Protein 8U23 (pdb70)

Radius of gyration: 40.26 Å; Cα contacts (8 Å, |Δi|>4): 4748; chains: 8; bounding box: 96×86×110 Å

Nearest PDB structures (foldseek):
  8u23-assembly5_E  TM=1.000E+00  e=1.205E-45  Corynactis californica
  8u20-assembly2_B  TM=9.998E-01  e=1.036E-44  Corynactis californica
  8u21-assembly1_A  TM=1.001E+00  e=1.593E-44  Corynactis californica
  8u24-assembly1_A  TM=9.986E-01  e=3.205E-44  Corynactis californica
  8u22-assembly1_A  TM=9.982E-01  e=4.929E-44  Corynactis californica

Secondary structure (DSSP, 8-state):
---SSEEEEEEEEEEETTEEEEEEEEEEEETTTTEEEEEEEEEESPSPSS-GGGTGGG--TTS-B--TTS--HHHHTTTT-EEEEEEEEETTS-EEEEEEEEEEETTEEEEEEEEEE----TTSTTTTT-EEEEPPEEEEEEEETTEEEEEEEEEEEETTS-EEEEEEEEEEEESS--PPPPSEEEEEEEEEEE-SS-EEEEEEEEEE---/---SSEEEEEEEEEEETTEEEEEEEEEEEETTTTEEEEEEEEEESPSPSS-GGGTGGG--TTS-B--TTS--HHHHTTTT-EEEEEEEEETTS-EEEEEEEEEEETTEEEEEEEEEEE---TTSTTTTT-EEEEPPEEEEEEEETTEEEEEEEEEEEEGGG-EEEEEEEEEEEESS--PPP-SEEEEEEEEEEE-SS-EEEEEEEEEE---/---SSEEEEEEEEEEETTEEEEEEEEEEEETTTTEEEEEEEEEESPSPSS-GGGTGGG--TTS-B--TTS--HHHHTTTT-EEEEEEEEETTS-EEEEEEEEEE-SSSEEEEEEEEEE---TTSTTTTT-EEEEPPEEEEEEEETTEEEEEEEEEEEETTS-EEEEEEEEEEEESS--PPPPSEEEEEEEEEEE-SSSEEEEEEEEEE---/---SSEEEEEEEEEEETTEEEEEEEEEEEETTTTEEEEEEEEEESPSPSS-GGGTGGG--TTS-B--TTS--HHHHTTTT-EEEEEEEEETTS-EEEEEEEEEEETTEEEEEEEEEEE---TTSTTTTT-EEEEPPEEEEEEEETTEEEEEEEEEEEEGGG-EEEEEEEEEEEESS--PPP-SEEEEEEEEEEE-SS-EEEEEEEEEE---/---SSEEEEEEEEEEETTEEEEEEEEEEEETTTTEEEEEEEEEESPSPSS-GGGTGGG--TTS-B--TTS--HHHHTTTT-EEEEEEEEETTS-EEEEEEEEEEETTEEEEEEEEEEE---TTSTTTTT-EEEEPPEEEEEEEETTEEEEEEEEEEEETTS-EEEEEEEEEEEESS--PPP-SEEEEEEEEEEE-SS-EEEEEEEEEE---/---SSEEEEEEEEEEETTEEEEEEEEEEEETTTTEEEEEEEEEESPSPSS-GGGTGGG--TTS-B--TTS--HHHHTTTT-EEEEEEEEETTS-EEEEEEEEEE-SSSEEEEEEEEEE---TTSTTTTT-EEEEPPEEEEEEEETTEEEEEEEEEEEETTS-EEEEEEEEEEEESS--PPP-SEEEEEEEEEEE-SS-EEEEEEEEEE---/---SSEEEEEEEEEEETTEEEEEEEEEEEETTTTEEEEEEEEEESPSPSS-GGGTGGG--TTS-B--TTS--HHHHTTTT-EEEEEEEEETTS-EEEEEEEEEE-SSSEEEEEEEEEE---TTSTTTTT-EEEEPPEEEEEEEETTEEEEEEEEEEEETTS-EEEEEEEEEEEESS--PPPPSEEEEEEEEEEE-SSEEEEEEEEEEE---/---SSEEEEEEEEEEETTEEEEEEEEEEEETTTTEEEEEEEEEESPSPSS-GGGTGGG--TTS-B--TTS--HHHHTTTT-EEEEEEEEETTS-EEEEEEEEEE-SS-EEEEEEEEEE---TTSTTTTT-EEEEPPEEEEEEEETTEEEEEEEEEEEETTS-EEEEEEEEEEEESS--PPPPSEEEEEEEEEEE-SSSEEEEEEEEEE---

InterPro domains:
  IPR000786 Green fluorescent protein, GFP [PR01229] (3-27)
  IPR000786 Green fluorescent protein, GFP [PR01229] (28-48)
  IPR000786 Green fluorescent protein, GFP [PR01229] (85-107)
  IPR000786 Green fluorescent protein, GFP [PR01229] (187-205)
  IPR009017 Green fluorescent protein [G3DSA:2.40.155.10] (68-221)
  IPR009017 Green fluorescent protein [SSF54511] (7-220)
  IPR011584 Green fluorescent protein-related [PF01353] (12-218)

B-factor: mean 35.5, std 14.92, range [13.46, 125.72]

Foldseek 3Di:
DDDQKFKEWEWEWEDAQRQTWIKIWMKIHGLQQLKIKIKMFTPGRPPDLFACQVCQVLPANSSANEDPPFFRLQVQLPQAGWKKKKWKAWPVGWIKIKIWTWHADPRGIYIYMYIYTNDDPCPDRGSNNFFFAKDKWKWKWADDDQKIKIWIWIWTQGNVRDTIIMIMIMIMHGPDHGDHGHTWMKIKDWHWDDDPGIIMIMMGIYIDHDD/DDDQKFKEWEWEWEDAQRQTWIKIWMKIHGLQQLKIKIKMFTPPRPPDLFACQVPVVLVANSSANEDPPFFRLQVQLPQAGWKKKKWKAWPVGKIKIKMWTWHADPRGIYIYMYMYIHPPDCPDQGSNRFFFAKDKWKWKWADDDQKIKTWIWIWTQGPPGDIIIMIMIMIMHRPDHGDDGHTWIKIKDWHWDDDPGIIMIMMGIYIDHDD/DDDQKFKEWEWEWEDAARQTWIKIWMKIGGLQQLKIKIKMFTPGRDPDLFACQVVVVLVANSSANEDPPFFDLQVQLPQAGWKKKKKKAWPQGKIKIKIWTWHADPRGIYIYMYMYIHDDPCPDQGSNRFFFAKDKWKWKWADDDQKIKTWIWIWTAGPPGHTIIMIMIMIMGGPDHGDDGHTWMKIKDWHWDDPDRIIMIMMGIYIDHDD/DDDQKFKEWEWEWEDAARQTWIKIWMKIHGLQQLKMKIKMFTPPRPPDLWACQVPVVLVANSSANEDPPFFDLQVQLPQAGWKKKKWKAWPVGKIKIKIWTWHADPRGIYIYMYMYIHDPDCPDCTSNHFFAAKDKWKWKWADDDQKIKTWIWIWTQGPVGDTIIMIMIMIMHGPDHDDDGHTWIKIKDKHWDDDDGIIMIMMGIYIGHDD/DADQKFKEWEWEWEDAARQTWIKTWMKIHGLQQLKIKIKMFIPPRPPDLFACQVVVVLVANSSANEDPPFFDLQVQLPQAGWKKKKWKAWPVGKIKIKMWTWHADPRGIYIYMYMYIHDPDCPDQGSNHFFFAKDKWKWKWADDDQKIKIWIWIWTQGPVGHTIIMIMIMIMHGPDHDDHGHTWIKIKDWHWDDDRGMIMIMMGIYIDHDD/DADQKFKEWEWEWEDAARQTWIKIWMKIHGLQQLKIKIKMFTPGRPPDLFACQVVVVLVANSSANEDPPFFDLQVQLPQAGWKKKKWKAWPVGKIKIKIWTWHADPRGIYIYMYMYIHDDDCPDCGSNRFFFHKDKWKWKWADDDQKIKIWIWIWTAGPPGHTIIMIMIMIMHRPDHDDHGHTWMKIKDWGWDDDRGMIMIMMGIYIDHDD/DDDQKFKEWEWEWEDAARQTWIKIWMKIHGLQQLKIKIKMFTDGRPPDLFACQVPVVLVANSSANEDPPFFRLQVQLPQAGWKKKKWKAWPVGKIKIKIWTWHADPRGIYIYMYMYIHDDDCPDQGSNRFFFAKDKWKWKWADDDQKIKIWIWIWTAGHVGDTIIMIMIMIMGGPDHGDDGHIWMKIKDKGWDDDPGIIMIMMGIYIDHDD/DDDQKFKEWEWEWEDAARQTWIKIWMKIGGLQQLKIKIWMFTPGRDDDLWACQVPVVLVANSSANEDPPFFDLQVQLPQAGWKKKKWKAWPVGKIKIKMWTWHADPRGIYIYMYMYIHDDDCPDQGSNNFFFAKDKWKWWWADDDQKIKIWIWIWTAGHVGHTIIMIMIMIMGGPDHGDDGHTWIKIKGKGWDDDPGITMIMMGIYIDHDD

Structure (mmCIF, N/CA/C/O backbone):
data_8U23
#
_entry.id   8U23
#
_cell.length_a   73.753
_cell.length_b   145.623
_cell.length_c   106.959
_cell.angle_alpha   90.00
_cell.angle_beta   104.70
_cell.angle_gamma   90.00
#
_symmetry.space_group_name_H-M   'P 1 21 1'
#
loop_
_entity.id
_entity.type
_entity.pdbx_description
1 polymer 'Green Fluorescent Protein Variant #8, ccGFP 8'
2 water water
#
loop_
_atom_site.group_PDB
_atom_site.id
_atom_site.type_symbol
_atom_site.label_atom_id
_atom_site.label_alt_id
_atom_site.label_comp_id
_atom_site.label_asym_id
_atom_site.label_entity_id
_atom_site.label_seq_id
_atom_site.pdbx_PDB_ins_code
_atom_site.Cartn_x
_atom_site.Cartn_y
_atom_site.Cartn_z
_atom_site.occupancy
_atom_site.B_iso_or_equiv
_atom_site.auth_seq_id
_atom_site.auth_comp_id
_atom_site.auth_asym_id
_atom_site.auth_atom_id
_atom_site.pdbx_PDB_model_num
ATOM 1 N N . VAL A 1 7 ? 7.301 -25.229 55.740 1.00 71.11 7 VAL A N 1
ATOM 2 C CA . VAL A 1 7 ? 6.120 -25.799 55.103 1.00 77.84 7 VAL A CA 1
ATOM 3 C C . VAL A 1 7 ? 4.912 -24.916 55.458 1.00 84.62 7 VAL A C 1
ATOM 4 O O . VAL A 1 7 ? 5.094 -23.754 55.818 1.00 67.76 7 VAL A O 1
ATOM 8 N N . LEU A 1 8 ? 3.689 -25.437 55.344 1.00 69.89 8 LEU A N 1
ATOM 9 C CA . LEU A 1 8 ? 2.489 -24.659 55.627 1.00 61.19 8 LEU A CA 1
ATOM 10 C C . LEU A 1 8 ? 2.098 -24.790 57.094 1.00 49.79 8 LEU A C 1
ATOM 11 O O . LEU A 1 8 ? 1.937 -25.904 57.604 1.00 60.61 8 LEU A O 1
ATOM 16 N N . LYS A 1 9 ? 1.931 -23.652 57.760 1.00 61.26 9 LYS A N 1
ATOM 17 C CA . LYS A 1 9 ? 1.483 -23.607 59.144 1.00 51.26 9 LYS A CA 1
ATOM 18 C C . LYS A 1 9 ? -0.018 -23.350 59.218 1.00 48.88 9 LYS A C 1
ATOM 19 O O . LYS A 1 9 ? -0.633 -22.814 58.291 1.00 45.41 9 LYS A O 1
ATOM 25 N N . GLU A 1 10 ? -0.603 -23.741 60.352 1.00 50.73 10 GLU A N 1
ATOM 26 C CA . GLU A 1 10 ? -2.021 -23.504 60.588 1.00 54.97 10 GLU A CA 1
ATOM 27 C C . GLU A 1 10 ? -2.347 -22.019 60.683 1.00 44.57 10 GLU A C 1
ATOM 28 O O . GLU A 1 10 ? -3.499 -21.632 60.458 1.00 47.62 10 GLU A O 1
ATOM 34 N N . ASN A 1 11 ? -1.362 -21.180 60.997 1.00 46.01 11 ASN A N 1
ATOM 35 C CA . ASN A 1 11 ? -1.525 -19.729 60.989 1.00 51.33 11 ASN A CA 1
ATOM 36 C C . ASN A 1 11 ? -0.434 -19.148 60.097 1.00 45.41 11 ASN A C 1
ATOM 37 O O . ASN A 1 11 ? 0.748 -19.196 60.451 1.00 57.45 11 ASN A O 1
ATOM 42 N N . MET A 1 12 ? -0.827 -18.605 58.944 1.00 35.24 12 MET A N 1
ATOM 43 C CA . MET A 1 12 ? 0.103 -18.104 57.939 1.00 33.86 12 MET A CA 1
ATOM 44 C C . MET A 1 12 ? -0.122 -16.617 57.701 1.00 32.21 12 MET A C 1
ATOM 45 O O . MET A 1 12 ? -1.260 -16.181 57.490 1.00 33.42 12 MET A O 1
ATOM 50 N N . LYS A 1 13 ? 0.963 -15.854 57.696 1.00 33.52 13 LYS A N 1
ATOM 51 C CA . LYS A 1 13 ? 0.909 -14.432 57.403 1.00 31.75 13 LYS A CA 1
ATOM 52 C C . LYS A 1 13 ? 1.161 -14.173 55.918 1.00 32.05 13 LYS A C 1
ATOM 53 O O . LYS A 1 13 ? 1.761 -14.985 55.210 1.00 31.60 13 LYS A O 1
ATOM 59 N N . THR A 1 14 ? 0.685 -13.017 55.455 1.00 28.36 14 THR A N 1
ATOM 60 C CA . THR A 1 14 ? 0.912 -12.540 54.098 1.00 27.00 14 THR A CA 1
ATOM 61 C C . THR A 1 14 ? 1.219 -11.052 54.152 1.00 30.52 14 THR A C 1
ATOM 62 O O . THR A 1 14 ? 0.635 -10.324 54.960 1.00 28.26 14 THR A O 1
ATOM 66 N N . THR A 1 15 ? 2.128 -10.598 53.295 1.00 27.60 15 THR A N 1
ATOM 67 C CA . THR A 1 15 ? 2.310 -9.175 53.045 1.00 32.74 15 THR A CA 1
ATOM 68 C C . THR A 1 15 ? 1.872 -8.871 51.619 1.00 32.97 15 THR A C 1
ATOM 69 O O . THR A 1 15 ? 2.170 -9.631 50.692 1.00 27.09 15 THR A O 1
ATOM 73 N N . TYR A 1 16 ? 1.146 -7.767 51.453 1.00 24.27 16 TYR A N 1
ATOM 74 C CA . TYR A 1 16 ? 0.503 -7.424 50.192 1.00 22.29 16 TYR A CA 1
ATOM 75 C C . TYR A 1 16 ? 1.081 -6.139 49.616 1.00 28.96 16 TYR A C 1
ATOM 76 O O . TYR A 1 16 ? 1.353 -5.179 50.350 1.00 23.79 16 TYR A O 1
ATOM 85 N N . HIS A 1 17 ? 1.248 -6.127 48.292 1.00 25.29 17 HIS A N 1
ATOM 86 C CA . HIS A 1 17 ? 1.524 -4.906 47.545 1.00 26.45 17 HIS A CA 1
ATOM 87 C C . HIS A 1 17 ? 0.793 -4.946 46.212 1.00 26.40 17 HIS A C 1
ATOM 88 O O . HIS A 1 17 ? 0.968 -5.892 45.438 1.00 21.28 17 HIS A O 1
ATOM 95 N N . MET A 1 18 ? 0.012 -3.903 45.928 1.00 20.29 18 MET A N 1
ATOM 96 C CA . MET A 1 18 ? -0.694 -3.761 44.658 1.00 19.48 18 MET A CA 1
ATOM 97 C C . MET A 1 18 ? -0.332 -2.429 44.022 1.00 31.19 18 MET A C 1
ATOM 98 O O . MET A 1 18 ? -0.334 -1.396 44.701 1.00 22.26 18 MET A O 1
ATOM 103 N N . ASP A 1 19 ? -0.012 -2.459 42.727 1.00 20.90 19 ASP A N 1
ATOM 104 C CA . ASP A 1 19 ? 0.063 -1.269 41.883 1.00 24.80 19 ASP A CA 1
ATOM 105 C C . ASP A 1 19 ? -1.104 -1.307 40.909 1.00 29.19 19 ASP A C 1
ATOM 106 O O . ASP A 1 19 ? -1.294 -2.310 40.214 1.00 23.86 19 ASP A O 1
ATOM 111 N N . GLY A 1 20 ? -1.873 -0.221 40.832 1.00 20.62 20 GLY A N 1
ATOM 112 C CA . GLY A 1 20 ? -3.072 -0.229 40.020 1.00 25.14 20 GLY A CA 1
ATOM 113 C C . GLY A 1 20 ? -3.326 1.100 39.339 1.00 23.13 20 GLY A C 1
ATOM 114 O O . GLY A 1 20 ? -2.758 2.138 39.699 1.00 21.31 20 GLY A O 1
ATOM 115 N N . SER A 1 21 ? -4.194 1.047 38.329 1.00 22.36 21 SER A N 1
ATOM 116 C CA . SER A 1 21 ? -4.797 2.260 37.797 1.00 23.56 21 SER A CA 1
ATOM 117 C C . SER A 1 21 ? -6.239 1.971 37.413 1.00 26.95 21 SER A C 1
ATOM 118 O O . SER A 1 21 ? -6.562 0.883 36.919 1.00 18.97 21 SER A O 1
ATOM 121 N N . VAL A 1 22 ? -7.106 2.943 37.684 1.00 17.81 22 VAL A N 1
ATOM 122 C CA . VAL A 1 22 ? -8.525 2.864 37.372 1.00 17.56 22 VAL A CA 1
ATOM 123 C C . VAL A 1 22 ? -8.892 4.156 36.657 1.00 21.76 22 VAL A C 1
ATOM 124 O O . VAL A 1 22 ? -8.717 5.247 37.215 1.00 21.18 22 VAL A O 1
ATOM 128 N N . ASN A 1 23 ? -9.362 4.031 35.415 1.00 21.63 23 ASN A N 1
ATOM 129 C CA . ASN A 1 23 ? -9.705 5.185 34.578 1.00 26.98 23 ASN A CA 1
ATOM 130 C C . ASN A 1 23 ? -8.596 6.239 34.582 1.00 30.41 23 ASN A C 1
ATOM 131 O O . ASN A 1 23 ? -8.848 7.446 34.668 1.00 26.60 23 ASN A O 1
ATOM 136 N N . GLY A 1 24 ? -7.349 5.779 34.488 1.00 23.39 24 GLY A N 1
ATOM 137 C CA . GLY A 1 24 ? -6.217 6.674 34.369 1.00 28.61 24 GLY A CA 1
ATOM 138 C C . GLY A 1 24 ? -5.691 7.240 35.669 1.00 27.44 24 GLY A C 1
ATOM 139 O O . GLY A 1 24 ? -4.757 8.055 35.637 1.00 29.13 24 GLY A O 1
ATOM 140 N N . HIS A 1 25 ? -6.249 6.838 36.805 1.00 26.02 25 HIS A N 1
ATOM 141 C CA . HIS A 1 25 ? -5.811 7.296 38.115 1.00 30.42 25 HIS A CA 1
ATOM 142 C C . HIS A 1 25 ? -4.988 6.190 38.765 1.00 26.63 25 HIS A C 1
ATOM 143 O O . HIS A 1 25 ? -5.489 5.079 38.964 1.00 25.04 25 HIS A O 1
ATOM 150 N N . TYR A 1 26 ? -3.735 6.494 39.097 1.00 24.75 26 TYR A N 1
ATOM 151 C CA . TYR A 1 26 ? -2.820 5.499 39.643 1.00 24.05 26 TYR A CA 1
ATOM 152 C C . TYR A 1 26 ? -2.865 5.472 41.165 1.00 30.51 26 TYR A C 1
ATOM 153 O O . TYR A 1 26 ? -3.073 6.497 41.825 1.00 23.97 26 TYR A O 1
ATOM 162 N N . PHE A 1 27 ? -2.656 4.279 41.722 1.00 22.25 27 PHE A N 1
ATOM 163 C CA . PHE A 1 27 ? -2.707 4.106 43.164 1.00 21.76 27 PHE A CA 1
ATOM 164 C C . PHE A 1 27 ? -1.840 2.923 43.574 1.00 25.79 27 PHE A C 1
ATOM 165 O O . PHE A 1 27 ? -1.495 2.058 42.762 1.00 23.32 27 PHE A O 1
ATOM 173 N N . THR A 1 28 ? -1.489 2.905 44.858 1.00 21.68 28 THR A N 1
ATOM 174 C CA . THR A 1 28 ? -0.731 1.820 45.468 1.00 22.52 28 THR A CA 1
ATOM 175 C C . THR A 1 28 ? -1.413 1.425 46.769 1.00 26.61 28 THR A C 1
ATOM 176 O O . THR A 1 28 ? -1.905 2.283 47.506 1.00 21.46 28 THR A O 1
ATOM 180 N N . ILE A 1 29 ? -1.450 0.127 47.042 1.00 20.21 29 ILE A N 1
ATOM 181 C CA . ILE A 1 29 ? -2.059 -0.410 48.251 1.00 21.72 29 ILE A CA 1
ATOM 182 C C . ILE A 1 29 ? -1.093 -1.411 48.865 1.00 23.28 29 ILE A C 1
ATOM 183 O O . ILE A 1 29 ? -0.468 -2.201 48.148 1.00 23.93 29 ILE A O 1
ATOM 188 N N . GLU A 1 30 ? -0.939 -1.350 50.184 1.00 25.23 30 GLU A N 1
ATOM 189 C CA . GLU A 1 30 ? -0.095 -2.285 50.914 1.00 24.94 30 GLU A CA 1
ATOM 190 C C . GLU A 1 30 ? -0.850 -2.774 52.143 1.00 29.68 30 GLU A C 1
ATOM 191 O O . GLU A 1 30 ? -1.762 -2.108 52.640 1.00 29.39 30 GLU A O 1
ATOM 197 N N . GLY A 1 31 ? -0.467 -3.944 52.637 1.00 24.34 31 GLY A N 1
ATOM 198 C CA . GLY A 1 31 ? -1.118 -4.455 53.827 1.00 27.55 31 GLY A CA 1
ATOM 199 C C . GLY A 1 31 ? -0.534 -5.780 54.261 1.00 28.87 31 GLY A C 1
ATOM 200 O O . GLY A 1 31 ? 0.456 -6.261 53.707 1.00 24.99 31 GLY A O 1
ATOM 201 N N . GLU A 1 32 ? -1.171 -6.358 55.281 1.00 26.86 32 GLU A N 1
ATOM 202 C CA . GLU A 1 32 ? -0.746 -7.613 55.882 1.00 24.58 32 GLU A CA 1
ATOM 203 C C . GLU A 1 32 ? -1.978 -8.442 56.194 1.00 32.14 32 GLU A C 1
ATOM 204 O O . GLU A 1 32 ? -3.065 -7.906 56.425 1.00 35.62 32 GLU A O 1
ATOM 210 N N . GLY A 1 33 ? -1.797 -9.759 56.222 1.00 29.31 33 GLY A N 1
ATOM 211 C CA . GLY A 1 33 ? -2.903 -10.656 56.471 1.00 35.07 33 GLY A CA 1
ATOM 212 C C . GLY A 1 33 ? -2.482 -11.835 57.325 1.00 28.79 33 GLY A C 1
ATOM 213 O O . GLY A 1 33 ? -1.297 -12.083 57.550 1.00 27.19 33 GLY A O 1
ATOM 214 N N . THR A 1 34 ? -3.490 -12.551 57.809 1.00 27.18 34 THR A N 1
ATOM 215 C CA . THR A 1 34 ? -3.280 -13.772 58.568 1.00 27.62 34 THR A CA 1
ATOM 216 C C . THR A 1 34 ? -4.425 -14.714 58.236 1.00 33.01 34 THR A C 1
ATOM 217 O O . THR A 1 34 ? -5.536 -14.271 57.932 1.00 31.02 34 THR A O 1
ATOM 221 N N . GLY A 1 35 ? -4.151 -16.013 58.273 1.00 29.05 35 GLY A N 1
ATOM 222 C CA . GLY A 1 35 ? -5.209 -16.941 57.921 1.00 27.26 35 GLY A CA 1
ATOM 223 C C . GLY A 1 35 ? -4.811 -18.380 58.153 1.00 33.73 35 GLY A C 1
ATOM 224 O O . GLY A 1 35 ? -3.661 -18.695 58.476 1.00 29.29 35 GLY A O 1
ATOM 225 N N . ASN A 1 36 ? -5.798 -19.253 57.975 1.00 25.51 36 ASN A N 1
ATOM 226 C CA . ASN A 1 36 ? -5.604 -20.690 58.120 1.00 26.84 36 ASN A CA 1
ATOM 227 C C . ASN A 1 36 ? -5.787 -21.328 56.751 1.00 28.00 36 ASN A C 1
ATOM 228 O O . ASN A 1 36 ? -6.927 -21.466 56.278 1.00 25.35 36 ASN A O 1
ATOM 233 N N . PRO A 1 37 ? -4.710 -21.746 56.082 1.00 28.62 37 PRO A N 1
ATOM 234 C CA . PRO A 1 37 ? -4.857 -22.280 54.717 1.00 29.28 37 PRO A CA 1
ATOM 235 C C . PRO A 1 37 ? -5.652 -23.576 54.650 1.00 35.09 37 PRO A C 1
ATOM 236 O O . PRO A 1 37 ? -6.322 -23.834 53.643 1.00 28.03 37 PRO A O 1
ATOM 240 N N . PHE A 1 38 ? -5.613 -24.392 55.702 1.00 28.17 38 PHE A N 1
ATOM 241 C CA . PHE A 1 38 ? -6.340 -25.655 55.689 1.00 29.16 38 PHE A CA 1
ATOM 242 C C . PHE A 1 38 ? -7.836 -25.456 55.885 1.00 33.34 38 PHE A C 1
ATOM 243 O O . PHE A 1 38 ? -8.633 -26.240 55.361 1.00 31.98 38 PHE A O 1
ATOM 251 N N . LYS A 1 39 ? -8.240 -24.422 56.614 1.00 29.07 39 LYS A N 1
ATOM 252 C CA . LYS A 1 39 ? -9.656 -24.133 56.760 1.00 30.03 39 LYS A CA 1
ATOM 253 C C . LYS A 1 39 ? -10.169 -23.175 55.696 1.00 29.78 39 LYS A C 1
ATOM 254 O O . LYS A 1 39 ? -11.374 -22.907 55.656 1.00 30.50 39 LYS A O 1
ATOM 260 N N . GLY A 1 40 ? -9.292 -22.666 54.833 1.00 28.48 40 GLY A N 1
ATOM 261 C CA . GLY A 1 40 ? -9.706 -21.744 53.793 1.00 23.38 40 GLY A CA 1
ATOM 262 C C . GLY A 1 40 ? -10.201 -20.407 54.308 1.00 26.14 40 GLY A C 1
ATOM 263 O O . GLY A 1 40 ? -11.122 -19.831 53.722 1.00 25.62 40 GLY A O 1
ATOM 264 N N . GLN A 1 41 ? -9.612 -19.902 55.392 1.00 25.42 41 GLN A N 1
ATOM 265 C CA . GLN A 1 41 ? -10.024 -18.665 56.046 1.00 27.68 41 GLN A CA 1
ATOM 266 C C . GLN A 1 41 ? -8.859 -17.688 56.065 1.00 27.28 41 GLN A C 1
ATOM 267 O O . GLN A 1 41 ? -7.730 -18.070 56.390 1.00 28.20 41 GLN A O 1
ATOM 273 N N . GLN A 1 42 ? -9.123 -16.420 55.751 1.00 28.38 42 GLN A N 1
ATOM 274 C CA . GLN A 1 42 ? -8.061 -15.433 55.883 1.00 26.04 42 GLN A CA 1
ATOM 275 C C . GLN A 1 42 ? -8.651 -14.054 56.133 1.00 32.60 42 GLN A C 1
ATOM 276 O O . GLN A 1 42 ? -9.780 -13.758 55.735 1.00 29.21 42 GLN A O 1
ATOM 282 N N . SER A 1 43 ? -7.861 -13.223 56.809 1.00 25.13 43 SER A N 1
ATOM 283 C CA . SER A 1 43 ? -8.214 -11.854 57.157 1.00 24.97 43 SER A CA 1
ATOM 284 C C . SER A 1 43 ? -7.068 -10.934 56.752 1.00 30.18 43 SER A C 1
ATOM 285 O O . SER A 1 43 ? -5.900 -11.262 56.970 1.00 37.98 43 SER A O 1
ATOM 288 N N . LEU A 1 44 ? -7.403 -9.786 56.159 1.00 25.35 44 LEU A N 1
ATOM 289 C CA . LEU A 1 44 ? -6.424 -8.846 55.627 1.00 25.43 44 LEU A CA 1
ATOM 290 C C . LEU A 1 44 ? -6.739 -7.440 56.104 1.00 23.29 44 LEU A C 1
ATOM 291 O O . LEU A 1 44 ? -7.906 -7.062 56.221 1.00 26.69 44 LEU A O 1
ATOM 296 N N . LYS A 1 45 ? -5.691 -6.656 56.347 1.00 23.12 45 LYS A N 1
ATOM 297 C CA . LYS A 1 45 ? -5.822 -5.238 56.666 1.00 22.99 45 LYS A CA 1
ATOM 298 C C . LYS A 1 45 ? -4.977 -4.467 55.661 1.00 27.24 45 LYS A C 1
ATOM 299 O O . LYS A 1 45 ? -3.762 -4.675 55.584 1.00 27.17 45 LYS A O 1
ATOM 305 N N . LEU A 1 46 ? -5.621 -3.590 54.889 1.00 24.62 46 LEU A N 1
ATOM 306 C CA . LEU A 1 46 ? -5.005 -2.913 53.755 1.00 21.12 46 LEU A CA 1
ATOM 307 C C . LEU A 1 46 ? -5.082 -1.399 53.913 1.00 25.56 46 LEU A C 1
ATOM 308 O O . LEU A 1 46 ? -6.031 -0.869 54.499 1.00 27.21 46 LEU A O 1
ATOM 313 N N . ARG A 1 47 ? -4.079 -0.706 53.365 1.00 24.24 47 ARG A N 1
ATOM 314 C CA . ARG A 1 47 ? -3.990 0.749 53.392 1.00 25.19 47 ARG A CA 1
ATOM 315 C C . ARG A 1 47 ? -3.638 1.270 52.005 1.00 29.97 47 ARG A C 1
ATOM 316 O O . ARG A 1 47 ? -2.794 0.695 51.311 1.00 25.47 47 ARG A O 1
ATOM 324 N N . VAL A 1 48 ? -4.281 2.364 51.605 1.00 26.76 48 VAL A N 1
ATOM 325 C CA . VAL A 1 48 ? -3.939 3.027 50.350 1.00 26.93 48 VAL A CA 1
ATOM 326 C C . VAL A 1 48 ? -2.731 3.916 50.625 1.00 35.68 48 VAL A C 1
ATOM 327 O O . VAL A 1 48 ? -2.828 4.894 51.368 1.00 28.45 48 VAL A O 1
ATOM 331 N N . THR A 1 49 ? -1.586 3.580 50.035 1.00 25.85 49 THR A N 1
ATOM 332 C CA . THR A 1 49 ? -0.363 4.326 50.315 1.00 26.49 49 THR A CA 1
ATOM 333 C C . THR A 1 49 ? -0.024 5.369 49.256 1.00 33.98 49 THR A C 1
ATOM 334 O O . THR A 1 49 ? 0.816 6.238 49.515 1.00 39.23 49 THR A O 1
ATOM 338 N N . LYS A 1 50 ? -0.645 5.303 48.083 1.00 28.87 50 LYS A N 1
ATOM 339 C CA . LYS A 1 50 ? -0.481 6.290 47.025 1.00 28.81 50 LYS A CA 1
ATOM 340 C C . LYS A 1 50 ? -1.807 6.423 46.296 1.00 26.58 50 LYS A C 1
ATOM 341 O O . LYS A 1 50 ? -2.490 5.424 46.071 1.00 25.16 50 LYS A O 1
ATOM 347 N N . GLY A 1 51 ? -2.157 7.653 45.918 1.00 27.06 51 GLY A N 1
ATOM 348 C CA . GLY A 1 51 ? -3.341 7.895 45.118 1.00 25.46 51 GLY A CA 1
ATOM 349 C C . GLY A 1 51 ? -4.649 7.921 45.875 1.00 30.24 51 GLY A C 1
ATOM 350 O O . GLY A 1 51 ? -5.711 7.879 45.243 1.00 30.69 51 GLY A O 1
ATOM 351 N N . GLY A 1 52 ? -4.613 7.970 47.205 1.00 32.94 52 GLY A N 1
ATOM 352 C CA . GLY A 1 52 ? -5.811 8.067 48.005 1.00 29.93 52 GLY A CA 1
ATOM 353 C C . GLY A 1 52 ? -6.278 9.504 48.164 1.00 40.61 52 GLY A C 1
ATOM 354 O O . GLY A 1 52 ? -5.504 10.453 47.994 1.00 35.28 52 GLY A O 1
ATOM 355 N N . PRO A 1 53 ? -7.572 9.698 48.480 1.00 36.53 53 PRO A N 1
ATOM 356 C CA . PRO A 1 53 ? -8.566 8.627 48.614 1.00 34.27 53 PRO A CA 1
ATOM 357 C C . PRO A 1 53 ? -9.003 8.096 47.255 1.00 28.61 53 PRO A C 1
ATOM 358 O O . PRO A 1 53 ? -9.032 8.858 46.280 1.00 30.18 53 PRO A O 1
ATOM 362 N N . LEU A 1 54 ? -9.330 6.814 47.191 1.00 30.21 54 LEU A N 1
ATOM 363 C CA . LEU A 1 54 ? -9.684 6.209 45.916 1.00 25.86 54 LEU A CA 1
ATOM 364 C C . LEU A 1 54 ? -11.024 6.754 45.439 1.00 27.59 54 LEU A C 1
ATOM 365 O O . LEU A 1 54 ? -11.998 6.745 46.201 1.00 29.12 54 LEU A O 1
ATOM 370 N N . PRO A 1 55 ? -11.116 7.239 44.199 1.00 25.06 55 PRO A N 1
ATOM 371 C CA . PRO A 1 55 ? -12.388 7.776 43.695 1.00 26.88 55 PRO A CA 1
ATOM 372 C C . PRO A 1 55 ? -13.409 6.721 43.298 1.00 36.34 55 PRO A C 1
ATOM 373 O O . PRO A 1 55 ? -14.543 7.081 42.961 1.00 38.84 55 PRO A O 1
ATOM 377 N N . PHE A 1 56 ? -13.057 5.441 43.351 1.00 26.50 56 PHE A N 1
ATOM 378 C CA . PHE A 1 56 ? -13.891 4.349 42.874 1.00 22.17 56 PHE A CA 1
ATOM 379 C C . PHE A 1 56 ? -14.186 3.385 44.021 1.00 22.76 56 PHE A C 1
ATOM 380 O O . PHE A 1 56 ? -13.533 3.406 45.067 1.00 24.49 56 PHE A O 1
ATOM 388 N N . ALA A 1 57 ? -15.173 2.521 43.806 1.00 23.37 57 ALA A N 1
ATOM 389 C CA . ALA A 1 57 ? -15.537 1.516 44.803 1.00 22.84 57 ALA A CA 1
ATOM 390 C C . ALA A 1 57 ? -14.400 0.524 45.025 1.00 23.28 57 ALA A C 1
ATOM 391 O O . ALA A 1 57 ? -13.929 -0.110 44.079 1.00 20.80 57 ALA A O 1
ATOM 393 N N . PHE A 1 58 ? -13.973 0.370 46.283 1.00 20.86 58 PHE A N 1
ATOM 394 C CA . PHE A 1 58 ? -12.858 -0.529 46.574 1.00 21.18 58 PHE A CA 1
ATOM 395 C C . PHE A 1 58 ? -13.152 -1.962 46.150 1.00 20.93 58 PHE A C 1
ATOM 396 O O . PHE A 1 58 ? -12.223 -2.724 45.854 1.00 20.08 58 PHE A O 1
ATOM 404 N N . ASP A 1 59 ? -14.428 -2.351 46.113 1.00 19.31 59 ASP A N 1
ATOM 405 C CA . ASP A 1 59 ? -14.764 -3.758 45.881 1.00 17.28 59 ASP A CA 1
ATOM 406 C C . ASP A 1 59 ? -14.239 -4.278 44.550 1.00 19.30 59 ASP A C 1
ATOM 407 O O . ASP A 1 59 ? -14.022 -5.483 44.410 1.00 16.14 59 ASP A O 1
ATOM 412 N N . ILE A 1 60 ? -14.038 -3.408 43.554 1.00 19.15 60 ILE A N 1
ATOM 413 C CA . ILE A 1 60 ? -13.501 -3.915 42.295 1.00 16.85 60 ILE A CA 1
ATOM 414 C C . ILE A 1 60 ? -12.121 -4.522 42.491 1.00 17.16 60 ILE A C 1
ATOM 415 O O . ILE A 1 60 ? -11.695 -5.358 41.686 1.00 18.96 60 ILE A O 1
ATOM 420 N N . LEU A 1 61 ? -11.417 -4.136 43.558 1.00 14.29 61 LEU A N 1
ATOM 421 C CA . LEU A 1 61 ? -10.071 -4.629 43.827 1.00 17.42 61 LEU A CA 1
ATOM 422 C C . LEU A 1 61 ? -10.047 -5.856 44.723 1.00 19.01 61 LEU A C 1
ATOM 423 O O . LEU A 1 61 ? -9.068 -6.613 44.686 1.00 18.66 61 LEU A O 1
ATOM 428 N N . SER A 1 62 ? -11.083 -6.044 45.538 1.00 15.97 62 SER A N 1
ATOM 429 C CA . SER A 1 62 ? -11.037 -7.000 46.644 1.00 18.31 62 SER A CA 1
ATOM 430 C C . SER A 1 62 ? -10.635 -8.401 46.221 1.00 17.76 62 SER A C 1
ATOM 431 O O . SER A 1 62 ? -9.747 -8.976 46.873 1.00 19.16 62 SER A O 1
ATOM 434 N N . PRO A 1 63 ? -11.209 -8.999 45.168 1.00 19.18 63 PRO A N 1
ATOM 435 C CA . PRO A 1 63 ? -10.826 -10.374 44.810 1.00 19.21 63 PRO A CA 1
ATOM 436 C C . PRO A 1 63 ? -9.400 -10.510 44.320 1.00 18.06 63 PRO A C 1
ATOM 437 O O . PRO A 1 63 ? -8.893 -11.638 44.279 1.00 18.47 63 PRO A O 1
ATOM 441 N N . THR A 1 64 ? -8.738 -9.411 43.928 1.00 17.90 64 THR A N 1
ATOM 442 C CA . THR A 1 64 ? -7.323 -9.503 43.585 1.00 23.21 64 THR A CA 1
ATOM 443 C C . THR A 1 64 ? -6.492 -9.849 44.814 1.00 22.54 64 THR A C 1
ATOM 444 O O . THR A 1 64 ? -5.532 -10.625 44.727 1.00 19.35 64 THR A O 1
ATOM 448 N N . PHE A 1 65 ? -6.851 -9.291 45.968 1.00 18.93 65 PHE A N 1
ATOM 449 C CA . PHE A 1 65 ? -6.139 -9.596 47.206 1.00 21.40 65 PHE A CA 1
ATOM 450 C C . PHE A 1 65 ? -6.503 -10.977 47.724 1.00 19.04 65 PHE A C 1
ATOM 451 O O . PHE A 1 65 ? -5.672 -11.651 48.331 1.00 24.79 65 PHE A O 1
ATOM 481 N N . ASN A 1 67 ? -5.655 -15.533 46.813 1.00 19.37 69 ASN A N 1
ATOM 482 C CA . ASN A 1 67 ? -4.623 -16.546 47.000 1.00 18.33 69 ASN A CA 1
ATOM 483 C C . ASN A 1 67 ? -5.297 -17.859 47.347 1.00 21.79 69 ASN A C 1
ATOM 484 O O . ASN A 1 67 ? -5.703 -18.069 48.489 1.00 21.74 69 ASN A O 1
ATOM 489 N N . ARG A 1 68 ? -5.397 -18.742 46.356 1.00 22.44 70 ARG A N 1
ATOM 490 C CA . ARG A 1 68 ? -6.131 -19.992 46.510 1.00 24.12 70 ARG A CA 1
ATOM 491 C C . ARG A 1 68 ? -5.398 -21.031 47.354 1.00 20.92 70 ARG A C 1
ATOM 492 O O . ARG A 1 68 ? -5.937 -22.131 47.537 1.00 22.95 70 ARG A O 1
ATOM 500 N N . VAL A 1 69 ? -4.201 -20.736 47.872 1.00 22.22 71 VAL A N 1
ATOM 501 C CA . VAL A 1 69 ? -3.658 -21.576 48.941 1.00 23.81 71 VAL A CA 1
ATOM 502 C C . VAL A 1 69 ? -4.624 -21.607 50.121 1.00 27.67 71 VAL A C 1
ATOM 503 O O . VAL A 1 69 ? -4.737 -22.620 50.824 1.00 25.14 71 VAL A O 1
ATOM 507 N N . PHE A 1 70 ? -5.352 -20.511 50.345 1.00 21.75 72 PHE A N 1
ATOM 508 C CA . PHE A 1 70 ? -6.329 -20.437 51.433 1.00 24.76 72 PHE A CA 1
ATOM 509 C C . PHE A 1 70 ? -7.689 -20.931 50.930 1.00 29.12 72 PHE A C 1
ATOM 510 O O . PHE A 1 70 ? -8.654 -20.185 50.755 1.00 24.72 72 PHE A O 1
ATOM 518 N N . THR A 1 71 ? -7.740 -22.241 50.694 1.00 22.36 73 THR A N 1
ATOM 519 C CA . THR A 1 71 ? -8.943 -22.932 50.258 1.00 21.90 73 THR A CA 1
ATOM 520 C C . THR A 1 71 ? -9.009 -24.235 51.039 1.00 22.90 73 THR A C 1
ATOM 521 O O . THR A 1 71 ? -8.005 -24.945 51.129 1.00 25.88 73 THR A O 1
ATOM 525 N N . ASP A 1 72 ? -10.171 -24.536 51.616 1.00 22.81 74 ASP A N 1
ATOM 526 C CA . ASP A 1 72 ? -10.393 -25.808 52.310 1.00 22.74 74 ASP A CA 1
ATOM 527 C C . ASP A 1 72 ? -10.641 -26.882 51.258 1.00 24.24 74 ASP A C 1
ATOM 528 O O . ASP A 1 72 ? -11.733 -26.968 50.693 1.00 28.13 74 ASP A O 1
ATOM 533 N N . TYR A 1 73 ? -9.630 -27.717 50.996 1.00 29.47 75 TYR A N 1
ATOM 534 C CA . TYR A 1 73 ? -9.813 -28.789 50.019 1.00 25.35 75 TYR A CA 1
ATOM 535 C C . TYR A 1 73 ? -10.147 -30.105 50.711 1.00 28.17 75 TYR A C 1
ATOM 536 O O . TYR A 1 73 ? -9.625 -30.387 51.797 1.00 27.45 75 TYR A O 1
ATOM 545 N N . PRO A 1 74 ? -11.012 -30.914 50.103 1.00 26.25 76 PRO A N 1
ATOM 546 C CA . PRO A 1 74 ? -11.249 -32.263 50.628 1.00 29.56 76 PRO A CA 1
ATOM 547 C C . PRO A 1 74 ? -9.949 -33.053 50.676 1.00 34.61 76 PRO A C 1
ATOM 548 O O . PRO A 1 74 ? -9.041 -32.838 49.870 1.00 30.49 76 PRO A O 1
ATOM 552 N N . GLU A 1 75 ? -9.870 -33.982 51.634 1.00 28.07 77 GLU A N 1
ATOM 553 C CA . GLU A 1 75 ? -8.634 -34.735 51.823 1.00 28.98 77 GLU A CA 1
ATOM 554 C C . GLU A 1 75 ? -8.240 -35.511 50.571 1.00 31.47 77 GLU A C 1
ATOM 555 O O . GLU A 1 75 ? -7.046 -35.666 50.289 1.00 33.14 77 GLU A O 1
ATOM 561 N N . ASP A 1 76 ? -9.212 -36.006 49.806 1.00 29.22 78 ASP A N 1
ATOM 562 C CA . ASP A 1 76 ? -8.896 -36.868 48.675 1.00 29.70 78 ASP A CA 1
ATOM 563 C C . ASP A 1 76 ? -8.881 -36.128 47.342 1.00 28.33 78 ASP A C 1
ATOM 564 O O . ASP A 1 76 ? -8.818 -36.773 46.292 1.00 29.36 78 ASP A O 1
ATOM 569 N N . MET A 1 77 ? -8.919 -34.797 47.353 1.00 26.84 79 MET A N 1
ATOM 570 C CA . MET A 1 77 ? -8.825 -34.068 46.096 1.00 25.68 79 MET A CA 1
ATOM 571 C C . MET A 1 77 ? -7.449 -33.435 45.969 1.00 27.21 79 MET A C 1
ATOM 572 O O . MET A 1 77 ? -6.982 -32.803 46.926 1.00 27.47 79 MET A O 1
ATOM 577 N N . PRO A 1 78 ? -6.772 -33.569 44.830 1.00 25.10 80 PRO A N 1
ATOM 578 C CA . PRO A 1 78 ? -5.483 -32.891 44.670 1.00 26.29 80 PRO A CA 1
ATOM 579 C C . PRO A 1 78 ? -5.644 -31.386 44.815 1.00 25.56 80 PRO A C 1
ATOM 580 O O . PRO A 1 78 ? -6.603 -30.791 44.317 1.00 25.90 80 PRO A O 1
ATOM 584 N N . ASP A 1 79 ? -4.697 -30.782 45.525 1.00 23.17 81 ASP A N 1
ATOM 585 C CA . ASP A 1 79 ? -4.727 -29.361 45.877 1.00 23.29 81 ASP A CA 1
ATOM 586 C C . ASP A 1 79 ? -3.633 -28.693 45.054 1.00 23.36 81 ASP A C 1
ATOM 587 O O . ASP A 1 79 ? -2.466 -28.656 45.451 1.00 26.01 81 ASP A O 1
ATOM 592 N N . TYR A 1 80 ? -4.031 -28.168 43.895 1.00 24.08 82 TYR A N 1
ATOM 593 C CA . TYR A 1 80 ? -3.078 -27.575 42.963 1.00 26.54 82 TYR A CA 1
ATOM 594 C C . TYR A 1 80 ? -2.251 -26.491 43.643 1.00 26.98 82 TYR A C 1
ATOM 595 O O . TYR A 1 80 ? -1.036 -26.390 43.427 1.00 25.17 82 TYR A O 1
ATOM 604 N N . PHE A 1 81 ? -2.886 -25.705 44.510 1.00 24.30 83 PHE A N 1
ATOM 605 C CA . PHE A 1 81 ? -2.243 -24.525 45.070 1.00 24.51 83 PHE A CA 1
ATOM 606 C C . PHE A 1 81 ? -1.285 -24.879 46.202 1.00 25.53 83 PHE A C 1
ATOM 607 O O . PHE A 1 81 ? -0.176 -24.339 46.264 1.00 25.41 83 PHE A O 1
ATOM 615 N N . LYS A 1 82 ? -1.680 -25.783 47.104 1.00 26.54 84 LYS A N 1
ATOM 616 C CA . LYS A 1 82 ? -0.757 -26.168 48.167 1.00 23.02 84 LYS A CA 1
ATOM 617 C C . LYS A 1 82 ? 0.406 -26.980 47.612 1.00 27.27 84 LYS A C 1
ATOM 618 O O . LYS A 1 82 ? 1.528 -26.889 48.129 1.00 26.25 84 LYS A O 1
ATOM 624 N N . GLN A 1 83 ? 0.167 -27.753 46.547 1.00 27.29 85 GLN A N 1
ATOM 625 C CA . GLN A 1 83 ? 1.250 -28.490 45.901 1.00 31.43 85 GLN A CA 1
ATOM 626 C C . GLN A 1 83 ? 2.268 -27.560 45.260 1.00 26.04 85 GLN A C 1
ATOM 627 O O . GLN A 1 83 ? 3.436 -27.935 45.115 1.00 26.45 85 GLN A O 1
ATOM 633 N N . SER A 1 84 ? 1.843 -26.365 44.842 1.00 30.10 86 SER A N 1
ATOM 634 C CA . SER A 1 84 ? 2.762 -25.457 44.166 1.00 27.04 86 SER A CA 1
ATOM 635 C C . SER A 1 84 ? 3.850 -24.947 45.099 1.00 30.21 86 SER A C 1
ATOM 636 O O . SER A 1 84 ? 4.894 -24.489 44.621 1.00 29.90 86 SER A O 1
ATOM 639 N N . LEU A 1 85 ? 3.633 -25.021 46.409 1.00 27.65 87 LEU A N 1
ATOM 640 C CA . LEU A 1 85 ? 4.620 -24.534 47.354 1.00 32.28 87 LEU A CA 1
ATOM 641 C C . LEU A 1 85 ? 5.834 -25.463 47.365 1.00 33.92 87 LEU A C 1
ATOM 642 O O . LEU A 1 85 ? 5.712 -26.662 47.092 1.00 36.53 87 LEU A O 1
ATOM 647 N N . PRO A 1 86 ? 7.029 -24.935 47.679 1.00 31.96 88 PRO A N 1
ATOM 648 C CA . PRO A 1 86 ? 7.298 -23.555 48.100 1.00 36.00 88 PRO A CA 1
ATOM 649 C C . PRO A 1 86 ? 7.463 -22.553 46.954 1.00 37.42 88 PRO A C 1
ATOM 650 O O . PRO A 1 86 ? 7.482 -21.354 47.220 1.00 37.38 88 PRO A O 1
ATOM 654 N N . GLU A 1 87 ? 7.583 -23.027 45.710 1.00 34.88 89 GLU A N 1
ATOM 655 C CA . GLU A 1 87 ? 7.819 -22.104 44.601 1.00 35.62 89 GLU A CA 1
ATOM 656 C C . GLU A 1 87 ? 6.635 -21.170 44.375 1.00 36.41 89 GLU A C 1
ATOM 657 O O . GLU A 1 87 ? 6.831 -20.010 43.996 1.00 40.51 89 GLU A O 1
ATOM 663 N N . GLY A 1 88 ? 5.414 -21.642 44.597 1.00 27.39 90 GLY A N 1
ATOM 664 C CA . GLY A 1 88 ? 4.247 -20.789 44.444 1.00 28.32 90 GLY A CA 1
ATOM 665 C C . GLY A 1 88 ? 3.640 -20.848 43.054 1.00 30.62 90 GLY A C 1
ATOM 666 O O . GLY A 1 88 ? 3.884 -21.762 42.260 1.00 28.25 90 GLY A O 1
ATOM 667 N N . TYR A 1 89 ? 2.836 -19.831 42.756 1.00 23.18 91 TYR A N 1
ATOM 668 C CA . TYR A 1 89 ? 2.057 -19.817 41.527 1.00 25.78 91 TYR A CA 1
ATOM 669 C C . TYR A 1 89 ? 1.656 -18.379 41.233 1.00 23.56 91 TYR A C 1
ATOM 670 O O . TYR A 1 89 ? 1.786 -17.493 42.080 1.00 24.43 91 TYR A O 1
ATOM 679 N N . SER A 1 90 ? 1.151 -18.159 40.022 1.00 20.77 92 SER A N 1
ATOM 680 C CA . SER A 1 90 ? 0.666 -16.841 39.625 1.00 18.70 92 SER A CA 1
ATOM 681 C C . SER A 1 90 ? -0.667 -17.001 38.907 1.00 25.42 92 SER A C 1
ATOM 682 O O . SER A 1 90 ? -1.036 -18.100 38.493 1.00 21.12 92 SER A O 1
ATOM 685 N N . TRP A 1 91 ? -1.410 -15.900 38.776 1.00 18.80 93 TRP A N 1
ATOM 686 C CA . TRP A 1 91 ? -2.663 -15.966 38.039 1.00 18.41 93 TRP A CA 1
ATOM 687 C C . TRP A 1 91 ? -2.898 -14.682 37.250 1.00 21.32 93 TRP A C 1
ATOM 688 O O . TRP A 1 91 ? -2.307 -13.632 37.520 1.00 21.29 93 TRP A O 1
ATOM 699 N N . GLU A 1 92 ? -3.761 -14.804 36.240 1.00 18.41 94 GLU A N 1
ATOM 700 C CA . GLU A 1 92 ? -4.186 -13.702 35.390 1.00 18.93 94 GLU A CA 1
ATOM 701 C C . GLU A 1 92 ? -5.700 -13.750 35.287 1.00 21.28 94 GLU A C 1
ATOM 702 O O . GLU A 1 92 ? -6.282 -14.826 35.136 1.00 19.98 94 GLU A O 1
ATOM 708 N N . ARG A 1 93 ? -6.340 -12.590 35.348 1.00 16.19 95 ARG A N 1
ATOM 709 C CA . ARG A 1 93 ? -7.789 -12.546 35.451 1.00 15.00 95 ARG A CA 1
ATOM 710 C C . ARG A 1 93 ? -8.359 -11.442 34.570 1.00 18.73 95 ARG A C 1
ATOM 711 O O . ARG A 1 93 ? -7.788 -10.349 34.474 1.00 18.81 95 ARG A O 1
ATOM 719 N N . THR A 1 94 ? -9.496 -11.728 33.944 1.00 17.67 96 THR A N 1
ATOM 720 C CA . THR A 1 94 ? -10.298 -10.714 33.266 1.00 18.17 96 THR A CA 1
ATOM 721 C C . THR A 1 94 ? -11.655 -10.601 33.949 1.00 18.48 96 THR A C 1
ATOM 722 O O . THR A 1 94 ? -12.227 -11.599 34.396 1.00 18.24 96 THR A O 1
ATOM 726 N N . MET A 1 95 ? -12.157 -9.372 34.056 1.00 14.79 97 MET A N 1
ATOM 727 C CA . MET A 1 95 ? -13.380 -9.094 34.801 1.00 13.50 97 MET A CA 1
ATOM 728 C C . MET A 1 95 ? -14.281 -8.233 33.925 1.00 18.38 97 MET A C 1
ATOM 729 O O . MET A 1 95 ? -13.958 -7.073 33.655 1.00 22.04 97 MET A O 1
ATOM 734 N N . MET A 1 96 ? -15.407 -8.794 33.490 1.00 15.30 98 MET A N 1
ATOM 735 C CA . MET A 1 96 ? -16.316 -8.146 32.545 1.00 15.94 98 MET A CA 1
ATOM 736 C C . MET A 1 96 ? -17.594 -7.753 33.276 1.00 18.75 98 MET A C 1
ATOM 737 O O . MET A 1 96 ? -18.389 -8.620 33.647 1.00 16.91 98 MET A O 1
ATOM 742 N N . TYR A 1 97 ? -17.806 -6.452 33.473 1.00 15.09 99 TYR A N 1
ATOM 743 C CA . TYR A 1 97 ? -18.993 -5.970 34.167 1.00 15.22 99 TYR A CA 1
ATOM 744 C C . TYR A 1 97 ? -20.150 -5.787 33.188 1.00 17.00 99 TYR A C 1
ATOM 745 O O . TYR A 1 97 ? -19.955 -5.468 32.009 1.00 18.34 99 TYR A O 1
ATOM 754 N N . GLU A 1 98 ? -21.369 -5.993 33.688 1.00 16.55 100 GLU A N 1
ATOM 755 C CA . GLU A 1 98 ? -22.532 -5.957 32.809 1.00 17.66 100 GLU A CA 1
ATOM 756 C C . GLU A 1 98 ? -22.846 -4.557 32.301 1.00 21.21 100 GLU A C 1
ATOM 757 O O . GLU A 1 98 ? -23.607 -4.433 31.336 1.00 19.56 100 GLU A O 1
ATOM 763 N N . ASP A 1 99 ? -22.291 -3.508 32.918 1.00 18.33 101 ASP A N 1
ATOM 764 C CA . ASP A 1 99 ? -22.480 -2.145 32.430 1.00 21.20 101 ASP A CA 1
ATOM 765 C C . ASP A 1 99 ? -21.330 -1.683 31.536 1.00 19.21 101 ASP A C 1
ATOM 766 O O . ASP A 1 99 ? -21.190 -0.481 31.287 1.00 20.28 101 ASP A O 1
ATOM 771 N N . GLY A 1 100 ? -20.520 -2.619 31.030 1.00 18.10 102 GLY A N 1
ATOM 772 C CA . GLY A 1 100 ? -19.593 -2.351 29.945 1.00 22.42 102 GLY A CA 1
ATOM 773 C C . GLY A 1 100 ? -18.132 -2.245 30.330 1.00 21.80 102 GLY A C 1
ATOM 774 O O . GLY A 1 100 ? -17.279 -2.213 29.434 1.00 24.63 102 GLY A O 1
ATOM 775 N N . ALA A 1 101 ? -17.803 -2.184 31.612 1.00 20.20 103 ALA A N 1
ATOM 776 C CA . ALA A 1 101 ? -16.406 -2.087 32.008 1.00 17.44 103 ALA A CA 1
ATOM 777 C C . ALA A 1 101 ? -15.730 -3.448 31.915 1.00 24.90 103 ALA A C 1
ATOM 778 O O . ALA A 1 101 ? -16.329 -4.477 32.230 1.00 20.26 103 ALA A O 1
ATOM 780 N N . THR A 1 102 ? -14.474 -3.454 31.477 1.00 20.77 104 THR A N 1
ATOM 781 C CA . THR A 1 102 ? -13.649 -4.659 31.507 1.00 21.52 104 THR A CA 1
ATOM 782 C C . THR A 1 102 ? -12.328 -4.310 32.172 1.00 22.66 104 THR A C 1
ATOM 783 O O . THR A 1 102 ? -11.657 -3.362 31.754 1.00 28.80 104 THR A O 1
ATOM 787 N N . ALA A 1 103 ? -11.978 -5.041 33.226 1.00 18.39 105 ALA A N 1
ATOM 788 C CA . ALA A 1 103 ? -10.724 -4.839 33.932 1.00 17.94 105 ALA A CA 1
ATOM 789 C C . ALA A 1 103 ? -9.883 -6.110 33.876 1.00 20.19 105 ALA A C 1
ATOM 790 O O . ALA A 1 103 ? -10.388 -7.203 33.600 1.00 17.76 105 ALA A O 1
ATOM 792 N N . THR A 1 104 ? -8.582 -5.952 34.126 1.00 17.70 106 THR A N 1
ATOM 793 C CA . THR A 1 104 ? -7.666 -7.083 34.194 1.00 17.67 106 THR A CA 1
ATOM 794 C C . THR A 1 104 ? -6.864 -6.996 35.480 1.00 22.02 106 THR A C 1
ATOM 795 O O . THR A 1 104 ? -6.668 -5.914 36.040 1.00 19.23 106 THR A O 1
ATOM 799 N N . ALA A 1 105 ? -6.405 -8.150 35.958 1.00 17.12 107 ALA A N 1
ATOM 800 C CA . ALA A 1 105 ? -5.576 -8.170 37.149 1.00 17.38 107 ALA A CA 1
ATOM 801 C C . ALA A 1 105 ? -4.638 -9.361 37.068 1.00 18.50 107 ALA A C 1
ATOM 802 O O . ALA A 1 105 ? -4.861 -10.313 36.312 1.00 18.43 107 ALA A O 1
ATOM 804 N N . SER A 1 106 ? -3.567 -9.290 37.847 1.00 18.01 108 SER A N 1
ATOM 805 C CA . SER A 1 106 ? -2.643 -10.408 37.918 1.00 18.60 108 SER A CA 1
ATOM 806 C C . SER A 1 106 ? -1.995 -10.400 39.291 1.00 26.90 108 SER A C 1
ATOM 807 O O . SER A 1 106 ? -1.918 -9.362 39.952 1.00 21.24 108 SER A O 1
ATOM 810 N N . ALA A 1 107 ? -1.541 -11.574 39.725 1.00 20.13 109 ALA A N 1
ATOM 811 C CA . ALA A 1 107 ? -0.861 -11.669 41.006 1.00 19.66 109 ALA A CA 1
ATOM 812 C C . ALA A 1 107 ? 0.174 -12.780 40.953 1.00 20.91 109 ALA A C 1
ATOM 813 O O . ALA A 1 107 ? 0.051 -13.733 40.179 1.00 22.84 109 ALA A O 1
ATOM 815 N N . ARG A 1 108 ? 1.204 -12.637 41.779 1.00 24.06 110 ARG A N 1
ATOM 816 C CA . ARG A 1 108 ? 2.189 -13.687 41.997 1.00 27.49 110 ARG A CA 1
ATOM 817 C C . ARG A 1 108 ? 2.216 -14.006 43.484 1.00 29.87 110 ARG A C 1
ATOM 818 O O . ARG A 1 108 ? 2.309 -13.094 44.314 1.00 24.74 110 ARG A O 1
ATOM 826 N N . ILE A 1 109 ? 2.114 -15.292 43.817 1.00 23.88 111 ILE A N 1
ATOM 827 C CA . ILE A 1 109 ? 2.095 -15.756 45.201 1.00 24.22 111 ILE A CA 1
ATOM 828 C C . ILE A 1 109 ? 3.392 -16.512 45.447 1.00 26.29 111 ILE A C 1
ATOM 829 O O . ILE A 1 109 ? 3.672 -17.509 44.771 1.00 28.49 111 ILE A O 1
ATOM 834 N N . SER A 1 110 ? 4.186 -16.037 46.408 1.00 28.24 112 SER A N 1
ATOM 835 C CA . SER A 1 110 ? 5.466 -16.648 46.751 1.00 31.90 112 SER A CA 1
ATOM 836 C C . SER A 1 110 ? 5.620 -16.648 48.267 1.00 30.74 112 SER A C 1
ATOM 837 O O . SER A 1 110 ? 4.754 -16.159 49.000 1.00 33.28 112 SER A O 1
ATOM 840 N N . LEU A 1 111 ? 6.732 -17.216 48.741 1.00 32.83 113 LEU A N 1
ATOM 841 C CA . LEU A 1 111 ? 7.032 -17.299 50.163 1.00 39.11 113 LEU A CA 1
ATOM 842 C C . LEU A 1 111 ? 8.321 -16.559 50.490 1.00 40.10 113 LEU A C 1
ATOM 843 O O . LEU A 1 111 ? 9.250 -16.496 49.679 1.00 45.42 113 LEU A O 1
ATOM 848 N N . ASP A 1 112 ? 8.363 -15.989 51.694 1.00 45.94 114 ASP A N 1
ATOM 849 C CA . ASP A 1 112 ? 9.631 -15.597 52.302 1.00 47.80 114 ASP A CA 1
ATOM 850 C C . ASP A 1 112 ? 9.647 -16.101 53.740 1.00 49.61 114 ASP A C 1
ATOM 851 O O . ASP A 1 112 ? 8.778 -16.891 54.127 1.00 42.47 114 ASP A O 1
ATOM 856 N N . LYS A 1 113 ? 10.619 -15.657 54.542 1.00 55.72 115 LYS A N 1
ATOM 857 C CA . LYS A 1 113 ? 10.766 -16.202 55.888 1.00 60.19 115 LYS A CA 1
ATOM 858 C C . LYS A 1 113 ? 9.599 -15.834 56.799 1.00 58.38 115 LYS A C 1
ATOM 859 O O . LYS A 1 113 ? 9.342 -16.547 57.775 1.00 51.76 115 LYS A O 1
ATOM 865 N N . ASN A 1 114 ? 8.880 -14.752 56.498 1.00 51.58 116 ASN A N 1
ATOM 866 C CA . ASN A 1 114 ? 7.756 -14.328 57.323 1.00 58.41 116 ASN A CA 1
ATOM 867 C C . ASN A 1 114 ? 6.431 -14.943 56.897 1.00 46.40 116 ASN A C 1
ATOM 868 O O . ASN A 1 114 ? 5.486 -14.951 57.692 1.00 47.52 116 ASN A O 1
ATOM 873 N N . GLY A 1 115 ? 6.340 -15.461 55.677 1.00 36.64 117 GLY A N 1
ATOM 874 C CA . GLY A 1 115 ? 5.096 -16.005 55.176 1.00 34.29 117 GLY A CA 1
ATOM 875 C C . GLY A 1 115 ? 4.913 -15.716 53.701 1.00 34.74 117 GLY A C 1
ATOM 876 O O . GLY A 1 115 ? 5.895 -15.642 52.956 1.00 36.25 117 GLY A O 1
ATOM 877 N N . PHE A 1 116 ? 3.670 -15.538 53.264 1.00 30.33 118 PHE A N 1
ATOM 878 C CA . PHE A 1 116 ? 3.412 -15.319 51.851 1.00 28.82 118 PHE A CA 1
ATOM 879 C C . PHE A 1 116 ? 3.751 -13.893 51.447 1.00 32.76 118 PHE A C 1
ATOM 880 O O . PHE A 1 116 ? 3.613 -12.947 52.229 1.00 28.96 118 PHE A O 1
ATOM 888 N N . VAL A 1 117 ? 4.220 -13.754 50.212 1.00 28.51 119 VAL A N 1
ATOM 889 C CA . VAL A 1 117 ? 4.373 -12.463 49.556 1.00 30.59 119 VAL A CA 1
ATOM 890 C C . VAL A 1 117 ? 3.378 -12.435 48.408 1.00 27.67 119 VAL A C 1
ATOM 891 O O . VAL A 1 117 ? 3.398 -13.310 47.534 1.00 26.61 119 VAL A O 1
ATOM 895 N N . HIS A 1 118 ? 2.486 -11.451 48.424 1.00 24.90 120 HIS A N 1
ATOM 896 C CA . HIS A 1 118 ? 1.418 -11.350 47.439 1.00 23.14 120 HIS A CA 1
ATOM 897 C C . HIS A 1 118 ? 1.602 -10.032 46.699 1.00 25.29 120 HIS A C 1
ATOM 898 O O . HIS A 1 118 ? 1.424 -8.959 47.282 1.00 23.19 120 HIS A O 1
ATOM 905 N N . LYS A 1 119 ? 1.985 -10.120 45.429 1.00 23.07 121 LYS A N 1
ATOM 906 C CA . LYS A 1 119 ? 2.267 -8.966 44.583 1.00 23.22 121 LYS A CA 1
ATOM 907 C C . LYS A 1 119 ? 1.275 -8.967 43.429 1.00 21.84 121 LYS A C 1
ATOM 908 O O . LYS A 1 119 ? 1.198 -9.948 42.682 1.00 21.64 121 LYS A O 1
ATOM 914 N N . SER A 1 120 ? 0.538 -7.866 43.259 1.00 21.13 122 SER A N 1
ATOM 915 C CA . SER A 1 120 ? -0.528 -7.837 42.265 1.00 19.96 122 SER A CA 1
ATOM 916 C C . SER A 1 120 ? -0.508 -6.536 41.461 1.00 20.17 122 SER A C 1
ATOM 917 O O . SER A 1 120 ? 0.105 -5.537 41.853 1.00 21.03 122 SER A O 1
ATOM 920 N N . THR A 1 121 ? -1.177 -6.577 40.307 1.00 19.57 123 THR A N 1
ATOM 921 C CA . THR A 1 121 ? -1.444 -5.394 39.498 1.00 21.22 123 THR A CA 1
ATOM 922 C C . THR A 1 121 ? -2.923 -5.392 39.146 1.00 21.31 123 THR A C 1
ATOM 923 O O . THR A 1 121 ? -3.581 -6.435 39.144 1.00 18.78 123 THR A O 1
ATOM 927 N N . PHE A 1 122 ? -3.452 -4.205 38.863 1.00 18.67 124 PHE A N 1
ATOM 928 C CA . PHE A 1 122 ? -4.855 -4.068 38.497 1.00 17.98 124 PHE A CA 1
ATOM 929 C C . PHE A 1 122 ? -4.980 -2.941 37.479 1.00 18.58 124 PHE A C 1
ATOM 930 O O . PHE A 1 122 ? -4.424 -1.856 37.687 1.00 19.34 124 PHE A O 1
ATOM 938 N N . HIS A 1 123 ? -5.708 -3.195 36.392 1.00 18.44 125 HIS A N 1
ATOM 939 C CA . HIS A 1 123 ? -5.952 -2.189 35.361 1.00 19.97 125 HIS A CA 1
ATOM 940 C C . HIS A 1 123 ? -7.428 -2.206 34.998 1.00 21.97 125 HIS A C 1
ATOM 941 O O . HIS A 1 123 ? -7.934 -3.210 34.490 1.00 18.49 125 HIS A O 1
ATOM 948 N N . GLY A 1 124 ? -8.119 -1.100 35.255 1.00 19.91 126 GLY A N 1
ATOM 949 C CA . GLY A 1 124 ? -9.498 -0.997 34.820 1.00 19.22 126 GLY A CA 1
ATOM 950 C C . GLY A 1 124 ? -9.720 0.390 34.274 1.00 22.49 126 GLY A C 1
ATOM 951 O O . GLY A 1 124 ? -9.952 1.320 35.047 1.00 22.86 126 GLY A O 1
ATOM 952 N N . GLU A 1 125 ? -9.625 0.552 32.957 1.00 21.06 127 GLU A N 1
ATOM 953 C CA . GLU A 1 125 ? -9.543 1.882 32.372 1.00 22.82 127 GLU A CA 1
ATOM 954 C C . GLU A 1 125 ? -10.812 2.321 31.655 1.00 28.13 127 GLU A C 1
ATOM 955 O O . GLU A 1 125 ? -10.823 3.418 31.079 1.00 24.64 127 GLU A O 1
ATOM 961 N N . ASN A 1 126 ? -11.883 1.523 31.670 1.00 22.68 128 ASN A N 1
ATOM 962 C CA . ASN A 1 126 ? -13.100 1.927 30.963 1.00 23.74 128 ASN A CA 1
ATOM 963 C C . ASN A 1 126 ? -14.347 1.758 31.828 1.00 23.51 128 ASN A C 1
ATOM 964 O O . ASN A 1 126 ? -15.429 1.419 31.333 1.00 24.52 128 ASN A O 1
ATOM 969 N N . PHE A 1 127 ? -14.238 2.018 33.129 1.00 22.95 129 PHE A N 1
ATOM 970 C CA . PHE A 1 127 ? -15.439 2.068 33.955 1.00 23.16 129 PHE A CA 1
ATOM 971 C C . PHE A 1 127 ? -16.273 3.273 33.541 1.00 26.65 129 PHE A C 1
ATOM 972 O O . PHE A 1 127 ? -15.720 4.365 33.359 1.00 26.32 129 PHE A O 1
ATOM 980 N N . PRO A 1 128 ? -17.583 3.116 33.352 1.00 26.35 130 PRO A N 1
ATOM 981 C CA . PRO A 1 128 ? -18.410 4.267 32.966 1.00 27.91 130 PRO A CA 1
ATOM 982 C C . PRO A 1 128 ? -18.265 5.389 33.983 1.00 28.22 130 PRO A C 1
ATOM 983 O O . PRO A 1 128 ? -18.319 5.160 35.193 1.00 29.78 130 PRO A O 1
ATOM 987 N N . ALA A 1 129 ? -18.053 6.609 33.482 1.00 29.62 131 ALA A N 1
ATOM 988 C CA . ALA A 1 129 ? -17.811 7.730 34.386 1.00 30.45 131 ALA A CA 1
ATOM 989 C C . ALA A 1 129 ? -19.006 7.978 35.288 1.00 35.88 131 ALA A C 1
ATOM 990 O O . ALA A 1 129 ? -18.846 8.457 36.418 1.00 35.12 131 ALA A O 1
ATOM 992 N N . ASN A 1 130 ? -20.204 7.660 34.802 1.00 32.39 132 ASN A N 1
ATOM 993 C CA . ASN A 1 130 ? -21.456 7.867 35.511 1.00 36.25 132 ASN A CA 1
ATOM 994 C C . ASN A 1 130 ? -21.976 6.594 36.176 1.00 33.67 132 ASN A C 1
ATOM 995 O O . ASN A 1 130 ? -23.129 6.568 36.614 1.00 38.59 132 ASN A O 1
ATOM 1000 N N . GLY A 1 131 ? -21.155 5.546 36.265 1.00 30.76 133 GLY A N 1
ATOM 1001 C CA . GLY A 1 131 ? -21.588 4.272 36.794 1.00 29.55 133 GLY A CA 1
ATOM 1002 C C . GLY A 1 131 ? -21.334 4.120 38.284 1.00 32.59 133 GLY A C 1
ATOM 1003 O O . GLY A 1 131 ? -20.719 4.976 38.932 1.00 31.40 133 GLY A O 1
ATOM 1004 N N . PRO A 1 132 ? -21.811 3.013 38.857 1.00 30.35 134 PRO A N 1
ATOM 1005 C CA . PRO A 1 132 ? -21.706 2.845 40.314 1.00 29.43 134 PRO A CA 1
ATOM 1006 C C . PRO A 1 132 ? -20.285 2.664 40.812 1.00 26.17 134 PRO A C 1
ATOM 1007 O O . PRO A 1 132 ? -19.992 3.083 41.938 1.00 30.51 134 PRO A O 1
ATOM 1011 N N . VAL A 1 133 ? -19.389 2.062 40.024 1.00 24.69 135 VAL A N 1
ATOM 1012 C CA . VAL A 1 133 ? -18.009 1.913 40.476 1.00 23.45 135 VAL A CA 1
ATOM 1013 C C . VAL A 1 133 ? -17.354 3.279 40.644 1.00 25.81 135 VAL A C 1
ATOM 1014 O O . VAL A 1 133 ? -16.729 3.562 41.672 1.00 24.37 135 VAL A O 1
ATOM 1018 N N . MET A 1 134 ? -17.484 4.150 39.637 1.00 25.28 136 MET A N 1
ATOM 1019 C CA . MET A 1 134 ? -16.840 5.456 39.722 1.00 27.03 136 MET A CA 1
ATOM 1020 C C . MET A 1 134 ? -17.563 6.412 40.658 1.00 30.47 136 MET A C 1
ATOM 1021 O O . MET A 1 134 ? -16.977 7.434 41.038 1.00 29.05 136 MET A O 1
ATOM 1026 N N . LYS A 1 135 ? -18.814 6.119 41.022 1.00 31.60 137 LYS A N 1
ATOM 1027 C CA . LYS A 1 135 ? -19.528 6.854 42.061 1.00 35.58 137 LYS A CA 1
ATOM 1028 C C . LYS A 1 135 ? -19.251 6.307 43.457 1.00 34.81 137 LYS A C 1
ATOM 1029 O O . LYS A 1 135 ? -19.832 6.809 44.428 1.00 31.70 137 LYS A O 1
ATOM 1035 N N . LYS A 1 136 ? -18.404 5.278 43.564 1.00 29.51 138 LYS A N 1
ATOM 1036 C CA . LYS A 1 136 ? -18.002 4.682 44.841 1.00 32.87 138 LYS A CA 1
ATOM 1037 C C . LYS A 1 136 ? -19.209 4.112 45.594 1.00 36.85 138 LYS A C 1
ATOM 1038 O O . LYS A 1 136 ? -19.394 4.347 46.789 1.00 33.26 138 LYS A O 1
ATOM 1044 N N . LYS A 1 137 ? -20.038 3.345 44.882 1.00 27.77 139 LYS A N 1
ATOM 1045 C CA . LYS A 1 137 ? -21.288 2.843 45.448 1.00 28.82 139 LYS A CA 1
ATOM 1046 C C . LYS A 1 137 ? -21.222 1.380 45.876 1.00 27.29 139 LYS A C 1
ATOM 1047 O O . LYS A 1 137 ? -22.215 0.862 46.388 1.00 28.09 139 LYS A O 1
ATOM 1053 N N . GLY A 1 138 ? -20.098 0.702 45.666 1.00 22.43 140 GLY A N 1
ATOM 1054 C CA . GLY A 1 138 ? -20.004 -0.704 46.040 1.00 23.88 140 GLY A CA 1
ATOM 1055 C C . GLY A 1 138 ? -20.012 -0.904 47.546 1.00 27.22 140 GLY A C 1
ATOM 1056 O O . GLY A 1 138 ? -19.541 -0.062 48.313 1.00 29.30 140 GLY A O 1
ATOM 1057 N N . VAL A 1 139 ? -20.559 -2.048 47.981 1.00 22.78 141 VAL A N 1
ATOM 1058 C CA . VAL A 1 139 ? -20.603 -2.379 49.404 1.00 22.70 141 VAL A CA 1
ATOM 1059 C C . VAL A 1 139 ? -20.001 -3.755 49.690 1.00 21.75 141 VAL A C 1
ATOM 1060 O O . VAL A 1 139 ? -19.153 -3.887 50.582 1.00 24.22 141 VAL A O 1
ATOM 1064 N N . ASN A 1 140 ? -20.420 -4.785 48.950 1.00 22.98 142 ASN A N 1
ATOM 1065 C CA . ASN A 1 140 ? -19.919 -6.138 49.197 1.00 19.81 142 ASN A CA 1
ATOM 1066 C C . ASN A 1 140 ? -20.297 -7.055 48.040 1.00 21.86 142 ASN A C 1
ATOM 1067 O O . ASN A 1 140 ? -21.353 -6.890 47.421 1.00 21.03 142 ASN A O 1
ATOM 1072 N N . TRP A 1 141 ? -19.438 -8.043 47.781 1.00 17.62 143 TRP A N 1
ATOM 1073 C CA . TRP A 1 141 ? -19.734 -9.090 46.807 1.00 18.76 143 TRP A CA 1
ATOM 1074 C C . TRP A 1 141 ? -20.652 -10.148 47.414 1.00 22.94 143 TRP A C 1
ATOM 1075 O O . TRP A 1 141 ? -20.512 -10.510 48.585 1.00 22.27 143 TRP A O 1
ATOM 1086 N N . GLU A 1 142 ? -21.583 -10.657 46.605 1.00 18.65 144 GLU A N 1
ATOM 1087 C CA . GLU A 1 142 ? -22.383 -11.798 47.031 1.00 17.91 144 GLU A CA 1
ATOM 1088 C C . GLU A 1 142 ? -21.503 -13.045 47.133 1.00 17.30 144 GLU A C 1
ATOM 1089 O O . GLU A 1 142 ? -20.483 -13.152 46.445 1.00 18.78 144 GLU A O 1
ATOM 1095 N N . PRO A 1 143 ? -21.889 -14.015 47.960 1.00 18.18 145 PRO A N 1
ATOM 1096 C CA . PRO A 1 143 ? -21.240 -15.333 47.898 1.00 19.93 145 PRO A CA 1
ATOM 1097 C C . PRO A 1 143 ? -21.320 -15.887 46.483 1.00 23.52 145 PRO A C 1
ATOM 1098 O O . PRO A 1 143 ? -22.286 -15.641 45.756 1.00 24.12 145 PRO A O 1
ATOM 1102 N N . SER A 1 144 ? -20.289 -16.631 46.081 1.00 17.66 146 SER A N 1
ATOM 1103 C CA . SER A 1 144 ? -20.204 -17.103 44.704 1.00 18.86 146 SER A CA 1
ATOM 1104 C C . SER A 1 144 ? -19.657 -18.518 44.661 1.00 22.81 146 SER A C 1
ATOM 1105 O O . SER A 1 144 ? -19.146 -19.052 45.651 1.00 21.50 146 SER A O 1
ATOM 1108 N N . SER A 1 145 ? -19.760 -19.116 43.477 1.00 24.71 147 SER A N 1
ATOM 1109 C CA . SER A 1 145 ? -19.282 -20.470 43.229 1.00 22.83 147 SER A CA 1
ATOM 1110 C C . SER A 1 145 ? -18.462 -20.460 41.945 1.00 19.66 147 SER A C 1
ATOM 1111 O O . SER A 1 145 ? -19.013 -20.297 40.850 1.00 20.78 147 SER A O 1
ATOM 1114 N N . GLU A 1 146 ? -17.152 -20.642 42.080 1.00 17.51 148 GLU A N 1
ATOM 1115 C CA . GLU A 1 146 ? -16.235 -20.629 40.947 1.00 16.79 148 GLU A CA 1
ATOM 1116 C C . GLU A 1 146 ? -16.035 -22.048 40.438 1.00 19.83 148 GLU A C 1
ATOM 1117 O O . GLU A 1 146 ? -15.676 -22.935 41.215 1.00 22.50 148 GLU A O 1
ATOM 1123 N N . THR A 1 147 ? -16.261 -22.256 39.141 1.00 17.57 149 THR A N 1
ATOM 1124 C CA . THR A 1 147 ? -15.956 -23.538 38.511 1.00 18.20 149 THR A CA 1
ATOM 1125 C C . THR A 1 147 ? -14.486 -23.572 38.111 1.00 25.28 149 THR A C 1
ATOM 1126 O O . THR A 1 147 ? -13.992 -22.646 37.457 1.00 22.53 149 THR A O 1
ATOM 1130 N N . ILE A 1 148 ? -13.792 -24.635 38.515 1.00 21.15 150 ILE A N 1
ATOM 1131 C CA . ILE A 1 148 ? -12.362 -24.816 38.273 1.00 23.07 150 ILE A CA 1
ATOM 1132 C C . ILE A 1 148 ? -12.197 -25.986 37.314 1.00 24.27 150 ILE A C 1
ATOM 1133 O O . ILE A 1 148 ? -12.608 -27.111 37.629 1.00 21.60 150 ILE A O 1
ATOM 1138 N N . THR A 1 149 ? -11.577 -25.735 36.157 1.00 20.89 151 THR A N 1
ATOM 1139 C CA . THR A 1 149 ? -11.401 -26.749 35.116 1.00 23.11 151 THR A CA 1
ATOM 1140 C C . THR A 1 149 ? -9.920 -26.968 34.834 1.00 32.38 151 THR A C 1
ATOM 1141 O O . THR A 1 149 ? -9.208 -26.004 34.507 1.00 22.86 151 THR A O 1
ATOM 1145 N N . PRO A 1 150 ? -9.404 -28.188 34.937 1.00 24.64 152 PRO A N 1
ATOM 1146 C CA . PRO A 1 150 ? -7.988 -28.411 34.638 1.00 25.34 152 PRO A CA 1
ATOM 1147 C C . PRO A 1 150 ? -7.736 -28.557 33.143 1.00 27.12 152 PRO A C 1
ATOM 1148 O O . PRO A 1 150 ? -8.591 -29.016 32.379 1.00 32.16 152 PRO A O 1
ATOM 1152 N N . SER A 1 151 ? -6.528 -28.173 32.730 1.00 30.38 153 SER A N 1
ATOM 1153 C CA . SER A 1 151 ? -6.051 -28.505 31.392 1.00 36.21 153 SER A CA 1
ATOM 1154 C C . SER A 1 151 ? -4.545 -28.294 31.337 1.00 31.27 153 SER A C 1
ATOM 1155 O O . SER A 1 151 ? -4.037 -27.329 31.907 1.00 38.46 153 SER A O 1
ATOM 1158 N N . ASP A 1 152 ? -3.850 -29.205 30.647 1.00 33.37 154 ASP A N 1
ATOM 1159 C CA . ASP A 1 152 ? -2.410 -29.136 30.393 1.00 37.68 154 ASP A CA 1
ATOM 1160 C C . ASP A 1 152 ? -1.609 -28.426 31.482 1.00 44.42 154 ASP A C 1
ATOM 1161 O O . ASP A 1 152 ? -0.893 -27.459 31.199 1.00 45.11 154 ASP A O 1
ATOM 1166 N N . GLY A 1 153 ? -1.739 -28.874 32.729 1.00 42.05 155 GLY A N 1
ATOM 1167 C CA . GLY A 1 153 ? -0.936 -28.338 33.813 1.00 38.80 155 GLY A CA 1
ATOM 1168 C C . GLY A 1 153 ? -1.373 -27.010 34.412 1.00 34.63 155 GLY A C 1
ATOM 1169 O O . GLY A 1 153 ? -0.687 -26.513 35.313 1.00 28.90 155 GLY A O 1
ATOM 1170 N N . ILE A 1 154 ? -2.474 -26.409 33.956 1.00 27.15 156 ILE A N 1
ATOM 1171 C CA . ILE A 1 154 ? -2.990 -25.178 34.547 1.00 25.24 156 ILE A CA 1
ATOM 1172 C C . ILE A 1 154 ? -4.451 -25.384 34.936 1.00 27.92 156 ILE A C 1
ATOM 1173 O O . ILE A 1 154 ? -5.093 -26.363 34.548 1.00 26.30 156 ILE A O 1
ATOM 1178 N N . LEU A 1 155 ? -4.972 -24.441 35.723 1.00 22.35 157 LEU A N 1
ATOM 1179 C CA . LEU A 1 155 ? -6.382 -24.397 36.076 1.00 21.28 157 LEU A CA 1
ATOM 1180 C C . LEU A 1 155 ? -7.008 -23.127 35.520 1.00 29.01 157 LEU A C 1
ATOM 1181 O O . LEU A 1 155 ? -6.389 -22.054 35.551 1.00 23.62 157 LEU A O 1
ATOM 1186 N N . LYS A 1 156 ? -8.240 -23.248 35.026 1.00 22.02 158 LYS A N 1
ATOM 1187 C CA . LYS A 1 156 ? -9.033 -22.091 34.626 1.00 21.44 158 LYS A CA 1
ATOM 1188 C C . LYS A 1 156 ? -10.265 -21.989 35.514 1.00 24.76 158 LYS A C 1
ATOM 1189 O O . LYS A 1 156 ? -10.968 -22.984 35.728 1.00 23.38 158 LYS A O 1
ATOM 1195 N N . GLY A 1 157 ? -10.520 -20.790 36.022 1.00 18.72 159 GLY A N 1
ATOM 1196 C CA . GLY A 1 157 ? -11.654 -20.527 36.892 1.00 19.70 159 GLY A CA 1
ATOM 1197 C C . GLY A 1 157 ? -12.657 -19.615 36.207 1.00 24.85 159 GLY A C 1
ATOM 1198 O O . GLY A 1 157 ? -12.274 -18.661 35.522 1.00 22.57 159 GLY A O 1
ATOM 1199 N N . ASP A 1 158 ? -13.940 -19.921 36.394 1.00 22.81 160 ASP A N 1
ATOM 1200 C CA . ASP A 1 158 ? -15.053 -19.145 35.852 1.00 22.93 160 ASP A CA 1
ATOM 1201 C C . ASP A 1 158 ? -16.036 -18.885 36.980 1.00 21.00 160 ASP A C 1
ATOM 1202 O O . ASP A 1 158 ? -16.499 -19.831 37.620 1.00 20.24 160 ASP A O 1
ATOM 1207 N N . VAL A 1 159 ? -16.370 -17.621 37.228 1.00 18.06 161 VAL A N 1
ATOM 1208 C CA . VAL A 1 159 ? -17.323 -17.340 38.299 1.00 19.24 161 VAL A CA 1
ATOM 1209 C C . VAL A 1 159 ? -18.135 -16.106 37.929 1.00 21.49 161 VAL A C 1
ATOM 1210 O O . VAL A 1 159 ? -17.589 -15.103 37.455 1.00 20.11 161 VAL A O 1
ATOM 1214 N N . THR A 1 160 ? -19.454 -16.215 38.092 1.00 21.49 162 THR A N 1
ATOM 1215 C CA . THR A 1 160 ? -20.356 -15.085 37.948 1.00 21.27 162 THR A CA 1
ATOM 1216 C C . THR A 1 160 ? -20.463 -14.377 39.291 1.00 22.85 162 THR A C 1
ATOM 1217 O O . THR A 1 160 ? -20.773 -15.003 40.312 1.00 20.39 162 THR A O 1
ATOM 1221 N N . MET A 1 161 ? -20.193 -13.077 39.285 1.00 17.19 163 MET A N 1
ATOM 1222 C CA . MET A 1 161 ? -20.103 -12.284 40.496 1.00 19.33 163 MET A CA 1
ATOM 1223 C C . MET A 1 161 ? -21.224 -11.255 40.518 1.00 19.45 163 MET A C 1
ATOM 1224 O O . MET A 1 161 ? -21.708 -10.816 39.469 1.00 17.59 163 MET A O 1
ATOM 1229 N N . PHE A 1 162 ? -21.648 -10.885 41.725 1.00 17.15 164 PHE A N 1
ATOM 1230 C CA . PHE A 1 162 ? -22.625 -9.818 41.921 1.00 17.57 164 PHE A CA 1
ATOM 1231 C C . PHE A 1 162 ? -22.119 -8.888 43.005 1.00 20.87 164 PHE A C 1
ATOM 1232 O O . PHE A 1 162 ? -21.976 -9.299 44.163 1.00 17.82 164 PHE A O 1
ATOM 1240 N N . LEU A 1 163 ? -21.882 -7.638 42.632 1.00 17.37 165 LEU A N 1
ATOM 1241 C CA . LEU A 1 163 ? -21.480 -6.603 43.571 1.00 19.40 165 LEU A CA 1
ATOM 1242 C C . LEU A 1 163 ? -22.729 -5.921 44.116 1.00 18.78 165 LEU A C 1
ATOM 1243 O O . LEU A 1 163 ? -23.498 -5.319 43.356 1.00 21.24 165 LEU A O 1
ATOM 1248 N N . VAL A 1 164 ? -22.944 -6.027 45.422 1.00 18.60 166 VAL A N 1
ATOM 1249 C CA . VAL A 1 164 ? -24.062 -5.329 46.047 1.00 19.96 166 VAL A CA 1
ATOM 1250 C C . VAL A 1 164 ? -23.683 -3.868 46.236 1.00 22.57 166 VAL A C 1
ATOM 1251 O O . VAL A 1 164 ? -22.610 -3.552 46.768 1.00 21.84 166 VAL A O 1
ATOM 1255 N N . LEU A 1 165 ? -24.555 -2.977 45.776 1.00 21.45 167 LEU A N 1
ATOM 1256 C CA . LEU A 1 165 ? -24.352 -1.537 45.853 1.00 22.38 167 LEU A CA 1
ATOM 1257 C C . LEU A 1 165 ? -25.104 -0.955 47.047 1.00 24.12 167 LEU A C 1
ATOM 1258 O O . LEU A 1 165 ? -25.901 -1.631 47.703 1.00 27.91 167 LEU A O 1
ATOM 1263 N N . GLU A 1 166 ? -24.851 0.331 47.311 1.00 25.25 168 GLU A N 1
ATOM 1264 C CA . GLU A 1 166 ? -25.431 0.988 48.483 1.00 27.23 168 GLU A CA 1
ATOM 1265 C C . GLU A 1 166 ? -26.955 0.915 48.488 1.00 28.96 168 GLU A C 1
ATOM 1266 O O . GLU A 1 166 ? -27.570 0.724 49.543 1.00 40.98 168 GLU A O 1
ATOM 1272 N N . GLY A 1 167 ? -27.591 1.073 47.331 1.00 31.00 169 GLY A N 1
ATOM 1273 C CA . GLY A 1 167 ? -29.044 0.940 47.343 1.00 42.98 169 GLY A CA 1
ATOM 1274 C C . GLY A 1 167 ? -29.542 -0.489 47.503 1.00 41.02 169 GLY A C 1
ATOM 1275 O O . GLY A 1 167 ? -30.745 -0.694 47.719 1.00 35.80 169 GLY A O 1
ATOM 1276 N N . GLY A 1 168 ? -28.644 -1.473 47.435 1.00 28.55 170 GLY A N 1
ATOM 1277 C CA . GLY A 1 168 ? -29.040 -2.860 47.330 1.00 29.09 170 GLY A CA 1
ATOM 1278 C C . GLY A 1 168 ? -29.113 -3.389 45.912 1.00 30.40 170 GLY A C 1
ATOM 1279 O O . GLY A 1 168 ? -29.301 -4.593 45.730 1.00 25.95 170 GLY A O 1
ATOM 1280 N N . GLN A 1 169 ? -28.999 -2.533 44.897 1.00 26.91 171 GLN A N 1
ATOM 1281 C CA . GLN A 1 169 ? -28.888 -3.033 43.530 1.00 30.30 171 GLN A CA 1
ATOM 1282 C C . GLN A 1 169 ? -27.660 -3.925 43.402 1.00 27.21 171 GLN A C 1
ATOM 1283 O O . GLN A 1 169 ? -26.657 -3.730 44.093 1.00 29.81 171 GLN A O 1
ATOM 1289 N N . ARG A 1 170 ? -27.737 -4.912 42.505 1.00 24.10 172 ARG A N 1
ATOM 1290 C CA . ARG A 1 170 ? -26.608 -5.784 42.208 1.00 25.28 172 ARG A CA 1
ATOM 1291 C C . ARG A 1 170 ? -26.003 -5.405 40.862 1.00 29.02 172 ARG A C 1
ATOM 1292 O O . ARG A 1 170 ? -26.729 -5.112 39.906 1.00 33.53 172 ARG A O 1
ATOM 1300 N N . LEU A 1 171 ? -24.675 -5.425 40.790 1.00 22.72 173 LEU A N 1
ATOM 1301 C CA . LEU A 1 171 ? -23.941 -5.219 39.548 1.00 20.28 173 LEU A CA 1
ATOM 1302 C C . LEU A 1 171 ? -23.231 -6.517 39.182 1.00 18.46 173 LEU A C 1
ATOM 1303 O O . LEU A 1 171 ? -22.331 -6.962 39.902 1.00 22.23 173 LEU A O 1
ATOM 1308 N N . LYS A 1 172 ? -23.631 -7.110 38.065 1.00 18.78 174 LYS A N 1
ATOM 1309 C CA . LYS A 1 172 ? -23.130 -8.418 37.661 1.00 18.05 174 LYS A CA 1
ATOM 1310 C C . LYS A 1 172 ? -21.798 -8.294 36.927 1.00 19.51 174 LYS A C 1
ATOM 1311 O O . LYS A 1 172 ? -21.550 -7.326 36.197 1.00 17.94 174 LYS A O 1
ATOM 1317 N N . ALA A 1 173 ? -20.928 -9.283 37.142 1.00 17.15 175 ALA A N 1
ATOM 1318 C CA . ALA A 1 173 ? -19.648 -9.361 36.450 1.00 17.64 175 ALA A CA 1
ATOM 1319 C C . ALA A 1 173 ? -19.281 -10.821 36.227 1.00 18.78 175 ALA A C 1
ATOM 1320 O O . ALA A 1 173 ? -19.626 -11.691 37.030 1.00 22.06 175 ALA A O 1
ATOM 1322 N N . LEU A 1 174 ? -18.585 -11.081 35.125 1.00 16.81 176 LEU A N 1
ATOM 1323 C CA . LEU A 1 174 ? -18.030 -12.398 34.833 1.00 18.19 176 LEU A CA 1
ATOM 1324 C C . LEU A 1 174 ? -16.517 -12.333 35.027 1.00 20.64 176 LEU A C 1
ATOM 1325 O O . LEU A 1 174 ? -15.842 -11.506 34.399 1.00 19.17 176 LEU A O 1
ATOM 1330 N N . PHE A 1 175 ? -16.002 -13.180 35.917 1.00 15.87 177 PHE A N 1
ATOM 1331 C CA . PHE A 1 175 ? -14.579 -13.273 36.220 1.00 17.01 177 PHE A CA 1
ATOM 1332 C C . PHE A 1 175 ? -14.020 -14.538 35.585 1.00 22.88 177 PHE A C 1
ATOM 1333 O O . PHE A 1 175 ? -14.542 -15.638 35.813 1.00 21.48 177 PHE A O 1
ATOM 1341 N N . GLN A 1 176 ? -12.939 -14.394 34.827 1.00 17.39 178 GLN A N 1
ATOM 1342 C CA . GLN A 1 176 ? -12.259 -15.554 34.259 1.00 20.80 178 GLN A CA 1
ATOM 1343 C C . GLN A 1 176 ? -10.776 -15.486 34.611 1.00 22.45 178 GLN A C 1
ATOM 1344 O O . GLN A 1 176 ? -10.129 -14.460 34.382 1.00 20.30 178 GLN A O 1
ATOM 1350 N N . THR A 1 177 ? -10.236 -16.583 35.157 1.00 17.15 179 THR A N 1
ATOM 1351 C CA . THR A 1 177 ? -8.907 -16.607 35.758 1.00 17.36 179 THR A CA 1
ATOM 1352 C C . THR A 1 177 ? -8.139 -17.814 35.240 1.00 24.35 179 THR A C 1
ATOM 1353 O O . THR A 1 177 ? -8.705 -18.901 35.103 1.00 20.79 179 THR A O 1
ATOM 1357 N N . THR A 1 178 ? -6.857 -17.625 34.958 1.00 21.67 180 THR A N 1
ATOM 1358 C CA . THR A 1 178 ? -5.956 -18.737 34.678 1.00 22.22 180 THR A CA 1
ATOM 1359 C C . THR A 1 178 ? -4.923 -18.801 35.791 1.00 25.33 180 THR A C 1
ATOM 1360 O O . THR A 1 178 ? -4.232 -17.809 36.055 1.00 20.40 180 THR A O 1
ATOM 1364 N N . TYR A 1 179 ? -4.843 -19.955 36.452 1.00 19.64 181 TYR A N 1
ATOM 1365 C CA . TYR A 1 179 ? -3.919 -20.200 37.552 1.00 19.98 181 TYR A CA 1
ATOM 1366 C C . TYR A 1 179 ? -2.788 -21.088 37.052 1.00 26.68 181 TYR A C 1
ATOM 1367 O O . TYR A 1 179 ? -3.044 -22.128 36.437 1.00 25.16 181 TYR A O 1
ATOM 1376 N N . LYS A 1 180 ? -1.545 -20.698 37.333 1.00 21.88 182 LYS A N 1
ATOM 1377 C CA . LYS A 1 180 ? -0.386 -21.374 36.748 1.00 23.62 182 LYS A CA 1
ATOM 1378 C C . LYS A 1 180 ? 0.679 -21.613 37.812 1.00 29.12 182 LYS A C 1
ATOM 1379 O O . LYS A 1 180 ? 1.288 -20.662 38.311 1.00 25.18 182 LYS A O 1
ATOM 1385 N N . ALA A 1 181 ? 0.926 -22.880 38.138 1.00 24.95 183 ALA A N 1
ATOM 1386 C CA . ALA A 1 181 ? 2.025 -23.242 39.017 1.00 25.54 183 ALA A CA 1
ATOM 1387 C C . ALA A 1 181 ? 3.327 -23.327 38.226 1.00 34.81 183 ALA A C 1
ATOM 1388 O O . ALA A 1 181 ? 3.335 -23.519 37.010 1.00 39.25 183 ALA A O 1
ATOM 1390 N N . ASN A 1 182 ? 4.440 -23.201 38.938 1.00 38.61 184 ASN A N 1
ATOM 1391 C CA . ASN A 1 182 ? 5.755 -23.181 38.314 1.00 40.82 184 ASN A CA 1
ATOM 1392 C C . ASN A 1 182 ? 6.327 -24.573 38.069 1.00 45.19 184 ASN A C 1
ATOM 1393 O O . ASN A 1 182 ? 7.423 -24.687 37.515 1.00 51.34 184 ASN A O 1
ATOM 1398 N N . LYS A 1 183 ? 5.618 -25.629 38.455 1.00 44.09 185 LYS A N 1
ATOM 1399 C CA . LYS A 1 183 ? 6.124 -26.986 38.322 1.00 40.13 185 LYS A CA 1
ATOM 1400 C C . LYS A 1 183 ? 4.950 -27.926 38.095 1.00 35.86 185 LYS A C 1
ATOM 1401 O O . LYS A 1 183 ? 3.785 -27.555 38.266 1.00 37.61 185 LYS A O 1
ATOM 1407 N N . VAL A 1 184 ? 5.272 -29.160 37.709 1.00 36.42 186 VAL A N 1
ATOM 1408 C CA . VAL A 1 184 ? 4.247 -30.180 37.543 1.00 36.36 186 VAL A CA 1
ATOM 1409 C C . VAL A 1 184 ? 3.711 -30.582 38.912 1.00 36.41 186 VAL A C 1
ATOM 1410 O O . VAL A 1 184 ? 4.477 -30.826 39.854 1.00 35.22 186 VAL A O 1
ATOM 1414 N N . VAL A 1 185 ? 2.384 -30.634 39.033 1.00 30.03 187 VAL A N 1
ATOM 1415 C CA . VAL A 1 185 ? 1.722 -31.096 40.244 1.00 31.40 187 VAL A CA 1
ATOM 1416 C C . VAL A 1 185 ? 0.614 -32.062 39.847 1.00 32.22 187 VAL A C 1
ATOM 1417 O O . VAL A 1 185 ? 0.193 -32.123 38.689 1.00 30.29 187 VAL A O 1
ATOM 1421 N N . LYS A 1 186 ? 0.149 -32.834 40.829 1.00 32.08 188 LYS A N 1
ATOM 1422 C CA . LYS A 1 186 ? -0.974 -33.732 40.597 1.00 31.95 188 LYS A CA 1
ATOM 1423 C C . LYS A 1 186 ? -2.236 -32.916 40.349 1.00 29.45 188 LYS A C 1
ATOM 1424 O O . LYS A 1 186 ? -2.595 -32.055 41.157 1.00 29.66 188 LYS A O 1
ATOM 1430 N N . MET A 1 187 ? -2.919 -33.197 39.239 1.00 27.58 189 MET A N 1
ATOM 1431 C CA . MET A 1 187 ? -4.007 -32.313 38.834 1.00 29.94 189 MET A CA 1
ATOM 1432 C C . MET A 1 187 ? -5.347 -32.801 39.384 1.00 27.40 189 MET A C 1
ATOM 1433 O O . MET A 1 187 ? -5.643 -34.001 39.338 1.00 26.82 189 MET A O 1
ATOM 1438 N N . PRO A 1 188 ? -6.163 -31.882 39.894 1.00 26.57 190 PRO A N 1
ATOM 1439 C CA . PRO A 1 188 ? -7.491 -32.249 40.381 1.00 27.11 190 PRO A CA 1
ATOM 1440 C C . PRO A 1 188 ? -8.446 -32.438 39.217 1.00 27.06 190 PRO A C 1
ATOM 1441 O O . PRO A 1 188 ? -8.134 -32.042 38.081 1.00 25.50 190 PRO A O 1
ATOM 1445 N N . PRO A 1 189 ? -9.615 -33.028 39.452 1.00 27.38 191 PRO A N 1
ATOM 1446 C CA . PRO A 1 189 ? -10.671 -33.000 38.440 1.00 27.53 191 PRO A CA 1
ATOM 1447 C C . PRO A 1 189 ? -11.329 -31.629 38.413 1.00 28.16 191 PRO A C 1
ATOM 1448 O O . PRO A 1 189 ? -11.071 -30.765 39.252 1.00 24.57 191 PRO A O 1
ATOM 1452 N N . ARG A 1 190 ? -12.207 -31.451 37.430 1.00 30.31 192 ARG A N 1
ATOM 1453 C CA . ARG A 1 190 ? -13.126 -30.321 37.438 1.00 25.79 192 ARG A CA 1
ATOM 1454 C C . ARG A 1 190 ? -13.862 -30.269 38.774 1.00 27.00 192 ARG A C 1
ATOM 1455 O O . ARG A 1 190 ? -14.354 -31.290 39.260 1.00 27.48 192 ARG A O 1
ATOM 1463 N N . HIS A 1 191 ? -13.902 -29.089 39.388 1.00 25.03 193 HIS A N 1
ATOM 1464 C CA . HIS A 1 191 ? -14.540 -28.943 40.693 1.00 25.31 193 HIS A CA 1
ATOM 1465 C C . HIS A 1 191 ? -14.957 -27.487 40.875 1.00 24.69 193 HIS A C 1
ATOM 1466 O O . HIS A 1 191 ? -14.828 -26.662 39.966 1.00 24.47 193 HIS A O 1
ATOM 1473 N N . LYS A 1 192 ? -15.495 -27.181 42.051 1.00 24.61 194 LYS A N 1
ATOM 1474 C CA . LYS A 1 192 ? -15.945 -25.826 42.332 1.00 24.01 194 LYS A CA 1
ATOM 1475 C C . LYS A 1 192 ? -15.364 -25.352 43.653 1.00 26.57 194 LYS A C 1
ATOM 1476 O O . LYS A 1 192 ? -14.997 -26.150 44.514 1.00 23.29 194 LYS A O 1
ATOM 1482 N N . ILE A 1 193 ? -15.248 -24.035 43.790 1.00 22.04 195 ILE A N 1
ATOM 1483 C CA . ILE A 1 193 ? -14.835 -23.413 45.039 1.00 22.57 195 ILE A CA 1
ATOM 1484 C C . ILE A 1 193 ? -15.900 -22.399 45.404 1.00 24.65 195 ILE A C 1
ATOM 1485 O O . ILE A 1 193 ? -16.227 -21.526 44.591 1.00 25.05 195 ILE A O 1
ATOM 1490 N N . GLU A 1 194 ? -16.458 -22.532 46.603 1.00 22.04 196 GLU A N 1
ATOM 1491 C CA . GLU A 1 194 ? -17.469 -21.610 47.099 1.00 22.48 196 GLU A CA 1
ATOM 1492 C C . GLU A 1 194 ? -16.796 -20.501 47.900 1.00 29.41 196 GLU A C 1
ATOM 1493 O O . GLU A 1 194 ? -16.037 -20.770 48.837 1.00 23.33 196 GLU A O 1
ATOM 1499 N N . HIS A 1 195 ? -17.060 -19.256 47.516 1.00 23.29 197 HIS A N 1
ATOM 1500 C CA . HIS A 1 195 ? -16.397 -18.089 48.081 1.00 25.76 197 HIS A CA 1
ATOM 1501 C C . HIS A 1 195 ? -17.360 -17.266 48.924 1.00 20.52 197 HIS A C 1
ATOM 1502 O O . HIS A 1 195 ? -18.517 -17.072 48.543 1.00 25.88 197 HIS A O 1
ATOM 1509 N N . ARG A 1 196 ? -16.862 -16.766 50.054 1.00 19.85 198 ARG A N 1
ATOM 1510 C CA . ARG A 1 196 ? -17.507 -15.704 50.822 1.00 20.12 198 ARG A CA 1
ATOM 1511 C C . ARG A 1 196 ? -16.457 -14.638 51.096 1.00 21.98 198 ARG A C 1
ATOM 1512 O O . ARG A 1 196 ? -15.418 -14.934 51.693 1.00 29.25 198 ARG A O 1
ATOM 1520 N N . LEU A 1 197 ? -16.719 -13.405 50.668 1.00 23.56 199 LEU A N 1
ATOM 1521 C CA . LEU A 1 197 ? -15.754 -12.320 50.805 1.00 18.95 199 LEU A CA 1
ATOM 1522 C C . LEU A 1 197 ? -16.467 -11.125 51.418 1.00 20.66 199 LEU A C 1
ATOM 1523 O O . LEU A 1 197 ? -17.470 -10.657 50.873 1.00 25.42 199 LEU A O 1
ATOM 1528 N N . VAL A 1 198 ? -15.969 -10.646 52.555 1.00 19.06 200 VAL A N 1
ATOM 1529 C CA . VAL A 1 198 ? -16.608 -9.560 53.290 1.00 21.02 200 VAL A CA 1
ATOM 1530 C C . VAL A 1 198 ? -15.603 -8.438 53.484 1.00 22.70 200 VAL A C 1
ATOM 1531 O O . VAL A 1 198 ? -14.497 -8.664 53.989 1.00 22.52 200 VAL A O 1
ATOM 1535 N N . ARG A 1 199 ? -16.003 -7.229 53.106 1.00 22.52 201 ARG A N 1
ATOM 1536 C CA . ARG A 1 199 ? -15.185 -6.036 53.264 1.00 23.62 201 ARG A CA 1
ATOM 1537 C C . ARG A 1 199 ? -15.738 -5.154 54.378 1.00 21.50 201 ARG A C 1
ATOM 1538 O O . ARG A 1 199 ? -16.953 -4.962 54.483 1.00 21.87 201 ARG A O 1
ATOM 1546 N N . SER A 1 200 ? -14.840 -4.618 55.204 1.00 21.05 202 SER A N 1
ATOM 1547 C CA . SER A 1 200 ? -15.188 -3.647 56.236 1.00 21.55 202 SER A CA 1
ATOM 1548 C C . SER A 1 200 ? -14.264 -2.444 56.122 1.00 24.85 202 SER A C 1
ATOM 1549 O O . SER A 1 200 ? -13.138 -2.558 55.638 1.00 23.42 202 SER A O 1
ATOM 1552 N N . GLU A 1 201 ? -14.743 -1.285 56.569 1.00 28.81 203 GLU A N 1
ATOM 1553 C CA . GLU A 1 201 ? -13.972 -0.056 56.451 1.00 28.23 203 GLU A CA 1
ATOM 1554 C C . GLU A 1 201 ? -14.128 0.763 57.724 1.00 25.25 203 GLU A C 1
ATOM 1555 O O . GLU A 1 201 ? -15.066 0.571 58.500 1.00 25.42 203 GLU A O 1
ATOM 1561 N N . ASP A 1 202 ? -13.179 1.686 57.932 1.00 26.38 204 ASP A N 1
ATOM 1562 C CA . ASP A 1 202 ? -13.225 2.525 59.124 1.00 26.92 204 ASP A CA 1
ATOM 1563 C C . ASP A 1 202 ? -12.664 3.922 58.868 1.00 29.13 204 ASP A C 1
ATOM 1564 O O . ASP A 1 202 ? -12.319 4.619 59.828 1.00 29.79 204 ASP A O 1
ATOM 1569 N N . GLY A 1 203 ? -12.540 4.337 57.609 1.00 30.56 205 GLY A N 1
ATOM 1570 C CA . GLY A 1 203 ? -11.993 5.628 57.274 1.00 33.15 205 GLY A CA 1
ATOM 1571 C C . GLY A 1 203 ? -10.490 5.660 57.081 1.00 34.04 205 GLY A C 1
ATOM 1572 O O . GLY A 1 203 ? -9.981 6.620 56.497 1.00 41.35 205 GLY A O 1
ATOM 1573 N N . GLU A 1 204 ? -9.766 4.645 57.554 1.00 32.35 206 GLU A N 1
ATOM 1574 C CA . GLU A 1 204 ? -8.308 4.652 57.477 1.00 34.26 206 GLU A CA 1
ATOM 1575 C C . GLU A 1 204 ? -7.796 3.387 56.808 1.00 33.95 206 GLU A C 1
ATOM 1576 O O . GLU A 1 204 ? -6.782 3.407 56.103 1.00 38.12 206 GLU A O 1
ATOM 1582 N N . THR A 1 205 ? -8.490 2.280 57.040 1.00 29.73 207 THR A N 1
ATOM 1583 C CA . THR A 1 205 ? -8.041 0.973 56.602 1.00 34.14 207 THR A CA 1
ATOM 1584 C C . THR A 1 205 ? -9.211 0.239 55.971 1.00 38.54 207 THR A C 1
ATOM 1585 O O . THR A 1 205 ? -10.378 0.596 56.163 1.00 38.08 207 THR A O 1
ATOM 1589 N N . ILE A 1 206 ? -8.879 -0.794 55.207 1.00 29.26 208 ILE A N 1
ATOM 1590 C CA . ILE A 1 206 ? -9.858 -1.723 54.661 1.00 28.88 208 ILE A CA 1
ATOM 1591 C C . ILE A 1 206 ? -9.534 -3.093 55.228 1.00 27.06 208 ILE A C 1
ATOM 1592 O O . ILE A 1 206 ? -8.368 -3.501 55.233 1.00 28.53 208 ILE A O 1
ATOM 1597 N N . GLN A 1 207 ? -10.549 -3.786 55.730 1.00 26.27 209 GLN A N 1
ATOM 1598 C CA . GLN A 1 207 ? -10.409 -5.173 56.130 1.00 24.57 209 GLN A CA 1
ATOM 1599 C C . GLN A 1 207 ? -11.142 -6.048 55.126 1.00 24.38 209 GLN A C 1
ATOM 1600 O O . GLN A 1 207 ? -12.271 -5.737 54.733 1.00 25.95 209 GLN A O 1
ATOM 1606 N N . LEU A 1 208 ? -10.491 -7.128 54.704 1.00 23.58 210 LEU A N 1
ATOM 1607 C CA . LEU A 1 208 ? -11.124 -8.164 53.906 1.00 23.86 210 LEU A CA 1
ATOM 1608 C C . LEU A 1 208 ? -11.063 -9.474 54.671 1.00 22.48 210 LEU A C 1
ATOM 1609 O O . LEU A 1 208 ? -10.031 -9.804 55.262 1.00 24.87 210 LEU A O 1
ATOM 1614 N N . GLN A 1 209 ? -12.172 -10.211 54.668 1.00 22.30 211 GLN A N 1
ATOM 1615 C CA . GLN A 1 209 ? -12.224 -11.551 55.242 1.00 22.22 211 GLN A CA 1
ATOM 1616 C C . GLN A 1 209 ? -12.789 -12.497 54.196 1.00 21.93 211 GLN A C 1
ATOM 1617 O O . GLN A 1 209 ? -13.859 -12.237 53.635 1.00 22.81 211 GLN A O 1
ATOM 1623 N N . GLU A 1 210 ? -12.084 -13.593 53.935 1.00 22.24 212 GLU A N 1
ATOM 1624 C CA . GLU A 1 210 ? -12.524 -14.519 52.904 1.00 23.95 212 GLU A CA 1
ATOM 1625 C C . GLU A 1 210 ? -12.582 -15.927 53.464 1.00 26.12 212 GLU A C 1
ATOM 1626 O O . GLU A 1 210 ? -11.735 -16.325 54.271 1.00 28.69 212 GLU A O 1
ATOM 1632 N N . HIS A 1 211 ? -13.603 -16.664 53.040 1.00 22.03 213 HIS A N 1
ATOM 1633 C CA . HIS A 1 211 ? -13.709 -18.091 53.299 1.00 23.34 213 HIS A CA 1
ATOM 1634 C C . HIS A 1 211 ? -13.915 -18.789 51.962 1.00 27.28 213 HIS A C 1
ATOM 1635 O O . HIS A 1 211 ? -14.790 -18.395 51.183 1.00 27.04 213 HIS A O 1
ATOM 1642 N N . ALA A 1 212 ? -13.112 -19.815 51.689 1.00 23.16 214 ALA A N 1
ATOM 1643 C CA . ALA A 1 212 ? -13.237 -20.547 50.436 1.00 22.68 214 ALA A CA 1
ATOM 1644 C C . ALA A 1 212 ? -13.170 -22.040 50.715 1.00 22.63 214 ALA A C 1
ATOM 1645 O O . ALA A 1 212 ? -12.305 -22.488 51.472 1.00 23.67 214 ALA A O 1
ATOM 1647 N N . VAL A 1 213 ? -14.076 -22.798 50.102 1.00 23.06 215 VAL A N 1
ATOM 1648 C CA . VAL A 1 213 ? -14.181 -24.240 50.311 1.00 24.86 215 VAL A CA 1
ATOM 1649 C C . VAL A 1 213 ? -14.326 -24.916 48.957 1.00 23.98 215 VAL A C 1
ATOM 1650 O O . VAL A 1 213 ? -15.215 -24.560 48.175 1.00 23.32 215 VAL A O 1
ATOM 1654 N N . ALA A 1 214 ? -13.467 -25.897 48.684 1.00 24.55 216 ALA A N 1
ATOM 1655 C CA . ALA A 1 214 ? -13.547 -26.664 47.446 1.00 28.77 216 ALA A CA 1
ATOM 1656 C C . ALA A 1 214 ? -14.487 -27.850 47.621 1.00 27.35 216 ALA A C 1
ATOM 1657 O O . ALA A 1 214 ? -14.493 -28.502 48.668 1.00 28.53 216 ALA A O 1
ATOM 1659 N N . LYS A 1 215 ? -15.284 -28.123 46.590 1.00 25.34 217 LYS A N 1
ATOM 1660 C CA . LYS A 1 215 ? -16.234 -29.224 46.627 1.00 27.31 217 LYS A CA 1
ATOM 1661 C C . LYS A 1 215 ? -16.256 -29.940 45.286 1.00 27.97 217 LYS A C 1
ATOM 1662 O O . LYS A 1 215 ? -15.993 -29.340 44.240 1.00 24.96 217 LYS A O 1
ATOM 1668 N N . TYR A 1 216 ? -16.570 -31.235 45.331 1.00 28.67 218 TYR A N 1
ATOM 1669 C CA . TYR A 1 216 ? -16.845 -31.985 44.116 1.00 28.27 218 TYR A CA 1
ATOM 1670 C C . TYR A 1 216 ? -18.195 -31.582 43.538 1.00 27.97 218 TYR A C 1
ATOM 1671 O O . TYR A 1 216 ? -19.114 -31.193 44.265 1.00 35.80 218 TYR A O 1
ATOM 1680 N N . PHE A 1 217 ? -18.314 -31.690 42.218 1.00 31.22 219 PHE A N 1
ATOM 1681 C CA . PHE A 1 217 ? -19.620 -31.601 41.583 1.00 38.58 219 PHE A CA 1
ATOM 1682 C C . PHE A 1 217 ? -20.460 -32.831 41.911 1.00 51.00 219 PHE A C 1
ATOM 1683 O O . PHE A 1 217 ? -19.933 -33.910 42.200 1.00 45.06 219 PHE A O 1
ATOM 1691 N N . THR A 1 218 ? -21.782 -32.652 41.855 1.00 58.67 220 THR A N 1
ATOM 1692 C CA . THR A 1 218 ? -22.772 -33.696 42.146 1.00 65.36 220 THR A CA 1
ATOM 1693 C C . THR A 1 218 ? -22.645 -34.206 43.575 1.00 66.40 220 THR A C 1
ATOM 1694 O O . THR A 1 218 ? -23.381 -33.774 44.461 1.00 83.34 220 THR A O 1
ATOM 1698 N N . VAL B 1 7 ? -29.378 -26.919 56.768 1.00 86.85 7 VAL B N 1
ATOM 1699 C CA . VAL B 1 7 ? -30.669 -27.584 56.710 1.00 84.10 7 VAL B CA 1
ATOM 1700 C C . VAL B 1 7 ? -31.803 -26.625 57.012 1.00 81.71 7 VAL B C 1
ATOM 1701 O O . VAL B 1 7 ? -31.588 -25.424 57.147 1.00 81.74 7 VAL B O 1
ATOM 1705 N N . LEU B 1 8 ? -33.007 -27.148 57.132 1.00 67.73 8 LEU B N 1
ATOM 1706 C CA . LEU B 1 8 ? -34.127 -26.284 57.351 1.00 61.19 8 LEU B CA 1
ATOM 1707 C C . LEU B 1 8 ? -34.620 -26.358 58.746 1.00 53.85 8 LEU B C 1
ATOM 1708 O O . LEU B 1 8 ? -34.805 -27.434 59.276 1.00 62.91 8 LEU B O 1
ATOM 1713 N N . LYS B 1 9 ? -34.835 -25.207 59.340 1.00 63.20 9 LYS B N 1
ATOM 1714 C CA . LYS B 1 9 ? -35.355 -25.130 60.695 1.00 59.57 9 LYS B CA 1
ATOM 1715 C C . LYS B 1 9 ? -36.840 -24.792 60.663 1.00 56.01 9 LYS B C 1
ATOM 1716 O O . LYS B 1 9 ? -37.374 -24.314 59.657 1.00 50.59 9 LYS B O 1
ATOM 1722 N N . GLU B 1 10 ? -37.502 -25.046 61.794 1.00 53.24 10 GLU B N 1
ATOM 1723 C CA . GLU B 1 10 ? -38.920 -24.734 61.931 1.00 47.48 10 GLU B CA 1
ATOM 1724 C C . GLU B 1 10 ? -39.194 -23.238 61.822 1.00 50.57 10 GLU B C 1
ATOM 1725 O O . GLU B 1 10 ? -40.317 -22.842 61.487 1.00 43.87 10 GLU B O 1
ATOM 1731 N N . ASN B 1 11 ? -38.197 -22.398 62.091 1.00 47.28 11 ASN B N 1
ATOM 1732 C CA . ASN B 1 11 ? -38.327 -20.952 61.954 1.00 52.85 11 ASN B CA 1
ATOM 1733 C C . ASN B 1 11 ? -37.154 -20.441 61.126 1.00 52.47 11 ASN B C 1
ATOM 1734 O O . ASN B 1 11 ? -36.012 -20.443 61.597 1.00 56.65 11 ASN B O 1
ATOM 1739 N N . MET B 1 12 ? -37.434 -20.002 59.900 1.00 37.57 12 MET B N 1
ATOM 1740 C CA . MET B 1 12 ? -36.414 -19.571 58.954 1.00 38.10 12 MET B CA 1
ATOM 1741 C C . MET B 1 12 ? -36.592 -18.089 58.664 1.00 35.92 12 MET B C 1
ATOM 1742 O O . MET B 1 12 ? -37.710 -17.638 58.392 1.00 35.41 12 MET B O 1
ATOM 1747 N N . LYS B 1 13 ? -35.490 -17.346 58.695 1.00 31.35 13 LYS B N 1
ATOM 1748 C CA . LYS B 1 13 ? -35.504 -15.929 58.360 1.00 28.11 13 LYS B CA 1
ATOM 1749 C C . LYS B 1 13 ? -35.199 -15.727 56.879 1.00 28.80 13 LYS B C 1
ATOM 1750 O O . LYS B 1 13 ? -34.538 -16.553 56.245 1.00 33.36 13 LYS B O 1
ATOM 1756 N N . THR B 1 14 ? -35.696 -14.613 56.333 1.00 25.61 14 THR B N 1
ATOM 1757 C CA . THR B 1 14 ? -35.393 -14.182 54.974 1.00 23.85 14 THR B CA 1
ATOM 1758 C C . THR B 1 14 ? -35.105 -12.688 54.990 1.00 32.49 14 THR B C 1
ATOM 1759 O O . THR B 1 14 ? -35.724 -11.940 55.753 1.00 28.19 14 THR B O 1
ATOM 1763 N N . THR B 1 15 ? -34.156 -12.258 54.164 1.00 24.16 15 THR B N 1
ATOM 1764 C CA . THR B 1 15 ? -33.973 -10.845 53.864 1.00 25.38 15 THR B CA 1
ATOM 1765 C C . THR B 1 15 ? -34.351 -10.614 52.407 1.00 24.38 15 THR B C 1
ATOM 1766 O O . THR B 1 15 ? -34.070 -11.455 51.547 1.00 24.59 15 THR B O 1
ATOM 1770 N N . TYR B 1 16 ? -34.983 -9.474 52.131 1.00 23.89 16 TYR B N 1
ATOM 1771 C CA . TYR B 1 16 ? -35.548 -9.188 50.819 1.00 23.84 16 TYR B CA 1
ATOM 1772 C C . TYR B 1 16 ? -34.947 -7.924 50.231 1.00 24.24 16 TYR B C 1
ATOM 1773 O O . TYR B 1 16 ? -34.739 -6.932 50.941 1.00 21.32 16 TYR B O 1
ATOM 1782 N N . HIS B 1 17 ? -34.682 -7.969 48.926 1.00 22.45 17 HIS B N 1
ATOM 1783 C CA . HIS B 1 17 ? -34.412 -6.771 48.144 1.00 23.45 17 HIS B CA 1
ATOM 1784 C C . HIS B 1 17 ? -35.097 -6.884 46.791 1.00 26.73 17 HIS B C 1
ATOM 1785 O O . HIS B 1 17 ? -34.947 -7.899 46.099 1.00 19.98 17 HIS B O 1
ATOM 1792 N N . MET B 1 18 ? -35.815 -5.827 46.407 1.00 17.85 18 MET B N 1
ATOM 1793 C CA . MET B 1 18 ? -36.451 -5.731 45.099 1.00 18.29 18 MET B CA 1
ATOM 1794 C C . MET B 1 18 ? -36.044 -4.436 44.408 1.00 20.48 18 MET B C 1
ATOM 1795 O O . MET B 1 18 ? -36.089 -3.361 45.020 1.00 19.69 18 MET B O 1
ATOM 1800 N N . ASP B 1 19 ? -35.630 -4.550 43.143 1.00 19.07 19 ASP B N 1
ATOM 1801 C CA . ASP B 1 19 ? -35.518 -3.429 42.211 1.00 23.93 19 ASP B CA 1
ATOM 1802 C C . ASP B 1 19 ? -36.682 -3.512 41.234 1.00 23.50 19 ASP B C 1
ATOM 1803 O O . ASP B 1 19 ? -36.917 -4.572 40.646 1.00 21.35 19 ASP B O 1
ATOM 1808 N N . GLY B 1 20 ? -37.398 -2.410 41.041 1.00 24.25 20 GLY B N 1
ATOM 1809 C CA . GLY B 1 20 ? -38.614 -2.487 40.251 1.00 29.74 20 GLY B CA 1
ATOM 1810 C C . GLY B 1 20 ? -38.918 -1.224 39.473 1.00 23.50 20 GLY B C 1
ATOM 1811 O O . GLY B 1 20 ? -38.386 -0.143 39.752 1.00 23.26 20 GLY B O 1
ATOM 1812 N N . SER B 1 21 ? -39.807 -1.377 38.493 1.00 19.93 21 SER B N 1
ATOM 1813 C CA . SER B 1 21 ? -40.298 -0.251 37.711 1.00 18.46 21 SER B CA 1
ATOM 1814 C C . SER B 1 21 ? -41.745 -0.519 37.329 1.00 22.79 21 SER B C 1
ATOM 1815 O O . SER B 1 21 ? -42.117 -1.664 37.052 1.00 22.39 21 SER B O 1
ATOM 1818 N N . VAL B 1 22 ? -42.565 0.530 37.344 1.00 17.94 22 VAL B N 1
ATOM 1819 C CA . VAL B 1 22 ? -43.940 0.461 36.855 1.00 18.71 22 VAL B CA 1
ATOM 1820 C C . VAL B 1 22 ? -44.149 1.642 35.922 1.00 23.91 22 VAL B C 1
ATOM 1821 O O . VAL B 1 22 ? -43.954 2.797 36.327 1.00 22.40 22 VAL B O 1
ATOM 1825 N N . ASN B 1 23 ? -44.548 1.353 34.677 1.00 21.65 23 ASN B N 1
ATOM 1826 C CA . ASN B 1 23 ? -44.659 2.359 33.619 1.00 23.79 23 ASN B CA 1
ATOM 1827 C C . ASN B 1 23 ? -43.383 3.195 33.506 1.00 24.14 23 ASN B C 1
ATOM 1828 O O . ASN B 1 23 ? -43.423 4.388 33.188 1.00 26.72 23 ASN B O 1
ATOM 1833 N N . GLY B 1 24 ? -42.238 2.578 33.771 1.00 22.77 24 GLY B N 1
ATOM 1834 C CA . GLY B 1 24 ? -40.968 3.257 33.635 1.00 23.34 24 GLY B CA 1
ATOM 1835 C C . GLY B 1 24 ? -40.465 3.961 34.879 1.00 28.74 24 GLY B C 1
ATOM 1836 O O . GLY B 1 24 ? -39.350 4.500 34.852 1.00 30.02 24 GLY B O 1
ATOM 1837 N N . HIS B 1 25 ? -41.229 3.966 35.971 1.00 25.06 25 HIS B N 1
ATOM 1838 C CA . HIS B 1 25 ? -40.855 4.715 37.166 1.00 32.63 25 HIS B CA 1
ATOM 1839 C C . HIS B 1 25 ? -40.271 3.772 38.214 1.00 25.97 25 HIS B C 1
ATOM 1840 O O . HIS B 1 25 ? -40.924 2.811 38.639 1.00 22.46 25 HIS B O 1
ATOM 1847 N N . TYR B 1 26 ? -39.041 4.064 38.621 1.00 22.97 26 TYR B N 1
ATOM 1848 C CA . TYR B 1 26 ? -38.159 3.139 39.317 1.00 22.52 26 TYR B CA 1
ATOM 1849 C C . TYR B 1 26 ? -38.347 3.230 40.830 1.00 25.48 26 TYR B C 1
ATOM 1850 O O . TYR B 1 26 ? -38.618 4.304 41.378 1.00 21.26 26 TYR B O 1
ATOM 1859 N N . PHE B 1 27 ? -38.194 2.090 41.505 1.00 21.06 27 PHE B N 1
ATOM 1860 C CA . PHE B 1 27 ? -38.322 2.038 42.958 1.00 21.39 27 PHE B CA 1
ATOM 1861 C C . PHE B 1 27 ? -37.513 0.866 43.497 1.00 23.49 27 PHE B C 1
ATOM 1862 O O . PHE B 1 27 ? -37.183 -0.079 42.771 1.00 22.31 27 PHE B O 1
ATOM 1870 N N . THR B 1 28 ? -37.211 0.938 44.793 1.00 20.78 28 THR B N 1
ATOM 1871 C CA . THR B 1 28 ? -36.490 -0.098 45.517 1.00 19.18 28 THR B CA 1
ATOM 1872 C C . THR B 1 28 ? -37.225 -0.406 46.818 1.00 21.31 28 THR B C 1
ATOM 1873 O O . THR B 1 28 ? -37.781 0.496 47.453 1.00 21.49 28 THR B O 1
ATOM 1877 N N . ILE B 1 29 ? -37.246 -1.687 47.197 1.00 18.90 29 ILE B N 1
ATOM 1878 C CA . ILE B 1 29 ? -37.897 -2.162 48.416 1.00 20.67 29 ILE B CA 1
ATOM 1879 C C . ILE B 1 29 ? -36.948 -3.111 49.148 1.00 23.38 29 ILE B C 1
ATOM 1880 O O . ILE B 1 29 ? -36.293 -3.954 48.523 1.00 20.87 29 ILE B O 1
ATOM 1885 N N . GLU B 1 30 ? -36.849 -2.956 50.471 1.00 21.97 30 GLU B N 1
ATOM 1886 C CA . GLU B 1 30 ? -36.075 -3.864 51.313 1.00 20.59 30 GLU B CA 1
ATOM 1887 C C . GLU B 1 30 ? -36.941 -4.356 52.463 1.00 24.48 30 GLU B C 1
ATOM 1888 O O . GLU B 1 30 ? -37.887 -3.683 52.885 1.00 23.39 30 GLU B O 1
ATOM 1894 N N . GLY B 1 31 ? -36.604 -5.532 52.982 1.00 22.83 31 GLY B N 1
ATOM 1895 C CA . GLY B 1 31 ? -37.382 -6.043 54.094 1.00 27.87 31 GLY B CA 1
ATOM 1896 C C . GLY B 1 31 ? -36.795 -7.311 54.675 1.00 27.39 31 GLY B C 1
ATOM 1897 O O . GLY B 1 31 ? -35.738 -7.791 54.259 1.00 24.07 31 GLY B O 1
ATOM 1898 N N . GLU B 1 32 ? -37.496 -7.834 55.678 1.00 23.59 32 GLU B N 1
ATOM 1899 C CA . GLU B 1 32 ? -37.089 -9.046 56.371 1.00 24.21 32 GLU B CA 1
ATOM 1900 C C . GLU B 1 32 ? -38.340 -9.844 56.681 1.00 33.82 32 GLU B C 1
ATOM 1901 O O . GLU B 1 32 ? -39.433 -9.282 56.797 1.00 34.76 32 GLU B O 1
ATOM 1907 N N . GLY B 1 33 ? -38.173 -11.159 56.825 1.00 33.12 33 GLY B N 1
ATOM 1908 C CA . GLY B 1 33 ? -39.297 -12.008 57.152 1.00 30.63 33 GLY B CA 1
ATOM 1909 C C . GLY B 1 33 ? -38.889 -13.174 58.022 1.00 29.67 33 GLY B C 1
ATOM 1910 O O . GLY B 1 33 ? -37.708 -13.416 58.278 1.00 30.05 33 GLY B O 1
ATOM 1911 N N . THR B 1 34 ? -39.905 -13.896 58.481 1.00 28.77 34 THR B N 1
ATOM 1912 C CA . THR B 1 34 ? -39.713 -15.125 59.232 1.00 30.36 34 THR B CA 1
ATOM 1913 C C . THR B 1 34 ? -40.858 -16.059 58.877 1.00 29.97 34 THR B C 1
ATOM 1914 O O . THR B 1 34 ? -41.953 -15.608 58.529 1.00 32.07 34 THR B O 1
ATOM 1918 N N . GLY B 1 35 ? -40.601 -17.360 58.946 1.00 32.10 35 GLY B N 1
ATOM 1919 C CA . GLY B 1 35 ? -41.649 -18.294 58.579 1.00 28.40 35 GLY B CA 1
ATOM 1920 C C . GLY B 1 35 ? -41.291 -19.718 58.929 1.00 33.60 35 GLY B C 1
ATOM 1921 O O . GLY B 1 35 ? -40.162 -20.029 59.318 1.00 30.91 35 GLY B O 1
ATOM 1922 N N . ASN B 1 36 ? -42.295 -20.582 58.801 1.00 27.83 36 ASN B N 1
ATOM 1923 C CA . ASN B 1 36 ? -42.143 -22.016 59.031 1.00 29.63 36 ASN B CA 1
ATOM 1924 C C . ASN B 1 36 ? -42.262 -22.705 57.681 1.00 30.03 36 ASN B C 1
ATOM 1925 O O . ASN B 1 36 ? -43.375 -22.833 57.147 1.00 29.82 36 ASN B O 1
ATOM 1930 N N . PRO B 1 37 ? -41.159 -23.162 57.086 1.00 31.79 37 PRO B N 1
ATOM 1931 C CA . PRO B 1 37 ? -41.253 -23.739 55.735 1.00 37.85 37 PRO B CA 1
ATOM 1932 C C . PRO B 1 37 ? -42.070 -25.015 55.682 1.00 35.86 37 PRO B C 1
ATOM 1933 O O . PRO B 1 37 ? -42.677 -25.308 54.645 1.00 31.82 37 PRO B O 1
ATOM 1937 N N . PHE B 1 38 ? -42.124 -25.775 56.776 1.00 36.28 38 PHE B N 1
ATOM 1938 C CA . PHE B 1 38 ? -42.862 -27.031 56.769 1.00 35.08 38 PHE B CA 1
ATOM 1939 C C . PHE B 1 38 ? -44.367 -26.818 56.870 1.00 42.75 38 PHE B C 1
ATOM 1940 O O . PHE B 1 38 ? -45.135 -27.641 56.363 1.00 37.54 38 PHE B O 1
ATOM 1948 N N . LYS B 1 39 ? -44.814 -25.743 57.519 1.00 35.26 39 LYS B N 1
ATOM 1949 C CA . LYS B 1 39 ? -46.238 -25.437 57.554 1.00 35.97 39 LYS B CA 1
ATOM 1950 C C . LYS B 1 39 ? -46.651 -24.474 56.451 1.00 31.23 39 LYS B C 1
ATOM 1951 O O . LYS B 1 39 ? -47.834 -24.130 56.361 1.00 34.14 39 LYS B O 1
ATOM 1957 N N . GLY B 1 40 ? -45.712 -24.047 55.613 1.00 28.00 40 GLY B N 1
ATOM 1958 C CA . GLY B 1 40 ? -46.022 -23.122 54.537 1.00 28.15 40 GLY B CA 1
ATOM 1959 C C . GLY B 1 40 ? -46.566 -21.794 55.016 1.00 29.77 40 GLY B C 1
ATOM 1960 O O . GLY B 1 40 ? -47.517 -21.273 54.427 1.00 33.16 40 GLY B O 1
ATOM 1961 N N . GLN B 1 41 ? -45.991 -21.242 56.083 1.00 31.13 41 GLN B N 1
ATOM 1962 C CA . GLN B 1 41 ? -46.412 -19.970 56.658 1.00 29.05 41 GLN B CA 1
ATOM 1963 C C . GLN B 1 41 ? -45.226 -19.021 56.712 1.00 29.22 41 GLN B C 1
ATOM 1964 O O . GLN B 1 41 ? -44.132 -19.408 57.130 1.00 33.74 41 GLN B O 1
ATOM 1970 N N . GLN B 1 42 ? -45.434 -17.776 56.290 1.00 29.60 42 GLN B N 1
ATOM 1971 C CA . GLN B 1 42 ? -44.383 -16.782 56.429 1.00 28.31 42 GLN B CA 1
ATOM 1972 C C . GLN B 1 42 ? -44.996 -15.401 56.605 1.00 35.10 42 GLN B C 1
ATOM 1973 O O . GLN B 1 42 ? -46.116 -15.134 56.160 1.00 31.05 42 GLN B O 1
ATOM 1979 N N . SER B 1 43 ? -44.247 -14.538 57.287 1.00 27.44 43 SER B N 1
ATOM 1980 C CA . SER B 1 43 ? -44.616 -13.153 57.539 1.00 28.06 43 SER B CA 1
ATOM 1981 C C . SER B 1 43 ? -43.439 -12.273 57.139 1.00 36.35 43 SER B C 1
ATOM 1982 O O . SER B 1 43 ? -42.285 -12.635 57.380 1.00 35.50 43 SER B O 1
ATOM 1985 N N . LEU B 1 44 ? -43.732 -11.130 56.505 1.00 25.88 44 LEU B N 1
ATOM 1986 C CA . LEU B 1 44 ? -42.718 -10.246 55.944 1.00 25.04 44 LEU B CA 1
ATOM 1987 C C . LEU B 1 44 ? -43.018 -8.806 56.318 1.00 25.22 44 LEU B C 1
ATOM 1988 O O . LEU B 1 44 ? -44.183 -8.403 56.330 1.00 28.00 44 LEU B O 1
ATOM 1993 N N . LYS B 1 45 ? -41.970 -8.023 56.580 1.00 26.26 45 LYS B N 1
ATOM 1994 C CA . LYS B 1 45 ? -42.096 -6.584 56.807 1.00 26.42 45 LYS B CA 1
ATOM 1995 C C . LYS B 1 45 ? -41.234 -5.865 55.781 1.00 27.39 45 LYS B C 1
ATOM 1996 O O . LYS B 1 45 ? -40.017 -6.076 55.734 1.00 26.96 45 LYS B O 1
ATOM 2002 N N . LEU B 1 46 ? -41.856 -5.011 54.972 1.00 25.96 46 LEU B N 1
ATOM 2003 C CA . LEU B 1 46 ? -41.184 -4.376 53.849 1.00 25.53 46 LEU B CA 1
ATOM 2004 C C . LEU B 1 46 ? -41.276 -2.859 53.954 1.00 25.29 46 LEU B C 1
ATOM 2005 O O . LEU B 1 46 ? -42.248 -2.311 54.486 1.00 27.74 46 LEU B O 1
ATOM 2010 N N . ARG B 1 47 ? -40.243 -2.188 53.437 1.00 26.94 47 ARG B N 1
ATOM 2011 C CA . ARG B 1 47 ? -40.152 -0.735 53.401 1.00 22.81 47 ARG B CA 1
ATOM 2012 C C . ARG B 1 47 ? -39.734 -0.297 52.006 1.00 26.86 47 ARG B C 1
ATOM 2013 O O . ARG B 1 47 ? -38.835 -0.891 51.405 1.00 26.04 47 ARG B O 1
ATOM 2021 N N . VAL B 1 48 ? -40.382 0.744 51.491 1.00 24.17 48 VAL B N 1
ATOM 2022 C CA . VAL B 1 48 ? -39.942 1.365 50.244 1.00 25.44 48 VAL B CA 1
ATOM 2023 C C . VAL B 1 48 ? -38.752 2.264 50.553 1.00 26.05 48 VAL B C 1
ATOM 2024 O O . VAL B 1 48 ? -38.873 3.227 51.318 1.00 27.02 48 VAL B O 1
ATOM 2028 N N . THR B 1 49 ? -37.597 1.955 49.963 1.00 24.99 49 THR B N 1
ATOM 2029 C CA . THR B 1 49 ? -36.385 2.712 50.262 1.00 25.12 49 THR B CA 1
ATOM 2030 C C . THR B 1 49 ? -36.010 3.714 49.180 1.00 30.52 49 THR B C 1
ATOM 2031 O O . THR B 1 49 ? -35.163 4.581 49.431 1.00 31.67 49 THR B O 1
ATOM 2035 N N . LYS B 1 50 ? -36.604 3.615 47.991 1.00 25.88 50 LYS B N 1
ATOM 2036 C CA . LYS B 1 50 ? -36.385 4.599 46.940 1.00 30.64 50 LYS B CA 1
ATOM 2037 C C . LYS B 1 50 ? -37.612 4.637 46.043 1.00 24.54 50 LYS B C 1
ATOM 2038 O O . LYS B 1 50 ? -38.230 3.602 45.788 1.00 22.46 50 LYS B O 1
ATOM 2044 N N . GLY B 1 51 ? -37.958 5.828 45.564 1.00 26.29 51 GLY B N 1
ATOM 2045 C CA . GLY B 1 51 ? -39.092 5.960 44.673 1.00 32.51 51 GLY B CA 1
ATOM 2046 C C . GLY B 1 51 ? -40.450 6.003 45.339 1.00 34.09 51 GLY B C 1
ATOM 2047 O O . GLY B 1 51 ? -41.464 5.882 44.644 1.00 29.68 51 GLY B O 1
ATOM 2048 N N . GLY B 1 52 ? -40.511 6.165 46.659 1.00 28.00 52 GLY B N 1
ATOM 2049 C CA . GLY B 1 52 ? -41.776 6.254 47.349 1.00 29.85 52 GLY B CA 1
ATOM 2050 C C . GLY B 1 52 ? -42.249 7.688 47.499 1.00 36.65 52 GLY B C 1
ATOM 2051 O O . GLY B 1 52 ? -41.493 8.639 47.280 1.00 34.35 52 GLY B O 1
ATOM 2052 N N . PRO B 1 53 ? -43.534 7.877 47.848 1.00 38.52 53 PRO B N 1
ATOM 2053 C CA . PRO B 1 53 ? -44.538 6.811 47.965 1.00 37.71 53 PRO B CA 1
ATOM 2054 C C . PRO B 1 53 ? -44.929 6.248 46.604 1.00 25.43 53 PRO B C 1
ATOM 2055 O O . PRO B 1 53 ? -44.966 6.989 45.616 1.00 29.58 53 PRO B O 1
ATOM 2059 N N . LEU B 1 54 ? -45.209 4.956 46.556 1.00 26.63 54 LEU B N 1
ATOM 2060 C CA . LEU B 1 54 ? -45.487 4.313 45.282 1.00 24.99 54 LEU B CA 1
ATOM 2061 C C . LEU B 1 54 ? -46.788 4.859 44.701 1.00 29.87 54 LEU B C 1
ATOM 2062 O O . LEU B 1 54 ? -47.790 4.956 45.419 1.00 29.32 54 LEU B O 1
ATOM 2067 N N . PRO B 1 55 ? -46.810 5.249 43.421 1.00 27.58 55 PRO B N 1
ATOM 2068 C CA . PRO B 1 55 ? -48.049 5.772 42.829 1.00 31.96 55 PRO B CA 1
ATOM 2069 C C . PRO B 1 55 ? -48.944 4.688 42.243 1.00 38.21 55 PRO B C 1
ATOM 2070 O O . PRO B 1 55 ? -49.746 4.966 41.345 1.00 41.03 55 PRO B O 1
ATOM 2074 N N . PHE B 1 56 ? -48.813 3.456 42.733 1.00 26.39 56 PHE B N 1
ATOM 2075 C CA . PHE B 1 56 ? -49.625 2.339 42.271 1.00 24.79 56 PHE B CA 1
ATOM 2076 C C . PHE B 1 56 ? -49.956 1.438 43.455 1.00 26.80 56 PHE B C 1
ATOM 2077 O O . PHE B 1 56 ? -49.330 1.517 44.514 1.00 23.58 56 PHE B O 1
ATOM 2085 N N . ALA B 1 57 ? -50.951 0.572 43.260 1.00 24.84 57 ALA B N 1
ATOM 2086 C CA . ALA B 1 57 ? -51.352 -0.363 44.306 1.00 26.42 57 ALA B CA 1
ATOM 2087 C C . ALA B 1 57 ? -50.223 -1.343 44.599 1.00 22.49 57 ALA B C 1
ATOM 2088 O O . ALA B 1 57 ? -49.726 -2.019 43.694 1.00 20.36 57 ALA B O 1
ATOM 2090 N N . PHE B 1 58 ? -49.830 -1.433 45.875 1.00 21.44 58 PHE B N 1
ATOM 2091 C CA . PHE B 1 58 ? -48.723 -2.310 46.248 1.00 22.22 58 PHE B CA 1
ATOM 2092 C C . PHE B 1 58 ? -48.993 -3.758 45.854 1.00 21.57 58 PHE B C 1
ATOM 2093 O O . PHE B 1 58 ? -48.051 -4.522 45.600 1.00 21.35 58 PHE B O 1
ATOM 2101 N N . ASP B 1 59 ? -50.269 -4.146 45.774 1.00 18.93 59 ASP B N 1
ATOM 2102 C CA . ASP B 1 59 ? -50.604 -5.556 45.583 1.00 20.43 59 ASP B CA 1
ATOM 2103 C C . ASP B 1 59 ? -50.012 -6.143 44.308 1.00 21.34 59 ASP B C 1
ATOM 2104 O O . ASP B 1 59 ? -49.766 -7.352 44.257 1.00 18.72 59 ASP B O 1
ATOM 2109 N N . ILE B 1 60 ? -49.762 -5.332 43.272 1.00 17.54 60 ILE B N 1
ATOM 2110 C CA . ILE B 1 60 ? -49.188 -5.922 42.062 1.00 17.57 60 ILE B CA 1
ATOM 2111 C C . ILE B 1 60 ? -47.801 -6.480 42.340 1.00 18.17 60 ILE B C 1
ATOM 2112 O O . ILE B 1 60 ? -47.321 -7.351 41.603 1.00 20.03 60 ILE B O 1
ATOM 2117 N N . LEU B 1 61 ? -47.160 -6.031 43.419 1.00 16.43 61 LEU B N 1
ATOM 2118 C CA . LEU B 1 61 ? -45.826 -6.486 43.783 1.00 17.89 61 LEU B CA 1
ATOM 2119 C C . LEU B 1 61 ? -45.826 -7.677 44.731 1.00 20.11 61 LEU B C 1
ATOM 2120 O O . LEU B 1 61 ? -44.851 -8.436 44.744 1.00 17.73 61 LEU B O 1
ATOM 2125 N N . SER B 1 62 ? -46.871 -7.842 45.546 1.00 19.66 62 SER B N 1
ATOM 2126 C CA . SER B 1 62 ? -46.749 -8.714 46.714 1.00 20.26 62 SER B CA 1
ATOM 2127 C C . SER B 1 62 ? -46.454 -10.174 46.380 1.00 21.15 62 SER B C 1
ATOM 2128 O O . SER B 1 62 ? -45.657 -10.785 47.114 1.00 20.01 62 SER B O 1
ATOM 2131 N N . PRO B 1 63 ? -47.016 -10.789 45.328 1.00 20.90 63 PRO B N 1
ATOM 2132 C CA . PRO B 1 63 ? -46.629 -12.181 45.025 1.00 20.39 63 PRO B CA 1
ATOM 2133 C C . PRO B 1 63 ? -45.176 -12.336 44.613 1.00 24.44 63 PRO B C 1
ATOM 2134 O O . PRO B 1 63 ? -44.674 -13.467 44.617 1.00 21.25 63 PRO B O 1
ATOM 2138 N N . THR B 1 64 ? -44.480 -11.253 44.250 1.00 17.27 64 THR B N 1
ATOM 2139 C CA . THR B 1 64 ? -43.049 -11.386 43.994 1.00 19.19 64 THR B CA 1
ATOM 2140 C C . THR B 1 64 ? -42.290 -11.701 45.275 1.00 18.29 64 THR B C 1
ATOM 2141 O O . THR B 1 64 ? -41.304 -12.446 45.245 1.00 21.80 64 THR B O 1
ATOM 2145 N N . PHE B 1 65 ? -42.746 -11.177 46.407 1.00 17.16 65 PHE B N 1
ATOM 2146 C CA . PHE B 1 65 ? -42.064 -11.416 47.672 1.00 19.61 65 PHE B CA 1
ATOM 2147 C C . PHE B 1 65 ? -42.439 -12.759 48.271 1.00 19.93 65 PHE B C 1
ATOM 2148 O O . PHE B 1 65 ? -41.592 -13.411 48.870 1.00 24.78 65 PHE B O 1
ATOM 2178 N N . ASN B 1 67 ? -41.588 -17.334 47.625 1.00 23.67 69 ASN B N 1
ATOM 2179 C CA . ASN B 1 67 ? -40.586 -18.363 47.894 1.00 23.30 69 ASN B CA 1
ATOM 2180 C C . ASN B 1 67 ? -41.296 -19.656 48.243 1.00 25.81 69 ASN B C 1
ATOM 2181 O O . ASN B 1 67 ? -41.771 -19.839 49.372 1.00 24.19 69 ASN B O 1
ATOM 2186 N N . ARG B 1 68 ? -41.362 -20.557 47.262 1.00 21.23 70 ARG B N 1
ATOM 2187 C CA . ARG B 1 68 ? -42.110 -21.795 47.420 1.00 26.78 70 ARG B CA 1
ATOM 2188 C C . ARG B 1 68 ? -41.422 -22.813 48.324 1.00 27.00 70 ARG B C 1
ATOM 2189 O O . ARG B 1 68 ? -41.962 -23.911 48.499 1.00 27.23 70 ARG B O 1
ATOM 2197 N N . VAL B 1 69 ? -40.263 -22.492 48.905 1.00 25.71 71 VAL B N 1
ATOM 2198 C CA . VAL B 1 69 ? -39.779 -23.286 50.029 1.00 25.40 71 VAL B CA 1
ATOM 2199 C C . VAL B 1 69 ? -40.807 -23.265 51.152 1.00 28.87 71 VAL B C 1
ATOM 2200 O O . VAL B 1 69 ? -40.967 -24.249 51.890 1.00 28.17 71 VAL B O 1
ATOM 2204 N N . PHE B 1 70 ? -41.541 -22.161 51.277 1.00 24.94 72 PHE B N 1
ATOM 2205 C CA . PHE B 1 70 ? -42.560 -22.013 52.314 1.00 26.17 72 PHE B CA 1
ATOM 2206 C C . PHE B 1 70 ? -43.902 -22.525 51.787 1.00 33.13 72 PHE B C 1
ATOM 2207 O O . PHE B 1 70 ? -44.866 -21.786 51.581 1.00 24.49 72 PHE B O 1
ATOM 2215 N N . THR B 1 71 ? -43.939 -23.842 51.573 1.00 27.57 73 THR B N 1
ATOM 2216 C CA . THR B 1 71 ? -45.140 -24.540 51.135 1.00 26.10 73 THR B CA 1
ATOM 2217 C C . THR B 1 71 ? -45.260 -25.825 51.939 1.00 32.26 73 THR B C 1
ATOM 2218 O O . THR B 1 71 ? -44.277 -26.560 52.089 1.00 31.86 73 THR B O 1
ATOM 2222 N N . ASP B 1 72 ? -46.460 -26.095 52.449 1.00 27.59 74 ASP B N 1
ATOM 2223 C CA . ASP B 1 72 ? -46.733 -27.329 53.187 1.00 30.28 74 ASP B CA 1
ATOM 2224 C C . ASP B 1 72 ? -46.953 -28.457 52.182 1.00 30.61 74 ASP B C 1
ATOM 2225 O O . ASP B 1 72 ? -48.038 -28.592 51.612 1.00 28.65 74 ASP B O 1
ATOM 2230 N N . TYR B 1 73 ? -45.926 -29.296 51.982 1.00 32.25 75 TYR B N 1
ATOM 2231 C CA . TYR B 1 73 ? -46.056 -30.415 51.053 1.00 28.96 75 TYR B CA 1
ATOM 2232 C C . TYR B 1 73 ? -46.390 -31.711 51.784 1.00 34.82 75 TYR B C 1
ATOM 2233 O O . TYR B 1 73 ? -45.922 -31.934 52.908 1.00 33.20 75 TYR B O 1
ATOM 2242 N N . PRO B 1 74 ? -47.206 -32.567 51.169 1.00 28.86 76 PRO B N 1
ATOM 2243 C CA . PRO B 1 74 ? -47.443 -33.900 51.737 1.00 34.81 76 PRO B CA 1
ATOM 2244 C C . PRO B 1 74 ? -46.158 -34.710 51.784 1.00 30.14 76 PRO B C 1
ATOM 2245 O O . PRO B 1 74 ? -45.255 -34.532 50.962 1.00 33.29 76 PRO B O 1
ATOM 2249 N N . GLU B 1 75 ? -46.095 -35.630 52.753 1.00 34.14 77 GLU B N 1
ATOM 2250 C CA . GLU B 1 75 ? -44.877 -36.405 52.966 1.00 40.87 77 GLU B CA 1
ATOM 2251 C C . GLU B 1 75 ? -44.492 -37.212 51.728 1.00 40.06 77 GLU B C 1
ATOM 2252 O O . GLU B 1 75 ? -43.301 -37.385 51.444 1.00 36.62 77 GLU B O 1
ATOM 2258 N N . ASP B 1 76 ? -45.475 -37.711 50.974 1.00 34.62 78 ASP B N 1
ATOM 2259 C CA . ASP B 1 76 ? -45.186 -38.608 49.859 1.00 31.61 78 ASP B CA 1
ATOM 2260 C C . ASP B 1 76 ? -45.107 -37.894 48.511 1.00 29.51 78 ASP B C 1
ATOM 2261 O O . ASP B 1 76 ? -44.987 -38.559 47.478 1.00 33.53 78 ASP B O 1
ATOM 2266 N N . MET B 1 77 ? -45.156 -36.563 48.491 1.00 32.46 79 MET B N 1
ATOM 2267 C CA . MET B 1 77 ? -45.012 -35.855 47.231 1.00 32.90 79 MET B CA 1
ATOM 2268 C C . MET B 1 77 ? -43.636 -35.215 47.152 1.00 29.40 79 MET B C 1
ATOM 2269 O O . MET B 1 77 ? -43.215 -34.550 48.110 1.00 32.43 79 MET B O 1
ATOM 2274 N N . PRO B 1 78 ? -42.907 -35.393 46.050 1.00 30.32 80 PRO B N 1
ATOM 2275 C CA . PRO B 1 78 ? -41.618 -34.709 45.912 1.00 31.16 80 PRO B CA 1
ATOM 2276 C C . PRO B 1 78 ? -41.782 -33.203 46.051 1.00 24.47 80 PRO B C 1
ATOM 2277 O O . PRO B 1 78 ? -42.712 -32.605 45.507 1.00 27.05 80 PRO B O 1
ATOM 2281 N N . ASP B 1 79 ? -40.869 -32.601 46.804 1.00 22.15 81 ASP B N 1
ATOM 2282 C CA . ASP B 1 79 ? -40.869 -31.173 47.122 1.00 27.67 81 ASP B CA 1
ATOM 2283 C C . ASP B 1 79 ? -39.715 -30.550 46.342 1.00 26.25 81 ASP B C 1
ATOM 2284 O O . ASP B 1 79 ? -38.567 -30.554 46.794 1.00 27.54 81 ASP B O 1
ATOM 2289 N N . TYR B 1 80 ? -40.040 -30.019 45.159 1.00 26.36 82 TYR B N 1
ATOM 2290 C CA . TYR B 1 80 ? -39.035 -29.454 44.258 1.00 29.00 82 TYR B CA 1
ATOM 2291 C C . TYR B 1 80 ? -38.184 -28.396 44.949 1.00 26.88 82 TYR B C 1
ATOM 2292 O O . TYR B 1 80 ? -36.963 -28.331 44.745 1.00 25.80 82 TYR B O 1
ATOM 2301 N N . PHE B 1 81 ? -38.816 -27.566 45.780 1.00 26.39 83 PHE B N 1
ATOM 2302 C CA . PHE B 1 81 ? -38.173 -26.381 46.334 1.00 25.61 83 PHE B CA 1
ATOM 2303 C C . PHE B 1 81 ? -37.302 -26.714 47.537 1.00 26.88 83 PHE B C 1
ATOM 2304 O O . PHE B 1 81 ? -36.178 -26.210 47.650 1.00 29.42 83 PHE B O 1
ATOM 2312 N N . LYS B 1 82 ? -37.790 -27.558 48.444 1.00 27.83 84 LYS B N 1
ATOM 2313 C CA . LYS B 1 82 ? -36.936 -27.971 49.549 1.00 30.78 84 LYS B CA 1
ATOM 2314 C C . LYS B 1 82 ? -35.795 -28.854 49.060 1.00 34.21 84 LYS B C 1
ATOM 2315 O O . LYS B 1 82 ? -34.690 -28.794 49.610 1.00 33.06 84 LYS B O 1
ATOM 2321 N N . GLN B 1 83 ? -36.025 -29.637 48.002 1.00 30.66 85 GLN B N 1
ATOM 2322 C CA . GLN B 1 83 ? -34.947 -30.435 47.425 1.00 33.86 85 GLN B CA 1
ATOM 2323 C C . GLN B 1 83 ? -33.849 -29.564 46.837 1.00 34.51 85 GLN B C 1
ATOM 2324 O O . GLN B 1 83 ? -32.679 -29.963 46.829 1.00 31.89 85 GLN B O 1
ATOM 2330 N N . SER B 1 84 ? -34.204 -28.384 46.322 1.00 29.68 86 SER B N 1
ATOM 2331 C CA . SER B 1 84 ? -33.232 -27.524 45.659 1.00 26.98 86 SER B CA 1
ATOM 2332 C C . SER B 1 84 ? -32.182 -26.986 46.619 1.00 27.96 86 SER B C 1
ATOM 2333 O O . SER B 1 84 ? -31.126 -26.530 46.169 1.00 33.45 86 SER B O 1
ATOM 2336 N N . LEU B 1 85 ? -32.451 -27.022 47.921 1.00 27.08 87 LEU B N 1
ATOM 2337 C CA . LEU B 1 85 ? -31.516 -26.500 48.902 1.00 27.36 87 LEU B CA 1
ATOM 2338 C C . LEU B 1 85 ? -30.320 -27.441 49.058 1.00 38.56 87 LEU B C 1
ATOM 2339 O O . LEU B 1 85 ? -30.434 -28.650 48.837 1.00 34.85 87 LEU B O 1
ATOM 2344 N N . PRO B 1 86 ? -29.153 -26.916 49.459 1.00 37.38 88 PRO B N 1
ATOM 2345 C CA . PRO B 1 86 ? -28.904 -25.523 49.844 1.00 37.92 88 PRO B CA 1
ATOM 2346 C C . PRO B 1 86 ? -28.616 -24.594 48.668 1.00 39.18 88 PRO B C 1
ATOM 2347 O O . PRO B 1 86 ? -28.539 -23.390 48.883 1.00 38.78 88 PRO B O 1
ATOM 2351 N N . GLU B 1 87 ? -28.468 -25.141 47.456 1.00 33.83 89 GLU B N 1
ATOM 2352 C CA . GLU B 1 87 ? -28.120 -24.301 46.310 1.00 35.78 89 GLU B CA 1
ATOM 2353 C C . GLU B 1 87 ? -29.217 -23.293 45.986 1.00 39.31 89 GLU B C 1
ATOM 2354 O O . GLU B 1 87 ? -28.921 -22.169 45.563 1.00 40.70 89 GLU B O 1
ATOM 2360 N N . GLY B 1 88 ? -30.478 -23.664 46.175 1.00 37.72 90 GLY B N 1
ATOM 2361 C CA . GLY B 1 88 ? -31.574 -22.751 45.912 1.00 31.77 90 GLY B CA 1
ATOM 2362 C C . GLY B 1 88 ? -32.125 -22.881 44.507 1.00 26.76 90 GLY B C 1
ATOM 2363 O O . GLY B 1 88 ? -31.841 -23.824 43.763 1.00 28.77 90 GLY B O 1
ATOM 2364 N N . TYR B 1 89 ? -32.935 -21.894 44.138 1.00 25.81 91 TYR B N 1
ATOM 2365 C CA . TYR B 1 89 ? -33.630 -21.919 42.859 1.00 22.76 91 TYR B CA 1
ATOM 2366 C C . TYR B 1 89 ? -33.965 -20.488 42.468 1.00 29.87 91 TYR B C 1
ATOM 2367 O O . TYR B 1 89 ? -33.823 -19.556 43.263 1.00 26.68 91 TYR B O 1
ATOM 2376 N N . SER B 1 90 ? -34.408 -20.323 41.226 1.00 24.54 92 SER B N 1
ATOM 2377 C CA . SER B 1 90 ? -34.863 -19.028 40.740 1.00 26.78 92 SER B CA 1
ATOM 2378 C C . SER B 1 90 ? -36.182 -19.212 40.003 1.00 22.35 92 SER B C 1
ATOM 2379 O O . SER B 1 90 ? -36.574 -20.335 39.670 1.00 23.07 92 SER B O 1
ATOM 2382 N N . TRP B 1 91 ? -36.887 -18.105 39.768 1.00 19.39 93 TRP B N 1
ATOM 2383 C CA . TRP B 1 91 ? -38.121 -18.185 38.997 1.00 18.10 93 TRP B CA 1
ATOM 2384 C C . TRP B 1 91 ? -38.304 -16.922 38.166 1.00 24.06 93 TRP B C 1
ATOM 2385 O O . TRP B 1 91 ? -37.689 -15.883 38.426 1.00 21.52 93 TRP B O 1
ATOM 2396 N N . GLU B 1 92 ? -39.130 -17.053 37.123 1.00 20.50 94 GLU B N 1
ATOM 2397 C CA . GLU B 1 92 ? -39.486 -15.981 36.204 1.00 20.46 94 GLU B CA 1
ATOM 2398 C C . GLU B 1 92 ? -40.987 -16.034 35.979 1.00 22.09 94 GLU B C 1
ATOM 2399 O O . GLU B 1 92 ? -41.561 -17.119 35.841 1.00 22.96 94 GLU B O 1
ATOM 2405 N N . ARG B 1 93 ? -41.625 -14.871 35.925 1.00 16.62 95 ARG B N 1
ATOM 2406 C CA . ARG B 1 93 ? -43.081 -14.827 35.957 1.00 16.51 95 ARG B CA 1
ATOM 2407 C C . ARG B 1 93 ? -43.597 -13.791 34.972 1.00 20.34 95 ARG B C 1
ATOM 2408 O O . ARG B 1 93 ? -42.984 -12.731 34.802 1.00 22.74 95 ARG B O 1
ATOM 2416 N N . THR B 1 94 ? -44.728 -14.097 34.334 1.00 17.76 96 THR B N 1
ATOM 2417 C CA . THR B 1 94 ? -45.469 -13.133 33.532 1.00 19.36 96 THR B CA 1
ATOM 2418 C C . THR B 1 94 ? -46.849 -12.949 34.152 1.00 23.69 96 THR B C 1
ATOM 2419 O O . THR B 1 94 ? -47.439 -13.899 34.679 1.00 21.51 96 THR B O 1
ATOM 2423 N N . MET B 1 95 ? -47.355 -11.719 34.102 1.00 18.87 97 MET B N 1
ATOM 2424 C CA . MET B 1 95 ? -48.631 -11.379 34.721 1.00 18.84 97 MET B CA 1
ATOM 2425 C C . MET B 1 95 ? -49.421 -10.525 33.744 1.00 22.89 97 MET B C 1
ATOM 2426 O O . MET B 1 95 ? -48.965 -9.441 33.369 1.00 23.85 97 MET B O 1
ATOM 2431 N N . MET B 1 96 ? -50.588 -11.008 33.317 1.00 17.57 98 MET B N 1
ATOM 2432 C CA . MET B 1 96 ? -51.411 -10.305 32.333 1.00 17.25 98 MET B CA 1
ATOM 2433 C C . MET B 1 96 ? -52.731 -9.901 32.977 1.00 21.84 98 MET B C 1
ATOM 2434 O O . MET B 1 96 ? -53.562 -10.761 33.286 1.00 19.00 98 MET B O 1
ATOM 2439 N N . TYR B 1 97 ? -52.925 -8.595 33.163 1.00 17.76 99 TYR B N 1
ATOM 2440 C CA . TYR B 1 97 ? -54.145 -8.061 33.754 1.00 19.12 99 TYR B CA 1
ATOM 2441 C C . TYR B 1 97 ? -55.233 -7.895 32.702 1.00 19.05 99 TYR B C 1
ATOM 2442 O O . TYR B 1 97 ? -54.958 -7.626 31.526 1.00 20.89 99 TYR B O 1
ATOM 2451 N N . GLU B 1 98 ? -56.488 -8.043 33.135 1.00 19.99 100 GLU B N 1
ATOM 2452 C CA . GLU B 1 98 ? -57.571 -8.045 32.161 1.00 21.64 100 GLU B CA 1
ATOM 2453 C C . GLU B 1 98 ? -57.848 -6.667 31.576 1.00 22.99 100 GLU B C 1
ATOM 2454 O O . GLU B 1 98 ? -58.557 -6.584 30.568 1.00 23.73 100 GLU B O 1
ATOM 2460 N N . ASP B 1 99 ? -57.312 -5.595 32.168 1.00 21.42 101 ASP B N 1
ATOM 2461 C CA . ASP B 1 99 ? -57.450 -4.261 31.596 1.00 22.48 101 ASP B CA 1
ATOM 2462 C C . ASP B 1 99 ? -56.230 -3.846 30.773 1.00 22.29 101 ASP B C 1
ATOM 2463 O O . ASP B 1 99 ? -56.065 -2.657 30.472 1.00 22.14 101 ASP B O 1
ATOM 2468 N N . GLY B 1 100 ? -55.389 -4.801 30.386 1.00 21.89 102 GLY B N 1
ATOM 2469 C CA . GLY B 1 100 ? -54.352 -4.588 29.398 1.00 23.33 102 GLY B CA 1
ATOM 2470 C C . GLY B 1 100 ? -52.952 -4.482 29.958 1.00 27.40 102 GLY B C 1
ATOM 2471 O O . GLY B 1 100 ? -51.985 -4.624 29.197 1.00 24.63 102 GLY B O 1
ATOM 2472 N N . ALA B 1 101 ? -52.810 -4.237 31.256 1.00 21.46 103 ALA B N 1
ATOM 2473 C CA . ALA B 1 101 ? -51.485 -4.143 31.854 1.00 18.36 103 ALA B CA 1
ATOM 2474 C C . ALA B 1 101 ? -50.769 -5.487 31.826 1.00 24.94 103 ALA B C 1
ATOM 2475 O O . ALA B 1 101 ? -51.386 -6.554 31.911 1.00 20.60 103 ALA B O 1
ATOM 2477 N N . THR B 1 102 ? -49.443 -5.433 31.719 1.00 19.26 104 THR B N 1
ATOM 2478 C CA . THR B 1 102 ? -48.631 -6.640 31.802 1.00 18.23 104 THR B CA 1
ATOM 2479 C C . THR B 1 102 ? -47.440 -6.377 32.712 1.00 23.33 104 THR B C 1
ATOM 2480 O O . THR B 1 102 ? -46.989 -5.238 32.868 1.00 20.14 104 THR B O 1
ATOM 2484 N N . ALA B 1 103 ? -46.936 -7.436 33.330 1.00 15.87 105 ALA B N 1
ATOM 2485 C CA . ALA B 1 103 ? -45.746 -7.274 34.145 1.00 17.21 105 ALA B CA 1
ATOM 2486 C C . ALA B 1 103 ? -44.942 -8.558 34.092 1.00 20.10 105 ALA B C 1
ATOM 2487 O O . ALA B 1 103 ? -45.483 -9.638 33.837 1.00 20.68 105 ALA B O 1
ATOM 2489 N N . THR B 1 104 ? -43.638 -8.422 34.304 1.00 19.03 106 THR B N 1
ATOM 2490 C CA . THR B 1 104 ? -42.756 -9.559 34.501 1.00 18.41 106 THR B CA 1
ATOM 2491 C C . THR B 1 104 ? -42.053 -9.384 35.833 1.00 21.86 106 THR B C 1
ATOM 2492 O O . THR B 1 104 ? -41.891 -8.264 36.329 1.00 20.17 106 THR B O 1
ATOM 2496 N N . ALA B 1 105 ? -41.667 -10.507 36.426 1.00 21.89 107 ALA B N 1
ATOM 2497 C CA . ALA B 1 105 ? -40.907 -10.482 37.660 1.00 20.03 107 ALA B CA 1
ATOM 2498 C C . ALA B 1 105 ? -39.988 -11.695 37.671 1.00 20.12 107 ALA B C 1
ATOM 2499 O O . ALA B 1 105 ? -40.227 -12.700 36.991 1.00 20.87 107 ALA B O 1
ATOM 2501 N N . SER B 1 106 ? -38.906 -11.579 38.428 1.00 23.36 108 SER B N 1
ATOM 2502 C CA . SER B 1 106 ? -37.985 -12.689 38.593 1.00 24.05 108 SER B CA 1
ATOM 2503 C C . SER B 1 106 ? -37.453 -12.653 40.014 1.00 22.19 108 SER B C 1
ATOM 2504 O O . SER B 1 106 ? -37.456 -11.615 40.669 1.00 21.74 108 SER B O 1
ATOM 2507 N N . ALA B 1 107 ? -37.006 -13.799 40.503 1.00 21.52 109 ALA B N 1
ATOM 2508 C CA . ALA B 1 107 ? -36.417 -13.818 41.831 1.00 20.57 109 ALA B CA 1
ATOM 2509 C C . ALA B 1 107 ? -35.388 -14.928 41.905 1.00 24.91 109 ALA B C 1
ATOM 2510 O O . ALA B 1 107 ? -35.492 -15.945 41.212 1.00 24.90 109 ALA B O 1
ATOM 2512 N N . ARG B 1 108 ? -34.380 -14.707 42.736 1.00 21.25 110 ARG B N 1
ATOM 2513 C CA . ARG B 1 108 ? -33.386 -15.718 43.053 1.00 26.27 110 ARG B CA 1
ATOM 2514 C C . ARG B 1 108 ? -33.409 -15.963 44.554 1.00 26.86 110 ARG B C 1
ATOM 2515 O O . ARG B 1 108 ? -33.316 -15.017 45.341 1.00 23.86 110 ARG B O 1
ATOM 2523 N N . ILE B 1 109 ? -33.543 -17.227 44.946 1.00 22.29 111 ILE B N 1
ATOM 2524 C CA . ILE B 1 109 ? -33.598 -17.628 46.351 1.00 22.55 111 ILE B CA 1
ATOM 2525 C C . ILE B 1 109 ? -32.320 -18.397 46.663 1.00 26.79 111 ILE B C 1
ATOM 2526 O O . ILE B 1 109 ? -32.012 -19.397 46.002 1.00 28.88 111 ILE B O 1
ATOM 2531 N N . SER B 1 110 ? -31.565 -17.925 47.652 1.00 24.36 112 SER B N 1
ATOM 2532 C CA . SER B 1 110 ? -30.364 -18.602 48.125 1.00 27.81 112 SER B CA 1
ATOM 2533 C C . SER B 1 110 ? -30.391 -18.650 49.647 1.00 31.08 112 SER B C 1
ATOM 2534 O O . SER B 1 110 ? -31.277 -18.083 50.294 1.00 31.11 112 SER B O 1
ATOM 2537 N N . LEU B 1 111 ? -29.404 -19.330 50.223 1.00 26.98 113 LEU B N 1
ATOM 2538 C CA . LEU B 1 111 ? -29.375 -19.589 51.653 1.00 32.35 113 LEU B CA 1
ATOM 2539 C C . LEU B 1 111 ? -27.977 -19.298 52.173 1.00 39.97 113 LEU B C 1
ATOM 2540 O O . LEU B 1 111 ? -26.996 -19.809 51.625 1.00 42.03 113 LEU B O 1
ATOM 2545 N N . ASP B 1 112 ? -27.886 -18.465 53.209 1.00 38.31 114 ASP B N 1
ATOM 2546 C CA . ASP B 1 112 ? -26.638 -18.246 53.935 1.00 40.42 114 ASP B CA 1
ATOM 2547 C C . ASP B 1 112 ? -26.830 -18.667 55.393 1.00 49.82 114 ASP B C 1
ATOM 2548 O O . ASP B 1 112 ? -27.864 -19.230 55.768 1.00 42.02 114 ASP B O 1
ATOM 2553 N N . LYS B 1 113 ? -25.823 -18.388 56.225 1.00 49.82 115 LYS B N 1
ATOM 2554 C CA . LYS B 1 113 ? -25.902 -18.796 57.622 1.00 55.07 115 LYS B CA 1
ATOM 2555 C C . LYS B 1 113 ? -27.030 -18.091 58.369 1.00 47.04 115 LYS B C 1
ATOM 2556 O O . LYS B 1 113 ? -27.514 -18.621 59.374 1.00 51.86 115 LYS B O 1
ATOM 2562 N N . ASN B 1 114 ? -27.472 -16.926 57.898 1.00 44.28 116 ASN B N 1
ATOM 2563 C CA . ASN B 1 114 ? -28.555 -16.196 58.547 1.00 52.04 116 ASN B CA 1
ATOM 2564 C C . ASN B 1 114 ? -29.941 -16.591 58.048 1.00 54.05 116 ASN B C 1
ATOM 2565 O O . ASN B 1 114 ? -30.939 -16.146 58.626 1.00 54.79 116 ASN B O 1
ATOM 2570 N N . GLY B 1 115 ? -30.032 -17.411 57.005 1.00 41.75 117 GLY B N 1
ATOM 2571 C CA . GLY B 1 115 ? -31.321 -17.749 56.432 1.00 36.20 117 GLY B CA 1
ATOM 2572 C C . GLY B 1 115 ? -31.398 -17.464 54.945 1.00 33.82 117 GLY B C 1
ATOM 2573 O O . GLY B 1 115 ? -30.368 -17.415 54.265 1.00 32.16 117 GLY B O 1
ATOM 2574 N N . PHE B 1 116 ? -32.610 -17.271 54.429 1.00 26.24 118 PHE B N 1
ATOM 2575 C CA . PHE B 1 116 ? -32.803 -17.080 53.001 1.00 24.44 118 PHE B CA 1
ATOM 2576 C C . PHE B 1 116 ? -32.446 -15.661 52.579 1.00 26.15 118 PHE B C 1
ATOM 2577 O O . PHE B 1 116 ? -32.604 -14.697 53.335 1.00 24.79 118 PHE B O 1
ATOM 2585 N N . VAL B 1 117 ? -31.937 -15.549 51.359 1.00 24.97 119 VAL B N 1
ATOM 2586 C CA . VAL B 1 117 ? -31.687 -14.268 50.713 1.00 25.59 119 VAL B CA 1
ATOM 2587 C C . VAL B 1 117 ? -32.518 -14.246 49.439 1.00 28.79 119 VAL B C 1
ATOM 2588 O O . VAL B 1 117 ? -32.339 -15.099 48.561 1.00 26.55 119 VAL B O 1
ATOM 2592 N N . HIS B 1 118 ? -33.433 -13.282 49.349 1.00 20.76 120 HIS B N 1
ATOM 2593 C CA . HIS B 1 118 ? -34.434 -13.204 48.291 1.00 17.18 120 HIS B CA 1
ATOM 2594 C C . HIS B 1 118 ? -34.205 -11.904 47.526 1.00 21.62 120 HIS B C 1
ATOM 2595 O O . HIS B 1 118 ? -34.379 -10.814 48.081 1.00 22.22 120 HIS B O 1
ATOM 2602 N N . LYS B 1 119 ? -33.781 -12.011 46.269 1.00 20.74 121 LYS B N 1
ATOM 2603 C CA . LYS B 1 119 ? -33.523 -10.845 45.429 1.00 21.65 121 LYS B CA 1
ATOM 2604 C C . LYS B 1 119 ? -34.413 -10.920 44.200 1.00 22.36 121 LYS B C 1
ATOM 2605 O O . LYS B 1 119 ? -34.414 -11.935 43.495 1.00 22.11 121 LYS B O 1
ATOM 2611 N N . SER B 1 120 ? -35.159 -9.846 43.937 1.00 17.21 122 SER B N 1
ATOM 2612 C CA . SER B 1 120 ? -36.189 -9.898 42.911 1.00 15.55 122 SER B CA 1
ATOM 2613 C C . SER B 1 120 ? -36.147 -8.646 42.047 1.00 20.83 122 SER B C 1
ATOM 2614 O O . SER B 1 120 ? -35.567 -7.619 42.415 1.00 20.15 122 SER B O 1
ATOM 2617 N N . THR B 1 121 ? -36.757 -8.766 40.868 1.00 18.10 123 THR B N 1
ATOM 2618 C CA . THR B 1 121 ? -36.948 -7.663 39.941 1.00 22.58 123 THR B CA 1
ATOM 2619 C C . THR B 1 121 ? -38.406 -7.648 39.510 1.00 22.59 123 THR B C 1
ATOM 2620 O O . THR B 1 121 ? -39.091 -8.673 39.537 1.00 22.70 123 THR B O 1
ATOM 2624 N N . PHE B 1 122 ? -38.873 -6.471 39.098 1.00 17.32 124 PHE B N 1
ATOM 2625 C CA . PHE B 1 122 ? -40.263 -6.308 38.689 1.00 18.04 124 PHE B CA 1
ATOM 2626 C C . PHE B 1 122 ? -40.315 -5.234 37.615 1.00 17.57 124 PHE B C 1
ATOM 2627 O O . PHE B 1 122 ? -39.730 -4.159 37.795 1.00 19.74 124 PHE B O 1
ATOM 2635 N N . HIS B 1 123 ? -40.995 -5.533 36.501 1.00 17.22 125 HIS B N 1
ATOM 2636 C CA . HIS B 1 123 ? -41.160 -4.597 35.386 1.00 17.65 125 HIS B CA 1
ATOM 2637 C C . HIS B 1 123 ? -42.620 -4.602 34.951 1.00 21.96 125 HIS B C 1
ATOM 2638 O O . HIS B 1 123 ? -43.076 -5.555 34.310 1.00 19.93 125 HIS B O 1
ATOM 2645 N N . GLY B 1 124 ? -43.351 -3.544 35.280 1.00 18.63 126 GLY B N 1
ATOM 2646 C CA . GLY B 1 124 ? -44.761 -3.423 34.915 1.00 18.38 126 GLY B CA 1
ATOM 2647 C C . GLY B 1 124 ? -44.915 -2.401 33.815 1.00 19.37 126 GLY B C 1
ATOM 2648 O O . GLY B 1 124 ? -44.266 -1.347 33.836 1.00 19.85 126 GLY B O 1
ATOM 2649 N N . GLU B 1 125 ? -45.774 -2.699 32.838 1.00 18.84 127 GLU B N 1
ATOM 2650 C CA . GLU B 1 125 ? -45.956 -1.780 31.726 1.00 17.96 127 GLU B CA 1
ATOM 2651 C C . GLU B 1 125 ? -47.421 -1.739 31.309 1.00 18.84 127 GLU B C 1
ATOM 2652 O O . GLU B 1 125 ? -48.195 -2.669 31.563 1.00 20.20 127 GLU B O 1
ATOM 2658 N N . ASN B 1 126 ? -47.790 -0.618 30.687 1.00 22.58 128 ASN B N 1
ATOM 2659 C CA . ASN B 1 126 ? -49.144 -0.379 30.182 1.00 23.12 128 ASN B CA 1
ATOM 2660 C C . ASN B 1 126 ? -50.195 -0.472 31.281 1.00 27.18 128 ASN B C 1
ATOM 2661 O O . ASN B 1 126 ? -51.342 -0.846 31.028 1.00 24.71 128 ASN B O 1
ATOM 2666 N N . PHE B 1 127 ? -49.828 -0.141 32.508 1.00 21.71 129 PHE B N 1
ATOM 2667 C CA . PHE B 1 127 ? -50.845 0.024 33.539 1.00 24.53 129 PHE B CA 1
ATOM 2668 C C . PHE B 1 127 ? -51.593 1.318 33.255 1.00 26.24 129 PHE B C 1
ATOM 2669 O O . PHE B 1 127 ? -50.978 2.395 33.254 1.00 24.56 129 PHE B O 1
ATOM 2677 N N . PRO B 1 128 ? -52.890 1.264 32.946 1.00 25.35 130 PRO B N 1
ATOM 2678 C CA . PRO B 1 128 ? -53.583 2.472 32.482 1.00 27.07 130 PRO B CA 1
ATOM 2679 C C . PRO B 1 128 ? -53.628 3.527 33.576 1.00 24.65 130 PRO B C 1
ATOM 2680 O O . PRO B 1 128 ? -53.851 3.221 34.747 1.00 24.13 130 PRO B O 1
ATOM 2684 N N . ALA B 1 129 ? -53.405 4.782 33.180 1.00 26.19 131 ALA B N 1
ATOM 2685 C CA . ALA B 1 129 ? -53.379 5.868 34.155 1.00 28.14 131 ALA B CA 1
ATOM 2686 C C . ALA B 1 129 ? -54.698 5.989 34.904 1.00 28.59 131 ALA B C 1
ATOM 2687 O O . ALA B 1 129 ? -54.704 6.359 36.083 1.00 32.52 131 ALA B O 1
ATOM 2689 N N . ASN B 1 130 ? -55.822 5.688 34.245 1.00 27.20 132 ASN B N 1
ATOM 2690 C CA . ASN B 1 130 ? -57.131 5.732 34.885 1.00 30.64 132 ASN B CA 1
ATOM 2691 C C . ASN B 1 130 ? -57.585 4.373 35.415 1.00 33.80 132 ASN B C 1
ATOM 2692 O O . ASN B 1 130 ? -58.745 4.236 35.819 1.00 30.72 132 ASN B O 1
ATOM 2697 N N . GLY B 1 131 ? -56.701 3.381 35.438 1.00 25.64 133 GLY B N 1
ATOM 2698 C CA . GLY B 1 131 ? -57.036 2.062 35.935 1.00 30.81 133 GLY B CA 1
ATOM 2699 C C . GLY B 1 131 ? -56.919 1.974 37.442 1.00 32.56 133 GLY B C 1
ATOM 2700 O O . GLY B 1 131 ? -56.330 2.834 38.117 1.00 29.86 133 GLY B O 1
ATOM 2701 N N . PRO B 1 132 ? -57.501 0.911 38.005 1.00 31.37 134 PRO B N 1
ATOM 2702 C CA . PRO B 1 132 ? -57.511 0.784 39.473 1.00 30.66 134 PRO B CA 1
ATOM 2703 C C . PRO B 1 132 ? -56.132 0.587 40.089 1.00 27.58 134 PRO B C 1
ATOM 2704 O O . PRO B 1 132 ? -55.939 0.955 41.255 1.00 26.81 134 PRO B O 1
ATOM 2708 N N . VAL B 1 133 ? -55.164 0.025 39.359 1.00 22.25 135 VAL B N 1
ATOM 2709 C CA . VAL B 1 133 ? -53.822 -0.127 39.919 1.00 21.48 135 VAL B CA 1
ATOM 2710 C C . VAL B 1 133 ? -53.148 1.235 40.083 1.00 23.55 135 VAL B C 1
ATOM 2711 O O . VAL B 1 133 ? -52.647 1.571 41.162 1.00 23.01 135 VAL B O 1
ATOM 2715 N N . MET B 1 134 ? -53.100 2.032 39.012 1.00 23.80 136 MET B N 1
ATOM 2716 C CA . MET B 1 134 ? -52.455 3.336 39.124 1.00 23.60 136 MET B CA 1
ATOM 2717 C C . MET B 1 134 ? -53.244 4.297 40.006 1.00 26.78 136 MET B C 1
ATOM 2718 O O . MET B 1 134 ? -52.665 5.255 40.530 1.00 26.04 136 MET B O 1
ATOM 2723 N N . LYS B 1 135 ? -54.546 4.076 40.184 1.00 26.43 137 LYS B N 1
ATOM 2724 C CA . LYS B 1 135 ? -55.325 4.876 41.122 1.00 32.55 137 LYS B CA 1
ATOM 2725 C C . LYS B 1 135 ? -55.247 4.352 42.553 1.00 30.16 137 LYS B C 1
ATOM 2726 O O . LYS B 1 135 ? -55.897 4.920 43.441 1.00 32.50 137 LYS B O 1
ATOM 2732 N N . LYS B 1 136 ? -54.475 3.287 42.788 1.00 28.84 138 LYS B N 1
ATOM 2733 C CA . LYS B 1 136 ? -54.177 2.776 44.130 1.00 35.86 138 LYS B CA 1
ATOM 2734 C C . LYS B 1 136 ? -55.435 2.269 44.834 1.00 38.93 138 LYS B C 1
ATOM 2735 O O . LYS B 1 136 ? -55.705 2.598 45.990 1.00 32.49 138 LYS B O 1
ATOM 2741 N N . LYS B 1 137 ? -56.197 1.436 44.128 1.00 27.34 139 LYS B N 1
ATOM 2742 C CA . LYS B 1 137 ? -57.455 0.911 44.639 1.00 34.17 139 LYS B CA 1
ATOM 2743 C C . LYS B 1 137 ? -57.352 -0.534 45.114 1.00 29.31 139 LYS B C 1
ATOM 2744 O O . LYS B 1 137 ? -58.370 -1.112 45.511 1.00 28.38 139 LYS B O 1
ATOM 2750 N N . GLY B 1 138 ? -56.162 -1.128 45.083 1.00 24.45 140 GLY B N 1
ATOM 2751 C CA . GLY B 1 138 ? -56.020 -2.510 45.512 1.00 27.85 140 GLY B CA 1
ATOM 2752 C C . GLY B 1 138 ? -56.148 -2.659 47.017 1.00 28.38 140 GLY B C 1
ATOM 2753 O O . GLY B 1 138 ? -55.782 -1.775 47.792 1.00 28.97 140 GLY B O 1
ATOM 2754 N N . VAL B 1 139 ? -56.685 -3.805 47.440 1.00 25.04 141 VAL B N 1
ATOM 2755 C CA . VAL B 1 139 ? -56.865 -4.119 48.851 1.00 28.74 141 VAL B CA 1
ATOM 2756 C C . VAL B 1 139 ? -56.176 -5.429 49.223 1.00 27.11 141 VAL B C 1
ATOM 2757 O O . VAL B 1 139 ? -55.387 -5.478 50.169 1.00 28.76 141 VAL B O 1
ATOM 2761 N N . ASN B 1 140 ? -56.464 -6.497 48.485 1.00 24.45 142 ASN B N 1
ATOM 2762 C CA . ASN B 1 140 ? -55.900 -7.811 48.784 1.00 23.70 142 ASN B CA 1
ATOM 2763 C C . ASN B 1 140 ? -56.170 -8.734 47.607 1.00 27.92 142 ASN B C 1
ATOM 2764 O O . ASN B 1 140 ? -57.128 -8.534 46.858 1.00 30.16 142 ASN B O 1
ATOM 2769 N N . TRP B 1 141 ? -55.321 -9.745 47.453 1.00 21.51 143 TRP B N 1
ATOM 2770 C CA . TRP B 1 141 ? -55.602 -10.804 46.496 1.00 22.62 143 TRP B CA 1
ATOM 2771 C C . TRP B 1 141 ? -56.577 -11.806 47.097 1.00 26.74 143 TRP B C 1
ATOM 2772 O O . TRP B 1 141 ? -56.476 -12.157 48.276 1.00 26.05 143 TRP B O 1
ATOM 2783 N N . GLU B 1 142 ? -57.530 -12.262 46.288 1.00 22.36 144 GLU B N 1
ATOM 2784 C CA . GLU B 1 142 ? -58.367 -13.376 46.707 1.00 25.33 144 GLU B CA 1
ATOM 2785 C C . GLU B 1 142 ? -57.508 -14.629 46.875 1.00 24.69 144 GLU B C 1
ATOM 2786 O O . GLU B 1 142 ? -56.462 -14.766 46.226 1.00 24.09 144 GLU B O 1
ATOM 2792 N N . PRO B 1 143 ? -57.915 -15.558 47.743 1.00 25.44 145 PRO B N 1
ATOM 2793 C CA . PRO B 1 143 ? -57.248 -16.863 47.781 1.00 29.02 145 PRO B CA 1
ATOM 2794 C C . PRO B 1 143 ? -57.288 -17.516 46.409 1.00 24.60 145 PRO B C 1
ATOM 2795 O O . PRO B 1 143 ? -58.252 -17.365 45.655 1.00 31.75 145 PRO B O 1
ATOM 2799 N N . SER B 1 144 ? -56.228 -18.251 46.085 1.00 24.72 146 SER B N 1
ATOM 2800 C CA . SER B 1 144 ? -56.059 -18.775 44.739 1.00 27.53 146 SER B CA 1
ATOM 2801 C C . SER B 1 144 ? -55.544 -20.206 44.797 1.00 29.49 146 SER B C 1
ATOM 2802 O O . SER B 1 144 ? -55.065 -20.677 45.829 1.00 29.43 146 SER B O 1
ATOM 2805 N N . SER B 1 145 ? -55.614 -20.880 43.649 1.00 26.33 147 SER B N 1
ATOM 2806 C CA . SER B 1 145 ? -55.126 -22.247 43.488 1.00 22.03 147 SER B CA 1
ATOM 2807 C C . SER B 1 145 ? -54.232 -22.291 42.254 1.00 21.72 147 SER B C 1
ATOM 2808 O O . SER B 1 145 ? -54.719 -22.153 41.127 1.00 25.87 147 SER B O 1
ATOM 2811 N N . GLU B 1 146 ? -52.932 -22.487 42.463 1.00 21.61 148 GLU B N 1
ATOM 2812 C CA . GLU B 1 146 ? -51.953 -22.505 41.379 1.00 19.16 148 GLU B CA 1
ATOM 2813 C C . GLU B 1 146 ? -51.726 -23.940 40.917 1.00 28.05 148 GLU B C 1
ATOM 2814 O O . GLU B 1 146 ? -51.370 -24.804 41.723 1.00 28.36 148 GLU B O 1
ATOM 2820 N N . THR B 1 147 ? -51.920 -24.196 39.627 1.00 25.65 149 THR B N 1
ATOM 2821 C CA . THR B 1 147 ? -51.604 -25.507 39.077 1.00 26.67 149 THR B CA 1
ATOM 2822 C C . THR B 1 147 ? -50.115 -25.582 38.768 1.00 29.68 149 THR B C 1
ATOM 2823 O O . THR B 1 147 ? -49.573 -24.710 38.081 1.00 26.71 149 THR B O 1
ATOM 2827 N N . ILE B 1 148 ? -49.452 -26.612 39.289 1.00 27.53 150 ILE B N 1
ATOM 2828 C CA . ILE B 1 148 ? -48.023 -26.824 39.077 1.00 22.68 150 ILE B CA 1
ATOM 2829 C C . ILE B 1 148 ? -47.859 -28.009 38.133 1.00 29.95 150 ILE B C 1
ATOM 2830 O O . ILE B 1 148 ? -48.357 -29.109 38.414 1.00 27.61 150 ILE B O 1
ATOM 2835 N N . THR B 1 149 ? -47.160 -27.788 37.018 1.00 26.43 151 THR B N 1
ATOM 2836 C CA . THR B 1 149 ? -46.975 -28.797 35.974 1.00 28.20 151 THR B CA 1
ATOM 2837 C C . THR B 1 149 ? -45.492 -29.054 35.736 1.00 30.51 151 THR B C 1
ATOM 2838 O O . THR B 1 149 ? -44.759 -28.118 35.370 1.00 26.64 151 THR B O 1
ATOM 2842 N N . PRO B 1 150 ? -45.003 -30.284 35.889 1.00 27.86 152 PRO B N 1
ATOM 2843 C CA . PRO B 1 150 ? -43.582 -30.548 35.649 1.00 27.71 152 PRO B CA 1
ATOM 2844 C C . PRO B 1 150 ? -43.278 -30.765 34.174 1.00 31.30 152 PRO B C 1
ATOM 2845 O O . PRO B 1 150 ? -44.126 -31.210 33.396 1.00 33.67 152 PRO B O 1
ATOM 2849 N N . SER B 1 151 ? -42.034 -30.461 33.800 1.00 32.93 153 SER B N 1
ATOM 2850 C CA . SER B 1 151 ? -41.513 -30.789 32.476 1.00 41.58 153 SER B CA 1
ATOM 2851 C C . SER B 1 151 ? -40.021 -30.492 32.441 1.00 37.89 153 SER B C 1
ATOM 2852 O O . SER B 1 151 ? -39.593 -29.438 32.913 1.00 38.50 153 SER B O 1
ATOM 2855 N N . ASP B 1 152 ? -39.241 -31.431 31.896 1.00 32.09 154 ASP B N 1
ATOM 2856 C CA . ASP B 1 152 ? -37.814 -31.228 31.606 1.00 39.01 154 ASP B CA 1
ATOM 2857 C C . ASP B 1 152 ? -37.062 -30.576 32.769 1.00 41.80 154 ASP B C 1
ATOM 2858 O O . ASP B 1 152 ? -36.309 -29.614 32.595 1.00 45.23 154 ASP B O 1
ATOM 2863 N N . GLY B 1 153 ? -37.284 -31.092 33.971 1.00 40.16 155 GLY B N 1
ATOM 2864 C CA . GLY B 1 153 ? -36.526 -30.604 35.106 1.00 41.10 155 GLY B CA 1
ATOM 2865 C C . GLY B 1 153 ? -36.961 -29.278 35.695 1.00 37.23 155 GLY B C 1
ATOM 2866 O O . GLY B 1 153 ? -36.347 -28.829 36.667 1.00 35.13 155 GLY B O 1
ATOM 2867 N N . ILE B 1 154 ? -37.987 -28.628 35.145 1.00 29.43 156 ILE B N 1
ATOM 2868 C CA . ILE B 1 154 ? -38.508 -27.383 35.696 1.00 27.64 156 ILE B CA 1
ATOM 2869 C C . ILE B 1 154 ? -39.985 -27.571 36.035 1.00 31.03 156 ILE B C 1
ATOM 2870 O O . ILE B 1 154 ? -40.613 -28.568 35.673 1.00 26.40 156 ILE B O 1
ATOM 2875 N N . LEU B 1 155 ? -40.530 -26.600 36.760 1.00 26.08 157 LEU B N 1
ATOM 2876 C CA . LEU B 1 155 ? -41.949 -26.558 37.082 1.00 22.51 157 LEU B CA 1
ATOM 2877 C C . LEU B 1 155 ? -42.556 -25.311 36.459 1.00 24.35 157 LEU B C 1
ATOM 2878 O O . LEU B 1 155 ? -41.930 -24.246 36.449 1.00 27.00 157 LEU B O 1
ATOM 2883 N N . LYS B 1 156 ? -43.762 -25.450 35.919 1.00 26.93 158 LYS B N 1
ATOM 2884 C CA . LYS B 1 156 ? -44.537 -24.314 35.440 1.00 27.33 158 LYS B CA 1
ATOM 2885 C C . LYS B 1 156 ? -45.780 -24.161 36.302 1.00 26.77 158 LYS B C 1
ATOM 2886 O O . LYS B 1 156 ? -46.500 -25.135 36.539 1.00 30.29 158 LYS B O 1
ATOM 2892 N N . GLY B 1 157 ? -46.027 -22.943 36.770 1.00 24.67 159 GLY B N 1
ATOM 2893 C CA . GLY B 1 157 ? -47.206 -22.629 37.565 1.00 25.06 159 GLY B CA 1
ATOM 2894 C C . GLY B 1 157 ? -48.138 -21.720 36.783 1.00 30.54 159 GLY B C 1
ATOM 2895 O O . GLY B 1 157 ? -47.687 -20.787 36.118 1.00 28.64 159 GLY B O 1
ATOM 2896 N N . ASP B 1 158 ? -49.435 -22.018 36.847 1.00 24.31 160 ASP B N 1
ATOM 2897 C CA . ASP B 1 158 ? -50.478 -21.191 36.249 1.00 26.05 160 ASP B CA 1
ATOM 2898 C C . ASP B 1 158 ? -51.532 -20.912 37.305 1.00 22.28 160 ASP B C 1
ATOM 2899 O O . ASP B 1 158 ? -52.056 -21.844 37.923 1.00 21.96 160 ASP B O 1
ATOM 2904 N N . VAL B 1 159 ? -51.870 -19.645 37.503 1.00 21.72 161 VAL B N 1
ATOM 2905 C CA . VAL B 1 159 ? -52.902 -19.332 38.486 1.00 23.89 161 VAL B CA 1
ATOM 2906 C C . VAL B 1 159 ? -53.660 -18.102 38.016 1.00 29.06 161 VAL B C 1
ATOM 2907 O O . VAL B 1 159 ? -53.065 -17.139 37.522 1.00 22.59 161 VAL B O 1
ATOM 2911 N N . THR B 1 160 ? -54.983 -18.169 38.111 1.00 24.15 162 THR B N 1
ATOM 2912 C CA . THR B 1 160 ? -55.839 -17.035 37.805 1.00 27.06 162 THR B CA 1
ATOM 2913 C C . THR B 1 160 ? -56.047 -16.255 39.092 1.00 28.54 162 THR B C 1
ATOM 2914 O O . THR B 1 160 ? -56.564 -16.798 40.075 1.00 28.65 162 THR B O 1
ATOM 2918 N N . MET B 1 161 ? -55.617 -14.999 39.092 1.00 22.49 163 MET B N 1
ATOM 2919 C CA . MET B 1 161 ? -55.623 -14.160 40.276 1.00 24.76 163 MET B CA 1
ATOM 2920 C C . MET B 1 161 ? -56.730 -13.119 40.174 1.00 25.46 163 MET B C 1
ATOM 2921 O O . MET B 1 161 ? -57.068 -12.651 39.085 1.00 24.49 163 MET B O 1
ATOM 2926 N N . PHE B 1 162 ? -57.313 -12.776 41.319 1.00 21.43 164 PHE B N 1
ATOM 2927 C CA . PHE B 1 162 ? -58.285 -11.693 41.396 1.00 22.10 164 PHE B CA 1
ATOM 2928 C C . PHE B 1 162 ? -57.846 -10.733 42.485 1.00 26.32 164 PHE B C 1
ATOM 2929 O O . PHE B 1 162 ? -57.718 -11.127 43.650 1.00 23.17 164 PHE B O 1
ATOM 2937 N N . LEU B 1 163 ? -57.609 -9.484 42.100 1.00 21.95 165 LEU B N 1
ATOM 2938 C CA . LEU B 1 163 ? -57.260 -8.429 43.038 1.00 23.03 165 LEU B CA 1
ATOM 2939 C C . LEU B 1 163 ? -58.537 -7.762 43.533 1.00 22.71 165 LEU B C 1
ATOM 2940 O O . LEU B 1 163 ? -59.288 -7.173 42.742 1.00 25.71 165 LEU B O 1
ATOM 2945 N N . VAL B 1 164 ? -58.798 -7.884 44.836 1.00 23.58 166 VAL B N 1
ATOM 2946 C CA . VAL B 1 164 ? -59.907 -7.177 45.456 1.00 27.16 166 VAL B CA 1
ATOM 2947 C C . VAL B 1 164 ? -59.601 -5.689 45.452 1.00 26.35 166 VAL B C 1
ATOM 2948 O O . VAL B 1 164 ? -58.513 -5.263 45.861 1.00 24.81 166 VAL B O 1
ATOM 2952 N N . LEU B 1 165 ? -60.556 -4.894 44.986 1.00 26.61 167 LEU B N 1
ATOM 2953 C CA . LEU B 1 165 ? -60.417 -3.450 44.925 1.00 27.04 167 LEU B CA 1
ATOM 2954 C C . LEU B 1 165 ? -61.336 -2.803 45.949 1.00 29.15 167 LEU B C 1
ATOM 2955 O O . LEU B 1 165 ? -62.273 -3.428 46.457 1.00 30.42 167 LEU B O 1
ATOM 2960 N N . GLU B 1 166 ? -61.063 -1.531 46.238 1.00 29.75 168 GLU B N 1
ATOM 2961 C CA . GLU B 1 166 ? -61.952 -0.759 47.086 1.00 34.44 168 GLU B CA 1
ATOM 2962 C C . GLU B 1 166 ? -63.339 -0.700 46.461 1.00 42.57 168 GLU B C 1
ATOM 2963 O O . GLU B 1 166 ? -63.504 -0.804 45.241 1.00 35.06 168 GLU B O 1
ATOM 2969 N N . GLY B 1 167 ? -64.347 -0.558 47.312 1.00 35.55 169 GLY B N 1
ATOM 2970 C CA . GLY B 1 167 ? -65.702 -0.407 46.815 1.00 45.26 169 GLY B CA 1
ATOM 2971 C C . GLY B 1 167 ? -66.251 -1.641 46.136 1.00 41.30 169 GLY B C 1
ATOM 2972 O O . GLY B 1 167 ? -67.080 -1.521 45.226 1.00 41.56 169 GLY B O 1
ATOM 2973 N N . GLY B 1 168 ? -65.790 -2.826 46.536 1.00 35.84 170 GLY B N 1
ATOM 2974 C CA . GLY B 1 168 ? -66.391 -4.076 46.122 1.00 40.55 170 GLY B CA 1
ATOM 2975 C C . GLY B 1 168 ? -65.995 -4.603 44.760 1.00 39.52 170 GLY B C 1
ATOM 2976 O O . GLY B 1 168 ? -66.587 -5.592 44.310 1.00 44.81 170 GLY B O 1
ATOM 2977 N N . GLN B 1 169 ? -65.010 -4.002 44.091 1.00 34.75 171 GLN B N 1
ATOM 2978 C CA . GLN B 1 169 ? -64.670 -4.414 42.737 1.00 32.69 171 GLN B CA 1
ATOM 2979 C C . GLN B 1 169 ? -63.541 -5.450 42.721 1.00 30.30 171 GLN B C 1
ATOM 2980 O O . GLN B 1 169 ? -62.948 -5.791 43.749 1.00 29.05 171 GLN B O 1
ATOM 2986 N N . ARG B 1 170 ? -63.209 -5.909 41.512 1.00 31.80 172 ARG B N 1
ATOM 2987 C CA . ARG B 1 170 ? -62.434 -7.121 41.270 1.00 30.01 172 ARG B CA 1
ATOM 2988 C C . ARG B 1 170 ? -61.632 -6.938 39.987 1.00 32.86 172 ARG B C 1
ATOM 2989 O O . ARG B 1 170 ? -62.196 -6.501 38.981 1.00 35.44 172 ARG B O 1
ATOM 2997 N N . LEU B 1 171 ? -60.334 -7.266 40.012 1.00 24.08 173 LEU B N 1
ATOM 2998 C CA . LEU B 1 171 ? -59.479 -7.171 38.828 1.00 22.90 173 LEU B CA 1
ATOM 2999 C C . LEU B 1 171 ? -58.756 -8.492 38.609 1.00 22.81 173 LEU B C 1
ATOM 3000 O O . LEU B 1 171 ? -57.967 -8.918 39.457 1.00 23.30 173 LEU B O 1
ATOM 3005 N N . LYS B 1 172 ? -58.994 -9.108 37.455 1.00 22.67 174 LYS B N 1
ATOM 3006 C CA . LYS B 1 172 ? -58.449 -10.421 37.132 1.00 23.02 174 LYS B CA 1
ATOM 3007 C C . LYS B 1 172 ? -57.074 -10.291 36.485 1.00 22.31 174 LYS B C 1
ATOM 3008 O O . LYS B 1 172 ? -56.820 -9.349 35.726 1.00 22.05 174 LYS B O 1
ATOM 3014 N N . ALA B 1 173 ? -56.190 -11.243 36.794 1.00 19.73 175 ALA B N 1
ATOM 3015 C CA . ALA B 1 173 ? -54.879 -11.339 36.168 1.00 18.90 175 ALA B CA 1
ATOM 3016 C C . ALA B 1 173 ? -54.497 -12.803 35.999 1.00 21.58 175 ALA B C 1
ATOM 3017 O O . ALA B 1 173 ? -54.801 -13.634 36.860 1.00 24.56 175 ALA B O 1
ATOM 3019 N N . LEU B 1 174 ? -53.826 -13.108 34.894 1.00 21.21 176 LEU B N 1
ATOM 3020 C CA . LEU B 1 174 ? -53.298 -14.445 34.636 1.00 20.62 176 LEU B CA 1
ATOM 3021 C C . LEU B 1 174 ? -51.805 -14.441 34.944 1.00 24.40 176 LEU B C 1
ATOM 3022 O O . LEU B 1 174 ? -51.047 -13.661 34.353 1.00 20.72 176 LEU B O 1
ATOM 3027 N N . PHE B 1 175 ? -51.397 -15.295 35.882 1.00 19.68 177 PHE B N 1
ATOM 3028 C CA . PHE B 1 175 ? -50.012 -15.434 36.314 1.00 18.21 177 PHE B CA 1
ATOM 3029 C C . PHE B 1 175 ? -49.455 -16.727 35.744 1.00 25.01 177 PHE B C 1
ATOM 3030 O O . PHE B 1 175 ? -50.095 -17.778 35.856 1.00 24.30 177 PHE B O 1
ATOM 3038 N N . GLN B 1 176 ? -48.265 -16.659 35.155 1.00 22.85 178 GLN B N 1
ATOM 3039 C CA . GLN B 1 176 ? -47.566 -17.850 34.686 1.00 22.92 178 GLN B CA 1
ATOM 3040 C C . GLN B 1 176 ? -46.131 -17.782 35.176 1.00 21.93 178 GLN B C 1
ATOM 3041 O O . GLN B 1 176 ? -45.453 -16.774 34.966 1.00 20.68 178 GLN B O 1
ATOM 3047 N N . THR B 1 177 ? -45.668 -18.851 35.823 1.00 20.80 179 THR B N 1
ATOM 3048 C CA . THR B 1 177 ? -44.359 -18.850 36.459 1.00 21.38 179 THR B CA 1
ATOM 3049 C C . THR B 1 177 ? -43.567 -20.070 36.024 1.00 25.64 179 THR B C 1
ATOM 3050 O O . THR B 1 177 ? -44.122 -21.163 35.876 1.00 23.26 179 THR B O 1
ATOM 3054 N N . THR B 1 178 ? -42.271 -19.874 35.816 1.00 21.09 180 THR B N 1
ATOM 3055 C CA . THR B 1 178 ? -41.342 -20.974 35.591 1.00 26.76 180 THR B CA 1
ATOM 3056 C C . THR B 1 178 ? -40.366 -21.014 36.755 1.00 22.66 180 THR B C 1
ATOM 3057 O O . THR B 1 178 ? -39.652 -20.033 37.000 1.00 21.23 180 THR B O 1
ATOM 3061 N N . TYR B 1 179 ? -40.347 -22.141 37.466 1.00 20.98 181 TYR B N 1
ATOM 3062 C CA . TYR B 1 179 ? -39.475 -22.365 38.611 1.00 20.93 181 TYR B CA 1
ATOM 3063 C C . TYR B 1 179 ? -38.330 -23.278 38.194 1.00 28.76 181 TYR B C 1
ATOM 3064 O O . TYR B 1 179 ? -38.566 -24.346 37.615 1.00 28.18 181 TYR B O 1
ATOM 3073 N N . LYS B 1 180 ? -37.100 -22.878 38.513 1.00 21.15 182 LYS B N 1
ATOM 3074 C CA . LYS B 1 180 ? -35.907 -23.559 38.015 1.00 27.00 182 LYS B CA 1
ATOM 3075 C C . LYS B 1 180 ? -34.922 -23.814 39.152 1.00 28.22 182 LYS B C 1
ATOM 3076 O O . LYS B 1 180 ? -34.277 -22.880 39.639 1.00 27.32 182 LYS B O 1
ATOM 3082 N N . ALA B 1 181 ? -34.784 -25.078 39.551 1.00 31.14 183 ALA B N 1
ATOM 3083 C CA . ALA B 1 181 ? -33.779 -25.444 40.537 1.00 27.36 183 ALA B CA 1
ATOM 3084 C C . ALA B 1 181 ? -32.394 -25.462 39.898 1.00 37.12 183 ALA B C 1
ATOM 3085 O O . ALA B 1 181 ? -32.239 -25.639 38.689 1.00 36.55 183 ALA B O 1
ATOM 3087 N N . ASN B 1 182 ? -31.374 -25.282 40.727 1.00 39.03 184 ASN B N 1
ATOM 3088 C CA . ASN B 1 182 ? -30.007 -25.228 40.228 1.00 44.03 184 ASN B CA 1
ATOM 3089 C C . ASN B 1 182 ? -29.359 -26.603 40.115 1.00 49.73 184 ASN B C 1
ATOM 3090 O O . ASN B 1 182 ? -28.175 -26.689 39.773 1.00 54.54 184 ASN B O 1
ATOM 3095 N N . LYS B 1 183 ? -30.104 -27.675 40.374 1.00 42.72 185 LYS B N 1
ATOM 3096 C CA . LYS B 1 183 ? -29.577 -29.028 40.279 1.00 42.38 185 LYS B CA 1
ATOM 3097 C C . LYS B 1 183 ? -30.726 -29.974 39.960 1.00 38.84 185 LYS B C 1
ATOM 3098 O O . LYS B 1 183 ? -31.899 -29.603 40.033 1.00 36.63 185 LYS B O 1
ATOM 3104 N N . VAL B 1 184 ? -30.378 -31.208 39.598 1.00 36.62 186 VAL B N 1
ATOM 3105 C CA . VAL B 1 184 ? -31.401 -32.207 39.318 1.00 39.64 186 VAL B CA 1
ATOM 3106 C C . VAL B 1 184 ? -32.041 -32.648 40.627 1.00 38.23 186 VAL B C 1
ATOM 3107 O O . VAL B 1 184 ? -31.349 -32.944 41.610 1.00 39.57 186 VAL B O 1
ATOM 3111 N N . VAL B 1 185 ? -33.374 -32.663 40.657 1.00 31.48 187 VAL B N 1
ATOM 3112 C CA . VAL B 1 185 ? -34.128 -33.102 41.823 1.00 27.14 187 VAL B CA 1
ATOM 3113 C C . VAL B 1 185 ? -35.234 -34.038 41.358 1.00 33.24 187 VAL B C 1
ATOM 3114 O O . VAL B 1 185 ? -35.594 -34.078 40.180 1.00 33.40 187 VAL B O 1
ATOM 3118 N N . LYS B 1 186 ? -35.769 -34.807 42.306 1.00 29.75 188 LYS B N 1
ATOM 3119 C CA . LYS B 1 186 ? -36.917 -35.656 42.017 1.00 31.78 188 LYS B CA 1
ATOM 3120 C C . LYS B 1 186 ? -38.141 -34.794 41.733 1.00 27.37 188 LYS B C 1
ATOM 3121 O O . LYS B 1 186 ? -38.471 -33.894 42.509 1.00 30.56 188 LYS B O 1
ATOM 3127 N N . MET B 1 187 ? -38.824 -35.083 40.632 1.00 30.30 189 MET B N 1
ATOM 3128 C CA . MET B 1 187 ? -39.882 -34.193 40.167 1.00 28.79 189 MET B CA 1
ATOM 3129 C C . MET B 1 187 ? -41.242 -34.628 40.709 1.00 28.76 189 MET B C 1
ATOM 3130 O O . MET B 1 187 ? -41.553 -35.827 40.723 1.00 31.89 189 MET B O 1
ATOM 3135 N N . PRO B 1 188 ? -42.049 -33.663 41.144 1.00 27.63 190 PRO B N 1
ATOM 3136 C CA . PRO B 1 188 ? -43.400 -33.968 41.602 1.00 27.51 190 PRO B CA 1
ATOM 3137 C C . PRO B 1 188 ? -44.319 -34.222 40.423 1.00 26.80 190 PRO B C 1
ATOM 3138 O O . PRO B 1 188 ? -43.954 -33.939 39.271 1.00 28.58 190 PRO B O 1
ATOM 3142 N N . PRO B 1 189 ? -45.513 -34.752 40.665 1.00 30.04 191 PRO B N 1
ATOM 3143 C CA . PRO B 1 189 ? -46.523 -34.834 39.611 1.00 30.48 191 PRO B CA 1
ATOM 3144 C C . PRO B 1 189 ? -47.197 -33.479 39.463 1.00 26.20 191 PRO B C 1
ATOM 3145 O O . PRO B 1 189 ? -46.949 -32.553 40.228 1.00 31.18 191 PRO B O 1
ATOM 3149 N N . ARG B 1 190 ? -48.075 -33.389 38.472 1.00 32.05 192 ARG B N 1
ATOM 3150 C CA . ARG B 1 190 ? -48.972 -32.250 38.391 1.00 32.70 192 ARG B CA 1
ATOM 3151 C C . ARG B 1 190 ? -49.775 -32.155 39.681 1.00 34.12 192 ARG B C 1
ATOM 3152 O O . ARG B 1 190 ? -50.351 -33.148 40.140 1.00 30.27 192 ARG B O 1
ATOM 3160 N N . HIS B 1 191 ? -49.788 -30.969 40.285 1.00 24.38 193 HIS B N 1
ATOM 3161 C CA . HIS B 1 191 ? -50.498 -30.771 41.540 1.00 23.11 193 HIS B CA 1
ATOM 3162 C C . HIS B 1 191 ? -50.903 -29.310 41.647 1.00 22.92 193 HIS B C 1
ATOM 3163 O O . HIS B 1 191 ? -50.661 -28.505 40.743 1.00 24.34 193 HIS B O 1
ATOM 3170 N N . LYS B 1 192 ? -51.530 -28.970 42.763 1.00 24.79 194 LYS B N 1
ATOM 3171 C CA . LYS B 1 192 ? -51.916 -27.592 42.998 1.00 26.48 194 LYS B CA 1
ATOM 3172 C C . LYS B 1 192 ? -51.345 -27.099 44.318 1.00 28.95 194 LYS B C 1
ATOM 3173 O O . LYS B 1 192 ? -51.011 -27.878 45.217 1.00 25.90 194 LYS B O 1
ATOM 3179 N N . ILE B 1 193 ? -51.209 -25.782 44.405 1.00 27.20 195 ILE B N 1
ATOM 3180 C CA . ILE B 1 193 ? -50.803 -25.098 45.624 1.00 25.88 195 ILE B CA 1
ATOM 3181 C C . ILE B 1 193 ? -51.864 -24.055 45.925 1.00 23.50 195 ILE B C 1
ATOM 3182 O O . ILE B 1 193 ? -52.122 -23.167 45.101 1.00 25.52 195 ILE B O 1
ATOM 3187 N N . GLU B 1 194 ? -52.492 -24.170 47.089 1.00 22.65 196 GLU B N 1
ATOM 3188 C CA . GLU B 1 194 ? -53.526 -23.230 47.496 1.00 29.80 196 GLU B CA 1
ATOM 3189 C C . GLU B 1 194 ? -52.881 -22.099 48.288 1.00 31.32 196 GLU B C 1
ATOM 3190 O O . GLU B 1 194 ? -52.182 -22.346 49.278 1.00 26.50 196 GLU B O 1
ATOM 3196 N N . HIS B 1 195 ? -53.106 -20.864 47.839 1.00 25.43 197 HIS B N 1
ATOM 3197 C CA . HIS B 1 195 ? -52.460 -19.676 48.378 1.00 24.10 197 HIS B CA 1
ATOM 3198 C C . HIS B 1 195 ? -53.452 -18.819 49.152 1.00 26.05 197 HIS B C 1
ATOM 3199 O O . HIS B 1 195 ? -54.589 -18.618 48.713 1.00 30.11 197 HIS B O 1
ATOM 3206 N N . ARG B 1 196 ? -53.006 -18.293 50.291 1.00 25.49 198 ARG B N 1
ATOM 3207 C CA . ARG B 1 196 ? -53.685 -17.195 50.970 1.00 24.78 198 ARG B CA 1
ATOM 3208 C C . ARG B 1 196 ? -52.639 -16.140 51.296 1.00 31.14 198 ARG B C 1
ATOM 3209 O O . ARG B 1 196 ? -51.691 -16.415 52.038 1.00 34.47 198 ARG B O 1
ATOM 3217 N N . LEU B 1 197 ? -52.801 -14.944 50.730 1.00 27.25 199 LEU B N 1
ATOM 3218 C CA . LEU B 1 197 ? -51.845 -13.853 50.886 1.00 25.12 199 LEU B CA 1
ATOM 3219 C C . LEU B 1 197 ? -52.597 -12.620 51.370 1.00 27.50 199 LEU B C 1
ATOM 3220 O O . LEU B 1 197 ? -53.546 -12.179 50.718 1.00 27.34 199 LEU B O 1
ATOM 3225 N N . VAL B 1 198 ? -52.183 -12.074 52.514 1.00 26.27 200 VAL B N 1
ATOM 3226 C CA . VAL B 1 198 ? -52.862 -10.953 53.158 1.00 25.07 200 VAL B CA 1
ATOM 3227 C C . VAL B 1 198 ? -51.858 -9.831 53.375 1.00 25.27 200 VAL B C 1
ATOM 3228 O O . VAL B 1 198 ? -50.777 -10.052 53.936 1.00 24.68 200 VAL B O 1
ATOM 3232 N N . ARG B 1 199 ? -52.222 -8.628 52.941 1.00 23.62 201 ARG B N 1
ATOM 3233 C CA . ARG B 1 199 ? -51.389 -7.449 53.090 1.00 23.45 201 ARG B CA 1
ATOM 3234 C C . ARG B 1 199 ? -51.960 -6.557 54.182 1.00 26.68 201 ARG B C 1
ATOM 3235 O O . ARG B 1 199 ? -53.177 -6.354 54.252 1.00 26.37 201 ARG B O 1
ATOM 3243 N N . SER B 1 200 ? -51.078 -6.042 55.041 1.00 24.83 202 SER B N 1
ATOM 3244 C CA . SER B 1 200 ? -51.443 -5.057 56.051 1.00 26.27 202 SER B CA 1
ATOM 3245 C C . SER B 1 200 ? -50.519 -3.853 55.931 1.00 28.74 202 SER B C 1
ATOM 3246 O O . SER B 1 200 ? -49.392 -3.959 55.445 1.00 29.45 202 SER B O 1
ATOM 3249 N N . GLU B 1 201 ? -51.002 -2.698 56.384 1.00 27.94 203 GLU B N 1
ATOM 3250 C CA . GLU B 1 201 ? -50.228 -1.468 56.277 1.00 29.59 203 GLU B CA 1
ATOM 3251 C C . GLU B 1 201 ? -50.415 -0.633 57.535 1.00 37.72 203 GLU B C 1
ATOM 3252 O O . GLU B 1 201 ? -51.397 -0.783 58.265 1.00 38.31 203 GLU B O 1
ATOM 3258 N N . ASP B 1 202 ? -49.446 0.259 57.780 1.00 29.64 204 ASP B N 1
ATOM 3259 C CA . ASP B 1 202 ? -49.484 1.125 58.952 1.00 31.14 204 ASP B CA 1
ATOM 3260 C C . ASP B 1 202 ? -48.967 2.530 58.659 1.00 33.52 204 ASP B C 1
ATOM 3261 O O . ASP B 1 202 ? -48.658 3.271 59.605 1.00 33.21 204 ASP B O 1
ATOM 3266 N N . GLY B 1 203 ? -48.846 2.913 57.387 1.00 32.69 205 GLY B N 1
ATOM 3267 C CA . GLY B 1 203 ? -48.341 4.218 57.016 1.00 35.32 205 GLY B CA 1
ATOM 3268 C C . GLY B 1 203 ? -46.838 4.303 56.867 1.00 34.27 205 GLY B C 1
ATOM 3269 O O . GLY B 1 203 ? -46.339 5.312 56.352 1.00 44.04 205 GLY B O 1
ATOM 3270 N N . GLU B 1 204 ? -46.101 3.287 57.299 1.00 36.91 206 GLU B N 1
ATOM 3271 C CA . GLU B 1 204 ? -44.644 3.288 57.223 1.00 37.31 206 GLU B CA 1
ATOM 3272 C C . GLU B 1 204 ? -44.091 2.001 56.633 1.00 37.11 206 GLU B C 1
ATOM 3273 O O . GLU B 1 204 ? -43.110 2.042 55.887 1.00 36.57 206 GLU B O 1
ATOM 3279 N N . THR B 1 205 ? -44.687 0.859 56.954 1.00 31.44 207 THR B N 1
ATOM 3280 C CA . THR B 1 205 ? -44.188 -0.425 56.495 1.00 35.24 207 THR B CA 1
ATOM 3281 C C . THR B 1 205 ? -45.355 -1.249 55.975 1.00 43.71 207 THR B C 1
ATOM 3282 O O . THR B 1 205 ? -46.509 -1.027 56.348 1.00 52.90 207 THR B O 1
ATOM 3286 N N . ILE B 1 206 ? -45.043 -2.204 55.109 1.00 27.48 208 ILE B N 1
ATOM 3287 C CA . ILE B 1 206 ? -46.023 -3.146 54.589 1.00 25.11 208 ILE B CA 1
ATOM 3288 C C . ILE B 1 206 ? -45.742 -4.498 55.220 1.00 25.42 208 ILE B C 1
ATOM 3289 O O . ILE B 1 206 ? -44.585 -4.932 55.276 1.00 29.26 208 ILE B O 1
ATOM 3294 N N . GLN B 1 207 ? -46.785 -5.160 55.706 1.00 24.21 209 GLN B N 1
ATOM 3295 C CA . GLN B 1 207 ? -46.668 -6.536 56.161 1.00 23.97 209 GLN B CA 1
ATOM 3296 C C . GLN B 1 207 ? -47.381 -7.447 55.175 1.00 23.34 209 GLN B C 1
ATOM 3297 O O . GLN B 1 207 ? -48.502 -7.150 54.747 1.00 25.90 209 GLN B O 1
ATOM 3303 N N . LEU B 1 208 ? -46.730 -8.550 54.815 1.00 23.56 210 LEU B N 1
ATOM 3304 C CA . LEU B 1 208 ? -47.351 -9.613 54.042 1.00 23.70 210 LEU B CA 1
ATOM 3305 C C . LEU B 1 208 ? -47.312 -10.895 54.854 1.00 28.14 210 LEU B C 1
ATOM 3306 O O . LEU B 1 208 ? -46.300 -11.196 55.491 1.00 27.26 210 LEU B O 1
ATOM 3311 N N . GLN B 1 209 ? -48.414 -11.646 54.824 1.00 23.33 211 GLN B N 1
ATOM 3312 C CA . GLN B 1 209 ? -48.498 -12.972 55.425 1.00 24.29 211 GLN B CA 1
ATOM 3313 C C . GLN B 1 209 ? -49.048 -13.934 54.385 1.00 27.25 211 GLN B C 1
ATOM 3314 O O . GLN B 1 209 ? -50.109 -13.683 53.804 1.00 27.33 211 GLN B O 1
ATOM 3320 N N . GLU B 1 210 ? -48.335 -15.028 54.143 1.00 27.39 212 GLU B N 1
ATOM 3321 C CA . GLU B 1 210 ? -48.776 -16.022 53.178 1.00 24.42 212 GLU B CA 1
ATOM 3322 C C . GLU B 1 210 ? -48.868 -17.390 53.838 1.00 27.50 212 GLU B C 1
ATOM 3323 O O . GLU B 1 210 ? -48.038 -17.748 54.681 1.00 30.14 212 GLU B O 1
ATOM 3329 N N . HIS B 1 211 ? -49.913 -18.122 53.473 1.00 24.54 213 HIS B N 1
ATOM 3330 C CA . HIS B 1 211 ? -50.065 -19.536 53.771 1.00 25.59 213 HIS B CA 1
ATOM 3331 C C . HIS B 1 211 ? -50.160 -20.259 52.436 1.00 29.85 213 HIS B C 1
ATOM 3332 O O . HIS B 1 211 ? -50.892 -19.818 51.544 1.00 29.33 213 HIS B O 1
ATOM 3339 N N . ALA B 1 212 ? -49.395 -21.334 52.271 1.00 25.01 214 ALA B N 1
ATOM 3340 C CA . ALA B 1 212 ? -49.420 -22.077 51.018 1.00 23.90 214 ALA B CA 1
ATOM 3341 C C . ALA B 1 212 ? -49.375 -23.566 51.318 1.00 24.25 214 ALA B C 1
ATOM 3342 O O . ALA B 1 212 ? -48.531 -24.017 52.099 1.00 26.87 214 ALA B O 1
ATOM 3344 N N . VAL B 1 213 ? -50.293 -24.322 50.718 1.00 24.25 215 VAL B N 1
ATOM 3345 C CA . VAL B 1 213 ? -50.395 -25.762 50.956 1.00 25.84 215 VAL B CA 1
ATOM 3346 C C . VAL B 1 213 ? -50.485 -26.475 49.615 1.00 24.90 215 VAL B C 1
ATOM 3347 O O . VAL B 1 213 ? -51.301 -26.107 48.763 1.00 27.93 215 VAL B O 1
ATOM 3351 N N . ALA B 1 214 ? -49.652 -27.499 49.433 1.00 31.53 216 ALA B N 1
ATOM 3352 C CA . ALA B 1 214 ? -49.669 -28.307 48.222 1.00 31.42 216 ALA B CA 1
ATOM 3353 C C . ALA B 1 214 ? -50.621 -29.482 48.394 1.00 28.42 216 ALA B C 1
ATOM 3354 O O . ALA B 1 214 ? -50.684 -30.097 49.465 1.00 30.35 216 ALA B O 1
ATOM 3356 N N . LYS B 1 215 ? -51.372 -29.784 47.334 1.00 32.23 217 LYS B N 1
ATOM 3357 C CA . LYS B 1 215 ? -52.376 -30.836 47.365 1.00 39.10 217 LYS B CA 1
ATOM 3358 C C . LYS B 1 215 ? -52.370 -31.597 46.047 1.00 35.18 217 LYS B C 1
ATOM 3359 O O . LYS B 1 215 ? -52.029 -31.046 44.998 1.00 30.36 217 LYS B O 1
ATOM 3365 N N . TYR B 1 216 ? -52.752 -32.870 46.112 1.00 34.94 218 TYR B N 1
ATOM 3366 C CA . TYR B 1 216 ? -53.027 -33.636 44.906 1.00 34.09 218 TYR B CA 1
ATOM 3367 C C . TYR B 1 216 ? -54.369 -33.223 44.313 1.00 33.33 218 TYR B C 1
ATOM 3368 O O . TYR B 1 216 ? -55.283 -32.800 45.026 1.00 43.24 218 TYR B O 1
ATOM 3377 N N . PHE B 1 217 ? -54.490 -33.371 42.997 1.00 39.46 219 PHE B N 1
ATOM 3378 C CA . PHE B 1 217 ? -55.781 -33.167 42.357 1.00 44.41 219 PHE B CA 1
ATOM 3379 C C . PHE B 1 217 ? -56.737 -34.306 42.693 1.00 58.93 219 PHE B C 1
ATOM 3380 O O . PHE B 1 217 ? -56.322 -35.433 42.976 1.00 48.01 219 PHE B O 1
ATOM 3388 N N . THR B 1 218 ? -58.032 -33.991 42.655 1.00 64.98 220 THR B N 1
ATOM 3389 C CA . THR B 1 218 ? -59.109 -34.939 42.949 1.00 72.21 220 THR B CA 1
ATOM 3390 C C . THR B 1 218 ? -58.999 -35.492 44.365 1.00 83.09 220 THR B C 1
ATOM 3391 O O . THR B 1 218 ? -59.552 -34.921 45.305 1.00 81.19 220 THR B O 1
ATOM 3395 N N . VAL C 1 7 ? -14.025 -13.278 -1.149 1.00 67.47 7 VAL C N 1
ATOM 3396 C CA . VAL C 1 7 ? -14.905 -13.864 -0.145 1.00 76.75 7 VAL C CA 1
ATOM 3397 C C . VAL C 1 7 ? -14.689 -13.093 1.177 1.00 71.11 7 VAL C C 1
ATOM 3398 O O . VAL C 1 7 ? -14.459 -11.885 1.139 1.00 77.96 7 VAL C O 1
ATOM 3402 N N . LEU C 1 8 ? -14.775 -13.751 2.331 1.00 56.44 8 LEU C N 1
ATOM 3403 C CA . LEU C 1 8 ? -14.600 -13.095 3.622 1.00 44.44 8 LEU C CA 1
ATOM 3404 C C . LEU C 1 8 ? -13.158 -13.234 4.094 1.00 44.10 8 LEU C C 1
ATOM 3405 O O . LEU C 1 8 ? -12.577 -14.322 4.024 1.00 57.99 8 LEU C O 1
ATOM 3410 N N . LYS C 1 9 ? -12.587 -12.130 4.564 1.00 48.10 9 LYS C N 1
ATOM 3411 C CA . LYS C 1 9 ? -11.285 -12.112 5.209 1.00 46.08 9 LYS C CA 1
ATOM 3412 C C . LYS C 1 9 ? -11.472 -12.037 6.715 1.00 39.84 9 LYS C C 1
ATOM 3413 O O . LYS C 1 9 ? -12.538 -11.663 7.209 1.00 40.16 9 LYS C O 1
ATOM 3419 N N . GLU C 1 10 ? -10.410 -12.365 7.452 1.00 41.35 10 GLU C N 1
ATOM 3420 C CA . GLU C 1 10 ? -10.540 -12.256 8.899 1.00 40.02 10 GLU C CA 1
ATOM 3421 C C . GLU C 1 10 ? -10.506 -10.810 9.383 1.00 44.25 10 GLU C C 1
ATOM 3422 O O . GLU C 1 10 ? -10.743 -10.571 10.573 1.00 38.12 10 GLU C O 1
ATOM 3428 N N . ASN C 1 11 ? -10.238 -9.846 8.499 1.00 43.42 11 ASN C N 1
ATOM 3429 C CA . ASN C 1 11 ? -10.408 -8.427 8.803 1.00 33.21 11 ASN C CA 1
ATOM 3430 C C . ASN C 1 11 ? -11.262 -7.805 7.703 1.00 37.12 11 ASN C C 1
ATOM 3431 O O . ASN C 1 11 ? -10.821 -7.707 6.554 1.00 44.58 11 ASN C O 1
ATOM 3436 N N . MET C 1 12 ? -12.483 -7.396 8.049 1.00 30.55 12 MET C N 1
ATOM 3437 C CA . MET C 1 12 ? -13.429 -6.812 7.105 1.00 30.85 12 MET C CA 1
ATOM 3438 C C . MET C 1 12 ? -13.828 -5.420 7.568 1.00 28.28 12 MET C C 1
ATOM 3439 O O . MET C 1 12 ? -14.088 -5.203 8.755 1.00 27.84 12 MET C O 1
ATOM 3444 N N . LYS C 1 13 ? -13.910 -4.490 6.624 1.00 27.85 13 LYS C N 1
ATOM 3445 C CA . LYS C 1 13 ? -14.312 -3.121 6.903 1.00 27.73 13 LYS C CA 1
ATOM 3446 C C . LYS C 1 13 ? -15.780 -2.898 6.538 1.00 33.61 13 LYS C C 1
ATOM 3447 O O . LYS C 1 13 ? -16.368 -3.634 5.742 1.00 34.05 13 LYS C O 1
ATOM 3453 N N . THR C 1 14 ? -16.370 -1.867 7.149 1.00 27.79 14 THR C N 1
ATOM 3454 C CA . THR C 1 14 ? -17.751 -1.466 6.907 1.00 26.95 14 THR C CA 1
ATOM 3455 C C . THR C 1 14 ? -17.818 0.054 6.879 1.00 28.23 14 THR C C 1
ATOM 3456 O O . THR C 1 14 ? -17.085 0.723 7.613 1.00 25.38 14 THR C O 1
ATOM 3460 N N . THR C 1 15 ? -18.683 0.601 6.028 1.00 25.56 15 THR C N 1
ATOM 3461 C CA . THR C 1 15 ? -19.061 2.005 6.114 1.00 24.78 15 THR C CA 1
ATOM 3462 C C . THR C 1 15 ? -20.536 2.104 6.484 1.00 27.07 15 THR C C 1
ATOM 3463 O O . THR C 1 15 ? -21.360 1.314 6.011 1.00 28.88 15 THR C O 1
ATOM 3467 N N . TYR C 1 16 ? -20.858 3.063 7.349 1.00 23.13 16 TYR C N 1
ATOM 3468 C CA . TYR C 1 16 ? -22.176 3.172 7.962 1.00 20.70 16 TYR C CA 1
ATOM 3469 C C . TYR C 1 16 ? -22.842 4.485 7.578 1.00 25.33 16 TYR C C 1
ATOM 3470 O O . TYR C 1 16 ? -22.187 5.533 7.518 1.00 25.92 16 TYR C O 1
ATOM 3479 N N . HIS C 1 17 ? -24.152 4.426 7.334 1.00 23.28 17 HIS C N 1
ATOM 3480 C CA . HIS C 1 17 ? -24.966 5.621 7.133 1.00 26.07 17 HIS C CA 1
ATOM 3481 C C . HIS C 1 17 ? -26.344 5.376 7.730 1.00 29.94 17 HIS C C 1
ATOM 3482 O O . HIS C 1 17 ? -27.051 4.465 7.292 1.00 22.48 17 HIS C O 1
ATOM 3489 N N . MET C 1 18 ? -26.729 6.193 8.711 1.00 23.42 18 MET C N 1
ATOM 3490 C CA . MET C 1 18 ? -28.042 6.107 9.346 1.00 24.12 18 MET C CA 1
ATOM 3491 C C . MET C 1 18 ? -28.774 7.434 9.209 1.00 25.39 18 MET C C 1
ATOM 3492 O O . MET C 1 18 ? -28.205 8.490 9.492 1.00 24.19 18 MET C O 1
ATOM 3497 N N . ASP C 1 19 ? -30.028 7.376 8.773 1.00 24.74 19 ASP C N 1
ATOM 3498 C CA . ASP C 1 19 ? -30.942 8.511 8.825 1.00 23.54 19 ASP C CA 1
ATOM 3499 C C . ASP C 1 19 ? -31.997 8.204 9.879 1.00 23.52 19 ASP C C 1
ATOM 3500 O O . ASP C 1 19 ? -32.673 7.176 9.793 1.00 23.03 19 ASP C O 1
ATOM 3505 N N . GLY C 1 20 ? -32.144 9.085 10.869 1.00 19.01 20 GLY C N 1
ATOM 3506 C CA . GLY C 1 20 ? -33.004 8.761 11.992 1.00 18.75 20 GLY C CA 1
ATOM 3507 C C . GLY C 1 20 ? -33.676 9.973 12.603 1.00 22.15 20 GLY C C 1
ATOM 3508 O O . GLY C 1 20 ? -33.358 11.120 12.282 1.00 21.55 20 GLY C O 1
ATOM 3509 N N . SER C 1 21 ? -34.643 9.696 13.478 1.00 19.38 21 SER C N 1
ATOM 3510 C CA . SER C 1 21 ? -35.227 10.725 14.327 1.00 21.71 21 SER C CA 1
ATOM 3511 C C . SER C 1 21 ? -35.659 10.103 15.645 1.00 21.71 21 SER C C 1
ATOM 3512 O O . SER C 1 21 ? -35.949 8.906 15.723 1.00 21.38 21 SER C O 1
ATOM 3515 N N . VAL C 1 22 ? -35.663 10.927 16.692 1.00 20.12 22 VAL C N 1
ATOM 3516 C CA . VAL C 1 22 ? -36.171 10.549 18.008 1.00 23.45 22 VAL C CA 1
ATOM 3517 C C . VAL C 1 22 ? -37.002 11.719 18.518 1.00 23.42 22 VAL C C 1
ATOM 3518 O O . VAL C 1 22 ? -36.488 12.835 18.641 1.00 23.92 22 VAL C O 1
ATOM 3522 N N . ASN C 1 23 ? -38.279 11.466 18.816 1.00 21.69 23 ASN C N 1
ATOM 3523 C CA . ASN C 1 23 ? -39.189 12.491 19.332 1.00 23.98 23 ASN C CA 1
ATOM 3524 C C . ASN C 1 23 ? -39.218 13.710 18.409 1.00 30.80 23 ASN C C 1
ATOM 3525 O O . ASN C 1 23 ? -39.337 14.854 18.854 1.00 25.34 23 ASN C O 1
ATOM 3530 N N . GLY C 1 24 ? -39.088 13.464 17.103 1.00 21.25 24 GLY C N 1
ATOM 3531 C CA . GLY C 1 24 ? -39.159 14.527 16.118 1.00 25.43 24 GLY C CA 1
ATOM 3532 C C . GLY C 1 24 ? -37.870 15.270 15.845 1.00 24.78 24 GLY C C 1
ATOM 3533 O O . GLY C 1 24 ? -37.880 16.210 15.039 1.00 29.15 24 GLY C O 1
ATOM 3534 N N . HIS C 1 25 ? -36.770 14.903 16.495 1.00 25.63 25 HIS C N 1
ATOM 3535 C CA . HIS C 1 25 ? -35.462 15.484 16.223 1.00 29.23 25 HIS C CA 1
ATOM 3536 C C . HIS C 1 25 ? -34.732 14.600 15.219 1.00 26.82 25 HIS C C 1
ATOM 3537 O O . HIS C 1 25 ? -34.414 13.447 15.528 1.00 24.70 25 HIS C O 1
ATOM 3544 N N . TYR C 1 26 ? -34.459 15.136 14.032 1.00 28.09 26 TYR C N 1
ATOM 3545 C CA . TYR C 1 26 ? -33.816 14.359 12.980 1.00 24.52 26 TYR C CA 1
ATOM 3546 C C . TYR C 1 26 ? -32.300 14.511 13.036 1.00 31.07 26 TYR C C 1
ATOM 3547 O O . TYR C 1 26 ? -31.772 15.549 13.445 1.00 24.95 26 TYR C O 1
ATOM 3556 N N . PHE C 1 27 ? -31.604 13.465 12.591 1.00 24.23 27 PHE C N 1
ATOM 3557 C CA . PHE C 1 27 ? -30.149 13.405 12.645 1.00 22.33 27 PHE C CA 1
ATOM 3558 C C . PHE C 1 27 ? -29.658 12.422 11.595 1.00 28.92 27 PHE C C 1
ATOM 3559 O O . PHE C 1 27 ? -30.411 11.567 11.116 1.00 22.66 27 PHE C O 1
ATOM 3567 N N . THR C 1 28 ? -28.371 12.543 11.272 1.00 27.71 28 THR C N 1
ATOM 3568 C CA . THR C 1 28 ? -27.655 11.606 10.416 1.00 25.39 28 THR C CA 1
ATOM 3569 C C . THR C 1 28 ? -26.371 11.186 11.116 1.00 22.94 28 THR C C 1
ATOM 3570 O O . THR C 1 28 ? -25.702 12.009 11.748 1.00 27.25 28 THR C O 1
ATOM 3574 N N . ILE C 1 29 ? -26.031 9.904 11.009 1.00 21.84 29 ILE C N 1
ATOM 3575 C CA . ILE C 1 29 ? -24.821 9.350 11.602 1.00 21.39 29 ILE C CA 1
ATOM 3576 C C . ILE C 1 29 ? -24.057 8.608 10.517 1.00 28.29 29 ILE C C 1
ATOM 3577 O O . ILE C 1 29 ? -24.652 7.872 9.723 1.00 28.10 29 ILE C O 1
ATOM 3582 N N . GLU C 1 30 ? -22.745 8.824 10.465 1.00 27.18 30 GLU C N 1
ATOM 3583 C CA . GLU C 1 30 ? -21.890 8.132 9.513 1.00 23.02 30 GLU C CA 1
ATOM 3584 C C . GLU C 1 30 ? -20.637 7.653 10.228 1.00 30.39 30 GLU C C 1
ATOM 3585 O O . GLU C 1 30 ? -20.244 8.191 11.265 1.00 28.39 30 GLU C O 1
ATOM 3591 N N . GLY C 1 31 ? -20.007 6.629 9.666 1.00 24.71 31 GLY C N 1
ATOM 3592 C CA . GLY C 1 31 ? -18.750 6.171 10.212 1.00 27.51 31 GLY C CA 1
ATOM 3593 C C . GLY C 1 31 ? -18.277 4.904 9.529 1.00 26.33 31 GLY C C 1
ATOM 3594 O O . GLY C 1 31 ? -18.783 4.509 8.475 1.00 26.08 31 GLY C O 1
ATOM 3595 N N . GLU C 1 32 ? -17.276 4.291 10.155 1.00 22.66 32 GLU C N 1
ATOM 3596 C CA . GLU C 1 32 ? -16.587 3.131 9.616 1.00 23.56 32 GLU C CA 1
ATOM 3597 C C . GLU C 1 32 ? -16.415 2.094 10.713 1.00 26.86 32 GLU C C 1
ATOM 3598 O O . GLU C 1 32 ? -16.399 2.414 11.906 1.00 24.18 32 GLU C O 1
ATOM 3604 N N . GLY C 1 33 ? -16.277 0.841 10.291 1.00 23.59 33 GLY C N 1
ATOM 3605 C CA . GLY C 1 33 ? -16.042 -0.242 11.220 1.00 25.26 33 GLY C CA 1
ATOM 3606 C C . GLY C 1 33 ? -14.969 -1.173 10.691 1.00 26.93 33 GLY C C 1
ATOM 3607 O O . GLY C 1 33 ? -14.606 -1.144 9.510 1.00 24.00 33 GLY C O 1
ATOM 3608 N N . THR C 1 34 ? -14.447 -1.985 11.603 1.00 20.25 34 THR C N 1
ATOM 3609 C CA . THR C 1 34 ? -13.528 -3.063 11.274 1.00 21.87 34 THR C CA 1
ATOM 3610 C C . THR C 1 34 ? -13.809 -4.210 12.230 1.00 24.22 34 THR C C 1
ATOM 3611 O O . THR C 1 34 ? -14.191 -3.986 13.382 1.00 25.64 34 THR C O 1
ATOM 3615 N N . GLY C 1 35 ? -13.647 -5.437 11.745 1.00 24.01 35 GLY C N 1
ATOM 3616 C CA . GLY C 1 35 ? -13.909 -6.566 12.619 1.00 22.02 35 GLY C CA 1
ATOM 3617 C C . GLY C 1 35 ? -13.548 -7.887 11.975 1.00 28.16 35 GLY C C 1
ATOM 3618 O O . GLY C 1 35 ? -13.155 -7.957 10.806 1.00 25.25 35 GLY C O 1
ATOM 3619 N N . ASN C 1 36 ? -13.689 -8.943 12.777 1.00 26.27 36 ASN C N 1
ATOM 3620 C CA . ASN C 1 36 ? -13.425 -10.311 12.347 1.00 28.37 36 ASN C CA 1
ATOM 3621 C C . ASN C 1 36 ? -14.748 -11.060 12.325 1.00 19.86 36 ASN C C 1
ATOM 3622 O O . ASN C 1 36 ? -15.292 -11.376 13.398 1.00 22.74 36 ASN C O 1
ATOM 3627 N N . PRO C 1 37 ? -15.297 -11.377 11.150 1.00 25.04 37 PRO C N 1
ATOM 3628 C CA . PRO C 1 37 ? -16.628 -11.995 11.125 1.00 23.75 37 PRO C CA 1
ATOM 3629 C C . PRO C 1 37 ? -16.638 -13.406 11.679 1.00 28.30 37 PRO C C 1
ATOM 3630 O O . PRO C 1 37 ? -17.668 -13.835 12.210 1.00 26.34 37 PRO C O 1
ATOM 3634 N N . PHE C 1 38 ? -15.519 -14.132 11.599 1.00 28.44 38 PHE C N 1
ATOM 3635 C CA . PHE C 1 38 ? -15.492 -15.507 12.092 1.00 30.17 38 PHE C CA 1
ATOM 3636 C C . PHE C 1 38 ? -15.442 -15.574 13.611 1.00 25.79 38 PHE C C 1
ATOM 3637 O O . PHE C 1 38 ? -15.946 -16.536 14.202 1.00 28.52 38 PHE C O 1
ATOM 3645 N N . LYS C 1 39 ? -14.856 -14.574 14.262 1.00 24.43 39 LYS C N 1
ATOM 3646 C CA . LYS C 1 39 ? -14.851 -14.506 15.716 1.00 24.09 39 LYS C CA 1
ATOM 3647 C C . LYS C 1 39 ? -15.969 -13.627 16.264 1.00 26.80 39 LYS C C 1
ATOM 3648 O O . LYS C 1 39 ? -16.089 -13.487 17.485 1.00 23.61 39 LYS C O 1
ATOM 3654 N N . GLY C 1 40 ? -16.799 -13.056 15.396 1.00 22.22 40 GLY C N 1
ATOM 3655 C CA . GLY C 1 40 ? -17.926 -12.253 15.846 1.00 21.75 40 GLY C CA 1
ATOM 3656 C C . GLY C 1 40 ? -17.524 -11.013 16.612 1.00 24.84 40 GLY C C 1
ATOM 3657 O O . GLY C 1 40 ? -18.189 -10.654 17.591 1.00 21.99 40 GLY C O 1
ATOM 3658 N N . GLN C 1 41 ? -16.447 -10.351 16.192 1.00 23.25 41 GLN C N 1
ATOM 3659 C CA . GLN C 1 41 ? -15.921 -9.170 16.863 1.00 23.46 41 GLN C CA 1
ATOM 3660 C C . GLN C 1 41 ? -15.920 -8.002 15.893 1.00 23.88 41 GLN C C 1
ATOM 3661 O O . GLN C 1 41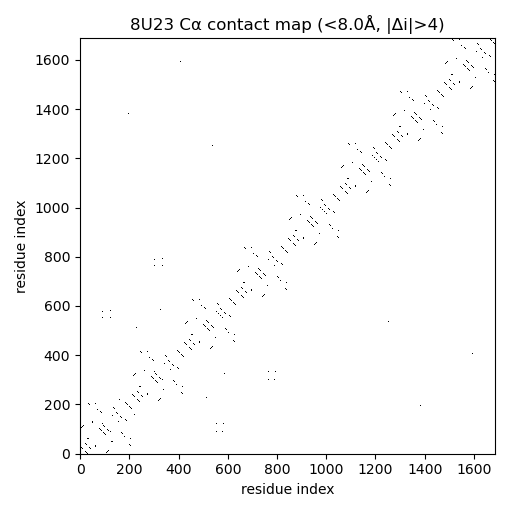 ? -15.521 -8.155 14.735 1.00 25.01 41 GLN C O 1
ATOM 3667 N N . GLN C 1 42 ? -16.341 -6.831 16.364 1.00 19.33 42 GLN C N 1
ATOM 3668 C CA . GLN C 1 42 ? -16.255 -5.647 15.522 1.00 22.58 42 GLN C CA 1
ATOM 3669 C C . GLN C 1 42 ? -16.109 -4.397 16.380 1.00 24.30 42 GLN C C 1
ATOM 3670 O O . GLN C 1 42 ? -16.561 -4.353 17.529 1.00 20.38 42 GLN C O 1
ATOM 3676 N N . SER C 1 43 ? -15.445 -3.389 15.804 1.00 21.44 43 SER C N 1
ATOM 3677 C CA . SER C 1 43 ? -15.245 -2.079 16.420 1.00 17.41 43 SER C CA 1
ATOM 3678 C C . SER C 1 43 ? -15.702 -1.015 15.436 1.00 22.58 43 SER C C 1
ATOM 3679 O O . SER C 1 43 ? -15.323 -1.057 14.263 1.00 23.83 43 SER C O 1
ATOM 3682 N N . LEU C 1 44 ? -16.487 -0.053 15.913 1.00 21.01 44 LEU C N 1
ATOM 3683 C CA . LEU C 1 44 ? -17.042 0.996 15.067 1.00 21.23 44 LEU C CA 1
ATOM 3684 C C . LEU C 1 44 ? -16.634 2.370 15.578 1.00 20.36 44 LEU C C 1
ATOM 3685 O O . LEU C 1 44 ? -16.499 2.584 16.784 1.00 20.15 44 LEU C O 1
ATOM 3690 N N . LYS C 1 45 ? -16.446 3.307 14.646 1.00 21.07 45 LYS C N 1
ATOM 3691 C CA . LYS C 1 45 ? -16.198 4.711 14.965 1.00 23.40 45 LYS C CA 1
ATOM 3692 C C . LYS C 1 45 ? -17.216 5.542 14.196 1.00 22.48 45 LYS C C 1
ATOM 3693 O O . LYS C 1 45 ? -17.168 5.595 12.965 1.00 23.42 45 LYS C O 1
ATOM 3699 N N . LEU C 1 46 ? -18.135 6.167 14.911 1.00 19.71 46 LEU C N 1
ATOM 3700 C CA . LEU C 1 46 ? -19.229 6.886 14.312 1.00 19.26 46 LEU C CA 1
ATOM 3701 C C . LEU C 1 46 ? -19.294 8.351 14.705 1.00 26.30 46 LEU C C 1
ATOM 3702 O O . LEU C 1 46 ? -18.834 8.721 15.749 1.00 27.25 46 LEU C O 1
ATOM 3707 N N . ARG C 1 47 ? -19.881 9.167 13.851 1.00 22.44 47 ARG C N 1
ATOM 3708 C CA . ARG C 1 47 ? -20.029 10.578 14.121 1.00 22.05 47 ARG C CA 1
ATOM 3709 C C . ARG C 1 47 ? -21.398 11.080 13.699 1.00 23.87 47 ARG C C 1
ATOM 3710 O O . ARG C 1 47 ? -21.939 10.619 12.731 1.00 23.66 47 ARG C O 1
ATOM 3718 N N . VAL C 1 48 ? -21.939 12.031 14.433 1.00 23.42 48 VAL C N 1
ATOM 3719 C CA . VAL C 1 48 ? -23.194 12.634 14.085 1.00 25.79 48 VAL C CA 1
ATOM 3720 C C . VAL C 1 48 ? -22.867 13.733 13.081 1.00 32.89 48 VAL C C 1
ATOM 3721 O O . VAL C 1 48 ? -22.243 14.712 13.421 1.00 26.68 48 VAL C O 1
ATOM 3725 N N . THR C 1 49 ? -23.274 13.534 11.857 1.00 26.13 49 THR C N 1
ATOM 3726 C CA . THR C 1 49 ? -22.964 14.474 10.789 1.00 26.32 49 THR C CA 1
ATOM 3727 C C . THR C 1 49 ? -24.057 15.510 10.563 1.00 33.32 49 THR C C 1
ATOM 3728 O O . THR C 1 49 ? -23.793 16.542 9.940 1.00 32.87 49 THR C O 1
ATOM 3732 N N . LYS C 1 50 ? -25.271 15.269 11.045 1.00 25.10 50 LYS C N 1
ATOM 3733 C CA . LYS C 1 50 ? -26.348 16.244 10.943 1.00 28.35 50 LYS C CA 1
ATOM 3734 C C . LYS C 1 50 ? -27.213 16.115 12.185 1.00 26.94 50 LYS C C 1
ATOM 3735 O O . LYS C 1 50 ? -27.478 15.001 12.647 1.00 24.52 50 LYS C O 1
ATOM 3741 N N . GLY C 1 51 ? -27.623 17.255 12.741 1.00 31.04 51 GLY C N 1
ATOM 3742 C CA . GLY C 1 51 ? -28.513 17.241 13.889 1.00 31.26 51 GLY C CA 1
ATOM 3743 C C . GLY C 1 51 ? -27.864 16.984 15.229 1.00 32.53 51 GLY C C 1
ATOM 3744 O O . GLY C 1 51 ? -28.568 16.659 16.189 1.00 31.42 51 GLY C O 1
ATOM 3745 N N . GLY C 1 52 ? -26.543 17.108 15.329 1.00 31.63 52 GLY C N 1
ATOM 3746 C CA . GLY C 1 52 ? -25.857 16.952 16.591 1.00 26.68 52 GLY C CA 1
ATOM 3747 C C . GLY C 1 52 ? -25.703 18.276 17.314 1.00 32.31 52 GLY C C 1
ATOM 3748 O O . GLY C 1 52 ? -25.868 19.346 16.722 1.00 36.99 52 GLY C O 1
ATOM 3749 N N . PRO C 1 53 ? -25.408 18.236 18.625 1.00 35.67 53 PRO C N 1
ATOM 3750 C CA . PRO C 1 53 ? -25.310 17.022 19.446 1.00 32.73 53 PRO C CA 1
ATOM 3751 C C . PRO C 1 53 ? -26.674 16.408 19.723 1.00 27.28 53 PRO C C 1
ATOM 3752 O O . PRO C 1 53 ? -27.665 17.134 19.806 1.00 28.16 53 PRO C O 1
ATOM 3756 N N . LEU C 1 54 ? -26.717 15.089 19.846 1.00 25.37 54 LEU C N 1
ATOM 3757 C CA . LEU C 1 54 ? -27.983 14.400 20.059 1.00 25.94 54 LEU C CA 1
ATOM 3758 C C . LEU C 1 54 ? -28.528 14.722 21.445 1.00 26.16 54 LEU C C 1
ATOM 3759 O O . LEU C 1 54 ? -27.794 14.612 22.435 1.00 26.46 54 LEU C O 1
ATOM 3764 N N . PRO C 1 55 ? -29.799 15.118 21.559 1.00 26.56 55 PRO C N 1
ATOM 3765 C CA . PRO C 1 55 ? -30.369 15.433 22.872 1.00 32.31 55 PRO C CA 1
ATOM 3766 C C . PRO C 1 55 ? -30.979 14.213 23.541 1.00 32.66 55 PRO C C 1
ATOM 3767 O O . PRO C 1 55 ? -31.921 14.348 24.326 1.00 41.53 55 PRO C O 1
ATOM 3771 N N . PHE C 1 56 ? -30.477 13.022 23.215 1.00 24.31 56 PHE C N 1
ATOM 3772 C CA . PHE C 1 56 ? -30.960 11.784 23.814 1.00 22.30 56 PHE C CA 1
ATOM 3773 C C . PHE C 1 56 ? -29.793 10.814 23.950 1.00 27.16 56 PHE C C 1
ATOM 3774 O O . PHE C 1 56 ? -28.745 10.984 23.325 1.00 25.04 56 PHE C O 1
ATOM 3782 N N . ALA C 1 57 ? -29.999 9.773 24.760 1.00 19.73 57 ALA C N 1
ATOM 3783 C CA . ALA C 1 57 ? -28.969 8.764 24.992 1.00 16.76 57 ALA C CA 1
ATOM 3784 C C . ALA C 1 57 ? -28.683 7.998 23.704 1.00 24.88 57 ALA C C 1
ATOM 3785 O O . ALA C 1 57 ? -29.593 7.417 23.101 1.00 21.58 57 ALA C O 1
ATOM 3787 N N . PHE C 1 58 ? -27.412 7.980 23.294 1.00 22.89 58 PHE C N 1
ATOM 3788 C CA . PHE C 1 58 ? -27.042 7.313 22.050 1.00 20.84 58 PHE C CA 1
ATOM 3789 C C . PHE C 1 58 ? -27.388 5.828 22.083 1.00 16.89 58 PHE C C 1
ATOM 3790 O O . PHE C 1 58 ? -27.669 5.238 21.033 1.00 17.71 58 PHE C O 1
ATOM 3798 N N . ASP C 1 59 ? -27.412 5.219 23.273 1.00 18.02 59 ASP C N 1
ATOM 3799 C CA . ASP C 1 59 ? -27.566 3.766 23.367 1.00 14.80 59 ASP C CA 1
ATOM 3800 C C . ASP C 1 59 ? -28.829 3.261 22.678 1.00 16.91 59 ASP C C 1
ATOM 3801 O O . ASP C 1 59 ? -28.855 2.114 22.213 1.00 18.75 59 ASP C O 1
ATOM 3806 N N . ILE C 1 60 ? -29.889 4.073 22.605 1.00 15.99 60 ILE C N 1
ATOM 3807 C CA . ILE C 1 60 ? -31.094 3.574 21.949 1.00 15.52 60 ILE C CA 1
ATOM 3808 C C . ILE C 1 60 ? -30.845 3.308 20.466 1.00 20.70 60 ILE C C 1
ATOM 3809 O O . ILE C 1 60 ? -31.579 2.526 19.854 1.00 18.49 60 ILE C O 1
ATOM 3814 N N . LEU C 1 61 ? -29.813 3.919 19.877 1.00 17.18 61 LEU C N 1
ATOM 3815 C CA . LEU C 1 61 ? -29.478 3.693 18.475 1.00 17.55 61 LEU C CA 1
ATOM 3816 C C . LEU C 1 61 ? -28.510 2.541 18.258 1.00 19.98 61 LEU C C 1
ATOM 3817 O O . LEU C 1 61 ? -28.472 1.981 17.156 1.00 17.57 61 LEU C O 1
ATOM 3822 N N . SER C 1 62 ? -27.692 2.210 19.255 1.00 17.05 62 SER C N 1
ATOM 3823 C CA . SER C 1 62 ? -26.480 1.446 18.969 1.00 17.95 62 SER C CA 1
ATOM 3824 C C . SER C 1 62 ? -26.737 0.056 18.389 1.00 19.61 62 SER C C 1
ATOM 3825 O O . SER C 1 62 ? -25.982 -0.342 17.485 1.00 18.73 62 SER C O 1
ATOM 3828 N N . PRO C 1 63 ? -27.754 -0.710 18.809 1.00 18.25 63 PRO C N 1
ATOM 3829 C CA . PRO C 1 63 ? -27.968 -2.023 18.173 1.00 19.07 63 PRO C CA 1
ATOM 3830 C C . PRO C 1 63 ? -28.344 -1.943 16.704 1.00 20.50 63 PRO C C 1
ATOM 3831 O O . PRO C 1 63 ? -28.241 -2.957 16.001 1.00 20.03 63 PRO C O 1
ATOM 3835 N N . THR C 1 64 ? -28.782 -0.780 16.211 1.00 16.79 64 THR C N 1
ATOM 3836 C CA . THR C 1 64 ? -29.010 -0.643 14.774 1.00 20.06 64 THR C CA 1
ATOM 3837 C C . THR C 1 64 ? -27.710 -0.781 13.997 1.00 21.96 64 THR C C 1
ATOM 3838 O O . THR C 1 64 ? -27.694 -1.363 12.907 1.00 19.87 64 THR C O 1
ATOM 3842 N N . PHE C 1 65 ? -26.616 -0.250 14.536 1.00 18.61 65 PHE C N 1
ATOM 3843 C CA . PHE C 1 65 ? -25.324 -0.320 13.858 1.00 20.59 65 PHE C CA 1
ATOM 3844 C C . PHE C 1 65 ? -24.687 -1.691 13.996 1.00 20.67 65 PHE C C 1
ATOM 3845 O O . PHE C 1 65 ? -23.979 -2.138 13.094 1.00 20.63 65 PHE C O 1
ATOM 3875 N N . ASN C 1 67 ? -25.112 -6.043 12.277 1.00 20.49 69 ASN C N 1
ATOM 3876 C CA . ASN C 1 67 ? -24.758 -6.870 11.123 1.00 20.37 69 ASN C CA 1
ATOM 3877 C C . ASN C 1 67 ? -24.360 -8.258 11.602 1.00 21.36 69 ASN C C 1
ATOM 3878 O O . ASN C 1 67 ? -23.227 -8.486 12.034 1.00 23.14 69 ASN C O 1
ATOM 3883 N N . ARG C 1 68 ? -25.301 -9.190 11.504 1.00 20.56 70 ARG C N 1
ATOM 3884 C CA . ARG C 1 68 ? -25.085 -10.533 12.032 1.00 20.41 70 ARG C CA 1
ATOM 3885 C C . ARG C 1 68 ? -24.088 -11.364 11.220 1.00 24.06 70 ARG C C 1
ATOM 3886 O O . ARG C 1 68 ? -23.821 -12.503 11.609 1.00 22.11 70 ARG C O 1
ATOM 3894 N N . VAL C 1 69 ? -23.520 -10.846 10.125 1.00 22.61 71 VAL C N 1
ATOM 3895 C CA . VAL C 1 69 ? -22.344 -11.497 9.549 1.00 21.12 71 VAL C CA 1
ATOM 3896 C C . VAL C 1 69 ? -21.246 -11.608 10.600 1.00 23.82 71 VAL C C 1
ATOM 3897 O O . VAL C 1 69 ? -20.497 -12.592 10.633 1.00 23.05 71 VAL C O 1
ATOM 3901 N N . PHE C 1 70 ? -21.154 -10.622 11.493 1.00 22.25 72 PHE C N 1
ATOM 3902 C CA . PHE C 1 70 ? -20.160 -10.636 12.563 1.00 21.99 72 PHE C CA 1
ATOM 3903 C C . PHE C 1 70 ? -20.712 -11.399 13.768 1.00 22.53 72 PHE C C 1
ATOM 3904 O O . PHE C 1 70 ? -21.034 -10.843 14.821 1.00 23.44 72 PHE C O 1
ATOM 3912 N N . THR C 1 71 ? -20.803 -12.718 13.588 1.00 21.10 73 THR C N 1
ATOM 3913 C CA . THR C 1 71 ? -21.252 -13.641 14.624 1.00 20.59 73 THR C CA 1
ATOM 3914 C C . THR C 1 71 ? -20.381 -14.885 14.566 1.00 23.76 73 THR C C 1
ATOM 3915 O O . THR C 1 71 ? -20.188 -15.451 13.489 1.00 23.17 73 THR C O 1
ATOM 3919 N N . ASP C 1 72 ? -19.865 -15.313 15.713 1.00 21.60 74 ASP C N 1
ATOM 3920 C CA . ASP C 1 72 ? -19.074 -16.541 15.790 1.00 24.11 74 ASP C CA 1
ATOM 3921 C C . ASP C 1 72 ? -20.026 -17.733 15.788 1.00 26.27 74 ASP C C 1
ATOM 3922 O O . ASP C 1 72 ? -20.622 -18.068 16.815 1.00 22.65 74 ASP C O 1
ATOM 3927 N N . TYR C 1 73 ? -20.173 -18.385 14.627 1.00 24.97 75 TYR C N 1
ATOM 3928 C CA . TYR C 1 73 ? -21.032 -19.562 14.535 1.00 24.93 75 TYR C CA 1
ATOM 3929 C C . TYR C 1 73 ? -20.214 -20.837 14.722 1.00 29.07 75 TYR C C 1
ATOM 3930 O O . TYR C 1 73 ? -19.059 -20.899 14.287 1.00 28.41 75 TYR C O 1
ATOM 3939 N N . PRO C 1 74 ? -20.789 -21.854 15.370 1.00 24.28 76 PRO C N 1
ATOM 3940 C CA . PRO C 1 74 ? -20.131 -23.165 15.408 1.00 31.69 76 PRO C CA 1
ATOM 3941 C C . PRO C 1 74 ? -19.944 -23.699 14.000 1.00 26.88 76 PRO C C 1
ATOM 3942 O O . PRO C 1 74 ? -20.743 -23.429 13.098 1.00 26.06 76 PRO C O 1
ATOM 3946 N N . GLU C 1 75 ? -18.871 -24.475 13.818 1.00 28.46 77 GLU C N 1
ATOM 3947 C CA . GLU C 1 75 ? -18.545 -24.966 12.484 1.00 34.05 77 GLU C CA 1
ATOM 3948 C C . GLU C 1 75 ? -19.667 -25.813 11.895 1.00 27.45 77 GLU C C 1
ATOM 3949 O O . GLU C 1 75 ? -19.859 -25.817 10.674 1.00 31.13 77 GLU C O 1
ATOM 3955 N N . ASP C 1 76 ? -20.433 -26.520 12.729 1.00 27.66 78 ASP C N 1
ATOM 3956 C CA . ASP C 1 76 ? -21.435 -27.445 12.209 1.00 24.62 78 ASP C CA 1
ATOM 3957 C C . ASP C 1 76 ? -22.850 -26.862 12.185 1.00 31.26 78 ASP C C 1
ATOM 3958 O O . ASP C 1 76 ? -23.804 -27.600 11.919 1.00 28.49 78 ASP C O 1
ATOM 3963 N N . MET C 1 77 ? -23.011 -25.559 12.442 1.00 24.41 79 MET C N 1
ATOM 3964 C CA . MET C 1 77 ? -24.329 -24.947 12.342 1.00 22.52 79 MET C CA 1
ATOM 3965 C C . MET C 1 77 ? -24.411 -24.079 11.098 1.00 28.16 79 MET C C 1
ATOM 3966 O O . MET C 1 77 ? -23.497 -23.281 10.850 1.00 29.27 79 MET C O 1
ATOM 3971 N N . PRO C 1 78 ? -25.477 -24.190 10.304 1.00 24.70 80 PRO C N 1
ATOM 3972 C CA . PRO C 1 78 ? -25.622 -23.303 9.145 1.00 25.77 80 PRO C CA 1
ATOM 3973 C C . PRO C 1 78 ? -25.630 -21.844 9.575 1.00 24.87 80 PRO C C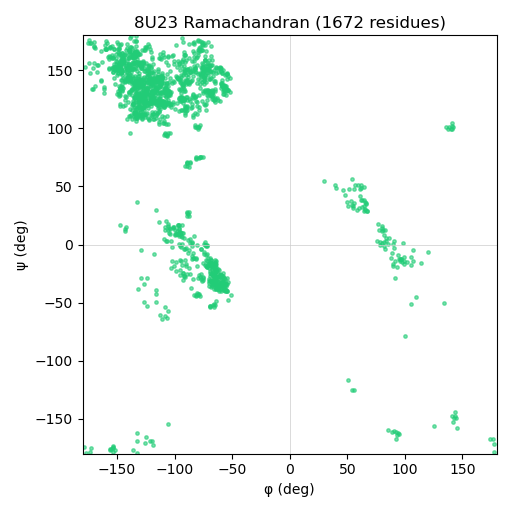 1
ATOM 3974 O O . PRO C 1 78 ? -26.272 -21.470 10.558 1.00 24.90 80 PRO C O 1
ATOM 3978 N N . ASP C 1 79 ? -24.895 -21.028 8.828 1.00 25.98 81 ASP C N 1
ATOM 3979 C CA . ASP C 1 79 ? -24.703 -19.607 9.114 1.00 26.72 81 ASP C CA 1
ATOM 3980 C C . ASP C 1 79 ? -25.499 -18.834 8.066 1.00 21.81 81 ASP C C 1
ATOM 3981 O O . ASP C 1 79 ? -25.018 -18.603 6.952 1.00 24.92 81 ASP C O 1
ATOM 3986 N N . TYR C 1 80 ? -26.724 -18.448 8.435 1.00 23.59 82 TYR C N 1
ATOM 3987 C CA . TYR C 1 80 ? -27.630 -17.773 7.509 1.00 23.90 82 TYR C CA 1
ATOM 3988 C C . TYR C 1 80 ? -27.005 -16.507 6.936 1.00 23.29 82 TYR C C 1
ATOM 3989 O O . TYR C 1 80 ? -27.150 -16.212 5.744 1.00 23.49 82 TYR C O 1
ATOM 3998 N N . PHE C 1 81 ? -26.283 -15.760 7.768 1.00 23.38 83 PHE C N 1
ATOM 3999 C CA . PHE C 1 81 ? -25.800 -14.446 7.363 1.00 23.17 83 PHE C CA 1
ATOM 4000 C C . PHE C 1 81 ? -24.576 -14.539 6.457 1.00 24.25 83 PHE C C 1
ATOM 4001 O O . PHE C 1 81 ? -24.511 -13.853 5.428 1.00 23.23 83 PHE C O 1
ATOM 4009 N N . LYS C 1 82 ? -23.606 -15.391 6.795 1.00 24.25 84 LYS C N 1
ATOM 4010 C CA . LYS C 1 82 ? -22.460 -15.546 5.905 1.00 28.36 84 LYS C CA 1
ATOM 4011 C C . LYS C 1 82 ? -22.859 -16.220 4.594 1.00 33.48 84 LYS C C 1
ATOM 4012 O O . LYS C 1 82 ? -22.284 -15.912 3.540 1.00 26.82 84 LYS C O 1
ATOM 4018 N N . GLN C 1 83 ? -23.857 -17.110 4.628 1.00 26.84 85 GLN C N 1
ATOM 4019 C CA . GLN C 1 83 ? -24.337 -17.725 3.392 1.00 31.16 85 GLN C CA 1
ATOM 4020 C C . GLN C 1 83 ? -24.993 -16.712 2.469 1.00 30.91 85 GLN C C 1
ATOM 4021 O O . GLN C 1 83 ? -25.015 -16.918 1.251 1.00 28.83 85 GLN C O 1
ATOM 4027 N N . SER C 1 84 ? -25.563 -15.638 3.026 1.00 25.18 86 SER C N 1
ATOM 4028 C CA . SER C 1 84 ? -26.265 -14.657 2.207 1.00 29.15 86 SER C CA 1
ATOM 4029 C C . SER C 1 84 ? -25.322 -13.866 1.316 1.00 31.79 86 SER C C 1
ATOM 4030 O O . SER C 1 84 ? -25.783 -13.214 0.375 1.00 26.28 86 SER C O 1
ATOM 4033 N N . LEU C 1 85 ? -24.024 -13.890 1.604 1.00 27.09 87 LEU C N 1
ATOM 4034 C CA . LEU C 1 85 ? -23.064 -13.156 0.801 1.00 27.43 87 LEU C CA 1
ATOM 4035 C C . LEU C 1 85 ? -22.840 -13.870 -0.534 1.00 30.07 87 LEU C C 1
ATOM 4036 O O . LEU C 1 85 ? -22.960 -15.097 -0.618 1.00 36.11 87 LEU C O 1
ATOM 4041 N N . PRO C 1 86 ? -22.509 -13.125 -1.603 1.00 35.41 88 PRO C N 1
ATOM 4042 C CA . PRO C 1 86 ? -22.201 -11.690 -1.664 1.00 32.78 88 PRO C CA 1
ATOM 4043 C C . PRO C 1 86 ? -23.409 -10.751 -1.676 1.00 38.50 88 PRO C C 1
ATOM 4044 O O . PRO C 1 86 ? -23.236 -9.566 -1.386 1.00 38.41 88 PRO C O 1
ATOM 4048 N N . GLU C 1 87 ? -24.599 -11.265 -2.003 1.00 33.58 89 GLU C N 1
ATOM 4049 C CA . GLU C 1 87 ? -25.761 -10.393 -2.174 1.00 34.20 89 GLU C CA 1
ATOM 4050 C C . GLU C 1 87 ? -26.140 -9.691 -0.873 1.00 38.04 89 GLU C C 1
ATOM 4051 O O . GLU C 1 87 ? -26.542 -8.522 -0.887 1.00 35.77 89 GLU C O 1
ATOM 4057 N N . GLY C 1 88 ? -26.028 -10.382 0.257 1.00 26.56 90 GLY C N 1
ATOM 4058 C CA . GLY C 1 88 ? -26.323 -9.764 1.539 1.00 22.96 90 GLY C CA 1
ATOM 4059 C C . GLY C 1 88 ? -27.750 -10.009 1.996 1.00 25.26 90 GLY C C 1
ATOM 4060 O O . GLY C 1 88 ? -28.457 -10.888 1.496 1.00 28.16 90 GLY C O 1
ATOM 4061 N N . TYR C 1 89 ? -28.179 -9.198 2.960 1.00 26.66 91 TYR C N 1
ATOM 4062 C CA . TYR C 1 89 ? -29.495 -9.365 3.563 1.00 25.41 91 TYR C CA 1
ATOM 4063 C C . TYR C 1 89 ? -29.943 -8.030 4.145 1.00 26.19 91 TYR C C 1
ATOM 4064 O O . TYR C 1 89 ? -29.167 -7.079 4.244 1.00 24.64 91 TYR C O 1
ATOM 4073 N N . SER C 1 90 ? -31.212 -7.980 4.546 1.00 23.05 92 SER C N 1
ATOM 4074 C CA . SER C 1 90 ? -31.793 -6.813 5.197 1.00 19.25 92 SER C CA 1
ATOM 4075 C C . SER C 1 90 ? -32.527 -7.260 6.454 1.00 21.22 92 SER C C 1
ATOM 4076 O O . SER C 1 90 ? -32.817 -8.447 6.628 1.00 21.22 92 SER C O 1
ATOM 4079 N N . TRP C 1 91 ? -32.830 -6.308 7.337 1.00 19.00 93 TRP C N 1
ATOM 4080 C CA . TRP C 1 91 ? -33.604 -6.633 8.527 1.00 19.28 93 TRP C CA 1
ATOM 4081 C C . TRP C 1 91 ? -34.525 -5.478 8.897 1.00 21.82 93 TRP C C 1
ATOM 4082 O O . TRP C 1 91 ? -34.321 -4.332 8.492 1.00 17.93 93 TRP C O 1
ATOM 4093 N N . GLU C 1 92 ? -35.585 -5.817 9.628 1.00 19.39 94 GLU C N 1
ATOM 4094 C CA . GLU C 1 92 ? -36.550 -4.859 10.156 1.00 17.63 94 GLU C CA 1
ATOM 4095 C C . GLU C 1 92 ? -36.787 -5.195 11.618 1.00 19.07 94 GLU C C 1
ATOM 4096 O O . GLU C 1 92 ? -36.865 -6.371 11.979 1.00 20.79 94 GLU C O 1
ATOM 4102 N N . ARG C 1 93 ? -36.909 -4.168 12.461 1.00 18.18 95 ARG C N 1
ATOM 4103 C CA . ARG C 1 93 ? -36.903 -4.385 13.901 1.00 17.57 95 ARG C CA 1
ATOM 4104 C C . ARG C 1 93 ? -37.900 -3.463 14.585 1.00 20.09 95 ARG C C 1
ATOM 4105 O O . ARG C 1 93 ? -38.058 -2.303 14.184 1.00 20.79 95 ARG C O 1
ATOM 4113 N N . THR C 1 94 ? -38.563 -3.979 15.623 1.00 17.28 96 THR C N 1
ATOM 4114 C CA . THR C 1 94 ? -39.348 -3.160 16.535 1.00 20.59 96 THR C CA 1
ATOM 4115 C C . THR C 1 94 ? -38.718 -3.197 17.919 1.00 21.25 96 THR C C 1
ATOM 4116 O O . THR C 1 94 ? -38.145 -4.207 18.341 1.00 19.19 96 THR C O 1
ATOM 4120 N N . MET C 1 95 ? -38.844 -2.082 18.626 1.00 16.95 97 MET C N 1
ATOM 4121 C CA . MET C 1 95 ? -38.257 -1.928 19.950 1.00 20.22 97 MET C CA 1
ATOM 4122 C C . MET C 1 95 ? -39.295 -1.247 20.826 1.00 22.07 97 MET C C 1
ATOM 4123 O O . MET C 1 95 ? -39.675 -0.101 20.556 1.00 20.72 97 MET C O 1
ATOM 4128 N N . MET C 1 96 ? -39.772 -1.953 21.850 1.00 18.13 98 MET C N 1
ATOM 4129 C CA . MET C 1 96 ? -40.867 -1.480 22.696 1.00 17.92 98 MET C CA 1
ATOM 4130 C C . MET C 1 96 ? -40.372 -1.365 24.129 1.00 20.50 98 MET C C 1
ATOM 4131 O O . MET C 1 96 ? -40.095 -2.382 24.775 1.00 17.60 98 MET C O 1
ATOM 4136 N N . TYR C 1 97 ? -40.310 -0.134 24.636 1.00 16.14 99 TYR C N 1
ATOM 4137 C CA . TYR C 1 97 ? -39.791 0.162 25.966 1.00 20.29 99 TYR C CA 1
ATOM 4138 C C . TYR C 1 97 ? -40.904 0.100 27.011 1.00 18.46 99 TYR C C 1
ATOM 4139 O O . TYR C 1 97 ? -42.076 0.349 26.715 1.00 19.83 99 TYR C O 1
ATOM 4148 N N . GLU C 1 98 ? -40.527 -0.244 28.248 1.00 17.62 100 GLU C N 1
ATOM 4149 C CA . GLU C 1 98 ? -41.513 -0.433 29.307 1.00 18.85 100 GLU C CA 1
ATOM 4150 C C . GLU C 1 98 ? -42.151 0.875 29.760 1.00 19.52 100 GLU C C 1
ATOM 4151 O O . GLU C 1 98 ? -43.146 0.838 30.490 1.00 21.88 100 GLU C O 1
ATOM 4157 N N . ASP C 1 99 ? -41.614 2.021 29.344 1.00 20.53 101 ASP C N 1
ATOM 4158 C CA . ASP C 1 99 ? -42.209 3.313 29.657 1.00 24.66 101 ASP C CA 1
ATOM 4159 C C . ASP C 1 99 ? -43.110 3.834 28.541 1.00 23.58 101 ASP C C 1
ATOM 4160 O O . ASP C 1 99 ? -43.525 4.997 28.586 1.00 23.88 101 ASP C O 1
ATOM 4165 N N . GLY C 1 100 ? -43.402 3.014 27.535 1.00 22.18 102 GLY C N 1
ATOM 4166 C CA . GLY C 1 100 ? -44.290 3.398 26.458 1.00 21.44 102 GLY C CA 1
ATOM 4167 C C . GLY C 1 100 ? -43.592 3.906 25.216 1.00 21.20 102 GLY C C 1
ATOM 4168 O O . GLY C 1 100 ? -44.243 4.036 24.172 1.00 22.92 102 GLY C O 1
ATOM 4169 N N . ALA C 1 101 ? -42.297 4.202 25.293 1.00 19.55 103 ALA C N 1
ATOM 4170 C CA . ALA C 1 101 ? -41.561 4.584 24.096 1.00 18.32 103 ALA C CA 1
ATOM 4171 C C . ALA C 1 101 ? -41.512 3.420 23.115 1.00 24.86 103 ALA C C 1
ATOM 4172 O O . ALA C 1 101 ? -41.486 2.249 23.504 1.00 19.94 103 ALA C O 1
ATOM 4174 N N . THR C 1 102 ? -41.514 3.748 21.828 1.00 21.91 104 THR C N 1
ATOM 4175 C CA . THR C 1 102 ? -41.384 2.732 20.794 1.00 21.82 104 THR C CA 1
ATOM 4176 C C . THR C 1 102 ? -40.422 3.233 19.734 1.00 25.55 104 THR C C 1
ATOM 4177 O O . THR C 1 102 ? -40.276 4.442 19.518 1.00 23.26 104 THR C O 1
ATOM 4181 N N . ALA C 1 103 ? -39.765 2.293 19.071 1.00 20.36 105 ALA C N 1
ATOM 4182 C CA . ALA C 1 103 ? -38.940 2.658 17.935 1.00 18.21 105 ALA C CA 1
ATOM 4183 C C . ALA C 1 103 ? -38.989 1.533 16.918 1.00 23.71 105 ALA C C 1
ATOM 4184 O O . ALA C 1 103 ? -39.273 0.375 17.244 1.00 21.34 105 ALA C O 1
ATOM 4186 N N . THR C 1 104 ? -38.739 1.898 15.669 1.00 20.51 106 THR C N 1
ATOM 4187 C CA . THR C 1 104 ? -38.558 0.932 14.599 1.00 21.22 106 THR C CA 1
ATOM 4188 C C . THR C 1 104 ? -37.259 1.263 13.888 1.00 23.67 106 THR C C 1
ATOM 4189 O O . THR C 1 104 ? -36.826 2.415 13.871 1.00 21.25 106 THR C O 1
ATOM 4193 N N . ALA C 1 105 ? -36.634 0.246 13.307 1.00 17.96 107 ALA C N 1
ATOM 4194 C CA . ALA C 1 105 ? -35.422 0.467 12.537 1.00 18.17 107 ALA C CA 1
ATOM 4195 C C . ALA C 1 105 ? -35.356 -0.554 11.413 1.00 18.81 107 ALA C C 1
ATOM 4196 O O . ALA C 1 105 ? -35.948 -1.633 11.489 1.00 19.95 107 ALA C O 1
ATOM 4198 N N . SER C 1 106 ? -34.634 -0.193 10.355 1.00 22.25 108 SER C N 1
ATOM 4199 C CA . SER C 1 106 ? -34.385 -1.098 9.244 1.00 20.60 108 SER C CA 1
ATOM 4200 C C . SER C 1 106 ? -32.947 -0.915 8.797 1.00 24.55 108 SER C C 1
ATOM 4201 O O . SER C 1 106 ? -32.376 0.166 8.951 1.00 21.53 108 SER C O 1
ATOM 4204 N N . ALA C 1 107 ? -32.369 -1.965 8.218 1.00 20.99 109 ALA C N 1
ATOM 4205 C CA . ALA C 1 107 ? -31.027 -1.834 7.671 1.00 20.25 109 ALA C CA 1
ATOM 4206 C C . ALA C 1 107 ? -30.848 -2.799 6.512 1.00 23.65 109 ALA C C 1
ATOM 4207 O O . ALA C 1 107 ? -31.466 -3.869 6.467 1.00 23.50 109 ALA C O 1
ATOM 4209 N N . ARG C 1 108 ? -29.990 -2.406 5.573 1.00 19.94 110 ARG C N 1
ATOM 4210 C CA . ARG C 1 108 ? -29.575 -3.265 4.474 1.00 22.57 110 ARG C CA 1
ATOM 4211 C C . ARG C 1 108 ? -28.065 -3.449 4.542 1.00 27.77 110 ARG C C 1
ATOM 4212 O O . ARG C 1 108 ? -27.322 -2.471 4.674 1.00 25.28 110 ARG C O 1
ATOM 4220 N N . ILE C 1 109 ? -27.615 -4.697 4.470 1.00 23.95 111 ILE C N 1
ATOM 4221 C CA . ILE C 1 109 ? -26.196 -5.033 4.486 1.00 24.31 111 ILE C CA 1
ATOM 4222 C C . ILE C 1 109 ? -25.837 -5.550 3.101 1.00 23.59 111 ILE C C 1
ATOM 4223 O O . ILE C 1 109 ? -26.458 -6.499 2.605 1.00 24.23 111 ILE C O 1
ATOM 4228 N N . SER C 1 110 ? -24.859 -4.914 2.462 1.00 23.58 112 SER C N 1
ATOM 4229 C CA . SER C 1 110 ? -24.385 -5.354 1.161 1.00 26.83 112 SER C CA 1
ATOM 4230 C C . SER C 1 110 ? -22.861 -5.371 1.163 1.00 28.69 112 SER C C 1
ATOM 4231 O O . SER C 1 110 ? -22.211 -4.954 2.126 1.00 28.10 112 SER C O 1
ATOM 4234 N N . LEU C 1 111 ? -22.295 -5.856 0.059 1.00 30.86 113 LEU C N 1
ATOM 4235 C CA . LEU C 1 111 ? -20.855 -5.985 -0.119 1.00 39.99 113 LEU C CA 1
ATOM 4236 C C . LEU C 1 111 ? -20.447 -5.239 -1.379 1.00 47.17 113 LEU C C 1
ATOM 4237 O O . LEU C 1 111 ? -21.067 -5.418 -2.433 1.00 46.50 113 LEU C O 1
ATOM 4242 N N . ASP C 1 112 ? -19.421 -4.402 -1.270 1.00 43.53 114 ASP C N 1
ATOM 4243 C CA . ASP C 1 112 ? -18.746 -3.837 -2.431 1.00 40.69 114 ASP C CA 1
ATOM 4244 C C . ASP C 1 112 ? -17.277 -4.263 -2.383 1.00 48.87 114 ASP C C 1
ATOM 4245 O O . ASP C 1 112 ? -16.888 -5.126 -1.591 1.00 43.19 114 ASP C O 1
ATOM 4250 N N . LYS C 1 113 ? -16.455 -3.651 -3.234 1.00 43.75 115 LYS C N 1
ATOM 4251 C CA . LYS C 1 113 ? -15.047 -4.029 -3.280 1.00 47.01 115 LYS C CA 1
ATOM 4252 C C . LYS C 1 113 ? -14.340 -3.720 -1.964 1.00 39.93 115 LYS C C 1
ATOM 4253 O O . LYS C 1 113 ? -13.480 -4.488 -1.517 1.00 49.93 115 LYS C O 1
ATOM 4259 N N . ASN C 1 114 ? -14.702 -2.614 -1.316 1.00 40.12 116 ASN C N 1
ATOM 4260 C CA . ASN C 1 114 ? -14.021 -2.228 -0.084 1.00 50.61 116 ASN C CA 1
ATOM 4261 C C . ASN C 1 114 ? -14.458 -3.087 1.100 1.00 49.59 116 ASN C C 1
ATOM 4262 O O . ASN C 1 114 ? -13.680 -3.296 2.039 1.00 44.99 116 ASN C O 1
ATOM 4267 N N . GLY C 1 115 ? -15.680 -3.603 1.071 1.00 31.50 117 GLY C N 1
ATOM 4268 C CA . GLY C 1 115 ? -16.226 -4.299 2.217 1.00 36.77 117 GLY C CA 1
ATOM 4269 C C . GLY C 1 115 ? -17.710 -4.046 2.351 1.00 32.75 117 GLY C C 1
ATOM 4270 O O . GLY C 1 115 ? -18.395 -3.812 1.352 1.00 30.71 117 GLY C O 1
ATOM 4271 N N . PHE C 1 116 ? -18.215 -4.058 3.579 1.00 25.87 118 PHE C N 1
ATOM 4272 C CA . PHE C 1 116 ? -19.649 -3.964 3.794 1.00 28.98 118 PHE C CA 1
ATOM 4273 C C . PHE C 1 116 ? -20.150 -2.528 3.681 1.00 27.24 118 PHE C C 1
ATOM 4274 O O . PHE C 1 116 ? -19.449 -1.561 4.007 1.00 28.81 118 PHE C O 1
ATOM 4282 N N . VAL C 1 117 ? -21.379 -2.405 3.187 1.00 27.65 119 VAL C N 1
ATOM 4283 C CA . VAL C 1 117 ? -22.135 -1.159 3.186 1.00 22.68 119 VAL C CA 1
ATOM 4284 C C . VAL C 1 117 ? -23.359 -1.379 4.067 1.00 28.92 119 VAL C C 1
ATOM 4285 O O . VAL C 1 117 ? -24.160 -2.288 3.813 1.00 27.51 119 VAL C O 1
ATOM 4289 N N . HIS C 1 118 ? -23.492 -0.564 5.111 1.00 23.32 120 HIS C N 1
ATOM 4290 C CA . HIS C 1 118 ? -24.557 -0.702 6.099 1.00 21.44 120 HIS C CA 1
ATOM 4291 C C . HIS C 1 118 ? -25.381 0.576 6.051 1.00 25.89 120 HIS C C 1
ATOM 4292 O O . HIS C 1 118 ? -24.897 1.645 6.441 1.00 25.26 120 HIS C O 1
ATOM 4299 N N . LYS C 1 119 ? -26.593 0.489 5.507 1.00 23.99 121 LYS C N 1
ATOM 4300 C CA . LYS C 1 119 ? -27.472 1.648 5.382 1.00 24.82 121 LYS C CA 1
ATOM 4301 C C . LYS C 1 119 ? -28.731 1.393 6.198 1.00 25.69 121 LYS C C 1
ATOM 4302 O O . LYS C 1 119 ? -29.402 0.373 6.003 1.00 25.02 121 LYS C O 1
ATOM 4308 N N . SER C 1 120 ? -29.056 2.315 7.105 1.00 22.32 122 SER C N 1
ATOM 4309 C CA . SER C 1 120 ? -30.097 2.054 8.092 1.00 20.47 122 SER C CA 1
ATOM 4310 C C . SER C 1 120 ? -30.953 3.293 8.330 1.00 26.46 122 SER C C 1
ATOM 4311 O O . SER C 1 120 ? -30.565 4.425 8.019 1.00 21.00 122 SER C O 1
ATOM 4314 N N . THR C 1 121 ? -32.141 3.052 8.887 1.00 20.43 123 THR C N 1
ATOM 4315 C CA . THR C 1 121 ? -33.034 4.106 9.351 1.00 23.50 123 THR C CA 1
ATOM 4316 C C . THR C 1 121 ? -33.492 3.774 10.764 1.00 20.92 123 THR C C 1
ATOM 4317 O O . THR C 1 121 ? -33.487 2.614 11.183 1.00 19.90 123 THR C O 1
ATOM 4321 N N . PHE C 1 122 ? -33.892 4.808 11.501 1.00 19.63 124 PHE C N 1
ATOM 4322 C CA . PHE C 1 122 ? -34.338 4.639 12.878 1.00 18.05 124 PHE C CA 1
ATOM 4323 C C . PHE C 1 122 ? -35.400 5.686 13.176 1.00 21.64 124 PHE C C 1
ATOM 4324 O O . PHE C 1 122 ? -35.163 6.878 12.970 1.00 19.36 124 PHE C O 1
ATOM 4332 N N . HIS C 1 123 ? -36.553 5.251 13.681 1.00 18.35 125 HIS C N 1
ATOM 4333 C CA . HIS C 1 123 ? -37.621 6.170 14.063 1.00 18.54 125 HIS C CA 1
ATOM 4334 C C . HIS C 1 123 ? -38.057 5.857 15.486 1.00 23.24 125 HIS C C 1
ATOM 4335 O O . HIS C 1 123 ? -38.569 4.764 15.754 1.00 21.83 125 HIS C O 1
ATOM 4342 N N . GLY C 1 124 ? -37.861 6.807 16.390 1.00 18.93 126 GLY C N 1
ATOM 4343 C CA . GLY C 1 124 ? -38.231 6.636 17.790 1.00 21.42 126 GLY C CA 1
ATOM 4344 C C . GLY C 1 124 ? -39.212 7.712 18.220 1.00 22.32 126 GLY C C 1
ATOM 4345 O O . GLY C 1 124 ? -39.082 8.872 17.819 1.00 22.65 126 GLY C O 1
ATOM 4346 N N . GLU C 1 125 ? -40.196 7.318 19.029 1.00 20.83 127 GLU C N 1
ATOM 4347 C CA . GLU C 1 125 ? -41.217 8.263 19.465 1.00 18.15 127 GLU C CA 1
ATOM 4348 C C . GLU C 1 125 ? -41.695 7.913 20.867 1.00 22.70 127 GLU C C 1
ATOM 4349 O O . GLU C 1 125 ? -41.560 6.777 21.330 1.00 21.34 127 GLU C O 1
ATOM 4355 N N . ASN C 1 126 ? -42.252 8.929 21.538 1.00 20.72 128 ASN C N 1
ATOM 4356 C CA . ASN C 1 126 ? -42.855 8.801 22.865 1.00 23.05 128 ASN C CA 1
ATOM 4357 C C . ASN C 1 126 ? -41.843 8.418 23.938 1.00 25.42 128 ASN C C 1
ATOM 4358 O O . ASN C 1 126 ? -42.199 7.803 24.942 1.00 24.49 128 ASN C O 1
ATOM 4363 N N . PHE C 1 127 ? -40.588 8.799 23.760 1.00 21.03 129 PHE C N 1
ATOM 4364 C CA . PHE C 1 127 ? -39.649 8.742 24.874 1.00 21.89 129 PHE C CA 1
ATOM 4365 C C . PHE C 1 127 ? -40.010 9.843 25.865 1.00 25.32 129 PHE C C 1
ATOM 4366 O O . PHE C 1 127 ? -40.139 11.007 25.460 1.00 24.08 129 PHE C O 1
ATOM 4374 N N . PRO C 1 128 ? -40.247 9.525 27.141 1.00 22.40 130 PRO C N 1
ATOM 4375 C CA . PRO C 1 128 ? -40.717 10.553 28.081 1.00 23.51 130 PRO C CA 1
ATOM 4376 C C . PRO C 1 128 ? -39.763 11.739 28.113 1.00 22.66 130 PRO C C 1
ATOM 4377 O O . PRO C 1 128 ? -38.544 11.572 28.185 1.00 24.64 130 PRO C O 1
ATOM 4381 N N . ALA C 1 129 ? -40.334 12.947 28.054 1.00 28.78 131 ALA C N 1
ATOM 4382 C CA . ALA C 1 129 ? -39.525 14.144 27.837 1.00 32.19 131 ALA C CA 1
ATOM 4383 C C . ALA C 1 129 ? -38.522 14.373 28.958 1.00 32.89 131 ALA C C 1
ATOM 4384 O O . ALA C 1 129 ? -37.425 14.882 28.710 1.00 35.15 131 ALA C O 1
ATOM 4386 N N . ASN C 1 130 ? -38.876 14.024 30.193 1.00 30.35 132 ASN C N 1
ATOM 4387 C CA . ASN C 1 130 ? -37.957 14.143 31.317 1.00 38.22 132 ASN C CA 1
ATOM 4388 C C . ASN C 1 130 ? -37.449 12.787 31.785 1.00 38.69 132 ASN C C 1
ATOM 4389 O O . ASN C 1 130 ? -36.982 12.661 32.920 1.00 37.87 132 ASN C O 1
ATOM 4394 N N . GLY C 1 131 ? -37.534 11.774 30.931 1.00 29.01 133 GLY C N 1
ATOM 4395 C CA . GLY C 1 131 ? -37.051 10.457 31.263 1.00 27.30 133 GLY C CA 1
ATOM 4396 C C . GLY C 1 131 ? -35.565 10.318 31.014 1.00 23.80 133 GLY C C 1
ATOM 4397 O O . GLY C 1 131 ? -34.896 11.208 30.467 1.00 26.87 133 GLY C O 1
ATOM 4398 N N . PRO C 1 132 ? -35.019 9.173 31.429 1.00 26.33 134 PRO C N 1
ATOM 4399 C CA . PRO C 1 132 ? -33.557 8.998 31.375 1.00 27.46 134 PRO C CA 1
ATOM 4400 C C . PRO C 1 132 ? -32.980 8.983 29.968 1.00 22.73 134 PRO C C 1
ATOM 4401 O O . PRO C 1 132 ? -31.836 9.416 29.787 1.00 24.23 134 PRO C O 1
ATOM 4405 N N . VAL C 1 133 ? -33.709 8.481 28.970 1.00 20.90 135 VAL C N 1
ATOM 4406 C CA . VAL C 1 133 ? -33.180 8.509 27.608 1.00 17.63 135 VAL C CA 1
ATOM 4407 C C . VAL C 1 133 ? -33.068 9.947 27.117 1.00 17.99 135 VAL C C 1
ATOM 4408 O O . VAL C 1 133 ? -32.012 10.375 26.636 1.00 21.57 135 VAL C O 1
ATOM 4412 N N . MET C 1 134 ? -34.158 10.714 27.222 1.00 19.80 136 MET C N 1
ATOM 4413 C CA . MET C 1 134 ? -34.116 12.097 26.764 1.00 22.63 136 MET C CA 1
ATOM 4414 C C . MET C 1 134 ? -33.222 12.971 27.637 1.00 27.41 136 MET C C 1
ATOM 4415 O O . MET C 1 134 ? -32.824 14.051 27.197 1.00 27.56 136 MET C O 1
ATOM 4420 N N . LYS C 1 135 ? -32.897 12.540 28.855 1.00 24.97 137 LYS C N 1
ATOM 4421 C CA . LYS C 1 135 ? -31.954 13.250 29.714 1.00 29.46 137 LYS C CA 1
ATOM 4422 C C . LYS C 1 135 ? -30.528 12.722 29.584 1.00 26.31 137 LYS C C 1
ATOM 4423 O O . LYS C 1 135 ? -29.648 13.155 30.339 1.00 28.42 137 LYS C O 1
ATOM 4429 N N . LYS C 1 136 ? -30.287 11.802 28.647 1.00 24.59 138 LYS C N 1
ATOM 4430 C CA . LYS C 1 136 ? -28.945 11.305 28.332 1.00 23.90 138 LYS C CA 1
ATOM 4431 C C . LYS C 1 136 ? -28.309 10.619 29.541 1.00 24.84 138 LYS C C 1
ATOM 4432 O O . LYS C 1 136 ? -27.156 10.874 29.892 1.00 27.58 138 LYS C O 1
ATOM 4438 N N . LYS C 1 137 ? -29.074 9.723 30.171 1.00 23.29 139 LYS C N 1
ATOM 4439 C CA . LYS C 1 137 ? -28.623 8.991 31.351 1.00 24.28 139 LYS C CA 1
ATOM 4440 C C . LYS C 1 137 ? -28.260 7.544 31.043 1.00 23.17 139 LYS C C 1
ATOM 4441 O O . LYS C 1 137 ? -28.125 6.739 31.972 1.00 23.85 139 LYS C O 1
ATOM 4447 N N . GLY C 1 138 ? -28.101 7.198 29.770 1.00 21.58 140 GLY C N 1
ATOM 4448 C CA . GLY C 1 138 ? -27.733 5.837 29.425 1.00 21.20 140 GLY C CA 1
ATOM 4449 C C . GLY C 1 138 ? -26.277 5.554 29.754 1.00 25.22 140 GLY C C 1
ATOM 4450 O O . GLY C 1 138 ? -25.406 6.414 29.618 1.00 23.92 140 GLY C O 1
ATOM 4451 N N . VAL C 1 139 ? -26.019 4.323 30.202 1.00 18.12 141 VAL C N 1
ATOM 4452 C CA . VAL C 1 139 ? -24.665 3.847 30.475 1.00 17.86 141 VAL C CA 1
ATOM 4453 C C . VAL C 1 139 ? -24.223 2.826 29.428 1.00 22.56 141 VAL C C 1
ATOM 4454 O O . VAL C 1 139 ? -23.259 3.055 28.690 1.00 17.84 141 VAL C O 1
ATOM 4458 N N . ASN C 1 140 ? -24.933 1.705 29.329 1.00 17.59 142 ASN C N 1
ATOM 4459 C CA . ASN C 1 140 ? -24.609 0.634 28.390 1.00 17.77 142 ASN C CA 1
ATOM 4460 C C . ASN C 1 140 ? -25.714 -0.411 28.465 1.00 17.34 142 ASN C C 1
ATOM 4461 O O . ASN C 1 140 ? -26.413 -0.522 29.478 1.00 16.57 142 ASN C O 1
ATOM 4466 N N . TRP C 1 141 ? -25.861 -1.175 27.383 1.00 16.41 143 TRP C N 1
ATOM 4467 C CA . TRP C 1 141 ? -26.757 -2.324 27.371 1.00 16.85 143 TRP C CA 1
ATOM 4468 C C . TRP C 1 141 ? -26.144 -3.477 28.151 1.00 18.38 143 TRP C C 1
ATOM 4469 O O . TRP C 1 141 ? -24.942 -3.745 28.041 1.00 15.94 143 TRP C O 1
ATOM 4480 N N . GLU C 1 142 ? -26.976 -4.161 28.942 1.00 16.35 144 GLU C N 1
ATOM 4481 C CA . GLU C 1 142 ? -26.566 -5.426 29.535 1.00 15.45 144 GLU C CA 1
ATOM 4482 C C . GLU C 1 142 ? -26.282 -6.444 28.433 1.00 16.28 144 GLU C C 1
ATOM 4483 O O . GLU C 1 142 ? -26.931 -6.428 27.381 1.00 18.25 144 GLU C O 1
ATOM 4489 N N . PRO C 1 143 ? -25.350 -7.364 28.657 1.00 16.46 145 PRO C N 1
ATOM 4490 C CA . PRO C 1 143 ? -25.228 -8.511 27.747 1.00 18.92 145 PRO C CA 1
ATOM 4491 C C . PRO C 1 143 ? -26.568 -9.230 27.634 1.00 23.95 145 PRO C C 1
ATOM 4492 O O . PRO C 1 143 ? -27.350 -9.279 28.586 1.00 19.48 145 PRO C O 1
ATOM 4496 N N . SER C 1 144 ? -26.846 -9.777 26.453 1.00 19.47 146 SER C N 1
ATOM 4497 C CA . SER C 1 144 ? -28.163 -10.333 26.172 1.00 17.72 146 SER C CA 1
ATOM 4498 C C . SER C 1 144 ? -28.028 -11.633 25.393 1.00 23.13 146 SER C C 1
ATOM 4499 O O . SER C 1 144 ? -26.962 -11.972 24.870 1.00 20.88 146 SER C O 1
ATOM 4502 N N . SER C 1 145 ? -29.145 -12.351 25.313 1.00 20.05 147 SER C N 1
ATOM 4503 C CA . SER C 1 145 ? -29.241 -13.604 24.575 1.00 15.97 147 SER C CA 1
ATOM 4504 C C . SER C 1 145 ? -30.451 -13.517 23.650 1.00 17.72 147 SER C C 1
ATOM 4505 O O . SER C 1 145 ? -31.595 -13.503 24.116 1.00 21.52 147 SER C O 1
ATOM 4508 N N . GLU C 1 146 ? -30.200 -13.463 22.348 1.00 18.04 148 GLU C N 1
ATOM 4509 C CA . GLU C 1 146 ? -31.255 -13.342 21.349 1.00 18.18 148 GLU C CA 1
ATOM 4510 C C . GLU C 1 146 ? -31.637 -14.724 20.838 1.00 22.34 148 GLU C C 1
ATOM 4511 O O . GLU C 1 146 ? -30.774 -15.472 20.378 1.00 22.18 148 GLU C O 1
ATOM 4517 N N . THR C 1 147 ? -32.925 -15.058 20.913 1.00 20.42 149 THR C N 1
ATOM 4518 C CA . THR C 1 147 ? -33.404 -16.318 20.351 1.00 21.92 149 THR C CA 1
ATOM 4519 C C . THR C 1 147 ? -33.665 -16.144 18.858 1.00 27.17 149 THR C C 1
ATOM 4520 O O . THR C 1 147 ? -34.334 -15.192 18.440 1.00 20.85 149 THR C O 1
ATOM 4524 N N . ILE C 1 148 ? -33.120 -17.057 18.056 1.00 19.86 150 ILE C N 1
ATOM 4525 C CA . ILE C 1 148 ? -33.208 -17.012 16.600 1.00 23.43 150 ILE C CA 1
ATOM 4526 C C . ILE C 1 148 ? -34.030 -18.210 16.137 1.00 24.50 150 ILE C C 1
ATOM 4527 O O . ILE C 1 148 ? -33.633 -19.363 16.349 1.00 24.56 150 ILE C O 1
ATOM 4532 N N . THR C 1 149 ? -35.168 -17.944 15.497 1.00 19.03 151 THR C N 1
ATOM 4533 C CA . THR C 1 149 ? -36.094 -18.994 15.081 1.00 22.53 151 THR C CA 1
ATOM 4534 C C . THR C 1 149 ? -36.224 -18.996 13.565 1.00 26.96 151 THR C C 1
ATOM 4535 O O . THR C 1 149 ? -36.613 -17.969 12.981 1.00 23.04 151 THR C O 1
ATOM 4539 N N . PRO C 1 150 ? -35.925 -20.100 12.885 1.00 22.53 152 PRO C N 1
ATOM 4540 C CA . PRO C 1 150 ? -36.129 -20.147 11.439 1.00 23.12 152 PRO C CA 1
ATOM 4541 C C . PRO C 1 150 ? -37.601 -20.309 11.108 1.00 31.60 152 PRO C C 1
ATOM 4542 O O . PRO C 1 150 ? -38.384 -20.861 11.884 1.00 34.33 152 PRO C O 1
ATOM 4546 N N . SER C 1 151 ? -37.980 -19.793 9.944 1.00 27.73 153 SER C N 1
ATOM 4547 C CA . SER C 1 151 ? -39.289 -20.108 9.382 1.00 40.28 153 SER C CA 1
ATOM 4548 C C . SER C 1 151 ? -39.250 -19.789 7.900 1.00 37.43 153 SER C C 1
ATOM 4549 O O . SER C 1 151 ? -38.831 -18.693 7.515 1.00 36.28 153 SER C O 1
ATOM 4552 N N . ASP C 1 152 ? -39.692 -20.742 7.079 1.00 37.02 154 ASP C N 1
ATOM 4553 C CA . ASP C 1 152 ? -39.576 -20.621 5.634 1.00 44.21 154 ASP C CA 1
ATOM 4554 C C . ASP C 1 152 ? -38.138 -20.265 5.277 1.00 36.06 154 ASP C C 1
ATOM 4555 O O . ASP C 1 152 ? -37.216 -21.032 5.573 1.00 44.22 154 ASP C O 1
ATOM 4560 N N . GLY C 1 153 ? -37.927 -19.098 4.682 1.00 32.54 155 GLY C N 1
ATOM 4561 C CA . GLY C 1 153 ? -36.580 -18.716 4.312 1.00 33.42 155 GLY C CA 1
ATOM 4562 C C . GLY C 1 153 ? -36.025 -17.533 5.079 1.00 30.61 155 GLY C C 1
ATOM 4563 O O . GLY C 1 153 ? -35.059 -16.912 4.630 1.00 32.24 155 GLY C O 1
ATOM 4564 N N . ILE C 1 154 ? -36.611 -17.209 6.235 1.00 27.51 156 ILE C N 1
ATOM 4565 C CA . ILE C 1 154 ? -36.202 -16.048 7.022 1.00 24.39 156 ILE C CA 1
ATOM 4566 C C . ILE C 1 154 ? -35.888 -16.484 8.450 1.00 28.14 156 ILE C C 1
ATOM 4567 O O . ILE C 1 154 ? -36.206 -17.597 8.871 1.00 27.10 156 ILE C O 1
ATOM 4572 N N . LEU C 1 155 ? -35.257 -15.578 9.199 1.00 21.80 157 LEU C N 1
ATOM 4573 C CA . LEU C 1 155 ? -34.993 -15.771 10.616 1.00 21.29 157 LEU C CA 1
ATOM 4574 C C . LEU C 1 155 ? -35.705 -14.687 11.410 1.00 28.09 157 LEU C C 1
ATOM 4575 O O . LEU C 1 155 ? -35.752 -13.525 10.989 1.00 25.62 157 LEU C O 1
ATOM 4580 N N . LYS C 1 156 ? -36.243 -15.058 12.565 1.00 20.21 158 LYS C N 1
ATOM 4581 C CA . LYS C 1 156 ? -36.787 -14.085 13.502 1.00 20.47 158 LYS C CA 1
ATOM 4582 C C . LYS C 1 156 ? -35.985 -14.114 14.791 1.00 25.56 158 LYS C C 1
ATOM 4583 O O . LYS C 1 156 ? -35.675 -15.195 15.307 1.00 23.30 158 LYS C O 1
ATOM 4589 N N . GLY C 1 157 ? -35.648 -12.933 15.298 1.00 21.43 159 GLY C N 1
ATOM 4590 C CA . GLY C 1 157 ? -34.906 -12.788 16.537 1.00 21.83 159 GLY C CA 1
ATOM 4591 C C . GLY C 1 157 ? -35.751 -12.087 17.582 1.00 22.21 159 GLY C C 1
ATOM 4592 O O . GLY C 1 157 ? -36.440 -11.104 17.287 1.00 22.58 159 GLY C O 1
ATOM 4593 N N . ASP C 1 158 ? -35.730 -12.636 18.797 1.00 20.64 160 ASP C N 1
ATOM 4594 C CA . ASP C 1 158 ? -36.392 -12.034 19.949 1.00 17.35 160 ASP C CA 1
ATOM 4595 C C . ASP C 1 158 ? -35.374 -11.873 21.064 1.00 20.03 160 ASP C C 1
ATOM 4596 O O . ASP C 1 158 ? -34.702 -12.841 21.428 1.00 20.40 160 ASP C O 1
ATOM 4601 N N . VAL C 1 159 ? -35.275 -10.676 21.633 1.00 19.53 161 VAL C N 1
ATOM 4602 C CA . VAL C 1 159 ? -34.380 -10.492 22.769 1.00 16.00 161 VAL C CA 1
ATOM 4603 C C . VAL C 1 159 ? -34.966 -9.431 23.680 1.00 20.33 161 VAL C C 1
ATOM 4604 O O . VAL C 1 159 ? -35.470 -8.402 23.216 1.00 18.78 161 VAL C O 1
ATOM 4608 N N . THR C 1 160 ? -34.922 -9.704 24.981 1.00 17.63 162 THR C N 1
ATOM 4609 C CA . THR C 1 160 ? -35.293 -8.721 25.989 1.00 18.25 162 THR C CA 1
ATOM 4610 C C . THR C 1 160 ? -34.039 -7.959 26.391 1.00 20.34 162 THR C C 1
ATOM 4611 O O . THR C 1 160 ? -33.081 -8.551 26.899 1.00 21.11 162 THR C O 1
ATOM 4615 N N . MET C 1 161 ? -34.041 -6.656 26.151 1.00 16.86 163 MET C N 1
ATOM 4616 C CA . MET C 1 161 ? -32.880 -5.816 26.373 1.00 15.54 163 MET C CA 1
ATOM 4617 C C . MET C 1 161 ? -33.061 -5.004 27.649 1.00 15.35 163 MET C C 1
ATOM 4618 O O . MET C 1 161 ? -34.184 -4.665 28.032 1.00 16.39 163 MET C O 1
ATOM 4623 N N . PHE C 1 162 ? -31.947 -4.706 28.316 1.00 13.46 164 PHE C N 1
ATOM 4624 C CA . PHE C 1 162 ? -31.960 -3.854 29.501 1.00 15.20 164 PHE C CA 1
ATOM 4625 C C . PHE C 1 162 ? -30.880 -2.799 29.357 1.00 16.26 164 PHE C C 1
ATOM 4626 O O . PHE C 1 162 ? -29.691 -3.126 29.276 1.00 17.23 164 PHE C O 1
ATOM 4634 N N . LEU C 1 163 ? -31.284 -1.537 29.338 1.00 14.95 165 LEU C N 1
ATOM 4635 C CA . LEU C 1 163 ? -30.322 -0.447 29.277 1.00 18.69 165 LEU C CA 1
ATOM 4636 C C . LEU C 1 163 ? -29.970 -0.035 30.701 1.00 14.99 165 LEU C C 1
ATOM 4637 O O . LEU C 1 163 ? -30.846 0.403 31.459 1.00 18.69 165 LEU C O 1
ATOM 4642 N N . VAL C 1 164 ? -28.701 -0.201 31.079 1.00 13.93 166 VAL C N 1
ATOM 4643 C CA . VAL C 1 164 ? -28.248 0.300 32.369 1.00 17.45 166 VAL C CA 1
ATOM 4644 C C . VAL C 1 164 ? -28.262 1.825 32.343 1.00 19.86 166 VAL C C 1
ATOM 4645 O O . VAL C 1 164 ? -27.706 2.451 31.433 1.00 18.50 166 VAL C O 1
ATOM 4649 N N . LEU C 1 165 ? -28.899 2.429 33.344 1.00 18.09 167 LEU C N 1
ATOM 4650 C CA . LEU C 1 165 ? -28.998 3.878 33.463 1.00 18.79 167 LEU C CA 1
ATOM 4651 C C . LEU C 1 165 ? -28.213 4.372 34.669 1.00 21.51 167 LEU C C 1
ATOM 4652 O O . LEU C 1 165 ? -27.923 3.619 35.603 1.00 23.96 167 LEU C O 1
ATOM 4657 N N . GLU C 1 166 ? -27.888 5.664 34.649 1.00 20.14 168 GLU C N 1
ATOM 4658 C CA . GLU C 1 166 ? -27.260 6.285 35.808 1.00 25.69 168 GLU C CA 1
ATOM 4659 C C . GLU C 1 166 ? -28.155 6.113 37.025 1.00 29.77 168 GLU C C 1
ATOM 4660 O O . GLU C 1 166 ? -29.364 6.351 36.959 1.00 25.34 168 GLU C O 1
ATOM 4666 N N . GLY C 1 167 ? -27.565 5.679 38.131 1.00 24.00 169 GLY C N 1
ATOM 4667 C CA . GLY C 1 167 ? -28.307 5.435 39.348 1.00 30.56 169 GLY C CA 1
ATOM 4668 C C . GLY C 1 167 ? -28.726 3.996 39.556 1.00 32.45 169 GLY C C 1
ATOM 4669 O O . GLY C 1 167 ? -29.131 3.644 40.671 1.00 34.20 169 GLY C O 1
ATOM 4670 N N . GLY C 1 168 ? -28.659 3.159 38.523 1.00 29.69 170 GLY C N 1
ATOM 4671 C CA . GLY C 1 168 ? -28.856 1.733 38.667 1.00 30.65 170 GLY C CA 1
ATOM 4672 C C . GLY C 1 168 ? -30.092 1.160 37.997 1.00 26.95 170 GLY C C 1
ATOM 4673 O O . GLY C 1 168 ? -30.169 -0.066 37.846 1.00 27.98 170 GLY C O 1
ATOM 4674 N N . GLN C 1 169 ? -31.067 1.985 37.604 1.00 22.21 171 GLN C N 1
ATOM 4675 C CA . GLN C 1 169 ? -32.255 1.439 36.951 1.00 25.42 171 GLN C CA 1
ATOM 4676 C C . GLN C 1 169 ? -31.865 0.699 35.675 1.00 27.91 171 GLN C C 1
ATOM 4677 O O . GLN C 1 169 ? -31.003 1.146 34.913 1.00 21.57 171 GLN C O 1
ATOM 4683 N N . ARG C 1 170 ? -32.502 -0.442 35.440 1.00 19.34 172 ARG C N 1
ATOM 4684 C CA . ARG C 1 170 ? -32.338 -1.179 34.192 1.00 16.24 172 ARG C CA 1
ATOM 4685 C C . ARG C 1 170 ? -33.617 -0.981 33.386 1.00 20.76 172 ARG C C 1
ATOM 4686 O O . ARG C 1 170 ? -34.677 -1.487 33.769 1.00 23.95 172 ARG C O 1
ATOM 4694 N N . LEU C 1 171 ? -33.522 -0.236 32.286 1.00 16.30 173 LEU C N 1
ATOM 4695 C CA . LEU C 1 171 ? -34.680 0.087 31.456 1.00 16.16 173 LEU C CA 1
ATOM 4696 C C . LEU C 1 171 ? -34.933 -1.043 30.459 1.00 17.02 173 LEU C C 1
ATOM 4697 O O . LEU C 1 171 ? -34.090 -1.319 29.600 1.00 18.36 173 LEU C O 1
ATOM 4702 N N . LYS C 1 172 ? -36.098 -1.677 30.556 1.00 18.68 174 LYS C N 1
ATOM 4703 C CA . LYS C 1 172 ? -36.415 -2.859 29.762 1.00 19.05 174 LYS C CA 1
ATOM 4704 C C . LYS C 1 172 ? -37.016 -2.490 28.411 1.00 21.60 174 LYS C C 1
ATOM 4705 O O . LYS C 1 172 ? -37.874 -1.607 28.316 1.00 19.01 174 LYS C O 1
ATOM 4711 N N . ALA C 1 173 ? -36.577 -3.188 27.365 1.00 18.06 175 ALA C N 1
ATOM 4712 C CA . ALA C 1 173 ? -37.196 -3.059 26.055 1.00 17.22 175 ALA C CA 1
ATOM 4713 C C . ALA C 1 173 ? -37.213 -4.419 25.370 1.00 21.46 175 ALA C C 1
ATOM 4714 O O . ALA C 1 173 ? -36.268 -5.202 25.497 1.00 23.65 175 ALA C O 1
ATOM 4716 N N . LEU C 1 174 ? -38.306 -4.704 24.673 1.00 18.44 176 LEU C N 1
ATOM 4717 C CA . LEU C 1 174 ? -38.418 -5.925 23.886 1.00 16.47 176 LEU C CA 1
ATOM 4718 C C . LEU C 1 174 ? -38.018 -5.614 22.445 1.00 18.04 176 LEU C C 1
ATOM 4719 O O . LEU C 1 174 ? -38.601 -4.722 21.818 1.00 18.60 176 LEU C O 1
ATOM 4724 N N . PHE C 1 175 ? -37.030 -6.347 21.930 1.00 17.72 177 PHE C N 1
ATOM 4725 C CA . PHE C 1 175 ? -36.529 -6.198 20.564 1.00 17.64 177 PHE C CA 1
ATOM 4726 C C . PHE C 1 175 ? -36.991 -7.398 19.749 1.00 20.80 177 PHE C C 1
ATOM 4727 O O . PHE C 1 175 ? -36.783 -8.547 20.160 1.00 22.07 177 PHE C O 1
ATOM 4735 N N . GLN C 1 176 ? -37.629 -7.145 18.609 1.00 20.24 178 GLN C N 1
ATOM 4736 C CA . GLN C 1 176 ? -38.050 -8.218 17.713 1.00 20.72 178 GLN C CA 1
ATOM 4737 C C . GLN C 1 176 ? -37.582 -7.874 16.310 1.00 25.20 178 GLN C C 1
ATOM 4738 O O . GLN C 1 176 ? -37.860 -6.778 15.818 1.00 18.32 178 GLN C O 1
ATOM 4744 N N . THR C 1 177 ? -36.873 -8.803 15.674 1.00 19.80 179 THR C N 1
ATOM 4745 C CA . THR C 1 177 ? -36.218 -8.542 14.398 1.00 20.98 179 THR C CA 1
ATOM 4746 C C . THR C 1 177 ? -36.581 -9.630 13.403 1.00 21.11 179 THR C C 1
ATOM 4747 O O . THR C 1 177 ? -36.665 -10.807 13.762 1.00 22.54 179 THR C O 1
ATOM 4751 N N . THR C 1 178 ? -36.781 -9.239 12.149 1.00 20.06 180 THR C N 1
ATOM 4752 C CA . THR C 1 178 ? -36.909 -10.189 11.048 1.00 16.35 180 THR C CA 1
ATOM 4753 C C . THR C 1 178 ? -35.726 -9.990 10.111 1.00 19.48 180 THR C C 1
ATOM 4754 O O . THR C 1 178 ? -35.496 -8.876 9.625 1.00 19.59 180 THR C O 1
ATOM 4758 N N . TYR C 1 179 ? -34.973 -11.063 9.876 1.00 18.91 181 TYR C N 1
ATOM 4759 C CA . TYR C 1 179 ? -33.779 -11.042 9.041 1.00 22.18 181 TYR C CA 1
ATOM 4760 C C . TYR C 1 179 ? -34.082 -11.783 7.744 1.00 22.51 181 TYR C C 1
ATOM 4761 O O . TYR C 1 179 ? -34.593 -12.905 7.780 1.00 23.07 181 TYR C O 1
ATOM 4770 N N . LYS C 1 180 ? -33.748 -11.176 6.605 1.00 20.18 182 LYS C N 1
ATOM 4771 C CA . LYS C 1 180 ? -34.203 -11.688 5.313 1.00 21.68 182 LYS C CA 1
ATOM 4772 C C . LYS C 1 180 ? -33.068 -11.638 4.296 1.00 25.29 182 LYS C C 1
ATOM 4773 O O . LYS C 1 180 ? -32.657 -10.552 3.876 1.00 25.37 182 LYS C O 1
ATOM 4779 N N . ALA C 1 181 ? -32.581 -12.808 3.883 1.00 22.15 183 ALA C N 1
ATOM 4780 C CA . ALA C 1 181 ? -31.607 -12.895 2.803 1.00 26.60 183 ALA C CA 1
ATOM 4781 C C . ALA C 1 181 ? -32.299 -12.803 1.447 1.00 32.90 183 ALA C C 1
ATOM 4782 O O . ALA C 1 181 ? -33.506 -13.016 1.319 1.00 32.82 183 ALA C O 1
ATOM 4784 N N . ASN C 1 182 ? -31.511 -12.488 0.423 1.00 35.75 184 ASN C N 1
ATOM 4785 C CA . ASN C 1 182 ? -32.019 -12.302 -0.930 1.00 44.73 184 ASN C CA 1
ATOM 4786 C C . ASN C 1 182 ? -32.071 -13.594 -1.737 1.00 50.61 184 ASN C C 1
ATOM 4787 O O . ASN C 1 182 ? -32.412 -13.552 -2.923 1.00 51.71 184 ASN C O 1
ATOM 4792 N N . LYS C 1 183 ? -31.743 -14.732 -1.133 1.00 38.76 185 LYS C N 1
ATOM 4793 C CA . LYS C 1 183 ? -31.704 -15.996 -1.851 1.00 35.36 185 LYS C CA 1
ATOM 4794 C C . LYS C 1 183 ? -31.930 -17.131 -0.866 1.00 30.81 185 LYS C C 1
ATOM 4795 O O . LYS C 1 183 ? -31.934 -16.937 0.353 1.00 35.60 185 LYS C O 1
ATOM 4801 N N . VAL C 1 184 ? -32.101 -18.330 -1.411 1.00 37.33 186 VAL C N 1
ATOM 4802 C CA . VAL C 1 184 ? -32.265 -19.517 -0.585 1.00 37.83 186 VAL C CA 1
ATOM 4803 C C . VAL C 1 184 ? -30.909 -19.909 -0.015 1.00 38.55 186 VAL C C 1
ATOM 4804 O O . VAL C 1 184 ? -29.904 -19.950 -0.736 1.00 35.52 186 VAL C O 1
ATOM 4808 N N . VAL C 1 185 ? -30.873 -20.169 1.291 1.00 30.97 187 VAL C N 1
ATOM 4809 C CA . VAL C 1 185 ? -29.677 -20.642 1.971 1.00 28.62 187 VAL C CA 1
ATOM 4810 C C . VAL C 1 185 ? -30.062 -21.836 2.839 1.00 36.37 187 VAL C C 1
ATOM 4811 O O . VAL C 1 185 ? -31.238 -22.081 3.115 1.00 33.19 187 VAL C O 1
ATOM 4815 N N . LYS C 1 186 ? -29.051 -22.587 3.264 1.00 28.91 188 LYS C N 1
ATOM 4816 C CA . LYS C 1 186 ? -29.289 -23.677 4.202 1.00 30.90 188 LYS C CA 1
ATOM 4817 C C . LYS C 1 186 ? -29.712 -23.107 5.552 1.00 30.39 188 LYS C C 1
ATOM 4818 O O . LYS C 1 186 ? -29.032 -22.243 6.113 1.00 29.14 188 LYS C O 1
ATOM 4824 N N . MET C 1 187 ? -30.834 -23.600 6.080 1.00 24.68 189 MET C N 1
ATOM 4825 C CA . MET C 1 187 ? -31.400 -22.970 7.268 1.00 27.84 189 MET C CA 1
ATOM 4826 C C . MET C 1 187 ? -30.886 -23.638 8.544 1.00 27.22 189 MET C C 1
ATOM 4827 O O . MET C 1 187 ? -30.791 -24.868 8.610 1.00 26.12 189 MET C O 1
ATOM 4832 N N . PRO C 1 188 ? -30.561 -22.831 9.548 1.00 22.79 190 PRO C N 1
ATOM 4833 C CA . PRO C 1 188 ? -30.119 -23.367 10.831 1.00 29.37 190 PRO C CA 1
ATOM 4834 C C . PRO C 1 188 ? -31.312 -23.833 11.644 1.00 22.98 190 PRO C C 1
ATOM 4835 O O . PRO C 1 188 ? -32.463 -23.509 11.310 1.00 25.38 190 PRO C O 1
ATOM 4839 N N . PRO C 1 189 ? -31.085 -24.579 12.717 1.00 23.97 191 PRO C N 1
ATOM 4840 C CA . PRO C 1 189 ? -32.161 -24.835 13.671 1.00 22.78 191 PRO C CA 1
ATOM 4841 C C . PRO C 1 189 ? -32.373 -23.596 14.525 1.00 21.66 191 PRO C C 1
ATOM 4842 O O . PRO C 1 189 ? -31.609 -22.635 14.471 1.00 27.30 191 PRO C O 1
ATOM 4846 N N . ARG C 1 190 ? -33.438 -23.629 15.315 1.00 26.45 192 ARG C N 1
ATOM 4847 C CA . ARG C 1 190 ? -33.594 -22.631 16.366 1.00 23.93 192 ARG C CA 1
ATOM 4848 C C . ARG C 1 190 ? -32.338 -22.617 17.233 1.00 23.36 192 ARG C C 1
ATOM 4849 O O . ARG C 1 190 ? -31.833 -23.677 17.617 1.00 26.58 192 ARG C O 1
ATOM 4857 N N . HIS C 1 191 ? -31.817 -21.421 17.517 1.00 22.06 193 HIS C N 1
ATOM 4858 C CA . HIS C 1 191 ? -30.598 -21.283 18.321 1.00 21.78 193 HIS C CA 1
ATOM 4859 C C . HIS C 1 191 ? -30.610 -19.926 19.021 1.00 26.90 193 HIS C C 1
ATOM 4860 O O . HIS C 1 191 ? -31.608 -19.197 18.993 1.00 23.00 193 HIS C O 1
ATOM 4867 N N . LYS C 1 192 ? -29.501 -19.593 19.675 1.00 20.21 194 LYS C N 1
ATOM 4868 C CA . LYS C 1 192 ? -29.372 -18.311 20.349 1.00 19.98 194 LYS C CA 1
ATOM 4869 C C . LYS C 1 192 ? -28.073 -17.635 19.939 1.00 24.57 194 LYS C C 1
ATOM 4870 O O . LYS C 1 192 ? -27.130 -18.273 19.460 1.00 20.83 194 LYS C O 1
ATOM 4876 N N . ILE C 1 193 ? -28.052 -16.314 20.095 1.00 20.19 195 ILE C N 1
ATOM 4877 C CA . ILE C 1 193 ? -26.857 -15.511 19.874 1.00 19.34 195 ILE C CA 1
ATOM 4878 C C . ILE C 1 193 ? -26.645 -14.667 21.120 1.00 21.83 195 ILE C C 1
ATOM 4879 O O . ILE C 1 193 ? -27.555 -13.943 21.546 1.00 19.29 195 ILE C O 1
ATOM 4884 N N . GLU C 1 194 ? -25.467 -14.794 21.727 1.00 16.76 196 GLU C N 1
ATOM 4885 C CA . GLU C 1 194 ? -25.125 -14.066 22.939 1.00 18.15 196 GLU C CA 1
ATOM 4886 C C . GLU C 1 194 ? -24.362 -12.811 22.540 1.00 20.37 196 GLU C C 1
ATOM 4887 O O . GLU C 1 194 ? -23.388 -12.894 21.784 1.00 19.97 196 GLU C O 1
ATOM 4893 N N . HIS C 1 195 ? -24.827 -11.653 23.014 1.00 19.08 197 HIS C N 1
ATOM 4894 C CA . HIS C 1 195 ? -24.302 -10.358 22.595 1.00 20.02 197 HIS C CA 1
ATOM 4895 C C . HIS C 1 195 ? -23.635 -9.655 23.768 1.00 19.42 197 HIS C C 1
ATOM 4896 O O . HIS C 1 195 ? -24.155 -9.673 24.887 1.00 19.27 197 HIS C O 1
ATOM 4903 N N . ARG C 1 196 ? -22.517 -8.985 23.502 1.00 18.74 198 ARG C N 1
ATOM 4904 C CA . ARG C 1 196 ? -22.012 -7.947 24.397 1.00 16.80 198 ARG C CA 1
ATOM 4905 C C . ARG C 1 196 ? -21.669 -6.726 23.559 1.00 21.22 198 ARG C C 1
ATOM 4906 O O . ARG C 1 196 ? -20.825 -6.807 22.662 1.00 23.96 198 ARG C O 1
ATOM 4914 N N . LEU C 1 197 ? -22.320 -5.604 23.853 1.00 20.07 199 LEU C N 1
ATOM 4915 C CA . LEU C 1 197 ? -22.163 -4.368 23.092 1.00 21.46 199 LEU C CA 1
ATOM 4916 C C . LEU C 1 197 ? -21.779 -3.267 24.064 1.00 17.38 199 LEU C C 1
ATOM 4917 O O . LEU C 1 197 ? -22.508 -3.013 25.028 1.00 19.70 199 LEU C O 1
ATOM 4922 N N . VAL C 1 198 ? -20.640 -2.621 23.820 1.00 19.28 200 VAL C N 1
ATOM 4923 C CA . VAL C 1 198 ? -20.090 -1.612 24.721 1.00 19.29 200 VAL C CA 1
ATOM 4924 C C . VAL C 1 198 ? -19.875 -0.313 23.953 1.00 21.62 200 VAL C C 1
ATOM 4925 O O . VAL C 1 198 ? -19.223 -0.303 22.903 1.00 19.82 200 VAL C O 1
ATOM 4929 N N . ARG C 1 199 ? -20.401 0.781 24.494 1.00 20.25 201 ARG C N 1
ATOM 4930 C CA . ARG C 1 199 ? -20.215 2.109 23.931 1.00 21.84 201 ARG C CA 1
ATOM 4931 C C . ARG C 1 199 ? -19.151 2.859 24.719 1.00 22.64 201 ARG C C 1
ATOM 4932 O O . ARG C 1 199 ? -19.101 2.770 25.948 1.00 23.18 201 ARG C O 1
ATOM 4940 N N . SER C 1 200 ? -18.326 3.605 23.990 1.00 23.65 202 SER C N 1
ATOM 4941 C CA . SER C 1 200 ? -17.322 4.466 24.580 1.00 29.71 202 SER C CA 1
ATOM 4942 C C . SER C 1 200 ? -17.282 5.754 23.732 1.00 30.47 202 SER C C 1
ATOM 4943 O O . SER C 1 200 ? -17.900 5.833 22.699 1.00 28.85 202 SER C O 1
ATOM 4946 N N . GLU C 1 201 ? -16.532 6.749 24.182 1.00 31.27 203 GLU C N 1
ATOM 4947 C CA . GLU C 1 201 ? -16.427 7.980 23.428 1.00 48.30 203 GLU C CA 1
ATOM 4948 C C . GLU C 1 201 ? -15.037 8.560 23.329 1.00 57.61 203 GLU C C 1
ATOM 4949 O O . GLU C 1 201 ? -14.252 8.428 24.256 1.00 52.74 203 GLU C O 1
ATOM 4955 N N . ASP C 1 202 ? -14.731 9.163 22.193 1.00 48.09 204 ASP C N 1
ATOM 4956 C CA . ASP C 1 202 ? -13.465 9.847 22.043 1.00 60.87 204 ASP C CA 1
ATOM 4957 C C . A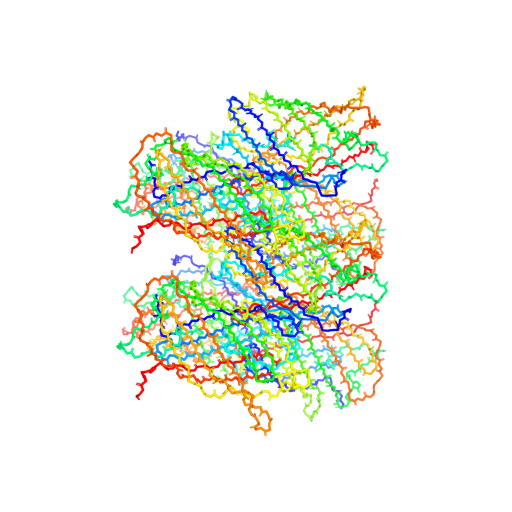SP C 1 202 ? -13.737 11.334 21.823 1.00 63.79 204 ASP C C 1
ATOM 4958 O O . ASP C 1 202 ? -13.004 11.998 21.128 1.00 82.12 204 ASP C O 1
ATOM 4963 N N . GLY C 1 203 ? -14.831 11.845 22.368 1.00 68.50 205 GLY C N 1
ATOM 4964 C CA . GLY C 1 203 ? -15.118 13.264 22.331 1.00 70.67 205 GLY C CA 1
ATOM 4965 C C . GLY C 1 203 ? -16.107 13.574 21.231 1.00 66.80 205 GLY C C 1
ATOM 4966 O O . GLY C 1 203 ? -17.301 13.753 21.487 1.00 85.96 205 GLY C O 1
ATOM 4967 N N . GLU C 1 204 ? -15.617 13.631 19.996 1.00 56.03 206 GLU C N 1
ATOM 4968 C CA . GLU C 1 204 ? -16.497 13.769 18.845 1.00 51.50 206 GLU C CA 1
ATOM 4969 C C . GLU C 1 204 ? -17.010 12.418 18.360 1.00 53.61 206 GLU C C 1
ATOM 4970 O O . GLU C 1 204 ? -18.174 12.299 17.966 1.00 56.48 206 GLU C O 1
ATOM 4976 N N . THR C 1 205 ? -16.173 11.389 18.396 1.00 37.89 207 THR C N 1
ATOM 4977 C CA . THR C 1 205 ? -16.497 10.107 17.786 1.00 33.02 207 THR C CA 1
ATOM 4978 C C . THR C 1 205 ? -17.075 9.141 18.819 1.00 37.04 207 THR C C 1
ATOM 4979 O O . THR C 1 205 ? -16.548 9.008 19.930 1.00 35.54 207 THR C O 1
ATOM 4983 N N . ILE C 1 206 ? -18.169 8.487 18.450 1.00 25.06 208 ILE C N 1
ATOM 4984 C CA . ILE C 1 206 ? -18.809 7.479 19.287 1.00 23.17 208 ILE C CA 1
ATOM 4985 C C . ILE C 1 206 ? -18.269 6.114 18.878 1.00 23.58 208 ILE C C 1
ATOM 4986 O O . ILE C 1 206 ? -18.328 5.741 17.701 1.00 24.60 208 ILE C O 1
ATOM 4991 N N . GLN C 1 207 ? -17.743 5.365 19.842 1.00 20.37 209 GLN C N 1
ATOM 4992 C CA . GLN C 1 207 ? -17.159 4.058 19.577 1.00 20.23 209 GLN C CA 1
ATOM 4993 C C . GLN C 1 207 ? -18.064 2.956 20.106 1.00 21.66 209 GLN C C 1
ATOM 4994 O O . GLN C 1 207 ? -18.592 3.058 21.217 1.00 20.15 209 GLN C O 1
ATOM 5000 N N . LEU C 1 208 ? -18.252 1.909 19.299 1.00 18.82 210 LEU C N 1
ATOM 5001 C CA . LEU C 1 208 ? -19.007 0.733 19.706 1.00 16.68 210 LEU C CA 1
ATOM 5002 C C . LEU C 1 208 ? -18.146 -0.498 19.479 1.00 20.72 210 LEU C C 1
ATOM 5003 O O . LEU C 1 208 ? -17.437 -0.594 18.471 1.00 20.92 210 LEU C O 1
ATOM 5008 N N . GLN C 1 209 ? -18.208 -1.435 20.419 1.00 20.71 211 GLN C N 1
ATOM 5009 C CA . GLN C 1 209 ? -17.569 -2.734 20.264 1.00 18.66 211 GLN C CA 1
ATOM 5010 C C . GLN C 1 209 ? -18.612 -3.794 20.553 1.00 16.90 211 GLN C C 1
ATOM 5011 O O . GLN C 1 209 ? -19.289 -3.731 21.585 1.00 18.28 211 GLN C O 1
ATOM 5017 N N . GLU C 1 210 ? -18.763 -4.749 19.639 1.00 17.32 212 GLU C N 1
ATOM 5018 C CA . GLU C 1 210 ? -19.718 -5.825 19.834 1.00 20.06 212 GLU C CA 1
ATOM 5019 C C . GLU C 1 210 ? -19.022 -7.161 19.671 1.00 22.45 212 GLU C C 1
ATOM 5020 O O . GLU C 1 210 ? -18.181 -7.328 18.787 1.00 20.43 212 GLU C O 1
ATOM 5026 N N . HIS C 1 211 ? -19.394 -8.109 20.527 1.00 18.38 213 HIS C N 1
ATOM 5027 C CA . HIS C 1 211 ? -18.976 -9.498 20.415 1.00 18.97 213 HIS C CA 1
ATOM 5028 C C . HIS C 1 211 ? -20.243 -10.336 20.420 1.00 21.21 213 HIS C C 1
ATOM 5029 O O . HIS C 1 211 ? -21.078 -10.189 21.318 1.00 22.67 213 HIS C O 1
ATOM 5036 N N . ALA C 1 212 ? -20.399 -11.190 19.413 1.00 21.25 214 ALA C N 1
ATOM 5037 C CA . ALA C 1 212 ? -21.603 -11.992 19.250 1.00 18.13 214 ALA C CA 1
ATOM 5038 C C . ALA C 1 212 ? -21.206 -13.431 18.960 1.00 19.98 214 ALA C C 1
ATOM 5039 O O . ALA C 1 212 ? -20.379 -13.685 18.078 1.00 19.83 214 ALA C O 1
ATOM 5041 N N . VAL C 1 213 ? -21.792 -14.367 19.702 1.00 21.16 215 VAL C N 1
ATOM 5042 C CA . VAL C 1 213 ? -21.457 -15.784 19.586 1.00 18.52 215 VAL C CA 1
ATOM 5043 C C . VAL C 1 213 ? -22.751 -16.581 19.493 1.00 22.22 215 VAL C C 1
ATOM 5044 O O . VAL C 1 213 ? -23.635 -16.441 20.346 1.00 21.04 215 VAL C O 1
ATOM 5048 N N . ALA C 1 214 ? -22.858 -17.423 18.467 1.00 23.93 216 ALA C N 1
ATOM 5049 C CA . ALA C 1 214 ? -24.026 -18.277 18.300 1.00 25.76 216 ALA C CA 1
ATOM 5050 C C . ALA C 1 214 ? -23.822 -19.595 19.033 1.00 23.32 216 ALA C C 1
ATOM 5051 O O . ALA C 1 214 ? -22.718 -20.150 19.047 1.00 23.68 216 ALA C O 1
ATOM 5053 N N . LYS C 1 215 ? -24.893 -20.092 19.653 1.00 20.94 217 LYS C N 1
ATOM 5054 C CA . LYS C 1 215 ? -24.831 -21.321 20.430 1.00 23.14 217 LYS C CA 1
ATOM 5055 C C . LYS C 1 215 ? -26.099 -22.136 20.215 1.00 23.58 217 LYS C C 1
ATOM 5056 O O . LYS C 1 215 ? -27.182 -21.585 19.997 1.00 24.85 217 LYS C O 1
ATOM 5062 N N . TYR C 1 216 ? -25.950 -23.457 20.276 1.00 25.20 218 TYR C N 1
ATOM 5063 C CA . TYR C 1 216 ? -27.110 -24.332 20.356 1.00 27.48 218 TYR C CA 1
ATOM 5064 C C . TYR C 1 216 ? -27.786 -24.187 21.713 1.00 28.23 218 TYR C C 1
ATOM 5065 O O . TYR C 1 216 ? -27.139 -23.904 22.725 1.00 32.96 218 TYR C O 1
ATOM 5074 N N . PHE C 1 217 ? -29.093 -24.428 21.740 1.00 31.21 219 PHE C N 1
ATOM 5075 C CA . PHE C 1 217 ? -29.768 -24.589 23.020 1.00 33.99 219 PHE C CA 1
ATOM 5076 C C . PHE C 1 217 ? -29.353 -25.898 23.691 1.00 47.99 219 PHE C C 1
ATOM 5077 O O . PHE C 1 217 ? -28.877 -26.838 23.045 1.00 42.30 219 PHE C O 1
ATOM 5085 N N . THR C 1 218 ? -29.547 -25.937 25.012 1.00 54.99 220 THR C N 1
ATOM 5086 C CA . THR C 1 218 ? -29.232 -27.092 25.864 1.00 67.52 220 THR C CA 1
ATOM 5087 C C . THR C 1 218 ? -27.735 -27.380 25.884 1.00 68.09 220 THR C C 1
ATOM 5088 O O . THR C 1 218 ? -26.974 -26.676 26.549 1.00 65.60 220 THR C O 1
ATOM 5092 N N . VAL D 1 7 ? -50.715 -12.699 -2.574 1.00 79.68 7 VAL D N 1
ATOM 5093 C CA . VAL D 1 7 ? -51.434 -13.480 -1.577 1.00 77.72 7 VAL D CA 1
ATOM 5094 C C . VAL D 1 7 ? -51.171 -12.852 -0.190 1.00 75.91 7 VAL D C 1
ATOM 5095 O O . VAL D 1 7 ? -50.986 -11.636 -0.096 1.00 68.48 7 VAL D O 1
ATOM 5099 N N . LEU D 1 8 ? -51.171 -13.652 0.876 1.00 69.42 8 LEU D N 1
ATOM 5100 C CA . LEU D 1 8 ? -51.014 -13.160 2.240 1.00 54.37 8 LEU D CA 1
ATOM 5101 C C . LEU D 1 8 ? -49.552 -13.209 2.663 1.00 41.47 8 LEU D C 1
ATOM 5102 O O . LEU D 1 8 ? -48.912 -14.260 2.579 1.00 47.05 8 LEU D O 1
ATOM 5107 N N . LYS D 1 9 ? -49.037 -12.077 3.132 1.00 51.86 9 LYS D N 1
ATOM 5108 C CA . LYS D 1 9 ? -47.690 -11.994 3.674 1.00 60.08 9 LYS D CA 1
ATOM 5109 C C . LYS D 1 9 ? -47.702 -12.250 5.178 1.00 49.23 9 LYS D C 1
ATOM 5110 O O . LYS D 1 9 ? -48.708 -12.048 5.862 1.00 44.22 9 LYS D O 1
ATOM 5116 N N . GLU D 1 10 ? -46.547 -12.677 5.694 1.00 48.11 10 GLU D N 1
ATOM 5117 C CA . GLU D 1 10 ? -46.398 -12.795 7.140 1.00 51.70 10 GLU D CA 1
ATOM 5118 C C . GLU D 1 10 ? -46.482 -11.434 7.822 1.00 50.90 10 GLU D C 1
ATOM 5119 O O . GLU D 1 10 ? -46.823 -11.354 9.007 1.00 45.36 10 GLU D O 1
ATOM 5125 N N . ASN D 1 11 ? -46.181 -10.357 7.098 1.00 42.51 11 ASN D N 1
ATOM 5126 C CA . ASN D 1 11 ? -46.377 -8.993 7.579 1.00 41.96 11 ASN D CA 1
ATOM 5127 C C . ASN D 1 11 ? -47.251 -8.267 6.562 1.00 51.58 11 ASN D C 1
ATOM 5128 O O . ASN D 1 11 ? -46.822 -8.031 5.427 1.00 53.94 11 ASN D O 1
ATOM 5133 N N . MET D 1 12 ? -48.477 -7.934 6.962 1.00 34.40 12 MET D N 1
ATOM 5134 C CA . MET D 1 12 ? -49.475 -7.318 6.096 1.00 31.38 12 MET D CA 1
ATOM 5135 C C . MET D 1 12 ? -49.884 -5.959 6.649 1.00 33.51 12 MET D C 1
ATOM 5136 O O . MET D 1 12 ? -50.066 -5.799 7.862 1.00 33.82 12 MET D O 1
ATOM 5141 N N . LYS D 1 13 ? -50.117 -5.033 5.739 1.00 29.45 13 LYS D N 1
ATOM 5142 C CA . LYS D 1 13 ? -50.533 -3.707 6.104 1.00 28.55 13 LYS D CA 1
ATOM 5143 C C . LYS D 1 13 ? -52.001 -3.443 5.828 1.00 29.87 13 LYS D C 1
ATOM 5144 O O . LYS D 1 13 ? -52.571 -4.052 4.966 1.00 29.11 13 LYS D O 1
ATOM 5150 N N . THR D 1 14 ? -52.573 -2.520 6.571 1.00 24.60 14 THR D N 1
ATOM 5151 C CA . THR D 1 14 ? -53.960 -2.110 6.400 1.00 25.19 14 THR D CA 1
ATOM 5152 C C . THR D 1 14 ? -54.031 -0.589 6.431 1.00 28.96 14 THR D C 1
ATOM 5153 O O . THR D 1 14 ? -53.277 0.054 7.165 1.00 26.22 14 THR D O 1
ATOM 5157 N N . THR D 1 15 ? -54.929 -0.017 5.634 1.00 25.07 15 THR D N 1
ATOM 5158 C CA . THR D 1 15 ? -55.328 1.375 5.785 1.00 26.70 15 THR D CA 1
ATOM 5159 C C . THR D 1 15 ? -56.785 1.419 6.225 1.00 28.37 15 THR D C 1
ATOM 5160 O O . THR D 1 15 ? -57.603 0.613 5.769 1.00 29.66 15 THR D O 1
ATOM 5164 N N . TYR D 1 16 ? -57.103 2.352 7.122 1.00 23.61 16 TYR D N 1
ATOM 5165 C CA . TYR D 1 16 ? -58.410 2.415 7.766 1.00 20.23 16 TYR D CA 1
ATOM 5166 C C . TYR D 1 16 ? -59.103 3.736 7.461 1.00 23.92 16 TYR D C 1
ATOM 5167 O O . TYR D 1 16 ? -58.467 4.795 7.458 1.00 24.72 16 TYR D O 1
ATOM 5176 N N . HIS D 1 17 ? -60.414 3.668 7.225 1.00 23.91 17 HIS D N 1
ATOM 5177 C CA . HIS D 1 17 ? -61.255 4.858 7.127 1.00 22.44 17 HIS D CA 1
ATOM 5178 C C . HIS D 1 17 ? -62.610 4.541 7.747 1.00 26.07 17 HIS D C 1
ATOM 5179 O O . HIS D 1 17 ? -63.300 3.629 7.282 1.00 22.64 17 HIS D O 1
ATOM 5186 N N . MET D 1 18 ? -62.989 5.288 8.789 1.00 21.77 18 MET D N 1
ATOM 5187 C CA . MET D 1 18 ? -64.285 5.139 9.450 1.00 26.11 18 MET D CA 1
ATOM 5188 C C . MET D 1 18 ? -65.045 6.459 9.405 1.00 25.15 18 MET D C 1
ATOM 5189 O O . MET D 1 18 ? -64.484 7.512 9.727 1.00 24.52 18 MET D O 1
ATOM 5194 N N . ASP D 1 19 ? -66.313 6.401 8.994 1.00 19.35 19 ASP D N 1
ATOM 5195 C CA . ASP D 1 19 ? -67.251 7.514 9.130 1.00 22.22 19 ASP D CA 1
ATOM 5196 C C . ASP D 1 19 ? -68.284 7.131 10.184 1.00 24.18 19 ASP D C 1
ATOM 5197 O O . ASP D 1 19 ? -68.963 6.109 10.043 1.00 22.98 19 ASP D O 1
ATOM 5202 N N . GLY D 1 20 ? -68.411 7.945 11.233 1.00 18.77 20 GLY D N 1
ATOM 5203 C CA . GLY D 1 20 ? -69.250 7.539 12.344 1.00 19.16 20 GLY D CA 1
ATOM 5204 C C . GLY D 1 20 ? -69.947 8.691 13.034 1.00 19.46 20 GLY D C 1
ATOM 5205 O O . GLY D 1 20 ? -69.700 9.861 12.746 1.00 20.68 20 GLY D O 1
ATOM 5206 N N . SER D 1 21 ? -70.853 8.332 13.946 1.00 19.11 21 SER D N 1
ATOM 5207 C CA . SER D 1 21 ? -71.451 9.291 14.865 1.00 16.68 21 SER D CA 1
ATOM 5208 C C . SER D 1 21 ? -71.836 8.573 16.150 1.00 22.05 21 SER D C 1
ATOM 5209 O O . SER D 1 21 ? -72.123 7.369 16.149 1.00 19.03 21 SER D O 1
ATOM 5212 N N . VAL D 1 22 ? -71.819 9.325 17.249 1.00 19.56 22 VAL D N 1
ATOM 5213 C CA . VAL D 1 22 ? -72.243 8.844 18.562 1.00 17.80 22 VAL D CA 1
ATOM 5214 C C . VAL D 1 22 ? -73.090 9.943 19.191 1.00 21.83 22 VAL D C 1
ATOM 5215 O O . VAL D 1 22 ? -72.629 11.085 19.315 1.00 24.97 22 VAL D O 1
ATOM 5219 N N . ASN D 1 23 ? -74.330 9.607 19.575 1.00 18.12 23 ASN D N 1
ATOM 5220 C CA . ASN D 1 23 ? -75.270 10.579 20.154 1.00 19.61 23 ASN D CA 1
ATOM 5221 C C . ASN D 1 23 ? -75.365 11.837 19.286 1.00 22.64 23 ASN D C 1
ATOM 5222 O O . ASN D 1 23 ? -75.490 12.958 19.786 1.00 26.67 23 ASN D O 1
ATOM 5227 N N . GLY D 1 24 ? -75.295 11.648 17.972 1.00 25.98 24 GLY D N 1
ATOM 5228 C CA . GLY D 1 24 ? -75.454 12.752 17.049 1.00 25.45 24 GLY D CA 1
ATOM 5229 C C . GLY D 1 24 ? -74.214 13.575 16.796 1.00 25.50 24 GLY D C 1
ATOM 5230 O O . GLY D 1 24 ? -74.303 14.606 16.110 1.00 26.93 24 GLY D O 1
ATOM 5231 N N . HIS D 1 25 ? -73.066 13.171 17.328 1.00 23.56 25 HIS D N 1
ATOM 5232 C CA . HIS D 1 25 ? -71.801 13.846 17.068 1.00 27.40 25 HIS D CA 1
ATOM 5233 C C . HIS D 1 25 ? -71.035 13.062 16.008 1.00 26.07 25 HIS D C 1
ATOM 5234 O O . HIS D 1 25 ? -70.650 11.910 16.244 1.00 24.53 25 HIS D O 1
ATOM 5241 N N . TYR D 1 26 ? -70.808 13.684 14.851 1.00 25.94 26 TYR D N 1
ATOM 5242 C CA . TYR D 1 26 ? -70.181 13.011 13.717 1.00 22.52 26 TYR D CA 1
ATOM 5243 C C . TYR D 1 26 ? -68.663 13.141 13.757 1.00 28.53 26 TYR D C 1
ATOM 5244 O O . TYR D 1 26 ? -68.115 14.139 14.236 1.00 27.76 26 TYR D O 1
ATOM 5253 N N . PHE D 1 27 ? -67.986 12.132 13.207 1.00 20.50 27 PHE D N 1
ATOM 5254 C CA . PHE D 1 27 ? -66.531 12.100 13.246 1.00 21.37 27 PHE D CA 1
ATOM 5255 C C . PHE D 1 27 ? -66.014 11.207 12.127 1.00 26.92 27 PHE D C 1
ATOM 5256 O O . PHE D 1 27 ? -66.745 10.379 11.573 1.00 23.63 27 PHE D O 1
ATOM 5264 N N . THR D 1 28 ? -64.733 11.388 11.807 1.00 20.58 28 THR D N 1
ATOM 5265 C CA . THR D 1 28 ? -64.019 10.543 10.858 1.00 23.25 28 THR D CA 1
ATOM 5266 C C . THR D 1 28 ? -62.693 10.124 11.476 1.00 25.78 28 THR D C 1
ATOM 5267 O O . THR D 1 28 ? -62.028 10.928 12.132 1.00 22.14 28 THR D O 1
ATOM 5271 N N . ILE D 1 29 ? -62.319 8.859 11.287 1.00 25.56 29 ILE D N 1
ATOM 5272 C CA . ILE D 1 29 ? -61.065 8.326 11.808 1.00 20.95 29 ILE D CA 1
ATOM 5273 C C . ILE D 1 29 ? -60.331 7.639 10.665 1.00 22.81 29 ILE D C 1
ATOM 5274 O O . ILE D 1 29 ? -60.947 6.951 9.845 1.00 25.70 29 ILE D O 1
ATOM 5279 N N . GLU D 1 30 ? -59.019 7.853 10.594 1.00 22.13 30 GLU D N 1
ATOM 5280 C CA . GLU D 1 30 ? -58.189 7.254 9.561 1.00 24.25 30 GLU D CA 1
ATOM 5281 C C . GLU D 1 30 ? -56.900 6.769 10.199 1.00 28.41 30 GLU D C 1
ATOM 5282 O O . GLU D 1 30 ? -56.475 7.290 11.232 1.00 27.26 30 GLU D O 1
ATOM 5288 N N . GLY D 1 31 ? -56.272 5.776 9.581 1.00 26.88 31 GLY D N 1
ATOM 5289 C CA . GLY D 1 31 ? -55.016 5.304 10.125 1.00 25.78 31 GLY D CA 1
ATOM 5290 C C . GLY D 1 31 ? -54.477 4.123 9.355 1.00 25.09 31 GLY D C 1
ATOM 5291 O O . GLY D 1 31 ? -54.946 3.796 8.265 1.00 23.82 31 GLY D O 1
ATOM 5292 N N . GLU D 1 32 ? -53.476 3.487 9.962 1.00 26.56 32 GLU D N 1
ATOM 5293 C CA . GLU D 1 32 ? -52.714 2.416 9.341 1.00 26.69 32 GLU D CA 1
ATOM 5294 C C . GLU D 1 32 ? -52.478 1.308 10.354 1.00 30.10 32 GLU D C 1
ATOM 5295 O O . GLU D 1 32 ? -52.449 1.535 11.567 1.00 28.73 32 GLU D O 1
ATOM 5301 N N . GLY D 1 33 ? -52.287 0.097 9.835 1.00 26.16 33 GLY D N 1
ATOM 5302 C CA . GLY D 1 33 ? -52.034 -1.049 10.679 1.00 26.89 33 GLY D CA 1
ATOM 5303 C C . GLY D 1 33 ? -50.974 -1.941 10.067 1.00 28.74 33 GLY D C 1
ATOM 5304 O O . GLY D 1 33 ? -50.664 -1.861 8.875 1.00 27.47 33 GLY D O 1
ATOM 5305 N N . THR D 1 34 ? -50.400 -2.781 10.919 1.00 24.89 34 THR D N 1
ATOM 5306 C CA . THR D 1 34 ? -49.484 -3.824 10.486 1.00 29.35 34 THR D CA 1
ATOM 5307 C C . THR D 1 34 ? -49.744 -5.050 11.342 1.00 27.72 34 THR D C 1
ATOM 5308 O O . THR D 1 34 ? -50.095 -4.932 12.518 1.00 29.00 34 THR D O 1
ATOM 5312 N N . GLY D 1 35 ? -49.600 -6.229 10.750 1.00 26.92 35 GLY D N 1
ATOM 5313 C CA . GLY D 1 35 ? -49.890 -7.411 11.535 1.00 24.02 35 GLY D CA 1
ATOM 5314 C C . GLY D 1 35 ? -49.435 -8.675 10.845 1.00 27.67 35 GLY D C 1
ATOM 5315 O O . GLY D 1 35 ? -49.054 -8.676 9.669 1.00 27.08 35 GLY D O 1
ATOM 5316 N N . ASN D 1 36 ? -49.464 -9.756 11.620 1.00 25.29 36 ASN D N 1
ATOM 5317 C CA . ASN D 1 36 ? -49.184 -11.100 11.126 1.00 26.39 36 ASN D CA 1
ATOM 5318 C C . ASN D 1 36 ? -50.503 -11.860 11.073 1.00 26.34 36 ASN D C 1
ATOM 5319 O O . ASN D 1 36 ? -51.014 -12.293 12.119 1.00 27.62 36 ASN D O 1
ATOM 5324 N N . PRO D 1 37 ? -51.100 -12.045 9.894 1.00 28.66 37 PRO D N 1
ATOM 5325 C CA . PRO D 1 37 ? -52.416 -12.697 9.849 1.00 29.20 37 PRO D CA 1
ATOM 5326 C C . PRO D 1 37 ? -52.384 -14.154 10.283 1.00 28.67 37 PRO D C 1
ATOM 5327 O O . PRO D 1 37 ? -53.404 -14.670 10.757 1.00 31.07 37 PRO D O 1
ATOM 5331 N N . PHE D 1 38 ? -51.245 -14.834 10.150 1.00 30.77 38 PHE D N 1
ATOM 5332 C CA . PHE D 1 38 ? -51.192 -16.238 10.534 1.00 32.28 38 PHE D CA 1
ATOM 5333 C C . PHE D 1 38 ? -51.097 -16.412 12.044 1.00 32.29 38 PHE D C 1
ATOM 5334 O O . PHE D 1 38 ? -51.560 -17.425 12.574 1.00 34.73 38 PHE D O 1
ATOM 5342 N N . LYS D 1 39 ? -50.529 -15.439 12.754 1.00 28.73 39 LYS D N 1
ATOM 5343 C CA . LYS D 1 39 ? -50.479 -15.483 14.208 1.00 28.83 39 LYS D CA 1
ATOM 5344 C C . LYS D 1 39 ? -51.621 -14.707 14.849 1.00 28.58 39 LYS D C 1
ATOM 5345 O O . LYS D 1 39 ? -51.727 -14.689 16.079 1.00 28.54 39 LYS D O 1
ATOM 5351 N N . GLY D 1 40 ? -52.480 -14.080 14.049 1.00 27.91 40 GLY D N 1
ATOM 5352 C CA . GLY D 1 40 ? -53.597 -13.326 14.584 1.00 25.57 40 GLY D CA 1
ATOM 5353 C C . GLY D 1 40 ? -53.206 -12.110 15.393 1.00 26.62 40 GLY D C 1
ATOM 5354 O O . GLY D 1 40 ? -53.938 -11.731 16.311 1.00 26.34 40 GLY D O 1
ATOM 5355 N N . GLN D 1 41 ? -52.071 -11.487 15.077 1.00 28.30 41 GLN D N 1
ATOM 5356 C CA . GLN D 1 41 ? -51.567 -10.315 15.788 1.00 26.52 41 GLN D CA 1
ATOM 5357 C C . GLN D 1 41 ? -51.637 -9.092 14.886 1.00 27.92 41 GLN D C 1
ATOM 5358 O O . GLN D 1 41 ? -51.290 -9.168 13.703 1.00 27.41 41 GLN D O 1
ATOM 5364 N N . GLN D 1 42 ? -52.050 -7.952 15.440 1.00 22.55 42 GLN D N 1
ATOM 5365 C CA . GLN D 1 42 ? -52.037 -6.739 14.633 1.00 26.05 42 GLN D CA 1
ATOM 5366 C C . GLN D 1 42 ? -51.905 -5.512 15.522 1.00 26.15 42 GLN D C 1
ATOM 5367 O O . GLN D 1 42 ? -52.343 -5.508 16.678 1.00 24.06 42 GLN D O 1
ATOM 5373 N N . SER D 1 43 ? -51.298 -4.467 14.954 1.00 24.55 43 SER D N 1
ATOM 5374 C CA . SER D 1 43 ? -51.052 -3.196 15.629 1.00 25.55 43 SER D CA 1
ATOM 5375 C C . SER D 1 43 ? -51.578 -2.071 14.754 1.00 27.33 43 SER D C 1
ATOM 5376 O O . SER D 1 43 ? -51.253 -2.006 13.565 1.00 27.45 43 SER D O 1
ATOM 5379 N N . LEU D 1 44 ? -52.351 -1.168 15.346 1.00 22.66 44 LEU D N 1
ATOM 5380 C CA . LEU D 1 44 ? -52.998 -0.091 14.616 1.00 22.05 44 LEU D CA 1
ATOM 5381 C C . LEU D 1 44 ? -52.607 1.256 15.204 1.00 20.93 44 LEU D C 1
ATOM 5382 O O . LEU D 1 44 ? -52.421 1.385 16.420 1.00 24.23 44 LEU D O 1
ATOM 5387 N N . LYS D 1 45 ? -52.490 2.256 14.334 1.00 22.34 45 LYS D N 1
ATOM 5388 C CA . LYS D 1 45 ? -52.294 3.647 14.731 1.00 23.49 45 LYS D CA 1
ATOM 5389 C C . LYS D 1 45 ? -53.363 4.486 14.049 1.00 27.73 45 LYS D C 1
ATOM 5390 O O . LYS D 1 45 ? -53.382 4.587 12.818 1.00 25.89 45 LYS D O 1
ATOM 5396 N N . LEU D 1 46 ? -54.238 5.101 14.841 1.00 21.84 46 LEU D N 1
ATOM 5397 C CA . LEU D 1 46 ? -55.418 5.768 14.316 1.00 20.15 46 LEU D CA 1
ATOM 5398 C C . LEU D 1 46 ? -55.444 7.227 14.757 1.00 23.02 46 LEU D C 1
ATOM 5399 O O . LEU D 1 46 ? -54.926 7.583 15.820 1.00 26.30 46 LEU D O 1
ATOM 5404 N N . ARG D 1 47 ? -56.063 8.067 13.924 1.00 22.86 47 ARG D N 1
ATOM 5405 C CA . ARG D 1 47 ? -56.168 9.499 14.171 1.00 22.77 47 ARG D CA 1
ATOM 5406 C C . ARG D 1 47 ? -57.587 9.965 13.879 1.00 23.26 47 ARG D C 1
ATOM 5407 O O . ARG D 1 47 ? -58.189 9.539 12.895 1.00 24.71 47 ARG D O 1
ATOM 5415 N N . VAL D 1 48 ? -58.116 10.847 14.727 1.00 26.53 48 VAL D N 1
ATOM 5416 C CA . VAL D 1 48 ? -59.408 11.480 14.466 1.00 25.04 48 VAL D CA 1
ATOM 5417 C C . VAL D 1 48 ? -59.170 12.626 13.486 1.00 32.19 48 VAL D C 1
ATOM 5418 O O . VAL D 1 48 ? -58.527 13.619 13.832 1.00 33.55 48 VAL D O 1
ATOM 5422 N N . THR D 1 49 ? -59.688 12.498 12.261 1.00 24.24 49 THR D N 1
ATOM 5423 C CA . THR D 1 49 ? -59.445 13.520 11.246 1.00 31.50 49 THR D CA 1
ATOM 5424 C C . THR D 1 49 ? -60.556 14.561 11.135 1.00 30.45 49 THR D C 1
ATOM 5425 O O . THR D 1 49 ? -60.294 15.661 10.636 1.00 28.61 49 THR D O 1
ATOM 5429 N N . LYS D 1 50 ? -61.776 14.251 11.576 1.00 27.58 50 LYS D N 1
ATOM 5430 C CA . LYS D 1 50 ? -62.870 15.214 11.640 1.00 29.08 50 LYS D CA 1
ATOM 5431 C C . LYS D 1 50 ? -63.652 14.964 12.918 1.00 29.15 50 LYS D C 1
ATOM 5432 O O . LYS D 1 50 ? -63.809 13.815 13.335 1.00 26.04 50 LYS D O 1
ATOM 5438 N N . GLY D 1 51 ? -64.157 16.036 13.525 1.00 30.32 51 GLY D N 1
ATOM 5439 C CA . GLY D 1 51 ? -64.983 15.911 14.709 1.00 30.70 51 GLY D CA 1
ATOM 5440 C C . GLY D 1 51 ? -64.243 15.642 16.000 1.00 33.70 51 GLY D C 1
ATOM 5441 O O . GLY D 1 51 ? -64.882 15.286 16.998 1.00 31.59 51 GLY D O 1
ATOM 5442 N N . GLY D 1 52 ? -62.923 15.792 16.021 1.00 32.19 52 GLY D N 1
ATOM 5443 C CA . GLY D 1 52 ? -62.167 15.600 17.235 1.00 32.65 52 GLY D CA 1
ATOM 5444 C C . GLY D 1 52 ? -62.020 16.884 18.030 1.00 36.73 52 GLY D C 1
ATOM 5445 O O . GLY D 1 52 ? -62.164 17.989 17.497 1.00 32.87 52 GLY D O 1
ATOM 5446 N N . PRO D 1 53 ? -61.737 16.764 19.337 1.00 30.56 53 PRO D N 1
ATOM 5447 C CA . PRO D 1 53 ? -61.591 15.496 20.068 1.00 33.11 53 PRO D CA 1
ATOM 5448 C C . PRO D 1 53 ? -62.928 14.816 20.375 1.00 30.20 53 PRO D C 1
ATOM 5449 O O . PRO D 1 53 ? -63.948 15.486 20.537 1.00 33.69 53 PRO D O 1
ATOM 5453 N N . LEU D 1 54 ? -62.910 13.497 20.452 1.00 25.69 54 LEU D N 1
ATOM 5454 C CA . LEU D 1 54 ? -64.141 12.748 20.658 1.00 24.94 54 LEU D CA 1
ATOM 5455 C C . LEU D 1 54 ? -64.667 12.972 22.073 1.00 30.88 54 LEU D C 1
ATOM 5456 O O . LEU D 1 54 ? -63.899 12.883 23.041 1.00 30.21 54 LEU D O 1
ATOM 5461 N N . PRO D 1 55 ? -65.947 13.281 22.238 1.00 24.36 55 PRO D N 1
ATOM 5462 C CA . PRO D 1 55 ? -66.493 13.466 23.587 1.00 25.92 55 PRO D CA 1
ATOM 5463 C C . PRO D 1 55 ? -67.001 12.177 24.221 1.00 27.53 55 PRO D C 1
ATOM 5464 O O . PRO D 1 55 ? -67.886 12.219 25.078 1.00 35.21 55 PRO D O 1
ATOM 5468 N N . PHE D 1 56 ? -66.464 11.030 23.811 1.00 25.75 56 PHE D N 1
ATOM 5469 C CA . PHE D 1 56 ? -66.895 9.751 24.368 1.00 25.04 56 PHE D CA 1
ATOM 5470 C C . PHE D 1 56 ? -65.704 8.807 24.421 1.00 23.21 56 PHE D C 1
ATOM 5471 O O . PHE D 1 56 ? -64.684 9.034 23.769 1.00 23.94 56 PHE D O 1
ATOM 5479 N N . ALA D 1 57 ? -65.859 7.725 25.183 1.00 23.75 57 ALA D N 1
ATOM 5480 C CA . ALA D 1 57 ? -64.802 6.726 25.311 1.00 22.94 57 ALA D CA 1
ATOM 5481 C C . ALA D 1 57 ? -64.508 6.066 23.964 1.00 23.28 57 ALA D C 1
ATOM 5482 O O . ALA D 1 57 ? -65.411 5.541 23.304 1.00 21.47 57 ALA D O 1
ATOM 5484 N N . PHE D 1 58 ? -63.233 6.080 23.559 1.00 20.56 58 PHE D N 1
ATOM 5485 C CA . PHE D 1 58 ? -62.878 5.511 22.261 1.00 18.80 58 PHE D CA 1
ATOM 5486 C C . PHE D 1 58 ? -63.198 4.023 22.199 1.00 17.94 58 PHE D C 1
ATOM 5487 O O . PHE D 1 58 ? -63.440 3.482 21.112 1.00 20.24 58 PHE D O 1
ATOM 5495 N N . ASP D 1 59 ? -63.236 3.356 23.353 1.00 17.86 59 ASP D N 1
ATOM 5496 C CA . ASP D 1 59 ? -63.362 1.901 23.383 1.00 18.77 59 ASP D CA 1
ATOM 5497 C C . ASP D 1 59 ? -64.614 1.397 22.671 1.00 18.07 59 ASP D C 1
ATOM 5498 O O . ASP D 1 59 ? -64.619 0.264 22.172 1.00 22.77 59 ASP D O 1
ATOM 5503 N N . ILE D 1 60 ? -65.687 2.197 22.619 1.00 18.58 60 ILE D N 1
ATOM 5504 C CA . ILE D 1 60 ? -66.890 1.708 21.950 1.00 15.95 60 ILE D CA 1
ATOM 5505 C C . ILE D 1 60 ? -66.663 1.552 20.452 1.00 18.06 60 ILE D C 1
ATOM 5506 O O . ILE D 1 60 ? -67.408 0.825 19.784 1.00 19.67 60 ILE D O 1
ATOM 5511 N N . LEU D 1 61 ? -65.638 2.202 19.908 1.00 15.49 61 LEU D N 1
ATOM 5512 C CA . LEU D 1 61 ? -65.322 2.102 18.494 1.00 14.30 61 LEU D CA 1
ATOM 5513 C C . LEU D 1 61 ? -64.311 1.017 18.168 1.00 20.02 61 LEU D C 1
ATOM 5514 O O . LEU D 1 61 ? -64.274 0.561 17.019 1.00 17.67 61 LEU D O 1
ATOM 5519 N N . SER D 1 62 ? -63.470 0.628 19.123 1.00 20.75 62 SER D N 1
ATOM 5520 C CA . SER D 1 62 ? -62.249 -0.082 18.752 1.00 21.03 62 SER D CA 1
ATOM 5521 C C . SER D 1 62 ? -62.501 -1.439 18.107 1.00 18.24 62 SER D C 1
ATOM 5522 O O . SER D 1 62 ? -61.777 -1.760 17.145 1.00 19.32 62 SER D O 1
ATOM 5525 N N . PRO D 1 63 ? -63.481 -2.255 18.514 1.00 18.61 63 PRO D N 1
ATOM 5526 C CA . PRO D 1 63 ? -63.704 -3.525 17.798 1.00 22.07 63 PRO D CA 1
ATOM 5527 C C . PRO D 1 63 ? -64.146 -3.351 16.350 1.00 20.84 63 PRO D C 1
ATOM 5528 O O . PRO D 1 63 ? -64.108 -4.329 15.589 1.00 19.88 63 PRO D O 1
ATOM 5532 N N . THR D 1 64 ? -64.571 -2.149 15.941 1.00 18.06 64 THR D N 1
ATOM 5533 C CA . THR D 1 64 ? -64.873 -1.932 14.529 1.00 23.15 64 THR D CA 1
ATOM 5534 C C . THR D 1 64 ? -63.604 -1.990 13.694 1.00 20.35 64 THR D C 1
ATOM 5535 O O . THR D 1 64 ? -63.621 -2.485 12.562 1.00 19.93 64 THR D O 1
ATOM 5539 N N . PHE D 1 65 ? -62.493 -1.506 14.242 1.00 18.84 65 PHE D N 1
ATOM 5540 C CA . PHE D 1 65 ? -61.217 -1.521 13.542 1.00 21.84 65 PHE D CA 1
ATOM 5541 C C . PHE D 1 65 ? -60.543 -2.891 13.591 1.00 23.42 65 PHE D C 1
ATOM 5542 O O . PHE D 1 65 ? -59.811 -3.264 12.666 1.00 21.73 65 PHE D O 1
ATOM 5572 N N . ASN D 1 67 ? -61.017 -7.138 11.615 1.00 23.28 69 ASN D N 1
ATOM 5573 C CA . ASN D 1 67 ? -60.676 -7.892 10.410 1.00 20.57 69 ASN D CA 1
ATOM 5574 C C . ASN D 1 67 ? -60.207 -9.285 10.813 1.00 17.73 69 ASN D C 1
ATOM 5575 O O . ASN D 1 67 ? -59.044 -9.481 11.197 1.00 20.85 69 ASN D O 1
ATOM 5580 N N . ARG D 1 68 ? -61.123 -10.244 10.710 1.00 23.09 70 ARG D N 1
ATOM 5581 C CA . ARG D 1 68 ? -60.873 -11.610 11.152 1.00 22.85 70 ARG D CA 1
ATOM 5582 C C . ARG D 1 68 ? -59.902 -12.367 10.253 1.00 23.59 70 ARG D C 1
ATOM 5583 O O . ARG D 1 68 ? -59.618 -13.536 10.536 1.00 23.82 70 ARG D O 1
ATOM 5591 N N . VAL D 1 69 ? -59.385 -11.752 9.187 1.00 22.39 71 VAL D N 1
ATOM 5592 C CA . VAL D 1 69 ? -58.218 -12.329 8.523 1.00 24.37 71 VAL D CA 1
ATOM 5593 C C . VAL D 1 69 ? -57.071 -12.466 9.518 1.00 26.56 71 VAL D C 1
ATOM 5594 O O . VAL D 1 69 ? -56.264 -13.400 9.430 1.00 24.44 71 VAL D O 1
ATOM 5598 N N . PHE D 1 70 ? -57.004 -11.570 10.503 1.00 21.39 72 PHE D N 1
ATOM 5599 C CA . PHE D 1 70 ? -55.956 -11.617 11.521 1.00 21.76 72 PHE D CA 1
ATOM 5600 C C . PHE D 1 70 ? -56.441 -12.457 12.704 1.00 25.69 72 PHE D C 1
ATOM 5601 O O . PHE D 1 70 ? -56.683 -11.970 13.813 1.00 23.73 72 PHE D O 1
ATOM 5609 N N . THR D 1 71 ? -56.593 -13.754 12.427 1.00 22.61 73 THR D N 1
ATOM 5610 C CA . THR D 1 71 ? -56.977 -14.758 13.414 1.00 24.75 73 THR D CA 1
ATOM 5611 C C . THR D 1 71 ? -56.049 -15.949 13.243 1.00 27.79 73 THR D C 1
ATOM 5612 O O . THR D 1 71 ? -55.866 -16.433 12.123 1.00 24.26 73 THR D O 1
ATOM 5616 N N . ASP D 1 72 ? -55.473 -16.425 14.341 1.00 24.11 74 ASP D N 1
ATOM 5617 C CA . ASP D 1 72 ? -54.634 -17.621 14.312 1.00 26.06 74 ASP D CA 1
ATOM 5618 C C . ASP D 1 72 ? -55.550 -18.843 14.291 1.00 27.74 74 ASP D C 1
ATOM 5619 O O . ASP D 1 72 ? -56.093 -19.245 15.322 1.00 25.03 74 ASP D O 1
ATOM 5624 N N . TYR D 1 73 ? -55.728 -19.442 13.107 1.00 26.67 75 TYR D N 1
ATOM 5625 C CA . TYR D 1 73 ? -56.577 -20.623 12.939 1.00 28.52 75 TYR D CA 1
ATOM 5626 C C . TYR D 1 73 ? -55.756 -21.907 12.994 1.00 30.17 75 TYR D C 1
ATOM 5627 O O . TYR D 1 73 ? -54.625 -21.947 12.491 1.00 30.86 75 TYR D O 1
ATOM 5636 N N . PRO D 1 74 ? -56.305 -22.962 13.599 1.00 27.02 76 PRO D N 1
ATOM 5637 C CA . PRO D 1 74 ? -55.626 -24.260 13.572 1.00 30.86 76 PRO D CA 1
ATOM 5638 C C . PRO D 1 74 ? -55.449 -24.741 12.142 1.00 28.13 76 PRO D C 1
ATOM 5639 O O . PRO D 1 74 ? -56.230 -24.403 11.250 1.00 27.12 76 PRO D O 1
ATOM 5643 N N . GLU D 1 75 ? -54.406 -25.545 11.931 1.00 29.97 77 GLU D N 1
ATOM 5644 C CA . GLU D 1 75 ? -54.126 -26.043 10.589 1.00 37.66 77 GLU D CA 1
ATOM 5645 C C . GLU D 1 75 ? -55.311 -26.821 10.021 1.00 32.81 77 GLU D C 1
ATOM 5646 O O . GLU D 1 75 ? -55.613 -26.716 8.826 1.00 32.55 77 GLU D O 1
ATOM 5652 N N . ASP D 1 76 ? -56.014 -27.582 10.860 1.00 30.19 78 ASP D N 1
ATOM 5653 C CA . ASP D 1 76 ? -57.054 -28.474 10.362 1.00 30.32 78 ASP D CA 1
ATOM 5654 C C . ASP D 1 76 ? -58.453 -27.856 10.376 1.00 28.86 78 ASP D C 1
ATOM 5655 O O . ASP D 1 76 ? -59.429 -28.575 10.137 1.00 31.79 78 ASP D O 1
ATOM 5660 N N . MET D 1 77 ? -58.582 -26.546 10.631 1.00 27.52 79 MET D N 1
ATOM 5661 C CA . MET D 1 77 ? -59.906 -25.935 10.611 1.00 26.29 79 MET D CA 1
ATOM 5662 C C . MET D 1 77 ? -60.044 -25.009 9.414 1.00 27.51 79 MET D C 1
ATOM 5663 O O . MET D 1 77 ? -59.157 -24.176 9.179 1.00 28.77 79 MET D O 1
ATOM 5668 N N . PRO D 1 78 ? -61.128 -25.110 8.644 1.00 25.15 80 PRO D N 1
ATOM 5669 C CA . PRO D 1 78 ? -61.324 -24.170 7.533 1.00 24.38 80 PRO D CA 1
ATOM 5670 C C . PRO D 1 78 ? -61.304 -22.732 8.028 1.00 26.14 80 PRO D C 1
ATOM 5671 O O . PRO D 1 78 ? -61.892 -22.400 9.061 1.00 24.49 80 PRO D O 1
ATOM 5675 N N . ASP D 1 79 ? -60.612 -21.881 7.278 1.00 23.03 81 ASP D N 1
ATOM 5676 C CA . ASP D 1 79 ? -60.420 -20.465 7.617 1.00 22.68 81 ASP D CA 1
ATOM 5677 C C . ASP D 1 79 ? -61.276 -19.647 6.649 1.00 24.32 81 ASP D C 1
ATOM 5678 O O . ASP D 1 79 ? -60.847 -19.313 5.542 1.00 23.84 81 ASP D O 1
ATOM 5683 N N . TYR D 1 80 ? -62.496 -19.323 7.088 1.00 22.15 82 TYR D N 1
ATOM 5684 C CA . TYR D 1 80 ? -63.454 -18.604 6.251 1.00 28.72 82 TYR D CA 1
ATOM 5685 C C . TYR D 1 80 ? -62.865 -17.307 5.710 1.00 30.00 82 TYR D C 1
ATOM 5686 O O . TYR D 1 80 ? -63.069 -16.955 4.541 1.00 23.98 82 TYR D O 1
ATOM 5695 N N . PHE D 1 81 ? -62.112 -16.598 6.546 1.00 24.33 83 PHE D N 1
ATOM 5696 C CA . PHE D 1 81 ? -61.679 -15.247 6.217 1.00 20.83 83 PHE D CA 1
ATOM 5697 C C . PHE D 1 81 ? -60.471 -15.248 5.292 1.00 22.32 83 PHE D C 1
ATOM 5698 O O . PHE D 1 81 ? -60.408 -14.456 4.343 1.00 25.47 83 PHE D O 1
ATOM 5706 N N . LYS D 1 82 ? -59.501 -16.125 5.542 1.00 25.32 84 LYS D N 1
ATOM 5707 C CA . LYS D 1 82 ? -58.376 -16.196 4.620 1.00 27.27 84 LYS D CA 1
ATOM 5708 C C . LYS D 1 82 ? -58.792 -16.802 3.287 1.00 30.17 84 LYS D C 1
ATOM 5709 O O . LYS D 1 82 ? -58.225 -16.447 2.249 1.00 26.80 84 LYS D O 1
ATOM 5715 N N . GLN D 1 83 ? -59.790 -17.696 3.295 1.00 25.31 85 GLN D N 1
ATOM 5716 C CA . GLN D 1 83 ? -60.312 -18.248 2.045 1.00 31.07 85 GLN D CA 1
ATOM 5717 C C . GLN D 1 83 ? -61.049 -17.208 1.217 1.00 31.67 85 GLN D C 1
ATOM 5718 O O . GLN D 1 83 ? -61.161 -17.365 -0.004 1.00 26.75 85 GLN D O 1
ATOM 5724 N N . SER D 1 84 ? -61.586 -16.166 1.856 1.00 25.36 86 SER D N 1
ATOM 5725 C CA . SER D 1 84 ? -62.354 -15.166 1.124 1.00 26.61 86 SER D CA 1
ATOM 5726 C C . SER D 1 84 ? -61.473 -14.291 0.247 1.00 32.84 86 SER D C 1
ATOM 5727 O O . SER D 1 84 ? -61.998 -13.580 -0.616 1.00 27.13 86 SER D O 1
ATOM 5730 N N . LEU D 1 85 ? -60.160 -14.316 0.459 1.00 25.59 87 LEU D N 1
ATOM 5731 C CA . LEU D 1 85 ? -59.261 -13.505 -0.345 1.00 28.74 87 LEU D CA 1
ATOM 5732 C C . LEU D 1 85 ? -59.101 -14.126 -1.734 1.00 30.36 87 LEU D C 1
ATOM 5733 O O . LEU D 1 85 ? -59.227 -15.346 -1.898 1.00 30.01 87 LEU D O 1
ATOM 5738 N N . PRO D 1 86 ? -58.822 -13.309 -2.764 1.00 32.72 88 PRO D N 1
ATOM 5739 C CA . PRO D 1 86 ? -58.530 -11.870 -2.734 1.00 35.19 88 PRO D CA 1
ATOM 5740 C C . PRO D 1 86 ? -59.752 -10.953 -2.695 1.00 30.35 88 PRO D C 1
ATOM 5741 O O . PRO D 1 86 ? -59.584 -9.759 -2.452 1.00 36.03 88 PRO D O 1
ATOM 5745 N N . GLU D 1 87 ? -60.954 -11.489 -2.929 1.00 31.33 89 GLU D N 1
ATOM 5746 C CA . GLU D 1 87 ? -62.136 -10.633 -2.981 1.00 35.03 89 GLU D CA 1
ATOM 5747 C C . GLU D 1 87 ? -62.471 -10.040 -1.616 1.00 36.74 89 GLU D C 1
ATOM 5748 O O . GLU D 1 87 ? -62.994 -8.920 -1.541 1.00 36.89 89 GLU D O 1
ATOM 5754 N N . GLY D 1 88 ? -62.176 -10.760 -0.535 1.00 28.14 90 GLY D N 1
ATOM 5755 C CA . GLY D 1 88 ? -62.442 -10.242 0.790 1.00 25.14 90 GLY D CA 1
ATOM 5756 C C . GLY D 1 88 ? -63.867 -10.518 1.231 1.00 27.30 90 GLY D C 1
ATOM 5757 O O . GLY D 1 88 ? -64.561 -11.390 0.699 1.00 27.72 90 GLY D O 1
ATOM 5758 N N . TYR D 1 89 ? -64.315 -9.739 2.210 1.00 24.89 91 TYR D N 1
ATOM 5759 C CA . TYR D 1 89 ? -65.593 -10.007 2.855 1.00 25.68 91 TYR D CA 1
ATOM 5760 C C . TYR D 1 89 ? -66.054 -8.731 3.547 1.00 24.62 91 TYR D C 1
ATOM 5761 O O . TYR D 1 89 ? -65.294 -7.771 3.694 1.00 23.96 91 TYR D O 1
ATOM 5770 N N . SER D 1 90 ? -67.311 -8.734 3.976 1.00 21.14 92 SER D N 1
ATOM 5771 C CA . SER D 1 90 ? -67.875 -7.611 4.708 1.00 19.74 92 SER D CA 1
ATOM 5772 C C . SER D 1 90 ? -68.600 -8.137 5.938 1.00 23.30 92 SER D C 1
ATOM 5773 O O . SER D 1 90 ? -68.882 -9.334 6.057 1.00 22.28 92 SER D O 1
ATOM 5776 N N . TRP D 1 91 ? -68.892 -7.234 6.869 1.00 17.33 93 TRP D N 1
ATOM 5777 C CA . TRP D 1 91 ? -69.631 -7.645 8.055 1.00 18.63 93 TRP D CA 1
ATOM 5778 C C . TRP D 1 91 ? -70.549 -6.522 8.522 1.00 20.64 93 TRP D C 1
ATOM 5779 O O . TRP D 1 91 ? -70.376 -5.355 8.162 1.00 18.84 93 TRP D O 1
ATOM 5790 N N . GLU D 1 92 ? -71.571 -6.913 9.293 1.00 18.15 94 GLU D N 1
ATOM 5791 C CA . GLU D 1 92 ? -72.520 -6.001 9.916 1.00 17.59 94 GLU D CA 1
ATOM 5792 C C . GLU D 1 92 ? -72.732 -6.449 11.351 1.00 20.14 94 GLU D C 1
ATOM 5793 O O . GLU D 1 92 ? -72.852 -7.648 11.626 1.00 19.16 94 GLU D O 1
ATOM 5799 N N . ARG D 1 93 ? -72.797 -5.488 12.262 1.00 17.71 95 ARG D N 1
ATOM 5800 C CA . ARG D 1 93 ? -72.725 -5.805 13.680 1.00 18.65 95 ARG D CA 1
ATOM 5801 C C . ARG D 1 93 ? -73.720 -4.966 14.464 1.00 19.83 95 ARG D C 1
ATOM 5802 O O . ARG D 1 93 ? -73.931 -3.789 14.151 1.00 21.52 95 ARG D O 1
ATOM 5810 N N . THR D 1 94 ? -74.327 -5.576 15.482 1.00 17.52 96 THR D N 1
ATOM 5811 C CA . THR D 1 94 ? -75.125 -4.852 16.462 1.00 18.32 96 THR D CA 1
ATOM 5812 C C . THR D 1 94 ? -74.452 -4.940 17.825 1.00 20.51 96 THR D C 1
ATOM 5813 O O . THR D 1 94 ? -73.861 -5.968 18.173 1.00 19.79 96 THR D O 1
ATOM 5817 N N . MET D 1 95 ? -74.557 -3.860 18.596 1.00 17.74 97 MET D N 1
ATOM 5818 C CA . MET D 1 95 ? -73.902 -3.740 19.892 1.00 19.25 97 MET D CA 1
ATOM 5819 C C . MET D 1 95 ? -74.923 -3.183 20.876 1.00 20.66 97 MET D C 1
ATOM 5820 O O . MET D 1 95 ? -75.305 -2.012 20.783 1.00 21.25 97 MET D O 1
ATOM 5825 N N . MET D 1 96 ? -75.381 -4.019 21.806 1.00 17.06 98 MET D N 1
ATOM 5826 C CA . MET D 1 96 ? -76.434 -3.633 22.741 1.00 19.81 98 MET D CA 1
ATOM 5827 C C . MET D 1 96 ? -75.854 -3.584 24.146 1.00 28.91 98 MET D C 1
ATOM 5828 O O . MET D 1 96 ? -75.481 -4.622 24.706 1.00 19.26 98 MET D O 1
ATOM 5833 N N . TYR D 1 97 ? -75.801 -2.383 24.718 1.00 17.67 99 TYR D N 1
ATOM 5834 C CA . TYR D 1 97 ? -75.237 -2.176 26.044 1.00 22.44 99 TYR D CA 1
ATOM 5835 C C . TYR D 1 97 ? -76.306 -2.355 27.115 1.00 24.34 99 TYR D C 1
ATOM 5836 O O . TYR D 1 97 ? -77.483 -2.051 26.906 1.00 20.30 99 TYR D O 1
ATOM 5845 N N . GLU D 1 98 ? -75.882 -2.861 28.275 1.00 19.94 100 GLU D N 1
ATOM 5846 C CA . GLU D 1 98 ? -76.834 -3.146 29.341 1.00 21.46 100 GLU D CA 1
ATOM 5847 C C . GLU D 1 98 ? -77.428 -1.888 29.957 1.00 21.92 100 GLU D C 1
ATOM 5848 O O . GLU D 1 98 ? -78.398 -1.997 30.710 1.00 26.79 100 GLU D O 1
ATOM 5854 N N . ASP D 1 99 ? -76.883 -0.703 29.670 1.00 24.49 101 ASP D N 1
ATOM 5855 C CA . ASP D 1 99 ? -77.499 0.531 30.143 1.00 27.07 101 ASP D CA 1
ATOM 5856 C C . ASP D 1 99 ? -78.379 1.187 29.078 1.00 27.16 101 ASP D C 1
ATOM 5857 O O . ASP D 1 99 ? -78.740 2.363 29.215 1.00 27.73 101 ASP D O 1
ATOM 5862 N N . GLY D 1 100 ? -78.749 0.441 28.033 1.00 22.98 102 GLY D N 1
ATOM 5863 C CA . GLY D 1 100 ? -79.715 0.890 27.050 1.00 26.32 102 GLY D CA 1
ATOM 5864 C C . GLY D 1 100 ? -79.128 1.495 25.789 1.00 23.54 102 GLY D C 1
ATOM 5865 O O . GLY D 1 100 ? -79.870 1.696 24.818 1.00 22.18 102 GLY D O 1
ATOM 5866 N N . ALA D 1 101 ? -77.831 1.796 25.770 1.00 19.46 103 ALA D N 1
ATOM 5867 C CA . ALA D 1 101 ? -77.212 2.318 24.559 1.00 19.57 103 ALA D CA 1
ATOM 5868 C C . ALA D 1 101 ? -77.174 1.238 23.486 1.00 23.09 103 ALA D C 1
ATOM 5869 O O . ALA D 1 101 ? -77.082 0.044 23.782 1.00 18.74 103 ALA D O 1
ATOM 5871 N N . THR D 1 102 ? -77.264 1.660 22.226 1.00 20.59 104 THR D N 1
ATOM 5872 C CA . THR D 1 102 ? -77.164 0.728 21.112 1.00 17.10 104 THR D CA 1
ATOM 5873 C C . THR D 1 102 ? -76.273 1.327 20.039 1.00 23.60 104 THR D C 1
ATOM 5874 O O . THR D 1 102 ? -76.183 2.549 19.888 1.00 21.42 104 THR D O 1
ATOM 5878 N N . ALA D 1 103 ? -75.614 0.452 19.291 1.00 17.92 105 ALA D N 1
ATOM 5879 C CA . ALA D 1 103 ? -74.811 0.898 18.166 1.00 15.69 105 ALA D CA 1
ATOM 5880 C C . ALA D 1 103 ? -74.852 -0.168 17.087 1.00 20.37 105 ALA D C 1
ATOM 5881 O O . ALA D 1 103 ? -75.088 -1.347 17.363 1.00 20.41 105 ALA D O 1
ATOM 5883 N N . THR D 1 104 ? -74.659 0.273 15.852 1.00 19.93 106 THR D N 1
ATOM 5884 C CA . THR D 1 104 ? -74.522 -0.612 14.712 1.00 17.92 106 THR D CA 1
ATOM 5885 C C . THR D 1 104 ? -73.267 -0.210 13.962 1.00 21.27 106 THR D C 1
ATOM 5886 O O . THR D 1 104 ? -72.841 0.947 14.011 1.00 17.64 106 THR D O 1
ATOM 5890 N N . ALA D 1 105 ? -72.658 -1.178 13.290 1.00 17.14 107 ALA D N 1
ATOM 5891 C CA . ALA D 1 105 ? -71.459 -0.884 12.523 1.00 19.39 107 ALA D CA 1
ATOM 5892 C C . ALA D 1 105 ? -71.391 -1.832 11.340 1.00 18.81 107 ALA D C 1
ATOM 5893 O O . ALA D 1 105 ? -71.955 -2.929 11.372 1.00 18.86 107 ALA D O 1
ATOM 5895 N N . SER D 1 106 ? -70.718 -1.380 10.284 1.00 20.67 108 SER D N 1
ATOM 5896 C CA . SER D 1 106 ? -70.473 -2.185 9.098 1.00 21.29 108 SER D CA 1
ATOM 5897 C C . SER D 1 106 ? -69.056 -1.928 8.623 1.00 22.97 108 SER D C 1
ATOM 5898 O O . SER D 1 106 ? -68.526 -0.829 8.790 1.00 18.66 108 SER D O 1
ATOM 5901 N N . ALA D 1 107 ? -68.451 -2.939 8.006 1.00 22.13 109 ALA D N 1
ATOM 5902 C CA . ALA D 1 107 ? -67.146 -2.742 7.398 1.00 21.09 109 ALA D CA 1
ATOM 5903 C C . ALA D 1 107 ? -67.000 -3.648 6.190 1.00 20.71 109 ALA D C 1
ATOM 5904 O O . ALA D 1 107 ? -67.599 -4.728 6.124 1.00 21.68 109 ALA D O 1
ATOM 5906 N N . ARG D 1 108 ? -66.182 -3.193 5.240 1.00 21.93 110 ARG D N 1
ATOM 5907 C CA . ARG D 1 108 ? -65.761 -3.988 4.095 1.00 24.92 110 ARG D CA 1
ATOM 5908 C C . ARG D 1 108 ? -64.246 -4.146 4.133 1.00 25.11 110 ARG D C 1
ATOM 5909 O O . ARG D 1 108 ? -63.517 -3.157 4.264 1.00 22.34 110 ARG D O 1
ATOM 5917 N N . ILE D 1 109 ? -63.777 -5.384 4.009 1.00 21.96 111 ILE D N 1
ATOM 5918 C CA . ILE D 1 109 ? -62.353 -5.697 3.972 1.00 22.22 111 ILE D CA 1
ATOM 5919 C C . ILE D 1 109 ? -62.017 -6.125 2.549 1.00 23.58 111 ILE D C 1
ATOM 5920 O O . ILE D 1 109 ? -62.566 -7.112 2.041 1.00 25.58 111 ILE D O 1
ATOM 5925 N N . SER D 1 110 ? -61.132 -5.380 1.900 1.00 25.53 112 SER D N 1
ATOM 5926 C CA . SER D 1 110 ? -60.683 -5.695 0.548 1.00 26.42 112 SER D CA 1
ATOM 5927 C C . SER D 1 110 ? -59.166 -5.582 0.484 1.00 29.02 112 SER D C 1
ATOM 5928 O O . SER D 1 110 ? -58.502 -5.250 1.473 1.00 28.51 112 SER D O 1
ATOM 5931 N N . LEU D 1 111 ? -58.620 -5.860 -0.698 1.00 28.79 113 LEU D N 1
ATOM 5932 C CA . LEU D 1 111 ? -57.189 -5.791 -0.947 1.00 34.36 113 LEU D CA 1
ATOM 5933 C C . LEU D 1 111 ? -56.899 -4.815 -2.076 1.00 37.95 113 LEU D C 1
ATOM 5934 O O . LEU D 1 111 ? -57.653 -4.735 -3.054 1.00 43.74 113 LEU D O 1
ATOM 5939 N N . ASP D 1 112 ? -55.802 -4.076 -1.934 1.00 37.87 114 ASP D N 1
ATOM 5940 C CA . ASP D 1 112 ? -55.208 -3.388 -3.072 1.00 38.60 114 ASP D CA 1
ATOM 5941 C C . ASP D 1 112 ? -53.746 -3.801 -3.164 1.00 38.49 114 ASP D C 1
ATOM 5942 O O . ASP D 1 112 ? -53.318 -4.720 -2.458 1.00 36.46 114 ASP D O 1
ATOM 5947 N N . LYS D 1 113 ? -52.970 -3.138 -4.023 1.00 38.14 115 LYS D N 1
ATOM 5948 C CA . LYS D 1 113 ? -51.571 -3.519 -4.184 1.00 41.57 115 LYS D CA 1
ATOM 5949 C C . LYS D 1 113 ? -50.786 -3.365 -2.886 1.00 37.95 115 LYS D C 1
ATOM 5950 O O . LYS D 1 113 ? -49.803 -4.082 -2.667 1.00 44.85 115 LYS D O 1
ATOM 5956 N N . ASN D 1 114 ? -51.210 -2.458 -2.008 1.00 35.95 116 ASN D N 1
ATOM 5957 C CA . ASN D 1 114 ? -50.453 -2.151 -0.802 1.00 40.79 116 ASN D CA 1
ATOM 5958 C C . ASN D 1 114 ? -50.827 -3.017 0.396 1.00 37.58 116 ASN D C 1
ATOM 5959 O O . ASN D 1 114 ? -50.061 -3.074 1.367 1.00 37.40 116 ASN D O 1
ATOM 5964 N N . GLY D 1 115 ? -51.972 -3.689 0.357 1.00 34.12 117 GLY D N 1
ATOM 5965 C CA . GLY D 1 115 ? -52.416 -4.441 1.512 1.00 27.27 117 GLY D CA 1
ATOM 5966 C C . GLY D 1 115 ? -53.916 -4.339 1.682 1.00 29.57 117 GLY D C 1
ATOM 5967 O O . GLY D 1 115 ? -54.627 -4.120 0.696 1.00 30.27 117 GLY D O 1
ATOM 5968 N N . PHE D 1 116 ? -54.410 -4.472 2.911 1.00 26.73 118 PHE D N 1
ATOM 5969 C CA . PHE D 1 116 ? -55.846 -4.448 3.160 1.00 22.80 118 PHE D CA 1
ATOM 5970 C C . PHE D 1 116 ? -56.391 -3.027 3.129 1.00 29.58 118 PHE D C 1
ATOM 5971 O O . PHE D 1 116 ? -55.712 -2.066 3.499 1.00 28.47 118 PHE D O 1
ATOM 5979 N N . VAL D 1 117 ? -57.630 -2.910 2.659 1.00 27.38 119 VAL D N 1
ATOM 5980 C CA . VAL D 1 117 ? -58.412 -1.683 2.729 1.00 25.16 119 VAL D CA 1
ATOM 5981 C C . VAL D 1 117 ? -59.603 -1.962 3.635 1.00 26.40 119 VAL D C 1
ATOM 5982 O O . VAL D 1 117 ? -60.418 -2.844 3.339 1.00 27.12 119 VAL D O 1
ATOM 5986 N N . HIS D 1 118 ? -59.705 -1.212 4.730 1.00 23.94 120 HIS D N 1
ATOM 5987 C CA . HIS D 1 118 ? -60.749 -1.390 5.735 1.00 23.67 120 HIS D CA 1
ATOM 5988 C C . HIS D 1 118 ? -61.575 -0.108 5.775 1.00 25.74 120 HIS D C 1
ATOM 5989 O O . HIS D 1 118 ? -61.084 0.935 6.219 1.00 24.04 120 HIS D O 1
ATOM 5996 N N . LYS D 1 119 ? -62.806 -0.169 5.267 1.00 21.17 121 LYS D N 1
ATOM 5997 C CA . LYS D 1 119 ? -63.709 0.982 5.242 1.00 22.97 121 LYS D CA 1
ATOM 5998 C C . LYS D 1 119 ? -64.927 0.649 6.091 1.00 25.23 121 LYS D C 1
ATOM 5999 O O . LYS D 1 119 ? -65.620 -0.334 5.817 1.00 23.19 121 LYS D O 1
ATOM 6005 N N . SER D 1 120 ? -65.206 1.469 7.103 1.00 20.17 122 SER D N 1
ATOM 6006 C CA . SER D 1 120 ? -66.235 1.131 8.077 1.00 19.78 122 SER D CA 1
ATOM 6007 C C . SER D 1 120 ? -67.136 2.327 8.375 1.00 22.12 122 SER D C 1
ATOM 6008 O O . SER D 1 120 ? -66.800 3.483 8.092 1.00 21.06 122 SER D O 1
ATOM 6011 N N . THR D 1 121 ? -68.313 2.022 8.929 1.00 17.87 123 THR D N 1
ATOM 6012 C CA . THR D 1 121 ? -69.223 3.025 9.462 1.00 19.11 123 THR D CA 1
ATOM 6013 C C . THR D 1 121 ? -69.642 2.604 10.862 1.00 23.34 123 THR D C 1
ATOM 6014 O O . THR D 1 121 ? -69.600 1.422 11.215 1.00 22.10 123 THR D O 1
ATOM 6018 N N . PHE D 1 122 ? -70.041 3.589 11.665 1.00 17.79 124 PHE D N 1
ATOM 6019 C CA . PHE D 1 122 ? -70.443 3.336 13.043 1.00 16.40 124 PHE D CA 1
ATOM 6020 C C . PHE D 1 122 ? -71.530 4.332 13.417 1.00 20.71 124 PHE D C 1
ATOM 6021 O O . PHE D 1 122 ? -71.338 5.537 13.241 1.00 16.77 124 PHE D O 1
ATOM 6029 N N . HIS D 1 123 ? -72.654 3.838 13.941 1.00 19.57 125 HIS D N 1
ATOM 6030 C CA . HIS D 1 123 ? -73.730 4.698 14.434 1.00 19.00 125 HIS D CA 1
ATOM 6031 C C . HIS D 1 123 ? -74.091 4.279 15.852 1.00 20.33 125 HIS D C 1
ATOM 6032 O O . HIS D 1 123 ? -74.539 3.149 16.069 1.00 19.84 125 HIS D O 1
ATOM 6039 N N . GLY D 1 124 ? -73.907 5.180 16.809 1.00 19.73 126 GLY D N 1
ATOM 6040 C CA . GLY D 1 124 ? -74.220 4.909 18.209 1.00 18.32 126 GLY D CA 1
ATOM 6041 C C . GLY D 1 124 ? -75.217 5.915 18.750 1.00 24.17 126 GLY D C 1
ATOM 6042 O O . GLY D 1 124 ? -75.193 7.088 18.369 1.00 19.32 126 GLY D O 1
ATOM 6043 N N . GLU D 1 125 ? -76.100 5.453 19.635 1.00 19.05 127 GLU D N 1
ATOM 6044 C CA . GLU D 1 125 ? -77.148 6.326 20.143 1.00 20.83 127 GLU D CA 1
ATOM 6045 C C . GLU D 1 125 ? -77.550 5.908 21.551 1.00 25.73 127 GLU D C 1
ATOM 6046 O O . GLU D 1 125 ? -77.339 4.766 21.975 1.00 24.15 127 GLU D O 1
ATOM 6052 N N . ASN D 1 126 ? -78.137 6.861 22.275 1.00 24.60 128 ASN D N 1
ATOM 6053 C CA . ASN D 1 126 ? -78.672 6.627 23.614 1.00 25.24 128 ASN D CA 1
ATOM 6054 C C . ASN D 1 126 ? -77.599 6.171 24.596 1.00 26.00 128 ASN D C 1
ATOM 6055 O O . ASN D 1 126 ? -77.880 5.411 25.529 1.00 25.10 128 ASN D O 1
ATOM 6060 N N . PHE D 1 127 ? -76.368 6.626 24.404 1.00 22.14 129 PHE D N 1
ATOM 6061 C CA . PHE D 1 127 ? -75.369 6.479 25.454 1.00 22.40 129 PHE D CA 1
ATOM 6062 C C . PHE D 1 127 ? -75.689 7.493 26.546 1.00 27.63 129 PHE D C 1
ATOM 6063 O O . PHE D 1 127 ? -75.792 8.693 26.251 1.00 24.93 129 PHE D O 1
ATOM 6071 N N . PRO D 1 128 ? -75.926 7.058 27.787 1.00 23.69 130 PRO D N 1
ATOM 6072 C CA . PRO D 1 128 ? -76.367 7.990 28.834 1.00 28.83 130 PRO D CA 1
ATOM 6073 C C . PRO D 1 128 ? -75.358 9.108 29.054 1.00 26.54 130 PRO D C 1
ATOM 6074 O O . PRO D 1 128 ? -74.147 8.881 29.097 1.00 25.50 130 PRO D O 1
ATOM 6078 N N . ALA D 1 129 ? -75.878 10.329 29.209 1.00 30.38 131 ALA D N 1
ATOM 6079 C CA . ALA D 1 129 ? -75.009 11.497 29.324 1.00 30.24 131 ALA D CA 1
ATOM 6080 C C . ALA D 1 129 ? -74.100 11.410 30.546 1.00 32.39 131 ALA D C 1
ATOM 6081 O O . ALA D 1 129 ? -72.950 11.866 30.507 1.00 34.06 131 ALA D O 1
ATOM 6083 N N . ASN D 1 130 ? -74.594 10.838 31.646 1.00 31.60 132 ASN D N 1
ATOM 6084 C CA . ASN D 1 130 ? -73.803 10.701 32.861 1.00 35.54 132 ASN D CA 1
ATOM 6085 C C . ASN D 1 130 ? -73.244 9.293 33.025 1.00 36.80 132 ASN D C 1
ATOM 6086 O O . ASN D 1 130 ? -72.784 8.937 34.116 1.00 36.92 132 ASN D O 1
ATOM 6091 N N . GLY D 1 131 ? -73.271 8.491 31.960 1.00 27.24 133 GLY D N 1
ATOM 6092 C CA . GLY D 1 131 ? -72.720 7.156 31.983 1.00 26.12 133 GLY D CA 1
ATOM 6093 C C . GLY D 1 131 ? -71.244 7.126 31.642 1.00 28.37 133 GLY D C 1
ATOM 6094 O O . GLY D 1 131 ? -70.657 8.131 31.229 1.00 24.00 133 GLY D O 1
ATOM 6095 N N . PRO D 1 132 ? -70.617 5.952 31.791 1.00 24.42 134 PRO D N 1
ATOM 6096 C CA . PRO D 1 132 ? -69.155 5.877 31.632 1.00 23.46 134 PRO D CA 1
ATOM 6097 C C . PRO D 1 132 ? -68.660 6.141 30.216 1.00 21.82 134 PRO D C 1
ATOM 6098 O O . PRO D 1 132 ? -67.521 6.589 30.058 1.00 24.79 134 PRO D O 1
ATOM 6102 N N . VAL D 1 133 ? -69.459 5.879 29.179 1.00 19.52 135 VAL D N 1
ATOM 6103 C CA . VAL D 1 133 ? -68.990 6.160 27.822 1.00 19.89 135 VAL D CA 1
ATOM 6104 C C . VAL D 1 133 ? -68.892 7.666 27.591 1.00 20.59 135 VAL D C 1
ATOM 6105 O O . VAL D 1 133 ? -67.844 8.178 27.177 1.00 21.55 135 VAL D O 1
ATOM 6109 N N . MET D 1 134 ? -69.977 8.400 27.852 1.00 21.44 136 MET D N 1
ATOM 6110 C CA . MET D 1 134 ? -69.957 9.842 27.602 1.00 23.43 136 MET D CA 1
ATOM 6111 C C . MET D 1 134 ? -69.094 10.602 28.602 1.00 26.14 136 MET D C 1
ATOM 6112 O O . MET D 1 134 ? -68.691 11.735 28.316 1.00 27.35 136 MET D O 1
ATOM 6117 N N . LYS D 1 135 ? -68.801 10.021 29.762 1.00 25.08 137 LYS D N 1
ATOM 6118 C CA . LYS D 1 135 ? -67.896 10.646 30.718 1.00 27.15 137 LYS D CA 1
ATOM 6119 C C . LYS D 1 135 ? -66.458 10.158 30.566 1.00 26.87 137 LYS D C 1
ATOM 6120 O O . LYS D 1 135 ? -65.604 10.515 31.385 1.00 28.76 137 LYS D O 1
ATOM 6126 N N . LYS D 1 136 ? -66.180 9.365 29.529 1.00 25.12 138 LYS D N 1
ATOM 6127 C CA . LYS D 1 136 ? -64.833 8.899 29.179 1.00 26.95 138 LYS D CA 1
ATOM 6128 C C . LYS D 1 136 ? -64.149 8.211 30.365 1.00 26.87 138 LYS D C 1
ATOM 6129 O O . LYS D 1 136 ? -63.057 8.586 30.801 1.00 27.96 138 LYS D O 1
ATOM 6135 N N . LYS D 1 137 ? -64.820 7.178 30.878 1.00 24.17 139 LYS D N 1
ATOM 6136 C CA . LYS D 1 137 ? -64.314 6.379 31.989 1.00 24.70 139 LYS D CA 1
ATOM 6137 C C . LYS D 1 137 ? -63.872 4.988 31.553 1.00 23.75 139 LYS D C 1
ATOM 6138 O O . LYS D 1 137 ? -63.645 4.123 32.406 1.00 24.02 139 LYS D O 1
ATOM 6144 N N . GLY D 1 138 ? -63.755 4.751 30.249 1.00 23.73 140 GLY D N 1
ATOM 6145 C CA . GLY D 1 138 ? -63.338 3.445 29.763 1.00 19.44 140 GLY D CA 1
ATOM 6146 C C . GLY D 1 138 ? -61.839 3.239 29.931 1.00 25.94 140 GLY D C 1
ATOM 6147 O O . GLY D 1 138 ? -61.034 4.141 29.711 1.00 23.35 140 GLY D O 1
ATOM 6148 N N . VAL D 1 139 ? -61.467 2.026 30.332 1.00 20.68 141 VAL D N 1
ATOM 6149 C CA . VAL D 1 139 ? -60.069 1.646 30.498 1.00 19.82 141 VAL D CA 1
ATOM 6150 C C . VAL D 1 139 ? -59.621 0.738 29.359 1.00 23.63 141 VAL D C 1
ATOM 6151 O O . VAL D 1 139 ? -58.670 1.052 28.637 1.00 22.44 141 VAL D O 1
ATOM 6155 N N . ASN D 1 140 ? -60.311 -0.382 29.170 1.00 18.23 142 ASN D N 1
ATOM 6156 C CA . ASN D 1 140 ? -59.975 -1.372 28.155 1.00 17.80 142 ASN D CA 1
ATOM 6157 C C . ASN D 1 140 ? -61.010 -2.483 28.197 1.00 22.09 142 ASN D C 1
ATOM 6158 O O . ASN D 1 140 ? -61.601 -2.741 29.253 1.00 19.84 142 ASN D O 1
ATOM 6163 N N . TRP D 1 141 ? -61.230 -3.149 27.067 1.00 17.53 143 TRP D N 1
ATOM 6164 C CA . TRP D 1 141 ? -62.089 -4.326 27.044 1.00 19.75 143 TRP D CA 1
ATOM 6165 C C . TRP D 1 141 ? -61.402 -5.519 27.702 1.00 20.42 143 TRP D C 1
ATOM 6166 O O . TRP D 1 141 ? -60.208 -5.757 27.501 1.00 19.98 143 TRP D O 1
ATOM 6177 N N . GLU D 1 142 ? -62.171 -6.289 28.471 1.00 17.01 144 GLU D N 1
ATOM 6178 C CA . GLU D 1 142 ? -61.685 -7.575 28.943 1.00 16.16 144 GLU D CA 1
ATOM 6179 C C . GLU D 1 142 ? -61.453 -8.497 27.750 1.00 15.83 144 GLU D C 1
ATOM 6180 O O . GLU D 1 142 ? -62.143 -8.385 26.730 1.00 17.96 144 GLU D O 1
ATOM 6186 N N . PRO D 1 143 ? -60.525 -9.442 27.865 1.00 17.67 145 PRO D N 1
ATOM 6187 C CA . PRO D 1 143 ? -60.446 -10.514 26.865 1.00 20.92 145 PRO D CA 1
ATOM 6188 C C . PRO D 1 143 ? -61.802 -11.197 26.748 1.00 22.24 145 PRO D C 1
ATOM 6189 O O . PRO D 1 143 ? -62.566 -11.264 27.714 1.00 23.64 145 PRO D O 1
ATOM 6193 N N . SER D 1 144 ? -62.124 -11.673 25.548 1.00 22.68 146 SER D N 1
ATOM 6194 C CA . SER D 1 144 ? -63.456 -12.215 25.307 1.00 20.69 146 SER D CA 1
ATOM 6195 C C . SER D 1 144 ? -63.354 -13.482 24.475 1.00 24.10 146 SER D C 1
ATOM 6196 O O . SER D 1 144 ? -62.294 -13.826 23.938 1.00 22.58 146 SER D O 1
ATOM 6199 N N . SER D 1 145 ? -64.485 -14.172 24.362 1.00 22.13 147 SER D N 1
ATOM 6200 C CA . SER D 1 145 ? -64.583 -15.408 23.589 1.00 18.00 147 SER D CA 1
ATOM 6201 C C . SER D 1 145 ? -65.821 -15.315 22.706 1.00 22.39 147 SER D C 1
ATOM 6202 O O . SER D 1 145 ? -66.949 -15.345 23.209 1.00 23.12 147 SER D O 1
ATOM 6205 N N . GLU D 1 146 ? -65.610 -15.195 21.398 1.00 18.94 148 GLU D N 1
ATOM 6206 C CA . GLU D 1 146 ? -66.687 -15.020 20.434 1.00 16.45 148 GLU D CA 1
ATOM 6207 C C . GLU D 1 146 ? -67.061 -16.379 19.861 1.00 22.54 148 GLU D C 1
ATOM 6208 O O . GLU D 1 146 ? -66.206 -17.077 19.309 1.00 24.54 148 GLU D O 1
ATOM 6214 N N . THR D 1 147 ? -68.328 -16.753 19.992 1.00 19.00 149 THR D N 1
ATOM 6215 C CA . THR D 1 147 ? -68.804 -17.988 19.375 1.00 20.46 149 THR D CA 1
ATOM 6216 C C . THR D 1 147 ? -69.106 -17.727 17.902 1.00 26.92 149 THR D C 1
ATOM 6217 O O . THR D 1 147 ? -69.831 -16.785 17.568 1.00 24.14 149 THR D O 1
ATOM 6221 N N . ILE D 1 148 ? -68.538 -18.551 17.022 1.00 20.10 150 ILE D N 1
ATOM 6222 C CA . ILE D 1 148 ? -68.711 -18.431 15.580 1.00 19.04 150 ILE D CA 1
ATOM 6223 C C . ILE D 1 148 ? -69.565 -19.603 15.109 1.00 28.25 150 ILE D C 1
ATOM 6224 O O . ILE D 1 148 ? -69.202 -20.767 15.326 1.00 22.16 150 ILE D O 1
ATOM 6229 N N . THR D 1 149 ? -70.688 -19.303 14.452 1.00 20.65 151 THR D N 1
ATOM 6230 C CA . THR D 1 149 ? -71.639 -20.320 14.011 1.00 21.94 151 THR D CA 1
ATOM 6231 C C . THR D 1 149 ? -71.858 -20.219 12.505 1.00 22.95 151 THR D C 1
ATOM 6232 O O . THR D 1 149 ? -72.250 -19.152 12.008 1.00 26.00 151 THR D O 1
ATOM 6236 N N . PRO D 1 150 ? -71.639 -21.294 11.753 1.00 22.96 152 PRO D N 1
ATOM 6237 C CA . PRO D 1 150 ? -71.860 -21.260 10.305 1.00 22.52 152 PRO D CA 1
ATOM 6238 C C . PRO D 1 150 ? -73.305 -21.545 9.930 1.00 27.58 152 PRO D C 1
ATOM 6239 O O . PRO D 1 150 ? -74.018 -22.299 10.598 1.00 25.70 152 PRO D O 1
ATOM 6243 N N . SER D 1 151 ? -73.729 -20.932 8.826 1.00 23.41 153 SER D N 1
ATOM 6244 C CA . SER D 1 151 ? -74.978 -21.311 8.174 1.00 30.65 153 SER D CA 1
ATOM 6245 C C . SER D 1 151 ? -74.995 -20.733 6.763 1.00 35.19 153 SER D C 1
ATOM 6246 O O . SER D 1 151 ? -74.527 -19.618 6.553 1.00 31.81 153 SER D O 1
ATOM 6249 N N . ASP D 1 152 ? -75.516 -21.501 5.805 1.00 35.16 154 ASP D N 1
ATOM 6250 C CA . ASP D 1 152 ? -75.834 -21.011 4.453 1.00 36.17 154 ASP D CA 1
ATOM 6251 C C . ASP D 1 152 ? -74.776 -20.053 3.897 1.00 47.62 154 ASP D C 1
ATOM 6252 O O . ASP D 1 152 ? -75.078 -18.962 3.405 1.00 43.84 154 ASP D O 1
ATOM 6257 N N . GLY D 1 153 ? -73.515 -20.456 3.992 1.00 42.08 155 GLY D N 1
ATOM 6258 C CA . GLY D 1 153 ? -72.455 -19.675 3.387 1.00 29.48 155 GLY D CA 1
ATOM 6259 C C . GLY D 1 153 ? -72.009 -18.433 4.139 1.00 33.93 155 GLY D C 1
ATOM 6260 O O . GLY D 1 153 ? -71.147 -17.707 3.628 1.00 29.66 155 GLY D O 1
ATOM 6261 N N . ILE D 1 154 ? -72.560 -18.149 5.321 1.00 25.20 156 ILE D N 1
ATOM 6262 C CA . ILE D 1 154 ? -72.133 -17.016 6.137 1.00 23.98 156 ILE D CA 1
ATOM 6263 C C . ILE D 1 154 ? -71.755 -17.521 7.526 1.00 29.58 156 ILE D C 1
ATOM 6264 O O . ILE D 1 154 ? -72.002 -18.674 7.885 1.00 22.59 156 ILE D O 1
ATOM 6269 N N . LEU D 1 155 ? -71.132 -16.638 8.305 1.00 20.51 157 LEU D N 1
ATOM 6270 C CA . LEU D 1 155 ? -70.803 -16.907 9.699 1.00 21.19 157 LEU D CA 1
ATOM 6271 C C . LEU D 1 155 ? -71.490 -15.875 10.578 1.00 23.86 157 LEU D C 1
ATOM 6272 O O . LEU D 1 155 ? -71.577 -14.697 10.212 1.00 21.80 157 LEU D O 1
ATOM 6277 N N . LYS D 1 156 ? -71.948 -16.311 11.747 1.00 21.03 158 LYS D N 1
ATOM 6278 C CA . LYS D 1 156 ? -72.506 -15.416 12.751 1.00 21.31 158 LYS D CA 1
ATOM 6279 C C . LYS D 1 156 ? -71.661 -15.479 14.012 1.00 27.39 158 LYS D C 1
ATOM 6280 O O . LYS D 1 156 ? -71.341 -16.571 14.501 1.00 22.39 158 LYS D O 1
ATOM 6286 N N . GLY D 1 157 ? -71.318 -14.309 14.542 1.00 20.21 159 GLY D N 1
ATOM 6287 C CA . GLY D 1 157 ? -70.541 -14.198 15.759 1.00 18.68 159 GLY D CA 1
ATOM 6288 C C . GLY D 1 157 ? -71.388 -13.636 16.885 1.00 23.27 159 GLY D C 1
ATOM 6289 O O . GLY D 1 157 ? -72.263 -12.793 16.667 1.00 22.30 159 GLY D O 1
ATOM 6290 N N . ASP D 1 158 ? -71.135 -14.128 18.093 1.00 21.42 160 ASP D N 1
ATOM 6291 C CA . ASP D 1 158 ? -71.864 -13.698 19.278 1.00 19.58 160 ASP D CA 1
ATOM 6292 C C . ASP D 1 158 ? -70.853 -13.612 20.405 1.00 20.99 160 ASP D C 1
ATOM 6293 O O . ASP D 1 158 ? -70.176 -14.600 20.707 1.00 22.48 160 ASP D O 1
ATOM 6298 N N . VAL D 1 159 ? -70.733 -12.443 21.024 1.00 15.47 161 VAL D N 1
ATOM 6299 C CA . VAL D 1 159 ? -69.770 -12.305 22.109 1.00 17.41 161 VAL D CA 1
ATOM 6300 C C . VAL D 1 159 ? -70.308 -11.315 23.130 1.00 25.97 161 VAL D C 1
ATOM 6301 O O . VAL D 1 159 ? -70.828 -10.249 22.779 1.00 18.78 161 VAL D O 1
ATOM 6305 N N . THR D 1 160 ? -70.209 -11.691 24.398 1.00 20.08 162 THR D N 1
ATOM 6306 C CA . THR D 1 160 ? -70.534 -10.799 25.499 1.00 20.19 162 THR D CA 1
ATOM 6307 C C . THR D 1 160 ? -69.269 -10.042 25.879 1.00 19.94 162 THR D C 1
ATOM 6308 O O . THR D 1 160 ? -68.251 -10.654 26.222 1.00 22.99 162 THR D O 1
ATOM 6312 N N . MET D 1 161 ? -69.323 -8.720 25.770 1.00 17.97 163 MET D N 1
ATOM 6313 C CA . MET D 1 161 ? -68.182 -7.848 25.995 1.00 18.71 163 MET D CA 1
ATOM 6314 C C . MET D 1 161 ? -68.316 -7.158 27.345 1.00 17.73 163 MET D C 1
ATOM 6315 O O . MET D 1 161 ? -69.422 -6.801 27.757 1.00 21.45 163 MET D O 1
ATOM 6320 N N . PHE D 1 162 ? -67.186 -6.980 28.035 1.00 17.63 164 PHE D N 1
ATOM 6321 C CA . PHE D 1 162 ? -67.142 -6.221 29.283 1.00 19.86 164 PHE D CA 1
ATOM 6322 C C . PHE D 1 162 ? -66.071 -5.150 29.171 1.00 17.00 164 PHE D C 1
ATOM 6323 O O . PHE D 1 162 ? -64.886 -5.473 29.042 1.00 18.30 164 PHE D O 1
ATOM 6331 N N . LEU D 1 163 ? -66.478 -3.882 29.264 1.00 18.23 165 LEU D N 1
ATOM 6332 C CA . LEU D 1 163 ? -65.536 -2.769 29.281 1.00 18.93 165 LEU D CA 1
ATOM 6333 C C . LEU D 1 163 ? -65.124 -2.479 30.721 1.00 18.66 165 LEU D C 1
ATOM 6334 O O . LEU D 1 163 ? -65.976 -2.158 31.561 1.00 19.19 165 LEU D O 1
ATOM 6339 N N . VAL D 1 164 ? -63.828 -2.612 31.017 1.00 16.32 166 VAL D N 1
ATOM 6340 C CA . VAL D 1 164 ? -63.329 -2.233 32.336 1.00 18.56 166 VAL D CA 1
ATOM 6341 C C . VAL D 1 164 ? -63.380 -0.716 32.459 1.00 18.47 166 VAL D C 1
ATOM 6342 O O . VAL D 1 164 ? -62.942 0.003 31.554 1.00 21.81 166 VAL D O 1
ATOM 6346 N N . LEU D 1 165 ? -63.928 -0.226 33.571 1.00 17.97 167 LEU D N 1
ATOM 6347 C CA . LEU D 1 165 ? -64.100 1.203 33.809 1.00 19.80 167 LEU D CA 1
ATOM 6348 C C . LEU D 1 165 ? -63.205 1.682 34.951 1.00 22.53 167 LEU D C 1
ATOM 6349 O O . LEU D 1 165 ? -62.675 0.886 35.733 1.00 23.25 167 LEU D O 1
ATOM 6354 N N . GLU D 1 166 ? -63.033 3.007 35.037 1.00 21.26 168 GLU D N 1
ATOM 6355 C CA . GLU D 1 166 ? -62.357 3.599 36.187 1.00 29.46 168 GLU D CA 1
ATOM 6356 C C . GLU D 1 166 ? -63.023 3.138 37.475 1.00 32.53 168 GLU D C 1
ATOM 6357 O O . GLU D 1 166 ? -64.249 3.155 37.595 1.00 36.57 168 GLU D O 1
ATOM 6363 N N . GLY D 1 167 ? -62.208 2.713 38.436 1.00 30.01 169 GLY D N 1
ATOM 6364 C CA . GLY D 1 167 ? -62.719 2.168 39.670 1.00 30.35 169 GLY D CA 1
ATOM 6365 C C . GLY D 1 167 ? -62.904 0.668 39.664 1.00 38.91 169 GLY D C 1
ATOM 6366 O O . GLY D 1 167 ? -63.079 0.075 40.736 1.00 39.27 169 GLY D O 1
ATOM 6367 N N . GLY D 1 168 ? -62.868 0.032 38.501 1.00 24.29 170 GLY D N 1
ATOM 6368 C CA . GLY D 1 168 ? -62.960 -1.405 38.434 1.00 23.92 170 GLY D CA 1
ATOM 6369 C C . GLY D 1 168 ? -64.332 -1.944 38.120 1.00 23.26 170 GLY D C 1
ATOM 6370 O O . GLY D 1 168 ? -64.472 -3.167 37.971 1.00 23.89 170 GLY D O 1
ATOM 6371 N N . GLN D 1 169 ? -65.304 -1.062 37.904 1.00 27.09 171 GLN D N 1
ATOM 6372 C CA . GLN D 1 169 ? -66.597 -1.570 37.459 1.00 26.69 171 GLN D CA 1
ATOM 6373 C C . GLN D 1 169 ? -66.536 -1.985 36.007 1.00 30.66 171 GLN D C 1
ATOM 6374 O O . GLN D 1 169 ? -65.558 -1.785 35.337 1.00 24.34 171 GLN D O 1
ATOM 6380 N N . ARG D 1 170 ? -67.614 -2.586 35.547 1.00 23.11 172 ARG D N 1
ATOM 6381 C CA . ARG D 1 170 ? -67.641 -3.052 34.203 1.00 21.46 172 ARG D CA 1
ATOM 6382 C C . ARG D 1 170 ? -68.913 -2.646 33.483 1.00 25.69 172 ARG D C 1
ATOM 6383 O O . ARG D 1 170 ? -69.940 -2.524 34.110 1.00 28.42 172 ARG D O 1
ATOM 6391 N N . LEU D 1 171 ? -68.813 -2.441 32.177 1.00 20.32 173 LEU D N 1
ATOM 6392 C CA . LEU D 1 171 ? -69.982 -2.163 31.354 1.00 19.08 173 LEU D CA 1
ATOM 6393 C C . LEU D 1 171 ? -70.135 -3.335 30.399 1.00 20.57 173 LEU D C 1
ATOM 6394 O O . LEU D 1 171 ? -69.257 -3.608 29.629 1.00 17.92 173 LEU D O 1
ATOM 6399 N N . LYS D 1 172 ? -71.299 -3.953 30.426 1.00 23.03 174 LYS D N 1
ATOM 6400 C CA . LYS D 1 172 ? -71.570 -5.145 29.636 1.00 17.50 174 LYS D CA 1
ATOM 6401 C C . LYS D 1 172 ? -72.285 -4.793 28.337 1.00 21.63 174 LYS D C 1
ATOM 6402 O O . LYS D 1 172 ? -73.137 -3.898 28.304 1.00 19.86 174 LYS D O 1
ATOM 6408 N N . ALA D 1 173 ? -71.929 -5.496 27.261 1.00 18.75 175 ALA D N 1
ATOM 6409 C CA . ALA D 1 173 ? -72.618 -5.329 25.991 1.00 18.15 175 ALA D CA 1
ATOM 6410 C C . ALA D 1 173 ? -72.653 -6.659 25.256 1.00 24.78 175 ALA D C 1
ATOM 6411 O O . ALA D 1 173 ? -71.770 -7.501 25.430 1.00 25.38 175 ALA D O 1
ATOM 6413 N N . LEU D 1 174 ? -73.689 -6.841 24.440 1.00 19.15 176 LEU D N 1
ATOM 6414 C CA . LEU D 1 174 ? -73.809 -8.002 23.563 1.00 16.99 176 LEU D CA 1
ATOM 6415 C C . LEU D 1 174 ? -73.483 -7.568 22.140 1.00 20.92 176 LEU D C 1
ATOM 6416 O O . LEU D 1 174 ? -74.153 -6.682 21.591 1.00 21.42 176 LEU D O 1
ATOM 6421 N N . PHE D 1 175 ? -72.456 -8.187 21.554 1.00 17.20 177 PHE D N 1
ATOM 6422 C CA . PHE D 1 175 ? -72.030 -7.936 20.179 1.00 18.11 177 PHE D CA 1
ATOM 6423 C C . PHE D 1 175 ? -72.467 -9.120 19.323 1.00 24.56 177 PHE D C 1
ATOM 6424 O O . PHE D 1 175 ? -72.127 -10.270 19.633 1.00 22.72 177 PHE D O 1
ATOM 6432 N N . GLN D 1 176 ? -73.227 -8.848 18.262 1.00 17.48 178 GLN D N 1
ATOM 6433 C CA . GLN D 1 176 ? -73.634 -9.883 17.313 1.00 18.81 178 GLN D CA 1
ATOM 6434 C C . GLN D 1 176 ? -73.244 -9.446 15.909 1.00 21.01 178 GLN D C 1
ATOM 6435 O O . GLN D 1 176 ? -73.582 -8.337 15.487 1.00 19.61 178 GLN D O 1
ATOM 6441 N N . THR D 1 177 ? -72.552 -10.321 15.182 1.00 20.86 179 THR D N 1
ATOM 6442 C CA . THR D 1 177 ? -71.976 -9.966 13.890 1.00 18.38 179 THR D CA 1
ATOM 6443 C C . THR D 1 177 ? -72.364 -11.003 12.853 1.00 24.27 179 THR D C 1
ATOM 6444 O O . THR D 1 177 ? -72.409 -12.201 13.155 1.00 23.32 179 THR D O 1
ATOM 6448 N N . THR D 1 178 ? -72.643 -10.541 11.636 1.00 20.40 180 THR D N 1
ATOM 6449 C CA . THR D 1 178 ? -72.778 -11.419 10.480 1.00 18.43 180 THR D CA 1
ATOM 6450 C C . THR D 1 178 ? -71.612 -11.155 9.539 1.00 20.68 180 THR D C 1
ATOM 6451 O O . THR D 1 178 ? -71.425 -10.021 9.079 1.00 18.07 180 THR D O 1
ATOM 6455 N N . TYR D 1 179 ? -70.829 -12.198 9.265 1.00 18.52 181 TYR D N 1
ATOM 6456 C CA . TYR D 1 179 ? -69.674 -12.127 8.378 1.00 23.02 181 TYR D CA 1
ATOM 6457 C C . TYR D 1 179 ? -70.017 -12.789 7.048 1.00 21.70 181 TYR D C 1
ATOM 6458 O O . TYR D 1 179 ? -70.472 -13.940 7.025 1.00 21.40 181 TYR D O 1
ATOM 6467 N N . LYS D 1 180 ? -69.758 -12.082 5.943 1.00 21.80 182 LYS D N 1
ATOM 6468 C CA . LYS D 1 180 ? -70.233 -12.501 4.627 1.00 20.16 182 LYS D CA 1
ATOM 6469 C C . LYS D 1 180 ? -69.105 -12.402 3.606 1.00 27.10 182 LYS D C 1
ATOM 6470 O O . LYS D 1 180 ? -68.673 -11.297 3.259 1.00 25.13 182 LYS D O 1
ATOM 6476 N N . ALA D 1 181 ? -68.640 -13.551 3.117 1.00 23.47 183 ALA D N 1
ATOM 6477 C CA . ALA D 1 181 ? -67.696 -13.585 2.012 1.00 25.67 183 ALA D CA 1
ATOM 6478 C C . ALA D 1 181 ? -68.443 -13.477 0.689 1.00 34.64 183 ALA D C 1
ATOM 6479 O O . ALA D 1 181 ? -69.651 -13.705 0.604 1.00 41.06 183 ALA D O 1
ATOM 6481 N N . ASN D 1 182 ? -67.705 -13.115 -0.355 1.00 43.73 184 ASN D N 1
ATOM 6482 C CA . ASN D 1 182 ? -68.295 -12.862 -1.659 1.00 58.01 184 ASN D CA 1
ATOM 6483 C C . ASN D 1 182 ? -68.271 -14.086 -2.568 1.00 55.04 184 ASN D C 1
ATOM 6484 O O . ASN D 1 182 ? -68.465 -13.947 -3.781 1.00 57.31 184 ASN D O 1
ATOM 6489 N N . LYS D 1 183 ? -68.057 -15.276 -2.009 1.00 40.28 185 LYS D N 1
ATOM 6490 C CA . LYS D 1 183 ? -67.946 -16.495 -2.799 1.00 39.11 185 LYS D CA 1
ATOM 6491 C C . LYS D 1 183 ? -68.103 -17.699 -1.881 1.00 41.03 185 LYS D C 1
ATOM 6492 O O . LYS D 1 183 ? -68.041 -17.587 -0.654 1.00 37.25 185 LYS D O 1
ATOM 6498 N N . VAL D 1 184 ? -68.298 -18.864 -2.502 1.00 37.31 186 VAL D N 1
ATOM 6499 C CA . VAL D 1 184 ? -68.355 -20.113 -1.758 1.00 35.31 186 VAL D CA 1
ATOM 6500 C C . VAL D 1 184 ? -66.958 -20.471 -1.273 1.00 37.83 186 VAL D C 1
ATOM 6501 O O . VAL D 1 184 ? -65.982 -20.398 -2.032 1.00 34.89 186 VAL D O 1
ATOM 6505 N N . VAL D 1 185 ? -66.853 -20.841 0.004 1.00 33.60 187 VAL D N 1
ATOM 6506 C CA . VAL D 1 185 ? -65.610 -21.309 0.607 1.00 28.84 187 VAL D CA 1
ATOM 6507 C C . VAL D 1 185 ? -65.921 -22.552 1.433 1.00 27.90 187 VAL D C 1
ATOM 6508 O O . VAL D 1 185 ? -67.080 -22.863 1.714 1.00 32.11 187 VAL D O 1
ATOM 6512 N N . LYS D 1 186 ? -64.869 -23.276 1.812 1.00 28.41 188 LYS D N 1
ATOM 6513 C CA . LYS D 1 186 ? -65.044 -24.405 2.717 1.00 30.26 188 LYS D CA 1
ATOM 6514 C C . LYS D 1 186 ? -65.457 -23.878 4.086 1.00 30.67 188 LYS D C 1
ATOM 6515 O O . LYS D 1 186 ? -64.778 -23.022 4.661 1.00 29.43 188 LYS D O 1
ATOM 6521 N N . MET D 1 187 ? -66.575 -24.383 4.604 1.00 30.11 189 MET D N 1
ATOM 6522 C CA . MET D 1 187 ? -67.122 -23.795 5.823 1.00 24.37 189 MET D CA 1
ATOM 6523 C C . MET D 1 187 ? -66.563 -24.491 7.062 1.00 26.52 189 MET D C 1
ATOM 6524 O O . MET D 1 187 ? -66.449 -25.726 7.090 1.00 23.98 189 MET D O 1
ATOM 6529 N N . PRO D 1 188 ? -66.221 -23.714 8.084 1.00 24.81 190 PRO D N 1
ATOM 6530 C CA . PRO D 1 188 ? -65.759 -24.291 9.336 1.00 22.33 190 PRO D CA 1
ATOM 6531 C C . PRO D 1 188 ? -66.930 -24.847 10.120 1.00 24.28 190 PRO D C 1
ATOM 6532 O O . PRO D 1 188 ? -68.092 -24.564 9.786 1.00 24.14 190 PRO D O 1
ATOM 6536 N N . PRO D 1 189 ? -66.672 -25.629 11.160 1.00 24.89 191 PRO D N 1
ATOM 6537 C CA . PRO D 1 189 ? -67.722 -25.980 12.115 1.00 23.45 191 PRO D CA 1
ATOM 6538 C C . PRO D 1 189 ? -67.931 -24.795 13.047 1.00 24.03 191 PRO D C 1
ATOM 6539 O O . PRO D 1 189 ? -67.205 -23.812 12.997 1.00 23.02 191 PRO D O 1
ATOM 6543 N N . ARG D 1 190 ? -68.924 -24.916 13.920 1.00 23.92 192 ARG D N 1
ATOM 6544 C CA . ARG D 1 190 ? -69.044 -23.957 15.008 1.00 23.94 192 ARG D CA 1
ATOM 6545 C C . ARG D 1 190 ? -67.773 -24.008 15.852 1.00 23.56 192 ARG D C 1
ATOM 6546 O O . ARG D 1 190 ? -67.265 -25.096 16.155 1.00 24.42 192 ARG D O 1
ATOM 6554 N N . HIS D 1 191 ? -67.237 -22.838 16.200 1.00 22.07 193 HIS D N 1
ATOM 6555 C CA . HIS D 1 191 ? -65.990 -22.742 16.960 1.00 21.22 193 HIS D CA 1
ATOM 6556 C C . HIS D 1 191 ? -65.994 -21.425 17.726 1.00 23.52 193 HIS D C 1
ATOM 6557 O O . HIS D 1 191 ? -66.992 -20.699 17.738 1.00 22.83 193 HIS D O 1
ATOM 6564 N N . LYS D 1 192 ? -64.877 -21.116 18.385 1.00 19.49 194 LYS D N 1
ATOM 6565 C CA . LYS D 1 192 ? -64.753 -19.872 19.131 1.00 18.61 194 LYS D CA 1
ATOM 6566 C C . LYS D 1 192 ? -63.476 -19.144 18.737 1.00 24.90 194 LYS D C 1
ATOM 6567 O O . LYS D 1 192 ? -62.503 -19.752 18.277 1.00 22.17 194 LYS D O 1
ATOM 6573 N N . ILE D 1 193 ? -63.497 -17.825 18.898 1.00 21.01 195 ILE D N 1
ATOM 6574 C CA . ILE D 1 193 ? -62.321 -16.989 18.691 1.00 26.07 195 ILE D CA 1
ATOM 6575 C C . ILE D 1 193 ? -62.070 -16.213 19.975 1.00 22.78 195 ILE D C 1
ATOM 6576 O O . ILE D 1 193 ? -62.946 -15.474 20.441 1.00 22.01 195 ILE D O 1
ATOM 6581 N N . GLU D 1 194 ? -60.884 -16.389 20.547 1.00 20.02 196 GLU D N 1
ATOM 6582 C CA . GLU D 1 194 ? -60.508 -15.699 21.771 1.00 23.77 196 GLU D CA 1
ATOM 6583 C C . GLU D 1 194 ? -59.794 -14.406 21.401 1.00 22.47 196 GLU D C 1
ATOM 6584 O O . GLU D 1 194 ? -58.828 -14.427 20.628 1.00 21.25 196 GLU D O 1
ATOM 6590 N N . HIS D 1 195 ? -60.292 -13.286 21.927 1.00 18.42 197 HIS D N 1
ATOM 6591 C CA . HIS D 1 195 ? -59.813 -11.950 21.588 1.00 23.96 197 HIS D CA 1
ATOM 6592 C C . HIS D 1 195 ? -59.125 -11.320 22.790 1.00 25.30 197 HIS D C 1
ATOM 6593 O O . HIS D 1 195 ? -59.599 -11.445 23.922 1.00 24.15 197 HIS D O 1
ATOM 6600 N N . ARG D 1 196 ? -58.026 -10.618 22.537 1.00 19.77 198 ARG D N 1
ATOM 6601 C CA . ARG D 1 196 ? -57.453 -9.692 23.509 1.00 16.94 198 ARG D CA 1
ATOM 6602 C C . ARG D 1 196 ? -57.143 -8.404 22.762 1.00 22.31 198 ARG D C 1
ATOM 6603 O O . ARG D 1 196 ? -56.273 -8.390 21.886 1.00 23.92 198 ARG D O 1
ATOM 6611 N N . LEU D 1 197 ? -57.857 -7.331 23.095 1.00 20.39 199 LEU D N 1
ATOM 6612 C CA . LEU D 1 197 ? -57.727 -6.042 22.426 1.00 18.55 199 LEU D CA 1
ATOM 6613 C C . LEU D 1 197 ? -57.325 -5.004 23.461 1.00 22.63 199 LEU D C 1
ATOM 6614 O O . LEU D 1 197 ? -57.991 -4.877 24.492 1.00 21.88 199 LEU D O 1
ATOM 6619 N N . VAL D 1 198 ? -56.235 -4.275 23.200 1.00 18.97 200 VAL D N 1
ATOM 6620 C CA . VAL D 1 198 ? -55.690 -3.319 24.161 1.00 20.85 200 VAL D CA 1
ATOM 6621 C C . VAL D 1 198 ? -55.481 -1.975 23.476 1.00 27.36 200 VAL D C 1
ATOM 6622 O O . VAL D 1 198 ? -54.844 -1.900 22.418 1.00 23.69 200 VAL D O 1
ATOM 6626 N N . ARG D 1 199 ? -55.998 -0.919 24.093 1.00 22.66 201 ARG D N 1
ATOM 6627 C CA . ARG D 1 199 ? -55.835 0.448 23.622 1.00 25.06 201 ARG D CA 1
ATOM 6628 C C . ARG D 1 199 ? -54.779 1.179 24.442 1.00 29.32 201 ARG D C 1
ATOM 6629 O O . ARG D 1 199 ? -54.725 1.042 25.667 1.00 28.37 201 ARG D O 1
ATOM 6637 N N . SER D 1 200 ? -53.944 1.957 23.754 1.00 27.74 202 SER D N 1
ATOM 6638 C CA . SER D 1 200 ? -52.986 2.864 24.364 1.00 35.40 202 SER D CA 1
ATOM 6639 C C . SER D 1 200 ? -53.079 4.209 23.655 1.00 43.49 202 SER D C 1
ATOM 6640 O O . SER D 1 200 ? -53.744 4.351 22.625 1.00 38.94 202 SER D O 1
ATOM 6643 N N . GLU D 1 201 ? -52.406 5.210 24.210 1.00 50.69 203 GLU D N 1
ATOM 6644 C CA . GLU D 1 201 ? -52.426 6.541 23.624 1.00 66.03 203 GLU D CA 1
ATOM 6645 C C . GLU D 1 201 ? -51.074 7.204 23.824 1.00 62.88 203 GLU D C 1
ATOM 6646 O O . GLU D 1 201 ? -50.276 6.803 24.673 1.00 69.14 203 GLU D O 1
ATOM 6652 N N . ASP D 1 202 ? -50.823 8.225 23.010 1.00 81.04 204 ASP D N 1
ATOM 6653 C CA . ASP D 1 202 ? -49.657 9.074 23.177 1.00 81.59 204 ASP D CA 1
ATOM 6654 C C . ASP D 1 202 ? -49.991 10.556 23.200 1.00 82.97 204 ASP D C 1
ATOM 6655 O O . ASP D 1 202 ? -49.087 11.369 23.421 1.00 94.24 204 ASP D O 1
ATOM 6660 N N . GLY D 1 203 ? -51.246 10.932 22.975 1.00 67.09 205 GLY D N 1
ATOM 6661 C CA . GLY D 1 203 ? -51.628 12.329 22.945 1.00 91.55 205 GLY D CA 1
ATOM 6662 C C . GLY D 1 203 ? -52.515 12.642 21.760 1.00 89.74 205 GLY D C 1
ATOM 6663 O O . GLY D 1 203 ? -53.584 13.240 21.911 1.00 100.87 205 GLY D O 1
ATOM 6664 N N . GLU D 1 204 ? -52.080 12.234 20.570 1.00 63.85 206 GLU D N 1
ATOM 6665 C CA . GLU D 1 204 ? -52.851 12.452 19.355 1.00 70.20 206 GLU D CA 1
ATOM 6666 C C . GLU D 1 204 ? -53.297 11.151 18.710 1.00 67.83 206 GLU D C 1
ATOM 6667 O O . GLU D 1 204 ? -54.483 10.995 18.391 1.00 57.96 206 GLU D O 1
ATOM 6673 N N . THR D 1 205 ? -52.386 10.201 18.520 1.00 48.35 207 THR D N 1
ATOM 6674 C CA . THR D 1 205 ? -52.725 8.951 17.860 1.00 39.29 207 THR D CA 1
ATOM 6675 C C . THR D 1 205 ? -53.220 7.924 18.870 1.00 40.34 207 THR D C 1
ATOM 6676 O O . THR D 1 205 ? -52.679 7.803 19.973 1.00 42.42 207 THR D O 1
ATOM 6680 N N . ILE D 1 206 ? -54.259 7.198 18.487 1.00 27.40 208 ILE D N 1
ATOM 6681 C CA . ILE D 1 206 ? -54.779 6.091 19.277 1.00 26.75 208 ILE D CA 1
ATOM 6682 C C . ILE D 1 206 ? -54.136 4.810 18.767 1.00 29.73 208 ILE D C 1
ATOM 6683 O O . ILE D 1 206 ? -54.120 4.556 17.556 1.00 29.88 208 ILE D O 1
ATOM 6688 N N . GLN D 1 207 ? -53.603 4.006 19.681 1.00 26.07 209 GLN D N 1
ATOM 6689 C CA . GLN D 1 207 ? -52.942 2.754 19.332 1.00 26.11 209 GLN D CA 1
ATOM 6690 C C . GLN D 1 207 ? -53.766 1.577 19.829 1.00 26.24 209 GLN D C 1
ATOM 6691 O O . GLN D 1 207 ? -54.171 1.545 20.996 1.00 25.80 209 GLN D O 1
ATOM 6697 N N . LEU D 1 208 ? -54.011 0.616 18.943 1.00 23.79 210 LEU D N 1
ATOM 6698 C CA . LEU D 1 208 ? -54.710 -0.616 19.280 1.00 22.69 210 LEU D CA 1
ATOM 6699 C C . LEU D 1 208 ? -53.824 -1.804 18.945 1.00 23.82 210 LEU D C 1
ATOM 6700 O O . LEU D 1 208 ? -53.109 -1.789 17.937 1.00 24.61 210 LEU D O 1
ATOM 6705 N N . GLN D 1 209 ? -53.874 -2.828 19.797 1.00 23.90 211 GLN D N 1
ATOM 6706 C CA . GLN D 1 209 ? -53.220 -4.106 19.547 1.00 24.13 211 GLN D CA 1
ATOM 6707 C C . GLN D 1 209 ? -54.234 -5.204 19.812 1.00 22.89 211 GLN D C 1
ATOM 6708 O O . GLN D 1 209 ? -54.904 -5.192 20.851 1.00 22.71 211 GLN D O 1
ATOM 6714 N N . GLU D 1 210 ? -54.367 -6.133 18.872 1.00 22.36 212 GLU D N 1
ATOM 6715 C CA . GLU D 1 210 ? -55.310 -7.225 19.033 1.00 21.88 212 GLU D CA 1
ATOM 6716 C C . GLU D 1 210 ? -54.629 -8.549 18.730 1.00 22.77 212 GLU D C 1
ATOM 6717 O O . GLU D 1 210 ? -53.829 -8.653 17.792 1.00 23.93 212 GLU D O 1
ATOM 6723 N N . HIS D 1 211 ? -54.959 -9.557 19.536 1.00 26.32 213 HIS D N 1
ATOM 6724 C CA . HIS D 1 211 ? -54.536 -10.934 19.310 1.00 25.45 213 HIS D CA 1
ATOM 6725 C C . HIS D 1 211 ? -55.792 -11.789 19.310 1.00 24.25 213 HIS D C 1
ATOM 6726 O O . HIS D 1 211 ? -56.583 -11.728 20.256 1.00 23.54 213 HIS D O 1
ATOM 6733 N N . ALA D 1 212 ? -55.992 -12.551 18.239 1.00 23.37 214 ALA D N 1
ATOM 6734 C CA . ALA D 1 212 ? -57.168 -13.395 18.084 1.00 24.04 214 ALA D CA 1
ATOM 6735 C C . ALA D 1 212 ? -56.719 -14.795 17.712 1.00 23.41 214 ALA D C 1
ATOM 6736 O O . ALA D 1 212 ? -55.894 -14.965 16.805 1.00 22.86 214 ALA D O 1
ATOM 6738 N N . VAL D 1 213 ? -57.257 -15.791 18.415 1.00 22.28 215 VAL D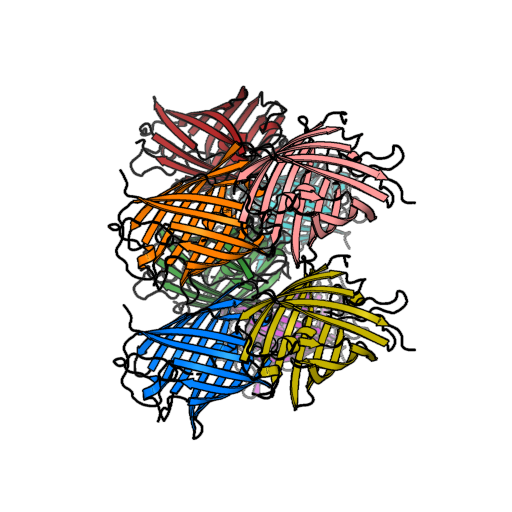 N 1
ATOM 6739 C CA . VAL D 1 213 ? -56.918 -17.194 18.198 1.00 23.56 215 VAL D CA 1
ATOM 6740 C C . VAL D 1 213 ? -58.212 -17.989 18.098 1.00 22.69 215 VAL D C 1
ATOM 6741 O O . VAL D 1 213 ? -59.045 -17.940 19.009 1.00 22.40 215 VAL D O 1
ATOM 6745 N N . ALA D 1 214 ? -58.374 -18.737 17.009 1.00 22.67 216 ALA D N 1
ATOM 6746 C CA . ALA D 1 214 ? -59.538 -19.601 16.855 1.00 25.13 216 ALA D CA 1
ATOM 6747 C C . ALA D 1 214 ? -59.289 -20.941 17.536 1.00 25.61 216 ALA D C 1
ATOM 6748 O O . ALA D 1 214 ? -58.176 -21.474 17.491 1.00 25.55 216 ALA D O 1
ATOM 6750 N N . LYS D 1 215 ? -60.334 -21.484 18.171 1.00 23.89 217 LYS D N 1
ATOM 6751 C CA . LYS D 1 215 ? -60.230 -22.740 18.907 1.00 26.76 217 LYS D CA 1
ATOM 6752 C C . LYS D 1 215 ? -61.492 -23.575 18.731 1.00 25.62 217 LYS D C 1
ATOM 6753 O O . LYS D 1 215 ? -62.585 -23.045 18.516 1.00 24.33 217 LYS D O 1
ATOM 6759 N N . TYR D 1 216 ? -61.330 -24.893 18.832 1.00 27.29 218 TYR D N 1
ATOM 6760 C CA . TYR D 1 216 ? -62.471 -25.787 18.927 1.00 27.76 218 TYR D CA 1
ATOM 6761 C C . TYR D 1 216 ? -63.079 -25.722 20.323 1.00 28.77 218 TYR D C 1
ATOM 6762 O O . TYR D 1 216 ? -62.375 -25.525 21.317 1.00 33.38 218 TYR D O 1
ATOM 6771 N N . PHE D 1 217 ? -64.393 -25.926 20.392 1.00 28.72 219 PHE D N 1
ATOM 6772 C CA . PHE D 1 217 ? -65.072 -26.076 21.674 1.00 33.07 219 PHE D CA 1
ATOM 6773 C C . PHE D 1 217 ? -64.679 -27.384 22.360 1.00 56.98 219 PHE D C 1
ATOM 6774 O O . PHE D 1 217 ? -64.178 -28.323 21.733 1.00 44.54 219 PHE D O 1
ATOM 6782 N N . THR D 1 218 ? -64.948 -27.436 23.667 1.00 60.87 220 THR D N 1
ATOM 6783 C CA . THR D 1 218 ? -64.645 -28.586 24.529 1.00 67.19 220 THR D CA 1
ATOM 6784 C C . THR D 1 218 ? -63.147 -28.857 24.591 1.00 64.99 220 THR D C 1
ATOM 6785 O O . THR D 1 218 ? -62.401 -28.106 25.223 1.00 67.07 220 THR D O 1
ATOM 6789 N N . VAL E 1 7 ? -19.678 35.279 9.969 1.00 79.31 7 VAL E N 1
ATOM 6790 C CA . VAL E 1 7 ? -18.768 35.632 8.888 1.00 83.47 7 VAL E CA 1
ATOM 6791 C C . VAL E 1 7 ? -17.474 34.809 9.064 1.00 85.08 7 VAL E C 1
ATOM 6792 O O . VAL E 1 7 ? -17.538 33.656 9.495 1.00 72.03 7 VAL E O 1
ATOM 6796 N N . LEU E 1 8 ? -16.314 35.366 8.718 1.00 81.28 8 LEU E N 1
ATOM 6797 C CA . LEU E 1 8 ? -15.047 34.655 8.829 1.00 65.69 8 LEU E CA 1
ATOM 6798 C C . LEU E 1 8 ? -14.405 34.930 10.183 1.00 51.56 8 LEU E C 1
ATOM 6799 O O . LEU E 1 8 ? -14.346 36.082 10.627 1.00 64.68 8 LEU E O 1
ATOM 6804 N N . LYS E 1 9 ? -13.926 33.873 10.828 1.00 58.44 9 LYS E N 1
ATOM 6805 C CA . LYS E 1 9 ? -13.227 33.955 12.102 1.00 57.83 9 LYS E CA 1
ATOM 6806 C C . LYS E 1 9 ? -11.751 33.632 11.902 1.00 53.53 9 LYS E C 1
ATOM 6807 O O . LYS E 1 9 ? -11.340 33.109 10.863 1.00 50.79 9 LYS E O 1
ATOM 6813 N N . GLU E 1 10 ? -10.943 33.953 12.917 1.00 51.28 10 GLU E N 1
ATOM 6814 C CA . GLU E 1 10 ? -9.515 33.667 12.819 1.00 53.92 10 GLU E CA 1
ATOM 6815 C C . GLU E 1 10 ? -9.213 32.180 12.960 1.00 54.40 10 GLU E C 1
ATOM 6816 O O . GLU E 1 10 ? -8.123 31.744 12.574 1.00 44.26 10 GLU E O 1
ATOM 6822 N N . ASN E 1 11 ? -10.145 31.393 13.501 1.00 43.96 11 ASN E N 1
ATOM 6823 C CA . ASN E 1 11 ? -10.034 29.937 13.516 1.00 38.64 11 ASN E CA 1
ATOM 6824 C C . ASN E 1 11 ? -11.294 29.360 12.881 1.00 48.61 11 ASN E C 1
ATOM 6825 O O . ASN E 1 11 ? -12.380 29.430 13.469 1.00 54.75 11 ASN E O 1
ATOM 6830 N N . MET E 1 12 ? -11.149 28.796 11.684 1.00 34.70 12 MET E N 1
ATOM 6831 C CA . MET E 1 12 ? -12.259 28.259 10.906 1.00 33.93 12 MET E CA 1
ATOM 6832 C C . MET E 1 12 ? -12.075 26.759 10.731 1.00 36.19 12 MET E C 1
ATOM 6833 O O . MET E 1 12 ? -10.983 26.303 10.384 1.00 32.97 12 MET E O 1
ATOM 6838 N N . LYS E 1 13 ? -13.143 26.002 10.960 1.00 33.52 13 LYS E N 1
ATOM 6839 C CA . LYS E 1 13 ? -13.131 24.563 10.755 1.00 31.28 13 LYS E CA 1
ATOM 6840 C C . LYS E 1 13 ? -13.651 24.219 9.366 1.00 33.96 13 LYS E C 1
ATOM 6841 O O . LYS E 1 13 ? -14.431 24.969 8.774 1.00 30.45 13 LYS E O 1
ATOM 6847 N N . THR E 1 14 ? -13.208 23.066 8.854 1.00 27.37 14 THR E N 1
ATOM 6848 C CA . THR E 1 14 ? -13.697 22.499 7.604 1.00 27.15 14 THR E CA 1
ATOM 6849 C C . THR E 1 14 ? -13.988 21.017 7.793 1.00 26.05 14 THR E C 1
ATOM 6850 O O . THR E 1 14 ? -13.231 20.315 8.469 1.00 28.01 14 THR E O 1
ATOM 6854 N N . THR E 1 15 ? -15.070 20.537 7.179 1.00 26.89 15 THR E N 1
ATOM 6855 C CA . THR E 1 15 ? -15.307 19.106 7.015 1.00 28.96 15 THR E CA 1
ATOM 6856 C C . THR E 1 15 ? -15.084 18.730 5.551 1.00 31.52 15 THR E C 1
ATOM 6857 O O . THR E 1 15 ? -15.566 19.418 4.645 1.00 26.46 15 THR E O 1
ATOM 6861 N N . TYR E 1 16 ? -14.351 17.642 5.324 1.00 23.00 16 TYR E N 1
ATOM 6862 C CA . TYR E 1 16 ? -13.927 17.229 3.992 1.00 21.10 16 TYR E CA 1
ATOM 6863 C C . TYR E 1 16 ? -14.576 15.910 3.591 1.00 29.42 16 TYR E C 1
ATOM 6864 O O . TYR E 1 16 ? -14.692 14.990 4.408 1.00 28.02 16 TYR E O 1
ATOM 6873 N N . HIS E 1 17 ? -14.972 15.819 2.319 1.00 27.20 17 HIS E N 1
ATOM 6874 C CA . HIS E 1 17 ? -15.386 14.565 1.701 1.00 26.56 17 HIS E CA 1
ATOM 6875 C C . HIS E 1 17 ? -14.900 14.539 0.259 1.00 30.27 17 HIS E C 1
ATOM 6876 O O . HIS E 1 17 ? -15.158 15.480 -0.498 1.00 27.41 17 HIS E O 1
ATOM 6883 N N . MET E 1 18 ? -14.211 13.465 -0.126 1.00 22.94 18 MET E N 1
ATOM 6884 C CA . MET E 1 18 ? -13.758 13.282 -1.502 1.00 23.49 18 MET E CA 1
ATOM 6885 C C . MET E 1 18 ? -14.235 11.938 -2.025 1.00 32.33 18 MET E C 1
ATOM 6886 O O . MET E 1 18 ? -14.077 10.914 -1.350 1.00 26.39 18 MET E O 1
ATOM 6891 N N . ASP E 1 19 ? -14.824 11.950 -3.220 1.00 23.96 19 ASP E N 1
ATOM 6892 C CA . ASP E 1 19 ? -15.067 10.751 -4.016 1.00 26.55 19 ASP E CA 1
ATOM 6893 C C . ASP E 1 19 ? -14.053 10.744 -5.152 1.00 31.72 19 ASP E C 1
ATOM 6894 O O . ASP E 1 19 ? -14.008 11.689 -5.947 1.00 29.15 19 ASP E O 1
ATOM 6899 N N . GLY E 1 20 ? -13.239 9.691 -5.233 1.00 26.62 20 GLY E N 1
ATOM 6900 C CA . GLY E 1 20 ? -12.113 9.700 -6.144 1.00 27.02 20 GLY E CA 1
ATOM 6901 C C . GLY E 1 20 ? -11.870 8.348 -6.782 1.00 28.13 20 GLY E C 1
ATOM 6902 O O . GLY E 1 20 ? -12.366 7.315 -6.325 1.00 26.27 20 GLY E O 1
ATOM 6903 N N . SER E 1 21 ? -11.098 8.382 -7.868 1.00 26.81 21 SER E N 1
ATOM 6904 C CA . SER E 1 21 ? -10.589 7.175 -8.503 1.00 27.18 21 SER E CA 1
ATOM 6905 C C . SER E 1 21 ? -9.250 7.496 -9.151 1.00 27.41 21 SER E C 1
ATOM 6906 O O . SER E 1 21 ? -9.024 8.610 -9.634 1.00 27.70 21 SER E O 1
ATOM 6909 N N . VAL E 1 22 ? -8.361 6.507 -9.139 1.00 26.78 22 VAL E N 1
ATOM 6910 C CA . VAL E 1 22 ? -7.057 6.586 -9.789 1.00 24.31 22 VAL E CA 1
ATOM 6911 C C . VAL E 1 22 ? -6.832 5.263 -10.513 1.00 28.08 22 VAL E C 1
ATOM 6912 O O . VAL E 1 22 ? -6.830 4.201 -9.880 1.00 29.91 22 VAL E O 1
ATOM 6916 N N . ASN E 1 23 ? -6.641 5.326 -11.835 1.00 26.18 23 ASN E N 1
ATOM 6917 C CA . ASN E 1 23 ? -6.455 4.136 -12.670 1.00 25.95 23 ASN E CA 1
ATOM 6918 C C . ASN E 1 23 ? -7.582 3.125 -12.467 1.00 35.18 23 ASN E C 1
ATOM 6919 O O . ASN E 1 23 ? -7.362 1.913 -12.472 1.00 34.88 23 ASN E O 1
ATOM 6924 N N . GLY E 1 24 ? -8.805 3.624 -12.287 1.00 32.75 24 GLY E N 1
ATOM 6925 C CA . GLY E 1 24 ? -9.953 2.754 -12.110 1.00 36.86 24 GLY E CA 1
ATOM 6926 C C . GLY E 1 24 ? -10.165 2.221 -10.709 1.00 38.37 24 GLY E C 1
ATOM 6927 O O . GLY E 1 24 ? -11.137 1.485 -10.484 1.00 44.57 24 GLY E O 1
ATOM 6928 N N . HIS E 1 25 ? -9.291 2.550 -9.762 1.00 31.25 25 HIS E N 1
ATOM 6929 C CA . HIS E 1 25 ? -9.456 2.131 -8.375 1.00 36.40 25 HIS E CA 1
ATOM 6930 C C . HIS E 1 25 ? -10.183 3.236 -7.616 1.00 33.84 25 HIS E C 1
ATOM 6931 O O . HIS E 1 25 ? -9.663 4.349 -7.479 1.00 30.60 25 HIS E O 1
ATOM 6938 N N . TYR E 1 26 ? -11.380 2.933 -7.129 1.00 34.46 26 TYR E N 1
ATOM 6939 C CA . TYR E 1 26 ? -12.202 3.937 -6.471 1.00 30.82 26 TYR E CA 1
ATOM 6940 C C . TYR E 1 26 ? -11.932 3.970 -4.970 1.00 31.44 26 TYR E C 1
ATOM 6941 O O . TYR E 1 26 ? -11.562 2.963 -4.359 1.00 29.89 26 TYR E O 1
ATOM 6950 N N . PHE E 1 27 ? -12.114 5.153 -4.383 1.00 24.23 27 PHE E N 1
ATOM 6951 C CA . PHE E 1 27 ? -11.827 5.377 -2.973 1.00 31.27 27 PHE E CA 1
ATOM 6952 C C . PHE E 1 27 ? -12.631 6.576 -2.489 1.00 29.27 27 PHE E C 1
ATOM 6953 O O . PHE E 1 27 ? -13.074 7.413 -3.281 1.00 26.11 27 PHE E O 1
ATOM 6961 N N . THR E 1 28 ? -12.812 6.641 -1.173 1.00 27.99 28 THR E N 1
ATOM 6962 C CA . THR E 1 28 ? -13.482 7.744 -0.504 1.00 29.66 28 THR E CA 1
ATOM 6963 C C . THR E 1 28 ? -12.602 8.214 0.643 1.00 31.78 28 THR E C 1
ATOM 6964 O O . THR E 1 28 ? -11.994 7.398 1.344 1.00 25.90 28 THR E O 1
ATOM 6968 N N . ILE E 1 29 ? -12.531 9.527 0.829 1.00 22.96 29 ILE E N 1
ATOM 6969 C CA . ILE E 1 29 ? -11.734 10.132 1.888 1.00 24.30 29 ILE E CA 1
ATOM 6970 C C . ILE E 1 29 ? -12.609 11.100 2.671 1.00 28.10 29 ILE E C 1
ATOM 6971 O O . ILE E 1 29 ? -13.395 11.855 2.088 1.00 27.89 29 ILE E O 1
ATOM 6976 N N . GLU E 1 30 ? -12.485 11.063 3.996 1.00 29.57 30 GLU E N 1
ATOM 6977 C CA . GLU E 1 30 ? -13.182 11.969 4.894 1.00 25.45 30 GLU E CA 1
ATOM 6978 C C . GLU E 1 30 ? -12.156 12.615 5.808 1.00 33.64 30 GLU E C 1
ATOM 6979 O O . GLU E 1 30 ? -11.071 12.072 6.026 1.00 26.96 30 GLU E O 1
ATOM 6985 N N . GLY E 1 31 ? -12.506 13.765 6.370 1.00 25.66 31 GLY E N 1
ATOM 6986 C CA . GLY E 1 31 ? -11.590 14.388 7.305 1.00 30.13 31 GLY E CA 1
ATOM 6987 C C . GLY E 1 31 ? -12.107 15.716 7.809 1.00 32.49 31 GLY E C 1
ATOM 6988 O O . GLY E 1 31 ? -13.213 16.154 7.476 1.00 28.06 31 GLY E O 1
ATOM 6989 N N . GLU E 1 32 ? -11.279 16.340 8.643 1.00 25.09 32 GLU E N 1
ATOM 6990 C CA . GLU E 1 32 ? -11.587 17.601 9.296 1.00 26.43 32 GLU E CA 1
ATOM 6991 C C . GLU E 1 32 ? -10.335 18.460 9.280 1.00 29.69 32 GLU E C 1
ATOM 6992 O O . GLU E 1 32 ? -9.216 17.946 9.209 1.00 36.52 32 GLU E O 1
ATOM 6998 N N . GLY E 1 33 ? -10.528 19.771 9.354 1.00 25.99 33 GLY E N 1
ATOM 6999 C CA . GLY E 1 33 ? -9.403 20.686 9.369 1.00 34.68 33 GLY E CA 1
ATOM 7000 C C . GLY E 1 33 ? -9.728 21.934 10.161 1.00 27.75 33 GLY E C 1
ATOM 7001 O O . GLY E 1 33 ? -10.887 22.195 10.501 1.00 27.59 33 GLY E O 1
ATOM 7002 N N . THR E 1 34 ? -8.675 22.684 10.488 1.00 27.77 34 THR E N 1
ATOM 7003 C CA . THR E 1 34 ? -8.793 24.020 11.068 1.00 30.00 34 THR E CA 1
ATOM 7004 C C . THR E 1 34 ? -7.729 24.906 10.439 1.00 33.30 34 THR E C 1
ATOM 7005 O O . THR E 1 34 ? -6.699 24.426 9.964 1.00 30.39 34 THR E O 1
ATOM 7009 N N . GLY E 1 35 ? -7.977 26.211 10.441 1.00 28.74 35 GLY E N 1
ATOM 7010 C CA . GLY E 1 35 ? -6.997 27.112 9.863 1.00 27.70 35 GLY E CA 1
ATOM 7011 C C . GLY E 1 35 ? -7.339 28.553 10.162 1.00 29.83 35 GLY E C 1
ATOM 7012 O O . GLY E 1 35 ? -8.389 28.865 10.730 1.00 31.37 35 GLY E O 1
ATOM 7013 N N . ASN E 1 36 ? -6.415 29.431 9.771 1.00 30.35 36 ASN E N 1
ATOM 7014 C CA . ASN E 1 36 ? -6.588 30.873 9.912 1.00 32.65 36 ASN E CA 1
ATOM 7015 C C . ASN E 1 36 ? -6.670 31.471 8.515 1.00 32.75 36 ASN E C 1
ATOM 7016 O O . ASN E 1 36 ? -5.637 31.616 7.843 1.00 32.22 36 ASN E O 1
ATOM 7021 N N . PRO E 1 37 ? -7.861 31.837 8.031 1.00 31.81 37 PRO E N 1
ATOM 7022 C CA . PRO E 1 37 ? -7.963 32.274 6.630 1.00 29.27 37 PRO E CA 1
ATOM 7023 C C . PRO E 1 37 ? -7.220 33.568 6.354 1.00 30.87 37 PRO E C 1
ATOM 7024 O O . PRO E 1 37 ? -6.754 33.773 5.225 1.00 31.30 37 PRO E O 1
ATOM 7028 N N . PHE E 1 38 ? -7.064 34.431 7.357 1.00 31.82 38 PHE E N 1
ATOM 7029 C CA . PHE E 1 38 ? -6.391 35.706 7.146 1.00 29.26 38 PHE E CA 1
ATOM 7030 C C . PHE E 1 38 ? -4.880 35.548 7.056 1.00 32.78 38 PHE E C 1
ATOM 7031 O O . PHE E 1 38 ? -4.224 36.302 6.329 1.00 32.23 38 PHE E O 1
ATOM 7039 N N . LYS E 1 39 ? -4.314 34.574 7.762 1.00 34.81 39 LYS E N 1
ATOM 7040 C CA . LYS E 1 39 ? -2.897 34.259 7.645 1.00 33.35 39 LYS E CA 1
ATOM 7041 C C . LYS E 1 39 ? -2.614 33.212 6.578 1.00 27.55 39 LYS E C 1
ATOM 7042 O O . LYS E 1 39 ? -1.446 32.907 6.326 1.00 30.17 39 LYS E O 1
ATOM 7048 N N . GLY E 1 40 ? -3.647 32.673 5.938 1.00 25.86 40 GLY E N 1
ATOM 7049 C CA . GLY E 1 40 ? -3.456 31.700 4.873 1.00 24.46 40 GLY E CA 1
ATOM 7050 C C . GLY E 1 40 ? -2.815 30.405 5.325 1.00 29.38 40 GLY E C 1
ATOM 7051 O O . GLY E 1 40 ? -1.995 29.836 4.596 1.00 27.20 40 GLY E O 1
ATOM 7052 N N . GLN E 1 41 ? -3.170 29.927 6.517 1.00 24.98 41 GLN E N 1
ATOM 7053 C CA . GLN E 1 41 ? -2.622 28.705 7.094 1.00 23.43 41 GLN E CA 1
ATOM 7054 C C . GLN E 1 41 ? -3.761 27.746 7.397 1.00 28.46 41 GLN E C 1
ATOM 7055 O O . GLN E 1 41 ? -4.813 28.166 7.885 1.00 31.00 41 GLN E O 1
ATOM 7061 N N . GLN E 1 42 ? -3.553 26.457 7.130 1.00 25.04 42 GLN E N 1
ATOM 7062 C CA . GLN E 1 42 ? -4.549 25.468 7.523 1.00 26.74 42 GLN E CA 1
ATOM 7063 C C . GLN E 1 42 ? -3.878 24.122 7.749 1.00 31.31 42 GLN E C 1
ATOM 7064 O O . GLN E 1 42 ? -2.811 23.834 7.203 1.00 28.29 42 GLN E O 1
ATOM 7070 N N . SER E 1 43 ? -4.523 23.305 8.576 1.00 23.68 43 SER E N 1
ATOM 7071 C CA . SER E 1 43 ? -4.083 21.948 8.873 1.00 27.28 43 SER E CA 1
ATOM 7072 C C . SER E 1 43 ? -5.287 21.024 8.751 1.00 28.53 43 SER E C 1
ATOM 7073 O O . SER E 1 43 ? -6.396 21.389 9.145 1.00 28.96 43 SER E O 1
ATOM 7076 N N . LEU E 1 44 ? -5.067 19.839 8.183 1.00 22.53 44 LEU E N 1
ATOM 7077 C CA . LEU E 1 44 ? -6.124 18.879 7.892 1.00 22.50 44 LEU E CA 1
ATOM 7078 C C . LEU E 1 44 ? -5.713 17.513 8.423 1.00 23.90 44 LEU E C 1
ATOM 7079 O O . LEU E 1 44 ? -4.528 17.175 8.418 1.00 23.38 44 LEU E O 1
ATOM 7084 N N . LYS E 1 45 ? -6.696 16.719 8.854 1.00 23.91 45 LYS E N 1
ATOM 7085 C CA . LYS E 1 45 ? -6.478 15.309 9.176 1.00 20.61 45 LYS E CA 1
ATOM 7086 C C . LYS E 1 45 ? -7.488 14.480 8.398 1.00 25.41 45 LYS E C 1
ATOM 7087 O O . LYS E 1 45 ? -8.699 14.622 8.600 1.00 25.49 45 LYS E O 1
ATOM 7093 N N . LEU E 1 46 ? -6.991 13.613 7.521 1.00 23.10 46 LEU E N 1
ATOM 7094 C CA . LEU E 1 46 ? -7.808 12.856 6.588 1.00 21.10 46 LEU E CA 1
ATOM 7095 C C . LEU E 1 46 ? -7.627 11.368 6.833 1.00 23.63 46 LEU E C 1
ATOM 7096 O O . LEU E 1 46 ? -6.633 10.933 7.418 1.00 24.39 46 LEU E O 1
ATOM 7101 N N . ARG E 1 47 ? -8.595 10.590 6.355 1.00 25.45 47 ARG E N 1
ATOM 7102 C CA . ARG E 1 47 ? -8.517 9.137 6.434 1.00 22.93 47 ARG E CA 1
ATOM 7103 C C . ARG E 1 47 ? -9.253 8.554 5.237 1.00 25.49 47 ARG E C 1
ATOM 7104 O O . ARG E 1 47 ? -10.224 9.135 4.744 1.00 22.39 47 ARG E O 1
ATOM 7112 N N . VAL E 1 48 ? -8.768 7.415 4.758 1.00 25.68 48 VAL E N 1
ATOM 7113 C CA . VAL E 1 48 ? -9.403 6.697 3.661 1.00 27.62 48 VAL E CA 1
ATOM 7114 C C . VAL E 1 48 ? -10.486 5.793 4.244 1.00 30.95 48 VAL E C 1
ATOM 7115 O O . VAL E 1 48 ? -10.190 4.881 5.024 1.00 27.61 48 VAL E O 1
ATOM 7119 N N . THR E 1 49 ? -11.744 6.035 3.862 1.00 26.24 49 THR E N 1
ATOM 7120 C CA . THR E 1 49 ? -12.860 5.255 4.397 1.00 27.82 49 THR E CA 1
ATOM 7121 C C . THR E 1 49 ? -13.330 4.139 3.474 1.00 35.50 49 THR E C 1
ATOM 7122 O O . THR E 1 49 ? -13.960 3.185 3.952 1.00 29.23 49 THR E O 1
ATOM 7126 N N . LYS E 1 50 ? -13.069 4.247 2.174 1.00 26.37 50 LYS E N 1
ATOM 7127 C CA . LYS E 1 50 ? -13.323 3.179 1.218 1.00 30.88 50 LYS E CA 1
ATOM 7128 C C . LYS E 1 50 ? -12.127 3.087 0.286 1.00 30.41 50 LYS E C 1
ATOM 7129 O O . LYS E 1 50 ? -11.574 4.115 -0.116 1.00 27.95 50 LYS E O 1
ATOM 7135 N N . GLY E 1 51 ? -11.727 1.861 -0.051 1.00 30.69 51 GLY E N 1
ATOM 7136 C CA . GLY E 1 51 ? -10.669 1.670 -1.025 1.00 32.52 51 GLY E CA 1
ATOM 7137 C C . GLY E 1 51 ? -9.260 1.787 -0.490 1.00 38.12 51 GLY E C 1
ATOM 7138 O O . GLY E 1 51 ? -8.316 1.872 -1.285 1.00 37.14 51 GLY E O 1
ATOM 7139 N N . GLY E 1 52 ? -9.082 1.803 0.828 1.00 31.72 52 GLY E N 1
ATOM 7140 C CA . GLY E 1 52 ? -7.765 1.835 1.414 1.00 34.79 52 GLY E CA 1
ATOM 7141 C C . GLY E 1 52 ? -7.214 0.433 1.591 1.00 37.10 52 GLY E C 1
ATOM 7142 O O . GLY E 1 52 ? -7.955 -0.553 1.561 1.00 40.89 52 GLY E O 1
ATOM 7143 N N . PRO E 1 53 ? -5.887 0.311 1.744 1.00 40.66 53 PRO E N 1
ATOM 7144 C CA . PRO E 1 53 ? -4.934 1.421 1.657 1.00 37.75 53 PRO E CA 1
ATOM 7145 C C . PRO E 1 53 ? -4.712 1.848 0.208 1.00 30.76 53 PRO E C 1
ATOM 7146 O O . PRO E 1 53 ? -4.802 1.017 -0.701 1.00 31.87 53 PRO E O 1
ATOM 7150 N N . LEU E 1 54 ? -4.440 3.127 -0.001 1.00 30.39 54 LEU E N 1
ATOM 7151 C CA . LEU E 1 54 ? -4.296 3.634 -1.357 1.00 32.19 54 LEU E CA 1
ATOM 7152 C C . LEU E 1 54 ? -3.053 3.037 -2.008 1.00 30.40 54 LEU E C 1
ATOM 7153 O O . LEU E 1 54 ? -1.964 3.088 -1.424 1.00 28.65 54 LEU E O 1
ATOM 7158 N N . PRO E 1 55 ? -3.171 2.466 -3.197 1.00 28.15 55 PRO E N 1
ATOM 7159 C CA . PRO E 1 55 ? -1.995 1.900 -3.867 1.00 37.74 55 PRO E CA 1
ATOM 7160 C C . PRO E 1 55 ? -1.236 2.919 -4.704 1.00 36.86 55 PRO E C 1
ATOM 7161 O O . PRO E 1 55 ? -0.611 2.553 -5.704 1.00 40.53 55 PRO E O 1
ATOM 7165 N N . PHE E 1 56 ? -1.304 4.195 -4.330 1.00 24.95 56 PHE E N 1
ATOM 7166 C CA . PHE E 1 56 ? -0.594 5.250 -5.042 1.00 21.04 56 PHE E CA 1
ATOM 7167 C C . PHE E 1 56 ? -0.162 6.315 -4.044 1.00 25.22 56 PHE E C 1
ATOM 7168 O O . PHE E 1 56 ? -0.674 6.389 -2.923 1.00 24.02 56 PHE E O 1
ATOM 7176 N N . ALA E 1 57 ? 0.782 7.148 -4.474 1.00 22.23 57 ALA E N 1
ATOM 7177 C CA . ALA E 1 57 ? 1.258 8.254 -3.651 1.00 24.00 57 ALA E CA 1
ATOM 7178 C C . ALA E 1 57 ? 0.124 9.228 -3.357 1.00 23.33 57 ALA E C 1
ATOM 7179 O O . ALA E 1 57 ? -0.504 9.753 -4.280 1.00 20.50 57 ALA E O 1
ATOM 7181 N N . PHE E 1 58 ? -0.130 9.483 -2.066 1.00 20.41 58 PHE E N 1
ATOM 7182 C CA . PHE E 1 58 ? -1.218 10.392 -1.696 1.00 23.42 58 PHE E CA 1
ATOM 7183 C C . PHE E 1 58 ? -1.018 11.788 -2.278 1.00 20.09 58 PHE E C 1
ATOM 7184 O O . PHE E 1 58 ? -1.995 12.515 -2.505 1.00 18.22 58 PHE E O 1
ATOM 7192 N N . ASP E 1 59 ? 0.231 12.172 -2.536 1.00 19.87 59 ASP E N 1
ATOM 7193 C CA . ASP E 1 59 ? 0.530 13.527 -2.987 1.00 20.18 59 ASP E CA 1
ATOM 7194 C C . ASP E 1 59 ? -0.253 13.939 -4.229 1.00 20.75 59 ASP E C 1
ATOM 7195 O O . ASP E 1 59 ? -0.519 15.131 -4.414 1.00 19.31 59 ASP E O 1
ATOM 7200 N N . ILE E 1 60 ? -0.631 12.994 -5.098 1.00 18.54 60 ILE E N 1
ATOM 7201 C CA . ILE E 1 60 ? -1.382 13.424 -6.278 1.00 19.48 60 ILE E CA 1
ATOM 7202 C C . ILE E 1 60 ? -2.758 13.958 -5.896 1.00 22.47 60 ILE E C 1
ATOM 7203 O O . ILE E 1 60 ? -3.360 14.711 -6.671 1.00 21.33 60 ILE E O 1
ATOM 7208 N N . LEU E 1 61 ? -3.256 13.614 -4.702 1.00 18.83 61 LEU E N 1
ATOM 7209 C CA . LEU E 1 61 ? -4.552 14.080 -4.226 1.00 17.98 61 LEU E CA 1
ATOM 7210 C C . LEU E 1 61 ? -4.469 15.358 -3.408 1.00 21.22 61 LEU E C 1
ATOM 7211 O O . LEU E 1 61 ? -5.451 16.108 -3.354 1.00 19.39 61 LEU E O 1
ATOM 7216 N N . SER E 1 62 ? -3.336 15.605 -2.750 1.00 18.15 62 SER E N 1
ATOM 7217 C CA . SER E 1 62 ? -3.320 16.583 -1.666 1.00 19.10 62 SER E CA 1
ATOM 7218 C C . SER E 1 62 ? -3.728 17.996 -2.085 1.00 19.76 62 SER E C 1
ATOM 7219 O O . SER E 1 62 ? -4.458 18.636 -1.308 1.00 19.35 62 SER E O 1
ATOM 7222 N N . PRO E 1 63 ? -3.334 18.540 -3.251 1.00 20.08 63 PRO E N 1
ATOM 7223 C CA . PRO E 1 63 ? -3.800 19.899 -3.601 1.00 22.00 63 PRO E CA 1
ATOM 7224 C C . PRO E 1 63 ? -5.305 20.001 -3.806 1.00 21.51 63 PRO E C 1
ATOM 7225 O O . PRO E 1 63 ? -5.846 21.114 -3.783 1.00 20.12 63 PRO E O 1
ATOM 7229 N N . THR E 1 64 ? -6.003 18.882 -4.014 1.00 16.76 64 THR E N 1
ATOM 7230 C CA . THR E 1 64 ? -7.461 18.945 -4.069 1.00 20.28 64 THR E CA 1
ATOM 7231 C C . THR E 1 64 ? -8.052 19.362 -2.726 1.00 22.75 64 THR E C 1
ATOM 7232 O O . THR E 1 64 ? -9.067 20.069 -2.691 1.00 21.57 64 THR E O 1
ATOM 7236 N N . PHE E 1 65 ? -7.435 18.950 -1.624 1.00 20.99 65 PHE E N 1
ATOM 7237 C CA . PHE E 1 65 ? -7.939 19.292 -0.300 1.00 21.23 65 PHE E CA 1
ATOM 7238 C C . PHE E 1 65 ? -7.513 20.690 0.116 1.00 20.39 65 PHE E C 1
ATOM 7239 O O . PHE E 1 65 ? -8.248 21.380 0.820 1.00 23.82 65 PHE E O 1
ATOM 7269 N N . ASN E 1 67 ? -8.684 25.136 -0.889 1.00 21.45 69 ASN E N 1
ATOM 7270 C CA . ASN E 1 67 ? -9.631 26.202 -0.543 1.00 20.95 69 ASN E CA 1
ATOM 7271 C C . ASN E 1 67 ? -8.890 27.528 -0.390 1.00 24.69 69 ASN E C 1
ATOM 7272 O O . ASN E 1 67 ? -8.278 27.800 0.645 1.00 23.77 69 ASN E O 1
ATOM 7277 N N . ARG E 1 68 ? -8.968 28.361 -1.429 1.00 23.92 70 ARG E N 1
ATOM 7278 C CA . ARG E 1 68 ? -8.233 29.619 -1.472 1.00 21.17 70 ARG E CA 1
ATOM 7279 C C . ARG E 1 68 ? -8.801 30.696 -0.550 1.00 22.76 70 ARG E C 1
ATOM 7280 O O . ARG E 1 68 ? -8.247 31.798 -0.514 1.00 23.30 70 ARG E O 1
ATOM 7288 N N . VAL E 1 69 ? -9.877 30.428 0.193 1.00 26.30 71 VAL E N 1
ATOM 7289 C CA . VAL E 1 69 ? -10.222 31.319 1.297 1.00 21.42 71 VAL E CA 1
ATOM 7290 C C . VAL E 1 69 ? -9.048 31.422 2.261 1.00 25.95 71 VAL E C 1
ATOM 7291 O O . VAL E 1 69 ? -8.802 32.485 2.846 1.00 25.11 71 VAL E O 1
ATOM 7295 N N . PHE E 1 70 ? -8.291 30.332 2.427 1.00 24.05 72 PHE E N 1
ATOM 7296 C CA . PHE E 1 70 ? -7.101 30.326 3.279 1.00 24.56 72 PHE E CA 1
ATOM 7297 C C . PHE E 1 70 ? -5.894 30.794 2.465 1.00 27.80 72 PHE E C 1
ATOM 7298 O O . PHE E 1 70 ? -4.983 30.037 2.126 1.00 22.96 72 PHE E O 1
ATOM 7306 N N . THR E 1 71 ? -5.915 32.086 2.151 1.00 25.38 73 THR E N 1
ATOM 7307 C CA . THR E 1 71 ? -4.824 32.766 1.463 1.00 27.16 73 THR E CA 1
ATOM 7308 C C . THR E 1 71 ? -4.603 34.091 2.172 1.00 24.16 73 THR E C 1
ATOM 7309 O O . THR E 1 71 ? -5.570 34.791 2.480 1.00 24.87 73 THR E O 1
ATOM 7313 N N . ASP E 1 72 ? -3.345 34.431 2.447 1.00 22.29 74 ASP E N 1
ATOM 7314 C CA . ASP E 1 72 ? -3.017 35.727 3.041 1.00 25.59 74 ASP E CA 1
ATOM 7315 C C . ASP E 1 72 ? -2.964 36.758 1.915 1.00 30.04 74 ASP E C 1
ATOM 7316 O O . ASP E 1 72 ? -1.982 36.831 1.174 1.00 26.92 74 ASP E O 1
ATOM 7321 N N . TYR E 1 73 ? -4.021 37.570 1.788 1.00 27.70 75 TYR E N 1
ATOM 7322 C CA . TYR E 1 73 ? -4.073 38.604 0.755 1.00 27.21 75 TYR E CA 1
ATOM 7323 C C . TYR E 1 73 ? -3.647 39.957 1.310 1.00 34.38 75 TYR E C 1
ATOM 7324 O O . TYR E 1 73 ? -3.961 40.282 2.465 1.00 31.82 75 TYR E O 1
ATOM 7333 N N . PRO E 1 74 ? -2.944 40.763 0.504 1.00 29.02 76 PRO E N 1
ATOM 7334 C CA . PRO E 1 74 ? -2.639 42.134 0.920 1.00 31.47 76 PRO E CA 1
ATOM 7335 C C . PRO E 1 74 ? -3.917 42.927 1.142 1.00 27.74 76 PRO E C 1
ATOM 7336 O O . PRO E 1 74 ? -4.956 42.659 0.533 1.00 28.51 76 PRO E O 1
ATOM 7340 N N . GLU E 1 75 ? -3.816 43.919 2.027 1.00 31.54 77 GLU E N 1
ATOM 7341 C CA . GLU E 1 75 ? -4.973 44.729 2.395 1.00 40.69 77 GLU E CA 1
ATOM 7342 C C . GLU E 1 75 ? -5.580 45.440 1.186 1.00 36.00 77 GLU E C 1
ATOM 7343 O O . GLU E 1 75 ? -6.803 45.610 1.112 1.00 36.54 77 GLU E O 1
ATOM 7349 N N . ASP E 1 76 ? -4.755 45.862 0.226 1.00 34.06 78 ASP E N 1
ATOM 7350 C CA . ASP E 1 76 ? -5.260 46.666 -0.884 1.00 31.15 78 ASP E CA 1
ATOM 7351 C C . ASP E 1 76 ? -5.574 45.844 -2.136 1.00 30.31 78 ASP E C 1
ATOM 7352 O O . ASP E 1 76 ? -5.866 46.426 -3.184 1.00 35.67 78 ASP E O 1
ATOM 7357 N N . MET E 1 77 ? -5.542 44.512 -2.051 1.00 29.94 79 MET E N 1
ATOM 7358 C CA . MET E 1 77 ? -5.882 43.679 -3.202 1.00 27.28 79 MET E CA 1
ATOM 7359 C C . MET E 1 77 ? -7.229 43.007 -2.991 1.00 32.15 79 MET E C 1
ATOM 7360 O O . MET E 1 77 ? -7.457 42.415 -1.925 1.00 33.84 79 MET E O 1
ATOM 7365 N N . PRO E 1 78 ? -8.139 43.069 -3.965 1.00 25.57 80 PRO E N 1
ATOM 7366 C CA . PRO E 1 78 ? -9.426 42.377 -3.813 1.00 29.69 80 PRO E CA 1
ATOM 7367 C C . PRO E 1 78 ? -9.223 40.883 -3.590 1.00 26.51 80 PRO E C 1
ATOM 7368 O O . PRO E 1 78 ? -8.402 40.243 -4.252 1.00 24.88 80 PRO E O 1
ATOM 7372 N N . ASP E 1 79 ? -9.974 40.337 -2.626 1.00 29.87 81 ASP E N 1
ATOM 7373 C CA . ASP E 1 79 ? -9.888 38.929 -2.228 1.00 28.34 81 ASP E CA 1
ATOM 7374 C C . ASP E 1 79 ? -11.119 38.225 -2.787 1.00 23.01 81 ASP E C 1
ATOM 7375 O O . ASP E 1 79 ? -12.196 38.262 -2.183 1.00 26.20 81 ASP E O 1
ATOM 7380 N N . TYR E 1 80 ? -10.950 37.596 -3.954 1.00 21.67 82 TYR E N 1
ATOM 7381 C CA . TYR E 1 80 ? -12.060 36.952 -4.650 1.00 23.07 82 TYR E CA 1
ATOM 7382 C C . TYR E 1 80 ? -12.740 35.916 -3.763 1.00 27.76 82 TYR E C 1
ATOM 7383 O O . TYR E 1 80 ? -13.972 35.812 -3.731 1.00 24.48 82 TYR E O 1
ATOM 7392 N N . PHE E 1 81 ? -11.947 35.169 -3.009 1.00 24.43 83 PHE E N 1
ATOM 7393 C CA . PHE E 1 81 ? -12.468 34.007 -2.304 1.00 22.06 83 PHE E CA 1
ATOM 7394 C C . PHE E 1 81 ? -13.197 34.402 -1.027 1.00 29.12 83 PHE E C 1
ATOM 7395 O O . PHE E 1 81 ? -14.285 33.881 -0.747 1.00 26.12 83 PHE E O 1
ATOM 7403 N N . LYS E 1 82 ? -12.639 35.342 -0.258 1.00 26.97 84 LYS E N 1
ATOM 7404 C CA . LYS E 1 82 ? -13.331 35.783 0.948 1.00 27.24 84 LYS E CA 1
ATOM 7405 C C . LYS E 1 82 ? -14.571 36.597 0.608 1.00 29.63 84 LYS E C 1
ATOM 7406 O O . LYS E 1 82 ? -15.556 36.555 1.352 1.00 29.05 84 LYS E O 1
ATOM 7412 N N . GLN E 1 83 ? -14.553 37.327 -0.512 1.00 26.63 85 GLN E N 1
ATOM 7413 C CA . GLN E 1 83 ? -15.753 38.040 -0.939 1.00 28.31 85 GLN E CA 1
ATOM 7414 C C . GLN E 1 83 ? -16.883 37.091 -1.307 1.00 31.94 85 GLN E C 1
ATOM 7415 O O . GLN E 1 83 ? -18.055 37.475 -1.227 1.00 30.09 85 GLN E O 1
ATOM 7421 N N . SER E 1 84 ? -16.556 35.868 -1.736 1.00 29.51 86 SER E N 1
ATOM 7422 C CA . SER E 1 84 ? -17.578 34.936 -2.196 1.00 34.90 86 SER E CA 1
ATOM 7423 C C . SER E 1 84 ? -18.471 34.445 -1.065 1.00 35.49 86 SER E C 1
ATOM 7424 O O . SER E 1 84 ? -19.556 33.920 -1.334 1.00 30.32 86 SER E O 1
ATOM 7427 N N . LEU E 1 85 ? -18.037 34.598 0.183 1.00 32.84 87 LEU E N 1
ATOM 7428 C CA . LEU E 1 85 ? -18.814 34.107 1.306 1.00 30.36 87 LEU E CA 1
ATOM 7429 C C . LEU E 1 85 ? -20.014 35.023 1.560 1.00 38.98 87 LEU E C 1
ATOM 7430 O O . LEU E 1 85 ? -19.973 36.214 1.244 1.00 36.49 87 LEU E O 1
ATOM 7435 N N . PRO E 1 86 ? -21.111 34.488 2.128 1.00 38.90 88 PRO E N 1
ATOM 7436 C CA . PRO E 1 86 ? -21.304 33.112 2.607 1.00 38.62 88 PRO E CA 1
ATOM 7437 C C . PRO E 1 86 ? -21.652 32.095 1.518 1.00 37.99 88 PRO E C 1
ATOM 7438 O O . PRO E 1 86 ? -21.615 30.891 1.786 1.00 41.07 88 PRO E O 1
ATOM 7442 N N . GLU E 1 87 ? -21.990 32.568 0.315 1.00 40.67 89 GLU E N 1
ATOM 7443 C CA . GLU E 1 87 ? -22.419 31.656 -0.742 1.00 36.40 89 GLU E CA 1
ATOM 7444 C C . GLU E 1 87 ? -21.320 30.663 -1.097 1.00 44.35 89 GLU E C 1
ATOM 7445 O O . GLU E 1 87 ? -21.594 29.480 -1.331 1.00 40.02 89 GLU E O 1
ATOM 7451 N N . GLY E 1 88 ? -20.075 31.121 -1.139 1.00 34.92 90 GLY E N 1
ATOM 7452 C CA . GLY E 1 88 ? -18.963 30.241 -1.435 1.00 28.63 90 GLY E CA 1
ATOM 7453 C C . GLY E 1 88 ? -18.608 30.253 -2.909 1.00 34.71 90 GLY E C 1
ATOM 7454 O O . GLY E 1 88 ? -18.984 31.153 -3.667 1.00 30.73 90 GLY E O 1
ATOM 7455 N N . TYR E 1 89 ? -17.877 29.220 -3.321 1.00 30.35 91 TYR E N 1
ATOM 7456 C CA . TYR E 1 89 ? -17.399 29.145 -4.697 1.00 29.73 91 TYR E CA 1
ATOM 7457 C C . TYR E 1 89 ? -17.068 27.696 -5.023 1.00 30.58 91 TYR E C 1
ATOM 7458 O O . TYR E 1 89 ? -17.098 26.817 -4.158 1.00 27.77 91 TYR E O 1
ATOM 7467 N N . SER E 1 90 ? -16.755 27.455 -6.294 1.00 26.60 92 SER E N 1
ATOM 7468 C CA . SER E 1 90 ? -16.347 26.132 -6.742 1.00 29.05 92 SER E CA 1
ATOM 7469 C C . SER E 1 90 ? -15.151 26.280 -7.668 1.00 25.39 92 SER E C 1
ATOM 7470 O O . SER E 1 90 ? -14.856 27.376 -8.158 1.00 26.25 92 SER E O 1
ATOM 7473 N N . TRP E 1 91 ? -14.447 25.170 -7.891 1.00 22.77 93 TRP E N 1
ATOM 7474 C CA . TRP E 1 91 ? -13.355 25.186 -8.851 1.00 21.69 93 TRP E CA 1
ATOM 7475 C C . TRP E 1 91 ? -13.277 23.853 -9.583 1.00 24.59 93 TRP E C 1
ATOM 7476 O O . TRP E 1 91 ? -13.789 22.828 -9.123 1.00 23.22 93 TRP E O 1
ATOM 7487 N N . GLU E 1 92 ? -12.653 23.905 -10.763 1.00 24.86 94 GLU E N 1
ATOM 7488 C CA . GLU E 1 92 ? -12.424 22.773 -11.650 1.00 24.35 94 GLU E CA 1
ATOM 7489 C C . GLU E 1 92 ? -10.961 22.811 -12.056 1.00 26.06 94 GLU E C 1
ATOM 7490 O O . GLU E 1 92 ? -10.433 23.883 -12.358 1.00 26.04 94 GLU E O 1
ATOM 7496 N N . ARG E 1 93 ? -10.304 21.655 -12.082 1.00 23.43 95 ARG E N 1
ATOM 7497 C CA . ARG E 1 93 ? -8.860 21.640 -12.273 1.00 22.43 95 ARG E CA 1
ATOM 7498 C C . ARG E 1 93 ? -8.439 20.492 -13.178 1.00 26.08 95 ARG E C 1
ATOM 7499 O O . ARG E 1 93 ? -8.997 19.392 -13.109 1.00 26.66 95 ARG E O 1
ATOM 7507 N N . THR E 1 94 ? -7.449 20.757 -14.027 1.00 21.23 96 THR E N 1
ATOM 7508 C CA . THR E 1 94 ? -6.790 19.718 -14.804 1.00 25.07 96 THR E CA 1
ATOM 7509 C C . THR E 1 94 ? -5.339 19.631 -14.356 1.00 27.47 96 THR E C 1
ATOM 7510 O O . THR E 1 94 ? -4.728 20.645 -14.000 1.00 23.66 96 THR E O 1
ATOM 7514 N N . MET E 1 95 ? -4.800 18.414 -14.346 1.00 22.18 97 MET E N 1
ATOM 7515 C CA . MET E 1 95 ? -3.446 18.151 -13.868 1.00 19.99 97 MET E CA 1
ATOM 7516 C C . MET E 1 95 ? -2.789 17.226 -14.882 1.00 24.01 97 MET E C 1
ATOM 7517 O O . MET E 1 95 ? -3.180 16.059 -15.009 1.00 22.43 97 MET E O 1
ATOM 7522 N N . MET E 1 96 ? -1.812 17.748 -15.613 1.00 20.48 98 MET E N 1
ATOM 7523 C CA . MET E 1 96 ? -1.148 17.013 -16.685 1.00 19.75 98 MET E CA 1
ATOM 7524 C C . MET E 1 96 ? 0.281 16.715 -16.254 1.00 23.60 98 MET E C 1
ATOM 7525 O O . MET E 1 96 ? 1.107 17.629 -16.159 1.00 21.81 98 MET E O 1
ATOM 7530 N N . TYR E 1 97 ? 0.567 15.439 -16.008 1.00 20.77 99 TYR E N 1
ATOM 7531 C CA . TYR E 1 97 ? 1.901 15.007 -15.616 1.00 21.51 99 TYR E CA 1
ATOM 7532 C C . TYR E 1 97 ? 2.760 14.782 -16.855 1.00 24.25 99 TYR E C 1
ATOM 7533 O O . TYR E 1 97 ? 2.259 14.431 -17.930 1.00 25.27 99 TYR E O 1
ATOM 7542 N N . GLU E 1 98 ? 4.071 14.989 -16.698 1.00 20.09 100 GLU E N 1
ATOM 7543 C CA . GLU E 1 98 ? 4.963 14.938 -17.852 1.00 24.60 100 GLU E CA 1
ATOM 7544 C C . GLU E 1 98 ? 5.097 13.542 -18.443 1.00 27.22 100 GLU E C 1
ATOM 7545 O O . GLU E 1 98 ? 5.612 13.406 -19.557 1.00 29.55 100 GLU E O 1
ATOM 7551 N N . ASP E 1 99 ? 4.645 12.510 -17.744 1.00 25.23 101 ASP E N 1
ATOM 7552 C CA . ASP E 1 99 ? 4.708 11.152 -18.263 1.00 26.02 101 ASP E CA 1
ATOM 7553 C C . ASP E 1 99 ? 3.413 10.715 -18.941 1.00 31.43 101 ASP E C 1
ATOM 7554 O O . ASP E 1 99 ? 3.252 9.528 -19.242 1.00 31.31 101 ASP E O 1
ATOM 7559 N N . GLY E 1 100 ? 2.488 11.640 -19.182 1.00 25.04 102 GLY E N 1
ATOM 7560 C CA . GLY E 1 100 ? 1.228 11.314 -19.811 1.00 32.12 102 GLY E CA 1
ATOM 7561 C C . GLY E 1 100 ? 0.086 11.047 -18.856 1.00 27.72 102 GLY E C 1
ATOM 7562 O O . GLY E 1 100 ? -1.068 10.990 -19.302 1.00 30.43 102 GLY E O 1
ATOM 7563 N N . ALA E 1 101 ? 0.361 10.883 -17.563 1.00 26.24 103 ALA E N 1
ATOM 7564 C CA . ALA E 1 101 ? -0.719 10.742 -16.598 1.00 25.20 103 ALA E CA 1
ATOM 7565 C C . ALA E 1 101 ? -1.534 12.029 -16.534 1.00 27.53 103 ALA E C 1
ATOM 7566 O O . ALA E 1 101 ? -0.990 13.133 -16.622 1.00 26.36 103 ALA E O 1
ATOM 7568 N N . THR E 1 102 ? -2.853 11.887 -16.412 1.00 24.94 104 THR E N 1
ATOM 7569 C CA . THR E 1 102 ? -3.744 13.037 -16.317 1.00 25.56 104 THR E CA 1
ATOM 7570 C C . THR E 1 102 ? -4.732 12.837 -15.182 1.00 30.09 104 THR E C 1
ATOM 7571 O O . THR E 1 102 ? -5.088 11.710 -14.836 1.00 26.64 104 THR E O 1
ATOM 7575 N N . ALA E 1 103 ? -5.184 13.948 -14.616 1.00 27.73 105 ALA E N 1
ATOM 7576 C CA . ALA E 1 103 ? -6.207 13.902 -13.588 1.00 21.13 105 ALA E CA 1
ATOM 7577 C C . ALA E 1 103 ? -7.069 15.146 -13.706 1.00 26.76 105 ALA E C 1
ATOM 7578 O O . ALA E 1 103 ? -6.608 16.197 -14.157 1.00 24.29 105 ALA E O 1
ATOM 7580 N N . THR E 1 104 ? -8.335 15.000 -13.334 1.00 25.23 106 THR E N 1
ATOM 7581 C CA . THR E 1 104 ? -9.238 16.125 -13.152 1.00 22.97 106 THR E CA 1
ATOM 7582 C C . THR E 1 104 ? -9.726 16.123 -11.711 1.00 26.97 106 THR E C 1
ATOM 7583 O O . THR E 1 104 ? -9.789 15.075 -11.063 1.00 26.39 106 THR E O 1
ATOM 7587 N N . ALA E 1 105 ? -10.055 17.306 -11.206 1.00 23.18 107 ALA E N 1
ATOM 7588 C CA . ALA E 1 105 ? -10.623 17.418 -9.875 1.00 22.85 107 ALA E CA 1
ATOM 7589 C C . ALA E 1 105 ? -11.567 18.609 -9.849 1.00 23.14 107 ALA E C 1
ATOM 7590 O O . ALA E 1 105 ? -11.448 19.546 -10.646 1.00 23.08 107 ALA E O 1
ATOM 7592 N N . SER E 1 106 ? -12.519 18.557 -8.926 1.00 24.63 108 SER E N 1
ATOM 7593 C CA . SER E 1 106 ? -13.375 19.704 -8.681 1.00 25.00 108 SER E CA 1
ATOM 7594 C C . SER E 1 106 ? -13.724 19.725 -7.204 1.00 33.75 108 SER E C 1
ATOM 7595 O O . SER E 1 106 ? -13.678 18.701 -6.517 1.00 26.02 108 SER E O 1
ATOM 7598 N N . ALA E 1 107 ? -14.060 20.912 -6.715 1.00 24.50 109 ALA E N 1
ATOM 7599 C CA . ALA E 1 107 ? -14.477 21.067 -5.333 1.00 25.91 109 ALA E CA 1
ATOM 7600 C C . ALA E 1 107 ? -15.536 22.152 -5.253 1.00 29.62 109 ALA E C 1
ATOM 7601 O O . ALA E 1 107 ? -15.549 23.093 -6.050 1.00 26.53 109 ALA E O 1
ATOM 7603 N N . ARG E 1 108 ? -16.433 21.996 -4.289 1.00 24.82 110 ARG E N 1
ATOM 7604 C CA . ARG E 1 108 ? -17.389 23.028 -3.929 1.00 31.38 110 ARG E CA 1
ATOM 7605 C C . ARG E 1 108 ? -17.136 23.416 -2.480 1.00 34.50 110 ARG E C 1
ATOM 7606 O O . ARG E 1 108 ? -17.068 22.546 -1.601 1.00 27.83 110 ARG E O 1
ATOM 7614 N N . ILE E 1 109 ? -16.976 24.713 -2.237 1.00 26.35 111 ILE E N 1
ATOM 7615 C CA . ILE E 1 109 ? -16.737 25.244 -0.901 1.00 24.64 111 ILE E CA 1
ATOM 7616 C C . ILE E 1 109 ? -17.984 26.003 -0.465 1.00 28.41 111 ILE E C 1
ATOM 7617 O O . ILE E 1 109 ? -18.389 26.975 -1.115 1.00 28.34 111 ILE E O 1
ATOM 7622 N N . SER E 1 110 ? -18.588 25.567 0.639 1.00 26.23 112 SER E N 1
ATOM 7623 C CA . SER E 1 110 ? -19.770 26.221 1.187 1.00 29.42 112 SER E CA 1
ATOM 7624 C C . SER E 1 110 ? -19.618 26.333 2.702 1.00 30.19 112 SER E C 1
ATOM 7625 O O . SER E 1 110 ? -18.589 25.963 3.275 1.00 31.96 112 SER E O 1
ATOM 7628 N N . LEU E 1 111 ? -20.651 26.855 3.357 1.00 32.09 113 LEU E N 1
ATOM 7629 C CA . LEU E 1 111 ? -20.663 27.001 4.806 1.00 37.85 113 LEU E CA 1
ATOM 7630 C C . LEU E 1 111 ? -21.849 26.261 5.406 1.00 39.55 113 LEU E C 1
ATOM 7631 O O . LEU E 1 111 ? -22.944 26.255 4.833 1.00 43.89 113 LEU E O 1
ATOM 7636 N N . ASP E 1 112 ? -21.623 25.633 6.557 1.00 36.96 114 ASP E N 1
ATOM 7637 C CA . ASP E 1 112 ? -22.701 25.184 7.429 1.00 36.90 114 ASP E CA 1
ATOM 7638 C C . ASP E 1 112 ? -22.521 25.858 8.795 1.00 46.61 114 ASP E C 1
ATOM 7639 O O . ASP E 1 112 ? -21.710 26.778 8.952 1.00 39.12 114 ASP E O 1
ATOM 7644 N N . LYS E 1 113 ? -23.286 25.400 9.790 1.00 44.15 115 LYS E N 1
ATOM 7645 C CA . LYS E 1 113 ? -23.231 26.040 11.100 1.00 46.77 115 LYS E CA 1
ATOM 7646 C C . LYS E 1 113 ? -21.894 25.829 11.801 1.00 40.30 115 LYS E C 1
ATOM 7647 O O . LYS E 1 113 ? -21.548 26.613 12.692 1.00 46.23 115 LYS E O 1
ATOM 7653 N N . ASN E 1 114 ? -21.134 24.801 11.424 1.00 38.66 116 ASN E N 1
ATOM 7654 C CA . ASN E 1 114 ? -19.858 24.520 12.069 1.00 36.41 116 ASN E CA 1
ATOM 7655 C C . ASN E 1 114 ? -18.663 25.125 11.339 1.00 39.50 116 ASN E C 1
ATOM 7656 O O . ASN E 1 114 ? -17.569 25.164 11.912 1.00 42.34 116 ASN E O 1
ATOM 7661 N N . GLY E 1 115 ? -18.838 25.593 10.104 1.00 37.10 117 GLY E N 1
ATOM 7662 C CA . GLY E 1 115 ? -17.724 26.089 9.319 1.00 29.95 117 GLY E CA 1
ATOM 7663 C C . GLY E 1 115 ? -17.806 25.707 7.853 1.00 32.38 117 GLY E C 1
ATOM 7664 O O . GLY E 1 115 ? -18.905 25.585 7.305 1.00 34.22 117 GLY E O 1
ATOM 7665 N N . PHE E 1 116 ? -16.659 25.507 7.206 1.00 30.13 118 PHE E N 1
ATOM 7666 C CA . PHE E 1 116 ? -16.648 25.184 5.786 1.00 28.17 118 PHE E CA 1
ATOM 7667 C C . PHE E 1 116 ? -17.055 23.740 5.534 1.00 34.43 118 PHE E C 1
ATOM 7668 O O . PHE E 1 116 ? -16.761 22.834 6.321 1.00 30.13 118 PHE E O 1
ATOM 7676 N N . VAL E 1 117 ? -17.753 23.542 4.420 1.00 27.32 119 VAL E N 1
ATOM 7677 C CA . VAL E 1 117 ? -18.006 22.226 3.847 1.00 28.27 119 VAL E CA 1
ATOM 7678 C C . VAL E 1 117 ? -17.237 22.165 2.534 1.00 30.65 119 VAL E C 1
ATOM 7679 O O . VAL E 1 117 ? -17.451 22.997 1.644 1.00 29.91 119 VAL E O 1
ATOM 7683 N N . HIS E 1 118 ? -16.345 21.190 2.400 1.00 24.04 120 HIS E N 1
ATOM 7684 C CA . HIS E 1 118 ? -15.522 21.020 1.208 1.00 21.37 120 HIS E CA 1
ATOM 7685 C C . HIS E 1 118 ? -15.812 19.684 0.594 1.00 28.29 120 HIS E C 1
ATOM 7686 O O . HIS E 1 118 ? -15.465 18.661 1.140 1.00 25.25 120 HIS E O 1
ATOM 7693 N N . LYS E 1 119 ? -16.383 19.735 -0.515 1.00 24.28 121 LYS E N 1
ATOM 7694 C CA . LYS E 1 119 ? -16.735 18.489 -1.130 1.00 29.38 121 LYS E CA 1
ATOM 7695 C C . LYS E 1 119 ? -16.077 18.383 -2.467 1.00 30.29 121 LYS E C 1
ATOM 7696 O O . LYS E 1 119 ? -16.280 19.221 -3.305 1.00 24.98 121 LYS E O 1
ATOM 7702 N N . SER E 1 120 ? -15.324 17.319 -2.687 1.00 22.90 122 SER E N 1
ATOM 7703 C CA . SER E 1 120 ? -14.515 17.211 -3.856 1.00 22.47 122 SER E CA 1
ATOM 7704 C C . SER E 1 120 ? -14.577 15.928 -4.631 1.00 26.41 122 SER E C 1
ATOM 7705 O O . SER E 1 120 ? -15.012 14.925 -4.114 1.00 24.60 122 SER E O 1
ATOM 7708 N N . THR E 1 121 ? -14.171 15.974 -5.880 1.00 22.94 123 THR E N 1
ATOM 7709 C CA . THR E 1 121 ? -14.068 14.789 -6.716 1.00 27.06 123 THR E CA 1
ATOM 7710 C C . THR E 1 121 ? -12.685 14.767 -7.348 1.00 28.35 123 THR E C 1
ATOM 7711 O O . THR E 1 121 ? -12.067 15.817 -7.561 1.00 26.52 123 THR E O 1
ATOM 7715 N N . PHE E 1 122 ? -12.206 13.562 -7.648 1.00 25.99 124 PHE E N 1
ATOM 7716 C CA . PHE E 1 122 ? -10.895 13.383 -8.257 1.00 26.60 124 PHE E CA 1
ATOM 7717 C C . PHE E 1 122 ? -10.955 12.199 -9.209 1.00 26.97 124 PHE E C 1
ATOM 7718 O O . PHE E 1 122 ? -11.515 11.151 -8.875 1.00 25.71 124 PHE E O 1
ATOM 7726 N N . HIS E 1 123 ? -10.375 12.370 -10.393 1.00 22.51 125 HIS E N 1
ATOM 7727 C CA . HIS E 1 123 ? -10.365 11.319 -11.410 1.00 27.30 125 HIS E CA 1
ATOM 7728 C C . HIS E 1 123 ? -8.992 11.312 -12.068 1.00 28.00 125 HIS E C 1
ATOM 7729 O O . HIS E 1 123 ? -8.652 12.246 -12.802 1.00 25.82 125 HIS E O 1
ATOM 7736 N N . GLY E 1 124 ? -8.212 10.274 -11.811 1.00 23.94 126 GLY E N 1
ATOM 7737 C CA . GLY E 1 124 ? -6.866 10.156 -12.355 1.00 23.76 126 GLY E CA 1
ATOM 7738 C C . GLY E 1 124 ? -6.742 8.931 -13.232 1.00 27.83 126 GLY E C 1
ATOM 7739 O O . GLY E 1 124 ? -7.290 7.870 -12.915 1.00 27.30 126 GLY E O 1
ATOM 7740 N N . GLU E 1 125 ? -6.014 9.074 -14.342 1.00 26.48 127 GLU E N 1
ATOM 7741 C CA . GLU E 1 125 ? -5.860 8.008 -15.321 1.00 32.76 127 GLU E CA 1
ATOM 7742 C C . GLU E 1 125 ? -4.439 7.998 -15.868 1.00 31.14 127 GLU E C 1
ATOM 7743 O O . GLU E 1 125 ? -3.774 9.038 -15.947 1.00 27.72 127 GLU E O 1
ATOM 7749 N N . ASN E 1 126 ? -3.999 6.805 -16.267 1.00 27.72 128 ASN E N 1
ATOM 7750 C CA . ASN E 1 126 ? -2.762 6.599 -17.014 1.00 28.87 128 ASN E CA 1
ATOM 7751 C C . ASN E 1 126 ? -1.518 6.925 -16.193 1.00 28.86 128 ASN E C 1
ATOM 7752 O O . ASN E 1 126 ? -0.486 7.314 -16.742 1.00 26.99 128 ASN E O 1
ATOM 7757 N N . PHE E 1 127 ? -1.591 6.764 -14.886 1.00 25.37 129 PHE E N 1
ATOM 7758 C CA . PHE E 1 127 ? -0.379 6.795 -14.080 1.00 27.22 129 PHE E CA 1
ATOM 7759 C C . PHE E 1 127 ? 0.390 5.506 -14.329 1.00 28.18 129 PHE E C 1
ATOM 7760 O O . PHE E 1 127 ? -0.172 4.420 -14.131 1.00 28.60 129 PHE E O 1
ATOM 7768 N N . PRO E 1 128 ? 1.638 5.567 -14.803 1.00 27.28 130 PRO E N 1
ATOM 7769 C CA . PRO E 1 128 ? 2.331 4.335 -15.216 1.00 32.96 130 PRO E CA 1
ATOM 7770 C C . PRO E 1 128 ? 2.390 3.323 -14.082 1.00 32.98 130 PRO E C 1
ATOM 7771 O O . PRO E 1 128 ? 2.721 3.656 -12.941 1.00 27.96 130 PRO E O 1
ATOM 7775 N N . ALA E 1 129 ? 2.045 2.074 -14.409 1.00 34.32 131 ALA E N 1
ATOM 7776 C CA . ALA E 1 129 ? 1.862 1.055 -13.381 1.00 35.69 131 ALA E CA 1
ATOM 7777 C C . ALA E 1 129 ? 3.124 0.835 -12.558 1.00 33.14 131 ALA E C 1
ATOM 7778 O O . ALA E 1 129 ? 3.036 0.538 -11.364 1.00 35.33 131 ALA E O 1
ATOM 7780 N N . ASN E 1 130 ? 4.300 0.980 -13.166 1.00 31.59 132 ASN E N 1
ATOM 7781 C CA . ASN E 1 130 ? 5.559 0.782 -12.461 1.00 33.67 132 ASN E CA 1
ATOM 7782 C C . ASN E 1 130 ? 6.258 2.090 -12.111 1.00 38.93 132 ASN E C 1
ATOM 7783 O O . ASN E 1 130 ? 7.406 2.062 -11.656 1.00 38.23 132 ASN E O 1
ATOM 7788 N N . GLY E 1 131 ? 5.585 3.230 -12.296 1.00 27.11 133 GLY E N 1
ATOM 7789 C CA . GLY E 1 131 ? 6.175 4.523 -12.033 1.00 29.27 133 GLY E CA 1
ATOM 7790 C C . GLY E 1 131 ? 6.102 4.912 -10.568 1.00 30.80 133 GLY E C 1
ATOM 7791 O O . GLY E 1 131 ? 5.493 4.235 -9.732 1.00 27.45 133 GLY E O 1
ATOM 7792 N N . PRO E 1 132 ? 6.739 6.042 -10.241 1.00 27.04 134 PRO E N 1
ATOM 7793 C CA . PRO E 1 132 ? 6.862 6.422 -8.823 1.00 31.49 134 PRO E CA 1
ATOM 7794 C C . PRO E 1 132 ? 5.540 6.740 -8.143 1.00 28.48 134 PRO E C 1
ATOM 7795 O O . PRO E 1 132 ? 5.422 6.511 -6.933 1.00 27.48 134 PRO E O 1
ATOM 7799 N N . VAL E 1 133 ? 4.546 7.270 -8.862 1.00 21.93 135 VAL E N 1
ATOM 7800 C CA . VAL E 1 133 ? 3.254 7.519 -8.228 1.00 22.42 135 VAL E CA 1
ATOM 7801 C C . VAL E 1 133 ? 2.610 6.207 -7.802 1.00 23.79 135 VAL E C 1
ATOM 7802 O O . VAL E 1 133 ? 2.210 6.042 -6.646 1.00 22.97 135 VAL E O 1
ATOM 7806 N N . MET E 1 134 ? 2.501 5.252 -8.727 1.00 25.35 136 MET E N 1
ATOM 7807 C CA . MET E 1 134 ? 1.836 3.998 -8.392 1.00 24.84 136 MET E CA 1
ATOM 7808 C C . MET E 1 134 ? 2.680 3.119 -7.481 1.00 29.97 136 MET E C 1
ATOM 7809 O O . MET E 1 134 ? 2.135 2.217 -6.838 1.00 29.82 136 MET E O 1
ATOM 7814 N N . LYS E 1 135 ? 3.988 3.358 -7.399 1.00 26.78 137 LYS E N 1
ATOM 7815 C CA . LYS E 1 135 ? 4.843 2.624 -6.475 1.00 28.74 137 LYS E CA 1
ATOM 7816 C C . LYS E 1 135 ? 5.085 3.384 -5.175 1.00 29.17 137 LYS E C 1
ATOM 7817 O O . LYS E 1 135 ? 5.929 2.969 -4.371 1.00 29.42 137 LYS E O 1
ATOM 7823 N N . LYS E 1 136 ? 4.362 4.485 -4.959 1.00 24.98 138 LYS E N 1
ATOM 7824 C CA . LYS E 1 136 ? 4.317 5.192 -3.674 1.00 29.84 138 LYS E CA 1
ATOM 7825 C C . LYS E 1 136 ? 5.695 5.717 -3.265 1.00 32.62 138 LYS E C 1
ATOM 7826 O O . LYS E 1 136 ? 6.162 5.503 -2.144 1.00 28.88 138 LYS E O 1
ATOM 7832 N N . LYS E 1 137 ? 6.344 6.426 -4.192 1.00 24.97 139 LYS E N 1
ATOM 7833 C CA . LYS E 1 137 ? 7.664 7.005 -3.965 1.00 28.67 139 LYS E CA 1
ATOM 7834 C C . LYS E 1 137 ? 7.621 8.527 -3.836 1.00 25.24 139 LYS E C 1
ATOM 7835 O O . LYS E 1 137 ? 8.666 9.186 -3.918 1.00 27.61 139 LYS E O 1
ATOM 7841 N N . GLY E 1 138 ? 6.436 9.101 -3.632 1.00 25.29 140 GLY E N 1
ATOM 7842 C CA . GLY E 1 138 ? 6.333 10.540 -3.440 1.00 27.25 140 GLY E CA 1
ATOM 7843 C C . GLY E 1 138 ? 6.820 10.962 -2.061 1.00 31.00 140 GLY E C 1
ATOM 7844 O O . GLY E 1 138 ? 6.630 10.262 -1.067 1.00 28.27 140 GLY E O 1
ATOM 7845 N N . VAL E 1 139 ? 7.472 12.123 -2.016 1.00 25.65 141 VAL E N 1
ATOM 7846 C CA . VAL E 1 139 ? 7.938 12.725 -0.768 1.00 27.92 141 VAL E CA 1
ATOM 7847 C C . VAL E 1 139 ? 7.078 13.926 -0.389 1.00 25.99 141 VAL E C 1
ATOM 7848 O O . VAL E 1 139 ? 6.400 13.913 0.637 1.00 25.38 141 VAL E O 1
ATOM 7852 N N . ASN E 1 140 ? 7.074 14.964 -1.223 1.00 27.01 142 ASN E N 1
ATOM 7853 C CA . ASN E 1 140 ? 6.334 16.198 -0.973 1.00 23.16 142 ASN E CA 1
ATOM 7854 C C . ASN E 1 140 ? 6.372 17.042 -2.241 1.00 25.99 142 ASN E C 1
ATOM 7855 O O . ASN E 1 140 ? 7.273 16.898 -3.072 1.00 23.98 142 ASN E O 1
ATOM 7860 N N . TRP E 1 141 ? 5.392 17.932 -2.376 1.00 19.73 143 TRP E N 1
ATOM 7861 C CA . TRP E 1 141 ? 5.444 18.921 -3.446 1.00 21.61 143 TRP E CA 1
ATOM 7862 C C . TRP E 1 141 ? 6.472 20.000 -3.131 1.00 25.19 143 TRP E C 1
ATOM 7863 O O . TRP E 1 141 ? 6.642 20.403 -1.977 1.00 21.60 143 TRP E O 1
ATOM 7874 N N . GLU E 1 142 ? 7.157 20.483 -4.165 1.00 19.95 144 GLU E N 1
ATOM 7875 C CA . GLU E 1 142 ? 7.981 21.665 -3.991 1.00 22.67 144 GLU E CA 1
ATOM 7876 C C . GLU E 1 142 ? 7.097 22.891 -3.776 1.00 19.09 144 GLU E C 1
ATOM 7877 O O . GLU E 1 142 ? 5.971 22.949 -4.276 1.00 21.40 144 GLU E O 1
ATOM 7883 N N . PRO E 1 143 ? 7.574 23.873 -3.016 1.00 19.30 145 PRO E N 1
ATOM 7884 C CA . PRO E 1 143 ? 6.890 25.170 -2.983 1.00 22.75 145 PRO E CA 1
ATOM 7885 C C . PRO E 1 143 ? 6.680 25.675 -4.403 1.00 28.50 145 PRO E C 1
ATOM 7886 O O . PRO E 1 143 ? 7.517 25.462 -5.283 1.00 28.12 145 PRO E O 1
ATOM 7890 N N . SER E 1 144 ? 5.537 26.320 -4.639 1.00 22.20 146 SER E N 1
ATOM 7891 C CA . SER E 1 144 ? 5.148 26.694 -5.991 1.00 25.10 146 SER E CA 1
ATOM 7892 C C . SER E 1 144 ? 4.590 28.112 -6.002 1.00 28.58 146 SER E C 1
ATOM 7893 O O . SER E 1 144 ? 4.259 28.688 -4.963 1.00 25.75 146 SER E O 1
ATOM 7896 N N . SER E 1 145 ? 4.484 28.671 -7.207 1.00 22.29 147 SER E N 1
ATOM 7897 C CA . SER E 1 145 ? 3.936 30.008 -7.423 1.00 19.90 147 SER E CA 1
ATOM 7898 C C . SER E 1 145 ? 2.861 29.913 -8.500 1.00 21.78 147 SER E C 1
ATOM 7899 O O . SER E 1 145 ? 3.175 29.708 -9.676 1.00 26.57 147 SER E O 1
ATOM 7902 N N . GLU E 1 146 ? 1.601 30.062 -8.100 1.00 21.11 148 GLU E N 1
ATOM 7903 C CA . GLU E 1 146 ? 0.469 29.959 -9.012 1.00 17.75 148 GLU E CA 1
ATOM 7904 C C . GLU E 1 146 ? 0.122 31.340 -9.558 1.00 22.63 148 GLU E C 1
ATOM 7905 O O . GLU E 1 146 ? -0.099 32.274 -8.783 1.00 21.02 148 GLU E O 1
ATOM 7911 N N . THR E 1 147 ? 0.082 31.471 -10.885 1.00 22.33 149 THR E N 1
ATOM 7912 C CA . THR E 1 147 ? -0.360 32.716 -11.507 1.00 22.55 149 THR E CA 1
ATOM 7913 C C . THR E 1 147 ? -1.882 32.738 -11.560 1.00 22.14 149 THR E C 1
ATOM 7914 O O . THR E 1 147 ? -2.505 31.792 -12.051 1.00 24.67 149 THR E O 1
ATOM 7918 N N . ILE E 1 148 ? -2.480 33.809 -11.038 1.00 23.08 150 ILE E N 1
ATOM 7919 C CA . ILE E 1 148 ? -3.929 33.984 -11.012 1.00 24.24 150 ILE E CA 1
ATOM 7920 C C . ILE E 1 148 ? -4.279 35.084 -12.001 1.00 24.12 150 ILE E C 1
ATOM 7921 O O . ILE E 1 148 ? -3.790 36.214 -11.874 1.00 22.65 150 ILE E O 1
ATOM 7926 N N . THR E 1 149 ? -5.129 34.765 -12.977 1.00 22.78 151 THR E N 1
ATOM 7927 C CA . THR E 1 149 ? -5.511 35.714 -14.022 1.00 23.25 151 THR E CA 1
ATOM 7928 C C . THR E 1 149 ? -7.020 35.922 -14.010 1.00 24.36 151 THR E C 1
ATOM 7929 O O . THR E 1 149 ? -7.773 34.944 -14.154 1.00 26.85 151 THR E O 1
ATOM 7933 N N . PRO E 1 150 ? -7.514 37.148 -13.842 1.00 23.39 152 PRO E N 1
ATOM 7934 C CA . PRO E 1 150 ? -8.961 37.373 -13.879 1.00 24.11 152 PRO E CA 1
ATOM 7935 C C . PRO E 1 150 ? -9.486 37.460 -15.302 1.00 33.45 152 PRO E C 1
ATOM 7936 O O . PRO E 1 150 ? -8.767 37.823 -16.235 1.00 33.11 152 PRO E O 1
ATOM 7940 N N . SER E 1 151 ? -10.767 37.127 -15.450 1.00 29.20 153 SER E N 1
ATOM 7941 C CA . SER E 1 151 ? -11.509 37.389 -16.679 1.00 33.54 153 SER E CA 1
ATOM 7942 C C . SER E 1 151 ? -12.985 37.132 -16.422 1.00 32.13 153 SER E C 1
ATOM 7943 O O . SER E 1 151 ? -13.332 36.153 -15.765 1.00 37.03 153 SER E O 1
ATOM 7946 N N . ASP E 1 152 ? -13.835 38.031 -16.921 1.00 38.11 154 ASP E N 1
ATOM 7947 C CA . ASP E 1 152 ? -15.289 37.843 -16.969 1.00 41.50 154 ASP E CA 1
ATOM 7948 C C . ASP E 1 152 ? -15.835 37.162 -15.714 1.00 41.16 154 ASP E C 1
ATOM 7949 O O . ASP E 1 152 ? -16.558 36.166 -15.777 1.00 42.91 154 ASP E O 1
ATOM 7954 N N . GLY E 1 153 ? -15.469 37.700 -14.556 1.00 40.90 155 GLY E N 1
ATOM 7955 C CA . GLY E 1 153 ? -16.054 37.240 -13.314 1.00 31.97 155 GLY E CA 1
ATOM 7956 C C . GLY E 1 153 ? -15.458 35.987 -12.701 1.00 34.19 155 GLY E C 1
ATOM 7957 O O . GLY E 1 153 ? -15.887 35.605 -11.605 1.00 29.41 155 GLY E O 1
ATOM 7958 N N . ILE E 1 154 ? -14.497 35.331 -13.354 1.00 27.43 156 ILE E N 1
ATOM 7959 C CA . ILE E 1 154 ? -13.844 34.145 -12.805 1.00 31.26 156 ILE E CA 1
ATOM 7960 C C . ILE E 1 154 ? -12.342 34.400 -12.716 1.00 31.91 156 ILE E C 1
ATOM 7961 O O . ILE E 1 154 ? -11.820 35.387 -13.236 1.00 27.70 156 ILE E O 1
ATOM 7966 N N . LEU E 1 155 ? -11.649 33.479 -12.049 1.00 24.33 157 LEU E N 1
ATOM 7967 C CA . LEU E 1 155 ? -10.196 33.482 -11.972 1.00 22.17 157 LEU E CA 1
ATOM 7968 C C . LEU E 1 155 ? -9.655 32.190 -12.566 1.00 27.29 157 LEU E C 1
ATOM 7969 O O . LEU E 1 155 ? -10.219 31.110 -12.352 1.00 28.47 157 LEU E O 1
ATOM 7974 N N . LYS E 1 156 ? -8.559 32.299 -13.308 1.00 22.55 158 LYS E N 1
ATOM 7975 C CA . LYS E 1 156 ? -7.852 31.131 -13.811 1.00 23.21 158 LYS E CA 1
ATOM 7976 C C . LYS E 1 156 ? -6.472 31.075 -13.171 1.00 28.64 158 LYS E C 1
ATOM 7977 O O . LYS E 1 156 ? -5.752 32.077 -13.149 1.00 26.67 158 LYS E O 1
ATOM 7983 N N . GLY E 1 157 ? -6.115 29.912 -12.641 1.00 23.62 159 GLY E N 1
ATOM 7984 C CA . GLY E 1 157 ? -4.810 29.693 -12.030 1.00 23.54 159 GLY E CA 1
ATOM 7985 C C . GLY E 1 157 ? -3.989 28.724 -12.861 1.00 23.78 159 GLY E C 1
ATOM 7986 O O . GLY E 1 157 ? -4.518 27.741 -13.377 1.00 25.89 159 GLY E O 1
ATOM 7987 N N . ASP E 1 158 ? -2.699 29.025 -13.006 1.00 25.98 160 ASP E N 1
ATOM 7988 C CA . ASP E 1 158 ? -1.745 28.157 -13.687 1.00 22.71 160 ASP E CA 1
ATOM 7989 C C . ASP E 1 158 ? -0.533 27.996 -12.787 1.00 28.01 160 ASP E C 1
ATOM 7990 O O . ASP E 1 158 ? 0.039 28.994 -12.340 1.00 22.76 160 ASP E O 1
ATOM 7995 N N . VAL E 1 159 ? -0.140 26.756 -12.510 1.00 22.51 161 VAL E N 1
ATOM 7996 C CA . VAL E 1 159 ? 1.049 26.542 -11.688 1.00 20.00 161 VAL E CA 1
ATOM 7997 C C . VAL E 1 159 ? 1.770 25.291 -12.168 1.00 25.54 161 VAL E C 1
ATOM 7998 O O . VAL E 1 159 ? 1.149 24.251 -12.421 1.00 23.41 161 VAL E O 1
ATOM 8002 N N . THR E 1 160 ? 3.085 25.412 -12.326 1.00 24.18 162 THR E N 1
ATOM 8003 C CA . THR E 1 160 ? 3.942 24.273 -12.614 1.00 24.64 162 THR E CA 1
ATOM 8004 C C . THR E 1 160 ? 4.334 23.636 -11.289 1.00 26.01 162 THR E C 1
ATOM 8005 O O . THR E 1 160 ? 4.886 24.307 -10.409 1.00 24.52 162 THR E O 1
ATOM 8009 N N . MET E 1 161 ? 4.033 22.354 -11.146 1.00 22.47 163 MET E N 1
ATOM 8010 C CA . MET E 1 161 ? 4.220 21.618 -9.909 1.00 24.49 163 MET E CA 1
ATOM 8011 C C . MET E 1 161 ? 5.343 20.604 -10.080 1.00 21.67 163 MET E C 1
ATOM 8012 O O . MET E 1 161 ? 5.537 20.050 -11.164 1.00 22.23 163 MET E O 1
ATOM 8017 N N . PHE E 1 162 ? 6.095 20.381 -9.005 1.00 20.38 164 PHE E N 1
ATOM 8018 C CA . PHE E 1 162 ? 7.151 19.374 -8.982 1.00 21.22 164 PHE E CA 1
ATOM 8019 C C . PHE E 1 162 ? 6.970 18.502 -7.751 1.00 23.03 164 PHE E C 1
ATOM 8020 O O . PHE E 1 162 ? 7.090 18.987 -6.620 1.00 22.01 164 PHE E O 1
ATOM 8028 N N . LEU E 1 163 ? 6.722 17.215 -7.966 1.00 20.99 165 LEU E N 1
ATOM 8029 C CA . LEU E 1 163 ? 6.617 16.257 -6.871 1.00 21.35 165 LEU E CA 1
ATOM 8030 C C . LEU E 1 163 ? 7.999 15.666 -6.623 1.00 22.73 165 LEU E C 1
ATOM 8031 O O . LEU E 1 163 ? 8.550 14.974 -7.488 1.00 22.21 165 LEU E O 1
ATOM 8036 N N . VAL E 1 164 ? 8.576 15.968 -5.459 1.00 19.05 166 VAL E N 1
ATOM 8037 C CA . VAL E 1 164 ? 9.849 15.370 -5.083 1.00 21.82 166 VAL E CA 1
ATOM 8038 C C . VAL E 1 164 ? 9.640 13.886 -4.817 1.00 24.24 166 VAL E C 1
ATOM 8039 O O . VAL E 1 164 ? 8.707 13.497 -4.102 1.00 21.46 166 VAL E O 1
ATOM 8043 N N . LEU E 1 165 ? 10.506 13.053 -5.390 1.00 22.47 167 LEU E N 1
ATOM 8044 C CA . LEU E 1 165 ? 10.425 11.604 -5.265 1.00 25.09 167 LEU E CA 1
ATOM 8045 C C . LEU E 1 165 ? 11.597 11.077 -4.448 1.00 29.90 167 LEU E C 1
ATOM 8046 O O . LEU E 1 165 ? 12.627 11.741 -4.299 1.00 31.33 167 LEU E O 1
ATOM 8051 N N . GLU E 1 166 ? 11.432 9.866 -3.914 1.00 25.33 168 GLU E N 1
ATOM 8052 C CA . GLU E 1 166 ? 12.570 9.168 -3.332 1.00 29.29 168 GLU E CA 1
ATOM 8053 C C . GLU E 1 166 ? 13.660 9.026 -4.388 1.00 38.85 168 GLU E C 1
ATOM 8054 O O . GLU E 1 166 ? 13.377 8.746 -5.556 1.00 36.17 168 GLU E O 1
ATOM 8060 N N . GLY E 1 167 ? 14.910 9.260 -3.986 1.00 35.47 169 GLY E N 1
ATOM 8061 C CA . GLY E 1 167 ? 16.025 9.231 -4.907 1.00 38.81 169 GLY E CA 1
ATOM 8062 C C . GLY E 1 167 ? 16.409 10.589 -5.451 1.00 39.95 169 GLY E C 1
ATOM 8063 O O . GLY E 1 167 ? 17.460 10.713 -6.092 1.00 42.65 169 GLY E O 1
ATOM 8064 N N . GLY E 1 168 ? 15.579 11.607 -5.250 1.00 38.34 170 GLY E N 1
ATOM 8065 C CA . GLY E 1 168 ? 15.937 12.960 -5.622 1.00 43.16 170 GLY E CA 1
ATOM 8066 C C . GLY E 1 168 ? 15.375 13.472 -6.937 1.00 44.64 170 GLY E C 1
ATOM 8067 O O . GLY E 1 168 ? 15.508 14.670 -7.226 1.00 46.85 170 GLY E O 1
ATOM 8068 N N . GLN E 1 169 ? 14.791 12.611 -7.759 1.00 36.05 171 GLN E N 1
ATOM 8069 C CA . GLN E 1 169 ? 14.160 13.078 -8.988 1.00 43.13 171 GLN E CA 1
ATOM 8070 C C . GLN E 1 169 ? 12.858 13.802 -8.692 1.00 35.77 171 GLN E C 1
ATOM 8071 O O . GLN E 1 169 ? 12.193 13.532 -7.695 1.00 34.93 171 GLN E O 1
ATOM 8077 N N . ARG E 1 170 ? 12.506 14.754 -9.548 1.00 30.78 172 ARG E N 1
ATOM 8078 C CA . ARG E 1 170 ? 11.215 15.415 -9.448 1.00 27.02 172 ARG E CA 1
ATOM 8079 C C . ARG E 1 170 ? 10.332 15.009 -10.619 1.00 37.46 172 ARG E C 1
ATOM 8080 O O . ARG E 1 170 ? 10.810 14.793 -11.736 1.00 42.81 172 ARG E O 1
ATOM 8088 N N . LEU E 1 171 ? 9.033 14.946 -10.353 1.00 28.37 173 LEU E N 1
ATOM 8089 C CA . LEU E 1 171 ? 8.017 14.657 -11.353 1.00 24.02 173 LEU E CA 1
ATOM 8090 C C . LEU E 1 171 ? 7.216 15.929 -11.608 1.00 25.84 173 LEU E C 1
ATOM 8091 O O . LEU E 1 171 ? 6.557 16.445 -10.699 1.00 23.76 173 LEU E O 1
ATOM 8096 N N . LYS E 1 172 ? 7.256 16.411 -12.848 1.00 23.64 174 LYS E N 1
ATOM 8097 C CA . LYS E 1 172 ? 6.669 17.687 -13.218 1.00 22.39 174 LYS E CA 1
ATOM 8098 C C . LYS E 1 172 ? 5.227 17.508 -13.679 1.00 23.42 174 LYS E C 1
ATOM 8099 O O . LYS E 1 172 ? 4.892 16.535 -14.363 1.00 23.36 174 LYS E O 1
ATOM 8105 N N . ALA E 1 173 ? 4.378 18.459 -13.299 1.00 21.69 175 ALA E N 1
ATOM 8106 C CA . ALA E 1 173 ? 2.989 18.470 -13.730 1.00 23.60 175 ALA E CA 1
ATOM 8107 C C . ALA E 1 173 ? 2.532 19.908 -13.891 1.00 24.00 175 ALA E C 1
ATOM 8108 O O . ALA E 1 173 ? 2.984 20.801 -13.170 1.00 29.64 175 ALA E O 1
ATOM 8110 N N . LEU E 1 174 ? 1.619 20.115 -14.832 1.00 25.07 176 LEU E N 1
ATOM 8111 C CA . LEU E 1 174 ? 1.003 21.412 -15.064 1.00 22.59 176 LEU E CA 1
ATOM 8112 C C . LEU E 1 174 ? -0.415 21.384 -14.505 1.00 23.67 176 LEU E C 1
ATOM 8113 O O . LEU E 1 174 ? -1.227 20.549 -14.917 1.00 21.26 176 LEU E O 1
ATOM 8118 N N . PHE E 1 175 ? -0.705 22.290 -13.570 1.00 21.08 177 PHE E N 1
ATOM 8119 C CA . PHE E 1 175 ? -2.009 22.399 -12.925 1.00 19.54 177 PHE E CA 1
ATOM 8120 C C . PHE E 1 175 ? -2.715 23.625 -13.486 1.00 24.90 177 PHE E C 1
ATOM 8121 O O . PHE E 1 175 ? -2.142 24.718 -13.490 1.00 21.70 177 PHE E O 1
ATOM 8129 N N . GLN E 1 176 ? -3.948 23.455 -13.955 1.00 19.78 178 GLN E N 1
ATOM 8130 C CA . GLN E 1 176 ? -4.730 24.578 -14.458 1.00 20.47 178 GLN E CA 1
ATOM 8131 C C . GLN E 1 176 ? -6.112 24.545 -13.826 1.00 26.41 178 GLN E C 1
ATOM 8132 O O . GLN E 1 176 ? -6.816 23.537 -13.926 1.00 24.04 178 GLN E O 1
ATOM 8138 N N . THR E 1 177 ? -6.503 25.655 -13.193 1.00 22.02 179 THR E N 1
ATOM 8139 C CA . THR E 1 177 ? -7.710 25.711 -12.377 1.00 23.59 179 THR E CA 1
ATOM 8140 C C . THR E 1 177 ? -8.566 26.903 -12.774 1.00 25.27 179 THR E C 1
ATOM 8141 O O . THR E 1 177 ? -8.045 27.988 -13.053 1.00 25.76 179 THR E O 1
ATOM 8145 N N . THR E 1 178 ? -9.879 26.697 -12.789 1.00 21.38 180 THR E N 1
ATOM 8146 C CA . THR E 1 178 ? -10.846 27.775 -12.948 1.00 20.99 180 THR E CA 1
ATOM 8147 C C . THR E 1 178 ? -11.624 27.910 -11.644 1.00 25.10 180 THR E C 1
ATOM 8148 O O . THR E 1 178 ? -12.239 26.940 -11.183 1.00 23.36 180 THR E O 1
ATOM 8152 N N . TYR E 1 179 ? -11.576 29.102 -11.049 1.00 21.72 181 TYR E N 1
ATOM 8153 C CA . TYR E 1 179 ? -12.261 29.405 -9.797 1.00 25.16 181 TYR E CA 1
ATOM 8154 C C . TYR E 1 179 ? -13.490 30.253 -10.096 1.00 26.76 181 TYR E C 1
ATOM 8155 O O . TYR E 1 179 ? -13.395 31.253 -10.817 1.00 26.75 181 TYR E O 1
ATOM 8164 N N . LYS E 1 180 ? -14.632 29.875 -9.524 1.00 22.96 182 LYS E N 1
ATOM 8165 C CA . LYS E 1 180 ? -15.911 30.463 -9.919 1.00 24.00 182 LYS E CA 1
ATOM 8166 C C . LYS E 1 180 ? -16.749 30.765 -8.683 1.00 30.12 182 LYS E C 1
ATOM 8167 O O . LYS E 1 180 ? -17.285 29.847 -8.049 1.00 29.02 182 LYS E O 1
ATOM 8173 N N . ALA E 1 181 ? -16.883 32.049 -8.357 1.00 27.74 183 ALA E N 1
ATOM 8174 C CA . ALA E 1 181 ? -17.770 32.484 -7.286 1.00 30.28 183 ALA E CA 1
ATOM 8175 C C . ALA E 1 181 ? -19.223 32.475 -7.749 1.00 37.43 183 ALA E C 1
ATOM 8176 O O . ALA E 1 181 ? -19.524 32.640 -8.934 1.00 44.58 183 ALA E O 1
ATOM 8178 N N . ASN E 1 182 ? -20.132 32.298 -6.793 1.00 44.37 184 ASN E N 1
ATOM 8179 C CA . ASN E 1 182 ? -21.555 32.241 -7.107 1.00 49.62 184 ASN E CA 1
ATOM 8180 C C . ASN E 1 182 ? -22.189 33.614 -7.284 1.00 58.54 184 ASN E C 1
ATOM 8181 O O . ASN E 1 182 ? -23.391 33.686 -7.563 1.00 60.72 184 ASN E O 1
ATOM 8186 N N . LYS E 1 183 ? -21.426 34.693 -7.133 1.00 45.48 185 LYS E N 1
ATOM 8187 C CA . LYS E 1 183 ? -21.975 36.037 -7.226 1.00 45.10 185 LYS E CA 1
ATOM 8188 C C . LYS E 1 183 ? -20.895 36.983 -7.724 1.00 38.22 185 LYS E C 1
ATOM 8189 O O . LYS E 1 183 ? -19.704 36.664 -7.701 1.00 40.83 185 LYS E O 1
ATOM 8195 N N . VAL E 1 184 ? -21.329 38.162 -8.167 1.00 38.30 186 VAL E N 1
ATOM 8196 C CA . VAL E 1 184 ? -20.394 39.199 -8.587 1.00 39.64 186 VAL E CA 1
ATOM 8197 C C . VAL E 1 184 ? -19.633 39.718 -7.374 1.00 37.99 186 VAL E C 1
ATOM 8198 O O . VAL E 1 184 ? -20.230 40.047 -6.341 1.00 38.58 186 VAL E O 1
ATOM 8202 N N . VAL E 1 185 ? -18.306 39.786 -7.494 1.00 34.81 187 VAL E N 1
ATOM 8203 C CA . VAL E 1 185 ? -17.429 40.352 -6.477 1.00 28.99 187 VAL E CA 1
ATOM 8204 C C . VAL E 1 185 ? -16.450 41.302 -7.163 1.00 38.96 187 VAL E C 1
ATOM 8205 O O . VAL E 1 185 ? -16.307 41.304 -8.387 1.00 27.72 187 VAL E O 1
ATOM 8209 N N . LYS E 1 186 ? -15.768 42.116 -6.355 1.00 30.56 188 LYS E N 1
ATOM 8210 C CA . LYS E 1 186 ? -14.715 42.978 -6.884 1.00 33.55 188 LYS E CA 1
ATOM 8211 C C . LYS E 1 186 ? -13.544 42.125 -7.360 1.00 30.63 188 LYS E C 1
ATOM 8212 O O . LYS E 1 186 ? -13.058 41.254 -6.628 1.00 25.69 188 LYS E O 1
ATOM 8218 N N . MET E 1 187 ? -13.083 42.380 -8.587 1.00 24.99 189 MET E N 1
ATOM 8219 C CA . MET E 1 187 ? -12.090 41.468 -9.140 1.00 24.34 189 MET E CA 1
ATOM 8220 C C . MET E 1 187 ? -10.672 41.978 -8.909 1.00 23.88 189 MET E C 1
ATOM 8221 O O . MET E 1 187 ? -10.413 43.184 -9.040 1.00 27.87 189 MET E O 1
ATOM 8226 N N . PRO E 1 188 ? -9.762 41.069 -8.572 1.00 23.48 190 PRO E N 1
ATOM 8227 C CA . PRO E 1 188 ? -8.356 41.438 -8.397 1.00 28.31 190 PRO E CA 1
ATOM 8228 C C . PRO E 1 188 ? -7.672 41.596 -9.740 1.00 22.72 190 PRO E C 1
ATOM 8229 O O . PRO E 1 188 ? -8.232 41.202 -10.774 1.00 29.38 190 PRO E O 1
ATOM 8233 N N . PRO E 1 189 ? -6.467 42.159 -9.774 1.00 28.64 191 PRO E N 1
ATOM 8234 C CA . PRO E 1 189 ? -5.656 42.120 -10.990 1.00 22.77 191 PRO E CA 1
ATOM 8235 C C . PRO E 1 189 ? -4.996 40.753 -11.094 1.00 26.83 191 PRO E C 1
ATOM 8236 O O . PRO E 1 189 ? -5.108 39.914 -10.202 1.00 24.09 191 PRO E O 1
ATOM 8240 N N . ARG E 1 190 ? -4.294 40.547 -12.202 1.00 23.84 192 ARG E N 1
ATOM 8241 C CA . ARG E 1 190 ? -3.377 39.420 -12.298 1.00 25.40 192 ARG E CA 1
ATOM 8242 C C . ARG E 1 190 ? -2.397 39.465 -11.129 1.00 24.17 192 ARG E C 1
ATOM 8243 O O . ARG E 1 190 ? -1.851 40.524 -10.809 1.00 23.65 192 ARG E O 1
ATOM 8251 N N . HIS E 1 191 ? -2.201 38.325 -10.466 1.00 22.11 193 HIS E N 1
ATOM 8252 C CA . HIS E 1 191 ? -1.301 38.263 -9.316 1.00 23.00 193 HIS E CA 1
ATOM 8253 C C . HIS E 1 191 ? -0.810 36.830 -9.172 1.00 24.26 193 HIS E C 1
ATOM 8254 O O . HIS E 1 191 ? -1.104 35.970 -10.003 1.00 22.73 193 HIS E O 1
ATOM 8261 N N . LYS E 1 192 ? -0.041 36.580 -8.115 1.00 21.60 194 LYS E N 1
ATOM 8262 C CA . LYS E 1 192 ? 0.454 35.236 -7.858 1.00 22.30 194 LYS E CA 1
ATOM 8263 C C . LYS E 1 192 ? 0.138 34.819 -6.429 1.00 18.92 194 LYS E C 1
ATOM 8264 O O . LYS E 1 192 ? -0.058 35.650 -5.541 1.00 22.57 194 LYS E O 1
ATOM 8270 N N . ILE E 1 193 ? 0.079 33.506 -6.220 1.00 19.40 195 ILE E N 1
ATOM 8271 C CA . ILE E 1 193 ? -0.113 32.936 -4.891 1.00 23.39 195 ILE E CA 1
ATOM 8272 C C . ILE E 1 193 ? 1.011 31.943 -4.651 1.00 22.39 195 ILE E C 1
ATOM 8273 O O . ILE E 1 193 ? 1.196 31.010 -5.441 1.00 22.57 195 ILE E O 1
ATOM 8278 N N . GLU E 1 194 ? 1.781 32.159 -3.584 1.00 21.01 196 GLU E N 1
ATOM 8279 C CA . GLU E 1 194 ? 2.891 31.278 -3.254 1.00 21.87 196 GLU E CA 1
ATOM 8280 C C . GLU E 1 194 ? 2.419 30.224 -2.263 1.00 22.06 196 GLU E C 1
ATOM 8281 O O . GLU E 1 194 ? 1.845 30.559 -1.218 1.00 23.18 196 GLU E O 1
ATOM 8287 N N . HIS E 1 195 ? 2.646 28.950 -2.604 1.00 20.39 197 HIS E N 1
ATOM 8288 C CA . HIS E 1 195 ? 2.117 27.813 -1.859 1.00 23.80 197 HIS E CA 1
ATOM 8289 C C . HIS E 1 195 ? 3.239 27.023 -1.197 1.00 24.87 197 HIS E C 1
ATOM 8290 O O . HIS E 1 195 ? 4.294 26.807 -1.798 1.00 24.14 197 HIS E O 1
ATOM 8297 N N . ARG E 1 196 ? 2.992 26.552 0.024 1.00 20.84 198 ARG E N 1
ATOM 8298 C CA . ARG E 1 196 ? 3.832 25.531 0.641 1.00 19.75 198 ARG E CA 1
ATOM 8299 C C . ARG E 1 196 ? 2.910 24.489 1.247 1.00 21.85 198 ARG E C 1
ATOM 8300 O O . ARG E 1 196 ? 2.064 24.821 2.083 1.00 25.61 198 ARG E O 1
ATOM 8308 N N . LEU E 1 197 ? 3.076 23.234 0.831 1.00 20.84 199 LEU E N 1
ATOM 8309 C CA . LEU E 1 197 ? 2.181 22.148 1.216 1.00 24.09 199 LEU E CA 1
ATOM 8310 C C . LEU E 1 197 ? 3.014 20.972 1.702 1.00 19.94 199 LEU E C 1
ATOM 8311 O O . LEU E 1 197 ? 3.926 20.529 1.002 1.00 23.08 199 LEU E O 1
ATOM 8316 N N . VAL E 1 198 ? 2.717 20.483 2.906 1.00 20.12 200 VAL E N 1
ATOM 8317 C CA . VAL E 1 198 ? 3.504 19.432 3.535 1.00 18.98 200 VAL E CA 1
ATOM 8318 C C . VAL E 1 198 ? 2.570 18.323 3.994 1.00 21.14 200 VAL E C 1
ATOM 8319 O O . VAL E 1 198 ? 1.498 18.584 4.553 1.00 24.45 200 VAL E O 1
ATOM 8323 N N . ARG E 1 199 ? 2.981 17.085 3.754 1.00 21.19 201 ARG E N 1
ATOM 8324 C CA . ARG E 1 199 ? 2.181 15.911 4.062 1.00 21.34 201 ARG E CA 1
ATOM 8325 C C . ARG E 1 199 ? 2.901 15.067 5.106 1.00 21.89 201 ARG E C 1
ATOM 8326 O O . ARG E 1 199 ? 4.131 14.950 5.078 1.00 21.32 201 ARG E O 1
ATOM 8334 N N . SER E 1 200 ? 2.130 14.502 6.040 1.00 21.87 202 SER E N 1
ATOM 8335 C CA . SER E 1 200 ? 2.624 13.542 7.018 1.00 22.90 202 SER E CA 1
ATOM 8336 C C . SER E 1 200 ? 1.650 12.376 7.098 1.00 21.77 202 SER E C 1
ATOM 8337 O O . SER E 1 200 ? 0.433 12.583 7.091 1.00 22.67 202 SER E O 1
ATOM 8340 N N . GLU E 1 201 ? 2.176 11.152 7.182 1.00 20.55 203 GLU E N 1
ATOM 8341 C CA . GLU E 1 201 ? 1.335 9.963 7.266 1.00 21.42 203 GLU E CA 1
ATOM 8342 C C . GLU E 1 201 ? 1.821 9.026 8.363 1.00 23.01 203 GLU E C 1
ATOM 8343 O O . GLU E 1 201 ? 2.946 9.132 8.859 1.00 22.77 203 GLU E O 1
ATOM 8349 N N . ASP E 1 202 ? 0.940 8.087 8.732 1.00 22.00 204 ASP E N 1
ATOM 8350 C CA . ASP E 1 202 ? 1.257 7.102 9.758 1.00 22.87 204 ASP E CA 1
ATOM 8351 C C . ASP E 1 202 ? 0.665 5.734 9.441 1.00 23.88 204 ASP E C 1
ATOM 8352 O O . ASP E 1 202 ? 0.604 4.879 10.338 1.00 24.61 204 ASP E O 1
ATOM 8357 N N . GLY E 1 203 ? 0.201 5.513 8.212 1.00 24.31 205 GLY E N 1
ATOM 8358 C CA . GLY E 1 203 ? -0.433 4.272 7.841 1.00 26.98 205 GLY E CA 1
ATOM 8359 C C . GLY E 1 203 ? -1.932 4.235 8.058 1.00 35.16 205 GLY E C 1
ATOM 8360 O O . GLY E 1 203 ? -2.603 3.380 7.472 1.00 35.92 205 GLY E O 1
ATOM 8361 N N . GLU E 1 204 ? -2.477 5.134 8.885 1.00 26.14 206 GLU E N 1
ATOM 8362 C CA . GLU E 1 204 ? -3.912 5.195 9.141 1.00 28.67 206 GLU E CA 1
ATOM 8363 C C . GLU E 1 204 ? -4.528 6.558 8.857 1.00 28.48 206 GLU E C 1
ATOM 8364 O O . GLU E 1 204 ? -5.716 6.622 8.530 1.00 30.54 206 GLU E O 1
ATOM 8370 N N . THR E 1 205 ? -3.766 7.639 8.988 1.00 23.69 207 THR E N 1
ATOM 8371 C CA . THR E 1 205 ? -4.263 8.994 8.780 1.00 23.07 207 THR E CA 1
ATOM 8372 C C . THR E 1 205 ? -3.290 9.765 7.900 1.00 24.62 207 THR E C 1
ATOM 8373 O O . THR E 1 205 ? -2.122 9.396 7.759 1.00 23.71 207 THR E O 1
ATOM 8377 N N . ILE E 1 206 ? -3.781 10.864 7.328 1.00 21.30 208 ILE E N 1
ATOM 8378 C CA . ILE E 1 206 ? -2.975 11.777 6.525 1.00 19.98 208 ILE E CA 1
ATOM 8379 C C . ILE E 1 206 ? -3.165 13.180 7.075 1.00 22.50 208 ILE E C 1
ATOM 8380 O O . ILE E 1 206 ? -4.299 13.657 7.186 1.00 25.21 208 ILE E O 1
ATOM 8385 N N . GLN E 1 207 ? -2.062 13.839 7.408 1.00 19.88 209 GLN E N 1
ATOM 8386 C CA . GLN E 1 207 ? -2.072 15.231 7.823 1.00 20.00 209 GLN E CA 1
ATOM 8387 C C . GLN E 1 207 ? -1.516 16.094 6.700 1.00 21.47 209 GLN E C 1
ATOM 8388 O O . GLN E 1 207 ? -0.439 15.807 6.162 1.00 22.66 209 GLN E O 1
ATOM 8394 N N . LEU E 1 208 ? -2.249 17.144 6.344 1.00 20.12 210 LEU E N 1
ATOM 8395 C CA . LEU E 1 208 ? -1.777 18.133 5.386 1.00 17.63 210 LEU E CA 1
ATOM 8396 C C . LEU E 1 208 ? -1.721 19.492 6.061 1.00 21.35 210 LEU E C 1
ATOM 8397 O O . LEU E 1 208 ? -2.588 19.829 6.872 1.00 24.07 210 LEU E O 1
ATOM 8402 N N . GLN E 1 209 ? -0.687 20.263 5.738 1.00 19.77 211 GLN E N 1
ATOM 8403 C CA . GLN E 1 209 ? -0.566 21.636 6.199 1.00 20.41 211 GLN E CA 1
ATOM 8404 C C . GLN E 1 209 ? -0.183 22.491 5.005 1.00 24.13 211 GLN E C 1
ATOM 8405 O O . GLN E 1 209 ? 0.750 22.149 4.272 1.00 20.95 211 GLN E O 1
ATOM 8411 N N . GLU E 1 210 ? -0.918 23.578 4.791 1.00 24.26 212 GLU E N 1
ATOM 8412 C CA . GLU E 1 210 ? -0.640 24.473 3.680 1.00 23.97 212 GLU E CA 1
ATOM 8413 C C . GLU E 1 210 ? -0.498 25.891 4.198 1.00 22.27 212 GLU E C 1
ATOM 8414 O O . GLU E 1 210 ? -1.191 26.293 5.137 1.00 23.92 212 GLU E O 1
ATOM 8420 N N . HIS E 1 211 ? 0.412 26.637 3.584 1.00 20.67 213 HIS E N 1
ATOM 8421 C CA . HIS E 1 211 ? 0.499 28.077 3.754 1.00 24.15 213 HIS E CA 1
ATOM 8422 C C . HIS E 1 211 ? 0.424 28.698 2.369 1.00 24.98 213 HIS E C 1
ATOM 8423 O O . HIS E 1 211 ? 1.095 28.230 1.443 1.00 25.37 213 HIS E O 1
ATOM 8430 N N . ALA E 1 212 ? -0.402 29.732 2.217 1.00 24.48 214 ALA E N 1
ATOM 8431 C CA . ALA E 1 212 ? -0.553 30.390 0.925 1.00 22.28 214 ALA E CA 1
ATOM 8432 C C . ALA E 1 212 ? -0.604 31.894 1.128 1.00 21.87 214 ALA E C 1
ATOM 8433 O O . ALA E 1 212 ? -1.330 32.379 1.999 1.00 23.54 214 ALA E O 1
ATOM 8435 N N . VAL E 1 213 ? 0.170 32.621 0.322 1.00 23.61 215 VAL E N 1
ATOM 8436 C CA . VAL E 1 213 ? 0.287 34.072 0.402 1.00 24.76 215 VAL E CA 1
ATOM 8437 C C . VAL E 1 213 ? 0.127 34.641 -0.999 1.00 22.47 215 VAL E C 1
ATOM 8438 O O . VAL E 1 213 ? 0.819 34.212 -1.926 1.00 23.20 215 VAL E O 1
ATOM 8442 N N . ALA E 1 214 ? -0.765 35.614 -1.153 1.00 27.93 216 ALA E N 1
ATOM 8443 C CA . ALA E 1 214 ? -0.926 36.300 -2.428 1.00 27.60 216 ALA E CA 1
ATOM 8444 C C . ALA E 1 214 ? -0.000 37.507 -2.491 1.00 24.72 216 ALA E C 1
ATOM 8445 O O . ALA E 1 214 ? 0.179 38.221 -1.501 1.00 26.84 216 ALA E O 1
ATOM 8447 N N . LYS E 1 215 ? 0.588 37.729 -3.664 1.00 23.87 217 LYS E N 1
ATOM 8448 C CA . LYS E 1 215 ? 1.507 38.834 -3.873 1.00 28.22 217 LYS E CA 1
ATOM 8449 C C . LYS E 1 215 ? 1.266 39.454 -5.241 1.00 25.76 217 LYS E C 1
ATOM 8450 O O . LYS E 1 215 ? 0.775 38.796 -6.163 1.00 25.43 217 LYS E O 1
ATOM 8456 N N . TYR E 1 216 ? 1.618 40.730 -5.360 1.00 27.29 218 TYR E N 1
ATOM 8457 C CA . TYR E 1 216 ? 1.691 41.382 -6.657 1.00 27.11 218 TYR E CA 1
ATOM 8458 C C . TYR E 1 216 ? 2.942 40.932 -7.405 1.00 32.03 218 TYR E C 1
ATOM 8459 O O . TYR E 1 216 ? 3.971 40.617 -6.799 1.00 36.77 218 TYR E O 1
ATOM 8468 N N . PHE E 1 217 ? 2.859 40.942 -8.733 1.00 30.94 219 PHE E N 1
ATOM 8469 C CA . PHE E 1 217 ? 4.035 40.690 -9.554 1.00 40.60 219 PHE E CA 1
ATOM 8470 C C . PHE E 1 217 ? 5.048 41.827 -9.431 1.00 49.64 219 PHE E C 1
ATOM 8471 O O . PHE E 1 217 ? 4.718 42.957 -9.058 1.00 51.53 219 PHE E O 1
ATOM 8479 N N . THR E 1 218 ? 6.298 41.501 -9.767 1.00 62.80 220 THR E N 1
ATOM 8480 C CA . THR E 1 218 ? 7.445 42.413 -9.685 1.00 76.14 220 THR E CA 1
ATOM 8481 C C . THR E 1 218 ? 7.699 42.861 -8.251 1.00 72.00 220 THR E C 1
ATOM 8482 O O . THR E 1 218 ? 8.414 42.192 -7.506 1.00 72.12 220 THR E O 1
ATOM 8486 N N . VAL F 1 7 ? -56.024 36.847 8.505 1.00 70.48 7 VAL F N 1
ATOM 8487 C CA . VAL F 1 7 ? -54.993 37.339 7.601 1.00 70.41 7 VAL F CA 1
ATOM 8488 C C . VAL F 1 7 ? -53.726 36.483 7.788 1.00 74.69 7 VAL F C 1
ATOM 8489 O O . VAL F 1 7 ? -53.802 35.376 8.328 1.00 67.31 7 VAL F O 1
ATOM 8493 N N . LEU F 1 8 ? -52.577 36.971 7.324 1.00 63.00 8 LEU F N 1
ATOM 8494 C CA . LEU F 1 8 ? -51.323 36.230 7.394 1.00 56.85 8 LEU F CA 1
ATOM 8495 C C . LEU F 1 8 ? -50.668 36.437 8.753 1.00 49.32 8 LEU F C 1
ATOM 8496 O O . LEU F 1 8 ? -50.357 37.572 9.131 1.00 58.84 8 LEU F O 1
ATOM 8501 N N . LYS F 1 9 ? -50.444 35.344 9.474 1.00 63.96 9 LYS F N 1
ATOM 8502 C CA . LYS F 1 9 ? -49.754 35.389 10.753 1.00 63.18 9 LYS F CA 1
ATOM 8503 C C . LYS F 1 9 ? -48.260 35.134 10.569 1.00 54.67 9 LYS F C 1
ATOM 8504 O O . LYS F 1 9 ? -47.822 34.533 9.584 1.00 54.97 9 LYS F O 1
ATOM 8510 N N . GLU F 1 10 ? -47.477 35.598 11.547 1.00 60.01 10 GLU F N 1
ATOM 8511 C CA . GLU F 1 10 ? -46.040 35.344 11.526 1.00 47.64 10 GLU F CA 1
ATOM 8512 C C . GLU F 1 10 ? -45.736 33.856 11.632 1.00 47.90 10 GLU F C 1
ATOM 8513 O O . GLU F 1 10 ? -44.696 33.400 11.147 1.00 43.76 10 GLU F O 1
ATOM 8519 N N . ASN F 1 11 ? -46.622 33.087 12.264 1.00 50.59 11 ASN F N 1
ATOM 8520 C CA . ASN F 1 11 ? -46.529 31.630 12.299 1.00 45.59 11 ASN F CA 1
ATOM 8521 C C . ASN F 1 11 ? -47.795 31.069 11.662 1.00 52.95 11 ASN F C 1
ATOM 8522 O O . ASN F 1 11 ? -48.890 31.214 12.217 1.00 59.35 11 ASN F O 1
ATOM 8527 N N . MET F 1 12 ? -47.650 30.446 10.493 1.00 35.78 12 MET F N 1
ATOM 8528 C CA . MET F 1 12 ? -48.772 29.891 9.746 1.00 35.37 12 MET F CA 1
ATOM 8529 C C . MET F 1 12 ? -48.611 28.383 9.631 1.00 37.44 12 MET F C 1
ATOM 8530 O O . MET F 1 12 ? -47.519 27.892 9.327 1.00 34.19 12 MET F O 1
ATOM 8535 N N . LYS F 1 13 ? -49.697 27.657 9.865 1.00 37.59 13 LYS F N 1
ATOM 8536 C CA . LYS F 1 13 ? -49.729 26.211 9.706 1.00 37.63 13 LYS F CA 1
ATOM 8537 C C . LYS F 1 13 ? -50.281 25.842 8.335 1.00 37.34 13 LYS F C 1
ATOM 8538 O O . LYS F 1 13 ? -51.026 26.606 7.715 1.00 34.06 13 LYS F O 1
ATOM 8544 N N . THR F 1 14 ? -49.897 24.653 7.867 1.00 29.82 14 THR F N 1
ATOM 8545 C CA . THR F 1 14 ? -50.363 24.092 6.606 1.00 28.79 14 THR F CA 1
ATOM 8546 C C . THR F 1 14 ? -50.682 22.617 6.811 1.00 34.28 14 THR F C 1
ATOM 8547 O O . THR F 1 14 ? -49.940 21.909 7.496 1.00 30.69 14 THR F O 1
ATOM 8551 N N . THR F 1 15 ? -51.788 22.161 6.228 1.00 29.77 15 THR F N 1
ATOM 8552 C CA . THR F 1 15 ? -52.103 20.742 6.135 1.00 32.75 15 THR F CA 1
ATOM 8553 C C . THR F 1 15 ? -51.909 20.294 4.691 1.00 32.12 15 THR F C 1
ATOM 8554 O O . THR F 1 15 ? -52.395 20.955 3.765 1.00 33.18 15 THR F O 1
ATOM 8558 N N . TYR F 1 16 ? -51.190 19.185 4.500 1.00 27.75 16 TYR F N 1
ATOM 8559 C CA . TYR F 1 16 ? -50.792 18.713 3.179 1.00 27.16 16 TYR F CA 1
ATOM 8560 C C . TYR F 1 16 ? -51.486 17.401 2.839 1.00 28.91 16 TYR F C 1
ATOM 8561 O O . TYR F 1 16 ? -51.627 16.524 3.695 1.00 26.13 16 TYR F O 1
ATOM 8570 N N . HIS F 1 17 ? -51.893 17.270 1.577 1.00 28.07 17 HIS F N 1
ATOM 8571 C CA . HIS F 1 17 ? -52.358 16.008 1.015 1.00 25.72 17 HIS F CA 1
ATOM 8572 C C . HIS F 1 17 ? -51.887 15.909 -0.429 1.00 31.97 17 HIS F C 1
ATOM 8573 O O . HIS F 1 17 ? -52.165 16.798 -1.238 1.00 29.59 17 HIS F O 1
ATOM 8580 N N . MET F 1 18 ? -51.173 14.833 -0.748 1.00 25.90 18 MET F N 1
ATOM 8581 C CA . MET F 1 18 ? -50.727 14.544 -2.105 1.00 21.97 18 MET F CA 1
ATOM 8582 C C . MET F 1 18 ? -51.232 13.176 -2.542 1.00 32.40 18 MET F C 1
ATOM 8583 O O . MET F 1 18 ? -51.163 12.205 -1.781 1.00 29.00 18 MET F O 1
ATOM 8588 N N . ASP F 1 19 ? -51.748 13.107 -3.766 1.00 33.20 19 ASP F N 1
ATOM 8589 C CA . ASP F 1 19 ? -51.972 11.848 -4.465 1.00 29.86 19 ASP F CA 1
ATOM 8590 C C . ASP F 1 19 ? -51.025 11.799 -5.655 1.00 34.95 19 ASP F C 1
ATOM 8591 O O . ASP F 1 19 ? -50.985 12.736 -6.457 1.00 33.55 19 ASP F O 1
ATOM 8596 N N . GLY F 1 20 ? -50.245 10.727 -5.757 1.00 30.52 20 GLY F N 1
ATOM 8597 C CA . GLY F 1 20 ? -49.227 10.684 -6.786 1.00 29.13 20 GLY F CA 1
ATOM 8598 C C . GLY F 1 20 ? -48.969 9.283 -7.288 1.00 31.00 20 GLY F C 1
ATOM 8599 O O . GLY F 1 20 ? -49.426 8.293 -6.713 1.00 30.22 20 GLY F O 1
ATOM 8600 N N . SER F 1 21 ? -48.229 9.221 -8.394 1.00 31.77 21 SER F N 1
ATOM 8601 C CA . SER F 1 21 ? -47.722 7.963 -8.913 1.00 31.62 21 SER F CA 1
ATOM 8602 C C . SER F 1 21 ? -46.369 8.211 -9.561 1.00 29.33 21 SER F C 1
ATOM 8603 O O . SER F 1 21 ? -46.112 9.289 -10.102 1.00 30.75 21 SER F O 1
ATOM 8606 N N . VAL F 1 22 ? -45.500 7.206 -9.477 1.00 27.90 22 VAL F N 1
ATOM 8607 C CA . VAL F 1 22 ? -44.188 7.213 -10.114 1.00 26.50 22 VAL F CA 1
ATOM 8608 C C . VAL F 1 22 ? -43.990 5.838 -10.735 1.00 34.18 22 VAL F C 1
ATOM 8609 O O . VAL F 1 22 ? -44.024 4.828 -10.024 1.00 33.20 22 VAL F O 1
ATOM 8613 N N . ASN F 1 23 ? -43.805 5.796 -12.057 1.00 32.41 23 ASN F N 1
ATOM 8614 C CA . ASN F 1 23 ? -43.629 4.540 -12.794 1.00 33.15 23 ASN F CA 1
ATOM 8615 C C . ASN F 1 23 ? -44.793 3.580 -12.548 1.00 35.03 23 ASN F C 1
ATOM 8616 O O . ASN F 1 23 ? -44.613 2.364 -12.476 1.00 40.12 23 ASN F O 1
ATOM 8621 N N . GLY F 1 24 ? -45.999 4.129 -12.416 1.00 38.51 24 GLY F N 1
ATOM 8622 C CA . GLY F 1 24 ? -47.187 3.331 -12.194 1.00 42.97 24 GLY F CA 1
ATOM 8623 C C . GLY F 1 24 ? -47.435 2.901 -10.763 1.00 43.67 24 GLY F C 1
ATOM 8624 O O . GLY F 1 24 ? -48.405 2.171 -10.515 1.00 43.26 24 GLY F O 1
ATOM 8625 N N . HIS F 1 25 ? -46.593 3.312 -9.818 1.00 41.15 25 HIS F N 1
ATOM 8626 C CA . HIS F 1 25 ? -46.770 2.998 -8.406 1.00 33.75 25 HIS F CA 1
ATOM 8627 C C . HIS F 1 25 ? -47.466 4.169 -7.724 1.00 37.17 25 HIS F C 1
ATOM 8628 O O . HIS F 1 25 ? -46.897 5.261 -7.628 1.00 34.58 25 HIS F O 1
ATOM 8635 N N . TYR F 1 26 ? -48.679 3.939 -7.235 1.00 38.79 26 TYR F N 1
ATOM 8636 C CA . TYR F 1 26 ? -49.480 5.001 -6.645 1.00 35.42 26 TYR F CA 1
ATOM 8637 C C . TYR F 1 26 ? -49.258 5.091 -5.140 1.00 38.60 26 TYR F C 1
ATOM 8638 O O . TYR F 1 26 ? -48.973 4.094 -4.469 1.00 35.57 26 TYR F O 1
ATOM 8647 N N . PHE F 1 27 ? -49.388 6.307 -4.613 1.00 27.41 27 PHE F N 1
ATOM 8648 C CA . PHE F 1 27 ? -49.130 6.550 -3.204 1.00 26.32 27 PHE F CA 1
ATOM 8649 C C . PHE F 1 27 ? -49.922 7.763 -2.743 1.00 32.10 27 PHE F C 1
ATOM 8650 O O . PHE F 1 27 ? -50.391 8.574 -3.546 1.00 30.84 27 PHE F O 1
ATOM 8658 N N . THR F 1 28 ? -50.056 7.876 -1.428 1.00 30.15 28 THR F N 1
ATOM 8659 C CA . THR F 1 28 ? -50.703 9.010 -0.793 1.00 28.00 28 THR F CA 1
ATOM 8660 C C . THR F 1 28 ? -49.790 9.508 0.313 1.00 27.48 28 THR F C 1
ATOM 8661 O O . THR F 1 28 ? -49.213 8.711 1.057 1.00 32.24 28 THR F O 1
ATOM 8665 N N . ILE F 1 29 ? -49.646 10.825 0.400 1.00 24.74 29 ILE F N 1
ATOM 8666 C CA . ILE F 1 29 ? -48.799 11.462 1.397 1.00 25.78 29 ILE F CA 1
ATOM 8667 C C . ILE F 1 29 ? -49.619 12.526 2.108 1.00 26.46 29 ILE F C 1
ATOM 8668 O O . ILE F 1 29 ? -50.354 13.286 1.468 1.00 29.52 29 ILE F O 1
ATOM 8673 N N . GLU F 1 30 ? -49.497 12.574 3.432 1.00 25.95 30 GLU F N 1
ATOM 8674 C CA . GLU F 1 30 ? -50.174 13.575 4.239 1.00 26.54 30 GLU F CA 1
ATOM 8675 C C . GLU F 1 30 ? -49.201 14.120 5.270 1.00 30.68 30 GLU F C 1
ATOM 8676 O O . GLU F 1 30 ? -48.215 13.471 5.627 1.00 32.42 30 GLU F O 1
ATOM 8682 N N . GLY F 1 31 ? -49.487 15.323 5.750 1.00 28.52 31 GLY F N 1
ATOM 8683 C CA . GLY F 1 31 ? -48.643 15.889 6.780 1.00 30.31 31 GLY F CA 1
ATOM 8684 C C . GLY F 1 31 ? -49.077 17.286 7.160 1.00 29.98 31 GLY F C 1
ATOM 8685 O O . GLY F 1 31 ? -50.136 17.769 6.753 1.00 29.53 31 GLY F O 1
ATOM 8686 N N . GLU F 1 32 ? -48.236 17.918 7.973 1.00 26.33 32 GLU F N 1
ATOM 8687 C CA . GLU F 1 32 ? -48.511 19.220 8.557 1.00 30.43 32 GLU F CA 1
ATOM 8688 C C . GLU F 1 32 ? -47.224 20.019 8.540 1.00 33.73 32 GLU F C 1
ATOM 8689 O O . GLU F 1 32 ? -46.128 19.453 8.569 1.00 33.69 32 GLU F O 1
ATOM 8695 N N . GLY F 1 33 ? -47.364 21.340 8.493 1.00 28.37 33 GLY F N 1
ATOM 8696 C CA . GLY F 1 33 ? -46.212 22.209 8.417 1.00 32.63 33 GLY F CA 1
ATOM 8697 C C . GLY F 1 33 ? -46.443 23.487 9.198 1.00 30.86 33 GLY F C 1
ATOM 8698 O O . GLY F 1 33 ? -47.574 23.858 9.512 1.00 30.30 33 GLY F O 1
ATOM 8699 N N . THR F 1 34 ? -45.335 24.146 9.515 1.00 29.00 34 THR F N 1
ATOM 8700 C CA . THR F 1 34 ? -45.345 25.450 10.157 1.00 34.51 34 THR F CA 1
ATOM 8701 C C . THR F 1 34 ? -44.254 26.300 9.525 1.00 33.64 34 THR F C 1
ATOM 8702 O O . THR F 1 34 ? -43.217 25.788 9.098 1.00 32.50 34 THR F O 1
ATOM 8706 N N . GLY F 1 35 ? -44.495 27.601 9.447 1.00 28.72 35 GLY F N 1
ATOM 8707 C CA . GLY F 1 35 ? -43.457 28.448 8.897 1.00 24.77 35 GLY F CA 1
ATOM 8708 C C . GLY F 1 35 ? -43.803 29.911 9.037 1.00 29.22 35 GLY F C 1
ATOM 8709 O O . GLY F 1 35 ? -44.901 30.284 9.461 1.00 32.95 35 GLY F O 1
ATOM 8710 N N . ASN F 1 36 ? -42.830 30.738 8.667 1.00 30.80 36 ASN F N 1
ATOM 8711 C CA . ASN F 1 36 ? -42.975 32.187 8.702 1.00 31.03 36 ASN F CA 1
ATOM 8712 C C . ASN F 1 36 ? -43.049 32.684 7.267 1.00 32.37 36 ASN F C 1
ATOM 8713 O O . ASN F 1 36 ? -42.021 32.723 6.575 1.00 32.37 36 ASN F O 1
ATOM 8718 N N . PRO F 1 37 ? -44.230 33.062 6.768 1.00 35.68 37 PRO F N 1
ATOM 8719 C CA . PRO F 1 37 ? -44.329 33.475 5.358 1.00 32.53 37 PRO F CA 1
ATOM 8720 C C . PRO F 1 37 ? -43.544 34.732 5.037 1.00 39.72 37 PRO F C 1
ATOM 8721 O O . PRO F 1 37 ? -43.075 34.887 3.902 1.00 33.91 37 PRO F O 1
ATOM 8725 N N . PHE F 1 38 ? -43.380 35.636 6.002 1.00 33.64 38 PHE F N 1
ATOM 8726 C CA . PHE F 1 38 ? -42.651 36.871 5.738 1.00 34.92 38 PHE F CA 1
ATOM 8727 C C . PHE F 1 38 ? -41.144 36.655 5.701 1.00 35.50 38 PHE F C 1
ATOM 8728 O O . PHE F 1 38 ? -40.429 37.422 5.046 1.00 35.56 38 PHE F O 1
ATOM 8736 N N . LYS F 1 39 ? -40.639 35.628 6.379 1.00 32.54 39 LYS F N 1
ATOM 8737 C CA . LYS F 1 39 ? -39.222 35.301 6.300 1.00 30.40 39 LYS F CA 1
ATOM 8738 C C . LYS F 1 39 ? -38.916 34.241 5.252 1.00 29.97 39 LYS F C 1
ATOM 8739 O O . LYS F 1 39 ? -37.744 33.898 5.069 1.00 32.34 39 LYS F O 1
ATOM 8745 N N . GLY F 1 40 ? -39.932 33.713 4.574 1.00 26.42 40 GLY F N 1
ATOM 8746 C CA . GLY F 1 40 ? -39.710 32.696 3.557 1.00 25.80 40 GLY F CA 1
ATOM 8747 C C . GLY F 1 40 ? -39.171 31.391 4.105 1.00 30.01 40 GLY F C 1
ATOM 8748 O O . GLY F 1 40 ? -38.351 30.740 3.447 1.00 28.91 40 GLY F O 1
ATOM 8749 N N . GLN F 1 41 ? -39.621 30.989 5.293 1.00 29.47 41 GLN F N 1
ATOM 8750 C CA . GLN F 1 41 ? -39.119 29.814 6.001 1.00 25.52 41 GLN F CA 1
ATOM 8751 C C . GLN F 1 41 ? -40.278 28.888 6.322 1.00 31.49 41 GLN F C 1
ATOM 8752 O O . GLN F 1 41 ? -41.311 29.344 6.819 1.00 29.47 41 GLN F O 1
ATOM 8758 N N . GLN F 1 42 ? -40.101 27.590 6.078 1.00 28.13 42 GLN F N 1
ATOM 8759 C CA . GLN F 1 42 ? -41.135 26.645 6.469 1.00 29.78 42 GLN F CA 1
ATOM 8760 C C . GLN F 1 42 ? -40.522 25.276 6.737 1.00 30.56 42 GLN F C 1
ATOM 8761 O O . GLN F 1 42 ? -39.463 24.929 6.202 1.00 25.37 42 GLN F O 1
ATOM 8767 N N . SER F 1 43 ? -41.193 24.517 7.603 1.00 24.89 43 SER F N 1
ATOM 8768 C CA . SER F 1 43 ? -40.825 23.147 7.927 1.00 23.94 43 SER F CA 1
ATOM 8769 C C . SER F 1 43 ? -42.070 22.278 7.861 1.00 31.09 43 SER F C 1
ATOM 8770 O O . SER F 1 43 ? -43.143 22.683 8.315 1.00 34.84 43 SER F O 1
ATOM 8773 N N . LEU F 1 44 ? -41.912 21.074 7.315 1.00 27.33 44 LEU F N 1
ATOM 8774 C CA . LEU F 1 44 ? -43.016 20.163 7.052 1.00 25.75 44 LEU F CA 1
ATOM 8775 C C . LEU F 1 44 ? -42.658 18.793 7.601 1.00 22.83 44 LEU F C 1
ATOM 8776 O O . LEU F 1 44 ? -41.492 18.394 7.566 1.00 25.47 44 LEU F O 1
ATOM 8781 N N . LYS F 1 45 ? -43.656 18.080 8.116 1.00 24.38 45 LYS F N 1
ATOM 8782 C CA . LYS F 1 45 ? -43.495 16.688 8.514 1.00 24.07 45 LYS F CA 1
ATOM 8783 C C . LYS F 1 45 ? -44.523 15.862 7.754 1.00 27.20 45 LYS F C 1
ATOM 8784 O O . LYS F 1 45 ? -45.731 16.062 7.919 1.00 29.05 45 LYS F O 1
ATOM 8790 N N . LEU F 1 46 ? -44.049 14.963 6.930 1.00 24.01 46 LEU F N 1
ATOM 8791 C CA . LEU F 1 46 ? -44.906 14.178 6.092 1.00 24.31 46 LEU F CA 1
ATOM 8792 C C . LEU F 1 46 ? -44.833 12.690 6.334 1.00 23.08 46 LEU F C 1
ATOM 8793 O O . LEU F 1 46 ? -43.840 12.183 6.792 1.00 27.21 46 LEU F O 1
ATOM 8798 N N . ARG F 1 47 ? -45.901 12.007 5.996 1.00 22.90 47 ARG F N 1
ATOM 8799 C CA . ARG F 1 47 ? -45.959 10.564 6.128 1.00 26.14 47 ARG F CA 1
ATOM 8800 C C . ARG F 1 47 ? -46.589 9.965 4.898 1.00 28.13 47 ARG F C 1
ATOM 8801 O O . ARG F 1 47 ? -47.509 10.526 4.366 1.00 27.09 47 ARG F O 1
ATOM 8809 N N . VAL F 1 48 ? -46.077 8.840 4.436 1.00 27.37 48 VAL F N 1
ATOM 8810 C CA . VAL F 1 48 ? -46.693 8.142 3.336 1.00 28.97 48 VAL F CA 1
ATOM 8811 C C . VAL F 1 48 ? -47.817 7.272 3.913 1.00 32.21 48 VAL F C 1
ATOM 8812 O O . VAL F 1 48 ? -47.553 6.304 4.602 1.00 29.49 48 VAL F O 1
ATOM 8816 N N . THR F 1 49 ? -49.054 7.644 3.644 1.00 30.31 49 THR F N 1
ATOM 8817 C CA . THR F 1 49 ? -50.177 6.918 4.234 1.00 31.85 49 THR F CA 1
ATOM 8818 C C . THR F 1 49 ? -50.602 5.717 3.405 1.00 39.31 49 THR F C 1
ATOM 8819 O O . THR F 1 49 ? -51.179 4.771 3.953 1.00 35.29 49 THR F O 1
ATOM 8823 N N . LYS F 1 50 ? -50.338 5.737 2.101 1.00 33.03 50 LYS F N 1
ATOM 8824 C CA . LYS F 1 50 ? -50.614 4.609 1.224 1.00 37.36 50 LYS F CA 1
ATOM 8825 C C . LYS F 1 50 ? -49.473 4.475 0.229 1.00 34.69 50 LYS F C 1
ATOM 8826 O O . LYS F 1 50 ? -48.938 5.477 -0.249 1.00 34.03 50 LYS F O 1
ATOM 8832 N N . GLY F 1 51 ? -49.094 3.238 -0.074 1.00 38.50 51 GLY F N 1
ATOM 8833 C CA . GLY F 1 51 ? -48.074 2.985 -1.073 1.00 38.02 51 GLY F CA 1
ATOM 8834 C C . GLY F 1 51 ? -46.641 3.009 -0.589 1.00 42.45 51 GLY F C 1
ATOM 8835 O O . GLY F 1 51 ? -45.728 2.909 -1.417 1.00 39.80 51 GLY F O 1
ATOM 8836 N N . GLY F 1 52 ? -46.410 3.141 0.714 1.00 39.55 52 GLY F N 1
ATOM 8837 C CA . GLY F 1 52 ? -45.071 3.156 1.255 1.00 36.64 52 GLY F CA 1
ATOM 8838 C C . GLY F 1 52 ? -44.591 1.775 1.653 1.00 41.12 52 GLY F C 1
ATOM 8839 O O . GLY F 1 52 ? -45.385 0.841 1.783 1.00 47.19 52 GLY F O 1
ATOM 8840 N N . PRO F 1 53 ? -43.268 1.604 1.836 1.00 43.30 53 PRO F N 1
ATOM 8841 C CA . PRO F 1 53 ? -42.225 2.609 1.611 1.00 45.30 53 PRO F CA 1
ATOM 8842 C C . PRO F 1 53 ? -42.033 2.896 0.127 1.00 38.96 53 PRO F C 1
ATOM 8843 O O . PRO F 1 53 ? -42.144 1.988 -0.706 1.00 38.41 53 PRO F O 1
ATOM 8847 N N . LEU F 1 54 ? -41.776 4.154 -0.189 1.00 33.66 54 LEU F N 1
ATOM 8848 C CA . LEU F 1 54 ? -41.631 4.554 -1.577 1.00 33.19 54 LEU F CA 1
ATOM 8849 C C . LEU F 1 54 ? -40.408 3.873 -2.177 1.00 34.56 54 LEU F C 1
ATOM 8850 O O . LEU F 1 54 ? -39.342 3.860 -1.547 1.00 33.29 54 LEU F O 1
ATOM 8855 N N . PRO F 1 55 ? -40.524 3.275 -3.366 1.00 32.34 55 PRO F N 1
ATOM 8856 C CA . PRO F 1 55 ? -39.374 2.592 -3.973 1.00 31.80 55 PRO F CA 1
ATOM 8857 C C . PRO F 1 55 ? -38.524 3.516 -4.832 1.00 35.62 55 PRO F C 1
ATOM 8858 O O . PRO F 1 55 ? -37.841 3.060 -5.754 1.00 42.71 55 PRO F O 1
ATOM 8862 N N . PHE F 1 56 ? -38.568 4.814 -4.547 1.00 32.06 56 PHE F N 1
ATOM 8863 C CA . PHE F 1 56 ? -37.829 5.806 -5.314 1.00 26.64 56 PHE F CA 1
ATOM 8864 C C . PHE F 1 56 ? -37.373 6.909 -4.368 1.00 30.10 56 PHE F C 1
ATOM 8865 O O . PHE F 1 56 ? -37.897 7.057 -3.259 1.00 28.18 56 PHE F O 1
ATOM 8873 N N . ALA F 1 57 ? -36.380 7.675 -4.818 1.00 25.91 57 ALA F N 1
ATOM 8874 C CA . ALA F 1 57 ? -35.880 8.806 -4.042 1.00 27.66 57 ALA F CA 1
ATOM 8875 C C . ALA F 1 57 ? -36.987 9.825 -3.813 1.00 26.92 57 ALA F C 1
ATOM 8876 O O . ALA F 1 57 ? -37.589 10.323 -4.767 1.00 23.62 57 ALA F O 1
ATOM 8878 N N . PHE F 1 58 ? -37.253 10.137 -2.540 1.00 21.21 58 PHE F N 1
ATOM 8879 C CA . PHE F 1 58 ? -38.309 11.088 -2.208 1.00 24.59 58 PHE F CA 1
ATOM 8880 C C . PHE F 1 58 ? -38.052 12.457 -2.815 1.00 17.94 58 PHE F C 1
ATOM 8881 O O . PHE F 1 58 ? -39.003 13.214 -3.043 1.00 22.50 58 PHE F O 1
ATOM 8889 N N . ASP F 1 59 ? -36.787 12.781 -3.084 1.00 20.75 59 ASP F N 1
ATOM 8890 C CA . ASP F 1 59 ? -36.421 14.110 -3.566 1.00 21.78 59 ASP F CA 1
ATOM 8891 C C . ASP F 1 59 ? -37.200 14.543 -4.806 1.00 21.68 59 ASP F C 1
ATOM 8892 O O . ASP F 1 59 ? -37.463 15.739 -4.978 1.00 21.55 59 ASP F O 1
ATOM 8897 N N . ILE F 1 60 ? -37.573 13.609 -5.689 1.00 20.40 60 ILE F N 1
ATOM 8898 C CA . ILE F 1 60 ? -38.309 14.021 -6.881 1.00 20.40 60 ILE F CA 1
ATOM 8899 C C . ILE F 1 60 ? -39.661 14.620 -6.516 1.00 22.78 60 ILE F C 1
ATOM 8900 O O . ILE F 1 60 ? -40.232 15.380 -7.305 1.00 23.73 60 ILE F O 1
ATOM 8905 N N . LEU F 1 61 ? -40.176 14.318 -5.319 1.00 21.59 61 LEU F N 1
ATOM 8906 C CA . LEU F 1 61 ? -41.458 14.840 -4.859 1.00 21.25 61 LEU F CA 1
ATOM 8907 C C . LEU F 1 61 ? -41.338 16.148 -4.100 1.00 18.75 61 LEU F C 1
ATOM 8908 O O . LEU F 1 61 ? -42.292 16.932 -4.094 1.00 21.67 61 LEU F O 1
ATOM 8913 N N . SER F 1 62 ? -40.202 16.391 -3.443 1.00 20.16 62 SER F N 1
ATOM 8914 C CA . SER F 1 62 ? -40.166 17.406 -2.393 1.00 22.66 62 SER F CA 1
ATOM 8915 C C . SER F 1 62 ? -40.506 18.822 -2.857 1.00 22.92 62 SER F C 1
ATOM 8916 O O . SER F 1 62 ? -41.180 19.532 -2.091 1.00 20.18 62 SER F O 1
ATOM 8919 N N . PRO F 1 63 ? -40.102 19.293 -4.046 1.00 20.43 63 PRO F N 1
ATOM 8920 C CA . PRO F 1 63 ? -40.513 20.648 -4.458 1.00 22.65 63 PRO F CA 1
ATOM 8921 C C . PRO F 1 63 ? -42.010 20.799 -4.640 1.00 22.03 63 PRO F C 1
ATOM 8922 O O . PRO F 1 63 ? -42.501 21.935 -4.693 1.00 21.39 63 PRO F O 1
ATOM 8926 N N . THR F 1 64 ? -42.753 19.698 -4.760 1.00 22.04 64 THR F N 1
ATOM 8927 C CA . THR F 1 64 ? -44.203 19.817 -4.843 1.00 23.85 64 THR F CA 1
ATOM 8928 C C . THR F 1 64 ? -44.784 20.306 -3.525 1.00 22.84 64 THR F C 1
ATOM 8929 O O . THR F 1 64 ? -45.753 21.073 -3.520 1.00 22.08 64 THR F O 1
ATOM 8933 N N . PHE F 1 65 ? -44.194 19.905 -2.405 1.00 19.19 65 PHE F N 1
ATOM 8934 C CA . PHE F 1 65 ? -44.703 20.305 -1.095 1.00 20.52 65 PHE F CA 1
ATOM 8935 C C . PHE F 1 65 ? -44.234 21.700 -0.709 1.00 26.67 65 PHE F C 1
ATOM 8936 O O . PHE F 1 65 ? -44.999 22.484 -0.149 1.00 23.57 65 PHE F O 1
ATOM 8966 N N . ASN F 1 67 ? -45.150 26.150 -1.922 1.00 22.71 69 ASN F N 1
ATOM 8967 C CA . ASN F 1 67 ? -46.081 27.247 -1.660 1.00 23.84 69 ASN F CA 1
ATOM 8968 C C . ASN F 1 67 ? -45.321 28.567 -1.557 1.00 22.70 69 ASN F C 1
ATOM 8969 O O . ASN F 1 67 ? -44.726 28.879 -0.522 1.00 21.58 69 ASN F O 1
ATOM 8974 N N . ARG F 1 68 ? -45.361 29.350 -2.634 1.00 22.22 70 ARG F N 1
ATOM 8975 C CA . ARG F 1 68 ? -44.578 30.576 -2.707 1.00 23.47 70 ARG F CA 1
ATOM 8976 C C . ARG F 1 68 ? -45.113 31.704 -1.822 1.00 22.78 70 ARG F C 1
ATOM 8977 O O . ARG F 1 68 ? -44.507 32.782 -1.815 1.00 23.46 70 ARG F O 1
ATOM 8985 N N . VAL F 1 69 ? -46.215 31.508 -1.089 1.00 21.82 71 VAL F N 1
ATOM 8986 C CA . VAL F 1 69 ? -46.533 32.434 -0.003 1.00 24.69 71 VAL F CA 1
ATOM 8987 C C . VAL F 1 69 ? -45.364 32.512 0.970 1.00 26.07 71 VAL F C 1
ATOM 8988 O O . VAL F 1 69 ? -45.091 33.570 1.551 1.00 24.27 71 VAL F O 1
ATOM 8992 N N . PHE F 1 70 ? -44.636 31.409 1.137 1.00 22.50 72 PHE F N 1
ATOM 8993 C CA . PHE F 1 70 ? -43.465 31.380 2.012 1.00 24.71 72 PHE F CA 1
ATOM 8994 C C . PHE F 1 70 ? -42.223 31.766 1.205 1.00 22.62 72 PHE F C 1
ATOM 8995 O O . PHE F 1 70 ? -41.342 30.959 0.898 1.00 26.70 72 PHE F O 1
ATOM 9003 N N . THR F 1 71 ? -42.182 33.053 0.856 1.00 22.67 73 THR F N 1
ATOM 9004 C CA . THR F 1 71 ? -41.057 33.677 0.172 1.00 22.53 73 THR F CA 1
ATOM 9005 C C . THR F 1 71 ? -40.806 35.024 0.836 1.00 26.94 73 THR F C 1
ATOM 9006 O O . THR F 1 71 ? -41.753 35.782 1.069 1.00 26.66 73 THR F O 1
ATOM 9010 N N . ASP F 1 72 ? -39.545 35.322 1.141 1.00 24.43 74 ASP F N 1
ATOM 9011 C CA . ASP F 1 72 ? -39.180 36.623 1.700 1.00 25.24 74 ASP F CA 1
ATOM 9012 C C . ASP F 1 72 ? -39.074 37.630 0.557 1.00 26.52 74 ASP F C 1
ATOM 9013 O O . ASP F 1 72 ? -38.072 37.672 -0.161 1.00 24.99 74 ASP F O 1
ATOM 9018 N N . TYR F 1 73 ? -40.135 38.472 0.383 1.00 25.21 75 TYR F N 1
ATOM 9019 C CA . TYR F 1 73 ? -40.094 39.475 -0.675 1.00 28.60 75 TYR F CA 1
ATOM 9020 C C . TYR F 1 73 ? -39.586 40.815 -0.151 1.00 31.33 75 TYR F C 1
ATOM 9021 O O . TYR F 1 73 ? -39.851 41.184 1.001 1.00 28.80 75 TYR F O 1
ATOM 9030 N N . PRO F 1 74 ? -38.855 41.561 -0.985 1.00 28.65 76 PRO F N 1
ATOM 9031 C CA . PRO F 1 74 ? -38.504 42.938 -0.620 1.00 34.85 76 PRO F CA 1
ATOM 9032 C C . PRO F 1 74 ? -39.761 43.761 -0.394 1.00 32.63 76 PRO F C 1
ATOM 9033 O O . PRO F 1 74 ? -40.797 43.541 -1.029 1.00 29.09 76 PRO F O 1
ATOM 9037 N N . GLU F 1 75 ? -39.656 44.713 0.534 1.00 27.63 77 GLU F N 1
ATOM 9038 C CA . GLU F 1 75 ? -40.802 45.540 0.893 1.00 35.72 77 GLU F CA 1
ATOM 9039 C C . GLU F 1 75 ? -41.399 46.238 -0.325 1.00 36.93 77 GLU F C 1
ATOM 9040 O O . GLU F 1 75 ? -42.621 46.400 -0.413 1.00 34.40 77 GLU F O 1
ATOM 9046 N N . ASP F 1 76 ? -40.561 46.642 -1.283 1.00 30.04 78 ASP F N 1
ATOM 9047 C CA . ASP F 1 76 ? -41.020 47.444 -2.413 1.00 32.35 78 ASP F CA 1
ATOM 9048 C C . ASP F 1 76 ? -41.295 46.625 -3.673 1.00 31.40 78 ASP F C 1
ATOM 9049 O O . ASP F 1 76 ? -41.528 47.209 -4.734 1.00 31.69 78 ASP F O 1
ATOM 9054 N N . MET F 1 77 ? -41.272 45.295 -3.590 1.00 30.88 79 MET F N 1
ATOM 9055 C CA . MET F 1 77 ? -41.615 44.488 -4.749 1.00 23.88 79 MET F CA 1
ATOM 9056 C C . MET F 1 77 ? -42.992 43.878 -4.556 1.00 32.82 79 MET F C 1
ATOM 9057 O O . MET F 1 77 ? -43.256 43.298 -3.494 1.00 28.86 79 MET F O 1
ATOM 9062 N N . PRO F 1 78 ? -43.895 43.989 -5.532 1.00 28.00 80 PRO F N 1
ATOM 9063 C CA . PRO F 1 78 ? -45.208 43.348 -5.387 1.00 27.11 80 PRO F CA 1
ATOM 9064 C C . PRO F 1 78 ? -45.076 41.846 -5.163 1.00 25.57 80 PRO F C 1
ATOM 9065 O O . PRO F 1 78 ? -44.288 41.165 -5.824 1.00 26.61 80 PRO F O 1
ATOM 9069 N N . ASP F 1 79 ? -45.868 41.340 -4.219 1.00 27.84 81 ASP F N 1
ATOM 9070 C CA . ASP F 1 79 ? -45.843 39.946 -3.771 1.00 28.17 81 ASP F CA 1
ATOM 9071 C C . ASP F 1 79 ? -47.090 39.269 -4.336 1.00 25.30 81 ASP F C 1
ATOM 9072 O O . ASP F 1 79 ? -48.174 39.337 -3.750 1.00 26.71 81 ASP F O 1
ATOM 9077 N N . TYR F 1 80 ? -46.923 38.628 -5.495 1.00 23.77 82 TYR F N 1
ATOM 9078 C CA . TYR F 1 80 ? -48.045 38.020 -6.206 1.00 25.57 82 TYR F CA 1
ATOM 9079 C C . TYR F 1 80 ? -48.763 37.002 -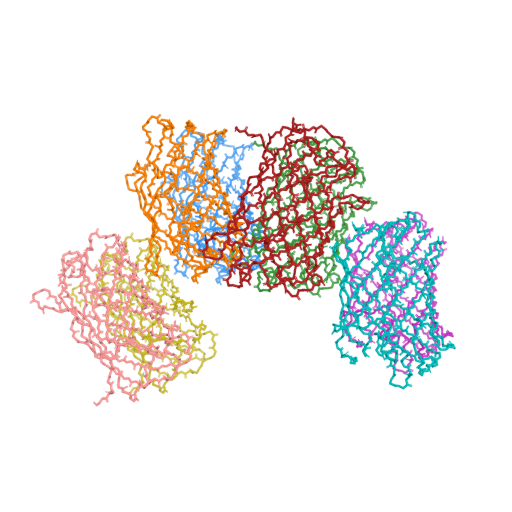5.329 1.00 25.35 82 TYR F C 1
ATOM 9080 O O . TYR F 1 80 ? -49.996 36.894 -5.357 1.00 27.93 82 TYR F O 1
ATOM 9089 N N . PHE F 1 81 ? -48.007 36.277 -4.514 1.00 21.65 83 PHE F N 1
ATOM 9090 C CA . PHE F 1 81 ? -48.572 35.163 -3.767 1.00 22.88 83 PHE F CA 1
ATOM 9091 C C . PHE F 1 81 ? -49.296 35.634 -2.511 1.00 26.34 83 PHE F C 1
ATOM 9092 O O . PHE F 1 81 ? -50.421 35.197 -2.246 1.00 27.94 83 PHE F O 1
ATOM 9100 N N . LYS F 1 82 ? -48.702 36.555 -1.748 1.00 29.07 84 LYS F N 1
ATOM 9101 C CA . LYS F 1 82 ? -49.406 37.058 -0.574 1.00 27.23 84 LYS F CA 1
ATOM 9102 C C . LYS F 1 82 ? -50.616 37.896 -0.967 1.00 32.83 84 LYS F C 1
ATOM 9103 O O . LYS F 1 82 ? -51.629 37.884 -0.259 1.00 28.33 84 LYS F O 1
ATOM 9109 N N . GLN F 1 83 ? -50.551 38.596 -2.104 1.00 29.75 85 GLN F N 1
ATOM 9110 C CA . GLN F 1 83 ? -51.713 39.341 -2.575 1.00 36.31 85 GLN F CA 1
ATOM 9111 C C . GLN F 1 83 ? -52.873 38.420 -2.926 1.00 30.55 85 GLN F C 1
ATOM 9112 O O . GLN F 1 83 ? -54.034 38.834 -2.847 1.00 33.57 85 GLN F O 1
ATOM 9118 N N . SER F 1 84 ? -52.583 37.181 -3.330 1.00 29.55 86 SER F N 1
ATOM 9119 C CA . SER F 1 84 ? -53.636 36.279 -3.786 1.00 32.49 86 SER F CA 1
ATOM 9120 C C . SER F 1 84 ? -54.563 35.843 -2.657 1.00 39.36 86 SER F C 1
ATOM 9121 O O . SER F 1 84 ? -55.653 35.327 -2.929 1.00 34.18 86 SER F O 1
ATOM 9124 N N . LEU F 1 85 ? -54.155 36.033 -1.410 1.00 34.83 87 LEU F N 1
ATOM 9125 C CA . LEU F 1 85 ? -54.945 35.640 -0.255 1.00 37.43 87 LEU F CA 1
ATOM 9126 C C . LEU F 1 85 ? -56.101 36.618 -0.037 1.00 40.30 87 LEU F C 1
ATOM 9127 O O . LEU F 1 85 ? -56.007 37.795 -0.399 1.00 38.14 87 LEU F O 1
ATOM 9132 N N . PRO F 1 86 ? -57.210 36.159 0.564 1.00 43.29 88 PRO F N 1
ATOM 9133 C CA . PRO F 1 86 ? -57.431 34.819 1.121 1.00 40.01 88 PRO F CA 1
ATOM 9134 C C . PRO F 1 86 ? -57.812 33.751 0.097 1.00 40.77 88 PRO F C 1
ATOM 9135 O O . PRO F 1 86 ? -57.809 32.569 0.438 1.00 44.19 88 PRO F O 1
ATOM 9139 N N . GLU F 1 87 ? -58.137 34.160 -1.132 1.00 38.93 89 GLU F N 1
ATOM 9140 C CA . GLU F 1 87 ? -58.605 33.201 -2.128 1.00 45.03 89 GLU F CA 1
ATOM 9141 C C . GLU F 1 87 ? -57.528 32.187 -2.495 1.00 52.50 89 GLU F C 1
ATOM 9142 O O . GLU F 1 87 ? -57.847 31.032 -2.800 1.00 46.35 89 GLU F O 1
ATOM 9148 N N . GLY F 1 88 ? -56.262 32.590 -2.478 1.00 44.39 90 GLY F N 1
ATOM 9149 C CA . GLY F 1 88 ? -55.182 31.673 -2.788 1.00 33.11 90 GLY F CA 1
ATOM 9150 C C . GLY F 1 88 ? -54.862 31.621 -4.270 1.00 32.15 90 GLY F C 1
ATOM 9151 O O . GLY F 1 88 ? -55.219 32.499 -5.060 1.00 36.09 90 GLY F O 1
ATOM 9152 N N . TYR F 1 89 ? -54.175 30.549 -4.648 1.00 34.35 91 TYR F N 1
ATOM 9153 C CA . TYR F 1 89 ? -53.687 30.392 -6.011 1.00 28.74 91 TYR F CA 1
ATOM 9154 C C . TYR F 1 89 ? -53.413 28.914 -6.248 1.00 33.32 91 TYR F C 1
ATOM 9155 O O . TYR F 1 89 ? -53.521 28.086 -5.340 1.00 30.20 91 TYR F O 1
ATOM 9164 N N . SER F 1 90 ? -53.059 28.592 -7.487 1.00 27.69 92 SER F N 1
ATOM 9165 C CA . SER F 1 90 ? -52.691 27.232 -7.851 1.00 30.35 92 SER F CA 1
ATOM 9166 C C . SER F 1 90 ? -51.507 27.284 -8.802 1.00 32.68 92 SER F C 1
ATOM 9167 O O . SER F 1 90 ? -51.189 28.335 -9.367 1.00 30.30 92 SER F O 1
ATOM 9170 N N . TRP F 1 91 ? -50.843 26.142 -8.976 1.00 24.25 93 TRP F N 1
ATOM 9171 C CA . TRP F 1 91 ? -49.743 26.092 -9.929 1.00 26.72 93 TRP F CA 1
ATOM 9172 C C . TRP F 1 91 ? -49.712 24.731 -10.605 1.00 28.16 93 TRP F C 1
ATOM 9173 O O . TRP F 1 91 ? -50.268 23.745 -10.107 1.00 26.83 93 TRP F O 1
ATOM 9184 N N . GLU F 1 92 ? -49.077 24.709 -11.774 1.00 24.57 94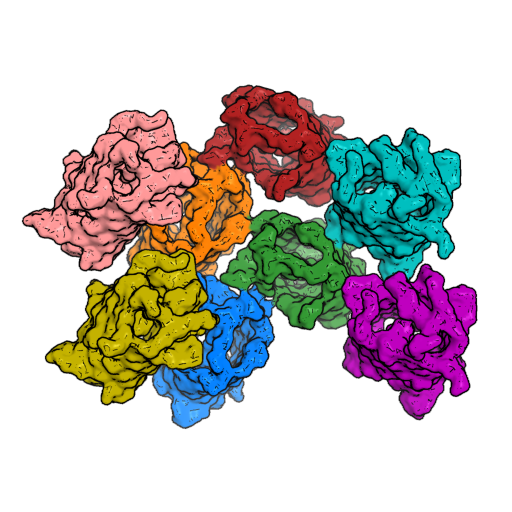 GLU F N 1
ATOM 9185 C CA . GLU F 1 92 ? -48.832 23.502 -12.546 1.00 26.57 94 GLU F CA 1
ATOM 9186 C C . GLU F 1 92 ? -47.383 23.527 -12.999 1.00 28.73 94 GLU F C 1
ATOM 9187 O O . GLU F 1 92 ? -46.859 24.583 -13.365 1.00 28.22 94 GLU F O 1
ATOM 9193 N N . ARG F 1 93 ? -46.737 22.368 -12.973 1.00 25.36 95 ARG F N 1
ATOM 9194 C CA . ARG F 1 93 ? -45.298 22.302 -13.166 1.00 27.49 95 ARG F CA 1
ATOM 9195 C C . ARG F 1 93 ? -44.948 21.101 -14.033 1.00 31.10 95 ARG F C 1
ATOM 9196 O O . ARG F 1 93 ? -45.614 20.063 -13.965 1.00 27.15 95 ARG F O 1
ATOM 9204 N N . THR F 1 94 ? -43.926 21.263 -14.876 1.00 27.90 96 THR F N 1
ATOM 9205 C CA . THR F 1 94 ? -43.313 20.153 -15.590 1.00 26.69 96 THR F CA 1
ATOM 9206 C C . THR F 1 94 ? -41.863 20.023 -15.140 1.00 31.41 96 THR F C 1
ATOM 9207 O O . THR F 1 94 ? -41.200 21.020 -14.839 1.00 29.68 96 THR F O 1
ATOM 9211 N N . MET F 1 95 ? -41.384 18.780 -15.068 1.00 29.78 97 MET F N 1
ATOM 9212 C CA . MET F 1 95 ? -40.040 18.483 -14.578 1.00 26.62 97 MET F CA 1
ATOM 9213 C C . MET F 1 95 ? -39.407 17.481 -15.531 1.00 27.47 97 MET F C 1
ATOM 9214 O O . MET F 1 95 ? -39.865 16.336 -15.619 1.00 35.23 97 MET F O 1
ATOM 9219 N N . MET F 1 96 ? -38.353 17.901 -16.226 1.00 25.23 98 MET F N 1
ATOM 9220 C CA . MET F 1 96 ? -37.722 17.095 -17.271 1.00 28.46 98 MET F CA 1
ATOM 9221 C C . MET F 1 96 ? -36.302 16.733 -16.854 1.00 31.31 98 MET F C 1
ATOM 9222 O O . MET F 1 96 ? -35.426 17.602 -16.800 1.00 30.99 98 MET F O 1
ATOM 9227 N N . TYR F 1 97 ? -36.070 15.451 -16.592 1.00 28.46 99 TYR F N 1
ATOM 9228 C CA . TYR F 1 97 ? -34.763 14.979 -16.167 1.00 27.35 99 TYR F CA 1
ATOM 9229 C C . TYR F 1 97 ? -33.902 14.638 -17.375 1.00 31.73 99 TYR F C 1
ATOM 9230 O O . TYR F 1 97 ? -34.405 14.253 -18.436 1.00 35.15 99 TYR F O 1
ATOM 9239 N N . GLU F 1 98 ? -32.586 14.776 -17.200 1.00 28.33 100 GLU F N 1
ATOM 9240 C CA . GLU F 1 98 ? -31.675 14.619 -18.324 1.00 32.78 100 GLU F CA 1
ATOM 9241 C C . GLU F 1 98 ? -31.544 13.177 -18.787 1.00 42.82 100 GLU F C 1
ATOM 9242 O O . GLU F 1 98 ? -30.933 12.938 -19.834 1.00 39.21 100 GLU F O 1
ATOM 9248 N N . ASP F 1 99 ? -32.102 12.216 -18.053 1.00 41.12 101 ASP F N 1
ATOM 9249 C CA . ASP F 1 99 ? -32.054 10.818 -18.455 1.00 42.10 101 ASP F CA 1
ATOM 9250 C C . ASP F 1 99 ? -33.341 10.353 -19.128 1.00 41.07 101 ASP F C 1
ATOM 9251 O O . ASP F 1 99 ? -33.499 9.153 -19.377 1.00 45.20 101 ASP F O 1
ATOM 9256 N N . GLY F 1 100 ? -34.267 11.267 -19.414 1.00 37.39 102 GLY F N 1
ATOM 9257 C CA . GLY F 1 100 ? -35.510 10.941 -20.081 1.00 42.23 102 GLY F CA 1
ATOM 9258 C C . GLY F 1 100 ? -36.719 10.847 -19.176 1.00 36.64 102 GLY F C 1
ATOM 9259 O O . GLY F 1 100 ? -37.851 10.850 -19.681 1.00 40.43 102 GLY F O 1
ATOM 9260 N N . ALA F 1 101 ? -36.519 10.764 -17.864 1.00 31.64 103 ALA F N 1
ATOM 9261 C CA . ALA F 1 101 ? -37.641 10.762 -16.937 1.00 32.71 103 ALA F CA 1
ATOM 9262 C C . ALA F 1 101 ? -38.364 12.104 -16.974 1.00 40.69 103 ALA F C 1
ATOM 9263 O O . ALA F 1 101 ? -37.736 13.161 -17.082 1.00 33.29 103 ALA F O 1
ATOM 9265 N N . THR F 1 102 ? -39.694 12.059 -16.904 1.00 33.73 104 THR F N 1
ATOM 9266 C CA . THR F 1 102 ? -40.510 13.265 -16.852 1.00 32.60 104 THR F CA 1
ATOM 9267 C C . THR F 1 102 ? -41.526 13.156 -15.728 1.00 38.12 104 THR F C 1
ATOM 9268 O O . THR F 1 102 ? -41.926 12.063 -15.318 1.00 38.52 104 THR F O 1
ATOM 9272 N N . ALA F 1 103 ? -41.949 14.316 -15.240 1.00 33.22 105 ALA F N 1
ATOM 9273 C CA . ALA F 1 103 ? -42.955 14.373 -14.197 1.00 27.49 105 ALA F CA 1
ATOM 9274 C C . ALA F 1 103 ? -43.780 15.639 -14.366 1.00 33.53 105 ALA F C 1
ATOM 9275 O O . ALA F 1 103 ? -43.297 16.648 -14.889 1.00 29.05 105 ALA F O 1
ATOM 9277 N N . THR F 1 104 ? -45.039 15.559 -13.942 1.00 30.03 106 THR F N 1
ATOM 9278 C CA . THR F 1 104 ? -45.904 16.719 -13.806 1.00 30.14 106 THR F CA 1
ATOM 9279 C C . THR F 1 104 ? -46.394 16.804 -12.367 1.00 34.09 106 THR F C 1
ATOM 9280 O O . THR F 1 104 ? -46.469 15.796 -11.657 1.00 27.24 106 THR F O 1
ATOM 9284 N N . ALA F 1 105 ? -46.730 18.018 -11.940 1.00 29.14 107 ALA F N 1
ATOM 9285 C CA . ALA F 1 105 ? -47.254 18.221 -10.599 1.00 25.09 107 ALA F CA 1
ATOM 9286 C C . ALA F 1 105 ? -48.195 19.413 -10.626 1.00 24.85 107 ALA F C 1
ATOM 9287 O O . ALA F 1 105 ? -48.071 20.300 -11.476 1.00 27.92 107 ALA F O 1
ATOM 9289 N N . SER F 1 106 ? -49.155 19.402 -9.707 1.00 25.43 108 SER F N 1
ATOM 9290 C CA . SER F 1 106 ? -50.131 20.471 -9.557 1.00 29.07 108 SER F CA 1
ATOM 9291 C C . SER F 1 106 ? -50.366 20.682 -8.073 1.00 32.45 108 SER F C 1
ATOM 9292 O O . SER F 1 106 ? -50.261 19.742 -7.285 1.00 28.78 108 SER F O 1
ATOM 9295 N N . ALA F 1 107 ? -50.691 21.913 -7.692 1.00 26.84 109 ALA F N 1
ATOM 9296 C CA . ALA F 1 107 ? -51.094 22.155 -6.316 1.00 27.10 109 ALA F CA 1
ATOM 9297 C C . ALA F 1 107 ? -52.087 23.302 -6.275 1.00 27.59 109 ALA F C 1
ATOM 9298 O O . ALA F 1 107 ? -52.031 24.225 -7.092 1.00 30.62 109 ALA F O 1
ATOM 9300 N N . ARG F 1 108 ? -53.006 23.221 -5.322 1.00 28.93 110 ARG F N 1
ATOM 9301 C CA . ARG F 1 108 ? -53.909 24.314 -5.007 1.00 29.46 110 ARG F CA 1
ATOM 9302 C C . ARG F 1 108 ? -53.649 24.731 -3.570 1.00 35.70 110 ARG F C 1
ATOM 9303 O O . ARG F 1 108 ? -53.574 23.878 -2.677 1.00 32.33 110 ARG F O 1
ATOM 9311 N N . ILE F 1 109 ? -53.488 26.033 -3.355 1.00 30.56 111 ILE F N 1
ATOM 9312 C CA . ILE F 1 109 ? -53.211 26.595 -2.039 1.00 32.94 111 ILE F CA 1
ATOM 9313 C C . ILE F 1 109 ? -54.426 27.411 -1.627 1.00 35.49 111 ILE F C 1
ATOM 9314 O O . ILE F 1 109 ? -54.768 28.400 -2.289 1.00 31.97 111 ILE F O 1
ATOM 9319 N N . SER F 1 110 ? -55.086 26.992 -0.545 1.00 33.79 112 SER F N 1
ATOM 9320 C CA . SER F 1 110 ? -56.250 27.684 -0.008 1.00 34.19 112 SER F CA 1
ATOM 9321 C C . SER F 1 110 ? -56.090 27.839 1.503 1.00 39.41 112 SER F C 1
ATOM 9322 O O . SER F 1 110 ? -55.080 27.438 2.090 1.00 34.40 112 SER F O 1
ATOM 9325 N N . LEU F 1 111 ? -57.096 28.441 2.137 1.00 38.65 113 LEU F N 1
ATOM 9326 C CA . LEU F 1 111 ? -57.098 28.671 3.575 1.00 46.69 113 LEU F CA 1
ATOM 9327 C C . LEU F 1 111 ? -58.320 28.032 4.217 1.00 47.85 113 LEU F C 1
ATOM 9328 O O . LEU F 1 111 ? -59.414 28.046 3.643 1.00 52.18 113 LEU F O 1
ATOM 9333 N N . ASP F 1 112 ? -58.125 27.467 5.408 1.00 50.15 114 ASP F N 1
ATOM 9334 C CA . ASP F 1 112 ? -59.244 27.110 6.270 1.00 46.21 114 ASP F CA 1
ATOM 9335 C C . ASP F 1 112 ? -59.043 27.777 7.626 1.00 55.88 114 ASP F C 1
ATOM 9336 O O . ASP F 1 112 ? -58.207 28.678 7.754 1.00 47.42 114 ASP F O 1
ATOM 9341 N N . LYS F 1 113 ? -59.792 27.350 8.645 1.00 55.34 115 LYS F N 1
ATOM 9342 C CA . LYS F 1 113 ? -59.690 28.009 9.943 1.00 56.22 115 LYS F CA 1
ATOM 9343 C C . LYS F 1 113 ? -58.384 27.689 10.661 1.00 53.94 115 LYS F C 1
ATOM 9344 O O . LYS F 1 113 ? -57.988 28.439 11.560 1.00 56.28 115 LYS F O 1
ATOM 9350 N N . ASN F 1 114 ? -57.704 26.608 10.285 1.00 43.94 116 ASN F N 1
ATOM 9351 C CA . ASN F 1 114 ? -56.448 26.236 10.923 1.00 50.56 116 ASN F CA 1
ATOM 9352 C C . ASN F 1 114 ? -55.226 26.758 10.182 1.00 51.96 116 ASN F C 1
ATOM 9353 O O . ASN F 1 114 ? -54.129 26.754 10.750 1.00 49.15 116 ASN F O 1
ATOM 9358 N N . GLY F 1 115 ? -55.384 27.209 8.942 1.00 40.19 117 GLY F N 1
ATOM 9359 C CA . GLY F 1 115 ? -54.259 27.706 8.177 1.00 41.16 117 GLY F CA 1
ATOM 9360 C C . GLY F 1 115 ? -54.365 27.355 6.710 1.00 33.28 117 GLY F C 1
ATOM 9361 O O . GLY F 1 115 ? -55.467 27.330 6.153 1.00 35.49 117 GLY F O 1
ATOM 9362 N N . PHE F 1 116 ? -53.229 27.075 6.076 1.00 33.47 118 PHE F N 1
ATOM 9363 C CA . PHE F 1 116 ? -53.214 26.735 4.661 1.00 29.07 118 PHE F CA 1
ATOM 9364 C C . PHE F 1 116 ? -53.665 25.301 4.440 1.00 34.44 118 PHE F C 1
ATOM 9365 O O . PHE F 1 116 ? -53.407 24.412 5.261 1.00 32.46 118 PHE F O 1
ATOM 9373 N N . VAL F 1 117 ? -54.362 25.091 3.329 1.00 32.89 119 VAL F N 1
ATOM 9374 C CA . VAL F 1 117 ? -54.671 23.765 2.814 1.00 31.51 119 VAL F CA 1
ATOM 9375 C C . VAL F 1 117 ? -53.913 23.620 1.503 1.00 28.93 119 VAL F C 1
ATOM 9376 O O . VAL F 1 117 ? -54.111 24.409 0.570 1.00 33.35 119 VAL F O 1
ATOM 9380 N N . HIS F 1 118 ? -53.012 22.644 1.450 1.00 26.46 120 HIS F N 1
ATOM 9381 C CA . HIS F 1 118 ? -52.156 22.399 0.294 1.00 26.94 120 HIS F CA 1
ATOM 9382 C C . HIS F 1 118 ? -52.511 21.021 -0.251 1.00 31.28 120 HIS F C 1
ATOM 9383 O O . HIS F 1 118 ? -52.247 20.002 0.400 1.00 31.37 120 HIS F O 1
ATOM 9390 N N . LYS F 1 119 ? -53.152 20.985 -1.416 1.00 27.57 121 LYS F N 1
ATOM 9391 C CA . LYS F 1 119 ? -53.553 19.733 -2.043 1.00 31.34 121 LYS F CA 1
ATOM 9392 C C . LYS F 1 119 ? -52.847 19.618 -3.384 1.00 30.02 121 LYS F C 1
ATOM 9393 O O . LYS F 1 119 ? -52.953 20.519 -4.223 1.00 31.74 121 LYS F O 1
ATOM 9399 N N . SER F 1 120 ? -52.126 18.518 -3.586 1.00 26.61 122 SER F N 1
ATOM 9400 C CA . SER F 1 120 ? -51.252 18.408 -4.744 1.00 26.65 122 SER F CA 1
ATOM 9401 C C . SER F 1 120 ? -51.400 17.045 -5.403 1.00 32.57 122 SER F C 1
ATOM 9402 O O . SER F 1 120 ? -51.909 16.090 -4.811 1.00 27.83 122 SER F O 1
ATOM 9405 N N . THR F 1 121 ? -50.957 16.984 -6.656 1.00 26.99 123 THR F N 1
ATOM 9406 C CA . THR F 1 121 ? -50.871 15.750 -7.417 1.00 33.25 123 THR F CA 1
ATOM 9407 C C . THR F 1 121 ? -49.496 15.679 -8.064 1.00 29.30 123 THR F C 1
ATOM 9408 O O . THR F 1 121 ? -48.849 16.704 -8.291 1.00 28.49 123 THR F O 1
ATOM 9412 N N . PHE F 1 122 ? -49.053 14.456 -8.347 1.00 27.65 124 PHE F N 1
ATOM 9413 C CA . PHE F 1 122 ? -47.742 14.218 -8.939 1.00 26.50 124 PHE F CA 1
ATOM 9414 C C . PHE F 1 122 ? -47.848 12.999 -9.837 1.00 30.47 124 PHE F C 1
ATOM 9415 O O . PHE F 1 122 ? -48.432 11.989 -9.438 1.00 31.22 124 PHE F O 1
ATOM 9423 N N . HIS F 1 123 ? -47.293 13.091 -11.041 1.00 28.04 125 HIS F N 1
ATOM 9424 C CA . HIS F 1 123 ? -47.306 11.970 -11.979 1.00 29.33 125 HIS F CA 1
ATOM 9425 C C . HIS F 1 123 ? -45.937 11.903 -12.639 1.00 33.36 125 HIS F C 1
ATOM 9426 O O . HIS F 1 123 ? -45.585 12.786 -13.427 1.00 33.78 125 HIS F O 1
ATOM 9433 N N . GLY F 1 124 ? -45.169 10.871 -12.316 1.00 34.94 126 GLY F N 1
ATOM 9434 C CA . GLY F 1 124 ? -43.831 10.694 -12.865 1.00 30.13 126 GLY F CA 1
ATOM 9435 C C . GLY F 1 124 ? -43.742 9.420 -13.676 1.00 40.91 126 GLY F C 1
ATOM 9436 O O . GLY F 1 124 ? -44.344 8.406 -13.317 1.00 36.40 126 GLY F O 1
ATOM 9437 N N . GLU F 1 125 ? -42.984 9.475 -14.773 1.00 35.97 127 GLU F N 1
ATOM 9438 C CA . GLU F 1 125 ? -42.863 8.359 -15.699 1.00 41.99 127 GLU F CA 1
ATOM 9439 C C . GLU F 1 125 ? -41.438 8.261 -16.222 1.00 37.37 127 GLU F C 1
ATOM 9440 O O . GLU F 1 125 ? -40.706 9.253 -16.274 1.00 37.38 127 GLU F O 1
ATOM 9446 N N . ASN F 1 126 ? -41.056 7.040 -16.601 1.00 37.39 128 ASN F N 1
ATOM 9447 C CA . ASN F 1 126 ? -39.818 6.754 -17.326 1.00 35.79 128 ASN F CA 1
ATOM 9448 C C . ASN F 1 126 ? -38.567 7.057 -16.509 1.00 37.06 128 ASN F C 1
ATOM 9449 O O . ASN F 1 126 ? -37.519 7.389 -17.065 1.00 35.57 128 ASN F O 1
ATOM 9454 N N . PHE F 1 127 ? -38.655 6.924 -15.201 1.00 29.91 129 PHE F N 1
ATOM 9455 C CA . PHE F 1 127 ? -37.459 6.955 -14.375 1.00 32.89 129 PHE F CA 1
ATOM 9456 C C . PHE F 1 127 ? -36.718 5.641 -14.565 1.00 38.61 129 PHE F C 1
ATOM 9457 O O . PHE F 1 127 ? -37.293 4.577 -14.302 1.00 34.93 129 PHE F O 1
ATOM 9465 N N . PRO F 1 128 ? -35.471 5.661 -15.037 1.00 35.98 130 PRO F N 1
ATOM 9466 C CA . PRO F 1 128 ? -34.778 4.409 -15.380 1.00 37.43 130 PRO F CA 1
ATOM 9467 C C . PRO F 1 128 ? -34.757 3.442 -14.209 1.00 36.07 130 PRO F C 1
ATOM 9468 O O . PRO F 1 128 ? -34.416 3.813 -13.084 1.00 36.05 130 PRO F O 1
ATOM 9472 N N . ALA F 1 129 ? -35.120 2.185 -14.494 1.00 40.62 131 ALA F N 1
ATOM 9473 C CA . ALA F 1 129 ? -35.293 1.188 -13.442 1.00 38.46 131 ALA F CA 1
ATOM 9474 C C . ALA F 1 129 ? -34.034 1.016 -12.604 1.00 38.86 131 ALA F C 1
ATOM 9475 O O . ALA F 1 129 ? -34.124 0.762 -11.399 1.00 41.36 131 ALA F O 1
ATOM 9477 N N . ASN F 1 130 ? -32.859 1.155 -13.211 1.00 40.82 132 ASN F N 1
ATOM 9478 C CA . ASN F 1 130 ? -31.600 1.029 -12.492 1.00 41.99 132 ASN F CA 1
ATOM 9479 C C . ASN F 1 130 ? -30.939 2.370 -12.215 1.00 45.60 132 ASN F C 1
ATOM 9480 O O . ASN F 1 130 ? -29.764 2.400 -11.835 1.00 47.16 132 ASN F O 1
ATOM 9485 N N . GLY F 1 131 ? -31.662 3.471 -12.387 1.00 31.18 133 GLY F N 1
ATOM 9486 C CA . GLY F 1 131 ? -31.100 4.788 -12.201 1.00 38.32 133 GLY F CA 1
ATOM 9487 C C . GLY F 1 131 ? -31.103 5.205 -10.747 1.00 35.03 133 GLY F C 1
ATOM 9488 O O . GLY F 1 131 ? -31.670 4.541 -9.862 1.00 33.06 133 GLY F O 1
ATOM 9489 N N . PRO F 1 132 ? -30.453 6.337 -10.476 1.00 32.14 134 PRO F N 1
ATOM 9490 C CA . PRO F 1 132 ? -30.310 6.777 -9.080 1.00 32.33 134 PRO F CA 1
ATOM 9491 C C . PRO F 1 132 ? -31.630 7.074 -8.392 1.00 35.87 134 PRO F C 1
ATOM 9492 O O . PRO F 1 132 ? -31.735 6.856 -7.177 1.00 33.10 134 PRO F O 1
ATOM 9496 N N . VAL F 1 133 ? -32.643 7.566 -9.116 1.00 26.24 135 VAL F N 1
ATOM 9497 C CA . VAL F 1 133 ? -33.932 7.823 -8.477 1.00 29.52 135 VAL F CA 1
ATOM 9498 C C . VAL F 1 133 ? -34.573 6.514 -8.024 1.00 24.61 135 VAL F C 1
ATOM 9499 O O . VAL F 1 133 ? -34.941 6.360 -6.854 1.00 26.16 135 VAL F O 1
ATOM 9503 N N . MET F 1 134 ? -34.718 5.552 -8.941 1.00 28.47 136 MET F N 1
ATOM 9504 C CA . MET F 1 134 ? -35.385 4.303 -8.586 1.00 33.41 136 MET F CA 1
ATOM 9505 C C . MET F 1 134 ? -34.547 3.448 -7.646 1.00 35.00 136 MET F C 1
ATOM 9506 O O . MET F 1 134 ? -35.096 2.574 -6.966 1.00 33.95 136 MET F O 1
ATOM 9511 N N . LYS F 1 135 ? -33.236 3.675 -7.585 1.00 32.00 137 LYS F N 1
ATOM 9512 C CA . LYS F 1 135 ? -32.376 2.994 -6.628 1.00 37.82 137 LYS F CA 1
ATOM 9513 C C . LYS F 1 135 ? -32.135 3.825 -5.372 1.00 33.09 137 LYS F C 1
ATOM 9514 O O . LYS F 1 135 ? -31.277 3.466 -4.557 1.00 34.26 137 LYS F O 1
ATOM 9520 N N . LYS F 1 136 ? -32.881 4.917 -5.199 1.00 29.04 138 LYS F N 1
ATOM 9521 C CA . LYS F 1 136 ? -32.895 5.692 -3.955 1.00 31.79 138 LYS F CA 1
ATOM 9522 C C . LYS F 1 136 ? -31.490 6.160 -3.572 1.00 39.85 138 LYS F C 1
ATOM 9523 O O . LYS F 1 136 ? -31.023 5.962 -2.448 1.00 32.22 138 LYS F O 1
ATOM 9529 N N . LYS F 1 137 ? -30.810 6.786 -4.532 1.00 31.89 139 LYS F N 1
ATOM 9530 C CA . LYS F 1 137 ? -29.479 7.338 -4.331 1.00 31.64 139 LYS F CA 1
ATOM 9531 C C . LYS F 1 137 ? -29.500 8.842 -4.074 1.00 28.66 139 LYS F C 1
ATOM 9532 O O . LYS F 1 137 ? -28.439 9.475 -4.069 1.00 31.46 139 LYS F O 1
ATOM 9538 N N . GLY F 1 138 ? -30.677 9.429 -3.875 1.00 27.53 140 GLY F N 1
ATOM 9539 C CA . GLY F 1 138 ? -30.753 10.869 -3.709 1.00 26.61 140 GLY F CA 1
ATOM 9540 C C . GLY F 1 138 ? -30.231 11.319 -2.357 1.00 31.01 140 GLY F C 1
ATOM 9541 O O . GLY F 1 138 ? -30.370 10.632 -1.343 1.00 28.52 140 GLY F O 1
ATOM 9542 N N . VAL F 1 139 ? -29.616 12.500 -2.347 1.00 27.66 141 VAL F N 1
ATOM 9543 C CA . VAL F 1 139 ? -29.152 13.142 -1.118 1.00 24.97 141 VAL F CA 1
ATOM 9544 C C . VAL F 1 139 ? -29.975 14.391 -0.808 1.00 26.88 141 VAL F C 1
ATOM 9545 O O . VAL F 1 139 ? -30.674 14.448 0.206 1.00 26.40 141 VAL F O 1
ATOM 9549 N N . ASN F 1 140 ? -29.908 15.398 -1.676 1.00 27.20 142 ASN F N 1
ATOM 9550 C CA . ASN F 1 140 ? -30.587 16.678 -1.508 1.00 24.48 142 ASN F CA 1
ATOM 9551 C C . ASN F 1 140 ? -30.445 17.474 -2.798 1.00 27.84 142 ASN F C 1
ATOM 9552 O O . ASN F 1 140 ? -29.464 17.313 -3.533 1.00 28.98 142 ASN F O 1
ATOM 9557 N N . TRP F 1 141 ? -31.424 18.336 -3.059 1.00 21.70 143 TRP F N 1
ATOM 9558 C CA . TRP F 1 141 ? -31.295 19.305 -4.139 1.00 28.13 143 TRP F CA 1
ATOM 9559 C C . TRP F 1 141 ? -30.247 20.351 -3.786 1.00 25.51 143 TRP F C 1
ATOM 9560 O O . TRP F 1 141 ? -30.131 20.771 -2.631 1.00 30.61 143 TRP F O 1
ATOM 9571 N N . GLU F 1 142 ? -29.481 20.778 -4.788 1.00 27.93 144 GLU F N 1
ATOM 9572 C CA . GLU F 1 142 ? -28.605 21.916 -4.592 1.00 29.78 144 GLU F CA 1
ATOM 9573 C C . GLU F 1 142 ? -29.442 23.184 -4.443 1.00 25.81 144 GLU F C 1
ATOM 9574 O O . GLU F 1 142 ? -30.571 23.252 -4.940 1.00 25.58 144 GLU F O 1
ATOM 9580 N N . PRO F 1 143 ? -28.923 24.195 -3.747 1.00 31.66 145 PRO F N 1
ATOM 9581 C CA . PRO F 1 143 ? -29.569 25.512 -3.781 1.00 27.34 145 PRO F CA 1
ATOM 9582 C C . PRO F 1 143 ? -29.743 25.959 -5.226 1.00 34.16 145 PRO F C 1
ATOM 9583 O O . PRO F 1 143 ? -28.918 25.656 -6.092 1.00 28.52 145 PRO F O 1
ATOM 9587 N N . SER F 1 144 ? -30.843 26.655 -5.496 1.00 28.82 146 SER F N 1
ATOM 9588 C CA . SER F 1 144 ? -31.171 27.012 -6.868 1.00 24.76 146 SER F CA 1
ATOM 9589 C C . SER F 1 144 ? -31.720 28.429 -6.921 1.00 27.22 146 SER F C 1
ATOM 9590 O O . SER F 1 144 ? -32.094 29.022 -5.905 1.00 27.57 146 SER F O 1
ATOM 9593 N N . SER F 1 145 ? -31.773 28.959 -8.140 1.00 27.60 147 SER F N 1
ATOM 9594 C CA . SER F 1 145 ? -32.276 30.300 -8.413 1.00 24.78 147 SER F CA 1
ATOM 9595 C C . SER F 1 145 ? -33.333 30.192 -9.507 1.00 24.26 147 SER F C 1
ATOM 9596 O O . SER F 1 145 ? -33.015 29.849 -10.651 1.00 27.83 147 SER F O 1
ATOM 9599 N N . GLU F 1 146 ? -34.583 30.478 -9.157 1.00 23.14 148 GLU F N 1
ATOM 9600 C CA . GLU F 1 146 ? -35.711 30.384 -10.077 1.00 25.40 148 GLU F CA 1
ATOM 9601 C C . GLU F 1 146 ? -36.010 31.754 -10.688 1.00 24.83 148 GLU F C 1
ATOM 9602 O O . GLU F 1 146 ? -36.209 32.734 -9.960 1.00 26.52 148 GLU F O 1
ATOM 9608 N N . THR F 1 147 ? -36.040 31.824 -12.021 1.00 24.09 149 THR F N 1
ATOM 9609 C CA . THR F 1 147 ? -36.398 33.067 -12.701 1.00 25.54 149 THR F CA 1
ATOM 9610 C C . THR F 1 147 ? -37.915 33.177 -12.808 1.00 28.12 149 THR F C 1
ATOM 9611 O O . THR F 1 147 ? -38.578 32.261 -13.306 1.00 30.15 149 THR F O 1
ATOM 9615 N N . ILE F 1 148 ? -38.459 34.292 -12.326 1.00 25.63 150 ILE F N 1
ATOM 9616 C CA . ILE F 1 148 ? -39.900 34.533 -12.290 1.00 28.69 150 ILE F CA 1
ATOM 9617 C C . ILE F 1 148 ? -40.225 35.629 -13.299 1.00 27.95 150 ILE F C 1
ATOM 9618 O O . ILE F 1 148 ? -39.762 36.770 -13.160 1.00 28.29 150 ILE F O 1
ATOM 9623 N N . THR F 1 149 ? -41.051 35.301 -14.292 1.00 28.03 151 THR F N 1
ATOM 9624 C CA . THR F 1 149 ? -41.389 36.229 -15.366 1.00 31.05 151 THR F CA 1
ATOM 9625 C C . THR F 1 149 ? -42.890 36.480 -15.385 1.00 30.14 151 THR F C 1
ATOM 9626 O O . THR F 1 149 ? -43.675 35.526 -15.529 1.00 29.45 151 THR F O 1
ATOM 9630 N N . PRO F 1 150 ? -43.338 37.721 -15.256 1.00 30.47 152 PRO F N 1
ATOM 9631 C CA . PRO F 1 150 ? -44.776 37.993 -15.292 1.00 28.65 152 PRO F CA 1
ATOM 9632 C C . PRO F 1 150 ? -45.311 38.092 -16.711 1.00 37.55 152 PRO F C 1
ATOM 9633 O O . PRO F 1 150 ? -44.602 38.467 -17.648 1.00 41.88 152 PRO F O 1
ATOM 9637 N N . SER F 1 151 ? -46.593 37.748 -16.857 1.00 37.13 153 SER F N 1
ATOM 9638 C CA . SER F 1 151 ? -47.339 38.024 -18.084 1.00 48.32 153 SER F CA 1
ATOM 9639 C C . SER F 1 151 ? -48.823 37.731 -17.906 1.00 44.11 153 SER F C 1
ATOM 9640 O O . SER F 1 151 ? -49.188 36.678 -17.379 1.00 49.42 153 SER F O 1
ATOM 9643 N N . ASP F 1 152 ? -49.679 38.654 -18.348 1.00 52.21 154 ASP F N 1
ATOM 9644 C CA . ASP F 1 152 ? -51.121 38.424 -18.453 1.00 52.37 154 ASP F CA 1
ATOM 9645 C C . ASP F 1 152 ? -51.714 37.882 -17.152 1.00 50.02 154 ASP F C 1
ATOM 9646 O O . ASP F 1 152 ? -52.466 36.903 -17.138 1.00 49.49 154 ASP F O 1
ATOM 9651 N N . GLY F 1 153 ? -51.357 38.524 -16.044 1.00 40.67 155 GLY F N 1
ATOM 9652 C CA . GLY F 1 153 ? -51.907 38.157 -14.757 1.00 41.91 155 GLY F CA 1
ATOM 9653 C C . GLY F 1 153 ? -51.365 36.888 -14.130 1.00 39.58 155 GLY F C 1
ATOM 9654 O O . GLY F 1 153 ? -51.847 36.503 -13.059 1.00 32.57 155 GLY F O 1
ATOM 9655 N N . ILE F 1 154 ? -50.393 36.217 -14.748 1.00 37.16 156 ILE F N 1
ATOM 9656 C CA . ILE F 1 154 ? -49.790 35.019 -14.177 1.00 31.57 156 ILE F CA 1
ATOM 9657 C C . ILE F 1 154 ? -48.278 35.217 -14.089 1.00 32.15 156 ILE F C 1
ATOM 9658 O O . ILE F 1 154 ? -47.718 36.182 -14.615 1.00 29.97 156 ILE F O 1
ATOM 9663 N N . LEU F 1 155 ? -47.622 34.287 -13.396 1.00 25.98 157 LEU F N 1
ATOM 9664 C CA . LEU F 1 155 ? -46.169 34.232 -13.322 1.00 26.39 157 LEU F CA 1
ATOM 9665 C C . LEU F 1 155 ? -45.686 32.891 -13.849 1.00 24.96 157 LEU F C 1
ATOM 9666 O O . LEU F 1 155 ? -46.316 31.855 -13.608 1.00 26.45 157 LEU F O 1
ATOM 9671 N N . LYS F 1 156 ? -44.561 32.906 -14.555 1.00 26.80 158 LYS F N 1
ATOM 9672 C CA . LYS F 1 156 ? -43.903 31.682 -14.988 1.00 27.66 158 LYS F CA 1
ATOM 9673 C C . LYS F 1 156 ? -42.527 31.605 -14.345 1.00 32.06 158 LYS F C 1
ATOM 9674 O O . LYS F 1 156 ? -41.783 32.592 -14.341 1.00 30.18 158 LYS F O 1
ATOM 9680 N N . GLY F 1 157 ? -42.204 30.437 -13.800 1.00 28.12 159 GLY F N 1
ATOM 9681 C CA . GLY F 1 157 ? -40.913 30.183 -13.176 1.00 23.59 159 GLY F CA 1
ATOM 9682 C C . GLY F 1 157 ? -40.129 29.154 -13.970 1.00 33.35 159 GLY F C 1
ATOM 9683 O O . GLY F 1 157 ? -40.690 28.162 -14.439 1.00 33.07 159 GLY F O 1
ATOM 9684 N N . ASP F 1 158 ? -38.831 29.413 -14.129 1.00 27.43 160 ASP F N 1
ATOM 9685 C CA . ASP F 1 158 ? -37.890 28.484 -14.740 1.00 29.01 160 ASP F CA 1
ATOM 9686 C C . ASP F 1 158 ? -36.725 28.308 -13.784 1.00 27.73 160 ASP F C 1
ATOM 9687 O O . ASP F 1 158 ? -36.144 29.298 -13.335 1.00 29.11 160 ASP F O 1
ATOM 9692 N N . VAL F 1 159 ? -36.381 27.064 -13.467 1.00 26.03 161 VAL F N 1
ATOM 9693 C CA . VAL F 1 159 ? -35.204 26.817 -12.644 1.00 28.28 161 VAL F CA 1
ATOM 9694 C C . VAL F 1 159 ? -34.559 25.513 -13.088 1.00 31.62 161 VAL F C 1
ATOM 9695 O O . VAL F 1 159 ? -35.243 24.519 -13.348 1.00 28.96 161 VAL F O 1
ATOM 9699 N N . THR F 1 160 ? -33.234 25.539 -13.201 1.00 25.67 162 THR F N 1
ATOM 9700 C CA . THR F 1 160 ? -32.442 24.344 -13.450 1.00 28.83 162 THR F CA 1
ATOM 9701 C C . THR F 1 160 ? -32.076 23.734 -12.105 1.00 29.63 162 THR F C 1
ATOM 9702 O O . THR F 1 160 ? -31.494 24.412 -11.252 1.00 33.63 162 THR F O 1
ATOM 9706 N N . MET F 1 161 ? -32.418 22.463 -11.921 1.00 25.90 163 MET F N 1
ATOM 9707 C CA . MET F 1 161 ? -32.267 21.773 -10.649 1.00 31.13 163 MET F CA 1
ATOM 9708 C C . MET F 1 161 ? -31.175 20.718 -10.749 1.00 27.46 163 MET F C 1
ATOM 9709 O O . MET F 1 161 ? -31.020 20.072 -11.790 1.00 34.85 163 MET F O 1
ATOM 9714 N N . PHE F 1 162 ? -30.420 20.546 -9.664 1.00 23.92 164 PHE F N 1
ATOM 9715 C CA . PHE F 1 162 ? -29.407 19.499 -9.569 1.00 30.46 164 PHE F CA 1
ATOM 9716 C C . PHE F 1 162 ? -29.644 18.686 -8.305 1.00 28.34 164 PHE F C 1
ATOM 9717 O O . PHE F 1 162 ? -29.557 19.218 -7.193 1.00 24.98 164 PHE F O 1
ATOM 9725 N N . LEU F 1 163 ? -29.921 17.399 -8.476 1.00 22.98 165 LEU F N 1
ATOM 9726 C CA . LEU F 1 163 ? -30.082 16.479 -7.356 1.00 21.76 165 LEU F CA 1
ATOM 9727 C C . LEU F 1 163 ? -28.722 15.863 -7.035 1.00 22.79 165 LEU F C 1
ATOM 9728 O O . LEU F 1 163 ? -28.174 15.096 -7.838 1.00 27.68 165 LEU F O 1
ATOM 9733 N N . VAL F 1 164 ? -28.168 16.214 -5.873 1.00 25.59 166 VAL F N 1
ATOM 9734 C CA . VAL F 1 164 ? -26.939 15.585 -5.409 1.00 28.76 166 VAL F CA 1
ATOM 9735 C C . VAL F 1 164 ? -27.207 14.113 -5.133 1.00 30.34 166 VAL F C 1
ATOM 9736 O O . VAL F 1 164 ? -28.206 13.757 -4.494 1.00 26.92 166 VAL F O 1
ATOM 9740 N N . LEU F 1 165 ? -26.315 13.250 -5.610 1.00 26.16 167 LEU F N 1
ATOM 9741 C CA . LEU F 1 165 ? -26.450 11.808 -5.458 1.00 27.62 167 LEU F CA 1
ATOM 9742 C C . LEU F 1 165 ? -25.356 11.255 -4.555 1.00 30.03 167 LEU F C 1
ATOM 9743 O O . LEU F 1 165 ? -24.320 11.888 -4.335 1.00 32.39 167 LEU F O 1
ATOM 9748 N N . GLU F 1 166 ? -25.598 10.053 -4.029 1.00 29.02 168 GLU F N 1
ATOM 9749 C CA . GLU F 1 166 ? -24.535 9.323 -3.359 1.00 33.16 168 GLU F CA 1
ATOM 9750 C C . GLU F 1 166 ? -23.391 9.091 -4.339 1.00 37.61 168 GLU F C 1
ATOM 9751 O O . GLU F 1 166 ? -23.610 8.848 -5.530 1.00 35.27 168 GLU F O 1
ATOM 9757 N N . GLY F 1 167 ? -22.162 9.190 -3.843 1.00 40.36 169 GLY F N 1
ATOM 9758 C CA . GLY F 1 167 ? -20.996 9.009 -4.681 1.00 33.73 169 GLY F CA 1
ATOM 9759 C C . GLY F 1 167 ? -20.479 10.266 -5.353 1.00 36.21 169 GLY F C 1
ATOM 9760 O O . GLY F 1 167 ? -19.418 10.216 -5.983 1.00 39.55 169 GLY F O 1
ATOM 9761 N N . GLY F 1 168 ? -21.190 11.383 -5.258 1.00 37.96 170 GLY F N 1
ATOM 9762 C CA . GLY F 1 168 ? -20.663 12.668 -5.676 1.00 41.51 170 GLY F CA 1
ATOM 9763 C C . GLY F 1 168 ? -21.235 13.238 -6.957 1.00 52.26 170 GLY F C 1
ATOM 9764 O O . GLY F 1 168 ? -21.020 14.429 -7.224 1.00 45.59 170 GLY F O 1
ATOM 9765 N N . GLN F 1 169 ? -21.944 12.450 -7.763 1.00 43.60 171 GLN F N 1
ATOM 9766 C CA . GLN F 1 169 ? -22.459 12.993 -9.012 1.00 43.68 171 GLN F CA 1
ATOM 9767 C C . GLN F 1 169 ? -23.786 13.714 -8.784 1.00 43.93 171 GLN F C 1
ATOM 9768 O O . GLN F 1 169 ? -24.408 13.611 -7.723 1.00 40.71 171 GLN F O 1
ATOM 9774 N N . ARG F 1 170 ? -24.209 14.476 -9.793 1.00 46.04 172 ARG F N 1
ATOM 9775 C CA . ARG F 1 170 ? -25.492 15.165 -9.754 1.00 45.52 172 ARG F CA 1
ATOM 9776 C C . ARG F 1 170 ? -26.379 14.726 -10.911 1.00 48.25 172 ARG F C 1
ATOM 9777 O O . ARG F 1 170 ? -25.894 14.351 -11.983 1.00 53.51 172 ARG F O 1
ATOM 9785 N N . LEU F 1 171 ? -27.690 14.811 -10.687 1.00 34.30 173 LEU F N 1
ATOM 9786 C CA . LEU F 1 171 ? -28.706 14.553 -11.701 1.00 36.37 173 LEU F CA 1
ATOM 9787 C C . LEU F 1 171 ? -29.404 15.867 -12.037 1.00 36.90 173 LEU F C 1
ATOM 9788 O O . LEU F 1 171 ? -29.955 16.522 -11.147 1.00 30.77 173 LEU F O 1
ATOM 9793 N N . LYS F 1 172 ? -29.387 16.245 -13.318 1.00 31.90 174 LYS F N 1
ATOM 9794 C CA . LYS F 1 172 ? -29.916 17.533 -13.760 1.00 33.80 174 LYS F CA 1
ATOM 9795 C C . LYS F 1 172 ? -31.366 17.410 -14.217 1.00 31.22 174 LYS F C 1
ATOM 9796 O O . LYS F 1 172 ? -31.746 16.425 -14.858 1.00 36.00 174 LYS F O 1
ATOM 9802 N N . ALA F 1 173 ? -32.173 18.420 -13.884 1.00 29.49 175 ALA F N 1
ATOM 9803 C CA . ALA F 1 173 ? -33.568 18.477 -14.304 1.00 29.70 175 ALA F CA 1
ATOM 9804 C C . ALA F 1 173 ? -33.962 19.923 -14.571 1.00 36.77 175 ALA F C 1
ATOM 9805 O O . ALA F 1 173 ? -33.446 20.848 -13.939 1.00 34.60 175 ALA F O 1
ATOM 9807 N N . LEU F 1 174 ? -34.892 20.107 -15.506 1.00 32.01 176 LEU F N 1
ATOM 9808 C CA . LEU F 1 174 ? -35.435 21.421 -15.837 1.00 33.49 176 LEU F CA 1
ATOM 9809 C C . LEU F 1 174 ? -36.858 21.514 -15.306 1.00 32.71 176 LEU F C 1
ATOM 9810 O O . LEU F 1 174 ? -37.717 20.715 -15.692 1.00 28.29 176 LEU F O 1
ATOM 9815 N N . PHE F 1 175 ? -37.101 22.495 -14.438 1.00 26.53 177 PHE F N 1
ATOM 9816 C CA . PHE F 1 175 ? -38.403 22.736 -13.826 1.00 22.86 177 PHE F CA 1
ATOM 9817 C C . PHE F 1 175 ? -39.025 23.982 -14.444 1.00 30.60 177 PHE F C 1
ATOM 9818 O O . PHE F 1 175 ? -38.382 25.036 -14.497 1.00 29.37 177 PHE F O 1
ATOM 9826 N N . GLN F 1 176 ? -40.275 23.868 -14.889 1.00 25.35 178 GLN F N 1
ATOM 9827 C CA . GLN F 1 176 ? -41.024 24.994 -15.434 1.00 26.68 178 GLN F CA 1
ATOM 9828 C C . GLN F 1 176 ? -42.390 25.041 -14.769 1.00 30.57 178 GLN F C 1
ATOM 9829 O O . GLN F 1 176 ? -43.091 24.027 -14.722 1.00 26.85 178 GLN F O 1
ATOM 9835 N N . THR F 1 177 ? -42.764 26.212 -14.250 1.00 25.80 179 THR F N 1
ATOM 9836 C CA . THR F 1 177 ? -43.958 26.351 -13.425 1.00 27.80 179 THR F CA 1
ATOM 9837 C C . THR F 1 177 ? -44.773 27.549 -13.882 1.00 32.51 179 THR F C 1
ATOM 9838 O O . THR F 1 177 ? -44.214 28.600 -14.202 1.00 27.18 179 THR F O 1
ATOM 9842 N N . THR F 1 178 ? -46.094 27.392 -13.904 1.00 25.60 180 THR F N 1
ATOM 9843 C CA . THR F 1 178 ? -47.011 28.510 -14.101 1.00 27.75 180 THR F CA 1
ATOM 9844 C C . THR F 1 178 ? -47.829 28.700 -12.833 1.00 28.41 180 THR F C 1
ATOM 9845 O O . THR F 1 178 ? -48.502 27.767 -12.386 1.00 25.47 180 THR F O 1
ATOM 9849 N N . TYR F 1 179 ? -47.762 29.900 -12.259 1.00 24.94 181 TYR F N 1
ATOM 9850 C CA . TYR F 1 179 ? -48.468 30.253 -11.031 1.00 27.81 181 TYR F CA 1
ATOM 9851 C C . TYR F 1 179 ? -49.659 31.136 -11.376 1.00 29.94 181 TYR F C 1
ATOM 9852 O O . TYR F 1 179 ? -49.508 32.131 -12.094 1.00 28.03 181 TYR F O 1
ATOM 9861 N N . LYS F 1 180 ? -50.832 30.795 -10.841 1.00 27.99 182 LYS F N 1
ATOM 9862 C CA . LYS F 1 180 ? -52.086 31.422 -11.255 1.00 33.72 182 LYS F CA 1
ATOM 9863 C C . LYS F 1 180 ? -52.887 31.832 -10.026 1.00 30.73 182 LYS F C 1
ATOM 9864 O O . LYS F 1 180 ? -53.427 30.976 -9.319 1.00 28.32 182 LYS F O 1
ATOM 9870 N N . ALA F 1 181 ? -52.974 33.137 -9.778 1.00 29.84 183 ALA F N 1
ATOM 9871 C CA . ALA F 1 181 ? -53.854 33.644 -8.739 1.00 33.84 183 ALA F CA 1
ATOM 9872 C C . ALA F 1 181 ? -55.302 33.626 -9.220 1.00 41.28 183 ALA F C 1
ATOM 9873 O O . ALA F 1 181 ? -55.587 33.654 -10.421 1.00 39.45 183 ALA F O 1
ATOM 9875 N N . ASN F 1 182 ? -56.223 33.579 -8.262 1.00 42.24 184 ASN F N 1
ATOM 9876 C CA . ASN F 1 182 ? -57.648 33.541 -8.564 1.00 44.55 184 ASN F CA 1
ATOM 9877 C C . ASN F 1 182 ? -58.253 34.924 -8.780 1.00 47.64 184 ASN F C 1
ATOM 9878 O O . ASN F 1 182 ? -59.460 35.024 -9.020 1.00 53.34 184 ASN F O 1
ATOM 9883 N N . LYS F 1 183 ? -57.452 35.986 -8.711 1.00 47.69 185 LYS F N 1
ATOM 9884 C CA . LYS F 1 183 ? -57.957 37.342 -8.863 1.00 32.59 185 LYS F CA 1
ATOM 9885 C C . LYS F 1 183 ? -56.839 38.222 -9.402 1.00 37.91 185 LYS F C 1
ATOM 9886 O O . LYS F 1 183 ? -55.670 37.829 -9.432 1.00 37.91 185 LYS F O 1
ATOM 9892 N N . VAL F 1 184 ? -57.213 39.432 -9.814 1.00 33.04 186 VAL F N 1
ATOM 9893 C CA . VAL F 1 184 ? -56.233 40.397 -10.298 1.00 39.79 186 VAL F CA 1
ATOM 9894 C C . VAL F 1 184 ? -55.445 40.951 -9.120 1.00 35.65 186 VAL F C 1
ATOM 9895 O O . VAL F 1 184 ? -56.020 41.353 -8.100 1.00 38.70 186 VAL F O 1
ATOM 9899 N N . VAL F 1 185 ? -54.118 40.967 -9.251 1.00 32.50 187 VAL F N 1
ATOM 9900 C CA . VAL F 1 185 ? -53.229 41.524 -8.242 1.00 28.54 187 VAL F CA 1
ATOM 9901 C C . VAL F 1 185 ? -52.196 42.402 -8.936 1.00 30.43 187 VAL F C 1
ATOM 9902 O O . VAL F 1 185 ? -52.042 42.376 -10.156 1.00 29.93 187 VAL F O 1
ATOM 9906 N N . LYS F 1 186 ? -51.478 43.184 -8.131 1.00 29.58 188 LYS F N 1
ATOM 9907 C CA . LYS F 1 186 ? -50.408 44.019 -8.661 1.00 34.88 188 LYS F CA 1
ATOM 9908 C C . LYS F 1 186 ? -49.223 43.148 -9.061 1.00 26.04 188 LYS F C 1
ATOM 9909 O O . LYS F 1 186 ? -48.736 42.341 -8.263 1.00 29.07 188 LYS F O 1
ATOM 9915 N N . MET F 1 187 ? -48.752 43.325 -10.295 1.00 26.26 189 MET F N 1
ATOM 9916 C CA . MET F 1 187 ? -47.763 42.395 -10.828 1.00 26.24 189 MET F CA 1
ATOM 9917 C C . MET F 1 187 ? -46.342 42.893 -10.561 1.00 26.05 189 MET F C 1
ATOM 9918 O O . MET F 1 187 ? -46.058 44.085 -10.719 1.00 26.91 189 MET F O 1
ATOM 9923 N N . PRO F 1 188 ? -45.445 41.996 -10.173 1.00 24.69 190 PRO F N 1
ATOM 9924 C CA . PRO F 1 188 ? -44.053 42.374 -9.965 1.00 25.80 190 PRO F CA 1
ATOM 9925 C C . PRO F 1 188 ? -43.331 42.466 -11.296 1.00 22.05 190 PRO F C 1
ATOM 9926 O O . PRO F 1 188 ? -43.867 42.034 -12.326 1.00 25.69 190 PRO F O 1
ATOM 9930 N N . PRO F 1 189 ? -42.120 43.012 -11.320 1.00 27.42 191 PRO F N 1
ATOM 9931 C CA . PRO F 1 189 ? -41.280 42.883 -12.510 1.00 28.60 191 PRO F CA 1
ATOM 9932 C C . PRO F 1 189 ? -40.695 41.480 -12.557 1.00 28.88 191 PRO F C 1
ATOM 9933 O O . PRO F 1 189 ? -40.865 40.674 -11.642 1.00 26.87 191 PRO F O 1
ATOM 9937 N N . ARG F 1 190 ? -39.999 41.195 -13.651 1.00 30.17 192 ARG F N 1
ATOM 9938 C CA . ARG F 1 190 ? -39.193 39.984 -13.705 1.00 29.93 192 ARG F CA 1
ATOM 9939 C C . ARG F 1 190 ? -38.195 39.996 -12.550 1.00 27.28 192 ARG F C 1
ATOM 9940 O O . ARG F 1 190 ? -37.545 41.016 -12.292 1.00 28.47 192 ARG F O 1
ATOM 9948 N N . HIS F 1 191 ? -38.089 38.871 -11.839 1.00 29.80 193 HIS F N 1
ATOM 9949 C CA . HIS F 1 191 ? -37.206 38.780 -10.678 1.00 25.53 193 HIS F CA 1
ATOM 9950 C C . HIS F 1 191 ? -36.791 37.324 -10.489 1.00 29.85 193 HIS F C 1
ATOM 9951 O O . HIS F 1 191 ? -37.100 36.456 -11.312 1.00 24.81 193 HIS F O 1
ATOM 9958 N N . LYS F 1 192 ? -36.069 37.056 -9.405 1.00 24.51 194 LYS F N 1
ATOM 9959 C CA . LYS F 1 192 ? -35.613 35.710 -9.108 1.00 25.30 194 LYS F CA 1
ATOM 9960 C C . LYS F 1 192 ? -35.965 35.346 -7.671 1.00 24.28 194 LYS F C 1
ATOM 9961 O O . LYS F 1 192 ? -36.147 36.213 -6.811 1.00 25.96 194 LYS F O 1
ATOM 9967 N N . ILE F 1 193 ? -36.070 34.042 -7.422 1.00 23.88 195 ILE F N 1
ATOM 9968 C CA . ILE F 1 193 ? -36.264 33.512 -6.077 1.00 22.43 195 ILE F CA 1
ATOM 9969 C C . ILE F 1 193 ? -35.170 32.490 -5.825 1.00 28.02 195 ILE F C 1
ATOM 9970 O O . ILE F 1 193 ? -35.007 31.540 -6.602 1.00 25.85 195 ILE F O 1
ATOM 9975 N N . GLU F 1 194 ? -34.402 32.699 -4.766 1.00 25.14 196 GLU F N 1
ATOM 9976 C CA . GLU F 1 194 ? -33.341 31.775 -4.404 1.00 24.63 196 GLU F CA 1
ATOM 9977 C C . GLU F 1 194 ? -33.876 30.782 -3.379 1.00 24.75 196 GLU F C 1
ATOM 9978 O O . GLU F 1 194 ? -34.440 31.180 -2.354 1.00 25.74 196 GLU F O 1
ATOM 9984 N N . HIS F 1 195 ? -33.712 29.492 -3.675 1.00 24.74 197 HIS F N 1
ATOM 9985 C CA . HIS F 1 195 ? -34.299 28.401 -2.907 1.00 22.39 197 HIS F CA 1
ATOM 9986 C C . HIS F 1 195 ? -33.219 27.611 -2.181 1.00 25.79 197 HIS F C 1
ATOM 9987 O O . HIS F 1 195 ? -32.141 27.360 -2.729 1.00 26.60 197 HIS F O 1
ATOM 9994 N N . ARG F 1 196 ? -33.529 27.187 -0.962 1.00 21.03 198 ARG F N 1
ATOM 9995 C CA . ARG F 1 196 ? -32.731 26.189 -0.263 1.00 21.52 198 ARG F CA 1
ATOM 9996 C C . ARG F 1 196 ? -33.693 25.180 0.342 1.00 25.38 198 ARG F C 1
ATOM 9997 O O . ARG F 1 196 ? -34.527 25.548 1.173 1.00 29.23 198 ARG F O 1
ATOM 10005 N N . LEU F 1 197 ? -33.592 23.919 -0.077 1.00 22.77 199 LEU F N 1
ATOM 10006 C CA . LEU F 1 197 ? -34.523 22.873 0.339 1.00 20.41 199 LEU F CA 1
ATOM 10007 C C . LEU F 1 197 ? -33.739 21.675 0.844 1.00 23.30 199 LEU F C 1
ATOM 10008 O O . LEU F 1 197 ? -32.856 21.174 0.142 1.00 25.25 199 LEU F O 1
ATOM 10013 N N . VAL F 1 198 ? -34.061 21.212 2.055 1.00 23.83 200 VAL F N 1
ATOM 10014 C CA . VAL F 1 198 ? -33.321 20.132 2.699 1.00 24.51 200 VAL F CA 1
ATOM 10015 C C . VAL F 1 198 ? -34.298 19.090 3.223 1.00 23.92 200 VAL F C 1
ATOM 10016 O O . VAL F 1 198 ? -35.320 19.422 3.836 1.00 22.58 200 VAL F O 1
ATOM 10020 N N . ARG F 1 199 ? -33.977 17.823 2.972 1.00 20.30 201 ARG F N 1
ATOM 10021 C CA . ARG F 1 199 ? -34.805 16.688 3.349 1.00 20.76 201 ARG F CA 1
ATOM 10022 C C . ARG F 1 199 ? -34.121 15.870 4.440 1.00 25.35 201 ARG F C 1
ATOM 10023 O O . ARG F 1 199 ? -32.905 15.651 4.396 1.00 22.11 201 ARG F O 1
ATOM 10031 N N . SER F 1 200 ? -34.909 15.418 5.424 1.00 20.48 202 SER F N 1
ATOM 10032 C CA . SER F 1 200 ? -34.475 14.448 6.424 1.00 27.26 202 SER F CA 1
ATOM 10033 C C . SER F 1 200 ? -35.519 13.344 6.522 1.00 26.49 202 SER F C 1
ATOM 10034 O O . SER F 1 200 ? -36.723 13.623 6.517 1.00 25.75 202 SER F O 1
ATOM 10037 N N . GLU F 1 201 ? -35.061 12.093 6.609 1.00 21.58 203 GLU F N 1
ATOM 10038 C CA . GLU F 1 201 ? -35.946 10.940 6.723 1.00 26.54 203 GLU F CA 1
ATOM 10039 C C . GLU F 1 201 ? -35.520 10.042 7.878 1.00 23.79 203 GLU F C 1
ATOM 10040 O O . GLU F 1 201 ? -34.397 10.120 8.383 1.00 24.16 203 GLU F O 1
ATOM 10046 N N . ASP F 1 202 ? -36.440 9.158 8.278 1.00 23.79 204 ASP F N 1
ATOM 10047 C CA . ASP F 1 202 ? -36.178 8.229 9.371 1.00 25.78 204 ASP F CA 1
ATOM 10048 C C . ASP F 1 202 ? -36.798 6.859 9.124 1.00 29.52 204 ASP F C 1
ATOM 10049 O O . ASP F 1 202 ? -36.864 6.046 10.059 1.00 27.29 204 ASP F O 1
ATOM 10054 N N . GLY F 1 203 ? -37.274 6.590 7.909 1.00 27.33 205 GLY F N 1
ATOM 10055 C CA . GLY F 1 203 ? -37.946 5.351 7.604 1.00 29.75 205 GLY F CA 1
ATOM 10056 C C . GLY F 1 203 ? -39.453 5.396 7.735 1.00 37.56 205 GLY F C 1
ATOM 10057 O O . GLY F 1 203 ? -40.137 4.534 7.173 1.00 37.68 205 GLY F O 1
ATOM 10058 N N . GLU F 1 204 ? -39.992 6.371 8.460 1.00 28.70 206 GLU F N 1
ATOM 10059 C CA . GLU F 1 204 ? -41.427 6.418 8.718 1.00 26.63 206 GLU F CA 1
ATOM 10060 C C . GLU F 1 204 ? -41.996 7.788 8.383 1.00 27.30 206 GLU F C 1
ATOM 10061 O O . GLU F 1 204 ? -43.177 7.909 8.040 1.00 32.70 206 GLU F O 1
ATOM 10067 N N . THR F 1 205 ? -41.174 8.826 8.508 1.00 25.25 207 THR F N 1
ATOM 10068 C CA . THR F 1 205 ? -41.592 10.191 8.226 1.00 27.05 207 THR F CA 1
ATOM 10069 C C . THR F 1 205 ? -40.554 10.873 7.346 1.00 24.85 207 THR F C 1
ATOM 10070 O O . THR F 1 205 ? -39.429 10.393 7.188 1.00 25.22 207 THR F O 1
ATOM 10074 N N . ILE F 1 206 ? -40.956 12.009 6.778 1.00 21.18 208 ILE F N 1
ATOM 10075 C CA . ILE F 1 206 ? -40.102 12.854 5.947 1.00 21.38 208 ILE F CA 1
ATOM 10076 C C . ILE F 1 206 ? -40.253 14.280 6.449 1.00 24.10 208 ILE F C 1
ATOM 10077 O O . ILE F 1 206 ? -41.371 14.806 6.493 1.00 25.56 208 ILE F O 1
ATOM 10082 N N . GLN F 1 207 ? -39.141 14.901 6.833 1.00 22.13 209 GLN F N 1
ATOM 10083 C CA . GLN F 1 207 ? -39.125 16.318 7.162 1.00 23.73 209 GLN F CA 1
ATOM 10084 C C . GLN F 1 207 ? -38.518 17.107 6.007 1.00 25.26 209 GLN F C 1
ATOM 10085 O O . GLN F 1 207 ? -37.451 16.748 5.494 1.00 25.40 209 GLN F O 1
ATOM 10091 N N . LEU F 1 208 ? -39.197 18.179 5.602 1.00 20.11 210 LEU F N 1
ATOM 10092 C CA . LEU F 1 208 ? -38.682 19.104 4.603 1.00 22.38 210 LEU F CA 1
ATOM 10093 C C . LEU F 1 208 ? -38.573 20.487 5.222 1.00 24.38 210 LEU F C 1
ATOM 10094 O O . LEU F 1 208 ? -39.449 20.910 5.982 1.00 25.21 210 LEU F O 1
ATOM 10099 N N . GLN F 1 209 ? -37.491 21.184 4.909 1.00 21.75 211 GLN F N 1
ATOM 10100 C CA . GLN F 1 209 ? -37.319 22.563 5.341 1.00 24.11 211 GLN F CA 1
ATOM 10101 C C . GLN F 1 209 ? -36.893 23.378 4.133 1.00 27.93 211 GLN F C 1
ATOM 10102 O O . GLN F 1 209 ? -35.963 22.990 3.417 1.00 26.10 211 GLN F O 1
ATOM 10108 N N . GLU F 1 210 ? -37.596 24.481 3.880 1.00 21.98 212 GLU F N 1
ATOM 10109 C CA . GLU F 1 210 ? -37.298 25.321 2.731 1.00 19.31 212 GLU F CA 1
ATOM 10110 C C . GLU F 1 210 ? -37.112 26.757 3.185 1.00 20.08 212 GLU F C 1
ATOM 10111 O O . GLU F 1 210 ? -37.796 27.230 4.098 1.00 26.80 212 GLU F O 1
ATOM 10117 N N . HIS F 1 211 ? -36.176 27.440 2.534 1.00 21.99 213 HIS F N 1
ATOM 10118 C CA . HIS F 1 211 ? -35.967 28.871 2.688 1.00 26.17 213 HIS F CA 1
ATOM 10119 C C . HIS F 1 211 ? -35.965 29.467 1.291 1.00 27.33 213 HIS F C 1
ATOM 10120 O O . HIS F 1 211 ? -35.253 28.974 0.410 1.00 26.58 213 HIS F O 1
ATOM 10127 N N . ALA F 1 212 ? -36.795 30.486 1.070 1.00 26.36 214 ALA F N 1
ATOM 10128 C CA . ALA F 1 212 ? -36.920 31.115 -0.240 1.00 23.42 214 ALA F CA 1
ATOM 10129 C C . ALA F 1 212 ? -36.876 32.627 -0.081 1.00 24.58 214 ALA F C 1
ATOM 10130 O O . ALA F 1 212 ? -37.550 33.181 0.793 1.00 25.00 214 ALA F O 1
ATOM 10132 N N . VAL F 1 213 ? -36.082 33.289 -0.923 1.00 22.45 215 VAL F N 1
ATOM 10133 C CA . VAL F 1 213 ? -35.904 34.739 -0.866 1.00 25.81 215 VAL F CA 1
ATOM 10134 C C . VAL F 1 213 ? -35.998 35.298 -2.278 1.00 28.74 215 VAL F C 1
ATOM 10135 O O . VAL F 1 213 ? -35.273 34.850 -3.173 1.00 25.64 215 VAL F O 1
ATOM 10139 N N . ALA F 1 214 ? -36.872 36.289 -2.472 1.00 24.79 216 ALA F N 1
ATOM 10140 C CA . ALA F 1 214 ? -37.007 36.972 -3.753 1.00 26.82 216 ALA F CA 1
ATOM 10141 C C . ALA F 1 214 ? -36.021 38.127 -3.851 1.00 32.50 216 ALA F C 1
ATOM 10142 O O . ALA F 1 214 ? -35.804 38.860 -2.879 1.00 29.65 216 ALA F O 1
ATOM 10144 N N . LYS F 1 215 ? -35.432 38.293 -5.038 1.00 26.65 217 LYS F N 1
ATOM 10145 C CA . LYS F 1 215 ? -34.486 39.374 -5.284 1.00 29.09 217 LYS F CA 1
ATOM 10146 C C . LYS F 1 215 ? -34.724 39.989 -6.657 1.00 23.80 217 LYS F C 1
ATOM 10147 O O . LYS F 1 215 ? -35.185 39.320 -7.586 1.00 28.28 217 LYS F O 1
ATOM 10153 N N . TYR F 1 216 ? -34.394 41.276 -6.771 1.00 25.40 218 TYR F N 1
ATOM 10154 C CA . TYR F 1 216 ? -34.284 41.929 -8.069 1.00 28.02 218 TYR F CA 1
ATOM 10155 C C . TYR F 1 216 ? -33.053 41.430 -8.817 1.00 37.48 218 TYR F C 1
ATOM 10156 O O . TYR F 1 216 ? -32.039 41.065 -8.215 1.00 34.89 218 TYR F O 1
ATOM 10165 N N . PHE F 1 217 ? -33.138 41.446 -10.144 1.00 35.62 219 PHE F N 1
ATOM 10166 C CA . PHE F 1 217 ? -31.977 41.150 -10.971 1.00 44.96 219 PHE F CA 1
ATOM 10167 C C . PHE F 1 217 ? -30.991 42.314 -10.960 1.00 49.95 219 PHE F C 1
ATOM 10168 O O . PHE F 1 217 ? -31.343 43.459 -10.662 1.00 44.88 219 PHE F O 1
ATOM 10176 N N . THR F 1 218 ? -29.739 42.001 -11.296 1.00 68.36 220 THR F N 1
ATOM 10177 C CA . THR F 1 218 ? -28.666 42.992 -11.428 1.00 68.49 220 THR F CA 1
ATOM 10178 C C . THR F 1 218 ? -28.431 43.772 -10.138 1.00 76.66 220 THR F C 1
ATOM 10179 O O . THR F 1 218 ? -27.292 43.936 -9.703 1.00 77.53 220 THR F O 1
ATOM 10183 N N . VAL G 1 7 ? -36.799 23.621 54.236 1.00 85.19 7 VAL G N 1
ATOM 10184 C CA . VAL G 1 7 ? -35.749 24.092 55.109 1.00 73.26 7 VAL G CA 1
ATOM 10185 C C . VAL G 1 7 ? -35.768 23.241 56.352 1.00 71.76 7 VAL G C 1
ATOM 10186 O O . VAL G 1 7 ? -35.935 22.029 56.290 1.00 66.36 7 VAL G O 1
ATOM 10190 N N . LEU G 1 8 ? -35.623 23.878 57.489 1.00 69.94 8 LEU G N 1
ATOM 10191 C CA . LEU G 1 8 ? -35.561 23.140 58.719 1.00 64.69 8 LEU G CA 1
ATOM 10192 C C . LEU G 1 8 ? -36.855 23.137 59.468 1.00 59.91 8 LEU G C 1
ATOM 10193 O O . LEU G 1 8 ? -37.518 24.149 59.542 1.00 67.96 8 LEU G O 1
ATOM 10198 N N . LYS G 1 9 ? -37.207 22.008 60.050 1.00 66.08 9 LYS G N 1
ATOM 10199 C CA . LYS G 1 9 ? -38.436 21.861 60.812 1.00 65.31 9 LYS G CA 1
ATOM 10200 C C . LYS G 1 9 ? -38.126 21.818 62.302 1.00 52.90 9 LYS G C 1
ATOM 10201 O O . LYS G 1 9 ? -36.994 21.556 62.719 1.00 56.03 9 LYS G O 1
ATOM 10207 N N . GLU G 1 10 ? -39.157 22.079 63.109 1.00 60.37 10 GLU G N 1
ATOM 10208 C CA . GLU G 1 10 ? -39.004 21.965 64.556 1.00 59.56 10 GLU G CA 1
ATOM 10209 C C . GLU G 1 10 ? -38.786 20.516 64.979 1.00 54.62 10 GLU G C 1
ATOM 10210 O O . GLU G 1 10 ? -38.193 20.259 66.033 1.00 51.56 10 GLU G O 1
ATOM 10216 N N . ASN G 1 11 ? -39.253 19.561 64.174 1.00 54.27 11 ASN G N 1
ATOM 10217 C CA . ASN G 1 11 ? -38.978 18.140 64.362 1.00 57.17 11 ASN G CA 1
ATOM 10218 C C . ASN G 1 11 ? -38.309 17.638 63.089 1.00 52.30 11 ASN G C 1
ATOM 10219 O O . ASN G 1 11 ? -38.961 17.528 62.045 1.00 68.58 11 ASN G O 1
ATOM 10224 N N . MET G 1 12 ? -37.012 17.350 63.172 1.00 47.72 12 MET G N 1
ATOM 10225 C CA . MET G 1 12 ? -36.227 16.856 62.050 1.00 45.81 12 MET G CA 1
ATOM 10226 C C . MET G 1 12 ? -35.758 15.441 62.343 1.00 45.61 12 MET G C 1
ATOM 10227 O O . MET G 1 12 ? -35.295 15.150 63.450 1.00 43.45 12 MET G O 1
ATOM 10232 N N . LYS G 1 13 ? -35.852 14.572 61.345 1.00 45.64 13 LYS G N 1
ATOM 10233 C CA . LYS G 1 13 ? -35.378 13.201 61.456 1.00 44.91 13 LYS G CA 1
ATOM 10234 C C . LYS G 1 13 ? -33.970 13.070 60.882 1.00 42.42 13 LYS G C 1
ATOM 10235 O O . LYS G 1 13 ? -33.525 13.883 60.065 1.00 40.56 13 LYS G O 1
ATOM 10241 N N . THR G 1 14 ? -33.260 12.040 61.348 1.00 40.05 14 THR G N 1
ATOM 10242 C CA . THR G 1 14 ? -31.945 11.675 60.840 1.00 37.41 14 THR G CA 1
ATOM 10243 C C . THR G 1 14 ? -31.868 10.159 60.726 1.00 38.20 14 THR G C 1
ATOM 10244 O O . THR G 1 14 ? -32.401 9.441 61.577 1.00 39.58 14 THR G O 1
ATOM 10248 N N . THR G 1 15 ? -31.224 9.682 59.663 1.00 37.75 15 THR G N 1
ATOM 10249 C CA . THR G 1 15 ? -30.835 8.284 59.521 1.00 38.07 15 THR G CA 1
ATOM 10250 C C . THR G 1 15 ? -29.319 8.197 59.650 1.00 40.08 15 THR G C 1
ATOM 10251 O O . THR G 1 15 ? -28.596 8.996 59.040 1.00 34.30 15 THR G O 1
ATOM 10255 N N . TYR G 1 16 ? -28.840 7.243 60.448 1.00 34.59 16 TYR G N 1
ATOM 10256 C CA . TYR G 1 16 ? -27.421 7.120 60.768 1.00 31.56 16 TYR G CA 1
ATOM 10257 C C . TYR G 1 16 ? -26.837 5.846 60.176 1.00 32.04 16 TYR G C 1
ATOM 10258 O O . TYR G 1 16 ? -27.507 4.811 60.132 1.00 34.23 16 TYR G O 1
ATOM 10267 N N . HIS G 1 17 ? -25.580 5.934 59.739 1.00 30.38 17 HIS G N 1
ATOM 10268 C CA . HIS G 1 17 ? -24.795 4.773 59.317 1.00 30.66 17 HIS G CA 1
ATOM 10269 C C . HIS G 1 17 ? -23.339 5.036 59.667 1.00 32.69 17 HIS G C 1
ATOM 10270 O O . HIS G 1 17 ? -22.761 6.021 59.201 1.00 29.12 17 HIS G O 1
ATOM 10277 N N . MET G 1 18 ? -22.747 4.169 60.484 1.00 27.92 18 MET G N 1
ATOM 10278 C CA . MET G 1 18 ? -21.335 4.254 60.834 1.00 26.37 18 MET G CA 1
ATOM 10279 C C . MET G 1 18 ? -20.639 2.948 60.482 1.00 27.20 18 MET G C 1
ATOM 10280 O O . MET G 1 18 ? -21.159 1.864 60.761 1.00 28.45 18 MET G O 1
ATOM 10285 N N . ASP G 1 19 ? -19.466 3.060 59.863 1.00 26.89 19 ASP G N 1
ATOM 10286 C CA . ASP G 1 19 ? -18.537 1.945 59.724 1.00 27.57 19 ASP G CA 1
ATOM 10287 C C . ASP G 1 19 ? -17.291 2.256 60.540 1.00 26.74 19 ASP G C 1
ATOM 10288 O O . ASP G 1 19 ? -16.675 3.310 60.355 1.00 25.67 19 ASP G O 1
ATOM 10293 N N . GLY G 1 20 ? -16.916 1.345 61.435 1.00 26.42 20 GLY G N 1
ATOM 10294 C CA . GLY G 1 20 ? -15.802 1.625 62.317 1.00 25.67 20 GLY G CA 1
ATOM 10295 C C . GLY G 1 20 ? -15.029 0.393 62.735 1.00 30.75 20 GLY G C 1
ATOM 10296 O O . GLY G 1 20 ? -15.397 -0.745 62.427 1.00 27.79 20 GLY G O 1
ATOM 10297 N N . SER G 1 21 ? -13.927 0.645 63.441 1.00 26.37 21 SER G N 1
ATOM 10298 C CA . SER G 1 21 ? -13.140 -0.414 64.056 1.00 27.38 21 SER G CA 1
ATOM 10299 C C . SER G 1 21 ? -12.490 0.124 65.322 1.00 29.07 21 SER G C 1
ATOM 10300 O O . SER G 1 21 ? -12.202 1.320 65.432 1.00 29.70 21 SER G O 1
ATOM 10303 N N . VAL G 1 22 ? -12.281 -0.769 66.284 1.00 28.02 22 VAL G N 1
ATOM 10304 C CA . VAL G 1 22 ? -11.542 -0.474 67.506 1.00 32.90 22 VAL G CA 1
ATOM 10305 C C . VAL G 1 22 ? -10.563 -1.616 67.736 1.00 30.21 22 VAL G C 1
ATOM 10306 O O . VAL G 1 22 ? -10.976 -2.777 67.841 1.00 32.02 22 VAL G O 1
ATOM 10310 N N . ASN G 1 23 ? -9.273 -1.288 67.821 1.00 31.08 23 ASN G N 1
ATOM 10311 C CA . ASN G 1 23 ? -8.216 -2.275 68.050 1.00 33.07 23 ASN G CA 1
ATOM 10312 C C . ASN G 1 23 ? -8.244 -3.393 67.013 1.00 38.92 23 ASN G C 1
ATOM 10313 O O . ASN G 1 23 ? -7.894 -4.534 67.312 1.00 35.45 23 ASN G O 1
ATOM 10318 N N . GLY G 1 24 ? -8.670 -3.085 65.790 1.00 32.83 24 GLY G N 1
ATOM 10319 C CA . GLY G 1 24 ? -8.669 -4.056 64.715 1.00 33.87 24 GLY G CA 1
ATOM 10320 C C . GLY G 1 24 ? -9.933 -4.878 64.568 1.00 33.76 24 GLY G C 1
ATOM 10321 O O . GLY G 1 24 ? -9.973 -5.768 63.707 1.00 37.24 24 GLY G O 1
ATOM 10322 N N . HIS G 1 25 ? -10.960 -4.621 65.372 1.00 33.16 25 HIS G N 1
ATOM 10323 C CA . HIS G 1 25 ? -12.235 -5.320 65.275 1.00 36.72 25 HIS G CA 1
ATOM 10324 C C . HIS G 1 25 ? -13.254 -4.372 64.660 1.00 32.89 25 HIS G C 1
ATOM 10325 O O . HIS G 1 25 ? -13.512 -3.297 65.211 1.00 34.47 25 HIS G O 1
ATOM 10332 N N . TYR G 1 26 ? -13.840 -4.777 63.539 1.00 32.75 26 TYR G N 1
ATOM 10333 C CA . TYR G 1 26 ? -14.667 -3.897 62.726 1.00 31.88 26 TYR G CA 1
ATOM 10334 C C . TYR G 1 26 ? -16.145 -4.105 63.025 1.00 39.39 26 TYR G C 1
ATOM 10335 O O . TYR G 1 26 ? -16.572 -5.193 63.425 1.00 34.05 26 TYR G O 1
ATOM 10344 N N . PHE G 1 27 ? -16.930 -3.051 62.808 1.00 31.75 27 PHE G N 1
ATOM 10345 C CA . PHE G 1 27 ? -18.347 -3.085 63.145 1.00 34.12 27 PHE G CA 1
ATOM 10346 C C . PHE G 1 27 ? -19.090 -2.063 62.299 1.00 34.34 27 PHE G C 1
ATOM 10347 O O . PHE G 1 27 ? -18.493 -1.131 61.749 1.00 30.92 27 PHE G O 1
ATOM 10355 N N . THR G 1 28 ? -20.409 -2.244 62.220 1.00 33.00 28 THR G N 1
ATOM 10356 C CA . THR G 1 28 ? -21.307 -1.312 61.549 1.00 34.70 28 THR G CA 1
ATOM 10357 C C . THR G 1 28 ? -22.487 -1.016 62.463 1.00 36.34 28 THR G C 1
ATOM 10358 O O . THR G 1 28 ? -23.034 -1.923 63.098 1.00 34.88 28 THR G O 1
ATOM 10362 N N . ILE G 1 29 ? -22.875 0.257 62.522 1.00 32.42 29 ILE G N 1
ATOM 10363 C CA . ILE G 1 29 ? -23.988 0.714 63.344 1.00 32.93 29 ILE G CA 1
ATOM 10364 C C . ILE G 1 29 ? -24.936 1.517 62.466 1.00 33.28 29 ILE G C 1
ATOM 10365 O O . ILE G 1 29 ? -24.497 2.354 61.671 1.00 35.79 29 ILE G O 1
ATOM 10370 N N . GLU G 1 30 ? -26.235 1.245 62.597 1.00 35.05 30 GLU G N 1
ATOM 10371 C CA . GLU G 1 30 ? -27.271 1.975 61.881 1.00 35.85 30 GLU G CA 1
ATOM 10372 C C . GLU G 1 30 ? -28.334 2.418 62.875 1.00 36.56 30 GLU G C 1
ATOM 10373 O O . GLU G 1 30 ? -28.500 1.810 63.934 1.00 37.25 30 GLU G O 1
ATOM 10379 N N . GLY G 1 31 ? -29.040 3.493 62.545 1.00 36.59 31 GLY G N 1
ATOM 10380 C CA . GLY G 1 31 ? -30.008 4.011 63.493 1.00 38.95 31 GLY G CA 1
ATOM 10381 C C . GLY G 1 31 ? -30.776 5.185 62.933 1.00 37.63 31 GLY G C 1
ATOM 10382 O O . GLY G 1 31 ? -30.584 5.601 61.786 1.00 37.28 31 GLY G O 1
ATOM 10383 N N . GLU G 1 32 ? -31.675 5.701 63.771 1.00 38.21 32 GLU G N 1
ATOM 10384 C CA . GLU G 1 32 ? -32.546 6.807 63.411 1.00 38.78 32 GLU G CA 1
ATOM 10385 C C . GLU G 1 32 ? -32.600 7.785 64.573 1.00 38.45 32 GLU G C 1
ATOM 10386 O O . GLU G 1 32 ? -32.360 7.425 65.728 1.00 41.17 32 GLU G O 1
ATOM 10392 N N . GLY G 1 33 ? -32.923 9.034 64.257 1.00 37.34 33 GLY G N 1
ATOM 10393 C CA . GLY G 1 33 ? -33.041 10.051 65.282 1.00 39.42 33 GLY G CA 1
ATOM 10394 C C . GLY G 1 33 ? -34.103 11.071 64.933 1.00 39.50 33 GLY G C 1
ATOM 10395 O O . GLY G 1 33 ? -34.574 11.153 63.793 1.00 38.84 33 GLY G O 1
ATOM 10396 N N . THR G 1 34 ? -34.501 11.827 65.955 1.00 37.71 34 THR G N 1
ATOM 10397 C CA . THR G 1 34 ? -35.362 12.992 65.813 1.00 38.51 34 THR G CA 1
ATOM 10398 C C . THR G 1 34 ? -34.851 14.066 66.758 1.00 41.57 34 THR G C 1
ATOM 10399 O O . THR G 1 34 ? -34.246 13.764 67.791 1.00 36.28 34 THR G O 1
ATOM 10403 N N . GLY G 1 35 ? -35.097 15.322 66.407 1.00 36.78 35 GLY G N 1
ATOM 10404 C CA . GLY G 1 35 ? -34.611 16.387 67.259 1.00 35.49 35 GLY G CA 1
ATOM 10405 C C . GLY G 1 35 ? -35.187 17.721 66.846 1.00 37.41 35 GLY G C 1
ATOM 10406 O O . GLY G 1 35 ? -35.845 17.851 65.810 1.00 37.26 35 GLY G O 1
ATOM 10407 N N . ASN G 1 36 ? -34.934 18.712 67.695 1.00 35.29 36 ASN G N 1
ATOM 10408 C CA . ASN G 1 36 ? -35.295 20.097 67.421 1.00 35.62 36 ASN G CA 1
ATOM 10409 C C . ASN G 1 36 ? -34.013 20.872 67.165 1.00 33.75 36 ASN G C 1
ATOM 10410 O O . ASN G 1 36 ? -33.265 21.150 68.116 1.00 32.69 36 ASN G O 1
ATOM 10415 N N . PRO G 1 37 ? -33.714 21.238 65.917 1.00 34.08 37 PRO G N 1
ATOM 10416 C CA . PRO G 1 37 ? -32.424 21.882 65.642 1.00 32.11 37 PRO G CA 1
ATOM 10417 C C . PRO G 1 37 ? -32.318 23.281 66.218 1.00 33.07 37 PRO G C 1
ATOM 10418 O O . PRO G 1 37 ? -31.203 23.756 66.463 1.00 30.89 37 PRO G O 1
ATOM 10422 N N . PHE G 1 38 ? -33.444 23.955 66.439 1.00 33.44 38 PHE G N 1
ATOM 10423 C CA . PHE G 1 38 ? -33.402 25.309 66.972 1.00 33.59 38 PHE G CA 1
ATOM 10424 C C . PHE G 1 38 ? -33.183 25.322 68.477 1.00 34.93 38 PHE G C 1
ATOM 10425 O O . PHE G 1 38 ? -32.593 26.270 69.005 1.00 37.90 38 PHE G O 1
ATOM 10433 N N . LYS G 1 39 ? -33.631 24.285 69.174 1.00 33.43 39 LYS G N 1
ATOM 10434 C CA . LYS G 1 39 ? -33.387 24.139 70.600 1.00 34.18 39 LYS G CA 1
ATOM 10435 C C . LYS G 1 39 ? -32.119 23.350 70.893 1.00 32.48 39 LYS G C 1
ATOM 10436 O O . LYS G 1 39 ? -31.743 23.222 72.064 1.00 34.25 39 LYS G O 1
ATOM 10442 N N . GLY G 1 40 ? -31.453 22.831 69.864 1.00 30.90 40 GLY G N 1
ATOM 10443 C CA . GLY G 1 40 ? -30.239 22.064 70.065 1.00 33.80 40 GLY G CA 1
ATOM 10444 C C . GLY G 1 40 ? -30.451 20.756 70.793 1.00 32.47 40 GLY G C 1
ATOM 10445 O O . GLY G 1 40 ? -29.592 20.348 71.579 1.00 29.58 40 GLY G O 1
ATOM 10446 N N . GLN G 1 41 ? -31.577 20.087 70.551 1.00 32.39 41 GLN G N 1
ATOM 10447 C CA . GLN G 1 41 ? -31.932 18.837 71.211 1.00 33.23 41 GLN G CA 1
ATOM 10448 C C . GLN G 1 41 ? -32.102 17.741 70.170 1.00 35.21 41 GLN G C 1
ATOM 10449 O O . GLN G 1 41 ? -32.626 17.992 69.079 1.00 36.48 41 GLN G O 1
ATOM 10455 N N . GLN G 1 42 ? -31.657 16.529 70.499 1.00 32.47 42 GLN G N 1
ATOM 10456 C CA . GLN G 1 42 ? -31.913 15.396 69.618 1.00 32.29 42 GLN G CA 1
ATOM 10457 C C . GLN G 1 42 ? -31.842 14.098 70.412 1.00 40.28 42 GLN G C 1
ATOM 10458 O O . GLN G 1 42 ? -31.130 14.005 71.418 1.00 33.42 42 GLN G O 1
ATOM 10464 N N . SER G 1 43 ? -32.589 13.098 69.936 1.00 34.38 43 SER G N 1
ATOM 10465 C CA . SER G 1 43 ? -32.633 11.766 70.524 1.00 35.49 43 SER G CA 1
ATOM 10466 C C . SER G 1 43 ? -32.364 10.743 69.432 1.00 39.96 43 SER G C 1
ATOM 10467 O O . SER G 1 43 ? -32.912 10.849 68.331 1.00 37.01 43 SER G O 1
ATOM 10470 N N . LEU G 1 44 ? -31.529 9.750 69.743 1.00 35.43 44 LEU G N 1
ATOM 10471 C CA . LEU G 1 44 ? -31.084 8.758 68.774 1.00 34.81 44 LEU G CA 1
ATOM 10472 C C . LEU G 1 44 ? -31.366 7.357 69.293 1.00 36.58 44 LEU G C 1
ATOM 10473 O O . LEU G 1 44 ? -31.333 7.109 70.498 1.00 37.31 44 LEU G O 1
ATOM 10478 N N . LYS G 1 45 ? -31.621 6.441 68.361 1.00 37.50 45 LYS G N 1
ATOM 10479 C CA . LYS G 1 45 ? -31.746 5.015 68.646 1.00 39.23 45 LYS G CA 1
ATOM 10480 C C . LYS G 1 45 ? -30.865 4.282 67.649 1.00 38.33 45 LYS G C 1
ATOM 10481 O O . LYS G 1 45 ? -31.083 4.389 66.439 1.00 38.48 45 LYS G O 1
ATOM 10487 N N . LEU G 1 46 ? -29.873 3.550 68.150 1.00 37.78 46 LEU G N 1
ATOM 10488 C CA . LEU G 1 46 ? -28.851 2.937 67.314 1.00 36.75 46 LEU G CA 1
ATOM 10489 C C . LEU G 1 46 ? -28.796 1.433 67.551 1.00 38.46 46 LEU G C 1
ATOM 10490 O O . LEU G 1 46 ? -29.086 0.949 68.647 1.00 40.14 46 LEU G O 1
ATOM 10495 N N . ARG G 1 47 ? -28.411 0.696 66.511 1.00 40.04 47 ARG G N 1
ATOM 10496 C CA . ARG G 1 47 ? -28.327 -0.760 66.562 1.00 40.26 47 ARG G CA 1
ATOM 10497 C C . ARG G 1 47 ? -27.028 -1.211 65.913 1.00 38.89 47 ARG G C 1
ATOM 10498 O O . ARG G 1 47 ? -26.653 -0.704 64.852 1.00 37.61 47 ARG G O 1
ATOM 10506 N N . VAL G 1 48 ? -26.350 -2.172 66.537 1.00 39.41 48 VAL G N 1
ATOM 10507 C CA . VAL G 1 48 ? -25.161 -2.764 65.929 1.00 38.55 48 VAL G CA 1
ATOM 10508 C C . VAL G 1 48 ? -25.617 -3.792 64.904 1.00 40.34 48 VAL G C 1
ATOM 10509 O O . VAL G 1 48 ? -26.286 -4.768 65.251 1.00 42.71 48 VAL G O 1
ATOM 10513 N N . THR G 1 49 ? -25.253 -3.582 63.638 1.00 39.50 49 THR G N 1
ATOM 10514 C CA . THR G 1 49 ? -25.683 -4.488 62.578 1.00 41.40 49 THR G CA 1
ATOM 10515 C C . THR G 1 49 ? -24.597 -5.453 62.116 1.00 41.40 49 THR G C 1
ATOM 10516 O O . THR G 1 49 ? -24.927 -6.489 61.528 1.00 43.48 49 THR G O 1
ATOM 10520 N N . LYS G 1 50 ? -23.323 -5.148 62.362 1.00 39.38 50 LYS G N 1
ATOM 10521 C CA . LYS G 1 50 ? -22.224 -6.065 62.081 1.00 39.77 50 LYS G CA 1
ATOM 10522 C C . LYS G 1 50 ? -21.181 -5.922 63.178 1.00 44.08 50 LYS G C 1
ATOM 10523 O O . LYS G 1 50 ? -20.946 -4.816 63.672 1.00 39.43 50 LYS G O 1
ATOM 10529 N N . GLY G 1 51 ? -20.567 -7.039 63.566 1.00 39.93 51 GLY G N 1
ATOM 10530 C CA . GLY G 1 51 ? -19.496 -6.989 64.542 1.00 38.81 51 GLY G CA 1
ATOM 10531 C C . GLY G 1 51 ? -19.937 -6.888 65.983 1.00 42.33 51 GLY G C 1
ATOM 10532 O O . GLY G 1 51 ? -19.117 -6.564 66.848 1.00 43.09 51 GLY G O 1
ATOM 10533 N N . GLY G 1 52 ? -21.209 -7.148 66.273 1.00 43.93 52 GLY G N 1
ATOM 10534 C CA . GLY G 1 52 ? -21.706 -7.117 67.627 1.00 43.98 52 GLY G CA 1
ATOM 10535 C C . GLY G 1 52 ? -21.641 -8.483 68.281 1.00 45.85 52 GLY G C 1
ATOM 10536 O O . GLY G 1 52 ? -21.552 -9.510 67.602 1.00 45.64 52 GLY G O 1
ATOM 10537 N N . PRO G 1 53 ? -21.670 -8.526 69.627 1.00 56.65 53 PRO G N 1
ATOM 10538 C CA . PRO G 1 53 ? -21.708 -7.354 70.508 1.00 49.93 53 PRO G CA 1
ATOM 10539 C C . PRO G 1 53 ? -20.361 -6.637 70.566 1.00 52.01 53 PRO G C 1
ATOM 10540 O O . PRO G 1 53 ? -19.319 -7.272 70.403 1.00 45.98 53 PRO G O 1
ATOM 10544 N N . LEU G 1 54 ? -20.384 -5.331 70.775 1.00 40.77 54 LEU G N 1
ATOM 10545 C CA . LEU G 1 54 ? -19.145 -4.569 70.774 1.00 39.84 54 LEU G CA 1
ATOM 10546 C C . LEU G 1 54 ? -18.320 -4.929 72.003 1.00 48.03 54 LEU G C 1
ATOM 10547 O O . LEU G 1 54 ? -18.852 -4.936 73.119 1.00 45.51 54 LEU G O 1
ATOM 10552 N N . PRO G 1 55 ? -17.034 -5.238 71.844 1.00 43.54 55 PRO G N 1
ATOM 10553 C CA . PRO G 1 55 ? -16.214 -5.612 73.001 1.00 47.07 55 PRO G CA 1
ATOM 10554 C C . PRO G 1 55 ? -15.549 -4.413 73.658 1.00 52.37 55 PRO G C 1
ATOM 10555 O O . PRO G 1 55 ? -14.478 -4.547 74.258 1.00 52.13 55 PRO G O 1
ATOM 10559 N N . PHE G 1 56 ? -16.167 -3.239 73.550 1.00 39.59 56 PHE G N 1
ATOM 10560 C CA . PHE G 1 56 ? -15.598 -2.023 74.108 1.00 35.63 56 PHE G CA 1
ATOM 10561 C C . PHE G 1 56 ? -16.735 -1.106 74.542 1.00 38.55 56 PHE G C 1
ATOM 10562 O O . PHE G 1 56 ? -17.893 -1.297 74.164 1.00 39.68 56 PHE G O 1
ATOM 10570 N N . ALA G 1 57 ? -16.391 -0.100 75.343 1.00 38.12 57 ALA G N 1
ATOM 10571 C CA . ALA G 1 57 ? -17.385 0.860 75.809 1.00 39.36 57 ALA G CA 1
ATOM 10572 C C . ALA G 1 57 ? -17.938 1.664 74.640 1.00 35.44 57 ALA G C 1
ATOM 10573 O O . ALA G 1 57 ? -17.188 2.328 73.916 1.00 31.93 57 ALA G O 1
ATOM 10575 N N . PHE G 1 58 ? -19.260 1.616 74.463 1.00 32.37 58 PHE G N 1
ATOM 10576 C CA . PHE G 1 58 ? -19.881 2.370 73.381 1.00 36.97 58 PHE G CA 1
ATOM 10577 C C . PHE G 1 58 ? -19.580 3.862 73.474 1.00 32.06 58 PHE G C 1
ATOM 10578 O O . PHE G 1 58 ? -19.608 4.550 72.450 1.00 28.83 58 PHE G O 1
ATOM 10586 N N . ASP G 1 59 ? -19.269 4.370 74.670 1.00 32.02 59 ASP G N 1
ATOM 10587 C CA . ASP G 1 59 ? -19.112 5.811 74.839 1.00 30.02 59 ASP G CA 1
ATOM 10588 C C . ASP G 1 59 ? -18.015 6.383 73.955 1.00 29.27 59 ASP G C 1
ATOM 10589 O O . ASP G 1 59 ? -18.083 7.559 73.584 1.00 29.85 59 ASP G O 1
ATOM 10594 N N . ILE G 1 60 ? -17.006 5.586 73.588 1.00 27.65 60 ILE G N 1
ATOM 10595 C CA . ILE G 1 60 ? -15.962 6.161 72.742 1.00 28.98 60 ILE G CA 1
ATOM 10596 C C . ILE G 1 60 ? -16.502 6.527 71.364 1.00 31.17 60 ILE G C 1
ATOM 10597 O O . ILE G 1 60 ? -15.894 7.344 70.663 1.00 27.90 60 ILE G O 1
ATOM 10602 N N . LEU G 1 61 ? -17.656 5.987 70.980 1.00 24.96 61 LEU G N 1
ATOM 10603 C CA . LEU G 1 61 ? -18.251 6.258 69.677 1.00 25.72 61 LEU G CA 1
ATOM 10604 C C . LEU G 1 61 ? -19.285 7.368 69.698 1.00 21.82 61 LEU G C 1
ATOM 10605 O O . LEU G 1 61 ? -19.526 7.989 68.657 1.00 26.98 61 LEU G O 1
ATOM 10610 N N . SER G 1 62 ? -19.923 7.606 70.841 1.00 23.25 62 SER G N 1
ATOM 10611 C CA . SER G 1 62 ? -21.165 8.372 70.832 1.00 25.94 62 SER G CA 1
ATOM 10612 C C . SER G 1 62 ? -21.011 9.802 70.329 1.00 25.54 62 SER G C 1
ATOM 10613 O O . SER G 1 62 ? -21.945 10.276 69.653 1.00 24.81 62 SER G O 1
ATOM 10616 N N . PRO G 1 63 ? -19.924 10.539 70.584 1.00 24.74 63 PRO G N 1
ATOM 10617 C CA . PRO G 1 63 ? -19.825 11.894 70.016 1.00 25.57 63 PRO G CA 1
ATOM 10618 C C . PRO G 1 63 ? -19.672 11.910 68.504 1.00 24.68 63 PRO G C 1
ATOM 10619 O O . PRO G 1 63 ? -19.826 12.984 67.905 1.00 29.75 63 PRO G O 1
ATOM 10623 N N . THR G 1 64 ? -19.377 10.767 67.870 1.00 20.54 64 THR G N 1
ATOM 10624 C CA . THR G 1 64 ? -19.405 10.705 66.408 1.00 21.69 64 THR G CA 1
ATOM 10625 C C . THR G 1 64 ? -20.831 10.840 65.892 1.00 24.58 64 THR G C 1
ATOM 10626 O O . THR G 1 64 ? -21.067 11.455 64.845 1.00 26.29 64 THR G O 1
ATOM 10630 N N . PHE G 1 65 ? -21.792 10.277 66.614 1.00 27.40 65 PHE G N 1
ATOM 10631 C CA . PHE G 1 65 ? -23.192 10.358 66.220 1.00 26.51 65 PHE G CA 1
ATOM 10632 C C . PHE G 1 65 ? -23.806 11.709 66.560 1.00 27.64 65 PHE G C 1
ATOM 10633 O O . PHE G 1 65 ? -24.625 12.228 65.800 1.00 31.09 65 PHE G O 1
ATOM 10663 N N . ASN G 1 67 ? -23.773 16.155 65.019 1.00 25.78 69 ASN G N 1
ATOM 10664 C CA . ASN G 1 67 ? -24.348 17.015 63.989 1.00 24.70 69 ASN G CA 1
ATOM 10665 C C . ASN G 1 67 ? -24.665 18.380 64.584 1.00 23.27 69 ASN G C 1
ATOM 10666 O O . ASN G 1 67 ? -25.695 18.558 65.239 1.00 23.46 69 ASN G O 1
ATOM 10671 N N . ARG G 1 68 ? -23.773 19.338 64.345 1.00 23.12 70 ARG G N 1
ATOM 10672 C CA . ARG G 1 68 ? -23.894 20.658 64.956 1.00 27.79 70 ARG G CA 1
ATOM 10673 C C . ARG G 1 68 ? -25.017 21.507 64.369 1.00 27.70 70 ARG G C 1
ATOM 10674 O O . ARG G 1 68 ? -25.220 22.626 64.849 1.00 23.44 70 ARG G O 1
ATOM 10682 N N . VAL G 1 69 ? -25.759 21.025 63.372 1.00 24.09 71 VAL G N 1
ATOM 10683 C CA . VAL G 1 69 ? -27.037 21.662 63.067 1.00 26.53 71 VAL G CA 1
ATOM 10684 C C . VAL G 1 69 ? -27.916 21.697 64.313 1.00 34.34 71 VAL G C 1
ATOM 10685 O O . VAL G 1 69 ? -28.657 22.663 64.538 1.00 28.20 71 VAL G O 1
ATOM 10689 N N . PHE G 1 70 ? -27.816 20.675 65.165 1.00 25.69 72 PHE G N 1
ATOM 10690 C CA . PHE G 1 70 ? -28.605 20.610 66.395 1.00 25.45 72 PHE G CA 1
ATOM 10691 C C . PHE G 1 70 ? -27.872 21.333 67.526 1.00 29.92 72 PHE G C 1
ATOM 10692 O O . PHE G 1 70 ? -27.442 20.746 68.521 1.00 28.03 72 PHE G O 1
ATOM 10700 N N . THR G 1 71 ? -27.761 22.652 67.361 1.00 25.22 73 THR G N 1
ATOM 10701 C CA . THR G 1 71 ? -27.164 23.527 68.361 1.00 25.67 73 THR G CA 1
ATOM 10702 C C . THR G 1 71 ? -28.063 24.744 68.517 1.00 30.61 73 THR G C 1
ATOM 10703 O O . THR G 1 71 ? -28.518 25.311 67.519 1.00 27.26 73 THR G O 1
ATOM 10707 N N . ASP G 1 72 ? -28.317 25.139 69.760 1.00 27.86 74 ASP G N 1
ATOM 10708 C CA . ASP G 1 72 ? -29.107 26.335 70.044 1.00 29.80 74 ASP G CA 1
ATOM 10709 C C . ASP G 1 72 ? -28.180 27.544 69.947 1.00 31.96 74 ASP G C 1
ATOM 10710 O O . ASP G 1 72 ? -27.410 27.828 70.868 1.00 29.58 74 ASP G O 1
ATOM 10715 N N . TYR G 1 73 ? -28.254 28.261 68.823 1.00 29.30 75 TYR G N 1
ATOM 10716 C CA . TYR G 1 73 ? -27.453 29.463 68.602 1.00 29.08 75 TYR G CA 1
ATOM 10717 C C . TYR G 1 73 ? -28.240 30.721 68.947 1.00 32.45 75 TYR G C 1
ATOM 10718 O O . TYR G 1 73 ? -29.448 30.795 68.688 1.00 34.66 75 TYR G O 1
ATOM 10727 N N . PRO G 1 74 ? -27.571 31.716 69.525 1.00 31.73 76 PRO G N 1
ATOM 10728 C CA . PRO G 1 74 ? -28.226 33.008 69.748 1.00 34.14 76 PRO G CA 1
ATOM 10729 C C . PRO G 1 74 ? -28.668 33.621 68.430 1.00 34.71 76 PRO G C 1
ATOM 10730 O O . PRO G 1 74 ? -28.064 33.386 67.381 1.00 33.05 76 PRO G O 1
ATOM 10734 N N . GLU G 1 75 ? -29.728 34.430 68.503 1.00 37.60 77 GLU G N 1
ATOM 10735 C CA . GLU G 1 75 ? -30.295 35.048 67.307 1.00 38.97 77 GLU G CA 1
ATOM 10736 C C . GLU G 1 75 ? -29.253 35.855 66.537 1.00 39.60 77 GLU G C 1
ATOM 10737 O O . GLU G 1 75 ? -29.242 35.844 65.300 1.00 37.54 77 GLU G O 1
ATOM 10743 N N . ASP G 1 76 ? -28.363 36.555 67.242 1.00 37.19 78 ASP G N 1
ATOM 10744 C CA . ASP G 1 76 ? -27.442 37.486 66.598 1.00 36.63 78 ASP G CA 1
ATOM 10745 C C . ASP G 1 76 ? -26.076 36.879 66.288 1.00 33.80 78 ASP G C 1
ATOM 10746 O O . ASP G 1 76 ? -25.158 37.615 65.914 1.00 33.45 78 ASP G O 1
ATOM 10751 N N . MET G 1 77 ? -25.913 35.563 66.428 1.00 32.13 79 MET G N 1
ATOM 10752 C CA . MET G 1 77 ? -24.635 34.958 66.077 1.00 30.05 79 MET G CA 1
ATOM 10753 C C . MET G 1 77 ? -24.773 34.131 64.809 1.00 33.43 79 MET G C 1
ATOM 10754 O O . MET G 1 77 ? -25.709 33.327 64.699 1.00 29.87 79 MET G O 1
ATOM 10759 N N . PRO G 1 78 ? -23.877 34.308 63.838 1.00 28.88 80 PRO G N 1
ATOM 10760 C CA . PRO G 1 78 ? -23.926 33.488 62.620 1.00 28.64 80 PRO G CA 1
ATOM 10761 C C . PRO G 1 78 ? -23.866 32.005 62.954 1.00 27.35 80 PRO G C 1
ATOM 10762 O O . PRO G 1 78 ? -23.037 31.567 63.753 1.00 27.48 80 PRO G O 1
ATOM 10766 N N . ASP G 1 79 ? -24.758 31.238 62.330 1.00 27.78 81 ASP G N 1
ATOM 10767 C CA . ASP G 1 79 ? -24.893 29.799 62.559 1.00 26.85 81 ASP G CA 1
ATOM 10768 C C . ASP G 1 79 ? -24.258 29.082 61.368 1.00 26.75 81 ASP G C 1
ATOM 10769 O O . ASP G 1 79 ? -24.895 28.906 60.328 1.00 27.94 81 ASP G O 1
ATOM 10774 N N . TYR G 1 80 ? -22.990 28.681 61.527 1.00 26.19 82 TYR G N 1
ATOM 10775 C CA . TYR G 1 80 ? -22.230 28.051 60.443 1.00 28.00 82 TYR G CA 1
ATOM 10776 C C . TYR G 1 80 ? -22.947 26.831 59.884 1.00 28.17 82 TYR G C 1
ATOM 10777 O O . TYR G 1 80 ? -22.976 26.609 58.667 1.00 25.48 82 TYR G O 1
ATOM 10786 N N . PHE G 1 81 ? -23.553 26.044 60.760 1.00 24.08 83 PHE G N 1
ATOM 10787 C CA . PHE G 1 81 ? -24.071 24.744 60.365 1.00 22.84 83 PHE G CA 1
ATOM 10788 C C . PHE G 1 81 ? -25.447 24.858 59.723 1.00 28.41 83 PHE G C 1
ATOM 10789 O O . PHE G 1 81 ? -25.708 24.216 58.701 1.00 25.14 83 PHE G O 1
ATOM 10797 N N . LYS G 1 82 ? -26.340 25.670 60.295 1.00 27.22 84 LYS G N 1
ATOM 10798 C CA . LYS G 1 82 ? -27.634 25.851 59.646 1.00 28.93 84 LYS G CA 1
ATOM 10799 C C . LYS G 1 82 ? -27.490 26.607 58.330 1.00 29.54 84 LYS G C 1
ATOM 10800 O O . LYS G 1 82 ? -28.255 26.360 57.388 1.00 26.41 84 LYS G O 1
ATOM 10806 N N . GLN G 1 83 ? -26.498 27.494 58.229 1.00 27.44 85 GLN G N 1
ATOM 10807 C CA . GLN G 1 83 ? -26.232 28.164 56.960 1.00 29.97 85 GLN G CA 1
ATOM 10808 C C . GLN G 1 83 ? -25.778 27.191 55.882 1.00 32.08 85 GLN G C 1
ATOM 10809 O O . GLN G 1 83 ? -26.036 27.424 54.696 1.00 32.00 85 GLN G O 1
ATOM 10815 N N . SER G 1 84 ? -25.078 26.117 56.263 1.00 28.59 86 SER G N 1
ATOM 10816 C CA . SER G 1 84 ? -24.544 25.189 55.269 1.00 26.05 86 SER G CA 1
ATOM 10817 C C . SER G 1 84 ? -25.640 24.430 54.536 1.00 29.99 86 SER G C 1
ATOM 10818 O O . SER G 1 84 ? -25.370 23.847 53.481 1.00 30.32 86 SER G O 1
ATOM 10821 N N . LEU G 1 85 ? -26.860 24.427 55.067 1.00 29.96 87 LEU G N 1
ATOM 10822 C CA . LEU G 1 85 ? -27.942 23.679 54.450 1.00 33.74 87 LEU G CA 1
ATOM 10823 C C . LEU G 1 85 ? -28.445 24.401 53.198 1.00 37.58 87 LEU G C 1
ATOM 10824 O O . LEU G 1 85 ? -28.366 25.628 53.106 1.00 33.97 87 LEU G O 1
ATOM 10829 N N . PRO G 1 86 ? -28.983 23.661 52.212 1.00 37.58 88 PRO G N 1
ATOM 10830 C CA . PRO G 1 86 ? -29.251 22.219 52.199 1.00 31.10 88 PRO G CA 1
ATOM 10831 C C . PRO G 1 86 ? -28.059 21.354 51.790 1.00 37.41 88 PRO G C 1
ATOM 10832 O O . PRO G 1 86 ? -28.137 20.131 51.913 1.00 39.72 88 PRO G O 1
ATOM 10836 N N . GLU G 1 87 ? -26.983 21.971 51.295 1.00 36.52 89 GLU G N 1
ATOM 10837 C CA . GLU G 1 87 ? -25.845 21.183 50.828 1.00 37.53 89 GLU G CA 1
ATOM 10838 C C . GLU G 1 87 ? -25.163 20.452 51.977 1.00 37.22 89 GLU G C 1
ATOM 10839 O O . GLU G 1 87 ? -24.641 19.347 51.785 1.00 43.99 89 GLU G O 1
ATOM 10845 N N . GLY G 1 88 ? -25.159 21.041 53.166 1.00 31.79 90 GLY G N 1
ATOM 10846 C CA . GLY G 1 88 ? -24.622 20.375 54.335 1.00 29.42 90 GLY G CA 1
ATOM 10847 C C . GLY G 1 88 ? -23.145 20.649 54.541 1.00 34.48 90 GLY G C 1
ATOM 10848 O O . GLY G 1 88 ? -22.571 21.608 54.016 1.00 30.58 90 GLY G O 1
ATOM 10849 N N . TYR G 1 89 ? -22.518 19.767 55.316 1.00 28.08 91 TYR G N 1
ATOM 10850 C CA . TYR G 1 89 ? -21.134 19.967 55.730 1.00 25.26 91 TYR G CA 1
ATOM 10851 C C . TYR G 1 89 ? -20.567 18.621 56.158 1.00 31.75 91 TYR G C 1
ATOM 10852 O O . TYR G 1 89 ? -21.288 17.626 56.267 1.00 30.00 91 TYR G O 1
ATOM 10861 N N . SER G 1 90 ? -19.257 18.600 56.395 1.00 24.18 92 SER G N 1
ATOM 10862 C CA . SER G 1 90 ? -18.587 17.405 56.894 1.00 21.45 92 SER G CA 1
ATOM 10863 C C . SER G 1 90 ? -17.584 17.816 57.961 1.00 27.56 92 SER G C 1
ATOM 10864 O O . SER G 1 90 ? -17.227 18.991 58.086 1.00 28.13 92 SER G O 1
ATOM 10867 N N . TRP G 1 91 ? -17.127 16.838 58.740 1.00 20.80 93 TRP G N 1
ATOM 10868 C CA . TRP G 1 91 ? -16.129 17.113 59.761 1.00 23.93 93 TRP G CA 1
ATOM 10869 C C . TRP G 1 91 ? -15.173 15.936 59.905 1.00 27.96 93 TRP G C 1
ATOM 10870 O O . TRP G 1 91 ? -15.472 14.804 59.516 1.00 23.61 93 TRP G O 1
ATOM 10881 N N . GLU G 1 92 ? -13.992 16.244 60.438 1.00 23.01 94 GLU G N 1
ATOM 10882 C CA . GLU G 1 92 ? -12.952 15.275 60.747 1.00 21.24 94 GLU G CA 1
ATOM 10883 C C . GLU G 1 92 ? -12.445 15.560 62.148 1.00 24.18 94 GLU G C 1
ATOM 10884 O O . GLU G 1 92 ? -12.287 16.723 62.534 1.00 25.37 94 GLU G O 1
ATOM 10890 N N . ARG G 1 93 ? -12.186 14.501 62.907 1.00 20.68 95 ARG G N 1
ATOM 10891 C CA . ARG G 1 93 ? -11.917 14.633 64.330 1.00 22.01 95 ARG G CA 1
ATOM 10892 C C . ARG G 1 93 ? -10.802 13.691 64.755 1.00 23.86 95 ARG G C 1
ATOM 10893 O O . ARG G 1 93 ? -10.727 12.553 64.283 1.00 28.23 95 ARG G O 1
ATOM 10901 N N . THR G 1 94 ? -9.938 14.170 65.647 1.00 22.05 96 THR G N 1
ATOM 10902 C CA . THR G 1 94 ? -8.945 13.339 66.314 1.00 22.80 96 THR G CA 1
ATOM 10903 C C . THR G 1 94 ? -9.250 13.301 67.805 1.00 28.93 96 THR G C 1
ATOM 10904 O O . THR G 1 94 ? -9.696 14.296 68.386 1.00 27.60 96 THR G O 1
ATOM 10908 N N . MET G 1 95 ? -9.021 12.143 68.418 1.00 23.83 97 MET G N 1
ATOM 10909 C CA . MET G 1 95 ? -9.365 11.906 69.817 1.00 22.70 97 MET G CA 1
ATOM 10910 C C . MET G 1 95 ? -8.178 11.219 70.475 1.00 33.76 97 MET G C 1
ATOM 10911 O O . MET G 1 95 ? -7.854 10.076 70.135 1.00 33.81 97 MET G O 1
ATOM 10916 N N . MET G 1 96 ? -7.526 11.913 71.405 1.00 23.58 98 MET G N 1
ATOM 10917 C CA . MET G 1 96 ? -6.314 11.418 72.054 1.00 27.60 98 MET G CA 1
ATOM 10918 C C . MET G 1 96 ? -6.581 11.195 73.538 1.00 28.21 98 MET G C 1
ATOM 10919 O O . MET G 1 96 ? -6.788 12.156 74.288 1.00 29.78 98 MET G O 1
ATOM 10924 N N . TYR G 1 97 ? -6.542 9.934 73.960 1.00 28.90 99 TYR G N 1
ATOM 10925 C CA . TYR G 1 97 ? -6.798 9.549 75.340 1.00 29.52 99 TYR G CA 1
ATOM 10926 C C . TYR G 1 97 ? -5.519 9.622 76.167 1.00 37.43 99 TYR G C 1
ATOM 10927 O O . TYR G 1 97 ? -4.416 9.394 75.664 1.00 35.44 99 TYR G O 1
ATOM 10936 N N . GLU G 1 98 ? -5.679 9.948 77.454 1.00 35.50 100 GLU G N 1
ATOM 10937 C CA . GLU G 1 98 ? -4.531 10.160 78.330 1.00 33.47 100 GLU G CA 1
ATOM 10938 C C . GLU G 1 98 ? -3.705 8.898 78.549 1.00 38.42 100 GLU G C 1
ATOM 10939 O O . GLU G 1 98 ? -2.585 8.999 79.060 1.00 40.42 100 GLU G O 1
ATOM 10945 N N . ASP G 1 99 ? -4.216 7.724 78.175 1.00 41.73 101 ASP G N 1
ATOM 10946 C CA . ASP G 1 99 ? -3.501 6.466 78.350 1.00 35.59 101 ASP G CA 1
ATOM 10947 C C . ASP G 1 99 ? -2.859 5.965 77.061 1.00 35.47 101 ASP G C 1
ATOM 10948 O O . ASP G 1 99 ? -2.469 4.795 76.989 1.00 40.41 101 ASP G O 1
ATOM 10953 N N . GLY G 1 100 ? -2.753 6.814 76.040 1.00 36.27 102 GLY G N 1
ATOM 10954 C CA . GLY G 1 100 ? -2.106 6.451 74.798 1.00 32.89 102 GLY G CA 1
ATOM 10955 C C . GLY G 1 100 ? -3.035 6.008 73.688 1.00 39.28 102 GLY G C 1
ATOM 10956 O O . GLY G 1 100 ? -2.599 5.938 72.531 1.00 35.86 102 GLY G O 1
ATOM 10957 N N . ALA G 1 101 ? -4.291 5.698 73.995 1.00 32.97 103 ALA G N 1
ATOM 10958 C CA . ALA G 1 101 ? -5.232 5.340 72.944 1.00 31.29 103 ALA G CA 1
ATOM 10959 C C . ALA G 1 101 ? -5.507 6.551 72.063 1.00 35.03 103 ALA G C 1
ATOM 10960 O O . ALA G 1 101 ? -5.532 7.692 72.537 1.00 31.44 103 ALA G O 1
ATOM 10962 N N . THR G 1 102 ? -5.696 6.301 70.769 1.00 35.08 104 THR G N 1
ATOM 10963 C CA . THR G 1 102 ? -6.008 7.352 69.811 1.00 32.95 104 THR G CA 1
ATOM 10964 C C . THR G 1 102 ? -7.131 6.871 68.908 1.00 35.75 104 THR G C 1
ATOM 10965 O O . THR G 1 102 ? -7.276 5.670 68.658 1.00 33.32 104 THR G O 1
ATOM 10969 N N . ALA G 1 103 ? -7.926 7.820 68.423 1.00 25.95 105 ALA G N 1
ATOM 10970 C CA . ALA G 1 103 ? -8.977 7.502 67.473 1.00 28.69 105 ALA G CA 1
ATOM 10971 C C . ALA G 1 103 ? -9.176 8.677 66.529 1.00 29.67 105 ALA G C 1
ATOM 10972 O O . ALA G 1 103 ? -8.902 9.829 66.880 1.00 29.20 105 ALA G O 1
ATOM 10974 N N . THR G 1 104 ? -9.628 8.367 65.314 1.00 27.07 106 THR G N 1
ATOM 10975 C CA . THR G 1 104 ? -10.015 9.370 64.334 1.00 25.26 106 THR G CA 1
ATOM 10976 C C . THR G 1 104 ? -11.424 9.057 63.854 1.00 30.38 106 THR G C 1
ATOM 10977 O O . THR G 1 104 ? -11.842 7.896 63.825 1.00 27.33 106 THR G O 1
ATOM 10981 N N . ALA G 1 105 ? -12.160 10.103 63.492 1.00 26.02 107 ALA G N 1
ATOM 10982 C CA . ALA G 1 105 ? -13.517 9.926 63.001 1.00 25.19 107 ALA G CA 1
ATOM 10983 C C . ALA G 1 105 ? -13.815 10.998 61.965 1.00 28.58 107 ALA G C 1
ATOM 10984 O O . ALA G 1 105 ? -13.172 12.052 61.926 1.00 29.29 107 ALA G O 1
ATOM 10986 N N . SER G 1 106 ? -14.789 10.699 61.106 1.00 26.46 108 SER G N 1
ATOM 10987 C CA . SER G 1 106 ? -15.245 11.611 60.067 1.00 25.05 108 SER G CA 1
ATOM 10988 C C . SER G 1 106 ? -16.740 11.423 59.889 1.00 34.67 108 SER G C 1
ATOM 10989 O O . SER G 1 106 ? -17.272 10.341 60.137 1.00 26.03 108 SER G O 1
ATOM 10992 N N . ALA G 1 107 ? -17.419 12.475 59.444 1.00 22.99 109 ALA G N 1
ATOM 10993 C CA . ALA G 1 107 ? -18.829 12.327 59.122 1.00 22.01 109 ALA G CA 1
ATOM 10994 C C . ALA G 1 107 ? -19.213 13.330 58.050 1.00 27.05 109 ALA G C 1
ATOM 10995 O O . ALA G 1 107 ? -18.625 14.411 57.948 1.00 29.29 109 ALA G O 1
ATOM 10997 N N . ARG G 1 108 ? -20.195 12.950 57.237 1.00 24.21 110 ARG G N 1
ATOM 10998 C CA . ARG G 1 108 ? -20.824 13.857 56.289 1.00 24.80 110 ARG G CA 1
ATOM 10999 C C . ARG G 1 108 ? -22.296 13.993 56.650 1.00 33.24 110 ARG G C 1
ATOM 11000 O O . ARG G 1 108 ? -22.980 12.991 56.884 1.00 26.73 110 ARG G O 1
ATOM 11008 N N . ILE G 1 109 ? -22.771 15.232 56.721 1.00 26.20 111 ILE G N 1
ATOM 11009 C CA . ILE G 1 109 ? -24.163 15.534 57.026 1.00 27.79 111 ILE G CA 1
ATOM 11010 C C . ILE G 1 109 ? -24.801 16.080 55.755 1.00 34.64 111 ILE G C 1
ATOM 11011 O O . ILE G 1 109 ? -24.323 17.071 55.184 1.00 30.09 111 ILE G O 1
ATOM 11016 N N . SER G 1 110 ? -25.875 15.430 55.306 1.00 30.43 112 SER G N 1
ATOM 11017 C CA . SER G 1 110 ? -26.602 15.855 54.117 1.00 32.13 112 SER G CA 1
ATOM 11018 C C . SER G 1 110 ? -28.096 15.737 54.387 1.00 33.44 112 SER G C 1
ATOM 11019 O O . SER G 1 110 ? -28.521 15.304 55.463 1.00 32.39 112 SER G O 1
ATOM 11022 N N . LEU G 1 111 ? -28.901 16.112 53.393 1.00 36.13 113 LEU G N 1
ATOM 11023 C CA . LEU G 1 111 ? -30.348 15.995 53.468 1.00 39.78 113 LEU G CA 1
ATOM 11024 C C . LEU G 1 111 ? -30.862 15.084 52.359 1.00 55.73 113 LEU G C 1
ATOM 11025 O O . LEU G 1 111 ? -30.280 15.018 51.269 1.00 56.28 113 LEU G O 1
ATOM 11030 N N . ASP G 1 112 ? -31.946 14.379 52.652 1.00 46.86 114 ASP G N 1
ATOM 11031 C CA . ASP G 1 112 ? -32.723 13.678 51.634 1.00 48.42 114 ASP G CA 1
ATOM 11032 C C . ASP G 1 112 ? -34.188 14.028 51.880 1.00 53.97 114 ASP G C 1
ATOM 11033 O O . ASP G 1 112 ? -34.511 14.994 52.583 1.00 49.13 114 ASP G O 1
ATOM 11038 N N . LYS G 1 113 ? -35.094 13.229 51.314 1.00 52.61 115 LYS G N 1
ATOM 11039 C CA . LYS G 1 113 ? -36.516 13.525 51.454 1.00 60.78 115 LYS G CA 1
ATOM 11040 C C . LYS G 1 113 ? -36.987 13.403 52.898 1.00 53.11 115 LYS G C 1
ATOM 11041 O O . LYS G 1 113 ? -37.883 14.144 53.321 1.00 54.56 115 LYS G O 1
ATOM 11047 N N . ASN G 1 114 ? -36.412 12.478 53.666 1.00 57.66 116 ASN G N 1
ATOM 11048 C CA . ASN G 1 114 ? -36.902 12.184 55.008 1.00 58.95 116 ASN G CA 1
ATOM 11049 C C . ASN G 1 114 ? -36.241 13.017 56.097 1.00 59.05 116 ASN G C 1
ATOM 11050 O O . ASN G 1 114 ? -36.744 13.045 57.227 1.00 58.34 116 ASN G O 1
ATOM 11055 N N . GLY G 1 115 ? -35.140 13.691 55.791 1.00 45.84 117 GLY G N 1
ATOM 11056 C CA . GLY G 1 115 ? -34.414 14.438 56.794 1.00 41.38 117 GLY G CA 1
ATOM 11057 C C . GLY G 1 115 ? -32.918 14.349 56.595 1.00 38.64 117 GLY G C 1
ATOM 11058 O O . GLY G 1 115 ? -32.442 14.216 55.464 1.00 38.96 117 GLY G O 1
ATOM 11059 N N . PHE G 1 116 ? -32.165 14.419 57.688 1.00 35.66 118 PHE G N 1
ATOM 11060 C CA . PHE G 1 116 ? -30.717 14.362 57.609 1.00 33.10 118 PHE G CA 1
ATOM 11061 C C . PHE G 1 116 ? -30.237 12.947 57.314 1.00 33.55 118 PHE G C 1
ATOM 11062 O O . PHE G 1 116 ? -30.833 11.954 57.749 1.00 33.76 118 PHE G O 1
ATOM 11070 N N . VAL G 1 117 ? -29.161 12.871 56.537 1.00 32.18 119 VAL G N 1
ATOM 11071 C CA . VAL G 1 117 ? -28.394 11.650 56.336 1.00 34.65 119 VAL G CA 1
ATOM 11072 C C . VAL G 1 117 ? -27.042 11.871 56.997 1.00 33.31 119 VAL G C 1
ATOM 11073 O O . VAL G 1 117 ? -26.337 12.836 56.673 1.00 30.33 119 VAL G O 1
ATOM 11077 N N . HIS G 1 118 ? -26.690 10.997 57.936 1.00 27.77 120 HIS G N 1
ATOM 11078 C CA . HIS G 1 118 ? -25.463 11.117 58.720 1.00 25.40 120 HIS G CA 1
ATOM 11079 C C . HIS G 1 118 ? -24.650 9.848 58.506 1.00 30.10 120 HIS G C 1
ATOM 11080 O O . HIS G 1 118 ? -25.023 8.779 59.000 1.00 30.97 120 HIS G O 1
ATOM 11087 N N . LYS G 1 119 ? -23.560 9.958 57.748 1.00 27.68 121 LYS G N 1
ATOM 11088 C CA . LYS G 1 119 ? -22.705 8.821 57.432 1.00 26.01 121 LYS G CA 1
ATOM 11089 C C . LYS G 1 119 ? -21.314 9.083 57.991 1.00 32.90 121 LYS G C 1
ATOM 11090 O O . LYS G 1 119 ? -20.698 10.109 57.674 1.00 26.92 121 LYS G O 1
ATOM 11096 N N . SER G 1 120 ? -20.814 8.154 58.806 1.00 23.65 122 SER G N 1
ATOM 11097 C CA . SER G 1 120 ? -19.610 8.411 59.584 1.00 22.50 122 SER G CA 1
ATOM 11098 C C . SER G 1 120 ? -18.671 7.211 59.542 1.00 23.63 122 SER G C 1
ATOM 11099 O O . SER G 1 120 ? -19.058 6.096 59.174 1.00 24.40 122 SER G O 1
ATOM 11102 N N . THR G 1 121 ? -17.416 7.468 59.915 1.00 24.44 123 THR G N 1
ATOM 11103 C CA . THR G 1 121 ? -16.413 6.424 60.093 1.00 25.30 123 THR G CA 1
ATOM 11104 C C . THR G 1 121 ? -15.652 6.702 61.382 1.00 25.59 123 THR G C 1
ATOM 11105 O O . THR G 1 121 ? -15.566 7.843 61.847 1.00 25.54 123 THR G O 1
ATOM 11109 N N . PHE G 1 122 ? -15.086 5.642 61.954 1.00 22.96 124 PHE G N 1
ATOM 11110 C CA . PHE G 1 122 ? -14.390 5.734 63.230 1.00 20.69 124 PHE G CA 1
ATOM 11111 C C . PHE G 1 122 ? -13.271 4.704 63.233 1.00 23.49 124 PHE G C 1
ATOM 11112 O O . PHE G 1 122 ? -13.511 3.534 62.932 1.00 23.66 124 PHE G O 1
ATOM 11120 N N . HIS G 1 123 ? -12.060 5.133 63.577 1.00 25.36 125 HIS G N 1
ATOM 11121 C CA . HIS G 1 123 ? -10.908 4.243 63.661 1.00 26.57 125 HIS G CA 1
ATOM 11122 C C . HIS G 1 123 ? -10.228 4.469 64.999 1.00 31.48 125 HIS G C 1
ATOM 11123 O O . HIS G 1 123 ? -9.694 5.555 65.246 1.00 28.97 125 HIS G O 1
ATOM 11130 N N . GLY G 1 124 ? -10.247 3.460 65.856 1.00 28.19 126 GLY G N 1
ATOM 11131 C CA . GLY G 1 124 ? -9.632 3.546 67.173 1.00 30.21 126 GLY G CA 1
ATOM 11132 C C . GLY G 1 124 ? -8.571 2.480 67.348 1.00 28.32 126 GLY G C 1
ATOM 11133 O O . GLY G 1 124 ? -8.730 1.351 66.877 1.00 29.93 126 GLY G O 1
ATOM 11134 N N . GLU G 1 125 ? -7.490 2.837 68.039 1.00 29.42 127 GLU G N 1
ATOM 11135 C CA . GLU G 1 125 ? -6.386 1.903 68.198 1.00 36.51 127 GLU G CA 1
ATOM 11136 C C . GLU G 1 125 ? -5.677 2.153 69.521 1.00 38.58 127 GLU G C 1
ATOM 11137 O O . GLU G 1 125 ? -5.754 3.241 70.100 1.00 34.82 127 GLU G O 1
ATOM 11143 N N . ASN G 1 126 ? -4.993 1.110 69.993 1.00 35.83 128 ASN G N 1
ATOM 11144 C CA . ASN G 1 126 ? -4.155 1.168 71.188 1.00 40.43 128 ASN G CA 1
ATOM 11145 C C . ASN G 1 126 ? -4.960 1.496 72.440 1.00 44.31 128 ASN G C 1
ATOM 11146 O O . ASN G 1 126 ? -4.461 2.145 73.364 1.00 43.06 128 ASN G O 1
ATOM 11151 N N . PHE G 1 127 ? -6.209 1.053 72.487 1.00 38.89 129 PHE G N 1
ATOM 11152 C CA . PHE G 1 127 ? -6.940 1.047 73.744 1.00 40.49 129 PHE G CA 1
ATOM 11153 C C . PHE G 1 127 ? -6.440 -0.122 74.587 1.00 40.51 129 PHE G C 1
ATOM 11154 O O . PHE G 1 127 ? -6.444 -1.264 74.109 1.00 37.40 129 PHE G O 1
ATOM 11162 N N . PRO G 1 128 ? -5.967 0.118 75.811 1.00 41.52 130 PRO G N 1
ATOM 11163 C CA . PRO G 1 128 ? -5.329 -0.954 76.588 1.00 45.06 130 PRO G CA 1
ATOM 11164 C C . PRO G 1 128 ? -6.267 -2.131 76.811 1.00 43.63 130 PRO G C 1
ATOM 11165 O O . PRO G 1 128 ? -7.441 -1.959 77.148 1.00 44.85 130 PRO G O 1
ATOM 11169 N N . ALA G 1 129 ? -5.723 -3.338 76.630 1.00 42.64 131 ALA G N 1
ATOM 11170 C CA . ALA G 1 129 ? -6.546 -4.545 76.646 1.00 42.19 131 ALA G CA 1
ATOM 11171 C C . ALA G 1 129 ? -7.284 -4.710 77.969 1.00 45.10 131 ALA G C 1
ATOM 11172 O O . ALA G 1 129 ? -8.423 -5.193 77.997 1.00 55.76 131 ALA G O 1
ATOM 11174 N N . ASN G 1 130 ? -6.655 -4.324 79.078 1.00 45.26 132 ASN G N 1
ATOM 11175 C CA . ASN G 1 130 ? -7.273 -4.435 80.392 1.00 51.79 132 ASN G CA 1
ATOM 11176 C C . ASN G 1 130 ? -7.751 -3.095 80.932 1.00 54.49 132 ASN G C 1
ATOM 11177 O O . ASN G 1 130 ? -8.131 -3.015 82.105 1.00 51.32 132 ASN G O 1
ATOM 11182 N N . GLY G 1 131 ? -7.744 -2.047 80.109 1.00 45.89 133 GLY G N 1
ATOM 11183 C CA . GLY G 1 131 ? -8.227 -0.748 80.516 1.00 49.15 133 GLY G CA 1
ATOM 11184 C C . GLY G 1 131 ? -9.737 -0.676 80.497 1.00 46.16 133 GLY G C 1
ATOM 11185 O O . GLY G 1 131 ? -10.438 -1.565 79.988 1.00 42.10 133 GLY G O 1
ATOM 11186 N N . PRO G 1 132 ? -10.268 0.413 81.057 1.00 42.34 134 PRO G N 1
ATOM 11187 C CA . PRO G 1 132 ? -11.729 0.506 81.226 1.00 43.97 134 PRO G CA 1
ATOM 11188 C C . PRO G 1 132 ? -12.513 0.509 79.920 1.00 39.37 134 PRO G C 1
ATOM 11189 O O . PRO G 1 132 ? -13.643 0.005 79.904 1.00 42.68 134 PRO G O 1
ATOM 11193 N N . VAL G 1 133 ? -11.965 1.050 78.827 1.00 36.66 135 VAL G N 1
ATOM 11194 C CA . VAL G 1 133 ? -12.705 1.052 77.564 1.00 32.61 135 VAL G CA 1
ATOM 11195 C C . VAL G 1 133 ? -12.895 -0.373 77.051 1.00 36.10 135 VAL G C 1
ATOM 11196 O O . VAL G 1 133 ? -14.015 -0.787 76.727 1.00 36.80 135 VAL G O 1
ATOM 11200 N N . MET G 1 134 ? -11.810 -1.148 76.971 1.00 36.55 136 MET G N 1
ATOM 11201 C CA . MET G 1 134 ? -11.932 -2.518 76.478 1.00 43.01 136 MET G CA 1
ATOM 11202 C C . MET G 1 134 ? -12.636 -3.435 77.473 1.00 45.77 136 MET G C 1
ATOM 11203 O O . MET G 1 134 ? -13.105 -4.508 77.079 1.00 48.17 136 MET G O 1
ATOM 11208 N N . LYS G 1 135 ? -12.715 -3.044 78.745 1.00 39.24 137 LYS G N 1
ATOM 11209 C CA . LYS G 1 135 ? -13.467 -3.788 79.748 1.00 44.28 137 LYS G CA 1
ATOM 11210 C C . LYS G 1 135 ? -14.906 -3.304 79.879 1.00 38.77 137 LYS G C 1
ATOM 11211 O O . LYS G 1 135 ? -15.624 -3.767 80.774 1.00 42.57 137 LYS G O 1
ATOM 11217 N N . LYS G 1 136 ? -15.330 -2.381 79.015 1.00 38.10 138 LYS G N 1
ATOM 11218 C CA . LYS G 1 136 ? -16.710 -1.898 78.947 1.00 45.20 138 LYS G CA 1
ATOM 11219 C C . LYS G 1 136 ? -17.154 -1.288 80.276 1.00 41.47 138 LYS G C 1
ATOM 11220 O O . LYS G 1 136 ? -18.210 -1.614 80.819 1.00 42.58 138 LYS G O 1
ATOM 11226 N N . LYS G 1 137 ? -16.336 -0.372 80.792 1.00 41.46 139 LYS G N 1
ATOM 11227 C CA . LYS G 1 137 ? -16.586 0.261 82.079 1.00 39.87 139 LYS G CA 1
ATOM 11228 C C . LYS G 1 137 ? -17.072 1.699 81.950 1.00 46.70 139 LYS G C 1
ATOM 11229 O O . LYS G 1 137 ? -17.105 2.420 82.950 1.00 40.12 139 LYS G O 1
ATOM 11235 N N . GLY G 1 138 ? -17.457 2.132 80.752 1.00 39.81 140 GLY G N 1
ATOM 11236 C CA . GLY G 1 138 ? -17.926 3.492 80.576 1.00 36.18 140 GLY G CA 1
ATOM 11237 C C . GLY G 1 138 ? -19.348 3.678 81.073 1.00 38.17 140 GLY G C 1
ATOM 11238 O O . GLY G 1 138 ? -20.193 2.786 80.988 1.00 37.36 140 GLY G O 1
ATOM 11239 N N . VAL G 1 139 ? -19.605 4.865 81.615 1.00 34.31 141 VAL G N 1
ATOM 11240 C CA . VAL G 1 139 ? -20.935 5.257 82.077 1.00 34.82 141 VAL G CA 1
ATOM 11241 C C . VAL G 1 139 ? -21.507 6.384 81.218 1.00 33.03 141 VAL G C 1
ATOM 11242 O O . VAL G 1 139 ? -22.554 6.225 80.590 1.00 40.98 141 VAL G O 1
ATOM 11246 N N . ASN G 1 140 ? -20.835 7.534 81.184 1.00 35.09 142 ASN G N 1
ATOM 11247 C CA . ASN G 1 140 ? -21.301 8.686 80.423 1.00 30.99 142 ASN G CA 1
ATOM 11248 C C . ASN G 1 140 ? -20.164 9.692 80.319 1.00 38.88 142 ASN G C 1
ATOM 11249 O O . ASN G 1 140 ? -19.273 9.732 81.174 1.00 30.13 142 ASN G O 1
ATOM 11254 N N . TRP G 1 141 ? -20.211 10.507 79.268 1.00 28.53 143 TRP G N 1
ATOM 11255 C CA . TRP G 1 141 ? -19.344 11.673 79.191 1.00 27.54 143 TRP G CA 1
ATOM 11256 C C . TRP G 1 141 ? -19.845 12.760 80.129 1.00 27.87 143 TRP G C 1
ATOM 11257 O O . TRP G 1 141 ? -21.053 12.977 80.266 1.00 31.62 143 TRP G O 1
ATOM 11268 N N . GLU G 1 142 ? -18.914 13.446 80.783 1.00 27.11 144 GLU G N 1
ATOM 11269 C CA . GLU G 1 142 ? -19.280 14.654 81.504 1.00 29.73 144 GLU G CA 1
ATOM 11270 C C . GLU G 1 142 ? -19.735 15.725 80.512 1.00 30.91 144 GLU G C 1
ATOM 11271 O O . GLU G 1 142 ? -19.288 15.744 79.360 1.00 28.53 144 GLU G O 1
ATOM 11277 N N . PRO G 1 143 ? -20.638 16.615 80.926 1.00 29.35 145 PRO G N 1
ATOM 11278 C CA . PRO G 1 143 ? -20.928 17.793 80.105 1.00 29.06 145 PRO G CA 1
ATOM 11279 C C . PRO G 1 143 ? -19.636 18.542 79.828 1.00 34.08 145 PRO G C 1
ATOM 11280 O O . PRO G 1 143 ? -18.719 18.559 80.653 1.00 31.81 145 PRO G O 1
ATOM 11284 N N . SER G 1 144 ? -19.552 19.147 78.646 1.00 29.49 146 SER G N 1
ATOM 11285 C CA . SER G 1 144 ? -18.299 19.748 78.216 1.00 25.63 146 SER G CA 1
ATOM 11286 C C . SER G 1 144 ? -18.556 21.080 77.528 1.00 28.56 146 SER G C 1
ATOM 11287 O O . SER G 1 144 ? -19.689 21.427 77.174 1.00 31.60 146 SER G O 1
ATOM 11290 N N . SER G 1 145 ? -17.476 21.829 77.342 1.00 28.53 147 SER G N 1
ATOM 11291 C CA . SER G 1 145 ? -17.514 23.122 76.668 1.00 25.01 147 SER G CA 1
ATOM 11292 C C . SER G 1 145 ? -16.467 23.107 75.561 1.00 27.22 147 SER G C 1
ATOM 11293 O O . SER G 1 145 ? -15.262 23.077 75.837 1.00 27.55 147 SER G O 1
ATOM 11296 N N . GLU G 1 146 ? -16.926 23.117 74.314 1.00 23.77 148 GLU G N 1
ATOM 11297 C CA . GLU G 1 146 ? -16.057 23.058 73.148 1.00 22.80 148 GLU G CA 1
ATOM 11298 C C . GLU G 1 146 ? -15.805 24.469 72.627 1.00 29.07 148 GLU G C 1
ATOM 11299 O O . GLU G 1 146 ? -16.755 25.215 72.367 1.00 26.22 148 GLU G O 1
ATOM 11305 N N . THR G 1 147 ? -14.534 24.836 72.476 1.00 23.31 149 THR G N 1
ATOM 11306 C CA . THR G 1 147 ? -14.179 26.141 71.924 1.00 24.85 149 THR G CA 1
ATOM 11307 C C . THR G 1 147 ? -14.167 26.064 70.405 1.00 29.53 149 THR G C 1
ATOM 11308 O O . THR G 1 147 ? -13.491 25.205 69.832 1.00 25.36 149 THR G O 1
ATOM 11312 N N . ILE G 1 148 ? -14.899 26.973 69.758 1.00 24.74 150 ILE G N 1
ATOM 11313 C CA . ILE G 1 148 ? -15.037 27.014 68.305 1.00 23.43 150 ILE G CA 1
ATOM 11314 C C . ILE G 1 148 ? -14.281 28.234 67.797 1.00 24.15 150 ILE G C 1
ATOM 11315 O O . ILE G 1 148 ? -14.588 29.367 68.191 1.00 26.94 150 ILE G O 1
ATOM 11320 N N . THR G 1 149 ? -13.302 28.010 66.919 1.00 25.19 151 THR G N 1
ATOM 11321 C CA . THR G 1 149 ? -12.491 29.093 66.371 1.00 26.21 151 THR G CA 1
ATOM 11322 C C . THR G 1 149 ? -12.632 29.140 64.855 1.00 34.30 151 THR G C 1
ATOM 11323 O O . THR G 1 149 ? -12.382 28.128 64.184 1.00 27.43 151 THR G O 1
ATOM 11327 N N . PRO G 1 150 ? -13.010 30.275 64.278 1.00 26.84 152 PRO G N 1
ATOM 11328 C CA . PRO G 1 150 ? -13.089 30.359 62.821 1.00 29.85 152 PRO G CA 1
ATOM 11329 C C . PRO G 1 150 ? -11.725 30.641 62.214 1.00 33.51 152 PRO G C 1
ATOM 11330 O O . PRO G 1 150 ? -10.871 31.298 62.814 1.00 38.75 152 PRO G O 1
ATOM 11334 N N . SER G 1 151 ? -11.522 30.123 61.005 1.00 30.72 153 SER G N 1
ATOM 11335 C CA . SER G 1 151 ? -10.373 30.527 60.199 1.00 40.26 153 SER G CA 1
ATOM 11336 C C . SER G 1 151 ? -10.645 30.159 58.750 1.00 42.52 153 SER G C 1
ATOM 11337 O O . SER G 1 151 ? -11.108 29.051 58.468 1.00 37.27 153 SER G O 1
ATOM 11340 N N . ASP G 1 152 ? -10.345 31.090 57.843 1.00 36.24 154 ASP G N 1
ATOM 11341 C CA . ASP G 1 152 ? -10.635 30.924 56.418 1.00 41.84 154 ASP G CA 1
ATOM 11342 C C . ASP G 1 152 ? -12.122 30.591 56.299 1.00 52.42 154 ASP G C 1
ATOM 11343 O O . ASP G 1 152 ? -12.955 31.339 56.832 1.00 47.27 154 ASP G O 1
ATOM 11348 N N . GLY G 1 153 ? -12.501 29.492 55.658 1.00 40.39 155 GLY G N 1
ATOM 11349 C CA . GLY G 1 153 ? -13.912 29.171 55.584 1.00 34.52 155 GLY G CA 1
ATOM 11350 C C . GLY G 1 153 ? -14.371 28.034 56.475 1.00 33.46 155 GLY G C 1
ATOM 11351 O O . GLY G 1 153 ? -15.456 27.490 56.256 1.00 37.39 155 GLY G O 1
ATOM 11352 N N . ILE G 1 154 ? -13.583 27.673 57.490 1.00 28.65 156 ILE G N 1
ATOM 11353 C CA . ILE G 1 154 ? -13.851 26.494 58.305 1.00 25.28 156 ILE G CA 1
ATOM 11354 C C . ILE G 1 154 ? -13.908 26.879 59.780 1.00 26.75 156 ILE G C 1
ATOM 11355 O O . ILE G 1 154 ? -13.568 27.995 60.179 1.00 27.11 156 ILE G O 1
ATOM 11360 N N . LEU G 1 155 ? -14.347 25.922 60.593 1.00 28.41 157 LEU G N 1
ATOM 11361 C CA . LEU G 1 155 ? -14.355 26.060 62.041 1.00 25.60 157 LEU G CA 1
ATOM 11362 C C . LEU G 1 155 ? -13.511 24.955 62.655 1.00 31.23 157 LEU G C 1
ATOM 11363 O O . LEU G 1 155 ? -13.559 23.807 62.207 1.00 25.60 157 LEU G O 1
ATOM 11368 N N . LYS G 1 156 ? -12.742 25.298 63.680 1.00 27.00 158 LYS G N 1
ATOM 11369 C CA . LYS G 1 156 ? -11.999 24.307 64.444 1.00 27.98 158 LYS G CA 1
ATOM 11370 C C . LYS G 1 156 ? -12.539 24.277 65.862 1.00 24.44 158 LYS G C 1
ATOM 11371 O O . LYS G 1 156 ? -12.747 25.332 66.475 1.00 26.83 158 LYS G O 1
ATOM 11377 N N . GLY G 1 157 ? -12.771 23.078 66.370 1.00 24.93 159 GLY G N 1
ATOM 11378 C CA . GLY G 1 157 ? -13.280 22.890 67.719 1.00 27.12 159 GLY G CA 1
ATOM 11379 C C . GLY G 1 157 ? -12.274 22.140 68.566 1.00 29.36 159 GLY G C 1
ATOM 11380 O O . GLY G 1 157 ? -11.641 21.194 68.091 1.00 29.28 159 GLY G O 1
ATOM 11381 N N . ASP G 1 158 ? -12.105 22.596 69.811 1.00 27.76 160 ASP G N 1
ATOM 11382 C CA . ASP G 1 158 ? -11.288 21.921 70.815 1.00 29.80 160 ASP G CA 1
ATOM 11383 C C . ASP G 1 158 ? -12.114 21.724 72.077 1.00 25.28 160 ASP G C 1
ATOM 11384 O O . ASP G 1 158 ? -12.691 22.681 72.602 1.00 28.96 160 ASP G O 1
ATOM 11389 N N . VAL G 1 159 ? -12.156 20.496 72.576 1.00 28.36 161 VAL G N 1
ATOM 11390 C CA . VAL G 1 159 ? -12.863 20.210 73.818 1.00 24.93 161 VAL G CA 1
ATOM 11391 C C . VAL G 1 159 ? -12.097 19.136 74.575 1.00 29.77 161 VAL G C 1
ATOM 11392 O O . VAL G 1 159 ? -11.635 18.158 73.979 1.00 29.96 161 VAL G O 1
ATOM 11396 N N . THR G 1 160 ? -11.915 19.348 75.877 1.00 27.56 162 THR G N 1
ATOM 11397 C CA . THR G 1 160 ? -11.364 18.331 76.760 1.00 34.17 162 THR G CA 1
ATOM 11398 C C . THR G 1 160 ? -12.512 17.495 77.308 1.00 31.25 162 THR G C 1
ATOM 11399 O O . THR G 1 160 ? -13.481 18.038 77.849 1.00 33.07 162 THR G O 1
ATOM 11403 N N . MET G 1 161 ? -12.409 16.182 77.151 1.00 29.05 163 MET G N 1
ATOM 11404 C CA . MET G 1 161 ? -13.492 15.264 77.470 1.00 28.35 163 MET G CA 1
ATOM 11405 C C . MET G 1 161 ? -13.114 14.388 78.655 1.00 31.12 163 MET G C 1
ATOM 11406 O O . MET G 1 161 ? -11.952 13.999 78.806 1.00 33.86 163 MET G O 1
ATOM 11411 N N . PHE G 1 162 ? -14.103 14.081 79.492 1.00 32.71 164 PHE G N 1
ATOM 11412 C CA . PHE G 1 162 ? -13.933 13.181 80.627 1.00 31.02 164 PHE G CA 1
ATOM 11413 C C . PHE G 1 162 ? -15.020 12.121 80.580 1.00 30.71 164 PHE G C 1
ATOM 11414 O O . PHE G 1 162 ? -16.209 12.443 80.675 1.00 35.07 164 PHE G O 1
ATOM 11422 N N . LEU G 1 163 ? -14.614 10.863 80.436 1.00 30.18 165 LEU G N 1
ATOM 11423 C CA . LEU G 1 163 ? -15.540 9.740 80.462 1.00 29.73 165 LEU G CA 1
ATOM 11424 C C . LEU G 1 163 ? -15.647 9.223 81.893 1.00 31.31 165 LEU G C 1
ATOM 11425 O O . LEU G 1 163 ? -14.659 8.746 82.462 1.00 37.04 165 LEU G O 1
ATOM 11430 N N . VAL G 1 164 ? -16.838 9.332 82.484 1.00 30.22 166 VAL G N 1
ATOM 11431 C CA . VAL G 1 164 ? -17.055 8.751 83.805 1.00 32.23 166 VAL G CA 1
ATOM 11432 C C . VAL G 1 164 ? -17.139 7.236 83.671 1.00 36.62 166 VAL G C 1
ATOM 11433 O O . VAL G 1 164 ? -17.846 6.711 82.799 1.00 33.72 166 VAL G O 1
ATOM 11437 N N . LEU G 1 165 ? -16.414 6.529 84.533 1.00 34.27 167 LEU G N 1
ATOM 11438 C CA . LEU G 1 165 ? -16.314 5.077 84.517 1.00 34.97 167 LEU G CA 1
ATOM 11439 C C . LEU G 1 165 ? -17.109 4.460 85.657 1.00 44.48 167 LEU G C 1
ATOM 11440 O O . LEU G 1 165 ? -17.469 5.128 86.630 1.00 37.27 167 LEU G O 1
ATOM 11445 N N . GLU G 1 166 ? -17.379 3.162 85.521 1.00 44.90 168 GLU G N 1
ATOM 11446 C CA . GLU G 1 166 ? -17.912 2.392 86.634 1.00 52.84 168 GLU G CA 1
ATOM 11447 C C . GLU G 1 166 ? -16.960 2.480 87.816 1.00 43.64 168 GLU G C 1
ATOM 11448 O O . GLU G 1 166 ? -15.753 2.255 87.679 1.00 66.26 168 GLU G O 1
ATOM 11454 N N . GLY G 1 167 ? -17.503 2.818 88.975 1.00 44.02 169 GLY G N 1
ATOM 11455 C CA . GLY G 1 167 ? -16.719 2.994 90.170 1.00 50.92 169 GLY G CA 1
ATOM 11456 C C . GLY G 1 167 ? -16.395 4.434 90.488 1.00 42.48 169 GLY G C 1
ATOM 11457 O O . GLY G 1 167 ? -16.015 4.732 91.625 1.00 54.00 169 GLY G O 1
ATOM 11458 N N . GLY G 1 168 ? -16.534 5.333 89.516 1.00 39.19 170 GLY G N 1
ATOM 11459 C CA . GLY G 1 168 ? -16.413 6.755 89.765 1.00 39.75 170 GLY G CA 1
ATOM 11460 C C . GLY G 1 168 ? -15.145 7.400 89.255 1.00 43.95 170 GLY G C 1
ATOM 11461 O O . GLY G 1 168 ? -15.017 8.626 89.359 1.00 44.64 170 GLY G O 1
ATOM 11462 N N . GLN G 1 169 ? -14.204 6.633 88.715 1.00 46.00 171 GLN G N 1
ATOM 11463 C CA . GLN G 1 169 ? -13.018 7.236 88.133 1.00 43.30 171 GLN G CA 1
ATOM 11464 C C . GLN G 1 169 ? -13.373 7.924 86.813 1.00 38.89 171 GLN G C 1
ATOM 11465 O O . GLN G 1 169 ? -14.454 7.730 86.249 1.00 40.90 171 GLN G O 1
ATOM 11471 N N . ARG G 1 170 ? -12.448 8.751 86.325 1.00 37.66 172 ARG G N 1
ATOM 11472 C CA . ARG G 1 170 ? -12.606 9.458 85.060 1.00 36.23 172 ARG G CA 1
ATOM 11473 C C . ARG G 1 170 ? -11.485 9.088 84.099 1.00 36.42 172 ARG G C 1
ATOM 11474 O O . ARG G 1 170 ? -10.345 8.854 84.510 1.00 45.27 172 ARG G O 1
ATOM 11482 N N . LEU G 1 171 ? -11.816 9.072 82.809 1.00 33.67 173 LEU G N 1
ATOM 11483 C CA . LEU G 1 171 ? -10.844 8.899 81.734 1.00 35.11 173 LEU G CA 1
ATOM 11484 C C . LEU G 1 171 ? -10.869 10.144 80.856 1.00 39.36 173 LEU G C 1
ATOM 11485 O O . LEU G 1 171 ? -11.921 10.508 80.321 1.00 35.85 173 LEU G O 1
ATOM 11490 N N . LYS G 1 172 ? -9.715 10.792 80.709 1.00 30.24 174 LYS G N 1
ATOM 11491 C CA . LYS G 1 172 ? -9.597 12.083 80.043 1.00 30.16 174 LYS G CA 1
ATOM 11492 C C . LYS G 1 172 ? -9.119 11.917 78.603 1.00 36.26 174 LYS G C 1
ATOM 11493 O O . LYS G 1 172 ? -8.309 11.037 78.295 1.00 31.83 174 LYS G O 1
ATOM 11499 N N . ALA G 1 173 ? -9.630 12.778 77.720 1.00 29.32 175 ALA G N 1
ATOM 11500 C CA . ALA G 1 173 ? -9.250 12.747 76.315 1.00 26.36 175 ALA G CA 1
ATOM 11501 C C . ALA G 1 173 ? -9.380 14.144 75.726 1.00 28.55 175 ALA G C 1
ATOM 11502 O O . ALA G 1 173 ? -10.169 14.968 76.200 1.00 31.62 175 ALA G O 1
ATOM 11504 N N . LEU G 1 174 ? -8.582 14.408 74.696 1.00 26.89 176 LEU G N 1
ATOM 11505 C CA . LEU G 1 174 ? -8.612 15.668 73.966 1.00 29.38 176 LEU G CA 1
ATOM 11506 C C . LEU G 1 174 ? -9.217 15.430 72.587 1.00 28.97 176 LEU G C 1
ATOM 11507 O O . LEU G 1 174 ? -8.694 14.628 71.806 1.00 27.90 176 LEU G O 1
ATOM 11512 N N . PHE G 1 175 ? -10.320 16.118 72.294 1.00 25.90 177 PHE G N 1
ATOM 11513 C CA . PHE G 1 175 ? -10.977 16.051 70.994 1.00 25.12 177 PHE G CA 1
ATOM 11514 C C . PHE G 1 175 ? -10.661 17.318 70.209 1.00 27.49 177 PHE G C 1
ATOM 11515 O O . PHE G 1 175 ? -10.857 18.428 70.717 1.00 25.40 177 PHE G O 1
ATOM 11523 N N . GLN G 1 176 ? -10.192 17.152 68.972 1.00 22.65 178 GLN G N 1
ATOM 11524 C CA . GLN G 1 176 ? -9.976 18.267 68.055 1.00 24.47 178 GLN G CA 1
ATOM 11525 C C . GLN G 1 176 ? -10.708 17.981 66.750 1.00 27.19 178 GLN G C 1
ATOM 11526 O O . GLN G 1 176 ? -10.524 16.914 66.156 1.00 26.55 178 GLN G O 1
ATOM 11532 N N . THR G 1 177 ? -11.525 18.936 66.298 1.00 26.01 179 THR G N 1
ATOM 11533 C CA . THR G 1 177 ? -12.402 18.740 65.148 1.00 23.45 179 THR G CA 1
ATOM 11534 C C . THR G 1 177 ? -12.256 19.886 64.155 1.00 24.79 179 THR G C 1
ATOM 11535 O O . THR G 1 177 ? -12.093 21.045 64.551 1.00 25.10 179 THR G O 1
ATOM 11539 N N . THR G 1 178 ? -12.309 19.554 62.866 1.00 22.49 180 THR G N 1
ATOM 11540 C CA . THR G 1 178 ? -12.398 20.538 61.791 1.00 22.05 180 THR G CA 1
ATOM 11541 C C . THR G 1 178 ? -13.754 20.386 61.116 1.00 27.49 180 THR G C 1
ATOM 11542 O O . THR G 1 178 ? -14.090 19.298 60.639 1.00 27.14 180 THR G O 1
ATOM 11546 N N . TYR G 1 179 ? -14.529 21.467 61.085 1.00 22.05 181 TYR G N 1
ATOM 11547 C CA . TYR G 1 179 ? -15.859 21.479 60.483 1.00 22.09 181 TYR G CA 1
ATOM 11548 C C . TYR G 1 179 ? -15.794 22.260 59.178 1.00 27.32 181 TYR G C 1
ATOM 11549 O O . TYR G 1 179 ? -15.322 23.402 59.161 1.00 25.94 181 TYR G O 1
ATOM 11558 N N . LYS G 1 180 ? -16.273 21.657 58.091 1.00 25.40 182 LYS G N 1
ATOM 11559 C CA . LYS G 1 180 ? -16.077 22.213 56.755 1.00 24.69 182 LYS G CA 1
ATOM 11560 C C . LYS G 1 180 ? -17.387 22.199 55.976 1.00 33.32 182 LYS G C 1
ATOM 11561 O O . LYS G 1 180 ? -17.863 21.134 55.566 1.00 26.84 182 LYS G O 1
ATOM 11567 N N . ALA G 1 181 ? -17.955 23.381 55.751 1.00 28.54 183 ALA G N 1
ATOM 11568 C CA . ALA G 1 181 ? -19.134 23.512 54.912 1.00 28.83 183 ALA G CA 1
ATOM 11569 C C . ALA G 1 181 ? -18.739 23.494 53.441 1.00 34.73 183 ALA G C 1
ATOM 11570 O O . ALA G 1 181 ? -17.575 23.686 53.076 1.00 35.94 183 ALA G O 1
ATOM 11572 N N . ASN G 1 182 ? -19.727 23.263 52.585 1.00 44.27 184 ASN G N 1
ATOM 11573 C CA . ASN G 1 182 ? -19.477 23.090 51.162 1.00 53.13 184 ASN G CA 1
ATOM 11574 C C . ASN G 1 182 ? -19.658 24.377 50.367 1.00 48.69 184 ASN G C 1
ATOM 11575 O O . ASN G 1 182 ? -19.660 24.331 49.134 1.00 52.04 184 ASN G O 1
ATOM 11580 N N . LYS G 1 183 ? -19.801 25.515 51.041 1.00 38.94 185 LYS G N 1
ATOM 11581 C CA . LYS G 1 183 ? -20.004 26.792 50.373 1.00 38.13 185 LYS G CA 1
ATOM 11582 C C . LYS G 1 183 ? -19.615 27.901 51.339 1.00 32.89 185 LYS G C 1
ATOM 11583 O O . LYS G 1 183 ? -19.422 27.670 52.535 1.00 36.73 185 LYS G O 1
ATOM 11589 N N . VAL G 1 184 ? -19.503 29.116 50.803 1.00 35.24 186 VAL G N 1
ATOM 11590 C CA . VAL G 1 184 ? -19.204 30.276 51.635 1.00 37.28 186 VAL G CA 1
ATOM 11591 C C . VAL G 1 184 ? -20.421 30.615 52.483 1.00 32.72 186 VAL G C 1
ATOM 11592 O O . VAL G 1 184 ? -21.551 30.678 51.980 1.00 36.56 186 VAL G O 1
ATOM 11596 N N . VAL G 1 185 ? -20.200 30.809 53.785 1.00 29.92 187 VAL G N 1
ATOM 11597 C CA . VAL G 1 185 ? -21.247 31.212 54.712 1.00 29.17 187 VAL G CA 1
ATOM 11598 C C . VAL G 1 185 ? -20.709 32.351 55.570 1.00 28.46 187 VAL G C 1
ATOM 11599 O O . VAL G 1 185 ? -19.500 32.577 55.657 1.00 30.74 187 VAL G O 1
ATOM 11603 N N . LYS G 1 186 ? -21.626 33.064 56.217 1.00 29.20 188 LYS G N 1
ATOM 11604 C CA . LYS G 1 186 ? -21.228 34.111 57.150 1.00 27.60 188 LYS G CA 1
ATOM 11605 C C . LYS G 1 186 ? -20.567 33.481 58.370 1.00 31.61 188 LYS G C 1
ATOM 11606 O O . LYS G 1 186 ? -21.117 32.561 58.984 1.00 29.70 188 LYS G O 1
ATOM 11612 N N . MET G 1 187 ? -19.385 33.978 58.723 1.00 29.46 189 MET G N 1
ATOM 11613 C CA . MET G 1 187 ? -18.599 33.292 59.741 1.00 27.45 189 MET G CA 1
ATOM 11614 C C . MET G 1 187 ? -18.862 33.885 61.125 1.00 30.10 189 MET G C 1
ATOM 11615 O O . MET G 1 187 ? -18.971 35.110 61.270 1.00 26.79 189 MET G O 1
ATOM 11620 N N . PRO G 1 188 ? -18.963 33.026 62.135 1.00 25.51 190 PRO G N 1
ATOM 11621 C CA . PRO G 1 188 ? -19.166 33.496 63.501 1.00 26.48 190 PRO G CA 1
ATOM 11622 C C . PRO G 1 188 ? -17.852 33.954 64.105 1.00 25.64 190 PRO G C 1
ATOM 11623 O O . PRO G 1 188 ? -16.775 33.655 63.563 1.00 25.87 190 PRO G O 1
ATOM 11627 N N . PRO G 1 189 ? -17.894 34.681 65.219 1.00 25.85 191 PRO G N 1
ATOM 11628 C CA . PRO G 1 189 ? -16.670 34.907 65.989 1.00 26.31 191 PRO G CA 1
ATOM 11629 C C . PRO G 1 189 ? -16.297 33.626 66.708 1.00 28.32 191 PRO G C 1
ATOM 11630 O O . PRO G 1 189 ? -17.053 32.656 66.732 1.00 26.48 191 PRO G O 1
ATOM 11634 N N . ARG G 1 190 ? -15.115 33.632 67.311 1.00 26.66 192 ARG G N 1
ATOM 11635 C CA . ARG G 1 190 ? -14.778 32.579 68.256 1.00 26.68 192 ARG G CA 1
ATOM 11636 C C . ARG G 1 190 ? -15.844 32.515 69.347 1.00 30.38 192 ARG G C 1
ATOM 11637 O O . ARG G 1 190 ? -16.307 33.550 69.839 1.00 26.91 192 ARG G O 1
ATOM 11645 N N . HIS G 1 191 ? -16.264 31.297 69.697 1.00 26.16 193 HIS G N 1
ATOM 11646 C CA . HIS G 1 191 ? -17.324 31.108 70.684 1.00 27.03 193 HIS G CA 1
ATOM 11647 C C . HIS G 1 191 ? -17.182 29.718 71.296 1.00 26.64 193 HIS G C 1
ATOM 11648 O O . HIS G 1 191 ? -16.226 28.990 71.017 1.00 26.15 193 HIS G O 1
ATOM 11655 N N . LYS G 1 192 ? -18.127 29.358 72.160 1.00 26.39 194 LYS G N 1
ATOM 11656 C CA . LYS G 1 192 ? -18.106 28.036 72.768 1.00 26.59 194 LYS G CA 1
ATOM 11657 C C . LYS G 1 192 ? -19.457 27.361 72.576 1.00 27.62 194 LYS G C 1
ATOM 11658 O O . LYS G 1 192 ? -20.482 28.012 72.353 1.00 26.34 194 LYS G O 1
ATOM 11664 N N . ILE G 1 193 ? -19.439 26.032 72.635 1.00 26.21 195 ILE G N 1
ATOM 11665 C CA . ILE G 1 193 ? -20.651 25.229 72.577 1.00 26.33 195 ILE G CA 1
ATOM 11666 C C . ILE G 1 193 ? -20.642 24.324 73.799 1.00 26.97 195 ILE G C 1
ATOM 11667 O O . ILE G 1 193 ? -19.690 23.561 73.998 1.00 28.23 195 ILE G O 1
ATOM 11672 N N . GLU G 1 194 ? -21.680 24.425 74.625 1.00 27.74 196 GLU G N 1
ATOM 11673 C CA . GLU G 1 194 ? -21.807 23.591 75.815 1.00 28.66 196 GLU G CA 1
ATOM 11674 C C . GLU G 1 194 ? -22.601 22.342 75.454 1.00 28.74 196 GLU G C 1
ATOM 11675 O O . GLU G 1 194 ? -23.722 22.447 74.945 1.00 28.93 196 GLU G O 1
ATOM 11681 N N . HIS G 1 195 ? -22.020 21.167 75.709 1.00 28.82 197 HIS G N 1
ATOM 11682 C CA . HIS G 1 195 ? -22.611 19.884 75.347 1.00 29.06 197 HIS G CA 1
ATOM 11683 C C . HIS G 1 195 ? -23.046 19.128 76.594 1.00 30.26 197 HIS G C 1
ATOM 11684 O O . HIS G 1 195 ? -22.364 19.164 77.622 1.00 33.35 197 HIS G O 1
ATOM 11691 N N . ARG G 1 196 ? -24.176 18.433 76.493 1.00 31.01 198 ARG G N 1
ATOM 11692 C CA . ARG G 1 196 ? -24.548 17.398 77.451 1.00 32.24 198 ARG G CA 1
ATOM 11693 C C . ARG G 1 196 ? -25.034 16.190 76.666 1.00 32.82 198 ARG G C 1
ATOM 11694 O O . ARG G 1 196 ? -26.069 16.260 75.995 1.00 33.15 198 ARG G O 1
ATOM 11702 N N . LEU G 1 197 ? -24.294 15.084 76.756 1.00 32.50 199 LEU G N 1
ATOM 11703 C CA . LEU G 1 197 ? -24.592 13.849 76.038 1.00 32.75 199 LEU G CA 1
ATOM 11704 C C . LEU G 1 197 ? -24.780 12.711 77.034 1.00 34.07 199 LEU G C 1
ATOM 11705 O O . LEU G 1 197 ? -23.908 12.474 77.875 1.00 34.14 199 LEU G O 1
ATOM 11710 N N . VAL G 1 198 ? -25.913 12.011 76.945 1.00 35.30 200 VAL G N 1
ATOM 11711 C CA . VAL G 1 198 ? -26.233 10.927 77.868 1.00 36.82 200 VAL G CA 1
ATOM 11712 C C . VAL G 1 198 ? -26.658 9.690 77.083 1.00 37.51 200 VAL G C 1
ATOM 11713 O O . VAL G 1 198 ? -27.398 9.780 76.097 1.00 37.62 200 VAL G O 1
ATOM 11717 N N . ARG G 1 199 ? -26.190 8.531 77.532 1.00 38.16 201 ARG G N 1
ATOM 11718 C CA . ARG G 1 199 ? -26.436 7.261 76.864 1.00 38.96 201 ARG G CA 1
ATOM 11719 C C . ARG G 1 199 ? -27.341 6.377 77.714 1.00 42.07 201 ARG G C 1
ATOM 11720 O O . ARG G 1 199 ? -27.185 6.314 78.936 1.00 42.32 201 ARG G O 1
ATOM 11728 N N . SER G 1 200 ? -28.287 5.698 77.059 1.00 42.31 202 SER G N 1
ATOM 11729 C CA . SER G 1 200 ? -29.115 4.685 77.700 1.00 44.56 202 SER G CA 1
ATOM 11730 C C . SER G 1 200 ? -29.206 3.464 76.793 1.00 50.49 202 SER G C 1
ATOM 11731 O O . SER G 1 200 ? -28.711 3.460 75.661 1.00 44.59 202 SER G O 1
ATOM 11734 N N . GLU G 1 201 ? -29.844 2.412 77.300 1.00 63.50 203 GLU G N 1
ATOM 11735 C CA . GLU G 1 201 ? -29.899 1.156 76.571 1.00 73.66 203 GLU G CA 1
ATOM 11736 C C . GLU G 1 201 ? -31.300 0.569 76.623 1.00 74.19 203 GLU G C 1
ATOM 11737 O O . GLU G 1 201 ? -32.123 0.928 77.468 1.00 65.05 203 GLU G O 1
ATOM 11743 N N . ASP G 1 202 ? -31.556 -0.332 75.679 1.00 86.04 204 ASP G N 1
ATOM 11744 C CA . ASP G 1 202 ? -32.738 -1.175 75.675 1.00 90.11 204 ASP G CA 1
ATOM 11745 C C . ASP G 1 202 ? -32.389 -2.652 75.765 1.00 91.25 204 ASP G C 1
ATOM 11746 O O . ASP G 1 202 ? -33.292 -3.478 75.936 1.00 95.40 204 ASP G O 1
ATOM 11751 N N . GLY G 1 203 ? -31.108 -3.001 75.675 1.00 90.19 205 GLY G N 1
ATOM 11752 C CA . GLY G 1 203 ? -30.681 -4.378 75.545 1.00 87.75 205 GLY G CA 1
ATOM 11753 C C . GLY G 1 203 ? -30.143 -4.621 74.152 1.00 91.05 205 GLY G C 1
ATOM 11754 O O . GLY G 1 203 ? -29.090 -5.241 73.974 1.00 98.38 205 GLY G O 1
ATOM 11755 N N . GLU G 1 204 ? -30.863 -4.120 73.154 1.00 72.89 206 GLU G N 1
ATOM 11756 C CA . GLU G 1 204 ? -30.442 -4.187 71.761 1.00 77.32 206 GLU G CA 1
ATOM 11757 C C . GLU G 1 204 ? -30.197 -2.818 71.149 1.00 66.95 206 GLU G C 1
ATOM 11758 O O . GLU G 1 204 ? -29.206 -2.639 70.434 1.00 65.26 206 GLU G O 1
ATOM 11764 N N . THR G 1 205 ? -31.067 -1.844 71.410 1.00 53.57 207 THR G N 1
ATOM 11765 C CA . THR G 1 205 ? -30.912 -0.510 70.845 1.00 51.93 207 THR G CA 1
ATOM 11766 C C . THR G 1 205 ? -30.196 0.395 71.839 1.00 56.25 207 THR G C 1
ATOM 11767 O O . THR G 1 205 ? -30.537 0.420 73.025 1.00 51.79 207 THR G O 1
ATOM 11771 N N . ILE G 1 206 ? -29.204 1.128 71.353 1.00 47.42 208 ILE G N 1
ATOM 11772 C CA . ILE G 1 206 ? -28.514 2.125 72.156 1.00 45.81 208 ILE G CA 1
ATOM 11773 C C . ILE G 1 206 ? -29.212 3.460 71.942 1.00 44.24 208 ILE G C 1
ATOM 11774 O O . ILE G 1 206 ? -29.487 3.851 70.801 1.00 43.21 208 ILE G O 1
ATOM 11779 N N . GLN G 1 207 ? -29.509 4.153 73.036 1.00 43.81 209 GLN G N 1
ATOM 11780 C CA . GLN G 1 207 ? -30.215 5.426 72.998 1.00 42.58 209 GLN G CA 1
ATOM 11781 C C . GLN G 1 207 ? -29.275 6.538 73.432 1.00 40.86 209 GLN G C 1
ATOM 11782 O O . GLN G 1 207 ? -28.601 6.418 74.459 1.00 41.40 209 GLN G O 1
ATOM 11788 N N . LEU G 1 208 ? -29.231 7.614 72.646 1.00 39.05 210 LEU G N 1
ATOM 11789 C CA . LEU G 1 208 ? -28.447 8.791 72.975 1.00 37.48 210 LEU G CA 1
ATOM 11790 C C . LEU G 1 208 ? -29.357 10.011 72.977 1.00 36.86 210 LEU G C 1
ATOM 11791 O O . LEU G 1 208 ? -30.326 10.082 72.217 1.00 37.05 210 LEU G O 1
ATOM 11796 N N . GLN G 1 209 ? -29.035 10.969 73.845 1.00 36.45 211 GLN G N 1
ATOM 11797 C CA . GLN G 1 209 ? -29.693 12.271 73.867 1.00 35.92 211 GLN G CA 1
ATOM 11798 C C . GLN G 1 209 ? -28.621 13.329 74.047 1.00 34.46 211 GLN G C 1
ATOM 11799 O O . GLN G 1 209 ? -27.792 13.214 74.954 1.00 34.89 211 GLN G O 1
ATOM 11805 N N . GLU G 1 210 ? -28.623 14.346 73.182 1.00 32.96 212 GLU G N 1
ATOM 11806 C CA . GLU G 1 210 ? -27.668 15.438 73.295 1.00 31.67 212 GLU G CA 1
ATOM 11807 C C . GLU G 1 210 ? -28.406 16.766 73.310 1.00 38.18 212 GLU G C 1
ATOM 11808 O O . GLU G 1 210 ? -29.371 16.961 72.565 1.00 33.56 212 GLU G O 1
ATOM 11814 N N . HIS G 1 211 ? -27.952 17.663 74.183 1.00 31.64 213 HIS G N 1
ATOM 11815 C CA . HIS G 1 211 ? -28.357 19.061 74.195 1.00 31.48 213 HIS G CA 1
ATOM 11816 C C . HIS G 1 211 ? -27.106 19.906 73.993 1.00 35.90 213 HIS G C 1
ATOM 11817 O O . HIS G 1 211 ? -26.109 19.718 74.698 1.00 30.86 213 HIS G O 1
ATOM 11824 N N . ALA G 1 212 ? -27.146 20.823 73.029 1.00 28.74 214 ALA G N 1
ATOM 11825 C CA . ALA G 1 212 ? -25.996 21.663 72.719 1.00 27.41 214 ALA G CA 1
ATOM 11826 C C . ALA G 1 212 ? -26.454 23.107 72.604 1.00 27.37 214 ALA G C 1
ATOM 11827 O O . ALA G 1 212 ? -27.467 23.381 71.954 1.00 28.67 214 ALA G O 1
ATOM 11829 N N . VAL G 1 213 ? -25.716 24.023 73.237 1.00 27.45 215 VAL G N 1
ATOM 11830 C CA . VAL G 1 213 ? -26.057 25.443 73.264 1.00 27.74 215 VAL G CA 1
ATOM 11831 C C . VAL G 1 213 ? -24.797 26.248 72.977 1.00 26.58 215 VAL G C 1
ATOM 11832 O O . VAL G 1 213 ? -23.776 26.071 73.651 1.00 26.81 215 VAL G O 1
ATOM 11836 N N . ALA G 1 214 ? -24.869 27.129 71.983 1.00 27.10 216 ALA G N 1
ATOM 11837 C CA . ALA G 1 214 ? -23.768 28.032 71.668 1.00 24.93 216 ALA G CA 1
ATOM 11838 C C . ALA G 1 214 ? -23.848 29.291 72.520 1.00 25.97 216 ALA G C 1
ATOM 11839 O O . ALA G 1 214 ? -24.934 29.822 72.767 1.00 27.15 216 ALA G O 1
ATOM 11841 N N . LYS G 1 215 ? -22.689 29.761 72.974 1.00 26.03 217 LYS G N 1
ATOM 11842 C CA . LYS G 1 215 ? -22.618 30.955 73.806 1.00 27.48 217 LYS G CA 1
ATOM 11843 C C . LYS G 1 215 ? -21.435 31.815 73.383 1.00 26.72 217 LYS G C 1
ATOM 11844 O O . LYS G 1 215 ? -20.421 31.311 72.893 1.00 26.50 217 LYS G O 1
ATOM 11850 N N . TYR G 1 216 ? -21.572 33.122 73.585 1.00 27.63 218 TYR G N 1
ATOM 11851 C CA . TYR G 1 216 ? -20.423 34.004 73.485 1.00 27.52 218 TYR G CA 1
ATOM 11852 C C . TYR G 1 216 ? -19.488 33.780 74.672 1.00 30.96 218 TYR G C 1
ATOM 11853 O O . TYR G 1 216 ? -19.898 33.318 75.740 1.00 38.20 218 TYR G O 1
ATOM 11862 N N . PHE G 1 217 ? -18.218 34.123 74.482 1.00 28.87 219 PHE G N 1
ATOM 11863 C CA . PHE G 1 217 ? -17.299 34.151 75.610 1.00 34.21 219 PHE G CA 1
ATOM 11864 C C . PHE G 1 217 ? -17.582 35.355 76.503 1.00 51.43 219 PHE G C 1
ATOM 11865 O O . PHE G 1 217 ? -18.178 36.350 76.081 1.00 44.85 219 PHE G O 1
ATOM 11873 N N . THR G 1 218 ? -17.134 35.244 77.754 1.00 52.57 220 THR G N 1
ATOM 11874 C CA . THR G 1 218 ? -17.317 36.266 78.789 1.00 70.73 220 THR G CA 1
ATOM 11875 C C . THR G 1 218 ? -18.794 36.504 79.083 1.00 65.75 220 THR G C 1
ATOM 11876 O O . THR G 1 218 ? -19.418 35.732 79.812 1.00 64.47 220 THR G O 1
ATOM 11880 N N . VAL H 1 7 ? -74.720 22.378 53.503 1.00 85.18 7 VAL H N 1
ATOM 11881 C CA . VAL H 1 7 ? -73.591 22.841 54.300 1.00 96.22 7 VAL H CA 1
ATOM 11882 C C . VAL H 1 7 ? -73.370 21.819 55.438 1.00 85.34 7 VAL H C 1
ATOM 11883 O O . VAL H 1 7 ? -73.317 20.618 55.168 1.00 82.57 7 VAL H O 1
ATOM 11887 N N . LEU H 1 8 ? -73.234 22.265 56.686 1.00 81.49 8 LEU H N 1
ATOM 11888 C CA . LEU H 1 8 ? -73.024 21.385 57.828 1.00 66.71 8 LEU H CA 1
ATOM 11889 C C . LEU H 1 8 ? -74.288 21.305 58.674 1.00 68.21 8 LEU H C 1
ATOM 11890 O O . LEU H 1 8 ? -74.961 22.315 58.900 1.00 73.16 8 LEU H O 1
ATOM 11895 N N . LYS H 1 9 ? -74.601 20.103 59.142 1.00 69.34 9 LYS H N 1
ATOM 11896 C CA . LYS H 1 9 ? -75.719 19.866 60.043 1.00 64.90 9 LYS H CA 1
ATOM 11897 C C . LYS H 1 9 ? -75.219 19.732 61.477 1.00 52.56 9 LYS H C 1
ATOM 11898 O O . LYS H 1 9 ? -74.064 19.381 61.726 1.00 62.10 9 LYS H O 1
ATOM 11904 N N . GLU H 1 10 ? -76.110 20.019 62.428 1.00 61.93 10 GLU H N 1
ATOM 11905 C CA . GLU H 1 10 ? -75.725 19.920 63.832 1.00 54.26 10 GLU H CA 1
ATOM 11906 C C . GLU H 1 10 ? -75.632 18.478 64.317 1.00 54.55 10 GLU H C 1
ATOM 11907 O O . GLU H 1 10 ? -75.170 18.251 65.440 1.00 59.51 10 GLU H O 1
ATOM 11913 N N . ASN H 1 11 ? -76.054 17.507 63.511 1.00 51.70 11 ASN H N 1
ATOM 11914 C CA . ASN H 1 11 ? -75.773 16.099 63.766 1.00 52.77 11 ASN H CA 1
ATOM 11915 C C . ASN H 1 11 ? -75.172 15.519 62.493 1.00 59.30 11 ASN H C 1
ATOM 11916 O O . ASN H 1 11 ? -75.879 15.341 61.496 1.00 66.95 11 ASN H O 1
ATOM 11921 N N . MET H 1 12 ? -73.871 15.245 62.523 1.00 51.43 12 MET H N 1
ATOM 11922 C CA . MET H 1 12 ? -73.151 14.667 61.399 1.00 48.57 12 MET H CA 1
ATOM 11923 C C . MET H 1 12 ? -72.650 13.281 61.769 1.00 49.24 12 MET H C 1
ATOM 11924 O O . MET H 1 12 ? -72.331 13.011 62.929 1.00 56.73 12 MET H O 1
ATOM 11929 N N . LYS H 1 13 ? -72.563 12.411 60.768 1.00 52.83 13 LYS H N 1
ATOM 11930 C CA . LYS H 1 13 ? -72.060 11.059 60.941 1.00 51.24 13 LYS H CA 1
ATOM 11931 C C . LYS H 1 13 ? -70.670 10.929 60.323 1.00 53.02 13 LYS H C 1
ATOM 11932 O O . LYS H 1 13 ? -70.280 11.710 59.449 1.00 48.02 13 LYS H O 1
ATOM 11938 N N . THR H 1 14 ? -69.913 9.940 60.808 1.00 47.81 14 THR H N 1
ATOM 11939 C CA . THR H 1 14 ? -68.590 9.630 60.274 1.00 51.01 14 THR H CA 1
ATOM 11940 C C . THR H 1 14 ? -68.385 8.123 60.240 1.00 52.52 14 THR H C 1
ATOM 11941 O O . THR H 1 14 ? -68.830 7.412 61.144 1.00 52.09 14 THR H O 1
ATOM 11945 N N . THR H 1 15 ? -67.707 7.647 59.194 1.00 52.35 15 THR H N 1
ATOM 11946 C CA . THR H 1 15 ? -67.260 6.265 59.079 1.00 59.80 15 THR H CA 1
ATOM 11947 C C . THR H 1 15 ? -65.751 6.224 59.277 1.00 58.59 15 THR H C 1
ATOM 11948 O O . THR H 1 15 ? -65.023 7.013 58.667 1.00 54.08 15 THR H O 1
ATOM 11952 N N . TYR H 1 16 ? -65.285 5.315 60.131 1.00 50.62 16 TYR H N 1
ATOM 11953 C CA . TYR H 1 16 ? -63.877 5.230 60.493 1.00 49.51 16 TYR H CA 1
ATOM 11954 C C . TYR H 1 16 ? -63.242 3.960 59.949 1.00 45.65 16 TYR H C 1
ATOM 11955 O O . TYR H 1 16 ? -63.865 2.891 59.943 1.00 47.97 16 TYR H O 1
ATOM 11964 N N . HIS H 1 17 ? -61.991 4.088 59.508 1.00 44.38 17 HIS H N 1
ATOM 11965 C CA . HIS H 1 17 ? -61.182 2.958 59.065 1.00 49.07 17 HIS H CA 1
ATOM 11966 C C . HIS H 1 17 ? -59.735 3.261 59.421 1.00 47.59 17 HIS H C 1
ATOM 11967 O O . HIS H 1 17 ? -59.184 4.260 58.953 1.00 44.28 17 HIS H O 1
ATOM 11974 N N . MET H 1 18 ? -59.125 2.421 60.255 1.00 43.96 18 MET H N 1
ATOM 11975 C CA . MET H 1 18 ? -57.725 2.570 60.631 1.00 44.56 18 MET H CA 1
ATOM 11976 C C . MET H 1 18 ? -56.968 1.298 60.301 1.00 43.57 18 MET H C 1
ATOM 11977 O O . MET H 1 18 ? -57.437 0.199 60.612 1.00 45.02 18 MET H O 1
ATOM 11982 N N . ASP H 1 19 ? -55.799 1.452 59.683 1.00 42.57 19 ASP H N 1
ATOM 11983 C CA . ASP H 1 19 ? -54.821 0.379 59.549 1.00 44.54 19 ASP H CA 1
ATOM 11984 C C . ASP H 1 19 ? -53.595 0.762 60.366 1.00 43.38 19 ASP H C 1
ATOM 11985 O O . ASP H 1 19 ? -53.028 1.839 60.163 1.00 41.27 19 ASP H O 1
ATOM 11990 N N . GLY H 1 20 ? -53.188 -0.108 61.290 1.00 42.94 20 GLY H N 1
ATOM 11991 C CA . GLY H 1 20 ? -52.095 0.244 62.173 1.00 43.70 20 GLY H CA 1
ATOM 11992 C C . GLY H 1 20 ? -51.282 -0.954 62.614 1.00 45.36 20 GLY H C 1
ATOM 11993 O O . GLY H 1 20 ? -51.622 -2.109 62.336 1.00 46.28 20 GLY H O 1
ATOM 11994 N N . SER H 1 21 ? -50.180 -0.653 63.306 1.00 43.28 21 SER H N 1
ATOM 11995 C CA . SER H 1 21 ? -49.380 -1.670 63.975 1.00 45.55 21 SER H CA 1
ATOM 11996 C C . SER H 1 21 ? -48.773 -1.086 65.244 1.00 43.39 21 SER H C 1
ATOM 11997 O O . SER H 1 21 ? -48.534 0.119 65.339 1.00 43.13 21 SER H O 1
ATOM 12000 N N . VAL H 1 22 ? -48.507 -1.962 66.211 1.00 44.55 22 VAL H N 1
ATOM 12001 C CA . VAL H 1 22 ? -47.834 -1.595 67.453 1.00 44.73 22 VAL H CA 1
ATOM 12002 C C . VAL H 1 22 ? -46.792 -2.666 67.743 1.00 45.50 22 VAL H C 1
ATOM 12003 O O . VAL H 1 22 ? -47.134 -3.848 67.858 1.00 49.55 22 VAL H O 1
ATOM 12007 N N . ASN H 1 23 ? -45.522 -2.259 67.834 1.00 48.12 23 ASN H N 1
ATOM 12008 C CA . ASN H 1 23 ? -44.409 -3.175 68.104 1.00 53.46 23 ASN H CA 1
ATOM 12009 C C . ASN H 1 23 ? -44.373 -4.329 67.103 1.00 50.99 23 ASN H C 1
ATOM 12010 O O . ASN H 1 23 ? -43.992 -5.454 67.436 1.00 47.00 23 ASN H O 1
ATOM 12015 N N . GLY H 1 24 ? -44.778 -4.063 65.865 1.00 50.93 24 GLY H N 1
ATOM 12016 C CA . GLY H 1 24 ? -44.760 -5.069 64.826 1.00 53.26 24 GLY H CA 1
ATOM 12017 C C . GLY H 1 24 ? -46.021 -5.892 64.691 1.00 50.39 24 GLY H C 1
ATOM 12018 O O . GLY H 1 24 ? -46.067 -6.780 63.831 1.00 51.31 24 GLY H O 1
ATOM 12019 N N . HIS H 1 25 ? -47.043 -5.635 65.505 1.00 46.98 25 HIS H N 1
ATOM 12020 C CA . HIS H 1 25 ? -48.297 -6.376 65.446 1.00 48.12 25 HIS H CA 1
ATOM 12021 C C . HIS H 1 25 ? -49.355 -5.525 64.756 1.00 56.69 25 HIS H C 1
ATOM 12022 O O . HIS H 1 25 ? -49.720 -4.459 65.260 1.00 46.82 25 HIS H O 1
ATOM 12029 N N . TYR H 1 26 ? -49.869 -6.013 63.633 1.00 49.61 26 TYR H N 1
ATOM 12030 C CA . TYR H 1 26 ? -50.744 -5.230 62.773 1.00 52.78 26 TYR H CA 1
ATOM 12031 C C . TYR H 1 26 ? -52.214 -5.496 63.079 1.00 48.26 26 TYR H C 1
ATOM 12032 O O . TYR H 1 26 ? -52.596 -6.601 63.475 1.00 49.65 26 TYR H O 1
ATOM 12041 N N . PHE H 1 27 ? -53.038 -4.473 62.854 1.00 48.77 27 PHE H N 1
ATOM 12042 C CA . PHE H 1 27 ? -54.456 -4.525 63.181 1.00 48.54 27 PHE H CA 1
ATOM 12043 C C . PHE H 1 27 ? -55.226 -3.569 62.277 1.00 52.98 27 PHE H C 1
ATOM 12044 O O . PHE H 1 27 ? -54.656 -2.652 61.678 1.00 46.31 27 PHE H O 1
ATOM 12052 N N . THR H 1 28 ? -56.538 -3.801 62.187 1.00 48.86 28 THR H N 1
ATOM 12053 C CA . THR H 1 28 ? -57.463 -2.910 61.496 1.00 48.40 28 THR H CA 1
ATOM 12054 C C . THR H 1 28 ? -58.661 -2.637 62.394 1.00 53.66 28 THR H C 1
ATOM 12055 O O . THR H 1 28 ? -59.205 -3.558 63.011 1.00 51.02 28 THR H O 1
ATOM 12059 N N . ILE H 1 29 ? -59.067 -1.371 62.462 1.00 48.30 29 ILE H N 1
ATOM 12060 C CA . ILE H 1 29 ? -60.194 -0.931 63.277 1.00 53.46 29 ILE H CA 1
ATOM 12061 C C . ILE H 1 29 ? -61.178 -0.192 62.380 1.00 48.76 29 ILE H C 1
ATOM 12062 O O . ILE H 1 29 ? -60.772 0.591 61.515 1.00 48.59 29 ILE H O 1
ATOM 12067 N N . GLU H 1 30 ? -62.470 -0.459 62.572 1.00 50.23 30 GLU H N 1
ATOM 12068 C CA . GLU H 1 30 ? -63.521 0.217 61.823 1.00 50.68 30 GLU H CA 1
ATOM 12069 C C . GLU H 1 30 ? -64.646 0.586 62.776 1.00 52.26 30 GLU H C 1
ATOM 12070 O O . GLU H 1 30 ? -64.862 -0.082 63.791 1.00 54.76 30 GLU H O 1
ATOM 12076 N N . GLY H 1 31 ? -65.358 1.660 62.450 1.00 52.77 31 GLY H N 1
ATOM 12077 C CA . GLY H 1 31 ? -66.422 2.098 63.334 1.00 52.98 31 GLY H CA 1
ATOM 12078 C C . GLY H 1 31 ? -67.240 3.216 62.726 1.00 51.37 31 GLY H C 1
ATOM 12079 O O . GLY H 1 31 ? -67.058 3.599 61.567 1.00 51.21 31 GLY H O 1
ATOM 12080 N N . GLU H 1 32 ? -68.167 3.723 63.535 1.00 52.61 32 GLU H N 1
ATOM 12081 C CA . GLU H 1 32 ? -69.045 4.817 63.155 1.00 57.10 32 GLU H CA 1
ATOM 12082 C C . GLU H 1 32 ? -69.100 5.830 64.289 1.00 56.09 32 GLU H C 1
ATOM 12083 O O . GLU H 1 32 ? -68.702 5.558 65.425 1.00 57.55 32 GLU H O 1
ATOM 12089 N N . GLY H 1 33 ? -69.614 7.009 63.973 1.00 56.02 33 GLY H N 1
ATOM 12090 C CA . GLY H 1 33 ? -69.756 8.038 64.982 1.00 54.34 33 GLY H CA 1
ATOM 12091 C C . GLY H 1 33 ? -70.714 9.112 64.530 1.00 51.18 33 GLY H C 1
ATOM 12092 O O . GLY H 1 33 ? -70.960 9.296 63.334 1.00 54.06 33 GLY H O 1
ATOM 12093 N N . THR H 1 34 ? -71.270 9.814 65.515 1.00 58.52 34 THR H N 1
ATOM 12094 C CA . THR H 1 34 ? -72.101 10.981 65.273 1.00 55.97 34 THR H CA 1
ATOM 12095 C C . THR H 1 34 ? -71.676 12.077 66.239 1.00 57.44 34 THR H C 1
ATOM 12096 O O . THR H 1 34 ? -71.078 11.814 67.286 1.00 50.38 34 THR H O 1
ATOM 12100 N N . GLY H 1 35 ? -71.987 13.313 65.878 1.00 51.37 35 GLY H N 1
ATOM 12101 C CA . GLY H 1 35 ? -71.613 14.412 66.748 1.00 50.21 35 GLY H CA 1
ATOM 12102 C C . GLY H 1 35 ? -72.137 15.731 66.235 1.00 50.18 35 GLY H C 1
ATOM 12103 O O . GLY H 1 35 ? -72.690 15.826 65.136 1.00 50.57 35 GLY H O 1
ATOM 12104 N N . ASN H 1 36 ? -71.947 16.756 67.065 1.00 49.28 36 ASN H N 1
ATOM 12105 C CA . ASN H 1 36 ? -72.304 18.133 66.739 1.00 50.87 36 ASN H CA 1
ATOM 12106 C C . ASN H 1 36 ? -71.026 18.908 66.440 1.00 45.18 36 ASN H C 1
ATOM 12107 O O . ASN H 1 36 ? -70.281 19.257 67.370 1.00 45.22 36 ASN H O 1
ATOM 12112 N N . PRO H 1 37 ? -70.720 19.192 65.172 1.00 53.04 37 PRO H N 1
ATOM 12113 C CA . PRO H 1 37 ? -69.474 19.913 64.861 1.00 46.38 37 PRO H CA 1
ATOM 12114 C C . PRO H 1 37 ? -69.423 21.326 65.414 1.00 43.54 37 PRO H C 1
ATOM 12115 O O . PRO H 1 37 ? -68.322 21.856 65.602 1.00 45.07 37 PRO H O 1
ATOM 12119 N N . PHE H 1 38 ? -70.569 21.952 65.689 1.00 44.22 38 PHE H N 1
ATOM 12120 C CA . PHE H 1 38 ? -70.556 23.321 66.197 1.00 39.13 38 PHE H CA 1
ATOM 12121 C C . PHE H 1 38 ? -70.364 23.372 67.707 1.00 44.77 38 PHE H C 1
ATOM 12122 O O . PHE H 1 38 ? -69.804 24.346 68.224 1.00 41.16 38 PHE H O 1
ATOM 12130 N N . LYS H 1 39 ? -70.825 22.355 68.429 1.00 41.51 39 LYS H N 1
ATOM 12131 C CA . LYS H 1 39 ? -70.523 22.244 69.848 1.00 41.29 39 LYS H CA 1
ATOM 12132 C C . LYS H 1 39 ? -69.212 21.517 70.106 1.00 46.63 39 LYS H C 1
ATOM 12133 O O . LYS H 1 39 ? -68.784 21.431 71.261 1.00 44.23 39 LYS H O 1
ATOM 12139 N N . GLY H 1 40 ? -68.571 21.004 69.061 1.00 42.48 40 GLY H N 1
ATOM 12140 C CA . GLY H 1 40 ? -67.346 20.240 69.232 1.00 41.80 40 GLY H CA 1
ATOM 12141 C C . GLY H 1 40 ? -67.539 18.979 70.045 1.00 44.79 40 GLY H C 1
ATOM 12142 O O . GLY H 1 40 ? -66.670 18.627 70.852 1.00 41.00 40 GLY H O 1
ATOM 12143 N N . GLN H 1 41 ? -68.668 18.295 69.858 1.00 47.02 41 GLN H N 1
ATOM 12144 C CA . GLN H 1 41 ? -68.987 17.060 70.561 1.00 49.96 41 GLN H CA 1
ATOM 12145 C C . GLN H 1 41 ? -69.128 15.924 69.559 1.00 44.54 41 GLN H C 1
ATOM 12146 O O . GLN H 1 41 ? -69.721 16.099 68.491 1.00 51.27 41 GLN H O 1
ATOM 12152 N N . GLN H 1 42 ? -68.584 14.760 69.901 1.00 45.45 42 GLN H N 1
ATOM 12153 C CA . GLN H 1 42 ? -68.756 13.585 69.059 1.00 46.50 42 GLN H CA 1
ATOM 12154 C C . GLN H 1 42 ? -68.623 12.332 69.913 1.00 49.95 42 GLN H C 1
ATOM 12155 O O . GLN H 1 42 ? -67.944 12.334 70.944 1.00 48.23 42 GLN H O 1
ATOM 12161 N N . SER H 1 43 ? -69.295 11.266 69.477 1.00 50.20 43 SER H N 1
ATOM 12162 C CA . SER H 1 43 ? -69.242 9.967 70.132 1.00 52.14 43 SER H CA 1
ATOM 12163 C C . SER H 1 43 ? -68.968 8.902 69.083 1.00 52.46 43 SER H C 1
ATOM 12164 O O . SER H 1 43 ? -69.561 8.920 68.001 1.00 52.52 43 SER H O 1
ATOM 12167 N N . LEU H 1 44 ? -68.068 7.979 69.407 1.00 52.71 44 LEU H N 1
ATOM 12168 C CA . LEU H 1 44 ? -67.572 6.995 68.455 1.00 52.77 44 LEU H CA 1
ATOM 12169 C C . LEU H 1 44 ? -67.800 5.586 68.982 1.00 55.15 44 LEU H C 1
ATOM 12170 O O . LEU H 1 44 ? -67.698 5.337 70.187 1.00 56.09 44 LEU H O 1
ATOM 12175 N N . LYS H 1 45 ? -68.101 4.667 68.071 1.00 56.16 45 LYS H N 1
ATOM 12176 C CA . LYS H 1 45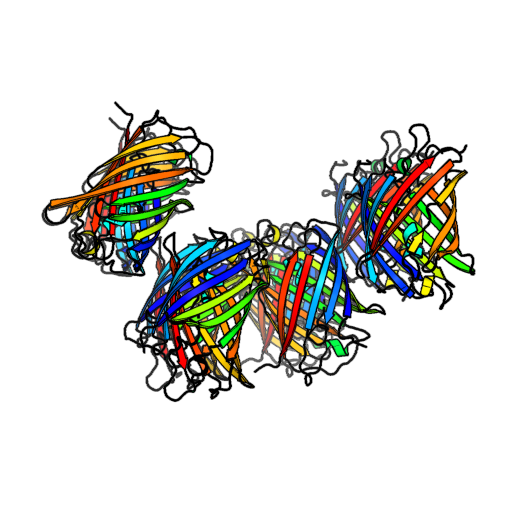 ? -68.212 3.248 68.391 1.00 58.32 45 LYS H CA 1
ATOM 12177 C C . LYS H 1 45 ? -67.343 2.489 67.400 1.00 57.71 45 LYS H C 1
ATOM 12178 O O . LYS H 1 45 ? -67.648 2.451 66.204 1.00 57.49 45 LYS H O 1
ATOM 12184 N N . LEU H 1 46 ? -66.255 1.904 67.894 1.00 57.49 46 LEU H N 1
ATOM 12185 C CA . LEU H 1 46 ? -65.239 1.280 67.060 1.00 56.71 46 LEU H CA 1
ATOM 12186 C C . LEU H 1 46 ? -65.132 -0.207 67.373 1.00 59.26 46 LEU H C 1
ATOM 12187 O O . LEU H 1 46 ? -65.364 -0.636 68.507 1.00 60.21 46 LEU H O 1
ATOM 12192 N N . ARG H 1 47 ? -64.765 -0.986 66.355 1.00 58.85 47 ARG H N 1
ATOM 12193 C CA . ARG H 1 47 ? -64.597 -2.429 66.469 1.00 60.70 47 ARG H CA 1
ATOM 12194 C C . ARG H 1 47 ? -63.289 -2.847 65.812 1.00 59.53 47 ARG H C 1
ATOM 12195 O O . ARG H 1 47 ? -62.956 -2.377 64.720 1.00 58.02 47 ARG H O 1
ATOM 12203 N N . VAL H 1 48 ? -62.556 -3.737 66.474 1.00 61.06 48 VAL H N 1
ATOM 12204 C CA . VAL H 1 48 ? -61.343 -4.311 65.898 1.00 59.62 48 VAL H CA 1
ATOM 12205 C C . VAL H 1 48 ? -61.745 -5.396 64.905 1.00 61.88 48 VAL H C 1
ATOM 12206 O O . VAL H 1 48 ? -62.329 -6.415 65.287 1.00 63.27 48 VAL H O 1
ATOM 12210 N N . THR H 1 49 ? -61.429 -5.185 63.628 1.00 59.89 49 THR H N 1
ATOM 12211 C CA . THR H 1 49 ? -61.805 -6.135 62.590 1.00 61.19 49 THR H CA 1
ATOM 12212 C C . THR H 1 49 ? -60.664 -7.045 62.160 1.00 62.19 49 THR H C 1
ATOM 12213 O O . THR H 1 49 ? -60.926 -8.099 61.569 1.00 66.62 49 THR H O 1
ATOM 12217 N N . LYS H 1 50 ? -59.415 -6.677 62.438 1.00 62.55 50 LYS H N 1
ATOM 12218 C CA . LYS H 1 50 ? -58.272 -7.519 62.113 1.00 59.81 50 LYS H CA 1
ATOM 12219 C C . LYS H 1 50 ? -57.236 -7.397 63.219 1.00 67.53 50 LYS H C 1
ATOM 12220 O O . LYS H 1 50 ? -57.012 -6.306 63.752 1.00 58.04 50 LYS H O 1
ATOM 12226 N N . GLY H 1 51 ? -56.615 -8.521 63.568 1.00 60.73 51 GLY H N 1
ATOM 12227 C CA . GLY H 1 51 ? -55.555 -8.518 64.555 1.00 60.54 51 GLY H CA 1
ATOM 12228 C C . GLY H 1 51 ? -56.005 -8.391 65.991 1.00 61.14 51 GLY H C 1
ATOM 12229 O O . GLY H 1 51 ? -55.190 -8.051 66.853 1.00 61.45 51 GLY H O 1
ATOM 12230 N N . GLY H 1 52 ? -57.277 -8.656 66.279 1.00 63.17 52 GLY H N 1
ATOM 12231 C CA . GLY H 1 52 ? -57.784 -8.574 67.627 1.00 63.18 52 GLY H CA 1
ATOM 12232 C C . GLY H 1 52 ? -57.671 -9.896 68.358 1.00 74.39 52 GLY H C 1
ATOM 12233 O O . GLY H 1 52 ? -57.460 -10.946 67.745 1.00 69.72 52 GLY H O 1
ATOM 12234 N N . PRO H 1 53 ? -57.782 -9.872 69.699 1.00 73.90 53 PRO H N 1
ATOM 12235 C CA . PRO H 1 53 ? -57.889 -8.656 70.515 1.00 65.00 53 PRO H CA 1
ATOM 12236 C C . PRO H 1 53 ? -56.550 -7.933 70.612 1.00 69.13 53 PRO H C 1
ATOM 12237 O O . PRO H 1 53 ? -55.505 -8.548 70.399 1.00 63.15 53 PRO H O 1
ATOM 12241 N N . LEU H 1 54 ? -56.587 -6.648 70.923 1.00 61.45 54 LEU H N 1
ATOM 12242 C CA . LEU H 1 54 ? -55.365 -5.858 70.886 1.00 69.56 54 LEU H CA 1
ATOM 12243 C C . LEU H 1 54 ? -54.522 -6.120 72.132 1.00 62.95 54 LEU H C 1
ATOM 12244 O O . LEU H 1 54 ? -55.048 -6.148 73.246 1.00 67.35 54 LEU H O 1
ATOM 12249 N N . PRO H 1 55 ? -53.211 -6.315 71.971 1.00 60.12 55 PRO H N 1
ATOM 12250 C CA . PRO H 1 55 ? -52.345 -6.605 73.118 1.00 64.19 55 PRO H CA 1
ATOM 12251 C C . PRO H 1 55 ? -51.871 -5.381 73.883 1.00 73.20 55 PRO H C 1
ATOM 12252 O O . PRO H 1 55 ? -51.027 -5.525 74.771 1.00 75.81 55 PRO H O 1
ATOM 12256 N N . PHE H 1 56 ? -52.383 -4.194 73.569 1.00 59.88 56 PHE H N 1
ATOM 12257 C CA . PHE H 1 56 ? -51.871 -2.954 74.130 1.00 56.74 56 PHE H CA 1
ATOM 12258 C C . PHE H 1 56 ? -53.035 -2.081 74.572 1.00 56.37 56 PHE H C 1
ATOM 12259 O O . PHE H 1 56 ? -54.189 -2.312 74.202 1.00 60.91 56 PHE H O 1
ATOM 12267 N N . ALA H 1 57 ? -52.712 -1.065 75.372 1.00 57.38 57 ALA H N 1
ATOM 12268 C CA . ALA H 1 57 ? -53.716 -0.119 75.843 1.00 58.85 57 ALA H CA 1
ATOM 12269 C C . ALA H 1 57 ? -54.275 0.677 74.674 1.00 54.19 57 ALA H C 1
ATOM 12270 O O . ALA H 1 57 ? -53.522 1.319 73.935 1.00 52.11 57 ALA H O 1
ATOM 12272 N N . PHE H 1 58 ? -55.601 0.642 74.513 1.00 54.15 58 PHE H N 1
ATOM 12273 C CA . PHE H 1 58 ? -56.219 1.289 73.362 1.00 58.71 58 PHE H CA 1
ATOM 12274 C C . PHE H 1 58 ? -55.938 2.786 73.336 1.00 55.62 58 PHE H C 1
ATOM 12275 O O . PHE H 1 58 ? -55.916 3.394 72.260 1.00 49.71 58 PHE H O 1
ATOM 12283 N N . ASP H 1 59 ? -55.698 3.386 74.506 1.00 51.04 59 ASP H N 1
ATOM 12284 C CA . ASP H 1 59 ? -55.579 4.837 74.606 1.00 49.44 59 ASP H CA 1
ATOM 12285 C C . ASP H 1 59 ? -54.503 5.401 73.685 1.00 48.12 59 ASP H C 1
ATOM 12286 O O . ASP H 1 59 ? -54.630 6.538 73.219 1.00 47.10 59 ASP H O 1
ATOM 12291 N N . ILE H 1 60 ? -53.447 4.635 73.398 1.00 47.97 60 ILE H N 1
ATOM 12292 C CA . ILE H 1 60 ? -52.419 5.149 72.497 1.00 46.46 60 ILE H CA 1
ATOM 12293 C C . ILE H 1 60 ? -52.982 5.419 71.107 1.00 45.54 60 ILE H C 1
ATOM 12294 O O . ILE H 1 60 ? -52.407 6.208 70.348 1.00 44.03 60 ILE H O 1
ATOM 12299 N N . LEU H 1 61 ? -54.106 4.790 70.759 1.00 47.71 61 LEU H N 1
ATOM 12300 C CA . LEU H 1 61 ? -54.738 4.970 69.457 1.00 49.43 61 LEU H CA 1
ATOM 12301 C C . LEU H 1 61 ? -55.804 6.055 69.449 1.00 45.09 61 LEU H C 1
ATOM 12302 O O . LEU H 1 61 ? -56.026 6.683 68.408 1.00 43.96 61 LEU H O 1
ATOM 12307 N N . SER H 1 62 ? -56.480 6.276 70.576 1.00 45.79 62 SER H N 1
ATOM 12308 C CA . SER H 1 62 ? -57.729 7.031 70.544 1.00 45.58 62 SER H CA 1
ATOM 12309 C C . SER H 1 62 ? -57.598 8.450 69.994 1.00 43.68 62 SER H C 1
AT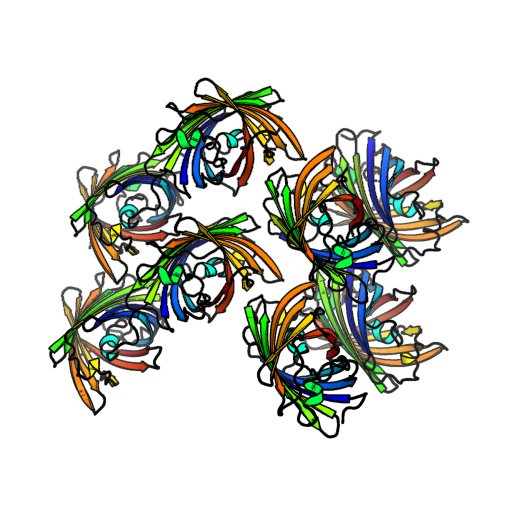OM 12310 O O . SER H 1 62 ? -58.517 8.878 69.275 1.00 43.32 62 SER H O 1
ATOM 12313 N N . PRO H 1 63 ? -56.534 9.221 70.260 1.00 42.49 63 PRO H N 1
ATOM 12314 C CA . PRO H 1 63 ? -56.456 10.563 69.655 1.00 41.55 63 PRO H CA 1
ATOM 12315 C C . PRO H 1 63 ? -56.332 10.543 68.141 1.00 39.86 63 PRO H C 1
ATOM 12316 O O . PRO H 1 63 ? -56.538 11.590 67.515 1.00 38.55 63 PRO H O 1
ATOM 12320 N N . THR H 1 64 ? -56.004 9.399 67.534 1.00 40.59 64 THR H N 1
ATOM 12321 C CA . THR H 1 64 ? -56.003 9.317 66.077 1.00 39.97 64 THR H CA 1
ATOM 12322 C C . THR H 1 64 ? -57.424 9.370 65.528 1.00 44.98 64 THR H C 1
ATOM 12323 O O . THR H 1 64 ? -57.665 9.959 64.468 1.00 42.36 64 THR H O 1
ATOM 12327 N N . PHE H 1 65 ? -58.378 8.775 66.240 1.00 42.14 65 PHE H N 1
ATOM 12328 C CA . PHE H 1 65 ? -59.776 8.782 65.818 1.00 40.01 65 PHE H CA 1
ATOM 12329 C C . PHE H 1 65 ? -60.449 10.117 66.115 1.00 43.25 65 PHE H C 1
ATOM 12330 O O . PHE H 1 65 ? -61.251 10.605 65.315 1.00 44.34 65 PHE H O 1
ATOM 12360 N N . ASN H 1 67 ? -60.566 14.360 64.546 1.00 36.83 69 ASN H N 1
ATOM 12361 C CA . ASN H 1 67 ? -61.175 15.159 63.485 1.00 37.14 69 ASN H CA 1
ATOM 12362 C C . ASN H 1 67 ? -61.561 16.525 64.029 1.00 32.90 69 ASN H C 1
ATOM 12363 O O . ASN H 1 67 ? -62.566 16.663 64.727 1.00 33.31 69 ASN H O 1
ATOM 12368 N N . ARG H 1 68 ? -60.764 17.532 63.679 1.00 31.81 70 ARG H N 1
ATOM 12369 C CA . ARG H 1 68 ? -60.926 18.867 64.239 1.00 31.11 70 ARG H CA 1
ATOM 12370 C C . ARG H 1 68 ? -62.083 19.647 63.631 1.00 34.39 70 ARG H C 1
ATOM 12371 O O . ARG H 1 68 ? -62.348 20.769 64.078 1.00 31.18 70 ARG H O 1
ATOM 12379 N N . VAL H 1 69 ? -62.776 19.096 62.631 1.00 35.26 71 VAL H N 1
ATOM 12380 C CA . VAL H 1 69 ? -64.069 19.659 62.248 1.00 37.34 71 VAL H CA 1
ATOM 12381 C C . VAL H 1 69 ? -64.985 19.727 63.463 1.00 41.18 71 VAL H C 1
ATOM 12382 O O . VAL H 1 69 ? -65.781 20.665 63.605 1.00 32.71 71 VAL H O 1
ATOM 12386 N N . PHE H 1 70 ? -64.871 18.759 64.372 1.00 32.69 72 PHE H N 1
ATOM 12387 C CA . PHE H 1 70 ? -65.676 18.744 65.593 1.00 35.35 72 PHE H CA 1
ATOM 12388 C C . PHE H 1 70 ? -64.944 19.506 66.699 1.00 41.61 72 PHE H C 1
ATOM 12389 O O . PHE H 1 70 ? -64.453 18.951 67.683 1.00 38.56 72 PHE H O 1
ATOM 12397 N N . THR H 1 71 ? -64.882 20.822 66.503 1.00 35.97 73 THR H N 1
ATOM 12398 C CA . THR H 1 71 ? -64.309 21.755 67.459 1.00 35.16 73 THR H CA 1
ATOM 12399 C C . THR H 1 71 ? -65.266 22.930 67.581 1.00 33.31 73 THR H C 1
ATOM 12400 O O . THR H 1 71 ? -65.750 23.442 66.566 1.00 32.63 73 THR H O 1
ATOM 12404 N N . ASP H 1 72 ? -65.557 23.339 68.813 1.00 33.52 74 ASP H N 1
ATOM 12405 C CA . ASP H 1 72 ? -66.380 24.524 69.051 1.00 35.92 74 ASP H CA 1
ATOM 12406 C C . ASP H 1 72 ? -65.493 25.747 68.868 1.00 34.80 74 ASP H C 1
ATOM 12407 O O . ASP H 1 72 ? -64.737 26.122 69.768 1.00 34.08 74 ASP H O 1
ATOM 12412 N N . TYR H 1 73 ? -65.581 26.367 67.700 1.00 32.99 75 TYR H N 1
ATOM 12413 C CA . TYR H 1 73 ? -64.841 27.603 67.486 1.00 32.41 75 TYR H CA 1
ATOM 12414 C C . TYR H 1 73 ? -65.692 28.823 67.821 1.00 34.41 75 TYR H C 1
ATOM 12415 O O . TYR H 1 73 ? -66.911 28.821 67.613 1.00 34.67 75 TYR H O 1
ATOM 12424 N N . PRO H 1 74 ? -65.063 29.873 68.344 1.00 34.40 76 PRO H N 1
ATOM 12425 C CA . PRO H 1 74 ? -65.765 31.151 68.478 1.00 36.25 76 PRO H CA 1
ATOM 12426 C C . PRO H 1 74 ? -66.237 31.649 67.120 1.00 34.71 76 PRO H C 1
ATOM 12427 O O . PRO H 1 74 ? -65.594 31.426 66.091 1.00 33.46 76 PRO H O 1
ATOM 12431 N N . GLU H 1 75 ? -67.376 32.342 67.132 1.00 36.32 77 GLU H N 1
ATOM 12432 C CA . GLU H 1 75 ? -67.957 32.843 65.891 1.00 44.78 77 GLU H CA 1
ATOM 12433 C C . GLU H 1 75 ? -66.973 33.725 65.125 1.00 35.63 77 GLU H C 1
ATOM 12434 O O . GLU H 1 75 ? -66.943 33.699 63.889 1.00 38.43 77 GLU H O 1
ATOM 12440 N N . ASP H 1 76 ? -66.145 34.495 65.835 1.00 36.39 78 ASP H N 1
ATOM 12441 C CA . ASP H 1 76 ? -65.263 35.465 65.195 1.00 37.01 78 ASP H CA 1
ATOM 12442 C C . ASP H 1 76 ? -63.849 34.937 64.960 1.00 40.93 78 ASP H C 1
ATOM 12443 O O . ASP H 1 76 ? -62.945 35.729 64.674 1.00 32.35 78 ASP H O 1
ATOM 12448 N N . MET H 1 77 ? -63.630 33.625 65.072 1.00 32.55 79 MET H N 1
ATOM 12449 C CA . MET H 1 77 ? -62.309 33.093 64.778 1.00 30.65 79 MET H CA 1
ATOM 12450 C C . MET H 1 77 ? -62.368 32.236 63.528 1.00 30.06 79 MET H C 1
ATOM 12451 O O . MET H 1 77 ? -63.261 31.386 63.408 1.00 33.19 79 MET H O 1
ATOM 12456 N N . PRO H 1 78 ? -61.459 32.435 62.577 1.00 29.23 80 PRO H N 1
ATOM 12457 C CA . PRO H 1 78 ? -61.444 31.580 61.385 1.00 28.85 80 PRO H CA 1
ATOM 12458 C C . PRO H 1 78 ? -61.313 30.114 61.773 1.00 28.57 80 PRO H C 1
ATOM 12459 O O . PRO H 1 78 ? -60.502 29.752 62.629 1.00 28.19 80 PRO H O 1
ATOM 12463 N N . ASP H 1 79 ? -62.139 29.278 61.149 1.00 28.94 81 ASP H N 1
ATOM 12464 C CA . ASP H 1 79 ? -62.221 27.845 61.428 1.00 28.94 81 ASP H CA 1
ATOM 12465 C C . ASP H 1 79 ? -61.565 27.131 60.247 1.00 30.77 81 ASP H C 1
ATOM 12466 O O . ASP H 1 79 ? -62.210 26.861 59.233 1.00 29.05 81 ASP H O 1
ATOM 12471 N N . TYR H 1 80 ? -60.267 26.844 60.396 1.00 26.28 82 TYR H N 1
ATOM 12472 C CA . TYR H 1 80 ? -59.493 26.178 59.353 1.00 27.42 82 TYR H CA 1
ATOM 12473 C C . TYR H 1 80 ? -60.186 24.915 58.872 1.00 29.59 82 TYR H C 1
ATOM 12474 O O . TYR H 1 80 ? -60.268 24.655 57.666 1.00 29.88 82 TYR H O 1
ATOM 12483 N N . PHE H 1 81 ? -60.716 24.132 59.806 1.00 26.40 83 PHE H N 1
ATOM 12484 C CA . PHE H 1 81 ? -61.181 22.788 59.495 1.00 29.77 83 PHE H CA 1
ATOM 12485 C C . PHE H 1 81 ? -62.549 22.799 58.823 1.00 25.06 83 PHE H C 1
ATOM 12486 O O . PHE H 1 81 ? -62.766 22.075 57.848 1.00 29.11 83 PHE H O 1
ATOM 12494 N N . LYS H 1 82 ? -63.478 23.622 59.312 1.00 32.19 84 LYS H N 1
ATOM 12495 C CA . LYS H 1 82 ? -64.769 23.714 58.639 1.00 34.73 84 LYS H CA 1
ATOM 12496 C C . LYS H 1 82 ? -64.646 24.414 57.291 1.00 28.14 84 LYS H C 1
ATOM 12497 O O . LYS H 1 82 ? -65.372 24.075 56.348 1.00 31.98 84 LYS H O 1
ATOM 12503 N N . GLN H 1 83 ? -63.729 25.378 57.174 1.00 36.20 85 GLN H N 1
ATOM 12504 C CA . GLN H 1 83 ? -63.504 26.035 55.891 1.00 33.96 85 GLN H CA 1
ATOM 12505 C C . GLN H 1 83 ? -63.007 25.061 54.835 1.00 36.86 85 GLN H C 1
ATOM 12506 O O . GLN H 1 83 ? -63.293 25.242 53.645 1.00 34.94 85 GLN H O 1
ATOM 12512 N N . SER H 1 84 ? -62.242 24.043 55.243 1.00 31.03 86 SER H N 1
ATOM 12513 C CA . SER H 1 84 ? -61.696 23.081 54.292 1.00 31.81 86 SER H CA 1
ATOM 12514 C C . SER H 1 84 ? -62.783 22.270 53.606 1.00 36.82 86 SER H C 1
ATOM 12515 O O . SER H 1 84 ? -62.524 21.663 52.560 1.00 34.71 86 SER H O 1
ATOM 12518 N N . LEU H 1 85 ? -63.983 22.232 54.177 1.00 36.53 87 LEU H N 1
ATOM 12519 C CA . LEU H 1 85 ? -65.047 21.425 53.610 1.00 34.99 87 LEU H CA 1
ATOM 12520 C C . LEU H 1 85 ? -65.556 22.059 52.315 1.00 38.75 87 LEU H C 1
ATOM 12521 O O . LEU H 1 85 ? -65.487 23.281 52.142 1.00 39.91 87 LEU H O 1
ATOM 12526 N N . PRO H 1 86 ? -66.057 21.245 51.369 1.00 41.32 88 PRO H N 1
ATOM 12527 C CA . PRO H 1 86 ? -66.228 19.790 51.462 1.00 43.16 88 PRO H CA 1
ATOM 12528 C C . PRO H 1 86 ? -64.984 18.964 51.109 1.00 46.35 88 PRO H C 1
ATOM 12529 O O . PRO H 1 86 ? -64.979 17.760 51.375 1.00 45.90 88 PRO H O 1
ATOM 12533 N N . GLU H 1 87 ? -63.961 19.593 50.521 1.00 43.54 89 GLU H N 1
ATOM 12534 C CA . GLU H 1 87 ? -62.784 18.846 50.081 1.00 42.04 89 GLU H CA 1
ATOM 12535 C C . GLU H 1 87 ? -62.069 18.173 51.245 1.00 42.61 89 GLU H C 1
ATOM 12536 O O . GLU H 1 87 ? -61.522 17.075 51.085 1.00 46.06 89 GLU H O 1
ATOM 12542 N N . GLY H 1 88 ? -62.049 18.810 52.410 1.00 35.13 90 GLY H N 1
ATOM 12543 C CA . GLY H 1 88 ? -61.461 18.208 53.591 1.00 37.26 90 GLY H CA 1
ATOM 12544 C C . GLY H 1 88 ? -60.007 18.587 53.794 1.00 37.43 90 GLY H C 1
ATOM 12545 O O . GLY H 1 88 ? -59.476 19.535 53.205 1.00 34.71 90 GLY H O 1
ATOM 12546 N N . TYR H 1 89 ? -59.352 17.810 54.654 1.00 33.07 91 TYR H N 1
ATOM 12547 C CA . TYR H 1 89 ? -57.978 18.071 55.066 1.00 35.29 91 TYR H CA 1
ATOM 12548 C C . TYR H 1 89 ? -57.370 16.758 55.539 1.00 32.94 91 TYR H C 1
ATOM 12549 O O . TYR H 1 89 ? -58.070 15.762 55.727 1.00 33.18 91 TYR H O 1
ATOM 12558 N N . SER H 1 90 ? -56.053 16.767 55.735 1.00 32.02 92 SER H N 1
ATOM 12559 C CA . SER H 1 90 ? -55.334 15.615 56.266 1.00 28.94 92 SER H CA 1
ATOM 12560 C C . SER H 1 90 ? -54.387 16.084 57.363 1.00 33.18 92 SER H C 1
ATOM 12561 O O . SER H 1 90 ? -54.122 17.280 57.509 1.00 30.70 92 SER H O 1
ATOM 12564 N N . TRP H 1 91 ? -53.878 15.140 58.154 1.00 24.41 93 TRP H N 1
ATOM 12565 C CA . TRP H 1 91 ? -52.882 15.510 59.148 1.00 26.56 93 TRP H CA 1
ATOM 12566 C C . TRP H 1 91 ? -51.867 14.389 59.327 1.00 32.95 93 TRP H C 1
ATOM 12567 O O . TRP H 1 91 ? -52.104 13.233 58.961 1.00 30.58 93 TRP H O 1
ATOM 12578 N N . GLU H 1 92 ? -50.711 14.771 59.876 1.00 29.17 94 GLU H N 1
ATOM 12579 C CA . GLU H 1 92 ? -49.615 13.871 60.214 1.00 31.10 94 GLU H CA 1
ATOM 12580 C C . GLU H 1 92 ? -49.124 14.224 61.607 1.00 32.92 94 GLU H C 1
ATOM 12581 O O . GLU H 1 92 ? -49.003 15.404 61.945 1.00 28.89 94 GLU H O 1
ATOM 12587 N N . ARG H 1 93 ? -48.826 13.207 62.410 1.00 32.34 95 ARG H N 1
ATOM 12588 C CA . ARG H 1 93 ? -48.574 13.414 63.828 1.00 29.73 95 ARG H CA 1
ATOM 12589 C C . ARG H 1 93 ? -47.409 12.561 64.306 1.00 37.21 95 ARG H C 1
ATOM 12590 O O . ARG H 1 93 ? -47.269 11.404 63.899 1.00 41.12 95 ARG H O 1
ATOM 12598 N N . THR H 1 94 ? -46.573 13.140 65.168 1.00 29.92 96 THR H N 1
ATOM 12599 C CA . THR H 1 94 ? -45.562 12.394 65.906 1.00 36.43 96 THR H CA 1
ATOM 12600 C C . THR H 1 94 ? -45.946 12.365 67.379 1.00 37.37 96 THR H C 1
ATOM 12601 O O . THR H 1 94 ? -46.481 13.345 67.910 1.00 36.19 96 THR H O 1
ATOM 12605 N N . MET H 1 95 ? -45.664 11.241 68.034 1.00 38.18 97 MET H N 1
ATOM 12606 C CA . MET H 1 95 ? -46.011 11.034 69.438 1.00 34.21 97 MET H CA 1
ATOM 12607 C C . MET H 1 95 ? -44.806 10.412 70.128 1.00 44.02 97 MET H C 1
ATOM 12608 O O . MET H 1 95 ? -44.438 9.271 69.826 1.00 44.82 97 MET H O 1
ATOM 12613 N N . MET H 1 96 ? -44.185 11.156 71.042 1.00 36.43 98 MET H N 1
ATOM 12614 C CA . MET H 1 96 ? -42.969 10.709 71.717 1.00 41.47 98 MET H CA 1
ATOM 12615 C C . MET H 1 96 ? -43.241 10.567 73.208 1.00 42.82 98 MET H C 1
ATOM 12616 O O . MET H 1 96 ? -43.494 11.560 73.899 1.00 44.38 98 MET H O 1
ATOM 12621 N N . TYR H 1 97 ? -43.183 9.333 73.696 1.00 46.49 99 TYR H N 1
ATOM 12622 C CA . TYR H 1 97 ? -43.428 9.026 75.095 1.00 50.24 99 TYR H CA 1
ATOM 12623 C C . TYR H 1 97 ? -42.143 9.162 75.900 1.00 56.94 99 TYR H C 1
ATOM 12624 O O . TYR H 1 97 ? -41.038 8.987 75.378 1.00 50.84 99 TYR H O 1
ATOM 12633 N N . GLU H 1 98 ? -42.301 9.483 77.188 1.00 55.80 100 GLU H N 1
ATOM 12634 C CA . GLU H 1 98 ? -41.147 9.743 78.042 1.00 51.28 100 GLU H CA 1
ATOM 12635 C C . GLU H 1 98 ? -40.325 8.491 78.322 1.00 56.64 100 GLU H C 1
ATOM 12636 O O . GLU H 1 98 ? -39.187 8.611 78.787 1.00 58.66 100 GLU H O 1
ATOM 12642 N N . ASP H 1 99 ? -40.864 7.300 78.056 1.00 49.03 101 ASP H N 1
ATOM 12643 C CA . ASP H 1 99 ? -40.141 6.051 78.263 1.00 57.98 101 ASP H CA 1
ATOM 12644 C C . ASP H 1 99 ? -39.473 5.534 76.992 1.00 61.88 101 ASP H C 1
ATOM 12645 O O . ASP H 1 99 ? -39.048 4.375 76.957 1.00 56.31 101 ASP H O 1
ATOM 12650 N N . GLY H 1 100 ? -39.379 6.359 75.948 1.00 59.81 102 GLY H N 1
ATOM 12651 C CA . GLY H 1 100 ? -38.680 5.995 74.734 1.00 61.22 102 GLY H CA 1
ATOM 12652 C C . GLY H 1 100 ? -39.559 5.511 73.600 1.00 58.97 102 GLY H C 1
ATOM 12653 O O . GLY H 1 100 ? -39.080 5.426 72.461 1.00 53.13 102 GLY H O 1
ATOM 12654 N N . ALA H 1 101 ? -40.816 5.181 73.871 1.00 50.34 103 ALA H N 1
ATOM 12655 C CA . ALA H 1 101 ? -41.707 4.744 72.810 1.00 47.21 103 ALA H CA 1
ATOM 12656 C C . ALA H 1 101 ? -42.018 5.907 71.880 1.00 46.70 103 ALA H C 1
ATOM 12657 O O . ALA H 1 101 ? -42.147 7.055 72.315 1.00 47.87 103 ALA H O 1
ATOM 12659 N N . THR H 1 102 ? -42.131 5.606 70.591 1.00 48.19 104 THR H N 1
ATOM 12660 C CA . THR H 1 102 ? -42.472 6.593 69.581 1.00 44.24 104 THR H CA 1
ATOM 12661 C C . THR H 1 102 ? -43.596 6.048 68.717 1.00 51.78 104 THR H C 1
ATOM 12662 O O . THR H 1 102 ? -43.773 4.833 68.593 1.00 44.45 104 THR H O 1
ATOM 12666 N N . ALA H 1 103 ? -44.357 6.958 68.119 1.00 40.99 105 ALA H N 1
ATOM 12667 C CA . ALA H 1 103 ? -45.387 6.561 67.175 1.00 40.21 105 ALA H CA 1
ATOM 12668 C C . ALA H 1 103 ? -45.631 7.702 66.204 1.00 36.95 105 ALA H C 1
ATOM 12669 O O . ALA H 1 103 ? -45.466 8.873 66.550 1.00 39.03 105 ALA H O 1
ATOM 12671 N N . THR H 1 104 ? -45.998 7.343 64.976 1.00 39.81 106 THR H N 1
ATOM 12672 C CA . THR H 1 104 ? -46.464 8.296 63.980 1.00 35.55 106 THR H CA 1
ATOM 12673 C C . THR H 1 104 ? -47.854 7.879 63.520 1.00 36.36 106 THR H C 1
ATOM 12674 O O . THR H 1 104 ? -48.201 6.693 63.536 1.00 38.23 106 THR H O 1
ATOM 12678 N N . ALA H 1 105 ? -48.655 8.865 63.129 1.00 30.26 107 ALA H N 1
ATOM 12679 C CA . ALA H 1 105 ? -49.994 8.604 62.621 1.00 28.72 107 ALA H CA 1
ATOM 12680 C C . ALA H 1 105 ? -50.327 9.625 61.545 1.00 32.11 107 ALA H C 1
ATOM 12681 O O . ALA H 1 105 ? -49.747 10.712 61.492 1.00 36.06 107 ALA H O 1
ATOM 12683 N N . SER H 1 106 ? -51.268 9.255 60.679 1.00 35.48 108 SER H N 1
ATOM 12684 C CA . SER H 1 106 ? -51.779 10.152 59.653 1.00 31.17 108 SER H CA 1
ATOM 12685 C C . SER H 1 106 ? -53.257 9.855 59.455 1.00 37.26 108 SER H C 1
ATOM 12686 O O . SER H 1 106 ? -53.724 8.748 59.729 1.00 34.80 108 SER H O 1
ATOM 12689 N N . ALA H 1 107 ? -53.989 10.849 58.959 1.00 30.91 109 ALA H N 1
ATOM 12690 C CA . ALA H 1 107 ? -55.409 10.670 58.696 1.00 31.46 109 ALA H CA 1
ATOM 12691 C C . ALA H 1 107 ? -55.852 11.623 57.600 1.00 39.14 109 ALA H C 1
ATOM 12692 O O . ALA H 1 107 ? -55.313 12.723 57.463 1.00 33.51 109 ALA H O 1
ATOM 12694 N N . ARG H 1 108 ? -56.841 11.187 56.822 1.00 30.87 110 ARG H N 1
ATOM 12695 C CA . ARG H 1 108 ? -57.505 12.026 55.835 1.00 36.42 110 ARG H CA 1
ATOM 12696 C C . ARG H 1 108 ? -58.983 12.127 56.184 1.00 38.76 110 ARG H C 1
ATOM 12697 O O . ARG H 1 108 ? -59.628 11.111 56.469 1.00 33.98 110 ARG H O 1
ATOM 12705 N N . ILE H 1 109 ? -59.516 13.345 56.153 1.00 30.45 111 ILE H N 1
ATOM 12706 C CA . ILE H 1 109 ? -60.922 13.601 56.437 1.00 29.96 111 ILE H CA 1
ATOM 12707 C C . ILE H 1 109 ? -61.565 14.148 55.172 1.00 32.88 111 ILE H C 1
ATOM 12708 O O . ILE H 1 109 ? -61.075 15.125 54.594 1.00 36.95 111 ILE H O 1
ATOM 12713 N N . SER H 1 110 ? -62.649 13.509 54.735 1.00 41.29 112 SER H N 1
ATOM 12714 C CA . SER H 1 110 ? -63.389 13.940 53.559 1.00 37.02 112 SER H CA 1
ATOM 12715 C C . SER H 1 110 ? -64.877 13.823 53.851 1.00 42.50 112 SER H C 1
ATOM 12716 O O . SER H 1 110 ? -65.289 13.245 54.857 1.00 43.25 112 SER H O 1
ATOM 12719 N N . LEU H 1 111 ? -65.690 14.381 52.956 1.00 51.44 113 LEU H N 1
ATOM 12720 C CA . LEU H 1 111 ? -67.117 14.549 53.212 1.00 47.17 113 LEU H CA 1
ATOM 12721 C C . LEU H 1 111 ? -67.906 14.217 51.956 1.00 63.56 113 LEU H C 1
ATOM 12722 O O . LEU H 1 111 ? -67.760 14.897 50.936 1.00 66.59 113 LEU H O 1
ATOM 12727 N N . ASP H 1 112 ? -68.737 13.174 52.028 1.00 59.52 114 ASP H N 1
ATOM 12728 C CA . ASP H 1 112 ? -69.699 12.864 50.982 1.00 67.60 114 ASP H CA 1
ATOM 12729 C C . ASP H 1 112 ? -71.102 13.252 51.469 1.00 66.85 114 ASP H C 1
ATOM 12730 O O . ASP H 1 112 ? -71.250 14.124 52.338 1.00 68.44 114 ASP H O 1
ATOM 12735 N N . LYS H 1 113 ? -72.129 12.604 50.918 1.00 73.72 115 LYS H N 1
ATOM 12736 C CA . LYS H 1 113 ? -73.494 12.917 51.321 1.00 73.30 115 LYS H CA 1
ATOM 12737 C C . LYS H 1 113 ? -73.959 12.121 52.535 1.00 83.55 115 LYS H C 1
ATOM 12738 O O . LYS H 1 113 ? -74.918 12.539 53.198 1.00 85.66 115 LYS H O 1
ATOM 12744 N N . ASN H 1 114 ? -73.316 10.991 52.841 1.00 74.30 116 ASN H N 1
ATOM 12745 C CA . ASN H 1 114 ? -73.676 10.238 54.037 1.00 68.12 116 ASN H CA 1
ATOM 12746 C C . ASN H 1 114 ? -73.080 10.850 55.296 1.00 70.76 116 ASN H C 1
ATOM 12747 O O . ASN H 1 114 ? -73.630 10.671 56.389 1.00 68.39 116 ASN H O 1
ATOM 12752 N N . GLY H 1 115 ? -71.971 11.562 55.162 1.00 64.17 117 GLY H N 1
ATOM 12753 C CA . GLY H 1 115 ? -71.258 12.144 56.273 1.00 54.62 117 GLY H CA 1
ATOM 12754 C C . GLY H 1 115 ? -69.771 12.124 56.003 1.00 53.44 117 GLY H C 1
ATOM 12755 O O . GLY H 1 115 ? -69.336 12.048 54.855 1.00 52.42 117 GLY H O 1
ATOM 12756 N N . PHE H 1 116 ? -68.990 12.184 57.077 1.00 49.05 118 PHE H N 1
ATOM 12757 C CA . PHE H 1 116 ? -67.542 12.245 56.955 1.00 42.20 118 PHE H CA 1
ATOM 12758 C C . PHE H 1 116 ? -66.940 10.862 56.747 1.00 44.20 118 PHE H C 1
ATOM 12759 O O . PHE H 1 116 ? -67.487 9.845 57.184 1.00 46.82 118 PHE H O 1
ATOM 12767 N N . VAL H 1 117 ? -65.800 10.837 56.063 1.00 48.48 119 VAL H N 1
ATOM 12768 C CA . VAL H 1 117 ? -64.984 9.639 55.906 1.00 42.95 119 VAL H CA 1
ATOM 12769 C C . VAL H 1 117 ? -63.640 9.923 56.566 1.00 45.46 119 VAL H C 1
ATOM 12770 O O . VAL H 1 117 ? -62.972 10.910 56.228 1.00 40.61 119 VAL H O 1
ATOM 12774 N N . HIS H 1 118 ? -63.260 9.074 57.519 1.00 41.49 120 HIS H N 1
ATOM 12775 C CA . HIS H 1 118 ? -62.051 9.243 58.320 1.00 39.47 120 HIS H CA 1
ATOM 12776 C C . HIS H 1 118 ? -61.194 7.994 58.142 1.00 45.86 120 HIS H C 1
ATOM 12777 O O . HIS H 1 118 ? -61.546 6.918 58.639 1.00 42.37 120 HIS H O 1
ATOM 12784 N N . LYS H 1 119 ? -60.080 8.131 57.422 1.00 36.58 121 LYS H N 1
ATOM 12785 C CA . LYS H 1 119 ? -59.195 7.011 57.112 1.00 37.70 121 LYS H CA 1
ATOM 12786 C C . LYS H 1 119 ? -57.807 7.327 57.651 1.00 44.36 121 LYS H C 1
ATOM 12787 O O . LYS H 1 119 ? -57.214 8.350 57.288 1.00 38.63 121 LYS H O 1
ATOM 12793 N N . SER H 1 120 ? -57.288 6.456 58.513 1.00 35.32 122 SER H N 1
ATOM 12794 C CA . SER H 1 120 ? -56.086 6.765 59.272 1.00 33.01 122 SER H CA 1
ATOM 12795 C C . SER H 1 120 ? -55.109 5.597 59.257 1.00 34.48 122 SER H C 1
ATOM 12796 O O . SER H 1 120 ? -55.466 4.453 58.956 1.00 37.19 122 SER H O 1
ATOM 12799 N N . THR H 1 121 ? -53.859 5.910 59.600 1.00 35.75 123 THR H N 1
ATOM 12800 C CA . THR H 1 121 ? -52.813 4.920 59.808 1.00 36.53 123 THR H CA 1
ATOM 12801 C C . THR H 1 121 ? -52.102 5.227 61.120 1.00 32.08 123 THR H C 1
ATOM 12802 O O . THR H 1 121 ? -52.113 6.361 61.600 1.00 34.15 123 THR H O 1
ATOM 12806 N N . PHE H 1 122 ? -51.475 4.202 61.697 1.00 33.50 124 PHE H N 1
ATOM 12807 C CA . PHE H 1 122 ? -50.769 4.342 62.965 1.00 32.64 124 PHE H CA 1
ATOM 12808 C C . PHE H 1 122 ? -49.607 3.360 63.004 1.00 34.14 124 PHE H C 1
ATOM 12809 O O . PHE H 1 122 ? -49.795 2.165 62.763 1.00 36.63 124 PHE H O 1
ATOM 12817 N N . HIS H 1 123 ? -48.417 3.856 63.332 1.00 34.14 125 HIS H N 1
ATOM 12818 C CA . HIS H 1 123 ? -47.228 3.016 63.469 1.00 39.38 125 HIS H CA 1
ATOM 12819 C C . HIS H 1 123 ? -46.554 3.377 64.785 1.00 38.91 125 HIS H C 1
ATOM 12820 O O . HIS H 1 123 ? -46.058 4.498 64.939 1.00 39.76 125 HIS H O 1
ATOM 12827 N N . GLY H 1 124 ? -46.530 2.438 65.720 1.00 42.28 126 GLY H N 1
ATOM 12828 C CA . GLY H 1 124 ? -45.912 2.650 67.022 1.00 43.70 126 GLY H CA 1
ATOM 12829 C C . GLY H 1 124 ? -44.869 1.584 67.291 1.00 47.04 126 GLY H C 1
ATOM 12830 O O . GLY H 1 124 ? -45.057 0.422 66.924 1.00 41.74 126 GLY H O 1
ATOM 12831 N N . GLU H 1 125 ? -43.765 1.989 67.916 1.00 47.37 127 GLU H N 1
ATOM 12832 C CA . GLU H 1 125 ? -42.664 1.066 68.149 1.00 51.34 127 GLU H CA 1
ATOM 12833 C C . GLU H 1 125 ? -41.980 1.397 69.468 1.00 55.71 127 GLU H C 1
ATOM 12834 O O . GLU H 1 125 ? -42.093 2.508 69.991 1.00 52.15 127 GLU H O 1
ATOM 12840 N N . ASN H 1 126 ? -41.275 0.398 70.004 1.00 63.83 128 ASN H N 1
ATOM 12841 C CA . ASN H 1 126 ? -40.477 0.535 71.223 1.00 65.00 128 ASN H CA 1
ATOM 12842 C C . ASN H 1 126 ? -41.334 0.828 72.451 1.00 64.41 128 ASN H C 1
ATOM 12843 O O . ASN H 1 126 ? -40.900 1.529 73.366 1.00 64.37 128 ASN H O 1
ATOM 12848 N N . PHE H 1 127 ? -42.550 0.302 72.493 1.00 64.04 129 PHE H N 1
ATOM 12849 C CA . PHE H 1 127 ? -43.310 0.305 73.736 1.00 64.05 129 PHE H CA 1
ATOM 12850 C C . PHE H 1 127 ? -42.832 -0.862 74.590 1.00 66.51 129 PHE H C 1
ATOM 12851 O O . PHE H 1 127 ? -42.854 -2.003 74.121 1.00 67.83 129 PHE H O 1
ATOM 12859 N N . PRO H 1 128 ? -42.373 -0.625 75.819 1.00 70.21 130 PRO H N 1
ATOM 12860 C CA . PRO H 1 128 ? -41.786 -1.715 76.612 1.00 69.71 130 PRO H CA 1
ATOM 12861 C C . PRO H 1 128 ? -42.772 -2.855 76.827 1.00 79.86 130 PRO H C 1
ATOM 12862 O O . PRO H 1 128 ? -43.958 -2.636 77.081 1.00 69.43 130 PRO H O 1
ATOM 12866 N N . ALA H 1 129 ? -42.259 -4.088 76.728 1.00 72.66 131 ALA H N 1
ATOM 12867 C CA . ALA H 1 129 ? -43.129 -5.262 76.749 1.00 73.64 131 ALA H CA 1
ATOM 12868 C C . ALA H 1 129 ? -43.837 -5.425 78.088 1.00 75.87 131 ALA H C 1
ATOM 12869 O O . ALA H 1 129 ? -44.921 -6.018 78.150 1.00 78.52 131 ALA H O 1
ATOM 12871 N N . ASN H 1 130 ? -43.254 -4.905 79.165 1.00 74.34 132 ASN H N 1
ATOM 12872 C CA . ASN H 1 130 ? -43.877 -4.965 80.479 1.00 91.06 132 ASN H CA 1
ATOM 12873 C C . ASN H 1 130 ? -44.419 -3.618 80.932 1.00 84.58 132 ASN H C 1
ATOM 12874 O O . ASN H 1 130 ? -44.947 -3.524 82.046 1.00 79.62 132 ASN H O 1
ATOM 12879 N N . GLY H 1 131 ? -44.324 -2.585 80.094 1.00 75.80 133 GLY H N 1
ATOM 12880 C CA . GLY H 1 131 ? -44.825 -1.273 80.423 1.00 69.01 133 GLY H CA 1
ATOM 12881 C C . GLY H 1 131 ? -46.336 -1.238 80.490 1.00 67.94 133 GLY H C 1
ATOM 12882 O O . GLY H 1 131 ? -47.026 -2.194 80.122 1.00 68.49 133 GLY H O 1
ATOM 12883 N N . PRO H 1 132 ? -46.879 -0.119 80.976 1.00 66.49 134 PRO H N 1
ATOM 12884 C CA . PRO H 1 132 ? -48.338 -0.026 81.138 1.00 65.57 134 PRO H CA 1
ATOM 12885 C C . PRO H 1 132 ? -49.118 -0.092 79.833 1.00 64.26 134 PRO H C 1
ATOM 12886 O O . PRO H 1 132 ? -50.271 -0.542 79.848 1.00 64.21 134 PRO H O 1
ATOM 12890 N N . VAL H 1 133 ? -48.543 0.342 78.707 1.00 63.27 135 VAL H N 1
ATOM 12891 C CA . VAL H 1 133 ? -49.277 0.287 77.444 1.00 63.67 135 VAL H CA 1
ATOM 12892 C C . VAL H 1 133 ? -49.456 -1.158 76.992 1.00 63.57 135 VAL H C 1
ATOM 12893 O O . VAL H 1 133 ? -50.577 -1.603 76.724 1.00 64.55 135 VAL H O 1
ATOM 12897 N N . MET H 1 134 ? -48.357 -1.915 76.904 1.00 66.57 136 MET H N 1
ATOM 12898 C CA . MET H 1 134 ? -48.452 -3.312 76.489 1.00 66.87 136 MET H CA 1
ATOM 12899 C C . MET H 1 134 ? -49.097 -4.194 77.552 1.00 73.54 136 MET H C 1
ATOM 12900 O O . MET H 1 134 ? -49.523 -5.311 77.239 1.00 69.56 136 MET H O 1
ATOM 12905 N N . LYS H 1 135 ? -49.174 -3.728 78.796 1.00 68.78 137 LYS H N 1
ATOM 12906 C CA . LYS H 1 135 ? -49.888 -4.431 79.851 1.00 69.67 137 LYS H CA 1
ATOM 12907 C C . LYS H 1 135 ? -51.311 -3.914 80.028 1.00 69.77 137 LYS H C 1
ATOM 12908 O O . LYS H 1 135 ? -51.982 -4.288 80.995 1.00 73.44 137 LYS H O 1
ATOM 12914 N N . LYS H 1 136 ? -51.775 -3.056 79.113 1.00 66.33 138 LYS H N 1
ATOM 12915 C CA . LYS H 1 136 ? -53.162 -2.587 79.062 1.00 65.02 138 LYS H CA 1
ATOM 12916 C C . LYS H 1 136 ? -53.591 -1.942 80.381 1.00 72.73 138 LYS H C 1
ATOM 12917 O O . LYS H 1 136 ? -54.664 -2.222 80.919 1.00 75.41 138 LYS H O 1
ATOM 12923 N N . LYS H 1 137 ? -52.741 -1.055 80.896 1.00 72.15 139 LYS H N 1
ATOM 12924 C CA . LYS H 1 137 ? -53.003 -0.345 82.141 1.00 64.36 139 LYS H CA 1
ATOM 12925 C C . LYS H 1 137 ? -53.508 1.073 81.916 1.00 62.22 139 LYS H C 1
ATOM 12926 O O . LYS H 1 137 ? -53.496 1.878 82.852 1.00 64.99 139 LYS H O 1
ATOM 12932 N N . GLY H 1 138 ? -53.945 1.401 80.702 1.00 65.61 140 GLY H N 1
ATOM 12933 C CA . GLY H 1 138 ? -54.449 2.740 80.440 1.00 58.65 140 GLY H CA 1
ATOM 12934 C C . GLY H 1 138 ? -55.868 2.911 80.960 1.00 58.55 140 GLY H C 1
ATOM 12935 O O . GLY H 1 138 ? -56.713 2.025 80.835 1.00 59.54 140 GLY H O 1
ATOM 12936 N N . VAL H 1 139 ? -56.121 4.067 81.565 1.00 57.44 141 VAL H N 1
ATOM 12937 C CA . VAL H 1 139 ? -57.446 4.434 82.046 1.00 57.06 141 VAL H CA 1
ATOM 12938 C C . VAL H 1 139 ? -58.065 5.527 81.182 1.00 54.90 141 VAL H C 1
ATOM 12939 O O . VAL H 1 139 ? -59.173 5.370 80.667 1.00 56.90 141 VAL H O 1
ATOM 12943 N N . ASN H 1 140 ? -57.348 6.636 81.000 1.00 53.88 142 ASN H N 1
ATOM 12944 C CA . ASN H 1 140 ? -57.871 7.801 80.293 1.00 54.76 142 ASN H CA 1
ATOM 12945 C C . ASN H 1 140 ? -56.790 8.858 80.101 1.00 50.66 142 ASN H C 1
ATOM 12946 O O . ASN H 1 140 ? -55.903 9.008 80.949 1.00 51.57 142 ASN H O 1
ATOM 12951 N N . TRP H 1 141 ? -56.864 9.599 78.996 1.00 48.86 143 TRP H N 1
ATOM 12952 C CA . TRP H 1 141 ? -56.040 10.789 78.845 1.00 47.78 143 TRP H CA 1
ATOM 12953 C C . TRP H 1 141 ? -56.574 11.918 79.716 1.00 47.29 143 TRP H C 1
ATOM 12954 O O . TRP H 1 141 ? -57.787 12.117 79.823 1.00 51.86 143 TRP H O 1
ATOM 12965 N N . GLU H 1 142 ? -55.660 12.678 80.312 1.00 47.46 144 GLU H N 1
ATOM 12966 C CA . GLU H 1 142 ? -56.055 13.902 80.988 1.00 51.38 144 GLU H CA 1
ATOM 12967 C C . GLU H 1 142 ? -56.547 14.931 79.973 1.00 50.01 144 GLU H C 1
ATOM 12968 O O . GLU H 1 142 ? -56.163 14.898 78.799 1.00 43.77 144 GLU H O 1
ATOM 12974 N N . PRO H 1 143 ? -57.402 15.854 80.401 1.00 46.65 145 PRO H N 1
ATOM 12975 C CA . PRO H 1 143 ? -57.695 17.023 79.569 1.00 42.21 145 PRO H CA 1
ATOM 12976 C C . PRO H 1 143 ? -56.409 17.746 79.191 1.00 45.04 145 PRO H C 1
ATOM 12977 O O . PRO H 1 143 ? -55.473 17.845 79.987 1.00 49.40 145 PRO H O 1
ATOM 12981 N N . SER H 1 144 ? -56.364 18.253 77.963 1.00 42.97 146 SER H N 1
ATOM 12982 C CA . SER H 1 144 ? -55.148 18.844 77.433 1.00 39.72 146 SER H CA 1
ATOM 12983 C C . SER H 1 144 ? -55.476 20.131 76.699 1.00 42.66 146 SER H C 1
ATOM 12984 O O . SER H 1 144 ? -56.616 20.375 76.299 1.00 47.07 146 SER H O 1
ATOM 12987 N N . SER H 1 145 ? -54.450 20.952 76.518 1.00 40.55 147 SER H N 1
ATOM 12988 C CA . SER H 1 145 ? -54.558 22.217 75.803 1.00 39.37 147 SER H CA 1
ATOM 12989 C C . SER H 1 145 ? -53.541 22.194 74.668 1.00 37.77 147 SER H C 1
ATOM 12990 O O . SER H 1 145 ? -52.329 22.165 74.912 1.00 39.60 147 SER H O 1
ATOM 12993 N N . GLU H 1 146 ? -54.030 22.179 73.433 1.00 33.34 148 GLU H N 1
ATOM 12994 C CA . GLU H 1 146 ? -53.178 22.078 72.254 1.00 32.72 148 GLU H CA 1
ATOM 12995 C C . GLU H 1 146 ? -52.950 23.467 71.682 1.00 32.74 148 GLU H C 1
ATOM 12996 O O . GLU H 1 146 ? -53.911 24.156 71.321 1.00 35.87 148 GLU H O 1
ATOM 13002 N N . THR H 1 147 ? -51.685 23.872 71.581 1.00 33.19 149 THR H N 1
ATOM 13003 C CA . THR H 1 147 ? -51.354 25.143 70.944 1.00 33.98 149 THR H CA 1
ATOM 13004 C C . THR H 1 147 ? -51.351 24.971 69.431 1.00 33.64 149 THR H C 1
ATOM 13005 O O . THR H 1 147 ? -50.620 24.130 68.895 1.00 34.88 149 THR H O 1
ATOM 13009 N N . ILE H 1 148 ? -52.173 25.763 68.750 1.00 30.04 150 ILE H N 1
ATOM 13010 C CA . ILE H 1 148 ? -52.310 25.730 67.300 1.00 29.15 150 ILE H CA 1
ATOM 13011 C C . ILE H 1 148 ? -51.615 26.959 66.737 1.00 37.62 150 ILE H C 1
ATOM 13012 O O . ILE H 1 148 ? -51.996 28.093 67.051 1.00 32.80 150 ILE H O 1
ATOM 13017 N N . THR H 1 149 ? -50.606 26.741 65.898 1.00 31.49 151 THR H N 1
ATOM 13018 C CA . THR H 1 149 ? -49.819 27.834 65.338 1.00 30.61 151 THR H CA 1
ATOM 13019 C C . THR H 1 149 ? -49.952 27.830 63.822 1.00 32.94 151 THR H C 1
ATOM 13020 O O . THR H 1 149 ? -49.656 26.804 63.180 1.00 29.25 151 THR H O 1
ATOM 13024 N N . PRO H 1 150 ? -50.393 28.921 63.205 1.00 32.38 152 PRO H N 1
ATOM 13025 C CA . PRO H 1 150 ? -50.464 28.959 61.744 1.00 30.92 152 PRO H CA 1
ATOM 13026 C C . PRO H 1 150 ? -49.108 29.279 61.137 1.00 33.98 152 PRO H C 1
ATOM 13027 O O . PRO H 1 150 ? -48.289 29.994 61.719 1.00 33.41 152 PRO H O 1
ATOM 13031 N N . SER H 1 151 ? -48.871 28.723 59.953 1.00 28.98 153 SER H N 1
ATOM 13032 C CA . SER H 1 151 ? -47.715 29.118 59.157 1.00 38.79 153 SER H CA 1
ATOM 13033 C C . SER H 1 151 ? -47.967 28.692 57.724 1.00 38.61 153 SER H C 1
ATOM 13034 O O . SER H 1 151 ? -48.399 27.562 57.488 1.00 37.70 153 SER H O 1
ATOM 13037 N N . ASP H 1 152 ? -47.707 29.593 56.779 1.00 40.59 154 ASP H N 1
ATOM 13038 C CA . ASP H 1 152 ? -47.962 29.350 55.353 1.00 45.90 154 ASP H CA 1
ATOM 13039 C C . ASP H 1 152 ? -49.438 28.978 55.224 1.00 48.42 154 ASP H C 1
ATOM 13040 O O . ASP H 1 152 ? -50.299 29.734 55.702 1.00 54.81 154 ASP H O 1
ATOM 13045 N N . GLY H 1 153 ? -49.781 27.844 54.627 1.00 38.41 155 GLY H N 1
ATOM 13046 C CA . GLY H 1 153 ? -51.180 27.479 54.530 1.00 43.21 155 GLY H CA 1
ATOM 13047 C C . GLY H 1 153 ? -51.604 26.362 55.465 1.00 34.31 155 GLY H C 1
ATOM 13048 O O . GLY H 1 153 ? -52.677 25.781 55.284 1.00 32.71 155 GLY H O 1
ATOM 13049 N N . ILE H 1 154 ? -50.787 26.055 56.473 1.00 30.99 156 ILE H N 1
ATOM 13050 C CA . ILE H 1 154 ? -51.002 24.890 57.320 1.00 25.66 156 ILE H CA 1
ATOM 13051 C C . ILE H 1 154 ? -51.098 25.331 58.777 1.00 28.95 156 ILE H C 1
ATOM 13052 O O . ILE H 1 154 ? -50.858 26.487 59.124 1.00 26.06 156 ILE H O 1
ATOM 13057 N N . LEU H 1 155 ? -51.448 24.381 59.635 1.00 27.29 157 LEU H N 1
ATOM 13058 C CA . LEU H 1 155 ? -51.472 24.605 61.072 1.00 29.66 157 LEU H CA 1
ATOM 13059 C C . LEU H 1 155 ? -50.572 23.584 61.745 1.00 32.28 157 LEU H C 1
ATOM 13060 O O . LEU H 1 155 ? -50.550 22.410 61.357 1.00 29.85 157 LEU H O 1
ATOM 13065 N N . LYS H 1 156 ? -49.840 24.032 62.756 1.00 28.73 158 LYS H N 1
ATOM 13066 C CA . LYS H 1 156 ? -49.004 23.153 63.558 1.00 31.40 158 LYS H CA 1
ATOM 13067 C C . LYS H 1 156 ? -49.573 23.078 64.966 1.00 31.54 158 LYS H C 1
ATOM 13068 O O . LYS H 1 156 ? -49.846 24.112 65.590 1.00 30.19 158 LYS H O 1
ATOM 13074 N N . GLY H 1 157 ? -49.775 21.858 65.447 1.00 30.03 159 GLY H N 1
ATOM 13075 C CA . GLY H 1 157 ? -50.362 21.613 66.756 1.00 27.89 159 GLY H CA 1
ATOM 13076 C C . GLY H 1 157 ? -49.337 20.985 67.685 1.00 34.17 159 GLY H C 1
ATOM 13077 O O . GLY H 1 157 ? -48.613 20.066 67.293 1.00 34.23 159 GLY H O 1
ATOM 13078 N N . ASP H 1 158 ? -49.291 21.486 68.912 1.00 30.93 160 ASP H N 1
ATOM 13079 C CA . ASP H 1 158 ? -48.343 21.036 69.919 1.00 33.78 160 ASP H CA 1
ATOM 13080 C C . ASP H 1 158 ? -49.082 20.849 71.236 1.00 42.34 160 ASP H C 1
ATOM 13081 O O . ASP H 1 158 ? -49.749 21.773 71.709 1.00 36.22 160 ASP H O 1
ATOM 13086 N N . VAL H 1 159 ? -48.965 19.665 71.833 1.00 34.06 161 VAL H N 1
ATOM 13087 C CA . VAL H 1 159 ? -49.665 19.398 73.087 1.00 38.09 161 VAL H CA 1
ATOM 13088 C C . VAL H 1 159 ? -48.893 18.362 73.889 1.00 44.81 161 VAL H C 1
ATOM 13089 O O . VAL H 1 159 ? -48.387 17.376 73.344 1.00 40.13 161 VAL H O 1
ATOM 13093 N N . THR H 1 160 ? -48.804 18.597 75.196 1.00 40.39 162 THR H N 1
ATOM 13094 C CA . THR H 1 160 ? -48.246 17.626 76.123 1.00 47.21 162 THR H CA 1
ATOM 13095 C C . THR H 1 160 ? -49.378 16.794 76.708 1.00 51.58 162 THR H C 1
ATOM 13096 O O . THR H 1 160 ? -50.347 17.342 77.245 1.00 41.72 162 THR H O 1
ATOM 13100 N N . MET H 1 161 ? -49.256 15.477 76.592 1.00 39.37 163 MET H N 1
ATOM 13101 C CA . MET H 1 161 ? -50.308 14.540 76.949 1.00 41.93 163 MET H CA 1
ATOM 13102 C C . MET H 1 161 ? -49.905 13.720 78.167 1.00 44.56 163 MET H C 1
ATOM 13103 O O . MET H 1 161 ? -48.731 13.386 78.349 1.00 49.99 163 MET H O 1
ATOM 13108 N N . PHE H 1 162 ? -50.893 13.403 79.006 1.00 44.38 164 PHE H N 1
ATOM 13109 C CA . PHE H 1 162 ? -50.696 12.565 80.186 1.00 48.87 164 PHE H CA 1
ATOM 13110 C C . PHE H 1 162 ? -51.747 11.466 80.191 1.00 49.15 164 PHE H C 1
ATOM 13111 O O . PHE H 1 162 ? -52.944 11.751 80.306 1.00 49.02 164 PHE H O 1
ATOM 13119 N N . LEU H 1 163 ? -51.303 10.217 80.079 1.00 47.33 165 LEU H N 1
ATOM 13120 C CA . LEU H 1 163 ? -52.198 9.069 80.149 1.00 47.97 165 LEU H CA 1
ATOM 13121 C C . LEU H 1 163 ? -52.313 8.621 81.601 1.00 52.11 165 LEU H C 1
ATOM 13122 O O . LEU H 1 163 ? -51.324 8.181 82.194 1.00 54.66 165 LEU H O 1
ATOM 13127 N N . VAL H 1 164 ? -53.511 8.747 82.175 1.00 50.97 166 VAL H N 1
ATOM 13128 C CA . VAL H 1 164 ? -53.757 8.223 83.516 1.00 53.51 166 VAL H CA 1
ATOM 13129 C C . VAL H 1 164 ? -53.792 6.701 83.463 1.00 54.74 166 VAL H C 1
ATOM 13130 O O . VAL H 1 164 ? -54.463 6.108 82.608 1.00 53.72 166 VAL H O 1
ATOM 13134 N N . LEU H 1 165 ? -53.079 6.063 84.388 1.00 57.39 167 LEU H N 1
ATOM 13135 C CA . LEU H 1 165 ? -52.919 4.619 84.428 1.00 58.74 167 LEU H CA 1
ATOM 13136 C C . LEU H 1 165 ? -53.686 4.020 85.600 1.00 68.15 167 LEU H C 1
ATOM 13137 O O . LEU H 1 165 ? -54.050 4.714 86.556 1.00 62.43 167 LEU H O 1
ATOM 13142 N N . GLU H 1 166 ? -53.932 2.712 85.508 1.00 62.17 168 GLU H N 1
ATOM 13143 C CA . GLU H 1 166 ? -54.554 1.992 86.612 1.00 64.53 168 GLU H CA 1
ATOM 13144 C C . GLU H 1 166 ? -53.744 2.185 87.884 1.00 69.35 168 GLU H C 1
ATOM 13145 O O . GLU H 1 166 ? -52.518 2.086 87.879 1.00 67.44 168 GLU H O 1
ATOM 13151 N N . GLY H 1 167 ? -54.436 2.467 88.980 1.00 67.93 169 GLY H N 1
ATOM 13152 C CA . GLY H 1 167 ? -53.792 2.818 90.221 1.00 69.97 169 GLY H CA 1
ATOM 13153 C C . GLY H 1 167 ? -53.573 4.300 90.407 1.00 68.93 169 GLY H C 1
ATOM 13154 O O . GLY H 1 167 ? -53.544 4.770 91.548 1.00 70.60 169 GLY H O 1
ATOM 13155 N N . GLY H 1 168 ? -53.416 5.045 89.316 1.00 71.38 170 GLY H N 1
ATOM 13156 C CA . GLY H 1 168 ? -53.368 6.492 89.396 1.00 65.29 170 GLY H CA 1
ATOM 13157 C C . GLY H 1 168 ? -52.093 7.147 88.897 1.00 73.87 170 GLY H C 1
ATOM 13158 O O . GLY H 1 168 ? -52.047 8.386 88.845 1.00 68.06 170 GLY H O 1
ATOM 13159 N N . GLN H 1 169 ? -51.039 6.417 88.529 1.00 65.49 171 GLN H N 1
ATOM 13160 C CA . GLN H 1 169 ? -49.889 7.103 87.952 1.00 64.65 171 GLN H CA 1
ATOM 13161 C C . GLN H 1 169 ? -50.223 7.612 86.547 1.00 62.26 171 GLN H C 1
ATOM 13162 O O . GLN H 1 169 ? -51.290 7.341 85.990 1.00 63.59 171 GLN H O 1
ATOM 13168 N N . ARG H 1 170 ? -49.288 8.363 85.973 1.00 59.99 172 ARG H N 1
ATOM 13169 C CA . ARG H 1 170 ? -49.484 8.975 84.668 1.00 57.07 172 ARG H CA 1
ATOM 13170 C C . ARG H 1 170 ? -48.316 8.625 83.760 1.00 56.59 172 ARG H C 1
ATOM 13171 O O . ARG H 1 170 ? -47.225 8.288 84.222 1.00 61.34 172 ARG H O 1
ATOM 13179 N N . LEU H 1 171 ? -48.569 8.687 82.455 1.00 57.95 173 LEU H N 1
ATOM 13180 C CA . LEU H 1 171 ? -47.551 8.485 81.430 1.00 53.61 173 LEU H CA 1
ATOM 13181 C C . LEU H 1 171 ? -47.558 9.701 80.517 1.00 51.53 173 LEU H C 1
ATOM 13182 O O . LEU H 1 171 ? -48.594 10.035 79.933 1.00 58.24 173 LEU H O 1
ATOM 13187 N N . LYS H 1 172 ? -46.405 10.352 80.394 1.00 52.23 174 LYS H N 1
ATOM 13188 C CA . LYS H 1 172 ? -46.259 11.587 79.640 1.00 52.92 174 LYS H CA 1
ATOM 13189 C C . LYS H 1 172 ? -45.876 11.303 78.191 1.00 58.55 174 LYS H C 1
ATOM 13190 O O . LYS H 1 172 ? -45.193 10.320 77.888 1.00 51.64 174 LYS H O 1
ATOM 13196 N N . ALA H 1 173 ? -46.324 12.183 77.296 1.00 50.01 175 ALA H N 1
ATOM 13197 C CA . ALA H 1 173 ? -45.979 12.104 75.883 1.00 43.84 175 ALA H CA 1
ATOM 13198 C C . ALA H 1 173 ? -46.135 13.482 75.254 1.00 49.93 175 ALA H C 1
ATOM 13199 O O . ALA H 1 173 ? -46.958 14.290 75.696 1.00 47.84 175 ALA H O 1
ATOM 13201 N N . LEU H 1 174 ? -45.335 13.741 74.220 1.00 41.98 176 LEU H N 1
ATOM 13202 C CA . LEU H 1 174 ? -45.405 14.977 73.447 1.00 45.10 176 LEU H CA 1
ATOM 13203 C C . LEU H 1 174 ? -45.998 14.670 72.079 1.00 47.90 176 LEU H C 1
ATOM 13204 O O . LEU H 1 174 ? -45.450 13.855 71.330 1.00 40.89 176 LEU H O 1
ATOM 13209 N N . PHE H 1 175 ? -47.115 15.318 71.759 1.00 35.10 177 PHE H N 1
ATOM 13210 C CA . PHE H 1 175 ? -47.768 15.176 70.464 1.00 35.82 177 PHE H CA 1
ATOM 13211 C C . PHE H 1 175 ? -47.494 16.418 69.626 1.00 39.78 177 PHE H C 1
ATOM 13212 O O . PHE H 1 175 ? -47.699 17.542 70.095 1.00 34.64 177 PHE H O 1
ATOM 13220 N N . GLN H 1 176 ? -47.039 16.213 68.389 1.00 34.59 178 GLN H N 1
ATOM 13221 C CA . GLN H 1 176 ? -46.849 17.293 67.425 1.00 32.41 178 GLN H CA 1
ATOM 13222 C C . GLN H 1 176 ? -47.566 16.926 66.135 1.00 34.50 178 GLN H C 1
ATOM 13223 O O . GLN H 1 176 ? -47.345 15.842 65.588 1.00 31.67 178 GLN H O 1
ATOM 13229 N N . THR H 1 177 ? -48.421 17.823 65.650 1.00 29.04 179 THR H N 1
ATOM 13230 C CA . THR H 1 177 ? -49.270 17.545 64.498 1.00 30.01 179 THR H CA 1
ATOM 13231 C C . THR H 1 177 ? -49.174 18.667 63.474 1.00 31.05 179 THR H C 1
ATOM 13232 O O . THR H 1 177 ? -49.118 19.846 63.836 1.00 29.97 179 THR H O 1
ATOM 13236 N N . THR H 1 178 ? -49.170 18.294 62.193 1.00 28.58 180 THR H N 1
ATOM 13237 C CA . THR H 1 178 ? -49.302 19.239 61.088 1.00 23.75 180 THR H CA 1
ATOM 13238 C C . THR H 1 178 ? -50.628 18.966 60.388 1.00 31.28 180 THR H C 1
ATOM 13239 O O . THR H 1 178 ? -50.881 17.834 59.954 1.00 31.36 180 THR H O 1
ATOM 13243 N N . TYR H 1 179 ? -51.474 19.991 60.303 1.00 23.26 181 TYR H N 1
ATOM 13244 C CA . TYR H 1 179 ? -52.793 19.907 59.684 1.00 25.29 181 TYR H CA 1
ATOM 13245 C C . TYR H 1 179 ? -52.761 20.667 58.366 1.00 31.28 181 TYR H C 1
ATOM 13246 O O . TYR H 1 179 ? -52.325 21.823 58.329 1.00 26.35 181 TYR H O 1
ATOM 13255 N N . LYS H 1 180 ? -53.243 20.040 57.293 1.00 28.08 182 LYS H N 1
ATOM 13256 C CA . LYS H 1 180 ? -53.075 20.577 55.945 1.00 29.89 182 LYS H CA 1
ATOM 13257 C C . LYS H 1 180 ? -54.393 20.488 55.185 1.00 30.58 182 LYS H C 1
ATOM 13258 O O . LYS H 1 180 ? -54.852 19.390 54.848 1.00 31.88 182 LYS H O 1
ATOM 13264 N N . ALA H 1 181 ? -54.996 21.641 54.912 1.00 29.95 183 ALA H N 1
ATOM 13265 C CA . ALA H 1 181 ? -56.169 21.683 54.057 1.00 31.01 183 ALA H CA 1
ATOM 13266 C C . ALA H 1 181 ? -55.746 21.647 52.592 1.00 41.75 183 ALA H C 1
ATOM 13267 O O . ALA H 1 181 ? -54.605 21.949 52.238 1.00 43.61 183 ALA H O 1
ATOM 13269 N N . ASN H 1 182 ? -56.691 21.282 51.734 1.00 47.85 184 ASN H N 1
ATOM 13270 C CA . ASN H 1 182 ? -56.415 21.072 50.321 1.00 59.46 184 ASN H CA 1
ATOM 13271 C C . ASN H 1 182 ? -56.645 22.321 49.478 1.00 60.73 184 ASN H C 1
ATOM 13272 O O . ASN H 1 182 ? -56.618 22.236 48.246 1.00 57.83 184 ASN H O 1
ATOM 13277 N N . LYS H 1 183 ? -56.854 23.471 50.111 1.00 51.89 185 LYS H N 1
ATOM 13278 C CA . LYS H 1 183 ? -57.134 24.712 49.403 1.00 48.32 185 LYS H CA 1
ATOM 13279 C C . LYS H 1 183 ? -56.826 25.873 50.338 1.00 50.88 185 LYS H C 1
ATOM 13280 O O . LYS H 1 183 ? -56.619 25.691 51.540 1.00 50.51 185 LYS H O 1
ATOM 13286 N N . VAL H 1 184 ? -56.803 27.079 49.770 1.00 41.27 186 VAL H N 1
ATOM 13287 C CA . VAL H 1 184 ? -56.549 28.272 50.569 1.00 42.77 186 VAL H CA 1
ATOM 13288 C C . VAL H 1 184 ? -57.789 28.610 51.382 1.00 40.91 186 VAL H C 1
ATOM 13289 O O . VAL H 1 184 ? -58.908 28.658 50.854 1.00 46.28 186 VAL H O 1
ATOM 13293 N N . VAL H 1 185 ? -57.598 28.823 52.683 1.00 39.70 187 VAL H N 1
ATOM 13294 C CA . VAL H 1 185 ? -58.660 29.237 53.586 1.00 32.28 187 VAL H CA 1
ATOM 13295 C C . VAL H 1 185 ? -58.171 30.459 54.352 1.00 32.34 187 VAL H C 1
ATOM 13296 O O . VAL H 1 185 ? -56.989 30.806 54.327 1.00 31.84 187 VAL H O 1
ATOM 13300 N N . LYS H 1 186 ? -59.106 31.124 55.024 1.00 29.53 188 LYS H N 1
ATOM 13301 C CA . LYS H 1 186 ? -58.745 32.234 55.892 1.00 29.09 188 LYS H CA 1
ATOM 13302 C C . LYS H 1 186 ? -58.026 31.694 57.120 1.00 31.84 188 LYS H C 1
ATOM 13303 O O . LYS H 1 186 ? -58.533 30.796 57.800 1.00 32.22 188 LYS H O 1
ATOM 13309 N N . MET H 1 187 ? -56.847 32.239 57.405 1.00 30.20 189 MET H N 1
ATOM 13310 C CA . MET H 1 187 ? -56.061 31.580 58.440 1.00 27.84 189 MET H CA 1
ATOM 13311 C C . MET H 1 187 ? -56.369 32.161 59.821 1.00 32.28 189 MET H C 1
ATOM 13312 O O . MET H 1 187 ? -56.537 33.382 59.967 1.00 28.53 189 MET H O 1
ATOM 13317 N N . PRO H 1 188 ? -56.447 31.290 60.826 1.00 31.95 190 PRO H N 1
ATOM 13318 C CA . PRO H 1 188 ? -56.714 31.738 62.191 1.00 28.80 190 PRO H CA 1
ATOM 13319 C C . PRO H 1 188 ? -55.449 32.274 62.833 1.00 32.58 190 PRO H C 1
ATOM 13320 O O . PRO H 1 188 ? -54.343 32.059 62.313 1.00 31.09 190 PRO H O 1
ATOM 13324 N N . PRO H 1 189 ? -55.563 32.959 63.968 1.00 30.54 191 PRO H N 1
ATOM 13325 C CA . PRO H 1 189 ? -54.368 33.295 64.744 1.00 29.08 191 PRO H CA 1
ATOM 13326 C C . PRO H 1 189 ? -53.854 32.074 65.485 1.00 31.68 191 PRO H C 1
ATOM 13327 O O . PRO H 1 189 ? -54.483 31.013 65.515 1.00 32.55 191 PRO H O 1
ATOM 13331 N N . ARG H 1 190 ? -52.679 32.236 66.087 1.00 29.88 192 ARG H N 1
ATOM 13332 C CA . ARG H 1 190 ? -52.243 31.308 67.119 1.00 31.74 192 ARG H CA 1
ATOM 13333 C C . ARG H 1 190 ? -53.310 31.245 68.203 1.00 31.74 192 ARG H C 1
ATOM 13334 O O . ARG H 1 190 ? -53.782 32.278 68.684 1.00 31.96 192 ARG H O 1
ATOM 13342 N N . HIS H 1 191 ? -53.732 30.032 68.549 1.00 31.72 193 HIS H N 1
ATOM 13343 C CA . HIS H 1 191 ? -54.785 29.845 69.539 1.00 36.44 193 HIS H CA 1
ATOM 13344 C C . HIS H 1 191 ? -54.566 28.504 70.221 1.00 34.02 193 HIS H C 1
ATOM 13345 O O . HIS H 1 191 ? -53.576 27.813 69.965 1.00 33.96 193 HIS H O 1
ATOM 13352 N N . LYS H 1 192 ? -55.484 28.139 71.117 1.00 34.56 194 LYS H N 1
ATOM 13353 C CA . LYS H 1 192 ? -55.409 26.842 71.768 1.00 35.54 194 LYS H CA 1
ATOM 13354 C C . LYS H 1 192 ? -56.730 26.105 71.609 1.00 35.89 194 LYS H C 1
ATOM 13355 O O . LYS H 1 192 ? -57.790 26.715 71.455 1.00 35.78 194 LYS H O 1
ATOM 13361 N N . ILE H 1 193 ? -56.652 24.777 71.619 1.00 35.90 195 ILE H N 1
ATOM 13362 C CA . ILE H 1 193 ? -57.828 23.917 71.597 1.00 36.22 195 ILE H CA 1
ATOM 13363 C C . ILE H 1 193 ? -57.785 23.069 72.858 1.00 37.77 195 ILE H C 1
ATOM 13364 O O . ILE H 1 193 ? -56.803 22.357 73.100 1.00 38.22 195 ILE H O 1
ATOM 13369 N N . GLU H 1 194 ? -58.831 23.166 73.672 1.00 38.78 196 GLU H N 1
ATOM 13370 C CA . GLU H 1 194 ? -58.910 22.412 74.916 1.00 40.43 196 GLU H CA 1
ATOM 13371 C C . GLU H 1 194 ? -59.640 21.105 74.643 1.00 46.26 196 GLU H C 1
ATOM 13372 O O . GLU H 1 194 ? -60.779 21.110 74.165 1.00 40.41 196 GLU H O 1
ATOM 13378 N N . HIS H 1 195 ? -58.967 19.991 74.920 1.00 41.45 197 HIS H N 1
ATOM 13379 C CA . HIS H 1 195 ? -59.462 18.659 74.612 1.00 42.16 197 HIS H CA 1
ATOM 13380 C C . HIS H 1 195 ? -59.874 17.939 75.887 1.00 43.23 197 HIS H C 1
ATOM 13381 O O . HIS H 1 195 ? -59.219 18.076 76.923 1.00 45.93 197 HIS H O 1
ATOM 13388 N N . ARG H 1 196 ? -60.949 17.158 75.794 1.00 43.71 198 ARG H N 1
ATOM 13389 C CA . ARG H 1 196 ? -61.333 16.212 76.837 1.00 45.39 198 ARG H CA 1
ATOM 13390 C C . ARG H 1 196 ? -61.849 14.955 76.153 1.00 49.91 198 ARG H C 1
ATOM 13391 O O . ARG H 1 196 ? -62.937 14.960 75.569 1.00 45.16 198 ARG H O 1
ATOM 13399 N N . LEU H 1 197 ? -61.057 13.890 76.219 1.00 48.78 199 LEU H N 1
ATOM 13400 C CA . LEU H 1 197 ? -61.362 12.622 75.578 1.00 45.95 199 LEU H CA 1
ATOM 13401 C C . LEU H 1 197 ? -61.520 11.568 76.662 1.00 47.69 199 LEU H C 1
ATOM 13402 O O . LEU H 1 197 ? -60.656 11.442 77.535 1.00 48.48 199 LEU H O 1
ATOM 13407 N N . VAL H 1 198 ? -62.632 10.836 76.622 1.00 48.43 200 VAL H N 1
ATOM 13408 C CA . VAL H 1 198 ? -62.932 9.807 77.612 1.00 52.59 200 VAL H CA 1
ATOM 13409 C C . VAL H 1 198 ? -63.261 8.508 76.889 1.00 51.54 200 VAL H C 1
ATOM 13410 O O . VAL H 1 198 ? -63.958 8.508 75.868 1.00 49.85 200 VAL H O 1
ATOM 13414 N N . ARG H 1 199 ? -62.750 7.400 77.417 1.00 54.13 201 ARG H N 1
ATOM 13415 C CA . ARG H 1 199 ? -62.909 6.089 76.806 1.00 52.16 201 ARG H CA 1
ATOM 13416 C C . ARG H 1 199 ? -63.780 5.209 77.689 1.00 56.73 201 ARG H C 1
ATOM 13417 O O . ARG H 1 199 ? -63.605 5.176 78.910 1.00 57.51 201 ARG H O 1
ATOM 13425 N N . SER H 1 200 ? -64.725 4.509 77.063 1.00 56.53 202 SER H N 1
ATOM 13426 C CA . SER H 1 200 ? -65.511 3.478 77.725 1.00 73.59 202 SER H CA 1
ATOM 13427 C C . SER H 1 200 ? -65.629 2.292 76.778 1.00 74.11 202 SER H C 1
ATOM 13428 O O . SER H 1 200 ? -65.273 2.372 75.599 1.00 80.13 202 SER H O 1
ATOM 13431 N N . GLU H 1 201 ? -66.122 1.174 77.298 1.00 87.74 203 GLU H N 1
ATOM 13432 C CA . GLU H 1 201 ? -66.146 -0.047 76.511 1.00 85.52 203 GLU H CA 1
ATOM 13433 C C . GLU H 1 201 ? -67.460 -0.783 76.712 1.00 96.41 203 GLU H C 1
ATOM 13434 O O . GLU H 1 201 ? -68.078 -0.718 77.778 1.00 79.60 203 GLU H O 1
ATOM 13440 N N . ASP H 1 202 ? -67.881 -1.475 75.656 1.00 104.02 204 ASP H N 1
ATOM 13441 C CA . ASP H 1 202 ? -69.083 -2.291 75.663 1.00 112.52 204 ASP H CA 1
ATOM 13442 C C . ASP H 1 202 ? -68.770 -3.780 75.636 1.00 107.21 204 ASP H C 1
ATOM 13443 O O . ASP H 1 202 ? -69.694 -4.597 75.561 1.00 122.43 204 ASP H O 1
ATOM 13448 N N . GLY H 1 203 ? -67.495 -4.153 75.699 1.00 100.23 205 GLY H N 1
ATOM 13449 C CA . GLY H 1 203 ? -67.102 -5.543 75.609 1.00 99.98 205 GLY H CA 1
ATOM 13450 C C . GLY H 1 203 ? -66.498 -5.855 74.259 1.00 102.07 205 GLY H C 1
ATOM 13451 O O . GLY H 1 203 ? -65.391 -6.396 74.171 1.00 109.99 205 GLY H O 1
ATOM 13452 N N . GLU H 1 204 ? -67.213 -5.487 73.198 1.00 97.08 206 GLU H N 1
ATOM 13453 C CA . GLU H 1 204 ? -66.700 -5.682 71.845 1.00 92.26 206 GLU H CA 1
ATOM 13454 C C . GLU H 1 204 ? -66.485 -4.350 71.107 1.00 76.69 206 GLU H C 1
ATOM 13455 O O . GLU H 1 204 ? -65.526 -4.220 70.362 1.00 76.52 206 GLU H O 1
ATOM 13461 N N . THR H 1 205 ? -67.381 -3.383 71.278 1.00 74.18 207 THR H N 1
ATOM 13462 C CA . THR H 1 205 ? -67.174 -2.070 70.685 1.00 87.23 207 THR H CA 1
ATOM 13463 C C . THR H 1 205 ? -66.483 -1.150 71.683 1.00 71.47 207 THR H C 1
ATOM 13464 O O . THR H 1 205 ? -66.830 -1.121 72.867 1.00 67.84 207 THR H O 1
ATOM 13468 N N . ILE H 1 206 ? -65.493 -0.411 71.199 1.00 64.82 208 ILE H N 1
ATOM 13469 C CA . ILE H 1 206 ? -64.838 0.619 71.994 1.00 67.60 208 ILE H CA 1
ATOM 13470 C C . ILE H 1 206 ? -65.568 1.930 71.756 1.00 62.33 208 ILE H C 1
ATOM 13471 O O . ILE H 1 206 ? -65.853 2.295 70.608 1.00 61.65 208 ILE H O 1
ATOM 13476 N N . GLN H 1 207 ? -65.885 2.632 72.838 1.00 59.38 209 GLN H N 1
ATOM 13477 C CA . GLN H 1 207 ? -66.628 3.881 72.774 1.00 58.23 209 GLN H CA 1
ATOM 13478 C C . GLN H 1 207 ? -65.729 5.029 73.208 1.00 56.80 209 GLN H C 1
ATOM 13479 O O . GLN H 1 207 ? -65.066 4.947 74.247 1.00 61.40 209 GLN H O 1
ATOM 13485 N N . LEU H 1 208 ? -65.701 6.085 72.401 1.00 55.44 210 LEU H N 1
ATOM 13486 C CA . LEU H 1 208 ? -64.973 7.305 72.708 1.00 53.60 210 LEU H CA 1
ATOM 13487 C C . LEU H 1 208 ? -65.935 8.484 72.680 1.00 52.71 210 LEU H C 1
ATOM 13488 O O . LEU H 1 208 ? -66.893 8.501 71.902 1.00 52.64 210 LEU H O 1
ATOM 13493 N N . GLN H 1 209 ? -65.671 9.464 73.542 1.00 52.30 211 GLN H N 1
ATOM 13494 C CA . GLN H 1 209 ? -66.374 10.743 73.542 1.00 51.39 211 GLN H CA 1
ATOM 13495 C C . GLN H 1 209 ? -65.346 11.847 73.703 1.00 49.94 211 GLN H C 1
ATOM 13496 O O . GLN H 1 209 ? -64.548 11.814 74.644 1.00 50.65 211 GLN H O 1
ATOM 13502 N N . GLU H 1 210 ? -65.363 12.823 72.795 1.00 48.13 212 GLU H N 1
ATOM 13503 C CA . GLU H 1 210 ? -64.469 13.966 72.893 1.00 51.76 212 GLU H CA 1
ATOM 13504 C C . GLU H 1 210 ? -65.275 15.254 72.835 1.00 54.08 212 GLU H C 1
ATOM 13505 O O . GLU H 1 210 ? -66.261 15.353 72.098 1.00 48.98 212 GLU H O 1
ATOM 13511 N N . HIS H 1 211 ? -64.850 16.229 73.632 1.00 46.05 213 HIS H N 1
ATOM 13512 C CA . HIS H 1 211 ? -65.361 17.593 73.582 1.00 44.62 213 HIS H CA 1
ATOM 13513 C C . HIS H 1 211 ? -64.165 18.508 73.372 1.00 49.45 213 HIS H C 1
ATOM 13514 O O . HIS H 1 211 ? -63.232 18.504 74.180 1.00 44.94 213 HIS H O 1
ATOM 13521 N N . ALA H 1 212 ? -64.175 19.267 72.279 1.00 41.27 214 ALA H N 1
ATOM 13522 C CA . ALA H 1 212 ? -63.064 20.138 71.922 1.00 39.83 214 ALA H CA 1
ATOM 13523 C C . ALA H 1 212 ? -63.571 21.560 71.745 1.00 40.40 214 ALA H C 1
ATOM 13524 O O . ALA H 1 212 ? -64.566 21.783 71.047 1.00 39.78 214 ALA H O 1
ATOM 13526 N N . VAL H 1 213 ? -62.883 22.517 72.367 1.00 38.29 215 VAL H N 1
ATOM 13527 C CA . VAL H 1 213 ? -63.263 23.924 72.323 1.00 37.25 215 VAL H CA 1
ATOM 13528 C C . VAL H 1 213 ? -62.030 24.752 71.989 1.00 36.87 215 VAL H C 1
ATOM 13529 O O . VAL H 1 213 ? -60.988 24.611 72.638 1.00 39.29 215 VAL H O 1
ATOM 13533 N N . ALA H 1 214 ? -62.146 25.615 70.983 1.00 34.51 216 ALA H N 1
ATOM 13534 C CA . ALA H 1 214 ? -61.064 26.527 70.639 1.00 33.09 216 ALA H CA 1
ATOM 13535 C C . ALA H 1 214 ? -61.193 27.822 71.431 1.00 34.81 216 ALA H C 1
ATOM 13536 O O . ALA H 1 214 ? -62.299 28.321 71.659 1.00 36.40 216 ALA H O 1
ATOM 13538 N N . LYS H 1 215 ? -60.051 28.361 71.855 1.00 34.26 217 LYS H N 1
ATOM 13539 C CA . LYS H 1 215 ? -60.019 29.561 72.676 1.00 33.75 217 LYS H CA 1
ATOM 13540 C C . LYS H 1 215 ? -58.861 30.450 72.248 1.00 35.51 217 LYS H C 1
ATOM 13541 O O . LYS H 1 215 ? -57.824 29.969 71.784 1.00 33.74 217 LYS H O 1
ATOM 13547 N N . TYR H 1 216 ? -59.056 31.758 72.402 1.00 33.31 218 TYR H N 1
ATOM 13548 C CA . TYR H 1 216 ? -57.959 32.703 72.263 1.00 32.62 218 TYR H CA 1
ATOM 13549 C C . TYR H 1 216 ? -57.021 32.589 73.461 1.00 39.93 218 TYR H C 1
ATOM 13550 O O . TYR H 1 216 ? -57.426 32.198 74.559 1.00 46.20 218 TYR H O 1
ATOM 13559 N N . PHE H 1 217 ? -55.782 32.962 73.289 1.00 51.05 219 PHE H N 1
ATOM 13560 C CA . PHE H 1 217 ? -54.856 32.963 74.414 1.00 54.36 219 PHE H CA 1
ATOM 13561 C C . PHE H 1 217 ? -55.101 34.116 75.397 1.00 70.92 219 PHE H C 1
ATOM 13562 O O . PHE H 1 217 ? -55.759 35.082 75.042 1.00 64.62 219 PHE H O 1
ATOM 13570 N N . THR H 1 218 ? -54.569 34.001 76.614 1.00 71.59 220 THR H N 1
ATOM 13571 C CA . THR H 1 218 ? -54.734 35.033 77.660 1.00 96.05 220 THR H CA 1
ATOM 13572 C C . THR H 1 218 ? -56.174 35.323 78.035 1.00 93.66 220 THR H C 1
ATOM 13573 O O . THR H 1 218 ? -56.875 34.443 78.533 1.00 86.00 220 THR H O 1
#

Sequence (1688 aa):
VLKENMKTTYHMDGSVNGHYFTIEGEGTGNPFKGQQSLKLRVTKGGPLPFAFDILSPTFNRVFTDYPEDMPDYFKQSLPEGYSWERTMMYEDGATATASARISLDKNGFVHKSTFHGENFPANGPVMKKKGVNWEPSSETITPSDGILKGDVTMFLVLEGGQRLKALFQTTYKANKVVKMPPRHKIEHRLVRSEDGETIQLQEHAVAKYFTVLKENMKTTYHMDGSVNGHYFTIEGEGTGNPFKGQQSLKLRVTKGGPLPFAFDILSPTFNRVFTDYPEDMPDYFKQSLPEGYSWERTMMYEDGATATASARISLDKNGFVHKSTFHGENFPANGPVMKKKGVNWEPSSETITPSDGILKGDVTMFLVLEGGQRLKALFQTTYKANKVVKMPPRHKIEHRLVRSEDGETIQLQEHAVAKYFTVLKENMKTTYHMDGSVNGHYFTIEGEGTGNPFKGQQSLKLRVTKGGPLPFAFDILSPTFNRVFTDYPEDMPDYFKQSLPEGYSWERTMMYEDGATATASARISLDKNGFVHKSTFHGENFPANGPVMKKKGVNWEPSSETITPSDGILKGDVTMFLVLEGGQRLKALFQTTYKANKVVKMPPRHKIEHRLVRSEDGETIQLQEHAVAKYFTVLKENMKTTYHMDGSVNGHYFTIEGEGTGNPFKGQQSLKLRVTKGGPLPFAFDILSPTFNRVFTDYPEDMPDYFKQSLPEGYSWERTMMYEDGATATASARISLDKNGFVHKSTFHGENFPANGPVMKKKGVNWEPSSETITPSDGILKGDVTMFLVLEGGQRLKALFQTTYKANKVVKMPPRHKIEHRLVRSEDGETIQLQEHAVAKYFTVLKENMKTTYHMDGSVNGHYFTIEGEGTGNPFKGQQSLKLRVTKGGPLPFAFDILSPTFNRVFTDYPEDMPDYFKQSLPEGYSWERTMMYEDGATATASARISLDKNGFVHKSTFHGENFPANGPVMKKKGVNWEPSSETITPSDGILKGDVTMFLVLEGGQRLKALFQTTYKANKVVKMPPRHKIEHRLVRSEDGETIQLQEHAVAKYFTVLKENMKTTYHMDGSVNGHYFTIEGEGTGNPFKGQQSLKLRVTKGGPLPFAFDILSPTFNRVFTDYPEDMPDYFKQSLPEGYSWERTMMYEDGATATASARISLDKNGFVHKSTFHGENFPANGPVMKKKGVNWEPSSETITPSDGILKGDVTMFLVLEGGQRLKALFQTTYKANKVVKMPPRHKIEHRLVRSEDGETIQLQEHAVAKYFTVLKENMKTTYHMDGSVNGHYFTIEGEGTGNPFKGQQSLKLRVTKGGPLPFAFDILSPTFNRVFTDYPEDMPDYFKQSLPEGYSWERTMMYEDGATATASARISLDKNGFVHKSTFHGENFPANGPVMKKKGVNWEPSSETITPSDGILKGDVTMFLVLEGGQRLKALFQTTYKANKVVKMPPRHKIEHRLVRSEDGETIQLQEHAVAKYFTVLKENMKTTYHMDGSVNGHYFTIEGEGTGNPFKGQQSLKLRVTKGGPLPFAFDILSPTFNRVFTDYPEDMPDYFKQSLPEGYSWERTMMYEDGATATASARISLDKNGFVHKSTFHGENFPANGPVMKKKGVNWEPSSETITPSDGILKGDVTMFLVLEGGQRLKALFQTTYKANKVVKMPPRHKIEHRLVRSEDGETIQLQEHAVAKYFT

Solvent-accessible surface area: 72949 Å² total

Organism: Corynactis californica (NCBI:txid44298)